Protein 7CNP (pdb70)

Radius of gyration: 37.41 Å; Cα contacts (8 Å, |Δi|>4): 4450; chains: 3; bounding box: 104×86×103 Å

Secondary structure (DSSP, 8-state):
--EEEEE---EEEEEEE-SS-B-HHHHB-TTT-BB--TTSTTTT-B-TT-EEE-S-B-S-TTHHHHHHHHHHHT-S-SEEEESS---HHHHHHHHHHHHSS----EEEE-HHHHHHHTT-SEEEE-SSEEEETTEEEEEEPPPPP--B--HHHHHHHHTTT-HHHHHHHHHHHHHHHHHT-SBEEE-S-EEE-TTS-SSHHHHHHHHHHHHTT---SS-EEE---SS-TTTTTTTT--HHHHHHHHHHHHHHHHTT-B----S-GGGSTTPPPTT-B-EE-SHHHHHHIIIII--B---PPTTHHHHHHHHTEEES-GGGSGGGGS-SEEEEE---TT--TTHHHHHHHHHHHHSSSS-EEEES-GGG---HHHHHHHHHHHHHH---S--EETTTSTTTTSPPPTT-EEEEE-HHHHHHHHHHT--S-SB-SEEEE-SS---HHHHHHHHHHHTT----TT-EEEEEE-HHHHHHHHHTTHHHHHHHTT-EEEES--TTT--TTTS-TT-SEEEES-HHHHHHHHHHHSSEEEE--HHHHHHHHHHSB------GGG-/-EEEEE---EEE-EEE-SS-B-HHHHB-TTT-BB--TTSTTTT-B-TT-EEE-S-B-S-TTHHHHHHHHHHHT-S-SEEEESS---HHHHHHHHHHHHH-----EEEE-HHHHHHHHT-S-EEE-SSEEEETTEEEE-BPPPPP-----HHHHHHHTTTT-HHHHHHHHHHHHHHHHTT-SSEEE-S-EEE-TTS-SSHHHHHHHHHHHHTT---SS-EEE---SS-TTTHHHHT--HHHHHHHHHHHHHHHHTT-B----S-GGGSTT---TT-B-EE-SHHHHHHIIIII--B---PPTTHHHHHHHHTEEES-GGGSGGGGS-SEEEEE---TT--TTHHHHHHHHHHHHSSSS-EEEES-GGG---HHHHHHHHHHHHHH---S--EETTTSTTTTSPPPTT-EEEEE-HHHHHHHHHHT--S-SB-SEEEEEEEEE-HHHHHHHHHHHTT----TTSEEEEEE-HHHHHHHHHHSHHHHHHHTTEEEESS--TTT--TTTS-TT-SEEEES-HHHHHHHHHHHSSEEEE--HHHHHHHHHHSB------GGG-/-EEEEE---EEEEEEE-SS-B-HHHHB-TTT-BB--TTSTTTT-B-TTSEEE-S-B-S-TTHHHHHHHHHHHT-S-SEEEESS---HHHHHHHHHHHHSS----EEEE-HHHHHHHHS-SEEEE-SSEEEETTEEEEEEPPPPP-----HHHHHHHTTTT-HHHHHHHHHHHHHHHHTT-SSEEE-S-EEE-TTS-SSHHHHHHHHHHHHTT---SS-EEE---SS-TTTHHHHT--HHHHHHHHHHHHHHHHTT-B----S-GGGSTTPPPTT-B-EE-SHHHHHHIIIII--B---PPTTHHHHHHHHTEEES-GGGSGGGGS-SEEEEE---SS--TTHHHHHHHHHHHHSSSS-EEEES-GGG---HHHHHHHHHHHHHH---S--EETTTSTTTTSPPPTT-EEEEE-HHHHHHHHHHTT-S-SB-SEEEE-SS---HHHHHHHHHHHTTPPPPTTSEEEEE--HHHHHHHHHTSHHHHHHHTTEEEESS--TTT--TTTS-TT-SEEEES-HHHHHHHHHHHSSEEEE--HHHHHHHHHHSB---PPPGGG-

Foldseek 3Di:
DAKAWLFADKAKDFEDEDAAAEQCQLQAALVFQAGLQPPGPRHGPRQQRHAYAYQEHFFALASLQSQLSCQVVRRHHQEYEHADDYARVSLSQVCCVLPVVTHHIYMHDHPVVSVVLSPAGMWIDHQFWIAGVNNIDGYHHQADQQADDDPLLVCQCVAVVFDLLVSLSVSQRSSLRNQVFHYKDFAQEFEAELLAPSDVSSLVLLVSSLVRVFAFPHAYEYAFFQALQVCRVVQPPDCVPVVSRNSSLVSNVSRPYDDQLALQCCQPPPHDAAQHHHEYETQLNLACCCWARNYFYFNHRHPNRSSCRRRSIHGCHARVDPVNQAAQAEEEEDDFPPDDLLVLLLQLLLVCQVPAEGEYEYPDCLVVPQDSVSPSLSSLNNRRRHNGSYYYYPNHHDCSPHHHDPPHYYYYCDLVNSQVSQVVLAPAFFFWQEEFEPVRHDALVNLVVLLVLCVLAAFDPRHAYEGEHTPVSCVVCVVVVSNVSCVSRRYHYGHSHHLSNYDPPVVPPPTAEYEYQRSNCSSSVCSVPVHHYHHDHSNLSSVCRRPRTRDDDDDPRSD/DKAWLFFFWAFAFQAEDAAAEQCQLQAALVFQAGLQPPGPRHGPQQQRHEYQYAEHFFALASLLSQLSCQVVRRHHQEYEHAAQYARVSLSQVCCVLPVVTHHIYMHDHPVVSVVQNPARTWITHRAWIDGVHRTHGHHYQDDAQADEDPLLVCQCVAVPFDLLNSLSVSQVSVLSSQNFNYKDFAQEFEAELLAPSDLSSLVLLVVSLVRPAAFDHAYEYEFFQALQVCRVVQPDDCVPNVSRNSSLVSNVSRVYDDQLALQCCQDPPHDAADGEHEYETLLNLACCCEARNYFYFNHRHPNRSSCRRSSIHGCHARVDVVNQAAQAEEEEDDFPPDDLLVLLLVLLLVCQVEAEGEYEYEDCQVVADDSVSPSLSSLNNRRRHNGSYYYYPNHHDCSPHHHDPNYYYYYCDLVNSQVSQVVLAQAFFFWQEEFEPVRHDALVRLQVLLVLCVQAAFDPRRAYEGEHTPVRCVVCVVVVSNVSCVSNRYHYGHSHHLSNYDPPVVPPPTQEYEYQRSNCSSSVCSVPVHHYHHDDSSQSSVCRHPRTRDPDDDPSSD/DKAWLFADKAKAWFDEDAAAEQCQLQAQLVFQAGLQPPGPRHGDRQQRAEYQYQEHFFALASLLSQLSCQVVRRHHQEYEHAAQYARVSLSQVCCVLPPVTTHIYMHDHPVVSVVLNPFTMWIDHRAFIDGPHDTDGYHYQQDALADADPLLVCQCVAVPFDLLNSLSVSQVSVLSSQNFHYKDFAQEFEAELLAPSDVSSLVLLVVSLVRVFAFDHAYEYEFFQALQVCRVVQPDDCVPVVSRNVSLVSNVSRPYDDQLALQCCQDPPHDAAQHGHEYETLLNLACCCWARNYFYFNHRHPNRSSCRRSSIHGCHARNDVVNQAAQAEEEEDDFPQDDLLVLLLVLLLVCQVEAEGAYEYPDCLVVADDSVSPSLSSNNNRRRHNGSYYYYPNHHDCSPHHHDPNYYYYYCDLVNSVVSQVVLAPDFFFWQEEFEPVRHDALVRLVVLLVLCVQAAFDPRHAYEGEHTPVRCVVCVVVVSNVSCVSNRYHYGHSHHLSNYDPPVVPPPTAEYEYQHSNCSSSVCSVPVHHYGHDHSNLRSVCRRPRTRDPDDRPRSD

Sequence (1675 aa):
PEARSILAGAAEGKVIATTEALSFWGGVDPATGKVIDVHHPLHGICLTGGVLFMPTSRGSCTGSGVLLDLILTGRAPSSALVFCEAEDVLTLGALVAAEMFDKALPVIRLDTETFARFSRAAHVRIDQNTIKADGVSLAVAPPATAHLDLTDDDRAMLEGRDGIAVRQAMRIIVAMAAQQGASALVDVTQGHIDGCIYASPANLTFAEKMADMGGKVRVPSTMNAISVDKANWRAQGVPEDFGDPAARLADAYVRMGCRPTFTCSPYLLDSAPSAGESSIGWAESSNAVIFANTVLGARTAKHPDFLDLCIAMTGRAPLSGVYLEENRRPQRIVDVALPAGIDDAFWPLVGYLAGKAVPDCIPLLRGLGAAKPSRDDLKALCAAFGTTSSASSPMLHIEGATPEAGLAPLETAETVTISLEDMAAGWSLLNEGPEEVQLVAIGSPHASLEECRALAAVFNGRKRHADVAVIVTAGQQVIDAAGKDGTLQSLKDSGVQVLPDLCWCSISEPVFPTKTRALMTNSGKYAHYGPGLSGRAVRFGSLADCVESSALTGRAVSRLPVWLSEARSILAGAAEGKVIATTEALSFWGGVDPATGKVIDVHHPLHGICLTGGVLFMPTSSRGSCTGSGVLLDLILTGRAPSALVFCEAEDVLTLGALVAAEMFDKALPVIRLDTETFARFSRAAHVRIDQNTIKADGVSLAVAPPATAHLDLTDDDRAMLEGRDGIAVRQAMRIIVAMAAQQGASALVDVTQGHIDGCIYASPANLTFAEKMADMGGKVRVPSTMNAISVDKANWRAQGVPEDFGDPAARLADAYVRMGCRPTFTCSPYLLDSAPSAGESIGWAESSNAVIFANTVLGARTAKHPDFLDLCIAMTGRAPLSGVYLEENRRPQRIVDVALPAGIDDAFWPLVGYLAGKAVPDCIPLLRGLGAAKPSRDDLKALCAAFGTTSSASSPMLHIEGATPEAGLAPLETAETVTISLEDMAAGWSLLNEGPEEVQLVAIGSPHASLEECRALAAVFNGRKRHADVAVIVTAGQQVIDAAGKDGTLQSLKDSGVQVLPDLCWCSISEPVFPTKTRALMTNSGKYAHYGPGLSGRAVRFGSLADCVESSALTGRAVSRLPVWLSEARSILAGAAEGKVIATTEALSFWGGVDPATGKVIDVHHPLHGICLTGGVLFMPTSRGSCTGSGVLLDLILTGRAPSALVFCEAEDVLTLGALVAAEMFDKALPVIRLDTETFARFSRAAHVRIDQNTIKADGVSLAVAPPATAHLDLTDDDRAMLEGRDGIAVRQAMRIIVAMAAQQGASALVDVTQGHIDGCIYASPANLTFAEKMADMGGKVRVPSTMNAISVDKANWRAQGVPEDFGDPAARLADAYVRMGCRPTFTCSPYLLDSAPSSAGESSIGWAESSNAVIFANTVLGARTAKHPDFLDLCIAMTGRAPLSGVYLEENRRPQRIVDVALPAGIDDAFWPLVGYLAGKAVPDCIPLLRGLGAAKPSRDDLKALCAAFGTTSSASSPMLHIEGATPEAGLAPLETAETVTISLEDMAAGWSLLNEGPEEVQLVAIGSPHASLEECRALAAVFNGRKRHADVAVIVTAGQQVIDAAGKDGTLQSLKDSGVQVLPDLCWCSISEPVFPTKTRALMTNSGKYAHYGPGLSGRAVRFGSLADCVESALTGRAVSRLPVWLS

Solvent-accessible surface area: 56950 Å² total; per-residue (Å²): 129,112,2,87,8,27,26,57,18,81,14,102,9,116,26,11,36,11,128,49,6,0,4,2,14,4,0,2,41,26,68,60,0,93,1,38,6,54,32,6,92,18,95,36,79,48,1,51,29,0,0,0,0,0,24,5,9,10,1,14,1,4,0,0,0,1,0,0,5,0,16,56,60,56,88,13,3,31,0,0,0,2,10,52,75,11,45,10,0,3,0,0,1,9,0,0,50,51,22,24,138,94,72,9,2,0,3,95,3,46,72,127,1,12,54,94,5,26,182,16,75,73,0,123,4,52,135,99,29,0,28,5,84,61,90,62,32,76,11,34,96,64,35,114,45,112,29,104,32,69,113,62,1,97,27,1,52,115,22,196,74,35,105,4,21,80,22,0,0,109,0,0,23,38,0,0,13,44,60,44,7,66,22,10,29,95,6,41,17,0,0,0,4,0,0,12,38,20,4,78,1,0,17,58,0,0,51,76,0,19,124,58,52,7,144,25,130,21,103,4,9,0,7,4,0,3,1,2,63,94,65,5,154,99,55,47,11,75,97,136,60,0,46,13,0,9,92,0,0,49,0,0,57,155,3,49,3,109,71,14,14,1,5,0,2,11,40,14,110,32,25,7,47,49,36,21,24,0,0,2,0,16,4,2,0,0,0,3,0,0,2,3,36,4,0,36,0,17,18,6,2,0,0,1,0,0,0,0,0,3,2,8,27,0,3,46,15,36,3,10,73,82,116,53,0,40,0,52,51,8,0,26,8,15,48,22,94,54,46,57,56,2,0,6,3,0,0,0,2,14,0,0,85,36,0,45,62,21,5,0,13,0,49,35,0,17,87,30,122,3,23,51,18,26,1,4,23,0,1,2,0,0,2,2,2,0,29,6,24,1,0,1,0,72,56,13,7,66,32,15,80,46,60,51,73,92,27,6,71,60,49,84,4,28,79,126,59,0,27,66,4,11,61,44,3,20,118,29,70,70,75,4,18,0,1,0,8,5,7,7,0,2,1,40,57,38,2,85,34,1,22,74,57,3,118,61,152,154,74,77,80,88,0,7,0,0,1,0,0,1,78,60,10,17,76,37,1,40,183,66,34,12,26,104,55,1,116,87,3,29,4,75,21,16,17,7,5,3,3,26,7,23,30,69,59,17,6,21,86,122,6,161,1,0,4,0,35,7,2,15,2,1,3,5,0,25,22,62,22,70,38,33,4,4,0,0,4,24,50,42,0,4,75,0,0,55,77,10,119,2,63,69,135,67,12,127,6,21,119,128,3,71,20,20,32,56,19,63,4,111,27,164,24,14,35,10,127,47,8,0,2,2,16,5,0,1,40,29,66,49,0,91,2,38,5,51,29,6,90,17,94,46,75,55,1,58,36,2,0,0,0,0,26,6,9,10,1,14,1,4,0,0,0,1,0,0,5,1,15,58,60,56,80,11,3,26,0,0,0,3,13,51,76,20,45,9,1,2,0,0,1,12,0,0,50,52,23,24,136,90,80,11,4,0,5,67,2,48,94,124,6,13,49,90,2,23,168,17,68,138,12,135,6,50,121,102,26,0,49,5,80,78,87,64,47,79,19,44,103,87,86,130,57,108,33,102,33,63,112,84,2,112,15,11,39,140,22,129,50,34,102,4,13,86,26,0,0,98,0,0,32,32,0,0,47,63,48,44,3,59,26,10,28,91,6,69,23,1,0,0,3,0,0,13,34,19,4,79,1,0,14,54,0,0,47,83,0,7,108,77,51,6,100,20,119,19,102,4,8,0,6,4,0,2,0,4,56,76,42,2,51,4,42,18,9,76,61,112,62,0,53,14,0,8,100,0,0,66,5,0,34,93,0,29,4,104,72,14,16,1,6,1,2,12,32,13,163,45,33,8,70,75,53,46,24,0,0,2,0,16,4,1,0,0,0,2,0,0,2,26,45,4,0,45,0,12,17,2,1,0,0,0,0,0,0,0,0,1,4,8,35,0,1,48,9,35,4,8,72,70,108,54,0,32,0,48,65,20,0,49,9,31,71,21,97,56,43,60,56,2,0,8,3,0,0,0,2,13,0,0,88,34,0,44,66,21,7,0,13,0,75,41,0,13,94,34,149,19,53,100,22,26,12,4,22,0,0,1,0,0,0,2,2,0,28,6,24,1,0,1,0,72,58,40,10,88,32,14,79,44,60,49,53,155,113,21,129,70,53,85,3,34,75,129,60,0,24,67,3,16,65,49,2,24,105,24,71,74,109,3,28,0,1,0,10,5,7,7,0,1,2,51,106,40,3,114,42,2,18,73,60,2,124,77,164,132,30,74,60,105,1,18,2,3,1,0,0,1,75,55,10,18,83,41,2,43,189,65,38,7,23,101,43,0,108,91,4,18,5,63,23,5,19,8,4,3,2,26,7,23,30,74,56,14,7,27,47,99,5,160,1,0,3,0,37,6,1,12,2,1,4,6,0,25,23,62,20,70,39,33,3,8,1,1,4,27,54,43,0,4,66,0,0,46,62,15,83,6,46,74,140,69,16,131,11,15,123,116,2,78,12,26,26,71,21,79,14,96,10,130,13,13,35,11,126,50,8,0,4,2,14,4,0,1,41,30,66,60,0,70,1,38,6,39,38,6,90,18,53,29,62,58,0,59,38,2,0,0,0,0,26,6,8,9,1,12,0,4,0,0,0,1,0,0,6,0,16,59,61,55,77,10,3,29,0,0,0,2,12,52,75,19,49,9,0,2,0,0,1,12,0,0,50,53,21,22,136,96,70,12,3,0,2,79,3,48,93,116,8,13,52,47,6,26,100,15,70,83,0,87,3,30,134,79,30,0,77,3,66,59,58,67,48,75,14,41,104,64,64,120,58,114,29,93,30,63,112,85,1,112,14,5,38,140,24,130,55,34,104,4,13,81,23,0,0,90,0,0,29,31,0,0,19,56,53,42,4,60,28,10,32,92,6,68,21,0,0,0,3,0,0,12,36,20,3,79,2,0,13,55,0,0,56,82,0,25,126,71,49,2,92,28,118,21,100,4,8,0,7,4,0,2,0,3,56,94,67,3,157,103,48,43,11,80,100,133,63,0,47,13,0,8,96,0,0,67,10,0,57,153,0,46,4,106,71,15,15,0,6,1,2,11,37,13,158,49,36,8,70,76,49,44,21,0,0,2,0,16,3,1,0,0,0,4,0,0,2,25,44,4,0,51,0,14,18,3,2,0,0,0,0,0,0,0,0,0,5,7,31,0,1,49,10,36,4,10,73,74,106,56,0,34,0,47,62,10,0,52,8,28,84,16,90,41,54,48,58,2,0,6,3,0,0,0,2,14,0,0,93,35,0,45,63,21,4,0,12,0,82,42,0,12,92,34,149,19,58,96,18,25,12,4,23,0,1,1,0,0,0,1,2,0,28,6,23,0,0,1,0,75,52,40,10,91,32,14,78,37,60,56,52,153,114,24,124,76,48,87,3,35,83,129,59,0,43,67,3,17,66,49,3,18,79,1,10,46,73,4,22,0,1,0,10,4,8,6,0,2,1,55,107,41,3,118,41,2,18,73,54,2,120,79,154,131,58,74,92,94,0,25,2,2,1,0,0,1,77,56,9,17,79,40,1,40,189,64,40,7,27,105,44,1,112,91,5,17,5,80,22,6,19,8,4,3,3,26,7,22,30,70,57,13,8,26,86,149,5,150,1,0,4,0,35,6,2,10,2,3,3,5,0,25,21,64,18,71,38,21,7,8,0,0,4,24,51,38,0,3,71,0,0,49,73,13,106,4,61,50,134,91,12,114,7,26,114

B-factor: mean 20.01, std 8.86, range [6.5, 58.39]

Structure (mmCIF, N/CA/C/O backbone):
data_7CNP
#
_entry.id   7CNP
#
_cell.length_a   73.131
_cell.length_b   73.150
_cell.length_c   133.603
_cell.angle_alpha   90.000
_cell.angle_beta   101.390
_cell.angle_gamma   90.000
#
_symmetry.space_group_name_H-M   'P 1 21 1'
#
loop_
_entity.id
_entity.type
_entity.pdbx_description
1 polymer 'cis-3-hydroxy-L-proline dehydratase'
2 non-polymer 'FE2/S2 (INORGANIC) CLUSTER'
3 non-polymer 'MAGNESIUM ION'
4 water water
#
loop_
_atom_site.group_PDB
_atom_site.id
_atom_site.type_symbol
_atom_site.label_atom_id
_atom_site.label_alt_id
_atom_site.label_comp_id
_atom_site.label_asym_id
_atom_site.label_entity_id
_atom_site.label_seq_id
_atom_site.pdbx_PDB_ins_code
_atom_site.Cartn_x
_atom_site.Cartn_y
_atom_site.Cartn_z
_atom_site.occupancy
_atom_site.B_iso_or_equiv
_atom_site.auth_seq_id
_atom_site.auth_comp_id
_atom_site.auth_asym_id
_atom_site.auth_atom_id
_atom_site.pdbx_PDB_model_num
ATOM 1 N N . PRO A 1 21 ? 26.740 -0.875 -34.147 1.00 36.34 11 PRO A N 1
ATOM 2 C CA . PRO A 1 21 ? 26.144 -2.096 -33.596 1.00 33.97 11 PRO A CA 1
ATOM 3 C C . PRO A 1 21 ? 26.029 -2.048 -32.076 1.00 39.44 11 PRO A C 1
ATOM 4 O O . PRO A 1 21 ? 27.007 -1.734 -31.398 1.00 34.16 11 PRO A O 1
ATOM 8 N N . GLU A 1 22 ? 24.846 -2.358 -31.549 1.00 34.97 12 GLU A N 1
ATOM 9 C CA . GLU A 1 22 ? 24.606 -2.275 -30.115 1.00 30.00 12 GLU A CA 1
ATOM 10 C C . GLU A 1 22 ? 23.788 -3.471 -29.657 1.00 25.52 12 GLU A C 1
ATOM 11 O O . GLU A 1 22 ? 22.788 -3.825 -30.289 1.00 26.90 12 GLU A O 1
ATOM 17 N N . ALA A 1 23 ? 24.224 -4.090 -28.561 1.00 29.55 13 ALA A N 1
ATOM 18 C CA . ALA A 1 23 ? 23.514 -5.197 -27.935 1.00 25.37 13 ALA A CA 1
ATOM 19 C C . ALA A 1 23 ? 23.296 -4.876 -26.467 1.00 22.21 13 ALA A C 1
ATOM 20 O O . ALA A 1 23 ? 24.225 -4.448 -25.771 1.00 23.45 13 ALA A O 1
ATOM 22 N N . ARG A 1 24 ? 22.071 -5.097 -26.003 1.00 23.12 14 ARG A N 1
ATOM 23 C CA . ARG A 1 24 ? 21.651 -4.682 -24.677 1.00 21.02 14 ARG A CA 1
ATOM 24 C C . ARG A 1 24 ? 21.092 -5.904 -23.949 1.00 21.26 14 ARG A C 1
ATOM 25 O O . ARG A 1 24 ? 20.173 -6.565 -24.445 1.00 20.53 14 ARG A O 1
ATOM 33 N N . SER A 1 25 ? 21.696 -6.256 -22.812 1.00 17.59 15 SER A N 1
ATOM 34 C CA . SER A 1 25 ? 21.151 -7.343 -22.003 1.00 17.54 15 SER A CA 1
ATOM 35 C C . SER A 1 25 ? 19.872 -6.861 -21.336 1.00 16.02 15 SER A C 1
ATOM 36 O O . SER A 1 25 ? 19.877 -5.844 -20.635 1.00 21.31 15 SER A O 1
ATOM 39 N N . ILE A 1 26 ? 18.773 -7.569 -21.571 1.00 16.60 16 ILE A N 1
ATOM 40 C CA . ILE A 1 26 ? 17.534 -7.290 -20.853 1.00 15.36 16 ILE A CA 1
ATOM 41 C C . ILE A 1 26 ? 17.404 -8.184 -19.630 1.00 18.77 16 ILE A C 1
ATOM 42 O O . ILE A 1 26 ? 17.161 -7.708 -18.518 1.00 20.96 16 ILE A O 1
ATOM 47 N N . LEU A 1 27 ? 17.570 -9.490 -19.821 1.00 13.92 17 LEU A N 1
ATOM 48 C CA . LEU A 1 27 ? 17.646 -10.447 -18.729 1.00 14.45 17 LEU A CA 1
ATOM 49 C C . LEU A 1 27 ? 18.901 -11.283 -18.917 1.00 18.01 17 LEU A C 1
ATOM 50 O O . LEU A 1 27 ? 19.165 -11.766 -20.023 1.00 14.87 17 LEU A O 1
ATOM 55 N N . ALA A 1 28 ? 19.670 -11.443 -17.843 1.00 21.34 18 ALA A N 1
ATOM 56 C CA . ALA A 1 28 ? 20.935 -12.155 -17.924 1.00 19.58 18 ALA A CA 1
ATOM 57 C C . ALA A 1 28 ? 20.701 -13.651 -18.117 1.00 19.98 18 ALA A C 1
ATOM 58 O O . ALA A 1 28 ? 19.594 -14.169 -17.946 1.00 21.04 18 ALA A O 1
ATOM 60 N N . GLY A 1 29 ? 21.763 -14.346 -18.479 1.00 18.78 19 GLY A N 1
ATOM 61 C CA . GLY A 1 29 ? 21.695 -15.783 -18.661 1.00 16.84 19 GLY A CA 1
ATOM 62 C C . GLY A 1 29 ? 22.611 -16.234 -19.777 1.00 13.46 19 GLY A C 1
ATOM 63 O O . GLY A 1 29 ? 23.136 -15.439 -20.553 1.00 21.10 19 GLY A O 1
ATOM 64 N N . ALA A 1 30 ? 22.796 -17.547 -19.842 1.00 17.84 20 ALA A N 1
ATOM 65 C CA . ALA A 1 30 ? 23.632 -18.178 -20.851 1.00 19.48 20 ALA A CA 1
ATOM 66 C C . ALA A 1 30 ? 22.775 -19.088 -21.716 1.00 24.31 20 ALA A C 1
ATOM 67 O O . ALA A 1 30 ? 21.878 -19.772 -21.214 1.00 33.38 20 ALA A O 1
ATOM 69 N N . ALA A 1 31 ? 23.053 -19.093 -23.017 1.00 17.15 21 ALA A N 1
ATOM 70 C CA . ALA A 1 31 ? 22.272 -19.895 -23.945 1.00 21.24 21 ALA A CA 1
ATOM 71 C C . ALA A 1 31 ? 23.059 -20.088 -25.231 1.00 20.61 21 ALA A C 1
ATOM 72 O O . ALA A 1 31 ? 23.900 -19.262 -25.593 1.00 21.01 21 ALA A O 1
ATOM 74 N N . GLU A 1 32 ? 22.767 -21.192 -25.912 1.00 18.84 22 GLU A N 1
ATOM 75 C CA . GLU A 1 32 ? 23.307 -21.453 -27.236 1.00 19.52 22 GLU A CA 1
ATOM 76 C C . GLU A 1 32 ? 22.311 -22.318 -27.990 1.00 22.62 22 GLU A C 1
ATOM 77 O O . GLU A 1 32 ? 21.598 -23.130 -27.393 1.00 26.94 22 GLU A O 1
ATOM 83 N N . GLY A 1 33 ? 22.263 -22.140 -29.302 1.00 22.74 23 GLY A N 1
ATOM 84 C CA . GLY A 1 33 ? 21.401 -22.977 -30.107 1.00 22.48 23 GLY A CA 1
ATOM 85 C C . GLY A 1 33 ? 21.234 -22.421 -31.502 1.00 21.75 23 GLY A C 1
ATOM 86 O O . GLY A 1 33 ? 21.752 -21.352 -31.848 1.00 19.92 23 GLY A O 1
ATOM 87 N N . LYS A 1 34 ? 20.493 -23.183 -32.301 1.00 19.75 24 LYS A N 1
ATOM 88 C CA . LYS A 1 34 ? 20.192 -22.785 -33.666 1.00 20.52 24 LYS A CA 1
ATOM 89 C C . LYS A 1 34 ? 19.353 -21.513 -33.678 1.00 18.26 24 LYS A C 1
ATOM 90 O O . LYS A 1 34 ? 18.562 -21.252 -32.767 1.00 19.96 24 LYS A O 1
ATOM 96 N N . VAL A 1 35 ? 19.529 -20.718 -34.726 1.00 18.75 25 VAL A N 1
ATOM 97 C CA . VAL A 1 35 ? 18.743 -19.501 -34.889 1.00 16.68 25 VAL A CA 1
ATOM 98 C C . VAL A 1 35 ? 17.381 -19.860 -35.465 1.00 21.36 25 VAL A C 1
ATOM 99 O O . VAL A 1 35 ? 17.283 -20.561 -36.480 1.00 21.67 25 VAL A O 1
ATOM 103 N N . ILE A 1 36 ? 16.326 -19.400 -34.801 1.00 17.70 26 ILE A N 1
ATOM 104 C CA . ILE A 1 36 ? 14.977 -19.386 -35.351 1.00 13.75 26 ILE A CA 1
ATOM 105 C C . ILE A 1 36 ? 14.588 -17.924 -35.490 1.00 12.76 26 ILE A C 1
ATOM 106 O O . ILE A 1 36 ? 14.508 -17.201 -34.489 1.00 16.01 26 ILE A O 1
ATOM 111 N N . ALA A 1 37 ? 14.373 -17.478 -36.724 1.00 14.45 27 ALA A N 1
ATOM 112 C CA . ALA A 1 37 ? 14.238 -16.056 -36.997 1.00 18.00 27 ALA A CA 1
ATOM 113 C C . ALA A 1 37 ? 12.971 -15.767 -37.784 1.00 17.16 27 ALA A C 1
ATOM 114 O O . ALA A 1 37 ? 12.568 -16.547 -38.652 1.00 18.81 27 ALA A O 1
ATOM 116 N N . THR A 1 38 ? 12.359 -14.629 -37.475 1.00 14.77 28 THR A N 1
ATOM 117 C CA . THR A 1 38 ? 11.198 -14.147 -38.201 1.00 16.38 28 THR A CA 1
ATOM 118 C C . THR A 1 38 ? 11.193 -12.629 -38.137 1.00 17.67 28 THR A C 1
ATOM 119 O O . THR A 1 38 ? 11.739 -12.029 -37.206 1.00 17.46 28 THR A O 1
ATOM 123 N N . THR A 1 39 ? 10.592 -12.012 -39.147 1.00 14.17 29 THR A N 1
ATOM 124 C CA . THR A 1 39 ? 10.402 -10.571 -39.166 1.00 11.66 29 THR A CA 1
ATOM 125 C C . THR A 1 39 ? 9.016 -10.164 -38.693 1.00 14.45 29 THR A C 1
ATOM 126 O O . THR A 1 39 ? 8.695 -8.972 -38.705 1.00 16.87 29 THR A O 1
ATOM 130 N N . GLU A 1 40 ? 8.191 -11.123 -38.284 1.00 16.48 30 GLU A N 1
ATOM 131 C CA . GLU A 1 40 ? 6.839 -10.863 -37.816 1.00 15.63 30 GLU A CA 1
ATOM 132 C C . GLU A 1 40 ? 6.729 -11.262 -36.352 1.00 13.48 30 GLU A C 1
ATOM 133 O O . GLU A 1 40 ? 7.151 -12.359 -35.970 1.00 13.44 30 GLU A O 1
ATOM 139 N N . ALA A 1 41 ? 6.169 -10.367 -35.542 1.00 12.15 31 ALA A N 1
ATOM 140 C CA . ALA A 1 41 ? 5.967 -10.632 -34.126 1.00 12.83 31 ALA A CA 1
ATOM 141 C C . ALA A 1 41 ? 5.050 -11.835 -33.921 1.00 13.05 31 ALA A C 1
ATOM 142 O O . ALA A 1 41 ? 4.232 -12.183 -34.776 1.00 12.96 31 ALA A O 1
ATOM 144 N N . LEU A 1 42 ? 5.184 -12.460 -32.751 1.00 10.52 32 LEU A N 1
ATOM 145 C CA . LEU A 1 42 ? 4.434 -13.662 -32.409 1.00 11.46 32 LEU A CA 1
ATOM 146 C C . LEU A 1 42 ? 3.893 -13.552 -30.992 1.00 11.57 32 LEU A C 1
ATOM 147 O O . LEU A 1 42 ? 4.563 -13.021 -30.102 1.00 11.38 32 LEU A O 1
ATOM 152 N N . SER A 1 43 ? 2.685 -14.065 -30.782 1.00 8.93 33 SER A N 1
ATOM 153 C CA . SER A 1 43 ? 2.081 -14.121 -29.455 1.00 8.61 33 SER A CA 1
ATOM 154 C C . SER A 1 43 ? 2.261 -15.536 -28.921 1.00 12.24 33 SER A C 1
ATOM 155 O O . SER A 1 43 ? 1.793 -16.496 -29.539 1.00 11.45 33 SER A O 1
ATOM 158 N N . PHE A 1 44 ? 2.935 -15.670 -27.779 1.00 8.87 34 PHE A N 1
ATOM 159 C CA . PHE A 1 44 ? 3.201 -17.013 -27.272 1.00 7.79 34 PHE A CA 1
ATOM 160 C C . PHE A 1 44 ? 1.924 -17.686 -26.782 1.00 8.91 34 PHE A C 1
ATOM 161 O O . PHE A 1 44 ? 1.739 -18.890 -26.988 1.00 10.12 34 PHE A O 1
ATOM 169 N N . TRP A 1 45 ? 1.018 -16.940 -26.154 1.00 10.12 35 TRP A N 1
ATOM 170 C CA . TRP A 1 45 ? -0.314 -17.497 -25.966 1.00 9.76 35 TRP A CA 1
ATOM 171 C C . TRP A 1 45 ? -1.052 -17.477 -27.295 1.00 7.77 35 TRP A C 1
ATOM 172 O O . TRP A 1 45 ? -1.064 -16.460 -27.993 1.00 9.08 35 TRP A O 1
ATOM 183 N N . GLY A 1 46 ? -1.679 -18.598 -27.636 1.00 8.03 36 GLY A N 1
ATOM 184 C CA . GLY A 1 46 ? -2.437 -18.679 -28.868 1.00 9.90 36 GLY A CA 1
ATOM 185 C C . GLY A 1 46 ? -1.570 -18.993 -30.068 1.00 10.60 36 GLY A C 1
ATOM 186 O O . GLY A 1 46 ? -2.030 -19.630 -31.019 1.00 12.13 36 GLY A O 1
ATOM 187 N N . GLY A 1 47 ? -0.310 -18.563 -30.033 1.00 9.89 37 GLY A N 1
ATOM 188 C CA . GLY A 1 47 ? 0.598 -18.807 -31.135 1.00 9.23 37 GLY A CA 1
ATOM 189 C C . GLY A 1 47 ? 1.617 -19.897 -30.874 1.00 11.05 37 GLY A C 1
ATOM 190 O O . GLY A 1 47 ? 2.254 -20.380 -31.813 1.00 12.26 37 GLY A O 1
ATOM 191 N N . VAL A 1 48 ? 1.791 -20.293 -29.614 1.00 10.32 38 VAL A N 1
ATOM 192 C CA . VAL A 1 48 ? 2.708 -21.367 -29.243 1.00 11.21 38 VAL A CA 1
ATOM 193 C C . VAL A 1 48 ? 1.972 -22.341 -28.333 1.00 14.49 38 VAL A C 1
ATOM 194 O O . VAL A 1 48 ? 1.275 -21.924 -27.401 1.00 14.15 38 VAL A O 1
ATOM 198 N N . ASP A 1 49 ? 2.128 -23.637 -28.606 1.00 13.78 39 ASP A N 1
ATOM 199 C CA . ASP A 1 49 ? 1.505 -24.689 -27.810 1.00 14.26 39 ASP A CA 1
ATOM 200 C C . ASP A 1 49 ? 2.419 -25.058 -26.648 1.00 15.52 39 ASP A C 1
ATOM 201 O O . ASP A 1 49 ? 3.526 -25.561 -26.885 1.00 14.17 39 ASP A O 1
ATOM 206 N N . PRO A 1 50 ? 2.014 -24.832 -25.395 1.00 12.50 40 PRO A N 1
ATOM 207 C CA . PRO A 1 50 ? 2.873 -25.233 -24.266 1.00 13.86 40 PRO A CA 1
ATOM 208 C C . PRO A 1 50 ? 3.129 -26.729 -24.192 1.00 13.95 40 PRO A C 1
ATOM 209 O O . PRO A 1 50 ? 4.130 -27.142 -23.593 1.00 14.87 40 PRO A O 1
ATOM 213 N N . ALA A 1 51 ? 2.264 -27.557 -24.779 1.00 17.69 41 ALA A N 1
ATOM 214 C CA . ALA A 1 51 ? 2.483 -28.997 -24.742 1.00 14.26 41 ALA A CA 1
ATOM 215 C C . ALA A 1 51 ? 3.627 -29.437 -25.646 1.00 20.30 41 ALA A C 1
ATOM 216 O O . ALA A 1 51 ? 4.205 -30.504 -25.416 1.00 21.99 41 ALA A O 1
ATOM 218 N N . THR A 1 52 ? 3.968 -28.644 -26.664 1.00 14.61 42 THR A N 1
ATOM 219 C CA . THR A 1 52 ? 4.950 -29.044 -27.667 1.00 15.93 42 THR A CA 1
ATOM 220 C C . THR A 1 52 ? 6.022 -28.004 -27.957 1.00 16.78 42 THR A C 1
ATOM 221 O O . THR A 1 52 ? 7.061 -28.368 -28.522 1.00 18.08 42 THR A O 1
ATOM 225 N N . GLY A 1 53 ? 5.812 -26.736 -27.617 1.00 14.65 43 GLY A N 1
ATOM 226 C CA . GLY A 1 53 ? 6.729 -25.701 -28.044 1.00 13.86 43 GLY A CA 1
ATOM 227 C C . GLY A 1 53 ? 6.616 -25.325 -29.504 1.00 12.76 43 GLY A C 1
ATOM 228 O O . GLY A 1 53 ? 7.458 -24.568 -30.001 1.00 14.66 43 GLY A O 1
ATOM 229 N N . LYS A 1 54 ? 5.598 -25.819 -30.202 1.00 15.85 44 LYS A N 1
ATOM 230 C CA . LYS A 1 54 ? 5.415 -25.560 -31.623 1.00 16.83 44 LYS A CA 1
ATOM 231 C C . LYS A 1 54 ? 4.572 -24.312 -31.849 1.00 15.60 44 LYS A C 1
ATOM 232 O O . LYS A 1 54 ? 3.652 -24.010 -31.083 1.00 13.85 44 LYS A O 1
ATOM 238 N N . VAL A 1 55 ? 4.888 -23.596 -32.927 1.00 12.06 45 VAL A N 1
ATOM 239 C CA . VAL A 1 55 ? 4.099 -22.434 -33.320 1.00 12.87 45 VAL A CA 1
ATOM 240 C C . VAL A 1 55 ? 2.782 -22.917 -33.914 1.00 12.63 45 VAL A C 1
ATOM 241 O O . VAL A 1 55 ? 2.766 -23.681 -34.888 1.00 15.11 45 VAL A O 1
ATOM 245 N N . ILE A 1 56 ? 1.669 -22.477 -33.328 1.00 12.93 46 ILE A N 1
ATOM 246 C CA . ILE A 1 56 ? 0.340 -22.895 -33.758 1.00 13.49 46 ILE A CA 1
ATOM 247 C C . ILE A 1 56 ? -0.464 -21.758 -34.364 1.00 11.10 46 ILE A C 1
ATOM 248 O O . ILE A 1 56 ? -1.600 -21.985 -34.806 1.00 12.65 46 ILE A O 1
ATOM 253 N N . ASP A 1 57 ? 0.079 -20.543 -34.394 1.00 12.31 47 ASP A N 1
ATOM 254 C CA . ASP A 1 57 ? -0.532 -19.446 -35.139 1.00 9.21 47 ASP A CA 1
ATOM 255 C C . ASP A 1 57 ? -0.470 -19.786 -36.623 1.00 10.40 47 ASP A C 1
ATOM 256 O O . ASP A 1 57 ? 0.599 -19.717 -37.237 1.00 13.33 47 ASP A O 1
ATOM 261 N N . VAL A 1 58 ? -1.612 -20.164 -37.206 1.00 11.86 48 VAL A N 1
ATOM 262 C CA . VAL A 1 58 ? -1.620 -20.621 -38.591 1.00 12.76 48 VAL A CA 1
ATOM 263 C C . VAL A 1 58 ? -1.289 -19.517 -39.581 1.00 11.82 48 VAL A C 1
ATOM 264 O O . VAL A 1 58 ? -1.021 -19.809 -40.751 1.00 16.61 48 VAL A O 1
ATOM 268 N N . HIS A 1 59 ? -1.303 -18.259 -39.148 1.00 11.38 49 HIS A N 1
ATOM 269 C CA . HIS A 1 59 ? -1.002 -17.133 -40.017 1.00 13.54 49 HIS A CA 1
ATOM 270 C C . HIS A 1 59 ? 0.391 -16.571 -39.782 1.00 15.15 49 HIS A C 1
ATOM 271 O O . HIS A 1 59 ? 0.730 -15.524 -40.341 1.00 18.13 49 HIS A O 1
ATOM 278 N N . HIS A 1 60 ? 1.204 -17.243 -38.975 1.00 11.97 50 HIS A N 1
ATOM 279 C CA . HIS A 1 60 ? 2.556 -16.768 -38.730 1.00 12.33 50 HIS A CA 1
ATOM 280 C C . HIS A 1 60 ? 3.557 -17.539 -39.582 1.00 13.19 50 HIS A C 1
ATOM 281 O O . HIS A 1 60 ? 3.398 -18.748 -39.779 1.00 15.21 50 HIS A O 1
ATOM 288 N N . PRO A 1 61 ? 4.593 -16.862 -40.092 1.00 14.11 51 PRO A N 1
ATOM 289 C CA . PRO A 1 61 ? 5.577 -17.554 -40.945 1.00 18.44 51 PRO A CA 1
ATOM 290 C C . PRO A 1 61 ? 6.225 -18.763 -40.293 1.00 17.17 51 PRO A C 1
ATOM 291 O O . PRO A 1 61 ? 6.682 -19.665 -41.005 1.00 19.97 51 PRO A O 1
ATOM 295 N N . LEU A 1 62 ? 6.287 -18.812 -38.964 1.00 14.32 52 LEU A N 1
ATOM 296 C CA . LEU A 1 62 ? 6.934 -19.906 -38.256 1.00 12.54 52 LEU A CA 1
ATOM 297 C C . LEU A 1 62 ? 5.983 -21.048 -37.920 1.00 11.93 52 LEU A C 1
ATOM 298 O O . LEU A 1 62 ? 6.354 -21.927 -37.138 1.00 14.82 52 LEU A O 1
ATOM 303 N N . HIS A 1 63 ? 4.778 -21.067 -38.493 1.00 13.35 53 HIS A N 1
ATOM 304 C CA . HIS A 1 63 ? 3.802 -22.090 -38.133 1.00 14.63 53 HIS A CA 1
ATOM 305 C C . HIS A 1 63 ? 4.374 -23.488 -38.333 1.00 14.73 53 HIS A C 1
ATOM 306 O O . HIS A 1 63 ? 4.976 -23.786 -39.370 1.00 21.43 53 HIS A O 1
ATOM 313 N N . GLY A 1 64 ? 4.191 -24.343 -37.327 1.00 14.79 54 GLY A N 1
ATOM 314 C CA . GLY A 1 64 ? 4.670 -25.707 -37.371 1.00 16.78 54 GLY A CA 1
ATOM 315 C C . GLY A 1 64 ? 6.068 -25.915 -36.831 1.00 16.48 54 GLY A C 1
ATOM 316 O O . GLY A 1 64 ? 6.447 -27.064 -36.569 1.00 21.01 54 GLY A O 1
ATOM 317 N N . ILE A 1 65 ? 6.842 -24.849 -36.650 1.00 17.39 55 ILE A N 1
ATOM 318 C CA . ILE A 1 65 ? 8.220 -24.968 -36.184 1.00 16.85 55 ILE A CA 1
ATOM 319 C C . ILE A 1 65 ? 8.230 -25.123 -34.670 1.00 19.60 55 ILE A C 1
ATOM 320 O O . ILE A 1 65 ? 7.532 -24.396 -33.954 1.00 17.74 55 ILE A O 1
ATOM 325 N N . CYS A 1 66 ? 9.023 -26.071 -34.179 1.00 15.18 56 CYS A N 1
ATOM 326 C CA . CYS A 1 66 ? 9.226 -26.215 -32.746 1.00 16.06 56 CYS A CA 1
ATOM 327 C C . CYS A 1 66 ? 10.328 -25.263 -32.294 1.00 18.71 56 CYS A C 1
ATOM 328 O O . CYS A 1 66 ? 11.426 -25.258 -32.859 1.00 18.86 56 CYS A O 1
ATOM 331 N N . LEU A 1 67 ? 10.032 -24.455 -31.277 1.00 14.43 57 LEU A N 1
ATOM 332 C CA . LEU A 1 67 ? 10.954 -23.424 -30.817 1.00 17.24 57 LEU A CA 1
ATOM 333 C C . LEU A 1 67 ? 11.947 -23.925 -29.780 1.00 18.45 57 LEU A C 1
ATOM 334 O O . LEU A 1 67 ? 12.873 -23.185 -29.430 1.00 16.81 57 LEU A O 1
ATOM 339 N N . THR A 1 68 ? 11.779 -25.154 -29.296 1.00 15.57 58 THR A N 1
ATOM 340 C CA . THR A 1 68 ? 12.554 -25.662 -28.171 1.00 17.27 58 THR A CA 1
ATOM 341 C C . THR A 1 68 ? 14.049 -25.616 -28.462 1.00 14.94 58 THR A C 1
ATOM 342 O O . THR A 1 68 ? 14.515 -26.164 -29.466 1.00 17.66 58 THR A O 1
ATOM 346 N N . GLY A 1 69 ? 14.799 -24.954 -27.578 1.00 19.01 59 GLY A N 1
ATOM 347 C CA . GLY A 1 69 ? 16.240 -24.882 -27.687 1.00 19.93 59 GLY A CA 1
ATOM 348 C C . GLY A 1 69 ? 16.773 -23.820 -28.622 1.00 18.51 59 GLY A C 1
ATOM 349 O O . GLY A 1 69 ? 17.960 -23.482 -28.538 1.00 19.79 59 GLY A O 1
ATOM 350 N N . GLY A 1 70 ? 15.947 -23.280 -29.513 1.00 17.18 60 GLY A N 1
ATOM 351 C CA . GLY A 1 70 ? 16.431 -22.293 -30.450 1.00 17.64 60 GLY A CA 1
ATOM 352 C C . GLY A 1 70 ? 16.618 -20.925 -29.823 1.00 19.03 60 GLY A C 1
ATOM 353 O O . GLY A 1 70 ? 16.035 -20.590 -28.794 1.00 17.02 60 GLY A O 1
ATOM 354 N N . VAL A 1 71 ? 17.474 -20.129 -30.454 1.00 16.16 61 VAL A N 1
ATOM 355 C CA . VAL A 1 71 ? 17.573 -18.705 -30.157 1.00 17.79 61 VAL A CA 1
ATOM 356 C C . VAL A 1 71 ? 16.586 -18.004 -31.081 1.00 16.09 61 VAL A C 1
ATOM 357 O O . VAL A 1 71 ? 16.800 -17.932 -32.293 1.00 15.47 61 VAL A O 1
ATOM 361 N N . LEU A 1 72 ? 15.491 -17.508 -30.512 1.00 14.09 62 LEU A N 1
ATOM 362 C CA . LEU A 1 72 ? 14.387 -16.974 -31.298 1.00 15.15 62 LEU A CA 1
ATOM 363 C C . LEU A 1 72 ? 14.588 -15.483 -31.538 1.00 14.76 62 LEU A C 1
ATOM 364 O O . LEU A 1 72 ? 14.607 -14.690 -30.588 1.00 14.78 62 LEU A O 1
ATOM 369 N N . PHE A 1 73 ? 14.739 -15.110 -32.809 1.00 14.53 63 PHE A N 1
ATOM 370 C CA . PHE A 1 73 ? 14.789 -13.719 -33.240 1.00 16.56 63 PHE A CA 1
ATOM 371 C C . PHE A 1 73 ? 13.411 -13.310 -33.748 1.00 16.15 63 PHE A C 1
ATOM 372 O O . PHE A 1 73 ? 12.885 -13.922 -34.683 1.00 17.41 63 PHE A O 1
ATOM 380 N N . MET A 1 74 ? 12.837 -12.276 -33.144 1.00 15.34 64 MET A N 1
ATOM 381 C CA . MET A 1 74 ? 11.675 -11.603 -33.707 1.00 12.72 64 MET A CA 1
ATOM 382 C C . MET A 1 74 ? 11.707 -10.164 -33.227 1.00 15.06 64 MET A C 1
ATOM 383 O O . MET A 1 74 ? 12.226 -9.892 -32.137 1.00 14.67 64 MET A O 1
ATOM 388 N N . PRO A 1 75 ? 11.197 -9.217 -34.022 1.00 14.69 65 PRO A N 1
ATOM 389 C CA . PRO A 1 75 ? 11.350 -7.797 -33.654 1.00 17.96 65 PRO A CA 1
ATOM 390 C C . PRO A 1 75 ? 10.827 -7.477 -32.266 1.00 16.11 65 PRO A C 1
ATOM 391 O O . PRO A 1 75 ? 11.487 -6.765 -31.501 1.00 15.60 65 PRO A O 1
ATOM 395 N N . THR A 1 76 ? 9.662 -7.999 -31.922 1.00 17.40 66 THR A N 1
ATOM 396 C CA . THR A 1 76 ? 9.094 -7.914 -30.582 1.00 13.60 66 THR A CA 1
ATOM 397 C C . THR A 1 76 ? 7.945 -8.915 -30.544 1.00 18.01 66 THR A C 1
ATOM 398 O O . THR A 1 76 ? 7.764 -9.702 -31.480 1.00 14.97 66 THR A O 1
ATOM 402 N N . SER A 1 77 ? 7.175 -8.901 -29.464 1.00 15.55 67 SER A N 1
ATOM 403 C CA . SER A 1 77 ? 5.999 -9.751 -29.390 1.00 12.18 67 SER A CA 1
ATOM 404 C C . SER A 1 77 ? 4.769 -8.984 -29.859 1.00 13.33 67 SER A C 1
ATOM 405 O O . SER A 1 77 ? 4.795 -7.768 -30.048 1.00 13.94 67 SER A O 1
ATOM 408 N N . ARG A 1 78 ? 3.680 -9.721 -30.053 1.00 10.79 68 ARG A N 1
ATOM 409 C CA . ARG A 1 78 ? 2.390 -9.137 -30.374 1.00 9.30 68 ARG A CA 1
ATOM 410 C C . ARG A 1 78 ? 1.324 -9.919 -29.629 1.00 7.93 68 ARG A C 1
ATOM 411 O O . ARG A 1 78 ? 1.589 -10.981 -29.067 1.00 10.39 68 ARG A O 1
ATOM 419 N N . GLY A 1 79 ? 0.116 -9.375 -29.609 1.00 10.44 69 GLY A N 1
ATOM 420 C CA . GLY A 1 79 ? -1.016 -10.142 -29.135 1.00 10.65 69 GLY A CA 1
ATOM 421 C C . GLY A 1 79 ? -1.199 -10.212 -27.635 1.00 10.33 69 GLY A C 1
ATOM 422 O O . GLY A 1 79 ? -1.311 -9.184 -26.958 1.00 12.10 69 GLY A O 1
ATOM 423 N N . SER A 1 80 ? -1.208 -11.435 -27.109 1.00 9.89 70 SER A N 1
ATOM 424 C CA . SER A 1 80 ? -1.854 -11.701 -25.833 1.00 8.66 70 SER A CA 1
ATOM 425 C C . SER A 1 80 ? -0.932 -11.423 -24.654 1.00 10.94 70 SER A C 1
ATOM 426 O O . SER A 1 80 ? 0.281 -11.660 -24.706 1.00 10.78 70 SER A O 1
ATOM 429 N N . CYS A 1 81 ? -1.538 -10.923 -23.580 1.00 9.39 71 CYS A N 1
ATOM 430 C CA . CYS A 1 81 ? -0.848 -10.702 -22.324 1.00 9.56 71 CYS A CA 1
ATOM 431 C C . CYS A 1 81 ? -0.471 -12.020 -21.664 1.00 8.25 71 CYS A C 1
ATOM 432 O O . CYS A 1 81 ? 0.407 -12.046 -20.795 1.00 9.85 71 CYS A O 1
ATOM 435 N N . THR A 1 82 ? -1.113 -13.114 -22.076 1.00 8.83 72 THR A N 1
ATOM 436 C CA . THR A 1 82 ? -0.907 -14.437 -21.509 1.00 10.09 72 THR A CA 1
ATOM 437 C C . THR A 1 82 ? 0.352 -15.113 -22.045 1.00 9.79 72 THR A C 1
ATOM 438 O O . THR A 1 82 ? 0.702 -16.205 -21.586 1.00 10.43 72 THR A O 1
ATOM 442 N N . GLY A 1 83 ? 1.070 -14.473 -22.970 1.00 9.52 73 GLY A N 1
ATOM 443 C CA . GLY A 1 83 ? 2.339 -15.025 -23.411 1.00 9.32 73 GLY A CA 1
ATOM 444 C C . GLY A 1 83 ? 3.335 -15.221 -22.285 1.00 11.69 73 GLY A C 1
ATOM 445 O O . GLY A 1 83 ? 4.188 -16.111 -22.358 1.00 11.12 73 GLY A O 1
ATOM 446 N N . SER A 1 84 ? 3.238 -14.409 -21.226 1.00 9.38 74 SER A N 1
ATOM 447 C CA . SER A 1 84 ? 4.169 -14.548 -20.110 1.00 9.49 74 SER A CA 1
ATOM 448 C C . SER A 1 84 ? 3.993 -15.897 -19.422 1.00 11.44 74 SER A C 1
ATOM 449 O O . SER A 1 84 ? 4.974 -16.552 -19.059 1.00 12.74 74 SER A O 1
ATOM 452 N N . GLY A 1 85 ? 2.745 -16.331 -19.237 1.00 9.21 75 GLY A N 1
ATOM 453 C CA . GLY A 1 85 ? 2.500 -17.608 -18.585 1.00 10.53 75 GLY A CA 1
ATOM 454 C C . GLY A 1 85 ? 2.842 -18.791 -19.466 1.00 10.18 75 GLY A C 1
ATOM 455 O O . GLY A 1 85 ? 3.314 -19.819 -18.977 1.00 11.12 75 GLY A O 1
ATOM 456 N N . VAL A 1 86 ? 2.599 -18.672 -20.772 1.00 10.39 76 VAL A N 1
ATOM 457 C CA . VAL A 1 86 ? 2.973 -19.751 -21.679 1.00 9.36 76 VAL A CA 1
ATOM 458 C C . VAL A 1 86 ? 4.490 -19.898 -21.732 1.00 8.71 76 VAL A C 1
ATOM 459 O O . VAL A 1 86 ? 5.018 -21.014 -21.678 1.00 12.11 76 VAL A O 1
ATOM 463 N N . LEU A 1 87 ? 5.215 -18.776 -21.822 1.00 10.98 77 LEU A N 1
ATOM 464 C CA . LEU A 1 87 ? 6.673 -18.845 -21.795 1.00 11.44 77 LEU A CA 1
ATOM 465 C C . LEU A 1 87 ? 7.173 -19.409 -20.471 1.00 13.93 77 LEU A C 1
ATOM 466 O O . LEU A 1 87 ? 8.110 -20.215 -20.451 1.00 13.99 77 LEU A O 1
ATOM 471 N N . LEU A 1 88 ? 6.557 -19.005 -19.355 1.00 9.52 78 LEU A N 1
ATOM 472 C CA . LEU A 1 88 ? 6.941 -19.560 -18.060 1.00 10.33 78 LEU A CA 1
ATOM 473 C C . LEU A 1 88 ? 6.776 -21.073 -18.048 1.00 11.15 78 LEU A C 1
ATOM 474 O O . LEU A 1 88 ? 7.663 -21.805 -17.593 1.00 12.87 78 LEU A O 1
ATOM 479 N N . ASP A 1 89 ? 5.646 -21.564 -18.564 1.00 12.29 79 ASP A N 1
ATOM 480 C CA . ASP A 1 89 ? 5.432 -23.005 -18.607 1.00 12.15 79 ASP A CA 1
ATOM 481 C C . ASP A 1 89 ? 6.476 -23.692 -19.473 1.00 14.85 79 ASP A C 1
ATOM 482 O O . ASP A 1 89 ? 7.000 -24.750 -19.105 1.00 14.46 79 ASP A O 1
ATOM 487 N N . LEU A 1 90 ? 6.789 -23.104 -20.631 1.00 11.29 80 LEU A N 1
ATOM 488 C CA . LEU A 1 90 ? 7.797 -23.688 -21.509 1.00 13.22 80 LEU A CA 1
ATOM 489 C C . LEU A 1 90 ? 9.155 -23.744 -20.825 1.00 14.26 80 LEU A C 1
ATOM 490 O O . LEU A 1 90 ? 9.885 -24.732 -20.959 1.00 14.15 80 LEU A O 1
ATOM 495 N N . ILE A 1 91 ? 9.510 -22.691 -20.087 1.00 11.42 81 ILE A N 1
ATOM 496 C CA . ILE A 1 91 ? 10.756 -22.699 -19.326 1.00 12.67 81 ILE A CA 1
ATOM 497 C C . ILE A 1 91 ? 10.736 -23.811 -18.285 1.00 16.22 81 ILE A C 1
ATOM 498 O O . ILE A 1 91 ? 11.727 -24.529 -18.101 1.00 17.32 81 ILE A O 1
ATOM 503 N N . LEU A 1 92 ? 9.601 -23.986 -17.600 1.00 14.76 82 LEU A N 1
ATOM 504 C CA . LEU A 1 92 ? 9.527 -24.979 -16.533 1.00 15.20 82 LEU A CA 1
ATOM 505 C C . LEU A 1 92 ? 9.580 -26.405 -17.070 1.00 17.44 82 LEU A C 1
ATOM 506 O O . LEU A 1 92 ? 10.131 -27.290 -16.407 1.00 21.26 82 LEU A O 1
ATOM 511 N N . THR A 1 93 ? 9.022 -26.653 -18.253 1.00 18.18 83 THR A N 1
ATOM 512 C CA . THR A 1 93 ? 9.006 -27.994 -18.824 1.00 17.41 83 THR A CA 1
ATOM 513 C C . THR A 1 93 ? 10.212 -28.284 -19.708 1.00 17.40 83 THR A C 1
ATOM 514 O O . THR A 1 93 ? 10.360 -29.418 -20.175 1.00 22.84 83 THR A O 1
ATOM 518 N N . GLY A 1 94 ? 11.073 -27.298 -19.949 1.00 19.20 84 GLY A N 1
ATOM 519 C CA . GLY A 1 94 ? 12.202 -27.501 -20.832 1.00 16.25 84 GLY A CA 1
ATOM 520 C C . GLY A 1 94 ? 11.872 -27.450 -22.305 1.00 21.12 84 GLY A C 1
ATOM 521 O O . GLY A 1 94 ? 12.678 -27.900 -23.126 1.00 22.01 84 GLY A O 1
ATOM 522 N N . ARG A 1 95 ? 10.708 -26.918 -22.669 1.00 19.92 85 ARG A N 1
ATOM 523 C CA . ARG A 1 95 ? 10.295 -26.813 -24.061 1.00 15.11 85 ARG A CA 1
ATOM 524 C C . ARG A 1 95 ? 10.510 -25.421 -24.638 1.00 13.13 85 ARG A C 1
ATOM 525 O O . ARG A 1 95 ? 10.203 -25.197 -25.813 1.00 17.05 85 ARG A O 1
ATOM 533 N N . ALA A 1 96 ? 11.040 -24.491 -23.852 1.00 12.92 86 ALA A N 1
ATOM 534 C CA . ALA A 1 96 ? 11.191 -23.114 -24.284 1.00 15.78 86 ALA A CA 1
ATOM 535 C C . ALA A 1 96 ? 12.370 -22.956 -25.238 1.00 13.62 86 ALA A C 1
ATOM 536 O O . ALA A 1 96 ? 13.274 -23.796 -25.276 1.00 17.90 86 ALA A O 1
ATOM 538 N N . PRO A 1 97 ? 12.381 -21.883 -26.028 1.00 15.42 87 PRO A N 1
ATOM 539 C CA . PRO A 1 97 ? 13.614 -21.497 -26.718 1.00 14.98 87 PRO A CA 1
ATOM 540 C C . PRO A 1 97 ? 14.719 -21.233 -25.707 1.00 15.79 87 PRO A C 1
ATOM 541 O O . PRO A 1 97 ? 14.468 -20.930 -24.539 1.00 17.99 87 PRO A O 1
ATOM 545 N N . SER A 1 98 ? 15.963 -21.369 -26.168 1.00 15.47 88 SER A N 1
ATOM 546 C CA A SER A 1 98 ? 17.103 -21.134 -25.287 0.44 15.21 88 SER A CA 1
ATOM 547 C CA B SER A 1 98 ? 17.093 -21.136 -25.275 0.56 15.17 88 SER A CA 1
ATOM 548 C C . SER A 1 98 ? 17.251 -19.659 -24.940 1.00 15.17 88 SER A C 1
ATOM 549 O O . SER A 1 98 ? 17.760 -19.324 -23.863 1.00 16.87 88 SER A O 1
ATOM 554 N N . ALA A 1 99 ? 16.819 -18.768 -25.830 1.00 15.89 89 ALA A N 1
ATOM 555 C CA . ALA A 1 99 ? 16.956 -17.338 -25.598 1.00 13.56 89 ALA A CA 1
ATOM 556 C C . ALA A 1 99 ? 15.995 -16.589 -26.509 1.00 11.51 89 ALA A C 1
ATOM 557 O O . ALA A 1 99 ? 15.454 -17.143 -27.469 1.00 14.94 89 ALA A O 1
ATOM 559 N N . LEU A 1 100 ? 15.797 -15.312 -26.193 1.00 12.97 90 LEU A N 1
ATOM 560 C CA . LEU A 1 100 ? 14.974 -14.408 -26.984 1.00 14.28 90 LEU A CA 1
ATOM 561 C C . LEU A 1 100 ? 15.810 -13.204 -27.384 1.00 14.65 90 LEU A C 1
ATOM 562 O O . LEU A 1 100 ? 16.529 -12.640 -26.551 1.00 14.32 90 LEU A O 1
ATOM 567 N N . VAL A 1 101 ? 15.719 -12.814 -28.652 1.00 13.36 91 VAL A N 1
ATOM 568 C CA . VAL A 1 101 ? 16.422 -11.644 -29.167 1.00 13.04 91 VAL A CA 1
ATOM 569 C C . VAL A 1 101 ? 15.415 -10.777 -29.907 1.00 14.16 91 VAL A C 1
ATOM 570 O O . VAL A 1 101 ? 14.803 -11.225 -30.885 1.00 15.34 91 VAL A O 1
ATOM 574 N N . PHE A 1 102 ? 15.234 -9.549 -29.434 1.00 14.53 92 PHE A N 1
ATOM 575 C CA . PHE A 1 102 ? 14.344 -8.572 -30.042 1.00 12.34 92 PHE A CA 1
ATOM 576 C C . PHE A 1 102 ? 15.161 -7.451 -30.672 1.00 15.77 92 PHE A C 1
ATOM 577 O O . PHE A 1 102 ? 16.387 -7.394 -30.550 1.00 17.84 92 PHE A O 1
ATOM 585 N N . CYS A 1 103 ? 14.458 -6.547 -31.357 1.00 18.98 93 CYS A N 1
ATOM 586 C CA . CYS A 1 103 ? 15.070 -5.292 -31.776 1.00 20.67 93 CYS A CA 1
ATOM 587 C C . CYS A 1 103 ? 14.140 -4.114 -31.510 1.00 20.93 93 CYS A C 1
ATOM 588 O O . CYS A 1 103 ? 14.349 -3.029 -32.065 1.00 21.60 93 CYS A O 1
ATOM 591 N N . GLU A 1 104 ? 13.112 -4.311 -30.686 1.00 18.76 94 GLU A N 1
ATOM 592 C CA . GLU A 1 104 ? 12.219 -3.253 -30.243 1.00 18.90 94 GLU A CA 1
ATOM 593 C C . GLU A 1 104 ? 11.913 -3.471 -28.769 1.00 18.82 94 GLU A C 1
ATOM 594 O O . GLU A 1 104 ? 12.269 -4.499 -28.185 1.00 17.70 94 GLU A O 1
ATOM 600 N N . ALA A 1 105 ? 11.246 -2.490 -28.167 1.00 19.97 95 ALA A N 1
ATOM 601 C CA . ALA A 1 105 ? 10.753 -2.659 -26.808 1.00 15.87 95 ALA A CA 1
ATOM 602 C C . ALA A 1 105 ? 9.825 -3.867 -26.735 1.00 16.46 95 ALA A C 1
ATOM 603 O O . ALA A 1 105 ? 9.100 -4.179 -27.683 1.00 17.33 95 ALA A O 1
ATOM 605 N N . GLU A 1 106 ? 9.865 -4.558 -25.598 1.00 15.37 96 GLU A N 1
ATOM 606 C CA . GLU A 1 106 ? 9.069 -5.760 -25.393 1.00 13.68 96 GLU A CA 1
ATOM 607 C C . GLU A 1 106 ? 8.811 -5.927 -23.904 1.00 13.89 96 GLU A C 1
ATOM 608 O O . GLU A 1 106 ? 9.696 -5.659 -23.087 1.00 13.17 96 GLU A O 1
ATOM 614 N N . ASP A 1 107 ? 7.603 -6.372 -23.559 1.00 13.73 97 ASP A N 1
ATOM 615 C CA . ASP A 1 107 ? 7.213 -6.560 -22.164 1.00 14.60 97 ASP A CA 1
ATOM 616 C C . ASP A 1 107 ? 6.745 -7.970 -21.834 1.00 12.25 97 ASP A C 1
ATOM 617 O O . ASP A 1 107 ? 7.125 -8.506 -20.790 1.00 13.11 97 ASP A O 1
ATOM 622 N N . VAL A 1 108 ? 5.931 -8.589 -22.693 1.00 10.33 98 VAL A N 1
ATOM 623 C CA . VAL A 1 108 ? 5.200 -9.795 -22.299 1.00 11.29 98 VAL A CA 1
ATOM 624 C C . VAL A 1 108 ? 6.156 -10.960 -22.056 1.00 10.22 98 VAL A C 1
ATOM 625 O O . VAL A 1 108 ? 6.159 -11.566 -20.977 1.00 11.56 98 VAL A O 1
ATOM 629 N N . LEU A 1 109 ? 6.975 -11.295 -23.057 1.00 10.69 99 LEU A N 1
ATOM 630 C CA . LEU A 1 109 ? 7.901 -12.414 -22.905 1.00 8.62 99 LEU A CA 1
ATOM 631 C C . LEU A 1 109 ? 9.019 -12.076 -21.927 1.00 12.35 99 LEU A C 1
ATOM 632 O O . LEU A 1 109 ? 9.451 -12.935 -21.150 1.00 12.32 99 LEU A O 1
ATOM 637 N N . THR A 1 110 ? 9.497 -10.829 -21.952 1.00 11.27 100 THR A N 1
ATOM 638 C CA . THR A 1 110 ? 10.493 -10.397 -20.978 1.00 10.20 100 THR A CA 1
ATOM 639 C C . THR A 1 110 ? 9.996 -10.616 -19.555 1.00 12.82 100 THR A C 1
ATOM 640 O O . THR A 1 110 ? 10.737 -11.111 -18.699 1.00 12.42 100 THR A O 1
ATOM 644 N N . LEU A 1 111 ? 8.732 -10.271 -19.293 1.00 10.85 101 LEU A N 1
ATOM 645 C CA . LEU A 1 111 ? 8.169 -10.451 -17.957 1.00 12.11 101 LEU A CA 1
ATOM 646 C C . LEU A 1 111 ? 8.081 -11.927 -17.584 1.00 12.35 101 LEU A C 1
ATOM 647 O O . LEU A 1 111 ? 8.365 -12.301 -16.439 1.00 12.77 101 LEU A O 1
ATOM 652 N N . GLY A 1 112 ? 7.676 -12.778 -18.527 1.00 10.66 102 GLY A N 1
ATOM 653 C CA . GLY A 1 112 ? 7.636 -14.205 -18.248 1.00 11.21 102 GLY A CA 1
ATOM 654 C C . GLY A 1 112 ? 8.993 -14.757 -17.857 1.00 12.13 102 GLY A C 1
ATOM 655 O O . GLY A 1 112 ? 9.109 -15.527 -16.900 1.00 14.60 102 GLY A O 1
ATOM 656 N N . ALA A 1 113 ? 10.039 -14.364 -18.585 1.00 13.09 103 ALA A N 1
ATOM 657 C CA . ALA A 1 113 ? 11.383 -14.804 -18.232 1.00 13.76 103 ALA A CA 1
ATOM 658 C C . ALA A 1 113 ? 11.860 -14.154 -16.938 1.00 13.18 103 ALA A C 1
ATOM 659 O O . ALA A 1 113 ? 12.639 -14.760 -16.193 1.00 14.41 103 ALA A O 1
ATOM 661 N N . LEU A 1 114 ? 11.404 -12.932 -16.652 1.00 11.42 104 LEU A N 1
ATOM 662 C CA . LEU A 1 114 ? 11.754 -12.290 -15.388 1.00 12.41 104 LEU A CA 1
ATOM 663 C C . LEU A 1 114 ? 11.132 -13.025 -14.208 1.00 14.87 104 LEU A C 1
ATOM 664 O O . LEU A 1 114 ? 11.792 -13.241 -13.184 1.00 16.22 104 LEU A O 1
ATOM 669 N N . VAL A 1 115 ? 9.862 -13.417 -14.332 1.00 14.66 105 VAL A N 1
ATOM 670 C CA . VAL A 1 115 ? 9.214 -14.188 -13.274 1.00 11.13 105 VAL A CA 1
ATOM 671 C C . VAL A 1 115 ? 9.903 -15.535 -13.102 1.00 16.70 105 VAL A C 1
ATOM 672 O O . VAL A 1 115 ? 10.059 -16.033 -11.979 1.00 13.20 105 VAL A O 1
ATOM 676 N N . ALA A 1 116 ? 10.343 -16.138 -14.211 1.00 10.71 106 ALA A N 1
ATOM 677 C CA . ALA A 1 116 ? 11.081 -17.393 -14.126 1.00 14.32 106 ALA A CA 1
ATOM 678 C C . ALA A 1 116 ? 12.341 -17.236 -13.284 1.00 16.58 106 ALA A C 1
ATOM 679 O O . ALA A 1 116 ? 12.653 -18.098 -12.455 1.00 15.65 106 ALA A O 1
ATOM 681 N N . ALA A 1 117 ? 13.068 -16.131 -13.470 1.00 15.17 107 ALA A N 1
ATOM 682 C CA . ALA A 1 117 ? 14.304 -15.925 -12.722 1.00 15.75 107 ALA A CA 1
ATOM 683 C C . ALA A 1 117 ? 14.020 -15.523 -11.280 1.00 18.53 107 ALA A C 1
ATOM 684 O O . ALA A 1 117 ? 14.740 -15.934 -10.362 1.00 18.96 107 ALA A O 1
ATOM 686 N N . GLU A 1 118 ? 12.976 -14.723 -11.059 1.00 15.94 108 GLU A N 1
ATOM 687 C CA . GLU A 1 118 ? 12.708 -14.205 -9.722 1.00 16.96 108 GLU A CA 1
ATOM 688 C C . GLU A 1 118 ? 12.108 -15.266 -8.807 1.00 19.92 108 GLU A C 1
ATOM 689 O O . GLU A 1 118 ? 12.408 -15.292 -7.608 1.00 19.54 108 GLU A O 1
ATOM 695 N N . MET A 1 119 ? 11.263 -16.145 -9.345 1.00 15.11 109 MET A N 1
ATOM 696 C CA . MET A 1 119 ? 10.451 -17.016 -8.510 1.00 13.25 109 MET A CA 1
ATOM 697 C C . MET A 1 119 ? 10.595 -18.503 -8.802 1.00 16.29 109 MET A C 1
ATOM 698 O O . MET A 1 119 ? 10.142 -19.312 -7.985 1.00 16.75 109 MET A O 1
ATOM 703 N N . PHE A 1 120 ? 11.213 -18.894 -9.920 1.00 16.38 110 PHE A N 1
ATOM 704 C CA . PHE A 1 120 ? 11.248 -20.301 -10.303 1.00 17.28 110 PHE A CA 1
ATOM 705 C C . PHE A 1 120 ? 12.654 -20.820 -10.581 1.00 18.09 110 PHE A C 1
ATOM 706 O O . PHE A 1 120 ? 12.794 -21.931 -11.108 1.00 17.04 110 PHE A O 1
ATOM 714 N N . ASP A 1 121 ? 13.692 -20.051 -10.243 1.00 17.02 111 ASP A N 1
ATOM 715 C CA . ASP A 1 121 ? 15.081 -20.517 -10.290 1.00 21.48 111 ASP A CA 1
ATOM 716 C C . ASP A 1 121 ? 15.488 -20.968 -11.693 1.00 22.59 111 ASP A C 1
ATOM 717 O O . ASP A 1 121 ? 16.211 -21.951 -11.862 1.00 20.65 111 ASP A O 1
ATOM 722 N N . LYS A 1 122 ? 15.026 -20.244 -12.709 1.00 22.12 112 LYS A N 1
ATOM 723 C CA . LYS A 1 122 ? 15.352 -20.565 -14.092 1.00 22.08 112 LYS A CA 1
ATOM 724 C C . LYS A 1 122 ? 15.626 -19.278 -14.851 1.00 26.04 112 LYS A C 1
ATOM 725 O O . LYS A 1 122 ? 14.841 -18.329 -14.772 1.00 24.06 112 LYS A O 1
ATOM 731 N N . ALA A 1 123 ? 16.730 -19.253 -15.590 1.00 21.21 113 ALA A N 1
ATOM 732 C CA . ALA A 1 123 ? 17.163 -18.068 -16.319 1.00 24.32 113 ALA A CA 1
ATOM 733 C C . ALA A 1 123 ? 17.023 -18.311 -17.815 1.00 24.25 113 ALA A C 1
ATOM 734 O O . ALA A 1 123 ? 17.573 -19.283 -18.346 1.00 30.92 113 ALA A O 1
ATOM 736 N N . LEU A 1 124 ? 16.280 -17.436 -18.486 1.00 15.24 114 LEU A N 1
ATOM 737 C CA . LEU A 1 124 ? 16.237 -17.385 -19.941 1.00 15.05 114 LEU A CA 1
ATOM 738 C C . LEU A 1 124 ? 16.756 -16.022 -20.373 1.00 14.62 114 LEU A C 1
ATOM 739 O O . LEU A 1 124 ? 16.140 -14.997 -20.032 1.00 17.59 114 LEU A O 1
ATOM 744 N N . PRO A 1 125 ? 17.866 -15.943 -21.101 1.00 15.54 115 PRO A N 1
ATOM 745 C CA . PRO A 1 125 ? 18.410 -14.628 -21.455 1.00 12.81 115 PRO A CA 1
ATOM 746 C C . PRO A 1 125 ? 17.589 -13.951 -22.540 1.00 15.50 115 PRO A C 1
ATOM 747 O O . PRO A 1 125 ? 17.064 -14.599 -23.450 1.00 13.89 115 PRO A O 1
ATOM 751 N N . VAL A 1 126 ? 17.474 -12.631 -22.419 1.00 14.32 116 VAL A N 1
ATOM 752 C CA . VAL A 1 126 ? 16.754 -11.790 -23.365 1.00 13.23 116 VAL A CA 1
ATOM 753 C C . VAL A 1 126 ? 17.666 -10.630 -23.737 1.00 16.99 116 VAL A C 1
ATOM 754 O O . VAL A 1 126 ? 18.167 -9.925 -22.854 1.00 17.20 116 VAL A O 1
ATOM 758 N N . ILE A 1 127 ? 17.886 -10.439 -25.037 1.00 12.40 117 ILE A N 1
ATOM 759 C CA . ILE A 1 127 ? 18.781 -9.410 -25.553 1.00 15.45 117 ILE A CA 1
ATOM 760 C C . ILE A 1 127 ? 18.024 -8.573 -26.575 1.00 14.90 117 ILE A C 1
ATOM 761 O O . ILE A 1 127 ? 17.207 -9.100 -27.337 1.00 17.16 117 ILE A O 1
ATOM 766 N N . ARG A 1 128 ? 18.277 -7.266 -26.578 1.00 13.66 118 ARG A N 1
ATOM 767 C CA . ARG A 1 128 ? 17.754 -6.372 -27.600 1.00 15.21 118 ARG A CA 1
ATOM 768 C C . ARG A 1 128 ? 18.901 -5.855 -28.456 1.00 21.06 118 ARG A C 1
ATOM 769 O O . ARG A 1 128 ? 19.884 -5.321 -27.929 1.00 19.54 118 ARG A O 1
ATOM 777 N N . LEU A 1 129 ? 18.769 -6.014 -29.768 1.00 18.56 119 LEU A N 1
ATOM 778 C CA . LEU A 1 129 ? 19.751 -5.549 -30.733 1.00 20.44 119 LEU A CA 1
ATOM 779 C C . LEU A 1 129 ? 19.224 -4.323 -31.464 1.00 24.33 119 LEU A C 1
ATOM 780 O O . LEU A 1 129 ? 18.021 -4.048 -31.477 1.00 20.68 119 LEU A O 1
ATOM 785 N N . ASP A 1 130 ? 20.143 -3.579 -32.073 1.00 23.35 120 ASP A N 1
ATOM 786 C CA . ASP A 1 130 ? 19.726 -2.611 -33.070 1.00 21.73 120 ASP A CA 1
ATOM 787 C C . ASP A 1 130 ? 19.188 -3.352 -34.291 1.00 22.97 120 ASP A C 1
ATOM 788 O O . ASP A 1 130 ? 19.515 -4.517 -34.533 1.00 24.95 120 ASP A O 1
ATOM 793 N N . THR A 1 131 ? 18.343 -2.663 -35.062 1.00 29.36 121 THR A N 1
ATOM 794 C CA . THR A 1 131 ? 17.621 -3.339 -36.136 1.00 31.49 121 THR A CA 1
ATOM 795 C C . THR A 1 131 ? 18.564 -3.939 -37.173 1.00 25.04 121 THR A C 1
ATOM 796 O O . THR A 1 131 ? 18.267 -4.998 -37.738 1.00 27.65 121 THR A O 1
ATOM 800 N N . GLU A 1 132 ? 19.703 -3.295 -37.430 1.00 29.90 122 GLU A N 1
ATOM 801 C CA . GLU A 1 132 ? 20.604 -3.806 -38.458 1.00 29.11 122 GLU A CA 1
ATOM 802 C C . GLU A 1 132 ? 21.361 -5.037 -37.977 1.00 23.76 122 GLU A C 1
ATOM 803 O O . GLU A 1 132 ? 21.487 -6.019 -38.719 1.00 25.65 122 GLU A O 1
ATOM 809 N N . THR A 1 133 ? 21.869 -5.011 -36.741 1.00 25.46 123 THR A N 1
ATOM 810 C CA . THR A 1 133 ? 22.486 -6.211 -36.180 1.00 21.24 123 THR A CA 1
ATOM 811 C C . THR A 1 133 ? 21.467 -7.337 -36.060 1.00 19.75 123 THR A C 1
ATOM 812 O O . THR A 1 133 ? 21.804 -8.515 -36.238 1.00 17.40 123 THR A O 1
ATOM 816 N N . PHE A 1 134 ? 20.215 -6.989 -35.757 1.00 23.27 124 PHE A N 1
ATOM 817 C CA . PHE A 1 134 ? 19.149 -7.983 -35.693 1.00 22.09 124 PHE A CA 1
ATOM 818 C C . PHE A 1 134 ? 18.985 -8.697 -37.029 1.00 18.79 124 PHE A C 1
ATOM 819 O O . PHE A 1 134 ? 18.915 -9.930 -37.083 1.00 20.95 124 PHE A O 1
ATOM 827 N N . ALA A 1 135 ? 18.922 -7.931 -38.123 1.00 21.62 125 ALA A N 1
ATOM 828 C CA . ALA A 1 135 ? 18.751 -8.532 -39.443 1.00 24.65 125 ALA A CA 1
ATOM 829 C C . ALA A 1 135 ? 19.964 -9.366 -39.835 1.00 22.16 125 ALA A C 1
ATOM 830 O O . ALA A 1 135 ? 19.822 -10.430 -40.449 1.00 24.86 125 ALA A O 1
ATOM 832 N N . ARG A 1 136 ? 21.163 -8.899 -39.487 1.00 23.50 126 ARG A N 1
ATOM 833 C CA . ARG A 1 136 ? 22.375 -9.642 -39.812 1.00 22.33 126 ARG A CA 1
ATOM 834 C C . ARG A 1 136 ? 22.456 -10.934 -39.010 1.00 19.49 126 ARG A C 1
ATOM 835 O O . ARG A 1 136 ? 22.718 -12.007 -39.565 1.00 20.85 126 ARG A O 1
ATOM 843 N N . PHE A 1 137 ? 22.221 -10.852 -37.698 1.00 20.19 127 PHE A N 1
ATOM 844 C CA . PHE A 1 137 ? 22.313 -12.041 -36.858 1.00 19.36 127 PHE A CA 1
ATOM 845 C C . PHE A 1 137 ? 21.189 -13.030 -37.146 1.00 19.72 127 PHE A C 1
ATOM 846 O O . PHE A 1 137 ? 21.367 -14.238 -36.956 1.00 20.10 127 PHE A O 1
ATOM 854 N N . SER A 1 138 ? 20.031 -12.547 -37.607 1.00 23.24 128 SER A N 1
ATOM 855 C CA . SER A 1 138 ? 18.945 -13.461 -37.946 1.00 21.27 128 SER A CA 1
ATOM 856 C C . SER A 1 138 ? 19.293 -14.362 -39.123 1.00 25.18 128 SER A C 1
ATOM 857 O O . SER A 1 138 ? 18.627 -15.385 -39.317 1.00 25.18 128 SER A O 1
ATOM 860 N N . ARG A 1 139 ? 20.317 -14.013 -39.908 1.00 23.30 129 ARG A N 1
ATOM 861 C CA . ARG A 1 139 ? 20.803 -14.887 -40.969 1.00 29.52 129 ARG A CA 1
ATOM 862 C C . ARG A 1 139 ? 21.754 -15.961 -40.464 1.00 23.45 129 ARG A C 1
ATOM 863 O O . ARG A 1 139 ? 22.065 -16.891 -41.215 1.00 29.05 129 ARG A O 1
ATOM 871 N N . ALA A 1 140 ? 22.228 -15.853 -39.226 1.00 22.18 130 ALA A N 1
ATOM 872 C CA . ALA A 1 140 ? 23.206 -16.798 -38.716 1.00 21.22 130 ALA A CA 1
ATOM 873 C C . ALA A 1 140 ? 22.576 -18.172 -38.507 1.00 20.97 130 ALA A C 1
ATOM 874 O O . ALA A 1 140 ? 21.358 -18.320 -38.374 1.00 25.43 130 ALA A O 1
ATOM 876 N N . ALA A 1 141 ? 23.433 -19.189 -38.485 1.00 19.58 131 ALA A N 1
ATOM 877 C CA . ALA A 1 141 ? 22.990 -20.547 -38.204 1.00 22.67 131 ALA A CA 1
ATOM 878 C C . ALA A 1 141 ? 22.959 -20.853 -36.715 1.00 27.27 131 ALA A C 1
ATOM 879 O O . ALA A 1 141 ? 22.130 -21.656 -36.271 1.00 24.74 131 ALA A O 1
ATOM 881 N N . HIS A 1 142 ? 23.830 -20.219 -35.933 1.00 22.12 132 HIS A N 1
ATOM 882 C CA . HIS A 1 142 ? 23.973 -20.541 -34.523 1.00 22.03 132 HIS A CA 1
ATOM 883 C C . HIS A 1 142 ? 24.327 -19.278 -33.754 1.00 25.68 132 HIS A C 1
ATOM 884 O O . HIS A 1 142 ? 25.055 -18.420 -34.261 1.00 23.27 132 HIS A O 1
ATOM 891 N N . VAL A 1 143 ? 23.809 -19.169 -32.532 1.00 21.09 133 VAL A N 1
ATOM 892 C CA . VAL A 1 143 ? 24.063 -18.020 -31.672 1.00 22.19 133 VAL A CA 1
ATOM 893 C C . VAL A 1 143 ? 24.394 -18.511 -30.270 1.00 21.80 133 VAL A C 1
ATOM 894 O O . VAL A 1 143 ? 23.743 -19.424 -29.749 1.00 21.25 133 VAL A O 1
ATOM 898 N N . ARG A 1 144 ? 25.421 -17.911 -29.671 1.00 19.28 134 ARG A N 1
ATOM 899 C CA . ARG A 1 144 ? 25.820 -18.167 -28.294 1.00 20.09 134 ARG A CA 1
ATOM 900 C C . ARG A 1 144 ? 25.675 -16.882 -27.494 1.00 19.55 134 ARG A C 1
ATOM 901 O O . ARG A 1 144 ? 26.135 -15.821 -27.931 1.00 20.11 134 ARG A O 1
ATOM 909 N N . ILE A 1 145 ? 25.039 -16.976 -26.329 1.00 18.51 135 ILE A N 1
ATOM 910 C CA . ILE A 1 145 ? 24.842 -15.837 -25.441 1.00 19.22 135 ILE A CA 1
ATOM 911 C C . ILE A 1 145 ? 25.446 -16.175 -24.087 1.00 24.14 135 ILE A C 1
ATOM 912 O O . ILE A 1 145 ? 25.212 -17.265 -23.552 1.00 21.13 135 ILE A O 1
ATOM 917 N N . ASP A 1 146 ? 26.236 -15.249 -23.546 1.00 24.20 136 ASP A N 1
ATOM 918 C CA . ASP A 1 146 ? 26.620 -15.326 -22.142 1.00 23.71 136 ASP A CA 1
ATOM 919 C C . ASP A 1 146 ? 26.438 -13.957 -21.498 1.00 26.23 136 ASP A C 1
ATOM 920 O O . ASP A 1 146 ? 25.766 -13.090 -22.064 1.00 26.54 136 ASP A O 1
ATOM 925 N N . GLN A 1 147 ? 27.031 -13.750 -20.321 1.00 29.98 137 GLN A N 1
ATOM 926 C CA . GLN A 1 147 ? 26.755 -12.526 -19.574 1.00 31.58 137 GLN A CA 1
ATOM 927 C C . GLN A 1 147 ? 27.301 -11.288 -20.275 1.00 28.85 137 GLN A C 1
ATOM 928 O O . GLN A 1 147 ? 26.739 -10.197 -20.120 1.00 35.10 137 GLN A O 1
ATOM 934 N N . ASN A 1 148 ? 28.372 -11.429 -21.060 1.00 31.65 138 ASN A N 1
ATOM 935 C CA . ASN A 1 148 ? 29.045 -10.274 -21.639 1.00 29.58 138 ASN A CA 1
ATOM 936 C C . ASN A 1 148 ? 28.929 -10.161 -23.153 1.00 22.00 138 ASN A C 1
ATOM 937 O O . ASN A 1 148 ? 29.153 -9.069 -23.687 1.00 24.77 138 ASN A O 1
ATOM 942 N N . THR A 1 149 ? 28.608 -11.244 -23.861 1.00 21.65 139 THR A N 1
ATOM 943 C CA . THR A 1 149 ? 28.664 -11.239 -25.316 1.00 23.60 139 THR A CA 1
ATOM 944 C C . THR A 1 149 ? 27.483 -11.993 -25.911 1.00 17.51 139 THR A C 1
ATOM 945 O O . THR A 1 149 ? 26.874 -12.854 -25.271 1.00 21.00 139 THR A O 1
ATOM 949 N N . ILE A 1 150 ? 27.177 -11.648 -27.159 1.00 21.12 140 ILE A N 1
ATOM 950 C CA . ILE A 1 150 ? 26.360 -12.465 -28.047 1.00 20.97 140 ILE A CA 1
ATOM 951 C C . ILE A 1 150 ? 27.184 -12.724 -29.301 1.00 21.17 140 ILE A C 1
ATOM 952 O O . ILE A 1 150 ? 27.789 -11.796 -29.852 1.00 18.69 140 ILE A O 1
ATOM 957 N N . LYS A 1 151 ? 27.242 -13.985 -29.727 1.00 19.80 141 LYS A N 1
ATOM 958 C CA . LYS A 1 151 ? 28.019 -14.364 -30.900 1.00 20.51 141 LYS A CA 1
ATOM 959 C C . LYS A 1 151 ? 27.143 -15.101 -31.895 1.00 18.22 141 LYS A C 1
ATOM 960 O O . LYS A 1 151 ? 26.509 -16.101 -31.546 1.00 24.04 141 LYS A O 1
ATOM 966 N N . ALA A 1 152 ? 27.136 -14.624 -33.133 1.00 18.71 142 ALA A N 1
ATOM 967 C CA . ALA A 1 152 ? 26.393 -15.242 -34.224 1.00 22.99 142 ALA A CA 1
ATOM 968 C C . ALA A 1 152 ? 27.401 -15.858 -35.185 1.00 22.71 142 ALA A C 1
ATOM 969 O O . ALA A 1 152 ? 28.148 -15.136 -35.853 1.00 23.29 142 ALA A O 1
ATOM 971 N N . ASP A 1 153 ? 27.417 -17.190 -35.249 1.00 22.89 143 ASP A N 1
ATOM 972 C CA . ASP A 1 153 ? 28.393 -17.930 -36.050 1.00 29.64 143 ASP A CA 1
ATOM 973 C C . ASP A 1 153 ? 29.817 -17.488 -35.718 1.00 30.19 143 ASP A C 1
ATOM 974 O O . ASP A 1 153 ? 30.652 -17.277 -36.600 1.00 29.60 143 ASP A O 1
ATOM 979 N N . GLY A 1 154 ? 30.092 -17.339 -34.421 1.00 28.31 144 GLY A N 1
ATOM 980 C CA . GLY A 1 154 ? 31.388 -16.935 -33.929 1.00 28.93 144 GLY A CA 1
ATOM 981 C C . GLY A 1 154 ? 31.588 -15.435 -33.822 1.00 33.00 144 GLY A C 1
ATOM 982 O O . GLY A 1 154 ? 32.393 -14.984 -33.000 1.00 36.04 144 GLY A O 1
ATOM 983 N N . VAL A 1 155 ? 30.872 -14.653 -34.627 1.00 28.34 145 VAL A N 1
ATOM 984 C CA . VAL A 1 155 ? 31.042 -13.202 -34.660 1.00 30.82 145 VAL A CA 1
ATOM 985 C C . VAL A 1 155 ? 30.496 -12.621 -33.359 1.00 31.10 145 VAL A C 1
ATOM 986 O O . VAL A 1 155 ? 29.287 -12.643 -33.116 1.00 25.46 145 VAL A O 1
ATOM 990 N N . SER A 1 156 ? 31.383 -12.072 -32.535 1.00 24.02 146 SER A N 1
ATOM 991 C CA . SER A 1 156 ? 31.057 -11.681 -31.170 1.00 23.36 146 SER A CA 1
ATOM 992 C C . SER A 1 156 ? 30.771 -10.187 -31.085 1.00 26.17 146 SER A C 1
ATOM 993 O O . SER A 1 156 ? 31.507 -9.372 -31.652 1.00 30.91 146 SER A O 1
ATOM 996 N N . LEU A 1 157 ? 29.707 -9.838 -30.366 1.00 23.36 147 LEU A N 1
ATOM 997 C CA . LEU A 1 157 ? 29.353 -8.457 -30.074 1.00 22.38 147 LEU A CA 1
ATOM 998 C C . LEU A 1 157 ? 29.202 -8.303 -28.568 1.00 25.09 147 LEU A C 1
ATOM 999 O O . LEU A 1 157 ? 28.601 -9.155 -27.907 1.00 24.01 147 LEU A O 1
ATOM 1004 N N . ALA A 1 158 ? 29.764 -7.226 -28.025 1.00 21.55 148 ALA A N 1
ATOM 1005 C CA . ALA A 1 158 ? 29.666 -6.985 -26.594 1.00 24.87 148 ALA A CA 1
ATOM 1006 C C . ALA A 1 158 ? 28.232 -6.638 -26.215 1.00 24.65 148 ALA A C 1
ATOM 1007 O O . ALA A 1 158 ? 27.539 -5.915 -26.936 1.00 25.08 148 ALA A O 1
ATOM 1009 N N . VAL A 1 159 ? 27.787 -7.161 -25.077 1.00 22.67 149 VAL A N 1
ATOM 1010 C CA . VAL A 1 159 ? 26.426 -6.961 -24.595 1.00 23.14 149 VAL A CA 1
ATOM 1011 C C . VAL A 1 159 ? 26.482 -6.051 -23.376 1.00 21.66 149 VAL A C 1
ATOM 1012 O O . VAL A 1 159 ? 27.088 -6.403 -22.356 1.00 22.79 149 VAL A O 1
ATOM 1016 N N . ALA A 1 160 ? 25.854 -4.884 -23.483 1.00 25.41 150 ALA A N 1
ATOM 1017 C CA . ALA A 1 160 ? 25.775 -3.982 -22.345 1.00 26.07 150 ALA A CA 1
ATOM 1018 C C . ALA A 1 160 ? 24.979 -4.635 -21.215 1.00 22.01 150 ALA A C 1
ATOM 1019 O O . ALA A 1 160 ? 23.976 -5.312 -21.473 1.00 23.33 150 ALA A O 1
ATOM 1021 N N . PRO A 1 161 ? 25.398 -4.465 -19.962 1.00 26.40 151 PRO A N 1
ATOM 1022 C CA . PRO A 1 161 ? 24.690 -5.089 -18.829 1.00 22.56 151 PRO A CA 1
ATOM 1023 C C . PRO A 1 161 ? 23.293 -4.512 -18.677 1.00 23.02 151 PRO A C 1
ATOM 1024 O O . PRO A 1 161 ? 23.011 -3.425 -19.203 1.00 23.85 151 PRO A O 1
ATOM 1028 N N . PRO A 1 162 ? 22.388 -5.206 -17.981 1.00 20.68 152 PRO A N 1
ATOM 1029 C CA . PRO A 1 162 ? 21.021 -4.686 -17.833 1.00 21.87 152 PRO A CA 1
ATOM 1030 C C . PRO A 1 162 ? 21.009 -3.262 -17.295 1.00 22.22 152 PRO A C 1
ATOM 1031 O O . PRO A 1 162 ? 21.822 -2.891 -16.445 1.00 23.43 152 PRO A O 1
ATOM 1035 N N . ALA A 1 163 ? 20.103 -2.447 -17.835 1.00 22.32 153 ALA A N 1
ATOM 1036 C CA . ALA A 1 163 ? 20.023 -1.053 -17.423 1.00 24.81 153 ALA A CA 1
ATOM 1037 C C . ALA A 1 163 ? 19.786 -0.962 -15.922 1.00 25.21 153 ALA A C 1
ATOM 1038 O O . ALA A 1 163 ? 19.048 -1.762 -15.341 1.00 25.08 153 ALA A O 1
ATOM 1040 N N . THR A 1 164 ? 20.442 0.005 -15.290 1.00 23.03 154 THR A N 1
ATOM 1041 C CA . THR A 1 164 ? 20.303 0.226 -13.859 1.00 24.98 154 THR A CA 1
ATOM 1042 C C . THR A 1 164 ? 19.084 1.101 -13.604 1.00 20.55 154 THR A C 1
ATOM 1043 O O . THR A 1 164 ? 18.892 2.118 -14.277 1.00 24.21 154 THR A O 1
ATOM 1047 N N . ALA A 1 165 ? 18.259 0.696 -12.641 1.00 20.00 155 ALA A N 1
ATOM 1048 C CA . ALA A 1 165 ? 17.082 1.480 -12.297 1.00 19.36 155 ALA A CA 1
ATOM 1049 C C . ALA A 1 165 ? 17.486 2.880 -11.854 1.00 24.32 155 ALA A C 1
ATOM 1050 O O . ALA A 1 165 ? 18.329 3.048 -10.967 1.00 22.63 155 ALA A O 1
ATOM 1052 N N . HIS A 1 166 ? 16.904 3.888 -12.500 1.00 16.88 156 HIS A N 1
ATOM 1053 C CA . HIS A 1 166 ? 17.019 5.260 -12.025 1.00 18.08 156 HIS A CA 1
ATOM 1054 C C . HIS A 1 166 ? 15.618 5.779 -11.737 1.00 19.67 156 HIS A C 1
ATOM 1055 O O . HIS A 1 166 ? 15.136 6.708 -12.394 1.00 18.11 156 HIS A O 1
ATOM 1062 N N . LEU A 1 167 ? 14.959 5.167 -10.756 1.00 16.64 157 LEU A N 1
ATOM 1063 C CA . LEU A 1 167 ? 13.553 5.410 -10.468 1.00 17.14 157 LEU A CA 1
ATOM 1064 C C . LEU A 1 167 ? 13.398 6.334 -9.271 1.00 16.92 157 LEU A C 1
ATOM 1065 O O . LEU A 1 167 ? 14.063 6.154 -8.245 1.00 21.95 157 LEU A O 1
ATOM 1070 N N . ASP A 1 168 ? 12.510 7.310 -9.406 1.00 20.11 158 ASP A N 1
ATOM 1071 C CA . ASP A 1 168 ? 12.019 8.052 -8.256 1.00 21.11 158 ASP A CA 1
ATOM 1072 C C . ASP A 1 168 ? 11.039 7.175 -7.484 1.00 24.57 158 ASP A C 1
ATOM 1073 O O . ASP A 1 168 ? 10.043 6.705 -8.045 1.00 28.82 158 ASP A O 1
ATOM 1078 N N . LEU A 1 169 ? 11.326 6.937 -6.208 1.00 23.72 159 LEU A N 1
ATOM 1079 C CA . LEU A 1 169 ? 10.494 6.093 -5.362 1.00 22.90 159 LEU A CA 1
ATOM 1080 C C . LEU A 1 169 ? 9.982 6.894 -4.174 1.00 26.82 159 LEU A C 1
ATOM 1081 O O . LEU A 1 169 ? 10.690 7.755 -3.642 1.00 25.39 159 LEU A O 1
ATOM 1086 N N . THR A 1 170 ? 8.750 6.609 -3.765 1.00 21.48 160 THR A N 1
ATOM 1087 C CA . THR A 1 170 ? 8.215 7.198 -2.551 1.00 22.59 160 THR A CA 1
ATOM 1088 C C . THR A 1 170 ? 8.716 6.428 -1.333 1.00 25.19 160 THR A C 1
ATOM 1089 O O . THR A 1 170 ? 9.388 5.398 -1.446 1.00 22.15 160 THR A O 1
ATOM 1093 N N . ASP A 1 171 ? 8.382 6.945 -0.149 1.00 24.56 161 ASP A N 1
ATOM 1094 C CA . ASP A 1 171 ? 8.722 6.232 1.078 1.00 25.23 161 ASP A CA 1
ATOM 1095 C C . ASP A 1 171 ? 7.985 4.901 1.157 1.00 21.73 161 ASP A C 1
ATOM 1096 O O . ASP A 1 171 ? 8.547 3.897 1.609 1.00 27.41 161 ASP A O 1
ATOM 1101 N N . ASP A 1 172 ? 6.725 4.872 0.712 1.00 25.71 162 ASP A N 1
ATOM 1102 C CA . ASP A 1 172 ? 5.970 3.625 0.733 1.00 23.32 162 ASP A CA 1
ATOM 1103 C C . ASP A 1 172 ? 6.472 2.648 -0.325 1.00 25.22 162 ASP A C 1
ATOM 1104 O O . ASP A 1 172 ? 6.415 1.431 -0.112 1.00 21.99 162 ASP A O 1
ATOM 1109 N N . ASP A 1 173 ? 6.957 3.153 -1.466 1.00 21.83 163 ASP A N 1
ATOM 1110 C CA . ASP A 1 173 ? 7.628 2.285 -2.432 1.00 21.56 163 ASP A CA 1
ATOM 1111 C C . ASP A 1 173 ? 8.801 1.566 -1.784 1.00 18.46 163 ASP A C 1
ATOM 1112 O O . ASP A 1 173 ? 8.936 0.342 -1.892 1.00 21.64 163 ASP A O 1
ATOM 1117 N N . ARG A 1 174 ? 9.673 2.324 -1.114 1.00 19.83 164 ARG A N 1
ATOM 1118 C CA . ARG A 1 174 ? 10.850 1.733 -0.488 1.00 20.87 164 ARG A CA 1
ATOM 1119 C C . ARG A 1 174 ? 10.459 0.771 0.626 1.00 17.43 164 ARG A C 1
ATOM 1120 O O . ARG A 1 174 ? 11.104 -0.267 0.812 1.00 19.82 164 ARG A O 1
ATOM 1128 N N . ALA A 1 175 ? 9.401 1.094 1.375 1.00 20.26 165 ALA A N 1
ATOM 1129 C CA . ALA A 1 175 ? 8.947 0.195 2.432 1.00 22.98 165 ALA A CA 1
ATOM 1130 C C . ALA A 1 175 ? 8.507 -1.146 1.859 1.00 25.06 165 ALA A C 1
ATOM 1131 O O . ALA A 1 175 ? 8.826 -2.204 2.415 1.00 22.14 165 ALA A O 1
ATOM 1133 N N . MET A 1 176 ? 7.780 -1.121 0.740 1.00 23.30 166 MET A N 1
ATOM 1134 C CA . MET A 1 176 ? 7.383 -2.365 0.091 1.00 20.77 166 MET A CA 1
ATOM 1135 C C . MET A 1 176 ? 8.596 -3.124 -0.433 1.00 24.59 166 MET A C 1
ATOM 1136 O O . MET A 1 176 ? 8.678 -4.350 -0.301 1.00 21.75 166 MET A O 1
ATOM 1141 N N . LEU A 1 177 ? 9.558 -2.408 -1.018 1.00 23.31 167 LEU A N 1
ATOM 1142 C CA . LEU A 1 177 ? 10.724 -3.065 -1.599 1.00 23.23 167 LEU A CA 1
ATOM 1143 C C . LEU A 1 177 ? 11.647 -3.621 -0.522 1.00 26.72 167 LEU A C 1
ATOM 1144 O O . LEU A 1 177 ? 12.283 -4.663 -0.722 1.00 28.82 167 LEU A O 1
ATOM 1149 N N . GLU A 1 178 ? 11.733 -2.946 0.627 1.00 26.19 168 GLU A N 1
ATOM 1150 C CA . GLU A 1 178 ? 12.570 -3.435 1.718 1.00 27.43 168 GLU A CA 1
ATOM 1151 C C . GLU A 1 178 ? 11.993 -4.674 2.389 1.00 25.47 168 GLU A C 1
ATOM 1152 O O . GLU A 1 178 ? 12.728 -5.389 3.080 1.00 25.24 168 GLU A O 1
ATOM 1158 N N . GLY A 1 179 ? 10.703 -4.932 2.219 1.00 20.75 169 GLY A N 1
ATOM 1159 C CA . GLY A 1 179 ? 10.058 -6.062 2.848 1.00 19.65 169 GLY A CA 1
ATOM 1160 C C . GLY A 1 179 ? 9.235 -5.752 4.080 1.00 19.80 169 GLY A C 1
ATOM 1161 O O . GLY A 1 179 ? 8.750 -6.685 4.725 1.00 19.61 169 GLY A O 1
ATOM 1162 N N . ARG A 1 180 ? 9.054 -4.477 4.424 1.00 24.35 170 ARG A N 1
ATOM 1163 C CA . ARG A 1 180 ? 8.269 -4.105 5.599 1.00 27.11 170 ARG A CA 1
ATOM 1164 C C . ARG A 1 180 ? 6.782 -4.395 5.428 1.00 24.70 170 ARG A C 1
ATOM 1165 O O . ARG A 1 180 ? 6.037 -4.320 6.411 1.00 30.49 170 ARG A O 1
ATOM 1173 N N . ASP A 1 181 ? 6.333 -4.718 4.215 1.00 24.95 171 ASP A N 1
ATOM 1174 C CA . ASP A 1 181 ? 4.972 -5.180 3.973 1.00 18.91 171 ASP A CA 1
ATOM 1175 C C . ASP A 1 181 ? 4.916 -6.676 3.691 1.00 22.38 171 ASP A C 1
ATOM 1176 O O . ASP A 1 181 ? 3.891 -7.171 3.210 1.00 17.94 171 ASP A O 1
ATOM 1181 N N . GLY A 1 182 ? 5.991 -7.404 3.964 1.00 18.21 172 GLY A N 1
ATOM 1182 C CA . GLY A 1 182 ? 6.034 -8.831 3.730 1.00 12.70 172 GLY A CA 1
ATOM 1183 C C . GLY A 1 182 ? 6.742 -9.185 2.434 1.00 14.34 172 GLY A C 1
ATOM 1184 O O . GLY A 1 182 ? 7.050 -8.337 1.592 1.00 16.35 172 GLY A O 1
ATOM 1185 N N . ILE A 1 183 ? 6.979 -10.486 2.276 1.00 14.14 173 ILE A N 1
ATOM 1186 C CA . ILE A 1 183 ? 7.807 -10.975 1.179 1.00 14.25 173 ILE A CA 1
ATOM 1187 C C . ILE A 1 183 ? 7.050 -10.973 -0.149 1.00 13.84 173 ILE A C 1
ATOM 1188 O O . ILE A 1 183 ? 7.648 -10.737 -1.207 1.00 17.28 173 ILE A O 1
ATOM 1193 N N . ALA A 1 184 ? 5.738 -11.219 -0.128 1.00 15.87 174 ALA A N 1
ATOM 1194 C CA . ALA A 1 184 ? 4.968 -11.209 -1.371 1.00 15.65 174 ALA A CA 1
ATOM 1195 C C . ALA A 1 184 ? 4.972 -9.824 -2.007 1.00 13.99 174 ALA A C 1
ATOM 1196 O O . ALA A 1 184 ? 5.229 -9.678 -3.208 1.00 15.57 174 ALA A O 1
ATOM 1198 N N . VAL A 1 185 ? 4.688 -8.793 -1.208 1.00 13.66 175 VAL A N 1
ATOM 1199 C CA . VAL A 1 185 ? 4.693 -7.425 -1.716 1.00 12.91 175 VAL A CA 1
ATOM 1200 C C . VAL A 1 185 ? 6.086 -7.040 -2.199 1.00 16.81 175 VAL A C 1
ATOM 1201 O O . VAL A 1 185 ? 6.241 -6.380 -3.235 1.00 16.13 175 VAL A O 1
ATOM 1205 N N . ARG A 1 186 ? 7.121 -7.457 -1.465 1.00 14.99 176 ARG A N 1
ATOM 1206 C CA . ARG A 1 186 ? 8.489 -7.198 -1.903 1.00 14.59 176 ARG A CA 1
ATOM 1207 C C . ARG A 1 186 ? 8.766 -7.851 -3.251 1.00 15.17 176 ARG A C 1
ATOM 1208 O O . ARG A 1 186 ? 9.378 -7.237 -4.133 1.00 16.90 176 ARG A O 1
ATOM 1216 N N . GLN A 1 187 ? 8.321 -9.098 -3.428 1.00 15.05 177 GLN A N 1
ATOM 1217 C CA . GLN A 1 187 ? 8.503 -9.772 -4.708 1.00 15.60 177 GLN A CA 1
ATOM 1218 C C . GLN A 1 187 ? 7.782 -9.029 -5.825 1.00 13.00 177 GLN A C 1
ATOM 1219 O O . GLN A 1 187 ? 8.323 -8.872 -6.926 1.00 16.30 177 GLN A O 1
ATOM 1225 N N . ALA A 1 188 ? 6.564 -8.551 -5.555 1.00 12.99 178 ALA A N 1
ATOM 1226 C CA . ALA A 1 188 ? 5.840 -7.769 -6.551 1.00 14.16 178 ALA A CA 1
ATOM 1227 C C . ALA A 1 188 ? 6.598 -6.497 -6.911 1.00 16.20 178 ALA A C 1
ATOM 1228 O O . ALA A 1 188 ? 6.734 -6.158 -8.093 1.00 15.23 178 ALA A O 1
ATOM 1230 N N . MET A 1 189 ? 7.113 -5.785 -5.905 1.00 13.92 179 MET A N 1
ATOM 1231 C CA . MET A 1 189 ? 7.832 -4.543 -6.174 1.00 18.83 179 MET A CA 1
ATOM 1232 C C . MET A 1 189 ? 9.144 -4.804 -6.904 1.00 14.64 179 MET A C 1
ATOM 1233 O O . MET A 1 189 ? 9.536 -4.022 -7.778 1.00 16.37 179 MET A O 1
ATOM 1238 N N . ARG A 1 190 ? 9.843 -5.887 -6.548 1.00 15.85 180 ARG A N 1
ATOM 1239 C CA . ARG A 1 190 ? 11.061 -6.253 -7.265 1.00 18.20 180 ARG A CA 1
ATOM 1240 C C . ARG A 1 190 ? 10.793 -6.413 -8.756 1.00 14.09 180 ARG A C 1
ATOM 1241 O O . ARG A 1 190 ? 11.568 -5.935 -9.593 1.00 13.19 180 ARG A O 1
ATOM 1249 N N . ILE A 1 191 ? 9.693 -7.085 -9.103 1.00 14.03 181 ILE A N 1
ATOM 1250 C CA . ILE A 1 191 ? 9.351 -7.296 -10.504 1.00 11.48 181 ILE A CA 1
ATOM 1251 C C . ILE A 1 191 ? 8.968 -5.979 -11.170 1.00 12.68 181 ILE A C 1
ATOM 1252 O O . ILE A 1 191 ? 9.344 -5.716 -12.318 1.00 13.92 181 ILE A O 1
ATOM 1257 N N . ILE A 1 192 ? 8.220 -5.130 -10.460 1.00 11.17 182 ILE A N 1
ATOM 1258 C CA . ILE A 1 192 ? 7.804 -3.846 -11.020 1.00 10.81 182 ILE A CA 1
ATOM 1259 C C . ILE A 1 192 ? 9.012 -2.959 -11.293 1.00 12.69 182 ILE A C 1
ATOM 1260 O O . ILE A 1 192 ? 9.095 -2.299 -12.336 1.00 12.10 182 ILE A O 1
ATOM 1265 N N . VAL A 1 193 ? 9.970 -2.934 -10.364 1.00 13.54 183 VAL A N 1
ATOM 1266 C CA . VAL A 1 193 ? 11.150 -2.091 -10.533 1.00 14.11 183 VAL A CA 1
ATOM 1267 C C . VAL A 1 193 ? 12.013 -2.594 -11.686 1.00 17.22 183 VAL A C 1
ATOM 1268 O O . VAL A 1 193 ? 12.534 -1.801 -12.480 1.00 14.04 183 VAL A O 1
ATOM 1272 N N . ALA A 1 194 ? 12.167 -3.915 -11.808 1.00 14.62 184 ALA A N 1
ATOM 1273 C CA . ALA A 1 194 ? 12.956 -4.460 -12.908 1.00 15.04 184 ALA A CA 1
ATOM 1274 C C . ALA A 1 194 ? 12.305 -4.170 -14.257 1.00 14.80 184 ALA A C 1
ATOM 1275 O O . ALA A 1 194 ? 13.002 -3.902 -15.242 1.00 15.12 184 ALA A O 1
ATOM 1277 N N . MET A 1 195 ? 10.972 -4.217 -14.325 1.00 11.06 185 MET A N 1
ATOM 1278 C CA . MET A 1 195 ? 10.299 -3.862 -15.570 1.00 11.90 185 MET A CA 1
ATOM 1279 C C . MET A 1 195 ? 10.467 -2.380 -15.878 1.00 11.41 185 MET A C 1
ATOM 1280 O O . MET A 1 195 ? 10.733 -2.004 -17.025 1.00 13.49 185 MET A O 1
ATOM 1285 N N . ALA A 1 196 ? 10.325 -1.524 -14.864 1.00 14.68 186 ALA A N 1
ATOM 1286 C CA . ALA A 1 196 ? 10.558 -0.097 -15.064 1.00 15.86 186 ALA A CA 1
ATOM 1287 C C . ALA A 1 196 ? 11.973 0.166 -15.564 1.00 14.92 186 ALA A C 1
ATOM 1288 O O . ALA A 1 196 ? 12.184 1.023 -16.430 1.00 16.62 186 ALA A O 1
ATOM 1290 N N . ALA A 1 197 ? 12.953 -0.578 -15.045 1.00 17.10 187 ALA A N 1
ATOM 1291 C CA . ALA A 1 197 ? 14.343 -0.351 -15.430 1.00 15.06 187 ALA A CA 1
ATOM 1292 C C . ALA A 1 197 ? 14.581 -0.699 -16.895 1.00 18.92 187 ALA A C 1
ATOM 1293 O O . ALA A 1 197 ? 15.221 0.066 -17.627 1.00 22.31 187 ALA A O 1
ATOM 1295 N N . GLN A 1 198 ? 14.076 -1.850 -17.348 1.00 17.11 188 GLN A N 1
ATOM 1296 C CA . GLN A 1 198 ? 14.283 -2.228 -18.742 1.00 17.58 188 GLN A CA 1
ATOM 1297 C C . GLN A 1 198 ? 13.529 -1.313 -19.698 1.00 20.67 188 GLN A C 1
ATOM 1298 O O . GLN A 1 198 ? 13.928 -1.186 -20.860 1.00 24.19 188 GLN A O 1
ATOM 1304 N N . GLN A 1 199 ? 12.463 -0.664 -19.231 1.00 15.82 189 GLN A N 1
ATOM 1305 C CA . GLN A 1 199 ? 11.759 0.327 -20.032 1.00 19.83 189 GLN A CA 1
ATOM 1306 C C . GLN A 1 199 ? 12.408 1.702 -19.971 1.00 18.82 189 GLN A C 1
ATOM 1307 O O . GLN A 1 199 ? 12.002 2.594 -20.724 1.00 25.39 189 GLN A O 1
ATOM 1313 N N . GLY A 1 200 ? 13.394 1.897 -19.100 1.00 22.80 190 GLY A N 1
ATOM 1314 C CA . GLY A 1 200 ? 14.003 3.204 -18.963 1.00 22.60 190 GLY A CA 1
ATOM 1315 C C . GLY A 1 200 ? 13.136 4.232 -18.278 1.00 24.20 190 GLY A C 1
ATOM 1316 O O . GLY A 1 200 ? 13.358 5.434 -18.455 1.00 23.27 190 GLY A O 1
ATOM 1317 N N . ALA A 1 201 ? 12.144 3.798 -17.505 1.00 22.53 191 ALA A N 1
ATOM 1318 C CA . ALA A 1 201 ? 11.315 4.729 -16.759 1.00 21.67 191 ALA A CA 1
ATOM 1319 C C . ALA A 1 201 ? 12.130 5.405 -15.661 1.00 24.08 191 ALA A C 1
ATOM 1320 O O . ALA A 1 201 ? 13.196 4.932 -15.256 1.00 24.29 191 ALA A O 1
ATOM 1322 N N . SER A 1 202 ? 11.613 6.533 -15.179 1.00 21.39 192 SER A N 1
ATOM 1323 C CA . SER A 1 202 ? 12.250 7.271 -14.096 1.00 19.90 192 SER A CA 1
ATOM 1324 C C . SER A 1 202 ? 11.346 7.404 -12.878 1.00 21.88 192 SER A C 1
ATOM 1325 O O . SER A 1 202 ? 11.706 8.104 -11.923 1.00 19.52 192 SER A O 1
ATOM 1328 N N . ALA A 1 203 ? 10.189 6.747 -12.880 1.00 18.43 193 ALA A N 1
ATOM 1329 C CA . ALA A 1 203 ? 9.264 6.817 -11.758 1.00 13.27 193 ALA A CA 1
ATOM 1330 C C . ALA A 1 203 ? 8.239 5.702 -11.903 1.00 16.03 193 ALA A C 1
ATOM 1331 O O . ALA A 1 203 ? 8.192 4.997 -12.914 1.00 16.55 193 ALA A O 1
ATOM 1333 N N . LEU A 1 204 ? 7.428 5.548 -10.864 1.00 16.90 194 LEU A N 1
ATOM 1334 C CA . LEU A 1 204 ? 6.225 4.732 -10.892 1.00 19.64 194 LEU A CA 1
ATOM 1335 C C . LEU A 1 204 ? 5.005 5.644 -10.882 1.00 20.28 194 LEU A C 1
ATOM 1336 O O . LEU A 1 204 ? 5.110 6.861 -10.715 1.00 19.43 194 LEU A O 1
ATOM 1341 N N . VAL A 1 205 ? 3.833 5.046 -11.063 1.00 18.92 195 VAL A N 1
ATOM 1342 C CA . VAL A 1 205 ? 2.586 5.800 -11.106 1.00 17.58 195 VAL A CA 1
ATOM 1343 C C . VAL A 1 205 ? 1.513 5.026 -10.350 1.00 17.67 195 VAL A C 1
ATOM 1344 O O . VAL A 1 205 ? 1.460 3.792 -10.408 1.00 16.66 195 VAL A O 1
ATOM 1348 N N . ASP A 1 206 ? 0.678 5.754 -9.610 1.00 17.09 196 ASP A N 1
ATOM 1349 C CA . ASP A 1 206 ? -0.444 5.134 -8.919 1.00 16.77 196 ASP A CA 1
ATOM 1350 C C . ASP A 1 206 ? -1.474 4.642 -9.925 1.00 16.60 196 ASP A C 1
ATOM 1351 O O . ASP A 1 206 ? -1.739 5.298 -10.935 1.00 16.51 196 ASP A O 1
ATOM 1356 N N . VAL A 1 207 ? -2.063 3.483 -9.642 1.00 15.39 197 VAL A N 1
ATOM 1357 C CA . VAL A 1 207 ? -3.207 2.985 -10.394 1.00 15.96 197 VAL A CA 1
ATOM 1358 C C . VAL A 1 207 ? -4.388 2.882 -9.440 1.00 13.26 197 VAL A C 1
ATOM 1359 O O . VAL A 1 207 ? -4.219 2.561 -8.258 1.00 15.84 197 VAL A O 1
ATOM 1363 N N . THR A 1 208 ? -5.581 3.179 -9.947 1.00 12.27 198 THR A N 1
ATOM 1364 C CA . THR A 1 208 ? -6.776 3.169 -9.116 1.00 13.92 198 THR A CA 1
ATOM 1365 C C . THR A 1 208 ? -7.431 1.800 -9.046 1.00 13.37 198 THR A C 1
ATOM 1366 O O . THR A 1 208 ? -8.179 1.531 -8.099 1.00 16.04 198 THR A O 1
ATOM 1370 N N . GLN A 1 209 ? -7.165 0.938 -10.021 1.00 13.48 199 GLN A N 1
ATOM 1371 C CA . GLN A 1 209 ? -7.798 -0.368 -10.080 1.00 12.19 199 GLN A CA 1
ATOM 1372 C C . GLN A 1 209 ? -6.974 -1.263 -10.990 1.00 12.48 199 GLN A C 1
ATOM 1373 O O . GLN A 1 209 ? -6.207 -0.788 -11.829 1.00 13.63 199 GLN A O 1
ATOM 1379 N N . GLY A 1 210 ? -7.151 -2.575 -10.816 1.00 11.80 200 GLY A N 1
ATOM 1380 C CA . GLY A 1 210 ? -6.473 -3.561 -11.622 1.00 12.44 200 GLY A CA 1
ATOM 1381 C C . GLY A 1 210 ? -7.465 -4.438 -12.371 1.00 11.16 200 GLY A C 1
ATOM 1382 O O . GLY A 1 210 ? -8.671 -4.446 -12.094 1.00 11.98 200 GLY A O 1
ATOM 1383 N N . HIS A 1 211 ? -6.935 -5.169 -13.346 1.00 11.09 201 HIS A N 1
ATOM 1384 C CA . HIS A 1 211 ? -7.685 -6.207 -14.047 1.00 10.45 201 HIS A CA 1
ATOM 1385 C C . HIS A 1 211 ? -6.728 -7.352 -14.329 1.00 9.63 201 HIS A C 1
ATOM 1386 O O . HIS A 1 211 ? -5.757 -7.183 -15.073 1.00 12.18 201 HIS A O 1
ATOM 1393 N N . ILE A 1 212 ? -6.998 -8.505 -13.727 1.00 10.00 202 ILE A N 1
ATOM 1394 C CA . ILE A 1 212 ? -6.080 -9.637 -13.749 1.00 10.36 202 ILE A CA 1
ATOM 1395 C C . ILE A 1 212 ? -6.466 -10.555 -14.899 1.00 9.84 202 ILE A C 1
ATOM 1396 O O . ILE A 1 212 ? -7.648 -10.868 -15.092 1.00 9.42 202 ILE A O 1
ATOM 1401 N N . ASP A 1 213 ? -5.465 -10.977 -15.671 1.00 10.01 203 ASP A N 1
ATOM 1402 C CA . ASP A 1 213 ? -5.669 -11.753 -16.883 1.00 8.21 203 ASP A CA 1
ATOM 1403 C C . ASP A 1 213 ? -5.071 -13.153 -16.821 1.00 8.10 203 ASP A C 1
ATOM 1404 O O . ASP A 1 213 ? -5.486 -14.013 -17.605 1.00 9.58 203 ASP A O 1
ATOM 1409 N N . GLY A 1 214 ? -4.145 -13.419 -15.900 1.00 9.96 204 GLY A N 1
ATOM 1410 C CA . GLY A 1 214 ? -3.492 -14.715 -15.815 1.00 8.70 204 GLY A CA 1
ATOM 1411 C C . GLY A 1 214 ? -4.339 -15.814 -15.202 1.00 9.65 204 GLY A C 1
ATOM 1412 O O . GLY A 1 214 ? -3.837 -16.905 -14.903 1.00 8.50 204 GLY A O 1
ATOM 1413 N N . CYS A 1 215 ? -5.634 -15.529 -15.013 1.00 8.44 205 CYS A N 1
ATOM 1414 C CA . CYS A 1 215 ? -6.594 -16.496 -14.490 1.00 8.30 205 CYS A CA 1
ATOM 1415 C C . CYS A 1 215 ? -7.108 -17.446 -15.557 1.00 8.67 205 CYS A C 1
ATOM 1416 O O . CYS A 1 215 ? -7.872 -18.362 -15.231 1.00 11.07 205 CYS A O 1
ATOM 1419 N N . ILE A 1 216 ? -6.748 -17.228 -16.821 1.00 7.86 206 ILE A N 1
ATOM 1420 C CA . ILE A 1 216 ? -7.007 -18.230 -17.843 1.00 8.06 206 ILE A CA 1
ATOM 1421 C C . ILE A 1 216 ? -6.060 -19.402 -17.620 1.00 10.37 206 ILE A C 1
ATOM 1422 O O . ILE A 1 216 ? -4.868 -19.216 -17.339 1.00 9.07 206 ILE A O 1
ATOM 1427 N N . TYR A 1 217 ? -6.591 -20.621 -17.699 1.00 9.48 207 TYR A N 1
ATOM 1428 C CA . TYR A 1 217 ? -5.770 -21.809 -17.476 1.00 9.73 207 TYR A CA 1
ATOM 1429 C C . TYR A 1 217 ? -5.054 -22.166 -18.779 1.00 13.65 207 TYR A C 1
ATOM 1430 O O . TYR A 1 217 ? -5.283 -23.205 -19.402 1.00 13.90 207 TYR A O 1
ATOM 1439 N N . ALA A 1 218 ? -4.161 -21.263 -19.191 1.00 10.84 208 ALA A N 1
ATOM 1440 C CA . ALA A 1 218 ? -3.434 -21.438 -20.441 1.00 11.71 208 ALA A CA 1
ATOM 1441 C C . ALA A 1 218 ? -2.284 -22.425 -20.322 1.00 12.32 208 ALA A C 1
ATOM 1442 O O . ALA A 1 218 ? -1.772 -22.887 -21.348 1.00 12.53 208 ALA A O 1
ATOM 1444 N N . SER A 1 219 ? -1.869 -22.748 -19.106 1.00 9.65 209 SER A N 1
ATOM 1445 C CA . SER A 1 219 ? -0.748 -23.644 -18.864 1.00 10.93 209 SER A CA 1
ATOM 1446 C C . SER A 1 219 ? -0.772 -24.037 -17.395 1.00 11.31 209 SER A C 1
ATOM 1447 O O . SER A 1 219 ? -1.351 -23.323 -16.572 1.00 10.33 209 SER A O 1
ATOM 1450 N N . PRO A 1 220 ? -0.149 -25.160 -17.041 1.00 12.14 210 PRO A N 1
ATOM 1451 C CA . PRO A 1 220 ? 0.007 -25.469 -15.613 1.00 12.94 210 PRO A CA 1
ATOM 1452 C C . PRO A 1 220 ? 0.718 -24.369 -14.843 1.00 14.36 210 PRO A C 1
ATOM 1453 O O . PRO A 1 220 ? 0.377 -24.119 -13.680 1.00 13.85 210 PRO A O 1
ATOM 1457 N N . ALA A 1 221 ? 1.679 -23.681 -15.468 1.00 12.68 211 ALA A N 1
ATOM 1458 C CA . ALA A 1 221 ? 2.422 -22.636 -14.771 1.00 13.97 211 ALA A CA 1
ATOM 1459 C C . ALA A 1 221 ? 1.524 -21.483 -14.344 1.00 11.70 211 ALA A C 1
ATOM 1460 O O . ALA A 1 221 ? 1.824 -20.801 -13.357 1.00 12.45 211 ALA A O 1
ATOM 1462 N N . ASN A 1 222 ? 0.431 -21.236 -15.072 1.00 12.38 212 ASN A N 1
ATOM 1463 C CA . ASN A 1 222 ? -0.502 -20.194 -14.655 1.00 11.37 212 ASN A CA 1
ATOM 1464 C C . ASN A 1 222 ? -1.067 -20.492 -13.273 1.00 12.72 212 ASN A C 1
ATOM 1465 O O . ASN A 1 222 ? -1.212 -19.588 -12.442 1.00 11.91 212 ASN A O 1
ATOM 1470 N N . LEU A 1 223 ? -1.384 -21.761 -13.009 1.00 11.73 213 LEU A N 1
ATOM 1471 C CA . LEU A 1 223 ? -1.853 -22.146 -11.683 1.00 10.90 213 LEU A CA 1
ATOM 1472 C C . LEU A 1 223 ? -0.715 -22.123 -10.670 1.00 14.27 213 LEU A C 1
ATOM 1473 O O . LEU A 1 223 ? -0.898 -21.671 -9.533 1.00 14.90 213 LEU A O 1
ATOM 1478 N N . THR A 1 224 ? 0.467 -22.601 -11.067 1.00 13.60 214 THR A N 1
ATOM 1479 C CA . THR A 1 224 ? 1.607 -22.622 -10.154 1.00 13.05 214 THR A CA 1
ATOM 1480 C C . THR A 1 224 ? 1.972 -21.220 -9.686 1.00 13.97 214 THR A C 1
ATOM 1481 O O . THR A 1 224 ? 2.241 -21.008 -8.499 1.00 12.76 214 THR A O 1
ATOM 1485 N N . PHE A 1 225 ? 1.984 -20.247 -10.601 1.00 12.62 215 PHE A N 1
ATOM 1486 C CA . PHE A 1 225 ? 2.285 -18.875 -10.204 1.00 11.66 215 PHE A CA 1
ATOM 1487 C C . PHE A 1 225 ? 1.230 -18.338 -9.246 1.00 13.21 215 PHE A C 1
ATOM 1488 O O . PHE A 1 225 ? 1.558 -17.735 -8.218 1.00 14.70 215 PHE A O 1
ATOM 1496 N N . ALA A 1 226 ? -0.049 -18.535 -9.578 1.00 13.00 216 ALA A N 1
ATOM 1497 C CA . ALA A 1 226 ? -1.118 -17.967 -8.763 1.00 12.04 216 ALA A CA 1
ATOM 1498 C C . ALA A 1 226 ? -1.106 -18.541 -7.354 1.00 13.12 216 ALA A C 1
ATOM 1499 O O . ALA A 1 226 ? -1.279 -17.807 -6.374 1.00 16.02 216 ALA A O 1
ATOM 1501 N N . GLU A 1 227 ? -0.900 -19.852 -7.229 1.00 15.14 217 GLU A N 1
ATOM 1502 C CA . GLU A 1 227 ? -0.868 -20.454 -5.902 1.00 19.60 217 GLU A CA 1
ATOM 1503 C C . GLU A 1 227 ? 0.423 -20.112 -5.170 1.00 18.32 217 GLU A C 1
ATOM 1504 O O . GLU A 1 227 ? 0.419 -19.975 -3.942 1.00 21.20 217 GLU A O 1
ATOM 1510 N N . LYS A 1 228 ? 1.525 -19.942 -5.905 1.00 16.13 218 LYS A N 1
ATOM 1511 C CA . LYS A 1 228 ? 2.776 -19.512 -5.288 1.00 20.36 218 LYS A CA 1
ATOM 1512 C C . LYS A 1 228 ? 2.631 -18.132 -4.656 1.00 20.74 218 LYS A C 1
ATOM 1513 O O . LYS A 1 228 ? 3.042 -17.914 -3.510 1.00 18.63 218 LYS A O 1
ATOM 1519 N N . MET A 1 229 ? 2.043 -17.184 -5.390 1.00 15.43 219 MET A N 1
ATOM 1520 C CA . MET A 1 229 ? 1.866 -15.841 -4.848 1.00 17.96 219 MET A CA 1
ATOM 1521 C C . MET A 1 229 ? 0.840 -15.826 -3.720 1.00 19.71 219 MET A C 1
ATOM 1522 O O . MET A 1 229 ? 1.019 -15.116 -2.723 1.00 20.57 219 MET A O 1
ATOM 1527 N N . ALA A 1 230 ? -0.242 -16.598 -3.858 1.00 18.05 220 ALA A N 1
ATOM 1528 C CA . ALA A 1 230 ? -1.243 -16.658 -2.798 1.00 17.28 220 ALA A CA 1
ATOM 1529 C C . ALA A 1 230 ? -0.663 -17.270 -1.528 1.00 24.28 220 ALA A C 1
ATOM 1530 O O . ALA A 1 230 ? -0.900 -16.765 -0.423 1.00 25.21 220 ALA A O 1
ATOM 1532 N N . ASP A 1 231 ? 0.107 -18.354 -1.665 1.00 21.11 221 ASP A N 1
ATOM 1533 C CA . ASP A 1 231 ? 0.761 -18.948 -0.502 1.00 25.43 221 ASP A CA 1
ATOM 1534 C C . ASP A 1 231 ? 1.809 -18.016 0.089 1.00 28.07 221 ASP A C 1
ATOM 1535 O O . ASP A 1 231 ? 2.137 -18.127 1.274 1.00 31.84 221 ASP A O 1
ATOM 1540 N N . MET A 1 232 ? 2.355 -17.106 -0.718 1.00 27.54 222 MET A N 1
ATOM 1541 C CA . MET A 1 232 ? 3.287 -16.105 -0.216 1.00 23.12 222 MET A CA 1
ATOM 1542 C C . MET A 1 232 ? 2.597 -15.021 0.601 1.00 28.23 222 MET A C 1
ATOM 1543 O O . MET A 1 232 ? 3.285 -14.207 1.226 1.00 26.01 222 MET A O 1
ATOM 1548 N N . GLY A 1 233 ? 1.269 -14.992 0.610 1.00 27.94 223 GLY A N 1
ATOM 1549 C CA . GLY A 1 233 ? 0.523 -13.951 1.279 1.00 30.11 223 GLY A CA 1
ATOM 1550 C C . GLY A 1 233 ? 0.064 -12.814 0.393 1.00 25.13 223 GLY A C 1
ATOM 1551 O O . GLY A 1 233 ? -0.315 -11.761 0.920 1.00 21.31 223 GLY A O 1
ATOM 1552 N N . GLY A 1 234 ? 0.079 -12.992 -0.925 1.00 19.50 224 GLY A N 1
ATOM 1553 C CA . GLY A 1 234 ? -0.280 -11.905 -1.817 1.00 19.90 224 GLY A CA 1
ATOM 1554 C C . GLY A 1 234 ? -1.756 -11.555 -1.726 1.00 14.37 224 GLY A C 1
ATOM 1555 O O . GLY A 1 234 ? -2.619 -12.422 -1.580 1.00 16.41 224 GLY A O 1
ATOM 1556 N N . LYS A 1 235 ? -2.041 -10.259 -1.821 1.00 16.03 225 LYS A N 1
ATOM 1557 C CA . LYS A 1 235 ? -3.409 -9.760 -1.825 1.00 13.39 225 LYS A CA 1
ATOM 1558 C C . LYS A 1 235 ? -3.426 -8.414 -2.532 1.00 13.28 225 LYS A C 1
ATOM 1559 O O . LYS A 1 235 ? -2.465 -7.644 -2.447 1.00 15.36 225 LYS A O 1
ATOM 1565 N N . VAL A 1 236 ? -4.519 -8.140 -3.238 1.00 13.50 226 VAL A N 1
ATOM 1566 C CA . VAL A 1 236 ? -4.604 -6.909 -4.011 1.00 15.40 226 VAL A CA 1
ATOM 1567 C C . VAL A 1 236 ? -4.857 -5.732 -3.077 1.00 16.85 226 VAL A C 1
ATOM 1568 O O . VAL A 1 236 ? -5.526 -5.849 -2.043 1.00 17.06 226 VAL A O 1
ATOM 1572 N N . ARG A 1 237 ? -4.286 -4.587 -3.448 1.00 13.14 227 ARG A N 1
ATOM 1573 C CA . ARG A 1 237 ? -4.380 -3.349 -2.690 1.00 16.41 227 ARG A CA 1
ATOM 1574 C C . ARG A 1 237 ? -5.354 -2.357 -3.308 1.00 16.89 227 ARG A C 1
ATOM 1575 O O . ARG A 1 237 ? -5.802 -1.432 -2.620 1.00 16.69 227 ARG A O 1
ATOM 1583 N N . VAL A 1 238 ? -5.676 -2.529 -4.583 1.00 12.07 228 VAL A N 1
ATOM 1584 C CA . VAL A 1 238 ? -6.656 -1.706 -5.287 1.00 12.94 228 VAL A CA 1
ATOM 1585 C C . VAL A 1 238 ? -7.739 -2.640 -5.808 1.00 12.70 228 VAL A C 1
ATOM 1586 O O . VAL A 1 238 ? -7.493 -3.843 -6.004 1.00 13.58 228 VAL A O 1
ATOM 1590 N N . PRO A 1 239 ? -8.953 -2.132 -6.024 1.00 11.55 229 PRO A N 1
ATOM 1591 C CA . PRO A 1 239 ? -10.018 -2.983 -6.573 1.00 11.94 229 PRO A CA 1
ATOM 1592 C C . PRO A 1 239 ? -9.587 -3.577 -7.905 1.00 13.11 229 PRO A C 1
ATOM 1593 O O . PRO A 1 239 ? -9.124 -2.869 -8.798 1.00 14.31 229 PRO A O 1
ATOM 1597 N N . SER A 1 240 ? -9.722 -4.892 -8.029 1.00 12.00 230 SER A N 1
ATOM 1598 C CA . SER A 1 240 ? -9.170 -5.594 -9.180 1.00 10.25 230 SER A CA 1
ATOM 1599 C C . SER A 1 240 ? -10.178 -6.610 -9.686 1.00 12.42 230 SER A C 1
ATOM 1600 O O . SER A 1 240 ? -10.607 -7.492 -8.937 1.00 14.32 230 SER A O 1
ATOM 1603 N N . THR A 1 241 ? -10.554 -6.477 -10.953 1.00 11.42 231 THR A N 1
ATOM 1604 C CA . THR A 1 241 ? -11.455 -7.410 -11.606 1.00 8.87 231 THR A CA 1
ATOM 1605 C C . THR A 1 241 ? -10.660 -8.556 -12.223 1.00 7.76 231 THR A C 1
ATOM 1606 O O . THR A 1 241 ? -9.428 -8.544 -12.259 1.00 10.89 231 THR A O 1
ATOM 1610 N N . MET A 1 242 ? -11.382 -9.564 -12.703 1.00 9.39 232 MET A N 1
ATOM 1611 C CA . MET A 1 242 ? -10.781 -10.758 -13.280 1.00 9.61 232 MET A CA 1
ATOM 1612 C C . MET A 1 242 ? -11.255 -10.950 -14.712 1.00 8.38 232 MET A C 1
ATOM 1613 O O . MET A 1 242 ? -12.437 -10.762 -15.015 1.00 9.14 232 MET A O 1
ATOM 1618 N N . ASN A 1 243 ? -10.326 -11.350 -15.573 1.00 9.39 233 ASN A N 1
ATOM 1619 C CA . ASN A 1 243 ? -10.611 -11.625 -16.975 1.00 9.68 233 ASN A CA 1
ATOM 1620 C C . ASN A 1 243 ? -11.348 -12.960 -17.094 1.00 10.75 233 ASN A C 1
ATOM 1621 O O . ASN A 1 243 ? -11.725 -13.589 -16.102 1.00 8.22 233 ASN A O 1
ATOM 1626 N N . ALA A 1 244 ? -11.550 -13.411 -18.329 1.00 10.59 234 ALA A N 1
ATOM 1627 C CA . ALA A 1 244 ? -12.183 -14.702 -18.561 1.00 7.07 234 ALA A CA 1
ATOM 1628 C C . ALA A 1 244 ? -11.374 -15.823 -17.916 1.00 9.74 234 ALA A C 1
ATOM 1629 O O . ALA A 1 244 ? -10.159 -15.715 -17.720 1.00 10.52 234 ALA A O 1
ATOM 1631 N N . ILE A 1 245 ? -12.068 -16.906 -17.566 1.00 8.13 235 ILE A N 1
ATOM 1632 C CA . ILE A 1 245 ? -11.427 -18.077 -16.980 1.00 7.77 235 ILE A CA 1
ATOM 1633 C C . ILE A 1 245 ? -11.733 -19.286 -17.856 1.00 6.60 235 ILE A C 1
ATOM 1634 O O . ILE A 1 245 ? -12.466 -19.182 -18.844 1.00 10.20 235 ILE A O 1
ATOM 1639 N N . SER A 1 246 ? -11.180 -20.444 -17.501 1.00 8.85 236 SER A N 1
ATOM 1640 C CA . SER A 1 246 ? -11.252 -21.616 -18.362 1.00 7.89 236 SER A CA 1
ATOM 1641 C C . SER A 1 246 ? -12.301 -22.623 -17.909 1.00 9.84 236 SER A C 1
ATOM 1642 O O . SER A 1 246 ? -12.312 -23.755 -18.404 1.00 9.90 236 SER A O 1
ATOM 1645 N N . VAL A 1 247 ? -13.181 -22.240 -16.987 1.00 10.43 237 VAL A N 1
ATOM 1646 C CA . VAL A 1 247 ? -14.374 -23.016 -16.674 1.00 10.76 237 VAL A CA 1
ATOM 1647 C C . VAL A 1 247 ? -15.556 -22.066 -16.572 1.00 12.55 237 VAL A C 1
ATOM 1648 O O . VAL A 1 247 ? -15.413 -20.921 -16.129 1.00 11.42 237 VAL A O 1
ATOM 1652 N N . ASP A 1 248 ? -16.716 -22.534 -17.024 1.00 9.69 238 ASP A N 1
ATOM 1653 C CA . ASP A 1 248 ? -17.988 -22.014 -16.548 1.00 12.60 238 ASP A CA 1
ATOM 1654 C C . ASP A 1 248 ? -18.018 -22.306 -15.053 1.00 12.43 238 ASP A C 1
ATOM 1655 O O . ASP A 1 248 ? -18.244 -23.450 -14.648 1.00 12.87 238 ASP A O 1
ATOM 1660 N N . LYS A 1 249 ? -17.754 -21.286 -14.231 1.00 11.92 239 LYS A N 1
ATOM 1661 C CA . LYS A 1 249 ? -17.398 -21.524 -12.835 1.00 13.58 239 LYS A CA 1
ATOM 1662 C C . LYS A 1 249 ? -18.483 -22.294 -12.094 1.00 15.59 239 LYS A C 1
ATOM 1663 O O . LYS A 1 249 ? -18.185 -23.205 -11.312 1.00 17.15 239 LYS A O 1
ATOM 1669 N N . ALA A 1 250 ? -19.745 -21.951 -12.330 1.00 12.54 240 ALA A N 1
ATOM 1670 C CA . ALA A 1 250 ? -20.840 -22.590 -11.614 1.00 16.83 240 ALA A CA 1
ATOM 1671 C C . ALA A 1 250 ? -21.293 -23.903 -12.237 1.00 16.99 240 ALA A C 1
ATOM 1672 O O . ALA A 1 250 ? -22.032 -24.649 -11.586 1.00 23.21 240 ALA A O 1
ATOM 1674 N N . ASN A 1 251 ? -20.876 -24.218 -13.466 1.00 13.89 241 ASN A N 1
ATOM 1675 C CA . ASN A 1 251 ? -21.493 -25.317 -14.196 1.00 14.11 241 ASN A CA 1
ATOM 1676 C C . ASN A 1 251 ? -20.531 -26.305 -14.840 1.00 15.11 241 ASN A C 1
ATOM 1677 O O . ASN A 1 251 ? -21.001 -27.284 -15.430 1.00 15.17 241 ASN A O 1
ATOM 1682 N N . TRP A 1 252 ? -19.214 -26.095 -14.750 1.00 13.68 242 TRP A N 1
ATOM 1683 C CA . TRP A 1 252 ? -18.300 -26.915 -15.544 1.00 14.17 242 TRP A CA 1
ATOM 1684 C C . TRP A 1 252 ? -18.400 -28.395 -15.193 1.00 13.89 242 TRP A C 1
ATOM 1685 O O . TRP A 1 252 ? -18.259 -29.249 -16.077 1.00 12.91 242 TRP A O 1
ATOM 1696 N N . ARG A 1 253 ? -18.652 -28.721 -13.925 1.00 14.00 243 ARG A N 1
ATOM 1697 C CA . ARG A 1 253 ? -18.799 -30.122 -13.545 1.00 14.75 243 ARG A CA 1
ATOM 1698 C C . ARG A 1 253 ? -19.995 -30.754 -14.244 1.00 12.69 243 ARG A C 1
ATOM 1699 O O . ARG A 1 253 ? -19.888 -31.839 -14.826 1.00 14.86 243 ARG A O 1
ATOM 1707 N N . ALA A 1 254 ? -21.146 -30.078 -14.203 1.00 14.91 244 ALA A N 1
ATOM 1708 C CA . ALA A 1 254 ? -22.348 -30.605 -14.842 1.00 14.50 244 ALA A CA 1
ATOM 1709 C C . ALA A 1 254 ? -22.219 -30.631 -16.359 1.00 14.41 244 ALA A C 1
ATOM 1710 O O . ALA A 1 254 ? -22.876 -31.442 -17.022 1.00 13.97 244 ALA A O 1
ATOM 1712 N N . GLN A 1 255 ? -21.386 -29.755 -16.928 1.00 14.44 245 GLN A N 1
ATOM 1713 C CA . GLN A 1 255 ? -21.172 -29.743 -18.369 1.00 12.33 245 GLN A CA 1
ATOM 1714 C C . GLN A 1 255 ? -20.305 -30.898 -18.845 1.00 11.62 245 GLN A C 1
ATOM 1715 O O . GLN A 1 255 ? -20.197 -31.111 -20.058 1.00 15.76 245 GLN A O 1
ATOM 1721 N N . GLY A 1 256 ? -19.690 -31.646 -17.933 1.00 14.56 246 GLY A N 1
ATOM 1722 C CA . GLY A 1 256 ? -18.849 -32.753 -18.329 1.00 13.60 246 GLY A CA 1
ATOM 1723 C C . GLY A 1 256 ? -17.427 -32.375 -18.653 1.00 15.19 246 GLY A C 1
ATOM 1724 O O . GLY A 1 256 ? -16.722 -33.162 -19.291 1.00 14.91 246 GLY A O 1
ATOM 1725 N N . VAL A 1 257 ? -16.990 -31.186 -18.251 1.00 14.53 247 VAL A N 1
ATOM 1726 C CA . VAL A 1 257 ? -15.577 -30.830 -18.410 1.00 13.96 247 VAL A CA 1
ATOM 1727 C C . VAL A 1 257 ? -14.737 -31.807 -17.600 1.00 11.20 247 VAL A C 1
ATOM 1728 O O . VAL A 1 257 ? -15.037 -32.041 -16.412 1.00 14.52 247 VAL A O 1
ATOM 1732 N N . PRO A 1 258 ? -13.714 -32.429 -18.185 1.00 11.16 248 PRO A N 1
ATOM 1733 C CA . PRO A 1 258 ? -12.932 -33.426 -17.441 1.00 15.10 248 PRO A CA 1
ATOM 1734 C C . PRO A 1 258 ? -12.325 -32.837 -16.175 1.00 14.73 248 PRO A C 1
ATOM 1735 O O . PRO A 1 258 ? -11.880 -31.688 -16.151 1.00 15.26 248 PRO A O 1
ATOM 1739 N N . GLU A 1 259 ? -12.324 -33.649 -15.112 1.00 15.05 249 GLU A N 1
ATOM 1740 C CA . GLU A 1 259 ? -11.819 -33.201 -13.818 1.00 14.30 249 GLU A CA 1
ATOM 1741 C C . GLU A 1 259 ? -10.365 -32.755 -13.907 1.00 15.69 249 GLU A C 1
ATOM 1742 O O . GLU A 1 259 ? -9.968 -31.780 -13.259 1.00 15.60 249 GLU A O 1
ATOM 1748 N N . ASP A 1 260 ? -9.556 -33.459 -14.705 1.00 15.61 250 ASP A N 1
ATOM 1749 C CA . ASP A 1 260 ? -8.133 -33.146 -14.806 1.00 17.15 250 ASP A CA 1
ATOM 1750 C C . ASP A 1 260 ? -7.882 -31.749 -15.349 1.00 15.65 250 ASP A C 1
ATOM 1751 O O . ASP A 1 260 ? -6.809 -31.185 -15.108 1.00 16.73 250 ASP A O 1
ATOM 1756 N N . PHE A 1 261 ? -8.836 -31.187 -16.088 1.00 14.15 251 PHE A N 1
ATOM 1757 C CA . PHE A 1 261 ? -8.742 -29.828 -16.603 1.00 14.55 251 PHE A CA 1
ATOM 1758 C C . PHE A 1 261 ? -9.552 -28.846 -15.765 1.00 13.68 251 PHE A C 1
ATOM 1759 O O . PHE A 1 261 ? -9.056 -27.773 -15.410 1.00 12.63 251 PHE A O 1
ATOM 1767 N N . GLY A 1 262 ? -10.790 -29.209 -15.426 1.00 11.69 252 GLY A N 1
ATOM 1768 C CA . GLY A 1 262 ? -11.658 -28.278 -14.725 1.00 9.95 252 GLY A CA 1
ATOM 1769 C C . GLY A 1 262 ? -11.186 -27.971 -13.318 1.00 12.79 252 GLY A C 1
ATOM 1770 O O . GLY A 1 262 ? -11.298 -26.832 -12.855 1.00 15.70 252 GLY A O 1
ATOM 1771 N N . ASP A 1 263 ? -10.661 -28.976 -12.615 1.00 13.65 253 ASP A N 1
ATOM 1772 C CA . ASP A 1 263 ? -10.208 -28.748 -11.244 1.00 15.05 253 ASP A CA 1
ATOM 1773 C C . ASP A 1 263 ? -9.076 -27.729 -11.172 1.00 13.35 253 ASP A C 1
ATOM 1774 O O . ASP A 1 263 ? -9.218 -26.741 -10.430 1.00 13.85 253 ASP A O 1
ATOM 1779 N N . PRO A 1 264 ? -7.959 -27.872 -11.901 1.00 12.20 254 PRO A N 1
ATOM 1780 C CA . PRO A 1 264 ? -6.946 -26.802 -11.850 1.00 11.04 254 PRO A CA 1
ATOM 1781 C C . PRO A 1 264 ? -7.443 -25.481 -12.409 1.00 12.78 254 PRO A C 1
ATOM 1782 O O . PRO A 1 264 ? -7.079 -24.420 -11.888 1.00 12.20 254 PRO A O 1
ATOM 1786 N N . ALA A 1 265 ? -8.277 -25.512 -13.453 1.00 10.98 255 ALA A N 1
ATOM 1787 C CA . ALA A 1 265 ? -8.826 -24.271 -13.992 1.00 9.84 255 ALA A CA 1
ATOM 1788 C C . ALA A 1 265 ? -9.673 -23.547 -12.953 1.00 10.82 255 ALA A C 1
ATOM 1789 O O . ALA A 1 265 ? -9.602 -22.318 -12.828 1.00 11.93 255 ALA A O 1
ATOM 1791 N N . ALA A 1 266 ? -10.483 -24.292 -12.196 1.00 12.97 256 ALA A N 1
ATOM 1792 C CA . ALA A 1 266 ? -11.290 -23.672 -11.150 1.00 12.38 256 ALA A CA 1
ATOM 1793 C C . ALA A 1 266 ? -10.423 -23.203 -9.987 1.00 12.68 256 ALA A C 1
ATOM 1794 O O . ALA A 1 266 ? -10.663 -22.131 -9.421 1.00 13.02 256 ALA A O 1
ATOM 1796 N N . ARG A 1 267 ? -9.408 -23.989 -9.618 1.00 11.51 257 ARG A N 1
ATOM 1797 C CA . ARG A 1 267 ? -8.514 -23.573 -8.543 1.00 12.97 257 ARG A CA 1
ATOM 1798 C C . ARG A 1 267 ? -7.715 -22.335 -8.930 1.00 12.52 257 ARG A C 1
ATOM 1799 O O . ARG A 1 267 ? -7.409 -21.503 -8.068 1.00 13.75 257 ARG A O 1
ATOM 1807 N N . LEU A 1 268 ? -7.381 -22.190 -10.214 1.00 12.64 258 LEU A N 1
ATOM 1808 C CA . LEU A 1 268 ? -6.705 -20.980 -10.672 1.00 12.17 258 LEU A CA 1
ATOM 1809 C C . LEU A 1 268 ? -7.581 -19.752 -10.448 1.00 10.35 258 LEU A C 1
ATOM 1810 O O . LEU A 1 268 ? -7.123 -18.736 -9.911 1.00 11.35 258 LEU A O 1
ATOM 1815 N N . ALA A 1 269 ? -8.853 -19.832 -10.848 1.00 9.02 259 ALA A N 1
ATOM 1816 C CA . ALA A 1 269 ? -9.773 -18.735 -10.569 1.00 8.47 259 ALA A CA 1
ATOM 1817 C C . ALA A 1 269 ? -9.913 -18.507 -9.069 1.00 12.51 259 ALA A C 1
ATOM 1818 O O . ALA A 1 269 ? -9.907 -17.360 -8.605 1.00 10.26 259 ALA A O 1
ATOM 1820 N N . ASP A 1 270 ? -10.018 -19.593 -8.294 1.00 11.87 260 ASP A N 1
ATOM 1821 C CA . ASP A 1 270 ? -10.196 -19.473 -6.849 1.00 13.85 260 ASP A CA 1
ATOM 1822 C C . ASP A 1 270 ? -9.015 -18.767 -6.198 1.00 13.17 260 ASP A C 1
ATOM 1823 O O . ASP A 1 270 ? -9.193 -18.002 -5.242 1.00 14.08 260 ASP A O 1
ATOM 1828 N N . ALA A 1 271 ? -7.799 -19.028 -6.686 1.00 11.12 261 ALA A N 1
ATOM 1829 C CA . ALA A 1 271 ? -6.619 -18.412 -6.088 1.00 11.48 261 ALA A CA 1
ATOM 1830 C C . ALA A 1 271 ? -6.673 -16.894 -6.198 1.00 11.27 261 ALA A C 1
ATOM 1831 O O . ALA A 1 271 ? -6.343 -16.182 -5.243 1.00 11.72 261 ALA A O 1
ATOM 1833 N N . TYR A 1 272 ? -7.108 -16.378 -7.349 1.00 10.24 262 TYR A N 1
ATOM 1834 C CA . TYR A 1 272 ? -7.182 -14.930 -7.511 1.00 10.95 262 TYR A CA 1
ATOM 1835 C C . TYR A 1 272 ? -8.310 -14.337 -6.680 1.00 11.65 262 TYR A C 1
ATOM 1836 O O . TYR A 1 272 ? -8.181 -13.223 -6.158 1.00 12.53 262 TYR A O 1
ATOM 1845 N N . VAL A 1 273 ? -9.422 -15.064 -6.541 1.00 11.03 263 VAL A N 1
ATOM 1846 C CA . VAL A 1 273 ? -10.493 -14.596 -5.665 1.00 10.18 263 VAL A CA 1
ATOM 1847 C C . VAL A 1 273 ? -10.012 -14.566 -4.222 1.00 12.48 263 VAL A C 1
ATOM 1848 O O . VAL A 1 273 ? -10.288 -13.615 -3.482 1.00 13.39 263 VAL A O 1
ATOM 1852 N N . ARG A 1 274 ? -9.270 -15.597 -3.804 1.00 13.38 264 ARG A N 1
ATOM 1853 C CA . ARG A 1 274 ? -8.716 -15.621 -2.452 1.00 14.86 264 ARG A CA 1
ATOM 1854 C C . ARG A 1 274 ? -7.816 -14.416 -2.201 1.00 16.50 264 ARG A C 1
ATOM 1855 O O . ARG A 1 274 ? -7.787 -13.874 -1.089 1.00 16.50 264 ARG A O 1
ATOM 1863 N N . MET A 1 275 ? -7.080 -13.982 -3.221 1.00 12.15 265 MET A N 1
ATOM 1864 C CA . MET A 1 275 ? -6.208 -12.821 -3.113 1.00 11.88 265 MET A CA 1
ATOM 1865 C C . MET A 1 275 ? -6.957 -11.500 -3.239 1.00 11.70 265 MET A C 1
ATOM 1866 O O . MET A 1 275 ? -6.315 -10.447 -3.310 1.00 13.75 265 MET A O 1
ATOM 1871 N N . GLY A 1 276 ? -8.286 -11.531 -3.272 1.00 13.46 266 GLY A N 1
ATOM 1872 C CA . GLY A 1 276 ? -9.086 -10.326 -3.216 1.00 13.68 266 GLY A CA 1
ATOM 1873 C C . GLY A 1 276 ? -9.600 -9.798 -4.536 1.00 11.99 266 GLY A C 1
ATOM 1874 O O . GLY A 1 276 ? -10.213 -8.726 -4.552 1.00 14.63 266 GLY A O 1
ATOM 1875 N N . CYS A 1 277 ? -9.377 -10.510 -5.636 1.00 11.80 267 CYS A N 1
ATOM 1876 C CA . CYS A 1 277 ? -9.884 -10.082 -6.931 1.00 13.25 267 CYS A CA 1
ATOM 1877 C C . CYS A 1 277 ? -11.377 -10.359 -7.023 1.00 10.83 267 CYS A C 1
ATOM 1878 O O . CYS A 1 277 ? -11.861 -11.377 -6.524 1.00 14.44 267 CYS A O 1
ATOM 1881 N N . ARG A 1 278 ? -12.102 -9.453 -7.668 1.00 10.77 268 ARG A N 1
ATOM 1882 C CA . ARG A 1 278 ? -13.543 -9.628 -7.828 1.00 12.81 268 ARG A CA 1
ATOM 1883 C C . ARG A 1 278 ? -13.820 -10.650 -8.927 1.00 15.23 268 ARG A C 1
ATOM 1884 O O . ARG A 1 278 ? -13.246 -10.548 -10.017 1.00 12.15 268 ARG A O 1
ATOM 1892 N N . PRO A 1 279 ? -14.684 -11.644 -8.681 1.00 12.28 269 PRO A N 1
ATOM 1893 C CA . PRO A 1 279 ? -14.909 -12.729 -9.658 1.00 13.63 269 PRO A CA 1
ATOM 1894 C C . PRO A 1 279 ? -15.817 -12.311 -10.812 1.00 13.39 269 PRO A C 1
ATOM 1895 O O . PRO A 1 279 ? -16.874 -12.900 -11.056 1.00 13.51 269 PRO A O 1
ATOM 1899 N N . THR A 1 280 ? -15.395 -11.276 -11.543 1.00 10.64 270 THR A N 1
ATOM 1900 C CA . THR A 1 280 ? -16.171 -10.810 -12.688 1.00 12.06 270 THR A CA 1
ATOM 1901 C C . THR A 1 280 ? -16.039 -11.750 -13.879 1.00 10.56 270 THR A C 1
ATOM 1902 O O . THR A 1 280 ? -16.948 -11.817 -14.715 1.00 9.97 270 THR A O 1
ATOM 1906 N N . PHE A 1 281 ? -14.918 -12.460 -13.978 1.00 9.37 271 PHE A N 1
ATOM 1907 C CA . PHE A 1 281 ? -14.662 -13.454 -15.021 1.00 7.97 271 PHE A CA 1
ATOM 1908 C C . PHE A 1 281 ? -15.079 -12.944 -16.400 1.00 9.96 271 PHE A C 1
ATOM 1909 O O . PHE A 1 281 ? -15.874 -13.566 -17.107 1.00 10.65 271 PHE A O 1
ATOM 1917 N N . THR A 1 282 ? -14.542 -11.784 -16.780 1.00 10.20 272 THR A N 1
ATOM 1918 C CA . THR A 1 282 ? -14.930 -11.217 -18.065 1.00 8.79 272 THR A CA 1
ATOM 1919 C C . THR A 1 282 ? -13.781 -10.458 -18.718 1.00 8.96 272 THR A C 1
ATOM 1920 O O . THR A 1 282 ? -13.042 -9.716 -18.064 1.00 9.38 272 THR A O 1
ATOM 1924 N N . CYS A 1 283 ? -13.653 -10.664 -20.029 1.00 9.86 273 CYS A N 1
ATOM 1925 C CA . CYS A 1 283 ? -12.674 -9.982 -20.860 1.00 10.69 273 CYS A CA 1
ATOM 1926 C C . CYS A 1 283 ? -13.197 -8.673 -21.421 1.00 9.79 273 CYS A C 1
ATOM 1927 O O . CYS A 1 283 ? -12.513 -8.040 -22.227 1.00 11.87 273 CYS A O 1
ATOM 1930 N N . SER A 1 284 ? -14.384 -8.246 -21.003 1.00 10.67 274 SER A N 1
ATOM 1931 C CA . SER A 1 284 ? -14.902 -6.918 -21.319 1.00 9.49 274 SER A CA 1
ATOM 1932 C C . SER A 1 284 ? -15.190 -6.158 -20.027 1.00 13.10 274 SER A C 1
ATOM 1933 O O . SER A 1 284 ? -16.335 -5.774 -19.762 1.00 13.04 274 SER A O 1
ATOM 1936 N N . PRO A 1 285 ? -14.165 -5.923 -19.197 1.00 10.23 275 PRO A N 1
ATOM 1937 C CA . PRO A 1 285 ? -14.407 -5.243 -17.914 1.00 11.36 275 PRO A CA 1
ATOM 1938 C C . PRO A 1 285 ? -14.782 -3.786 -18.077 1.00 12.06 275 PRO A C 1
ATOM 1939 O O . PRO A 1 285 ? -15.299 -3.187 -17.126 1.00 13.06 275 PRO A O 1
ATOM 1943 N N . TYR A 1 286 ? -14.538 -3.201 -19.250 1.00 12.91 276 TYR A N 1
ATOM 1944 C CA . TYR A 1 286 ? -14.956 -1.837 -19.549 1.00 13.07 276 TYR A CA 1
ATOM 1945 C C . TYR A 1 286 ? -16.469 -1.696 -19.664 1.00 15.59 276 TYR A C 1
ATOM 1946 O O . TYR A 1 286 ? -16.964 -0.566 -19.737 1.00 15.57 276 TYR A O 1
ATOM 1955 N N . LEU A 1 287 ? -17.208 -2.804 -19.696 1.00 12.05 277 LEU A N 1
ATOM 1956 C CA . LEU A 1 287 ? -18.664 -2.769 -19.670 1.00 14.65 277 LEU A CA 1
ATOM 1957 C C . LEU A 1 287 ? -19.230 -2.832 -18.259 1.00 13.85 277 LEU A C 1
ATOM 1958 O O . LEU A 1 287 ? -20.444 -2.664 -18.087 1.00 18.12 277 LEU A O 1
ATOM 1963 N N . LEU A 1 288 ? -18.391 -3.079 -17.258 1.00 13.97 278 LEU A N 1
ATOM 1964 C CA . LEU A 1 288 ? -18.835 -3.147 -15.877 1.00 16.73 278 LEU A CA 1
ATOM 1965 C C . LEU A 1 288 ? -19.114 -1.749 -15.332 1.00 16.41 278 LEU A C 1
ATOM 1966 O O . LEU A 1 288 ? -18.587 -0.744 -15.818 1.00 17.77 278 LEU A O 1
ATOM 1971 N N . ASP A 1 289 ? -19.956 -1.697 -14.298 1.00 17.47 279 ASP A N 1
ATOM 1972 C CA . ASP A 1 289 ? -20.212 -0.432 -13.622 1.00 21.29 279 ASP A CA 1
ATOM 1973 C C . ASP A 1 289 ? -18.942 0.162 -13.026 1.00 22.79 279 ASP A C 1
ATOM 1974 O O . ASP A 1 289 ? -18.864 1.381 -12.844 1.00 23.33 279 ASP A O 1
ATOM 1979 N N . SER A 1 290 ? -17.945 -0.673 -12.739 1.00 19.01 280 SER A N 1
ATOM 1980 C CA . SER A 1 290 ? -16.668 -0.239 -12.191 1.00 15.97 280 SER A CA 1
ATOM 1981 C C . SER A 1 290 ? -15.735 0.352 -13.238 1.00 18.13 280 SER A C 1
ATOM 1982 O O . SER A 1 290 ? -14.593 0.688 -12.901 1.00 14.85 280 SER A O 1
ATOM 1985 N N . ALA A 1 291 ? -16.190 0.485 -14.481 1.00 15.34 281 ALA A N 1
ATOM 1986 C CA . ALA A 1 291 ? -15.316 0.909 -15.563 1.00 13.51 281 ALA A CA 1
ATOM 1987 C C . ALA A 1 291 ? -14.651 2.240 -15.222 1.00 20.73 281 ALA A C 1
ATOM 1988 O O . ALA A 1 291 ? -15.277 3.111 -14.606 1.00 17.75 281 ALA A O 1
ATOM 1990 N N . PRO A 1 292 ? -13.388 2.424 -15.589 1.00 15.79 282 PRO A N 1
ATOM 1991 C CA . PRO A 1 292 ? -12.705 3.685 -15.295 1.00 18.44 282 PRO A CA 1
ATOM 1992 C C . PRO A 1 292 ? -13.184 4.798 -16.215 1.00 20.89 282 PRO A C 1
ATOM 1993 O O . PRO A 1 292 ? -13.840 4.579 -17.235 1.00 19.15 282 PRO A O 1
ATOM 1997 N N . SER A 1 293 ? -12.834 6.018 -15.831 1.00 20.52 283 SER A N 1
ATOM 1998 C CA . SER A 1 293 ? -13.221 7.210 -16.567 1.00 22.90 283 SER A CA 1
ATOM 1999 C C . SER A 1 293 ? -12.047 7.736 -17.382 1.00 18.34 283 SER A C 1
ATOM 2000 O O . SER A 1 293 ? -10.913 7.260 -17.275 1.00 16.61 283 SER A O 1
ATOM 2003 N N . ALA A 1 294 ? -12.340 8.738 -18.208 1.00 17.11 284 ALA A N 1
ATOM 2004 C CA . ALA A 1 294 ? -11.312 9.369 -19.023 1.00 21.26 284 ALA A CA 1
ATOM 2005 C C . ALA A 1 294 ? -10.196 9.916 -18.142 1.00 21.26 284 ALA A C 1
ATOM 2006 O O . ALA A 1 294 ? -10.452 10.543 -17.108 1.00 20.94 284 ALA A O 1
ATOM 2008 N N . GLY A 1 295 ? -8.951 9.662 -18.549 1.00 17.20 285 GLY A N 1
ATOM 2009 C CA . GLY A 1 295 ? -7.788 10.113 -17.818 1.00 17.62 285 GLY A CA 1
ATOM 2010 C C . GLY A 1 295 ? -7.417 9.287 -16.606 1.00 18.28 285 GLY A C 1
ATOM 2011 O O . GLY A 1 295 ? -6.365 9.542 -16.005 1.00 21.30 285 GLY A O 1
ATOM 2012 N N . GLU A 1 296 ? -8.231 8.304 -16.225 1.00 15.81 286 GLU A N 1
ATOM 2013 C CA . GLU A 1 296 ? -7.958 7.529 -15.022 1.00 15.53 286 GLU A CA 1
ATOM 2014 C C . GLU A 1 296 ? -6.808 6.557 -15.259 1.00 15.58 286 GLU A C 1
ATOM 2015 O O . GLU A 1 296 ? -6.798 5.814 -16.245 1.00 16.37 286 GLU A O 1
ATOM 2021 N N . SER A 1 297 ? -5.840 6.563 -14.347 1.00 14.92 287 SER A N 1
ATOM 2022 C CA A SER A 1 297 ? -4.692 5.669 -14.429 0.37 14.19 287 SER A CA 1
ATOM 2023 C CA B SER A 1 297 ? -4.691 5.671 -14.424 0.63 14.16 287 SER A CA 1
ATOM 2024 C C . SER A 1 297 ? -5.048 4.330 -13.793 1.00 13.64 287 SER A C 1
ATOM 2025 O O . SER A 1 297 ? -5.361 4.263 -12.600 1.00 12.51 287 SER A O 1
ATOM 2030 N N . ILE A 1 298 ? -5.001 3.264 -14.592 1.00 12.05 288 ILE A N 1
ATOM 2031 C CA . ILE A 1 298 ? -5.358 1.926 -14.142 1.00 11.51 288 ILE A CA 1
ATOM 2032 C C . ILE A 1 298 ? -4.231 0.968 -14.510 1.00 14.80 288 ILE A C 1
ATOM 2033 O O . ILE A 1 298 ? -3.335 1.292 -15.289 1.00 13.95 288 ILE A O 1
ATOM 2038 N N . GLY A 1 299 ? -4.289 -0.229 -13.932 1.00 12.42 289 GLY A N 1
ATOM 2039 C CA . GLY A 1 299 ? -3.319 -1.262 -14.240 1.00 13.03 289 GLY A CA 1
ATOM 2040 C C . GLY A 1 299 ? -3.977 -2.520 -14.768 1.00 11.04 289 GLY A C 1
ATOM 2041 O O . GLY A 1 299 ? -4.342 -3.407 -13.991 1.00 12.77 289 GLY A O 1
ATOM 2042 N N . TRP A 1 300 ? -4.123 -2.617 -16.088 1.00 9.64 290 TRP A N 1
ATOM 2043 C CA . TRP A 1 300 ? -4.906 -3.675 -16.710 1.00 11.52 290 TRP A CA 1
ATOM 2044 C C . TRP A 1 300 ? -4.034 -4.592 -17.555 1.00 10.20 290 TRP A C 1
ATOM 2045 O O . TRP A 1 300 ? -3.098 -4.138 -18.219 1.00 12.39 290 TRP A O 1
ATOM 2056 N N . ALA A 1 301 ? -4.366 -5.881 -17.537 1.00 11.64 291 ALA A N 1
ATOM 2057 C CA . ALA A 1 301 ? -3.966 -6.837 -18.557 1.00 9.25 291 ALA A CA 1
ATOM 2058 C C . ALA A 1 301 ? -5.205 -7.238 -19.364 1.00 10.11 291 ALA A C 1
ATOM 2059 O O . ALA A 1 301 ? -6.298 -6.700 -19.148 1.00 9.92 291 ALA A O 1
ATOM 2061 N N . GLU A 1 302 ? -5.024 -8.208 -20.273 1.00 9.60 292 GLU A N 1
ATOM 2062 C CA . GLU A 1 302 ? -5.937 -8.569 -21.365 1.00 9.15 292 GLU A CA 1
ATOM 2063 C C . GLU A 1 302 ? -5.856 -7.506 -22.453 1.00 8.60 292 GLU A C 1
ATOM 2064 O O . GLU A 1 302 ? -6.270 -6.360 -22.253 1.00 9.87 292 GLU A O 1
ATOM 2070 N N . SER A 1 303 ? -5.334 -7.899 -23.618 1.00 8.92 293 SER A N 1
ATOM 2071 C CA A SER A 1 303 ? -4.973 -6.924 -24.643 0.56 11.44 293 SER A CA 1
ATOM 2072 C CA B SER A 1 303 ? -4.970 -6.918 -24.635 0.44 11.42 293 SER A CA 1
ATOM 2073 C C . SER A 1 303 ? -6.174 -6.104 -25.095 1.00 9.46 293 SER A C 1
ATOM 2074 O O . SER A 1 303 ? -6.083 -4.880 -25.231 1.00 11.56 293 SER A O 1
ATOM 2079 N N . ASN A 1 304 ? -7.313 -6.756 -25.342 1.00 9.81 294 ASN A N 1
ATOM 2080 C CA . ASN A 1 304 ? -8.445 -5.982 -25.846 1.00 8.29 294 ASN A CA 1
ATOM 2081 C C . ASN A 1 304 ? -8.964 -5.002 -24.799 1.00 10.57 294 ASN A C 1
ATOM 2082 O O . ASN A 1 304 ? -9.394 -3.897 -25.149 1.00 11.90 294 ASN A O 1
ATOM 2087 N N . ALA A 1 305 ? -8.915 -5.375 -23.518 1.00 8.46 295 ALA A N 1
ATOM 2088 C CA . ALA A 1 305 ? -9.368 -4.464 -22.471 1.00 8.79 295 ALA A CA 1
ATOM 2089 C C . ALA A 1 305 ? -8.422 -3.279 -22.330 1.00 8.48 295 ALA A C 1
ATOM 2090 O O . ALA A 1 305 ? -8.867 -2.139 -22.152 1.00 11.82 295 ALA A O 1
ATOM 2092 N N . VAL A 1 306 ? -7.114 -3.534 -22.409 1.00 8.58 296 VAL A N 1
ATOM 2093 C CA . VAL A 1 306 ? -6.130 -2.454 -22.399 1.00 10.56 296 VAL A CA 1
ATOM 2094 C C . VAL A 1 306 ? -6.381 -1.499 -23.558 1.00 13.24 296 VAL A C 1
ATOM 2095 O O . VAL A 1 306 ? -6.465 -0.278 -23.379 1.00 10.68 296 VAL A O 1
ATOM 2099 N N . ILE A 1 307 ? -6.515 -2.047 -24.766 1.00 9.07 297 ILE A N 1
ATOM 2100 C CA . ILE A 1 307 ? -6.660 -1.199 -25.945 1.00 7.52 297 ILE A CA 1
ATOM 2101 C C . ILE A 1 307 ? -7.968 -0.425 -25.890 1.00 13.03 297 ILE A C 1
ATOM 2102 O O . ILE A 1 307 ? -8.007 0.768 -26.207 1.00 11.45 297 ILE A O 1
ATOM 2107 N N . PHE A 1 308 ? -9.055 -1.075 -25.471 1.00 12.24 298 PHE A N 1
ATOM 2108 C CA . PHE A 1 308 ? -10.328 -0.370 -25.362 1.00 10.08 298 PHE A CA 1
ATOM 2109 C C . PHE A 1 308 ? -10.255 0.742 -24.323 1.00 13.27 298 PHE A C 1
ATOM 2110 O O . PHE A 1 308 ? -10.774 1.841 -24.546 1.00 13.21 298 PHE A O 1
ATOM 2118 N N . ALA A 1 309 ? -9.622 0.469 -23.178 1.00 12.43 299 ALA A N 1
ATOM 2119 C CA . ALA A 1 309 ? -9.546 1.462 -22.110 1.00 11.45 299 ALA A CA 1
ATOM 2120 C C . ALA A 1 309 ? -8.830 2.724 -22.578 1.00 15.04 299 ALA A C 1
ATOM 2121 O O . ALA A 1 309 ? -9.314 3.843 -22.363 1.00 14.00 299 ALA A O 1
ATOM 2123 N N . ASN A 1 310 ? -7.668 2.564 -23.213 1.00 11.62 300 ASN A N 1
ATOM 2124 C CA . ASN A 1 310 ? -6.942 3.721 -23.731 1.00 13.51 300 ASN A CA 1
ATOM 2125 C C . ASN A 1 310 ? -7.681 4.355 -24.904 1.00 16.56 300 ASN A C 1
ATOM 2126 O O . ASN A 1 310 ? -7.876 5.576 -24.943 1.00 13.93 300 ASN A O 1
ATOM 2131 N N . THR A 1 311 ? -8.105 3.534 -25.868 1.00 13.97 301 THR A N 1
ATOM 2132 C CA . THR A 1 311 ? -8.602 4.037 -27.147 1.00 11.87 301 THR A CA 1
ATOM 2133 C C . THR A 1 311 ? -9.996 4.635 -27.027 1.00 15.22 301 THR A C 1
ATOM 2134 O O . THR A 1 311 ? -10.247 5.746 -27.508 1.00 12.37 301 THR A O 1
ATOM 2138 N N . VAL A 1 312 ? -10.923 3.904 -26.417 1.00 13.66 302 VAL A N 1
ATOM 2139 C CA . VAL A 1 312 ? -12.324 4.311 -26.431 1.00 11.78 302 VAL A CA 1
ATOM 2140 C C . VAL A 1 312 ? -12.683 5.124 -25.195 1.00 16.08 302 VAL A C 1
ATOM 2141 O O . VAL A 1 312 ? -13.369 6.144 -25.297 1.00 16.79 302 VAL A O 1
ATOM 2145 N N . LEU A 1 313 ? -12.232 4.693 -24.016 1.00 16.82 303 LEU A N 1
ATOM 2146 C CA . LEU A 1 313 ? -12.562 5.393 -22.781 1.00 13.03 303 LEU A CA 1
ATOM 2147 C C . LEU A 1 313 ? -11.646 6.574 -22.503 1.00 12.55 303 LEU A C 1
ATOM 2148 O O . LEU A 1 313 ? -12.041 7.484 -21.767 1.00 17.00 303 LEU A O 1
ATOM 2153 N N . GLY A 1 314 ? -10.438 6.584 -23.059 1.00 13.88 304 GLY A N 1
ATOM 2154 C CA . GLY A 1 314 ? -9.484 7.612 -22.707 1.00 14.22 304 GLY A CA 1
ATOM 2155 C C . GLY A 1 314 ? -8.822 7.423 -21.362 1.00 16.54 304 GLY A C 1
ATOM 2156 O O . GLY A 1 314 ? -8.131 8.336 -20.896 1.00 15.48 304 GLY A O 1
ATOM 2157 N N . ALA A 1 315 ? -9.025 6.277 -20.716 1.00 14.20 305 ALA A N 1
ATOM 2158 C CA . ALA A 1 315 ? -8.250 5.926 -19.536 1.00 13.67 305 ALA A CA 1
ATOM 2159 C C . ALA A 1 315 ? -6.816 5.604 -19.953 1.00 12.45 305 ALA A C 1
ATOM 2160 O O . ALA A 1 315 ? -6.465 5.625 -21.136 1.00 14.26 305 ALA A O 1
ATOM 2162 N N . ARG A 1 316 ? -5.967 5.296 -18.975 1.00 13.68 306 ARG A N 1
ATOM 2163 C CA . ARG A 1 316 ? -4.538 5.137 -19.224 1.00 12.41 306 ARG A CA 1
ATOM 2164 C C . ARG A 1 316 ? -4.029 3.862 -18.571 1.00 10.58 306 ARG A C 1
ATOM 2165 O O . ARG A 1 316 ? -4.096 3.719 -17.347 1.00 12.64 306 ARG A O 1
ATOM 2173 N N . THR A 1 317 ? -3.509 2.946 -19.388 1.00 14.76 307 THR A N 1
ATOM 2174 C CA . THR A 1 317 ? -2.842 1.760 -18.873 1.00 13.73 307 THR A CA 1
ATOM 2175 C C . THR A 1 317 ? -1.924 1.195 -19.946 1.00 9.63 307 THR A C 1
ATOM 2176 O O . THR A 1 317 ? -2.272 1.185 -21.128 1.00 11.54 307 THR A O 1
ATOM 2180 N N . ALA A 1 318 ? -0.752 0.733 -19.523 1.00 10.05 308 ALA A N 1
ATOM 2181 C CA . ALA A 1 318 ? 0.077 -0.055 -20.415 1.00 12.48 308 ALA A CA 1
ATOM 2182 C C . ALA A 1 318 ? -0.572 -1.418 -20.642 1.00 12.63 308 ALA A C 1
ATOM 2183 O O . ALA A 1 318 ? -1.506 -1.817 -19.940 1.00 12.20 308 ALA A O 1
ATOM 2185 N N . LYS A 1 319 ? -0.074 -2.136 -21.649 1.00 12.57 309 LYS A N 1
ATOM 2186 C CA . LYS A 1 319 ? -0.505 -3.513 -21.891 1.00 9.44 309 LYS A CA 1
ATOM 2187 C C . LYS A 1 319 ? 0.338 -4.426 -21.005 1.00 13.79 309 LYS A C 1
ATOM 2188 O O . LYS A 1 319 ? 1.357 -4.987 -21.414 1.00 13.67 309 LYS A O 1
ATOM 2194 N N . HIS A 1 320 ? -0.103 -4.566 -19.764 1.00 11.99 310 HIS A N 1
ATOM 2195 C CA . HIS A 1 320 ? 0.691 -5.276 -18.771 1.00 12.92 310 HIS A CA 1
ATOM 2196 C C . HIS A 1 320 ? 0.620 -6.778 -19.013 1.00 8.12 310 HIS A C 1
ATOM 2197 O O . HIS A 1 320 ? -0.472 -7.316 -19.227 1.00 9.62 310 HIS A O 1
ATOM 2204 N N . PRO A 1 321 ? 1.748 -7.478 -18.991 1.00 10.22 311 PRO A N 1
ATOM 2205 C CA . PRO A 1 321 ? 1.717 -8.936 -19.123 1.00 10.32 311 PRO A CA 1
ATOM 2206 C C . PRO A 1 321 ? 1.024 -9.582 -17.933 1.00 9.64 311 PRO A C 1
ATOM 2207 O O . PRO A 1 321 ? 0.954 -9.022 -16.836 1.00 10.42 311 PRO A O 1
ATOM 2211 N N . ASP A 1 322 ? 0.492 -10.780 -18.172 1.00 9.79 312 ASP A N 1
ATOM 2212 C CA . ASP A 1 322 ? 0.035 -11.616 -17.070 1.00 9.93 312 ASP A CA 1
ATOM 2213 C C . ASP A 1 322 ? 1.148 -11.759 -16.044 1.00 10.49 312 ASP A C 1
ATOM 2214 O O . ASP A 1 322 ? 2.325 -11.834 -16.403 1.00 11.00 312 ASP A O 1
ATOM 2219 N N . PHE A 1 323 ? 0.751 -11.809 -14.767 1.00 9.54 313 PHE A N 1
ATOM 2220 C CA . PHE A 1 323 ? 1.609 -11.877 -13.580 1.00 9.86 313 PHE A CA 1
ATOM 2221 C C . PHE A 1 323 ? 2.014 -10.478 -13.133 1.00 9.85 313 PHE A C 1
ATOM 2222 O O . PHE A 1 323 ? 1.936 -10.162 -11.942 1.00 9.15 313 PHE A O 1
ATOM 2230 N N . LEU A 1 324 ? 2.458 -9.632 -14.067 1.00 10.48 314 LEU A N 1
ATOM 2231 C CA . LEU A 1 324 ? 2.703 -8.239 -13.708 1.00 10.18 314 LEU A CA 1
ATOM 2232 C C . LEU A 1 324 ? 1.411 -7.549 -13.303 1.00 12.42 314 LEU A C 1
ATOM 2233 O O . LEU A 1 324 ? 1.425 -6.656 -12.447 1.00 11.49 314 LEU A O 1
ATOM 2238 N N . ASP A 1 325 ? 0.285 -7.953 -13.898 1.00 8.91 315 ASP A N 1
ATOM 2239 C CA . ASP A 1 325 ? -0.996 -7.388 -13.491 1.00 10.24 315 ASP A CA 1
ATOM 2240 C C . ASP A 1 325 ? -1.238 -7.608 -12.002 1.00 11.21 315 ASP A C 1
ATOM 2241 O O . ASP A 1 325 ? -1.659 -6.685 -11.294 1.00 11.53 315 ASP A O 1
ATOM 2246 N N . LEU A 1 326 ? -0.930 -8.807 -11.500 1.00 9.57 316 LEU A N 1
ATOM 2247 C CA . LEU A 1 326 ? -1.105 -9.080 -10.077 1.00 8.72 316 LEU A CA 1
ATOM 2248 C C . LEU A 1 326 ? -0.133 -8.268 -9.222 1.00 9.43 316 LEU A C 1
ATOM 2249 O O . LEU A 1 326 ? -0.534 -7.713 -8.194 1.00 11.32 316 LEU A O 1
ATOM 2254 N N . CYS A 1 327 ? 1.150 -8.197 -9.608 1.00 11.07 317 CYS A N 1
ATOM 2255 C CA . CYS A 1 327 ? 2.084 -7.356 -8.851 1.00 11.67 317 CYS A CA 1
ATOM 2256 C C . CYS A 1 327 ? 1.624 -5.909 -8.775 1.00 10.56 317 CYS A C 1
ATOM 2257 O O . CYS A 1 327 ? 1.729 -5.281 -7.712 1.00 11.11 317 CYS A O 1
ATOM 2260 N N . ILE A 1 328 ? 1.131 -5.358 -9.884 1.00 9.18 318 ILE A N 1
ATOM 2261 C CA . ILE A 1 328 ? 0.653 -3.980 -9.859 1.00 11.60 318 ILE A CA 1
ATOM 2262 C C . ILE A 1 328 ? -0.555 -3.852 -8.938 1.00 12.20 318 ILE A C 1
ATOM 2263 O O . ILE A 1 328 ? -0.667 -2.894 -8.160 1.00 13.64 318 ILE A O 1
ATOM 2268 N N . ALA A 1 329 ? -1.468 -4.824 -8.996 1.00 11.41 319 ALA A N 1
ATOM 2269 C CA . ALA A 1 329 ? -2.625 -4.808 -8.108 1.00 9.95 319 ALA A CA 1
ATOM 2270 C C . ALA A 1 329 ? -2.217 -4.939 -6.647 1.00 13.02 319 ALA A C 1
ATOM 2271 O O . ALA A 1 329 ? -2.853 -4.339 -5.771 1.00 13.29 319 ALA A O 1
ATOM 2273 N N . MET A 1 330 ? -1.163 -5.707 -6.363 1.00 11.24 320 MET A N 1
ATOM 2274 C CA . MET A 1 330 ? -0.731 -5.898 -4.982 1.00 12.11 320 MET A CA 1
ATOM 2275 C C . MET A 1 330 ? -0.108 -4.638 -4.398 1.00 11.69 320 MET A C 1
ATOM 2276 O O . MET A 1 330 ? -0.155 -4.434 -3.180 1.00 14.86 320 MET A O 1
ATOM 2281 N N . THR A 1 331 ? 0.481 -3.787 -5.240 1.00 13.55 321 THR A N 1
ATOM 2282 C CA . THR A 1 331 ? 1.205 -2.617 -4.767 1.00 13.37 321 THR A CA 1
ATOM 2283 C C . THR A 1 331 ? 0.498 -1.298 -5.036 1.00 14.73 321 THR A C 1
ATOM 2284 O O . THR A 1 331 ? 0.809 -0.305 -4.369 1.00 16.03 321 THR A O 1
ATOM 2288 N N . GLY A 1 332 ? -0.435 -1.260 -5.984 1.00 12.41 322 GLY A N 1
ATOM 2289 C CA . GLY A 1 332 ? -1.012 -0.004 -6.417 1.00 14.57 322 GLY A CA 1
ATOM 2290 C C . GLY A 1 332 ? -0.112 0.838 -7.292 1.00 15.38 322 GLY A C 1
ATOM 2291 O O . GLY A 1 332 ? -0.414 2.013 -7.515 1.00 15.39 322 GLY A O 1
ATOM 2292 N N . ARG A 1 333 ? 0.981 0.272 -7.802 1.00 14.93 323 ARG A N 1
ATOM 2293 C CA . ARG A 1 333 ? 1.985 1.019 -8.547 1.00 15.61 323 ARG A CA 1
ATOM 2294 C C . ARG A 1 333 ? 2.341 0.297 -9.838 1.00 14.40 323 ARG A C 1
ATOM 2295 O O . ARG A 1 333 ? 2.398 -0.936 -9.878 1.00 17.67 323 ARG A O 1
ATOM 2303 N N . ALA A 1 334 ? 2.597 1.074 -10.882 1.00 14.54 324 ALA A N 1
ATOM 2304 C CA . ALA A 1 334 ? 3.027 0.578 -12.178 1.00 11.14 324 ALA A CA 1
ATOM 2305 C C . ALA A 1 334 ? 4.160 1.458 -12.673 1.00 13.71 324 ALA A C 1
ATOM 2306 O O . ALA A 1 334 ? 4.283 2.615 -12.253 1.00 14.22 324 ALA A O 1
ATOM 2308 N N . PRO A 1 335 ? 5.018 0.943 -13.552 1.00 11.52 325 PRO A N 1
ATOM 2309 C CA . PRO A 1 335 ? 6.070 1.789 -14.128 1.00 13.02 325 PRO A CA 1
ATOM 2310 C C . PRO A 1 335 ? 5.468 2.950 -14.908 1.00 15.54 325 PRO A C 1
ATOM 2311 O O . PRO A 1 335 ? 4.576 2.766 -15.738 1.00 15.11 325 PRO A O 1
ATOM 2315 N N . LEU A 1 336 ? 5.948 4.160 -14.617 1.00 14.93 326 LEU A N 1
ATOM 2316 C CA . LEU A 1 336 ? 5.517 5.350 -15.351 1.00 16.95 326 LEU A CA 1
ATOM 2317 C C . LEU A 1 336 ? 6.236 5.339 -16.692 1.00 18.08 326 LEU A C 1
ATOM 2318 O O . LEU A 1 336 ? 7.324 5.898 -16.852 1.00 17.88 326 LEU A O 1
ATOM 2323 N N . SER A 1 337 ? 5.618 4.677 -17.664 1.00 16.37 327 SER A N 1
ATOM 2324 C CA . SER A 1 337 ? 6.201 4.507 -18.984 1.00 14.05 327 SER A CA 1
ATOM 2325 C C . SER A 1 337 ? 5.072 4.315 -19.983 1.00 18.94 327 SER A C 1
ATOM 2326 O O . SER A 1 337 ? 3.907 4.157 -19.610 1.00 16.20 327 SER A O 1
ATOM 2329 N N . GLY A 1 338 ? 5.432 4.332 -21.263 1.00 18.02 328 GLY A N 1
ATOM 2330 C CA . GLY A 1 338 ? 4.444 4.084 -22.297 1.00 17.33 328 GLY A CA 1
ATOM 2331 C C . GLY A 1 338 ? 3.304 5.079 -22.237 1.00 18.39 328 GLY A C 1
ATOM 2332 O O . GLY A 1 338 ? 3.495 6.272 -21.982 1.00 17.65 328 GLY A O 1
ATOM 2333 N N . VAL A 1 339 ? 2.083 4.574 -22.444 1.00 14.68 329 VAL A N 1
ATOM 2334 C CA . VAL A 1 339 ? 0.923 5.449 -22.603 1.00 15.42 329 VAL A CA 1
ATOM 2335 C C . VAL A 1 339 ? 0.405 6.015 -21.292 1.00 12.50 329 VAL A C 1
ATOM 2336 O O . VAL A 1 339 ? -0.600 6.738 -21.302 1.00 15.81 329 VAL A O 1
ATOM 2340 N N . TYR A 1 340 ? 1.049 5.718 -20.160 1.00 15.55 330 TYR A N 1
ATOM 2341 C CA . TYR A 1 340 ? 0.782 6.513 -18.966 1.00 13.65 330 TYR A CA 1
ATOM 2342 C C . TYR A 1 340 ? 1.244 7.951 -19.146 1.00 17.05 330 TYR A C 1
ATOM 2343 O O . TYR A 1 340 ? 0.745 8.844 -18.452 1.00 17.83 330 TYR A O 1
ATOM 2352 N N . LEU A 1 341 ? 2.183 8.186 -20.059 1.00 17.10 331 LEU A N 1
ATOM 2353 C CA . LEU A 1 341 ? 2.718 9.510 -20.343 1.00 18.57 331 LEU A CA 1
ATOM 2354 C C . LEU A 1 341 ? 2.043 10.073 -21.587 1.00 20.84 331 LEU A C 1
ATOM 2355 O O . LEU A 1 341 ? 1.928 9.381 -22.604 1.00 18.89 331 LEU A O 1
ATOM 2360 N N . GLU A 1 342 ? 1.616 11.335 -21.502 1.00 23.26 332 GLU A N 1
ATOM 2361 C CA . GLU A 1 342 ? 0.821 11.934 -22.570 1.00 25.10 332 GLU A CA 1
ATOM 2362 C C . GLU A 1 342 ? 1.568 11.946 -23.898 1.00 22.98 332 GLU A C 1
ATOM 2363 O O . GLU A 1 342 ? 0.976 11.680 -24.951 1.00 18.78 332 GLU A O 1
ATOM 2369 N N . GLU A 1 343 ? 2.869 12.255 -23.868 1.00 22.69 333 GLU A N 1
ATOM 2370 C CA . GLU A 1 343 ? 3.653 12.311 -25.100 1.00 24.43 333 GLU A CA 1
ATOM 2371 C C . GLU A 1 343 ? 3.598 10.997 -25.866 1.00 22.70 333 GLU A C 1
ATOM 2372 O O . GLU A 1 343 ? 3.608 10.996 -27.102 1.00 22.73 333 GLU A O 1
ATOM 2378 N N . ASN A 1 344 ? 3.532 9.875 -25.155 1.00 17.82 334 ASN A N 1
ATOM 2379 C CA . ASN A 1 344 ? 3.546 8.564 -25.787 1.00 19.95 334 ASN A CA 1
ATOM 2380 C C . ASN A 1 344 ? 2.181 8.137 -26.306 1.00 16.61 334 ASN A C 1
ATOM 2381 O O . ASN A 1 344 ? 2.084 7.078 -26.932 1.00 20.15 334 ASN A O 1
ATOM 2386 N N . ARG A 1 345 ? 1.134 8.920 -26.062 1.00 16.54 335 ARG A N 1
ATOM 2387 C CA . ARG A 1 345 ? -0.177 8.636 -26.629 1.00 18.33 335 ARG A CA 1
ATOM 2388 C C . ARG A 1 345 ? -0.413 9.352 -27.953 1.00 19.02 335 ARG A C 1
ATOM 2389 O O . ARG A 1 345 ? -1.416 9.074 -28.621 1.00 16.71 335 ARG A O 1
ATOM 2397 N N . ARG A 1 346 ? 0.479 10.257 -28.343 1.00 18.41 336 ARG A N 1
ATOM 2398 C CA . ARG A 1 346 ? 0.335 10.942 -29.618 1.00 19.90 336 ARG A CA 1
ATOM 2399 C C . ARG A 1 346 ? 0.468 9.940 -30.763 1.00 17.88 336 ARG A C 1
ATOM 2400 O O . ARG A 1 346 ? 1.319 9.043 -30.706 1.00 17.52 336 ARG A O 1
ATOM 2408 N N . PRO A 1 347 ? -0.353 10.056 -31.807 1.00 17.15 337 PRO A N 1
ATOM 2409 C CA . PRO A 1 347 ? -0.265 9.113 -32.928 1.00 18.72 337 PRO A CA 1
ATOM 2410 C C . PRO A 1 347 ? 1.144 9.047 -33.498 1.00 21.30 337 PRO A C 1
ATOM 2411 O O . PRO A 1 347 ? 1.781 10.071 -33.755 1.00 21.60 337 PRO A O 1
ATOM 2415 N N . GLN A 1 348 ? 1.634 7.822 -33.683 1.00 17.96 338 GLN A N 1
ATOM 2416 C CA . GLN A 1 348 ? 2.987 7.580 -34.162 1.00 17.54 338 GLN A CA 1
ATOM 2417 C C . GLN A 1 348 ? 3.037 7.196 -35.633 1.00 22.77 338 GLN A C 1
ATOM 2418 O O . GLN A 1 348 ? 4.121 7.214 -36.227 1.00 26.51 338 GLN A O 1
ATOM 2424 N N . ARG A 1 349 ? 1.899 6.851 -36.226 1.00 19.73 339 ARG A N 1
ATOM 2425 C CA . ARG A 1 349 ? 1.809 6.564 -37.648 1.00 19.29 339 ARG A CA 1
ATOM 2426 C C . ARG A 1 349 ? 0.392 6.878 -38.093 1.00 21.58 339 ARG A C 1
ATOM 2427 O O . ARG A 1 349 ? -0.562 6.699 -37.333 1.00 19.67 339 ARG A O 1
ATOM 2435 N N . ILE A 1 350 ? 0.263 7.364 -39.319 1.00 16.23 340 ILE A N 1
ATOM 2436 C CA . ILE A 1 350 ? -1.032 7.719 -39.885 1.00 23.24 340 ILE A CA 1
ATOM 2437 C C . ILE A 1 350 ? -1.461 6.619 -40.842 1.00 21.74 340 ILE A C 1
ATOM 2438 O O . ILE A 1 350 ? -0.650 6.111 -41.626 1.00 17.13 340 ILE A O 1
ATOM 2443 N N . VAL A 1 351 ? -2.733 6.236 -40.770 1.00 17.64 341 VAL A N 1
ATOM 2444 C CA . VAL A 1 351 ? -3.287 5.186 -41.618 1.00 12.48 341 VAL A CA 1
ATOM 2445 C C . VAL A 1 351 ? -4.545 5.729 -42.276 1.00 18.13 341 VAL A C 1
ATOM 2446 O O . VAL A 1 351 ? -5.553 5.967 -41.598 1.00 18.97 341 VAL A O 1
ATOM 2450 N N . ASP A 1 352 ? -4.492 5.928 -43.591 1.00 19.01 342 ASP A N 1
ATOM 2451 C CA . ASP A 1 352 ? -5.685 6.242 -44.362 1.00 18.12 342 ASP A CA 1
ATOM 2452 C C . ASP A 1 352 ? -6.387 4.939 -44.720 1.00 18.68 342 ASP A C 1
ATOM 2453 O O . ASP A 1 352 ? -5.818 4.094 -45.418 1.00 21.56 342 ASP A O 1
ATOM 2458 N N . VAL A 1 353 ? -7.613 4.771 -44.237 1.00 17.01 343 VAL A N 1
ATOM 2459 C CA . VAL A 1 353 ? -8.375 3.543 -44.419 1.00 18.17 343 VAL A CA 1
ATOM 2460 C C . VAL A 1 353 ? -9.473 3.804 -45.437 1.00 18.42 343 VAL A C 1
ATOM 2461 O O . VAL A 1 353 ? -10.251 4.754 -45.289 1.00 18.46 343 VAL A O 1
ATOM 2465 N N . ALA A 1 354 ? -9.532 2.967 -46.470 1.00 16.69 344 ALA A N 1
ATOM 2466 C CA . ALA A 1 354 ? -10.615 3.067 -47.436 1.00 16.20 344 ALA A CA 1
ATOM 2467 C C . ALA A 1 354 ? -11.951 2.837 -46.744 1.00 18.93 344 ALA A C 1
ATOM 2468 O O . ALA A 1 354 ? -12.083 1.959 -45.887 1.00 21.63 344 ALA A O 1
ATOM 2470 N N . LEU A 1 355 ? -12.944 3.649 -47.104 1.00 17.68 345 LEU A N 1
ATOM 2471 C CA . LEU A 1 355 ? -14.305 3.506 -46.590 1.00 21.77 345 LEU A CA 1
ATOM 2472 C C . LEU A 1 355 ? -15.227 3.214 -47.765 1.00 25.65 345 LEU A C 1
ATOM 2473 O O . LEU A 1 355 ? -15.759 4.140 -48.398 1.00 21.28 345 LEU A O 1
ATOM 2478 N N . PRO A 1 356 ? -15.435 1.944 -48.102 1.00 21.45 346 PRO A N 1
ATOM 2479 C CA . PRO A 1 356 ? -16.340 1.613 -49.205 1.00 22.48 346 PRO A CA 1
ATOM 2480 C C . PRO A 1 356 ? -17.796 1.783 -48.803 1.00 27.53 346 PRO A C 1
ATOM 2481 O O . PRO A 1 356 ? -18.151 1.826 -47.622 1.00 20.82 346 PRO A O 1
ATOM 2485 N N . ALA A 1 357 ? -18.646 1.885 -49.819 1.00 23.65 347 ALA A N 1
ATOM 2486 C CA . ALA A 1 357 ? -20.079 1.962 -49.585 1.00 25.38 347 ALA A CA 1
ATOM 2487 C C . ALA A 1 357 ? -20.609 0.627 -49.076 1.00 20.09 347 ALA A C 1
ATOM 2488 O O . ALA A 1 357 ? -20.096 -0.443 -49.415 1.00 26.13 347 ALA A O 1
ATOM 2490 N N . GLY A 1 358 ? -21.640 0.701 -48.240 1.00 20.14 348 GLY A N 1
ATOM 2491 C CA . GLY A 1 358 ? -22.336 -0.490 -47.793 1.00 19.21 348 GLY A CA 1
ATOM 2492 C C . GLY A 1 358 ? -21.589 -1.354 -46.802 1.00 20.55 348 GLY A C 1
ATOM 2493 O O . GLY A 1 358 ? -21.747 -2.579 -46.825 1.00 18.70 348 GLY A O 1
ATOM 2494 N N . ILE A 1 359 ? -20.781 -0.757 -45.924 1.00 19.37 349 ILE A N 1
ATOM 2495 C CA . ILE A 1 359 ? -20.126 -1.551 -44.893 1.00 18.32 349 ILE A CA 1
ATOM 2496 C C . ILE A 1 359 ? -21.175 -2.096 -43.932 1.00 17.29 349 ILE A C 1
ATOM 2497 O O . ILE A 1 359 ? -22.255 -1.516 -43.749 1.00 16.01 349 ILE A O 1
ATOM 2502 N N . ASP A 1 360 ? -20.865 -3.235 -43.330 1.00 15.33 350 ASP A N 1
ATOM 2503 C CA . ASP A 1 360 ? -21.628 -3.744 -42.205 1.00 15.29 350 ASP A CA 1
ATOM 2504 C C . ASP A 1 360 ? -20.682 -3.898 -41.017 1.00 14.44 350 ASP A C 1
ATOM 2505 O O . ASP A 1 360 ? -19.560 -3.381 -41.017 1.00 14.34 350 ASP A O 1
ATOM 2510 N N . ASP A 1 361 ? -21.142 -4.630 -40.007 1.00 13.34 351 ASP A N 1
ATOM 2511 C CA . ASP A 1 361 ? -20.395 -4.750 -38.763 1.00 14.49 351 ASP A CA 1
ATOM 2512 C C . ASP A 1 361 ? -19.060 -5.465 -38.937 1.00 16.19 351 ASP A C 1
ATOM 2513 O O . ASP A 1 361 ? -18.164 -5.267 -38.115 1.00 13.10 351 ASP A O 1
ATOM 2518 N N . ALA A 1 362 ? -18.903 -6.290 -39.977 1.00 14.53 352 ALA A N 1
ATOM 2519 C CA . ALA A 1 362 ? -17.655 -7.029 -40.152 1.00 11.91 352 ALA A CA 1
ATOM 2520 C C . ALA A 1 362 ? -16.498 -6.130 -40.567 1.00 11.91 352 ALA A C 1
ATOM 2521 O O . ALA A 1 362 ? -15.335 -6.526 -40.421 1.00 12.43 352 ALA A O 1
ATOM 2523 N N . PHE A 1 363 ? -16.793 -4.939 -41.088 1.00 12.36 353 PHE A N 1
ATOM 2524 C CA . PHE A 1 363 ? -15.746 -4.007 -41.493 1.00 14.30 353 PHE A CA 1
ATOM 2525 C C . PHE A 1 363 ? -14.827 -3.657 -40.327 1.00 15.31 353 PHE A C 1
ATOM 2526 O O . PHE A 1 363 ? -13.603 -3.594 -40.487 1.00 13.08 353 PHE A O 1
ATOM 2534 N N . TRP A 1 364 ? -15.395 -3.465 -39.136 1.00 13.11 354 TRP A N 1
ATOM 2535 C CA . TRP A 1 364 ? -14.606 -2.904 -38.040 1.00 12.99 354 TRP A CA 1
ATOM 2536 C C . TRP A 1 364 ? -13.594 -3.893 -37.470 1.00 13.47 354 TRP A C 1
ATOM 2537 O O . TRP A 1 364 ? -12.426 -3.506 -37.292 1.00 11.68 354 TRP A O 1
ATOM 2548 N N . PRO A 1 365 ? -13.937 -5.155 -37.175 1.00 11.02 355 PRO A N 1
ATOM 2549 C CA . PRO A 1 365 ? -12.873 -6.095 -36.775 1.00 11.93 355 PRO A CA 1
ATOM 2550 C C . PRO A 1 365 ? -11.843 -6.336 -37.867 1.00 13.23 355 PRO A C 1
ATOM 2551 O O . PRO A 1 365 ? -10.657 -6.501 -37.561 1.00 12.93 355 PRO A O 1
ATOM 2555 N N . LEU A 1 366 ? -12.255 -6.360 -39.137 1.00 10.77 356 LEU A N 1
ATOM 2556 C CA . LEU A 1 366 ? -11.277 -6.535 -40.206 1.00 11.71 356 LEU A CA 1
ATOM 2557 C C . LEU A 1 366 ? -10.286 -5.377 -40.229 1.00 12.26 356 LEU A C 1
ATOM 2558 O O . LEU A 1 366 ? -9.073 -5.584 -40.337 1.00 11.13 356 LEU A O 1
ATOM 2563 N N . VAL A 1 367 ? -10.791 -4.146 -40.108 1.00 12.98 357 VAL A N 1
ATOM 2564 C CA . VAL A 1 367 ? -9.922 -2.973 -40.128 1.00 14.20 357 VAL A CA 1
ATOM 2565 C C . VAL A 1 367 ? -8.947 -3.010 -38.960 1.00 13.34 357 VAL A C 1
ATOM 2566 O O . VAL A 1 367 ? -7.754 -2.725 -39.121 1.00 14.13 357 VAL A O 1
ATOM 2570 N N . GLY A 1 368 ? -9.431 -3.367 -37.769 1.00 14.01 358 GLY A N 1
ATOM 2571 C CA . GLY A 1 368 ? -8.531 -3.488 -36.633 1.00 11.65 358 GLY A CA 1
ATOM 2572 C C . GLY A 1 368 ? -7.445 -4.521 -36.865 1.00 10.35 358 GLY A C 1
ATOM 2573 O O . GLY A 1 368 ? -6.272 -4.282 -36.571 1.00 10.22 358 GLY A O 1
ATOM 2574 N N . TYR A 1 369 ? -7.823 -5.681 -37.403 1.00 11.93 359 TYR A N 1
ATOM 2575 C CA . TYR A 1 369 ? -6.848 -6.718 -37.722 1.00 10.29 359 TYR A CA 1
ATOM 2576 C C . TYR A 1 369 ? -5.793 -6.196 -38.690 1.00 12.42 359 TYR A C 1
ATOM 2577 O O . TYR A 1 369 ? -4.589 -6.374 -38.475 1.00 11.15 359 TYR A O 1
ATOM 2586 N N . LEU A 1 370 ? -6.233 -5.529 -39.759 1.00 11.19 360 LEU A N 1
ATOM 2587 C CA . LEU A 1 370 ? -5.297 -5.040 -40.764 1.00 11.39 360 LEU A CA 1
ATOM 2588 C C . LEU A 1 370 ? -4.488 -3.859 -40.244 1.00 13.56 360 LEU A C 1
ATOM 2589 O O . LEU A 1 370 ? -3.309 -3.710 -40.589 1.00 15.73 360 LEU A O 1
ATOM 2594 N N . ALA A 1 371 ? -5.103 -3.008 -39.418 1.00 14.80 361 ALA A N 1
ATOM 2595 C CA . ALA A 1 371 ? -4.366 -1.893 -38.830 1.00 12.43 361 ALA A CA 1
ATOM 2596 C C . ALA A 1 371 ? -3.183 -2.389 -38.010 1.00 13.38 361 ALA A C 1
ATOM 2597 O O . ALA A 1 371 ? -2.103 -1.787 -38.034 1.00 15.57 361 ALA A O 1
ATOM 2599 N N . GLY A 1 372 ? -3.364 -3.495 -37.285 1.00 12.78 362 GLY A N 1
ATOM 2600 C CA . GLY A 1 372 ? -2.262 -4.052 -36.520 1.00 13.38 362 GLY A CA 1
ATOM 2601 C C . GLY A 1 372 ? -1.169 -4.627 -37.400 1.00 15.13 362 GLY A C 1
ATOM 2602 O O . GLY A 1 372 ? 0.018 -4.490 -37.097 1.00 16.86 362 GLY A O 1
ATOM 2603 N N . LYS A 1 373 ? -1.549 -5.281 -38.499 1.00 16.22 363 LYS A N 1
ATOM 2604 C CA . LYS A 1 373 ? -0.539 -5.794 -39.420 1.00 15.98 363 LYS A CA 1
ATOM 2605 C C . LYS A 1 373 ? 0.242 -4.655 -40.065 1.00 16.00 363 LYS A C 1
ATOM 2606 O O . LYS A 1 373 ? 1.458 -4.762 -40.263 1.00 20.41 363 LYS A O 1
ATOM 2612 N N . ALA A 1 374 ? -0.437 -3.550 -40.382 1.00 17.02 364 ALA A N 1
ATOM 2613 C CA . ALA A 1 374 ? 0.246 -2.409 -40.983 1.00 18.91 364 ALA A CA 1
ATOM 2614 C C . ALA A 1 374 ? 1.077 -1.655 -39.952 1.00 22.42 364 ALA A C 1
ATOM 2615 O O . ALA A 1 374 ? 2.169 -1.166 -40.265 1.00 23.29 364 ALA A O 1
ATOM 2617 N N . VAL A 1 375 ? 0.579 -1.547 -38.724 1.00 18.19 365 VAL A N 1
ATOM 2618 C CA . VAL A 1 375 ? 1.256 -0.802 -37.663 1.00 18.16 365 VAL A CA 1
ATOM 2619 C C . VAL A 1 375 ? 1.434 -1.708 -36.448 1.00 19.04 365 VAL A C 1
ATOM 2620 O O . VAL A 1 375 ? 0.716 -1.553 -35.449 1.00 18.36 365 VAL A O 1
ATOM 2624 N N . PRO A 1 376 ? 2.380 -2.654 -36.478 1.00 14.10 366 PRO A N 1
ATOM 2625 C CA . PRO A 1 376 ? 2.462 -3.657 -35.406 1.00 18.74 366 PRO A CA 1
ATOM 2626 C C . PRO A 1 376 ? 3.227 -3.227 -34.165 1.00 19.79 366 PRO A C 1
ATOM 2627 O O . PRO A 1 376 ? 3.170 -3.944 -33.156 1.00 18.26 366 PRO A O 1
ATOM 2631 N N . ASP A 1 377 ? 3.943 -2.098 -34.188 1.00 22.55 367 ASP A N 1
ATOM 2632 C CA . ASP A 1 377 ? 4.769 -1.760 -33.034 1.00 21.75 367 ASP A CA 1
ATOM 2633 C C . ASP A 1 377 ? 4.738 -0.276 -32.678 1.00 19.94 367 ASP A C 1
ATOM 2634 O O . ASP A 1 377 ? 5.690 0.219 -32.064 1.00 24.37 367 ASP A O 1
ATOM 2639 N N . CYS A 1 378 ? 3.679 0.444 -33.039 1.00 19.04 368 CYS A N 1
ATOM 2640 C CA . CYS A 1 378 ? 3.502 1.817 -32.581 1.00 15.13 368 CYS A CA 1
ATOM 2641 C C . CYS A 1 378 ? 2.029 2.177 -32.714 1.00 16.74 368 CYS A C 1
ATOM 2642 O O . CYS A 1 378 ? 1.229 1.414 -33.263 1.00 18.16 368 CYS A O 1
ATOM 2645 N N . ILE A 1 379 ? 1.672 3.339 -32.177 1.00 16.42 369 ILE A N 1
ATOM 2646 C CA . ILE A 1 379 ? 0.277 3.737 -32.019 1.00 17.70 369 ILE A CA 1
ATOM 2647 C C . ILE A 1 379 ? -0.191 4.380 -33.324 1.00 19.40 369 ILE A C 1
ATOM 2648 O O . ILE A 1 379 ? 0.383 5.401 -33.734 1.00 18.40 369 ILE A O 1
ATOM 2653 N N . PRO A 1 380 ? -1.210 3.835 -33.988 1.00 16.93 370 PRO A N 1
ATOM 2654 C CA . PRO A 1 380 ? -1.675 4.439 -35.241 1.00 15.99 370 PRO A CA 1
ATOM 2655 C C . PRO A 1 380 ? -2.877 5.354 -35.064 1.00 16.71 370 PRO A C 1
ATOM 2656 O O . PRO A 1 380 ? -3.675 5.186 -34.136 1.00 16.10 370 PRO A O 1
ATOM 2660 N N . LEU A 1 381 ? -3.006 6.332 -35.956 1.00 14.48 371 LEU A N 1
ATOM 2661 C CA . LEU A 1 381 ? -4.224 7.116 -36.109 1.00 14.34 371 LEU A CA 1
ATOM 2662 C C . LEU A 1 381 ? -4.904 6.666 -37.394 1.00 16.24 371 LEU A C 1
ATOM 2663 O O . LEU A 1 381 ? -4.297 6.714 -38.469 1.00 17.11 371 LEU A O 1
ATOM 2668 N N . LEU A 1 382 ? -6.150 6.218 -37.280 1.00 15.69 372 LEU A N 1
ATOM 2669 C CA . LEU A 1 382 ? -6.917 5.736 -38.421 1.00 17.08 372 LEU A CA 1
ATOM 2670 C C . LEU A 1 382 ? -7.784 6.876 -38.942 1.00 16.81 372 LEU A C 1
ATOM 2671 O O . LEU A 1 382 ? -8.625 7.407 -38.208 1.00 16.75 372 LEU A O 1
ATOM 2676 N N . ARG A 1 383 ? -7.579 7.252 -40.202 1.00 16.71 373 ARG A N 1
ATOM 2677 C CA . ARG A 1 383 ? -8.313 8.344 -40.824 1.00 17.75 373 ARG A CA 1
ATOM 2678 C C . ARG A 1 383 ? -9.255 7.813 -41.897 1.00 21.47 373 ARG A C 1
ATOM 2679 O O . ARG A 1 383 ? -9.026 6.750 -42.481 1.00 19.89 373 ARG A O 1
ATOM 2687 N N . GLY A 1 384 ? -10.327 8.566 -42.145 1.00 17.99 374 GLY A N 1
ATOM 2688 C CA . GLY A 1 384 ? -11.279 8.248 -43.187 1.00 19.74 374 GLY A CA 1
ATOM 2689 C C . GLY A 1 384 ? -12.522 7.514 -42.736 1.00 22.63 374 GLY A C 1
ATOM 2690 O O . GLY A 1 384 ? -13.366 7.191 -43.582 1.00 20.72 374 GLY A O 1
ATOM 2691 N N . LEU A 1 385 ? -12.672 7.253 -41.436 1.00 20.22 375 LEU A N 1
ATOM 2692 C CA . LEU A 1 385 ? -13.744 6.406 -40.936 1.00 17.93 375 LEU A CA 1
ATOM 2693 C C . LEU A 1 385 ? -14.741 7.115 -40.031 1.00 18.91 375 LEU A C 1
ATOM 2694 O O . LEU A 1 385 ? -15.765 6.511 -39.686 1.00 20.21 375 LEU A O 1
ATOM 2699 N N . GLY A 1 386 ? -14.482 8.363 -39.637 1.00 22.94 376 GLY A N 1
ATOM 2700 C CA . GLY A 1 386 ? -15.367 9.031 -38.695 1.00 20.64 376 GLY A CA 1
ATOM 2701 C C . GLY A 1 386 ? -16.790 9.159 -39.203 1.00 21.41 376 GLY A C 1
ATOM 2702 O O . GLY A 1 386 ? -17.746 9.015 -38.437 1.00 24.48 376 GLY A O 1
ATOM 2703 N N . ALA A 1 387 ? -16.951 9.415 -40.503 1.00 24.82 377 ALA A N 1
ATOM 2704 C CA . ALA A 1 387 ? -18.285 9.581 -41.072 1.00 27.50 377 ALA A CA 1
ATOM 2705 C C . ALA A 1 387 ? -19.120 8.309 -40.993 1.00 22.06 377 ALA A C 1
ATOM 2706 O O . ALA A 1 387 ? -20.351 8.386 -41.069 1.00 21.58 377 ALA A O 1
ATOM 2708 N N . ALA A 1 388 ? -18.487 7.144 -40.838 1.00 19.78 378 ALA A N 1
ATOM 2709 C CA . ALA A 1 388 ? -19.220 5.888 -40.732 1.00 20.92 378 ALA A CA 1
ATOM 2710 C C . ALA A 1 388 ? -19.812 5.656 -39.347 1.00 16.52 378 ALA A C 1
ATOM 2711 O O . ALA A 1 388 ? -20.560 4.687 -39.170 1.00 18.64 378 ALA A O 1
ATOM 2713 N N . LYS A 1 389 ? -19.489 6.507 -38.376 1.00 17.34 379 LYS A N 1
ATOM 2714 C CA . LYS A 1 389 ? -20.079 6.469 -37.043 1.00 18.30 379 LYS A CA 1
ATOM 2715 C C . LYS A 1 389 ? -20.033 5.086 -36.395 1.00 15.21 379 LYS A C 1
ATOM 2716 O O . LYS A 1 389 ? -21.085 4.494 -36.105 1.00 19.15 379 LYS A O 1
ATOM 2722 N N . PRO A 1 390 ? -18.843 4.542 -36.136 1.00 14.60 380 PRO A N 1
ATOM 2723 C CA . PRO A 1 390 ? -18.764 3.216 -35.512 1.00 14.02 380 PRO A CA 1
ATOM 2724 C C . PRO A 1 390 ? -19.397 3.212 -34.128 1.00 14.17 380 PRO A C 1
ATOM 2725 O O . PRO A 1 390 ? -19.244 4.156 -33.349 1.00 16.16 380 PRO A O 1
ATOM 2729 N N . SER A 1 391 ? -20.121 2.134 -33.836 1.00 13.84 381 SER A N 1
ATOM 2730 C CA . SER A 1 391 ? -20.731 1.948 -32.532 1.00 11.74 381 SER A CA 1
ATOM 2731 C C . SER A 1 391 ? -19.656 1.698 -31.479 1.00 14.49 381 SER A C 1
ATOM 2732 O O . SER A 1 391 ? -18.484 1.466 -31.789 1.00 15.08 381 SER A O 1
ATOM 2735 N N . ARG A 1 392 ? -20.072 1.750 -30.211 1.00 15.52 382 ARG A N 1
ATOM 2736 C CA . ARG A 1 392 ? -19.204 1.267 -29.143 1.00 12.56 382 ARG A CA 1
ATOM 2737 C C . ARG A 1 392 ? -18.799 -0.178 -29.399 1.00 14.96 382 ARG A C 1
ATOM 2738 O O . ARG A 1 392 ? -17.633 -0.547 -29.215 1.00 13.48 382 ARG A O 1
ATOM 2746 N N . ASP A 1 393 ? -19.749 -1.007 -29.837 1.00 15.67 383 ASP A N 1
ATOM 2747 C CA . ASP A 1 393 ? -19.445 -2.406 -30.121 1.00 13.20 383 ASP A CA 1
ATOM 2748 C C . ASP A 1 393 ? -18.527 -2.541 -31.331 1.00 13.20 383 ASP A C 1
ATOM 2749 O O . ASP A 1 393 ? -17.667 -3.431 -31.365 1.00 13.01 383 ASP A O 1
ATOM 2754 N N . ASP A 1 394 ? -18.696 -1.675 -32.335 1.00 12.46 384 ASP A N 1
ATOM 2755 C CA . ASP A 1 394 ? -17.773 -1.665 -33.467 1.00 12.67 384 ASP A CA 1
ATOM 2756 C C . ASP A 1 394 ? -16.354 -1.365 -33.003 1.00 13.02 384 ASP A C 1
ATOM 2757 O O . ASP A 1 394 ? -15.401 -2.049 -33.394 1.00 12.87 384 ASP A O 1
ATOM 2762 N N . LEU A 1 395 ? -16.195 -0.333 -32.171 1.00 13.84 385 LEU A N 1
ATOM 2763 C CA . LEU A 1 395 ? -14.874 -0.006 -31.645 1.00 11.32 385 LEU A CA 1
ATOM 2764 C C . LEU A 1 395 ? -14.330 -1.145 -30.796 1.00 13.71 385 LEU A C 1
ATOM 2765 O O . LEU A 1 395 ? -13.129 -1.438 -30.826 1.00 11.83 385 LEU A O 1
ATOM 2770 N N . LYS A 1 396 ? -15.211 -1.801 -30.039 1.00 12.63 386 LYS A N 1
ATOM 2771 C CA . LYS A 1 396 ? -14.822 -2.949 -29.228 1.00 12.11 386 LYS A CA 1
ATOM 2772 C C . LYS A 1 396 ? -14.242 -4.063 -30.093 1.00 13.32 386 LYS A C 1
ATOM 2773 O O . LYS A 1 396 ? -13.164 -4.595 -29.801 1.00 11.09 386 LYS A O 1
ATOM 2779 N N . ALA A 1 397 ? -14.944 -4.423 -31.171 1.00 10.61 387 ALA A N 1
ATOM 2780 C CA . ALA A 1 397 ? -14.458 -5.474 -32.062 1.00 9.09 387 ALA A CA 1
ATOM 2781 C C . ALA A 1 397 ? -13.173 -5.057 -32.766 1.00 12.30 387 ALA A C 1
ATOM 2782 O O . ALA A 1 397 ? -12.268 -5.878 -32.955 1.00 10.12 387 ALA A O 1
ATOM 2784 N N . LEU A 1 398 ? -13.077 -3.788 -33.168 1.00 10.83 388 LEU A N 1
ATOM 2785 C CA . LEU A 1 398 ? -11.869 -3.313 -33.835 1.00 11.58 388 LEU A CA 1
ATOM 2786 C C . LEU A 1 398 ? -10.663 -3.401 -32.908 1.00 10.23 388 LEU A C 1
ATOM 2787 O O . LEU A 1 398 ? -9.596 -3.887 -33.301 1.00 10.55 388 LEU A O 1
ATOM 2792 N N . CYS A 1 399 ? -10.814 -2.921 -31.669 1.00 13.68 389 CYS A N 1
ATOM 2793 C CA . CYS A 1 399 ? -9.703 -2.934 -30.721 1.00 11.42 389 CYS A CA 1
ATOM 2794 C C . CYS A 1 399 ? -9.233 -4.353 -30.438 1.00 11.05 389 CYS A C 1
ATOM 2795 O O . CYS A 1 399 ? -8.026 -4.612 -30.349 1.00 10.19 389 CYS A O 1
ATOM 2798 N N . ALA A 1 400 ? -10.176 -5.286 -30.290 1.00 11.53 390 ALA A N 1
ATOM 2799 C CA . ALA A 1 400 ? -9.812 -6.671 -30.017 1.00 10.72 390 ALA A CA 1
ATOM 2800 C C . ALA A 1 400 ? -9.012 -7.269 -31.165 1.00 11.34 390 ALA A C 1
ATOM 2801 O O . ALA A 1 400 ? -8.017 -7.969 -30.942 1.00 9.01 390 ALA A O 1
ATOM 2803 N N . ALA A 1 401 ? -9.435 -7.011 -32.404 1.00 10.55 391 ALA A N 1
ATOM 2804 C CA . ALA A 1 401 ? -8.702 -7.534 -33.551 1.00 8.88 391 ALA A CA 1
ATOM 2805 C C . ALA A 1 401 ? -7.345 -6.858 -33.692 1.00 10.16 391 ALA A C 1
ATOM 2806 O O . ALA A 1 401 ? -6.356 -7.508 -34.052 1.00 10.32 391 ALA A O 1
ATOM 2808 N N . PHE A 1 402 ? -7.281 -5.554 -33.416 1.00 10.56 392 PHE A N 1
ATOM 2809 C CA . PHE A 1 402 ? -6.005 -4.847 -33.460 1.00 9.97 392 PHE A CA 1
ATOM 2810 C C . PHE A 1 402 ? -5.001 -5.470 -32.501 1.00 13.14 392 PHE A C 1
ATOM 2811 O O . PHE A 1 402 ? -3.809 -5.576 -32.818 1.00 12.46 392 PHE A O 1
ATOM 2819 N N . GLY A 1 403 ? -5.468 -5.908 -31.330 1.00 10.11 393 GLY A N 1
ATOM 2820 C CA . GLY A 1 403 ? -4.569 -6.510 -30.364 1.00 11.72 393 GLY A CA 1
ATOM 2821 C C . GLY A 1 403 ? -3.869 -7.749 -30.882 1.00 13.29 393 GLY A C 1
ATOM 2822 O O . GLY A 1 403 ? -2.725 -8.018 -30.510 1.00 17.46 393 GLY A O 1
ATOM 2823 N N . THR A 1 404 ? -4.528 -8.506 -31.762 1.00 11.20 394 THR A N 1
ATOM 2824 C CA . THR A 1 404 ? -3.968 -9.784 -32.188 1.00 11.68 394 THR A CA 1
ATOM 2825 C C . THR A 1 404 ? -2.730 -9.610 -33.056 1.00 12.00 394 THR A C 1
ATOM 2826 O O . THR A 1 404 ? -1.834 -10.460 -33.031 1.00 13.90 394 THR A O 1
ATOM 2830 N N . THR A 1 405 ? -2.655 -8.531 -33.827 1.00 12.53 395 THR A N 1
ATOM 2831 C CA . THR A 1 405 ? -1.565 -8.351 -34.773 1.00 11.65 395 THR A CA 1
ATOM 2832 C C . THR A 1 405 ? -0.605 -7.241 -34.378 1.00 15.53 395 THR A C 1
ATOM 2833 O O . THR A 1 405 ? 0.333 -6.960 -35.129 1.00 15.96 395 THR A O 1
ATOM 2837 N N . SER A 1 406 ? -0.797 -6.615 -33.224 1.00 11.86 396 SER A N 1
ATOM 2838 C CA A SER A 1 406 ? 0.016 -5.480 -32.816 0.54 13.50 396 SER A CA 1
ATOM 2839 C CA B SER A 1 406 ? 0.025 -5.487 -32.820 0.46 13.51 396 SER A CA 1
ATOM 2840 C C . SER A 1 406 ? 0.517 -5.676 -31.392 1.00 15.26 396 SER A C 1
ATOM 2841 O O . SER A 1 406 ? 0.012 -6.511 -30.638 1.00 16.60 396 SER A O 1
ATOM 2846 N N . ALA A 1 407 ? 1.522 -4.880 -31.038 1.00 14.63 397 ALA A N 1
ATOM 2847 C CA . ALA A 1 407 ? 2.025 -4.809 -29.677 1.00 15.61 397 ALA A CA 1
ATOM 2848 C C . ALA A 1 407 ? 1.519 -3.581 -28.936 1.00 17.18 397 ALA A C 1
ATOM 2849 O O . ALA A 1 407 ? 1.565 -3.554 -27.702 1.00 22.87 397 ALA A O 1
ATOM 2851 N N . SER A 1 408 ? 1.004 -2.596 -29.666 1.00 15.91 398 SER A N 1
ATOM 2852 C CA A SER A 1 408 ? 0.663 -1.321 -29.065 0.59 16.66 398 SER A CA 1
ATOM 2853 C CA B SER A 1 408 ? 0.650 -1.313 -29.082 0.41 16.64 398 SER A CA 1
ATOM 2854 C C . SER A 1 408 ? -0.533 -1.453 -28.123 1.00 14.87 398 SER A C 1
ATOM 2855 O O . SER A 1 408 ? -1.410 -2.300 -28.324 1.00 14.09 398 SER A O 1
ATOM 2860 N N . PRO A 1 409 ? -0.584 -0.625 -27.081 1.00 13.48 399 PRO A N 1
ATOM 2861 C CA . PRO A 1 409 ? -1.709 -0.652 -26.141 1.00 12.73 399 PRO A CA 1
ATOM 2862 C C . PRO A 1 409 ? -2.868 0.261 -26.509 1.00 11.19 399 PRO A C 1
ATOM 2863 O O . PRO A 1 409 ? -3.849 0.298 -25.759 1.00 12.01 399 PRO A O 1
ATOM 2867 N N . MET A 1 410 ? -2.790 1.000 -27.616 1.00 13.02 400 MET A N 1
ATOM 2868 C CA . MET A 1 410 ? -3.879 1.897 -27.980 1.00 12.88 400 MET A CA 1
ATOM 2869 C C . MET A 1 410 ? -3.766 2.270 -29.450 1.00 11.22 400 MET A C 1
ATOM 2870 O O . MET A 1 410 ? -2.751 2.023 -30.105 1.00 14.38 400 MET A O 1
ATOM 2875 N N . LEU A 1 411 ? -4.851 2.848 -29.959 1.00 13.17 401 LEU A N 1
ATOM 2876 C CA . LEU A 1 411 ? -4.907 3.402 -31.301 1.00 12.29 401 LEU A CA 1
ATOM 2877 C C . LEU A 1 411 ? -5.838 4.604 -31.261 1.00 14.41 401 LEU A C 1
ATOM 2878 O O . LEU A 1 411 ? -6.463 4.893 -30.237 1.00 13.74 401 LEU A O 1
ATOM 2883 N N . HIS A 1 412 ? -5.927 5.306 -32.388 1.00 14.93 402 HIS A N 1
ATOM 2884 C CA . HIS A 1 412 ? -6.825 6.442 -32.535 1.00 16.73 402 HIS A CA 1
ATOM 2885 C C . HIS A 1 412 ? -7.657 6.272 -33.795 1.00 12.34 402 HIS A C 1
ATOM 2886 O O . HIS A 1 412 ? -7.178 5.749 -34.804 1.00 15.92 402 HIS A O 1
ATOM 2893 N N . ILE A 1 413 ? -8.906 6.724 -33.734 1.00 13.30 403 ILE A N 1
ATOM 2894 C CA . ILE A 1 413 ? -9.785 6.742 -34.898 1.00 14.36 403 ILE A CA 1
ATOM 2895 C C . ILE A 1 413 ? -10.332 8.154 -35.043 1.00 17.60 403 ILE A C 1
ATOM 2896 O O . ILE A 1 413 ? -11.126 8.611 -34.210 1.00 16.14 403 ILE A O 1
ATOM 2901 N N . GLU A 1 414 ? -9.898 8.843 -36.095 1.00 17.80 404 GLU A N 1
ATOM 2902 C CA . GLU A 1 414 ? -10.361 10.188 -36.400 1.00 17.97 404 GLU A CA 1
ATOM 2903 C C . GLU A 1 414 ? -11.884 10.246 -36.444 1.00 17.87 404 GLU A C 1
ATOM 2904 O O . GLU A 1 414 ? -12.530 9.448 -37.127 1.00 16.71 404 GLU A O 1
ATOM 2910 N N . GLY A 1 415 ? -12.452 11.179 -35.683 1.00 17.66 405 GLY A N 1
ATOM 2911 C CA . GLY A 1 415 ? -13.887 11.365 -35.645 1.00 22.22 405 GLY A CA 1
ATOM 2912 C C . GLY A 1 415 ? -14.650 10.382 -34.790 1.00 18.96 405 GLY A C 1
ATOM 2913 O O . GLY A 1 415 ? -15.886 10.372 -34.843 1.00 20.84 405 GLY A O 1
ATOM 2914 N N . ALA A 1 416 ? -13.965 9.562 -33.993 1.00 16.99 406 ALA A N 1
ATOM 2915 C CA . ALA A 1 416 ? -14.657 8.561 -33.189 1.00 15.82 406 ALA A CA 1
ATOM 2916 C C . ALA A 1 416 ? -14.122 8.491 -31.763 1.00 14.41 406 ALA A C 1
ATOM 2917 O O . ALA A 1 416 ? -14.905 8.462 -30.809 1.00 14.28 406 ALA A O 1
ATOM 2919 N N . THR A 1 417 ? -12.766 8.457 -31.599 1.00 14.78 407 THR A N 1
ATOM 2920 C CA . THR A 1 417 ? -12.241 8.222 -30.261 1.00 14.32 407 THR A CA 1
ATOM 2921 C C . THR A 1 417 ? -11.777 9.528 -29.618 1.00 16.19 407 THR A C 1
ATOM 2922 O O . THR A 1 417 ? -11.387 10.466 -30.319 1.00 16.81 407 THR A O 1
ATOM 2926 N N . PRO A 1 418 ? -11.813 9.618 -28.282 1.00 15.85 408 PRO A N 1
ATOM 2927 C CA . PRO A 1 418 ? -11.757 10.944 -27.639 1.00 14.01 408 PRO A CA 1
ATOM 2928 C C . PRO A 1 418 ? -10.416 11.653 -27.744 1.00 19.68 408 PRO A C 1
ATOM 2929 O O . PRO A 1 418 ? -10.387 12.888 -27.670 1.00 19.38 408 PRO A O 1
ATOM 2933 N N . GLU A 1 419 ? -9.307 10.935 -27.900 1.00 14.47 409 GLU A N 1
ATOM 2934 C CA . GLU A 1 419 ? -7.999 11.570 -27.997 1.00 14.11 409 GLU A CA 1
ATOM 2935 C C . GLU A 1 419 ? -7.479 11.633 -29.426 1.00 15.89 409 GLU A C 1
ATOM 2936 O O . GLU A 1 419 ? -6.300 11.939 -29.632 1.00 15.24 409 GLU A O 1
ATOM 2942 N N . ALA A 1 420 ? -8.334 11.368 -30.417 1.00 15.26 410 ALA A N 1
ATOM 2943 C CA . ALA A 1 420 ? -7.893 11.297 -31.804 1.00 15.85 410 ALA A CA 1
ATOM 2944 C C . ALA A 1 420 ? -7.407 12.635 -32.344 1.00 20.04 410 ALA A C 1
ATOM 2945 O O . ALA A 1 420 ? -6.792 12.660 -33.416 1.00 18.61 410 ALA A O 1
ATOM 2947 N N . GLY A 1 421 ? -7.668 13.734 -31.641 1.00 18.67 411 GLY A N 1
ATOM 2948 C CA . GLY A 1 421 ? -7.176 15.041 -32.012 1.00 20.41 411 GLY A CA 1
ATOM 2949 C C . GLY A 1 421 ? -5.801 15.381 -31.488 1.00 22.36 411 GLY A C 1
ATOM 2950 O O . GLY A 1 421 ? -5.291 16.468 -31.778 1.00 22.66 411 GLY A O 1
ATOM 2951 N N . LEU A 1 422 ? -5.187 14.487 -30.714 1.00 17.36 412 LEU A N 1
ATOM 2952 C CA . LEU A 1 422 ? -3.819 14.702 -30.262 1.00 21.18 412 LEU A CA 1
ATOM 2953 C C . LEU A 1 422 ? -2.892 14.850 -31.461 1.00 19.73 412 LEU A C 1
ATOM 2954 O O . LEU A 1 422 ? -2.986 14.100 -32.436 1.00 23.05 412 LEU A O 1
ATOM 2959 N N . ALA A 1 423 ? -2.003 15.833 -31.389 1.00 19.95 413 ALA A N 1
ATOM 2960 C CA . ALA A 1 423 ? -1.079 16.095 -32.482 1.00 24.27 413 ALA A CA 1
ATOM 2961 C C . ALA A 1 423 ? -0.210 14.871 -32.741 1.00 23.95 413 ALA A C 1
ATOM 2962 O O . ALA A 1 423 ? 0.447 14.380 -31.810 1.00 21.02 413 ALA A O 1
ATOM 2964 N N . PRO A 1 424 ? -0.188 14.337 -33.962 1.00 20.23 414 PRO A N 1
ATOM 2965 C CA . PRO A 1 424 ? 0.738 13.243 -34.266 1.00 21.88 414 PRO A CA 1
ATOM 2966 C C . PRO A 1 424 ? 2.181 13.695 -34.102 1.00 23.22 414 PRO A C 1
ATOM 2967 O O . PRO A 1 424 ? 2.492 14.889 -34.123 1.00 26.78 414 PRO A O 1
ATOM 2971 N N . LEU A 1 425 ? 3.067 12.716 -33.919 1.00 19.24 415 LEU A N 1
ATOM 2972 C CA . LEU A 1 425 ? 4.494 12.996 -33.975 1.00 22.54 415 LEU A CA 1
ATOM 2973 C C . LEU A 1 425 ? 4.811 13.692 -35.291 1.00 26.59 415 LEU A C 1
ATOM 2974 O O . LEU A 1 425 ? 4.294 13.317 -36.346 1.00 23.81 415 LEU A O 1
ATOM 2979 N N . GLU A 1 426 ? 5.653 14.726 -35.216 1.00 25.70 416 GLU A N 1
ATOM 2980 C CA . GLU A 1 426 ? 5.999 15.507 -36.398 1.00 30.80 416 GLU A CA 1
ATOM 2981 C C . GLU A 1 426 ? 6.585 14.652 -37.515 1.00 34.68 416 GLU A C 1
ATOM 2982 O O . GLU A 1 426 ? 6.499 15.040 -38.685 1.00 36.30 416 GLU A O 1
ATOM 2988 N N . THR A 1 427 ? 7.166 13.498 -37.188 1.00 27.53 417 THR A N 1
ATOM 2989 C CA . THR A 1 427 ? 7.803 12.637 -38.175 1.00 25.73 417 THR A CA 1
ATOM 2990 C C . THR A 1 427 ? 7.000 11.369 -38.438 1.00 32.51 417 THR A C 1
ATOM 2991 O O . THR A 1 427 ? 7.553 10.376 -38.923 1.00 28.67 417 THR A O 1
ATOM 2995 N N . ALA A 1 428 ? 5.708 11.387 -38.129 1.00 24.92 418 ALA A N 1
ATOM 2996 C CA . ALA A 1 428 ? 4.870 10.224 -38.374 1.00 25.97 418 ALA A CA 1
ATOM 2997 C C . ALA A 1 428 ? 4.814 9.913 -39.863 1.00 31.38 418 ALA A C 1
ATOM 2998 O O . ALA A 1 428 ? 4.677 10.809 -40.701 1.00 26.32 418 ALA A O 1
ATOM 3000 N N . GLU A 1 429 ? 4.945 8.634 -40.188 1.00 32.38 419 GLU A N 1
ATOM 3001 C CA . GLU A 1 429 ? 4.751 8.158 -41.546 1.00 28.01 419 GLU A CA 1
ATOM 3002 C C . GLU A 1 429 ? 3.266 7.923 -41.799 1.00 30.85 419 GLU A C 1
ATOM 3003 O O . GLU A 1 429 ? 2.461 7.825 -40.871 1.00 22.36 419 GLU A O 1
ATOM 3009 N N . THR A 1 430 ? 2.905 7.842 -43.076 1.00 24.40 420 THR A N 1
ATOM 3010 C CA . THR A 1 430 ? 1.531 7.586 -43.479 1.00 25.38 420 THR A CA 1
ATOM 3011 C C . THR A 1 430 ? 1.490 6.346 -44.357 1.00 26.98 420 THR A C 1
ATOM 3012 O O . THR A 1 430 ? 2.271 6.223 -45.305 1.00 28.73 420 THR A O 1
ATOM 3016 N N . VAL A 1 431 ? 0.588 5.425 -44.029 1.00 23.35 421 VAL A N 1
ATOM 3017 C CA . VAL A 1 431 ? 0.345 4.234 -44.821 1.00 21.60 421 VAL A CA 1
ATOM 3018 C C . VAL A 1 431 ? -1.154 4.120 -45.068 1.00 22.01 421 VAL A C 1
ATOM 3019 O O . VAL A 1 431 ? -1.951 4.908 -44.559 1.00 20.56 421 VAL A O 1
ATOM 3023 N N . THR A 1 432 ? -1.532 3.124 -45.860 1.00 21.03 422 THR A N 1
ATOM 3024 C CA . THR A 1 432 ? -2.918 2.945 -46.255 1.00 22.75 422 THR A CA 1
ATOM 3025 C C . THR A 1 432 ? -3.371 1.530 -45.941 1.00 21.10 422 THR A C 1
ATOM 3026 O O . THR A 1 432 ? -2.565 0.599 -45.861 1.00 21.52 422 THR A O 1
ATOM 3030 N N . ILE A 1 433 ? -4.676 1.385 -45.743 1.00 20.41 423 ILE A N 1
ATOM 3031 C CA . ILE A 1 433 ? -5.348 0.098 -45.817 1.00 23.56 423 ILE A CA 1
ATOM 3032 C C . ILE A 1 433 ? -6.303 0.201 -46.993 1.00 16.76 423 ILE A C 1
ATOM 3033 O O . ILE A 1 433 ? -7.320 0.903 -46.917 1.00 19.56 423 ILE A O 1
ATOM 3038 N N . SER A 1 434 ? -5.965 -0.469 -48.086 1.00 19.91 424 SER A N 1
ATOM 3039 C CA . SER A 1 434 ? -6.726 -0.371 -49.319 1.00 17.36 424 SER A CA 1
ATOM 3040 C C . SER A 1 434 ? -7.824 -1.427 -49.361 1.00 19.26 424 SER A C 1
ATOM 3041 O O . SER A 1 434 ? -7.871 -2.350 -48.546 1.00 17.91 424 SER A O 1
ATOM 3044 N N . LEU A 1 435 ? -8.719 -1.282 -50.342 1.00 18.32 425 LEU A N 1
ATOM 3045 C CA . LEU A 1 435 ? -9.698 -2.332 -50.595 1.00 17.54 425 LEU A CA 1
ATOM 3046 C C . LEU A 1 435 ? -9.016 -3.661 -50.889 1.00 19.40 425 LEU A C 1
ATOM 3047 O O . LEU A 1 435 ? -9.527 -4.720 -50.509 1.00 19.72 425 LEU A O 1
ATOM 3052 N N . GLU A 1 436 ? -7.859 -3.624 -51.555 1.00 20.67 426 GLU A N 1
ATOM 3053 C CA . GLU A 1 436 ? -7.135 -4.854 -51.858 1.00 21.60 426 GLU A CA 1
ATOM 3054 C C . GLU A 1 436 ? -6.588 -5.501 -50.592 1.00 22.98 426 GLU A C 1
ATOM 3055 O O . GLU A 1 436 ? -6.613 -6.730 -50.457 1.00 18.79 426 GLU A O 1
ATOM 3061 N N . ASP A 1 437 ? -6.079 -4.691 -49.659 1.00 19.34 427 ASP A N 1
ATOM 3062 C CA . ASP A 1 437 ? -5.668 -5.226 -48.364 1.00 19.83 427 ASP A CA 1
ATOM 3063 C C . ASP A 1 437 ? -6.844 -5.876 -47.648 1.00 17.70 427 ASP A C 1
ATOM 3064 O O . ASP A 1 437 ? -6.688 -6.913 -46.993 1.00 18.24 427 ASP A O 1
ATOM 3069 N N . MET A 1 438 ? -8.030 -5.274 -47.763 1.00 15.22 428 MET A N 1
ATOM 3070 C CA . MET A 1 438 ? -9.204 -5.804 -47.079 1.00 13.81 428 MET A CA 1
ATOM 3071 C C . MET A 1 438 ? -9.655 -7.124 -47.688 1.00 20.05 428 MET A C 1
ATOM 3072 O O . MET A 1 438 ? -10.014 -8.057 -46.960 1.00 16.43 428 MET A O 1
ATOM 3077 N N . ALA A 1 439 ? -9.654 -7.221 -49.020 1.00 17.93 429 ALA A N 1
ATOM 3078 C CA . ALA A 1 439 ? -10.023 -8.476 -49.663 1.00 17.00 429 ALA A CA 1
ATOM 3079 C C . ALA A 1 439 ? -9.038 -9.582 -49.310 1.00 19.43 429 ALA A C 1
ATOM 3080 O O . ALA A 1 439 ? -9.436 -10.734 -49.096 1.00 18.73 429 ALA A O 1
ATOM 3082 N N . ALA A 1 440 ? -7.748 -9.248 -49.231 1.00 17.02 430 ALA A N 1
ATOM 3083 C CA . ALA A 1 440 ? -6.746 -10.244 -48.861 1.00 18.27 430 ALA A CA 1
ATOM 3084 C C . ALA A 1 440 ? -6.916 -10.688 -47.414 1.00 21.43 430 ALA A C 1
ATOM 3085 O O . ALA A 1 440 ? -6.796 -11.880 -47.107 1.00 19.66 430 ALA A O 1
ATOM 3087 N N . GLY A 1 441 ? -7.190 -9.744 -46.511 1.00 15.82 431 GLY A N 1
ATOM 3088 C CA . GLY A 1 441 ? -7.405 -10.109 -45.121 1.00 15.70 431 GLY A CA 1
ATOM 3089 C C . GLY A 1 441 ? -8.654 -10.946 -44.929 1.00 16.47 431 GLY A C 1
ATOM 3090 O O . GLY A 1 441 ? -8.660 -11.899 -44.145 1.00 16.28 431 GLY A O 1
ATOM 3091 N N . TRP A 1 442 ? -9.726 -10.606 -45.648 1.00 13.80 432 TRP A N 1
ATOM 3092 C CA . TRP A 1 442 ? -10.956 -11.388 -45.578 1.00 14.84 432 TRP A CA 1
ATOM 3093 C C . TRP A 1 442 ? -10.707 -12.839 -45.970 1.00 16.15 432 TRP A C 1
ATOM 3094 O O . TRP A 1 442 ? -11.146 -13.767 -45.280 1.00 16.80 432 TRP A O 1
ATOM 3105 N N . SER A 1 443 ? -10.004 -13.056 -47.084 1.00 16.86 433 SER A N 1
ATOM 3106 C CA . SER A 1 443 ? -9.725 -14.418 -47.523 1.00 18.33 433 SER A CA 1
ATOM 3107 C C . SER A 1 443 ? -8.783 -15.134 -46.566 1.00 18.95 433 SER A C 1
ATOM 3108 O O . SER A 1 443 ? -8.898 -16.351 -46.381 1.00 21.39 433 SER A O 1
ATOM 3111 N N . LEU A 1 444 ? -7.854 -14.401 -45.950 1.00 14.60 434 LEU A N 1
ATOM 3112 C CA . LEU A 1 444 ? -6.936 -15.017 -44.999 1.00 15.41 434 LEU A CA 1
ATOM 3113 C C . LEU A 1 444 ? -7.684 -15.572 -43.794 1.00 18.34 434 LEU A C 1
ATOM 3114 O O . LEU A 1 444 ? -7.352 -16.650 -43.288 1.00 16.35 434 LEU A O 1
ATOM 3119 N N . LEU A 1 445 ? -8.700 -14.853 -43.325 1.00 16.42 435 LEU A N 1
ATOM 3120 C CA . LEU A 1 445 ? -9.483 -15.261 -42.168 1.00 14.98 435 LEU A CA 1
ATOM 3121 C C . LEU A 1 445 ? -10.629 -16.198 -42.528 1.00 16.82 435 LEU A C 1
ATOM 3122 O O . LEU A 1 445 ? -11.468 -16.490 -41.669 1.00 19.02 435 LEU A O 1
ATOM 3127 N N . ASN A 1 446 ? -10.688 -16.675 -43.768 1.00 16.00 436 ASN A N 1
ATOM 3128 C CA . ASN A 1 446 ? -11.795 -17.502 -44.237 1.00 17.57 436 ASN A CA 1
ATOM 3129 C C . ASN A 1 446 ? -11.281 -18.735 -44.961 1.00 24.00 436 ASN A C 1
ATOM 3130 O O . ASN A 1 446 ? -11.758 -19.106 -46.036 1.00 22.23 436 ASN A O 1
ATOM 3135 N N . GLU A 1 447 ? -10.301 -19.404 -44.359 1.00 19.38 437 GLU A N 1
ATOM 3136 C CA . GLU A 1 447 ? -9.720 -20.612 -44.935 1.00 22.90 437 GLU A CA 1
ATOM 3137 C C . GLU A 1 447 ? -10.404 -21.819 -44.296 1.00 24.50 437 GLU A C 1
ATOM 3138 O O . GLU A 1 447 ? -9.880 -22.475 -43.394 1.00 27.90 437 GLU A O 1
ATOM 3144 N N . GLY A 1 448 ? -11.615 -22.093 -44.780 1.00 21.68 438 GLY A N 1
ATOM 3145 C CA . GLY A 1 448 ? -12.415 -23.206 -44.329 1.00 17.85 438 GLY A CA 1
ATOM 3146 C C . GLY A 1 448 ? -13.525 -23.500 -45.319 1.00 20.79 438 GLY A C 1
ATOM 3147 O O . GLY A 1 448 ? -13.705 -22.785 -46.310 1.00 19.43 438 GLY A O 1
ATOM 3148 N N . PRO A 1 449 ? -14.292 -24.555 -45.074 1.00 17.92 439 PRO A N 1
ATOM 3149 C CA . PRO A 1 449 ? -15.369 -24.935 -45.992 1.00 16.11 439 PRO A CA 1
ATOM 3150 C C . PRO A 1 449 ? -16.597 -24.057 -45.779 1.00 18.04 439 PRO A C 1
ATOM 3151 O O . PRO A 1 449 ? -16.600 -23.129 -44.974 1.00 18.81 439 PRO A O 1
ATOM 3155 N N . GLU A 1 450 ? -17.658 -24.371 -46.521 1.00 19.82 440 GLU A N 1
ATOM 3156 C CA . GLU A 1 450 ? -18.907 -23.636 -46.379 1.00 17.87 440 GLU A CA 1
ATOM 3157 C C . GLU A 1 450 ? -19.816 -24.227 -45.309 1.00 19.06 440 GLU A C 1
ATOM 3158 O O . GLU A 1 450 ? -20.505 -23.475 -44.611 1.00 22.09 440 GLU A O 1
ATOM 3164 N N . GLU A 1 451 ? -19.814 -25.548 -45.143 1.00 18.26 441 GLU A N 1
ATOM 3165 C CA . GLU A 1 451 ? -20.581 -26.171 -44.072 1.00 19.19 441 GLU A CA 1
ATOM 3166 C C . GLU A 1 451 ? -19.909 -25.927 -42.727 1.00 14.73 441 GLU A C 1
ATOM 3167 O O . GLU A 1 451 ? -18.712 -26.182 -42.561 1.00 15.68 441 GLU A O 1
ATOM 3173 N N . VAL A 1 452 ? -20.689 -25.448 -41.762 1.00 16.41 442 VAL A N 1
ATOM 3174 C CA . VAL A 1 452 ? -20.206 -25.212 -40.409 1.00 13.29 442 VAL A CA 1
ATOM 3175 C C . VAL A 1 452 ? -21.159 -25.871 -39.424 1.00 13.87 442 VAL A C 1
ATOM 3176 O O . VAL A 1 452 ? -22.353 -26.033 -39.695 1.00 15.59 442 VAL A O 1
ATOM 3180 N N . GLN A 1 453 ? -20.618 -26.258 -38.271 1.00 11.60 443 GLN A N 1
ATOM 3181 C CA . GLN A 1 453 ? -21.404 -26.858 -37.204 1.00 10.66 443 GLN A CA 1
ATOM 3182 C C . GLN A 1 453 ? -21.430 -26.003 -35.950 1.00 12.06 443 GLN A C 1
ATOM 3183 O O . GLN A 1 453 ? -22.056 -26.397 -34.958 1.00 11.99 443 GLN A O 1
ATOM 3189 N N . LEU A 1 454 ? -20.758 -24.855 -35.957 1.00 12.59 444 LEU A N 1
ATOM 3190 C CA . LEU A 1 454 ? -20.679 -24.001 -34.784 1.00 11.82 444 LEU A CA 1
ATOM 3191 C C . LEU A 1 454 ? -20.617 -22.553 -35.236 1.00 11.18 444 LEU A C 1
ATOM 3192 O O . LEU A 1 454 ? -19.908 -22.223 -36.190 1.00 10.64 444 LEU A O 1
ATOM 3197 N N . VAL A 1 455 ? -21.381 -21.702 -34.560 1.00 11.16 445 VAL A N 1
ATOM 3198 C CA . VAL A 1 455 ? -21.285 -20.256 -34.701 1.00 8.72 445 VAL A CA 1
ATOM 3199 C C . VAL A 1 455 ? -20.792 -19.715 -33.369 1.00 10.02 445 VAL A C 1
ATOM 3200 O O . VAL A 1 455 ? -21.400 -19.975 -32.324 1.00 11.58 445 VAL A O 1
ATOM 3204 N N . ALA A 1 456 ? -19.687 -18.973 -33.406 1.00 8.92 446 ALA A N 1
ATOM 3205 C CA . ALA A 1 456 ? -18.983 -18.528 -32.209 1.00 8.70 446 ALA A CA 1
ATOM 3206 C C . ALA A 1 456 ? -19.014 -17.010 -32.133 1.00 9.14 446 ALA A C 1
ATOM 3207 O O . ALA A 1 456 ? -18.417 -16.333 -32.975 1.00 10.47 446 ALA A O 1
ATOM 3209 N N . ILE A 1 457 ? -19.686 -16.478 -31.116 1.00 8.45 447 ILE A N 1
ATOM 3210 C CA . ILE A 1 457 ? -19.826 -15.039 -30.932 1.00 7.64 447 ILE A CA 1
ATOM 3211 C C . ILE A 1 457 ? -19.428 -14.684 -29.505 1.00 9.64 447 ILE A C 1
ATOM 3212 O O . ILE A 1 457 ? -19.715 -15.434 -28.565 1.00 9.61 447 ILE A O 1
ATOM 3217 N N . GLY A 1 458 ? -18.743 -13.554 -29.344 1.00 8.53 448 GLY A N 1
ATOM 3218 C CA . GLY A 1 458 ? -18.455 -13.051 -28.016 1.00 10.78 448 GLY A CA 1
ATOM 3219 C C . GLY A 1 458 ? -17.000 -13.086 -27.596 1.00 9.86 448 GLY A C 1
ATOM 3220 O O . GLY A 1 458 ? -16.704 -13.276 -26.412 1.00 11.83 448 GLY A O 1
ATOM 3221 N N . SER A 1 459 ? -16.083 -12.909 -28.538 1.00 9.36 449 SER A N 1
ATOM 3222 C CA . SER A 1 459 ? -14.683 -12.665 -28.192 1.00 8.26 449 SER A CA 1
ATOM 3223 C C . SER A 1 459 ? -14.316 -11.302 -28.755 1.00 9.25 449 SER A C 1
ATOM 3224 O O . SER A 1 459 ? -14.228 -11.149 -29.988 1.00 9.34 449 SER A O 1
ATOM 3227 N N . PRO A 1 460 ? -14.144 -10.268 -27.919 1.00 10.72 450 PRO A N 1
ATOM 3228 C CA . PRO A 1 460 ? -14.303 -10.343 -26.464 1.00 10.24 450 PRO A CA 1
ATOM 3229 C C . PRO A 1 460 ? -15.763 -10.426 -26.034 1.00 9.84 450 PRO A C 1
ATOM 3230 O O . PRO A 1 460 ? -16.656 -10.234 -26.863 1.00 10.46 450 PRO A O 1
ATOM 3234 N N . HIS A 1 461 ? -15.973 -10.704 -24.747 1.00 10.06 451 HIS A N 1
ATOM 3235 C CA . HIS A 1 461 ? -17.291 -10.968 -24.181 1.00 10.47 451 HIS A CA 1
ATOM 3236 C C . HIS A 1 461 ? -18.344 -10.004 -24.707 1.00 11.44 451 HIS A C 1
ATOM 3237 O O . HIS A 1 461 ? -18.131 -8.791 -24.739 1.00 9.62 451 HIS A O 1
ATOM 3244 N N . ALA A 1 462 ? -19.485 -10.559 -25.112 1.00 11.40 452 ALA A N 1
ATOM 3245 C CA . ALA A 1 462 ? -20.511 -9.782 -25.795 1.00 11.05 452 ALA A CA 1
ATOM 3246 C C . ALA A 1 462 ? -21.124 -8.736 -24.874 1.00 12.57 452 ALA A C 1
ATOM 3247 O O . ALA A 1 462 ? -21.376 -8.994 -23.692 1.00 12.61 452 ALA A O 1
ATOM 3249 N N . SER A 1 463 ? -21.358 -7.546 -25.426 1.00 11.39 453 SER A N 1
ATOM 3250 C CA . SER A 1 463 ? -22.154 -6.523 -24.767 1.00 13.61 453 SER A CA 1
ATOM 3251 C C . SER A 1 463 ? -23.612 -6.957 -24.707 1.00 12.85 453 SER A C 1
ATOM 3252 O O . SER A 1 463 ? -24.040 -7.885 -25.399 1.00 14.12 453 SER A O 1
ATOM 3255 N N . LEU A 1 464 ? -24.394 -6.259 -23.879 1.00 12.87 454 LEU A N 1
ATOM 3256 C CA . LEU A 1 464 ? -25.837 -6.453 -23.924 1.00 14.79 454 LEU A CA 1
ATOM 3257 C C . LEU A 1 464 ? -26.392 -6.063 -25.290 1.00 13.72 454 LEU A C 1
ATOM 3258 O O . LEU A 1 464 ? -27.246 -6.765 -25.849 1.00 13.76 454 LEU A O 1
ATOM 3263 N N . GLU A 1 465 ? -25.904 -4.957 -25.856 1.00 14.76 455 GLU A N 1
ATOM 3264 C CA . GLU A 1 465 ? -26.380 -4.534 -27.169 1.00 13.99 455 GLU A CA 1
ATOM 3265 C C . GLU A 1 465 ? -26.010 -5.547 -28.247 1.00 13.44 455 GLU A C 1
ATOM 3266 O O . GLU A 1 465 ? -26.794 -5.790 -29.172 1.00 15.82 455 GLU A O 1
ATOM 3272 N N . GLU A 1 466 ? -24.824 -6.154 -28.143 1.00 14.82 456 GLU A N 1
ATOM 3273 C CA . GLU A 1 466 ? -24.448 -7.194 -29.096 1.00 13.15 456 GLU A CA 1
ATOM 3274 C C . GLU A 1 466 ? -25.398 -8.383 -29.010 1.00 12.65 456 GLU A C 1
ATOM 3275 O O . GLU A 1 466 ? -25.760 -8.971 -30.035 1.00 13.98 456 GLU A O 1
ATOM 3281 N N . CYS A 1 467 ? -25.831 -8.740 -27.797 1.00 11.42 457 CYS A N 1
ATOM 3282 C CA . CYS A 1 467 ? -26.811 -9.813 -27.655 1.00 12.20 457 CYS A CA 1
ATOM 3283 C C . CYS A 1 467 ? -28.153 -9.407 -28.247 1.00 11.43 457 CYS A C 1
ATOM 3284 O O . CYS A 1 467 ? -28.825 -10.222 -28.891 1.00 11.89 457 CYS A O 1
ATOM 3287 N N . ARG A 1 468 ? -28.558 -8.151 -28.035 1.00 13.69 458 ARG A N 1
ATOM 3288 C CA . ARG A 1 468 ? -29.804 -7.664 -28.618 1.00 14.46 458 ARG A CA 1
ATOM 3289 C C . ARG A 1 468 ? -29.728 -7.646 -30.138 1.00 14.40 458 ARG A C 1
ATOM 3290 O O . ARG A 1 468 ? -30.690 -8.019 -30.821 1.00 16.42 458 ARG A O 1
ATOM 3298 N N . ALA A 1 469 ? -28.595 -7.199 -30.686 1.00 15.30 459 ALA A N 1
ATOM 3299 C CA . ALA A 1 469 ? -28.430 -7.187 -32.136 1.00 14.83 459 ALA A CA 1
ATOM 3300 C C . ALA A 1 469 ? -28.507 -8.596 -32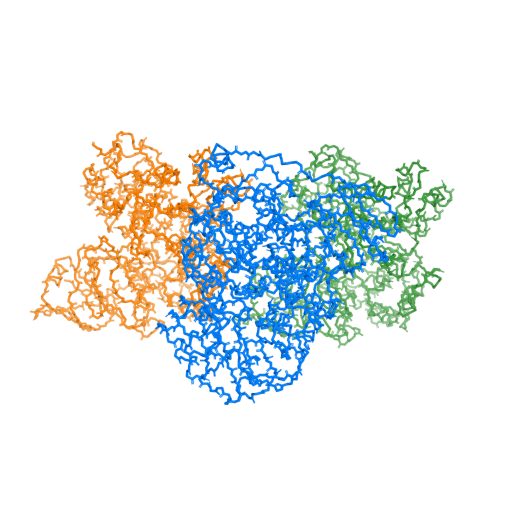.708 1.00 13.74 459 ALA A C 1
ATOM 3301 O O . ALA A 1 469 ? -29.107 -8.812 -33.768 1.00 16.46 459 ALA A O 1
ATOM 3303 N N . LEU A 1 470 ? -27.908 -9.571 -32.017 1.00 12.25 460 LEU A N 1
ATOM 3304 C CA . LEU A 1 470 ? -27.979 -10.955 -32.477 1.00 13.55 460 LEU A CA 1
ATOM 3305 C C . LEU A 1 470 ? -29.419 -11.458 -32.501 1.00 13.50 460 LEU A C 1
ATOM 3306 O O . LEU A 1 470 ? -29.841 -12.110 -33.464 1.00 14.06 460 LEU A O 1
ATOM 3311 N N . ALA A 1 471 ? -30.189 -11.165 -31.451 1.00 13.38 461 ALA A N 1
ATOM 3312 C CA . ALA A 1 471 ? -31.593 -11.565 -31.436 1.00 14.13 461 ALA A CA 1
ATOM 3313 C C . ALA A 1 471 ? -32.381 -10.885 -32.547 1.00 15.51 461 ALA A C 1
ATOM 3314 O O . ALA A 1 471 ? -33.305 -11.485 -33.109 1.00 15.08 461 ALA A O 1
ATOM 3316 N N . ALA A 1 472 ? -32.030 -9.642 -32.884 1.00 15.28 462 ALA A N 1
ATOM 3317 C CA . ALA A 1 472 ? -32.747 -8.936 -33.941 1.00 12.33 462 ALA A CA 1
ATOM 3318 C C . ALA A 1 472 ? -32.528 -9.592 -35.299 1.00 17.37 462 ALA A C 1
ATOM 3319 O O . ALA A 1 472 ? -33.463 -9.694 -36.101 1.00 17.19 462 ALA A O 1
ATOM 3321 N N . VAL A 1 473 ? -31.303 -10.040 -35.577 1.00 13.94 463 VAL A N 1
ATOM 3322 C CA . VAL A 1 473 ? -31.044 -10.712 -36.847 1.00 14.96 463 VAL A CA 1
ATOM 3323 C C . VAL A 1 473 ? -31.783 -12.042 -36.907 1.00 16.41 463 VAL A C 1
ATOM 3324 O O . VAL A 1 473 ? -32.351 -12.403 -37.944 1.00 17.41 463 VAL A O 1
ATOM 3328 N N . PHE A 1 474 ? -31.780 -12.793 -35.802 1.00 15.87 464 PHE A N 1
ATOM 3329 C CA . PHE A 1 474 ? -32.499 -14.062 -35.768 1.00 15.14 464 PHE A CA 1
ATOM 3330 C C . PHE A 1 474 ? -33.976 -13.867 -36.076 1.00 14.39 464 PHE A C 1
ATOM 3331 O O . PHE A 1 474 ? -34.589 -14.700 -36.753 1.00 16.11 464 PHE A O 1
ATOM 3339 N N . ASN A 1 475 ? -34.564 -12.775 -35.583 1.00 14.11 465 ASN A N 1
ATOM 3340 C CA . ASN A 1 475 ? -35.959 -12.431 -35.867 1.00 18.47 465 ASN A CA 1
ATOM 3341 C C . ASN A 1 475 ? -36.895 -13.595 -35.545 1.00 20.41 465 ASN A C 1
ATOM 3342 O O . ASN A 1 475 ? -37.856 -13.871 -36.265 1.00 21.88 465 ASN A O 1
ATOM 3347 N N . GLY A 1 476 ? -36.600 -14.299 -34.455 1.00 16.09 466 GLY A N 1
ATOM 3348 C CA . GLY A 1 476 ? -37.414 -15.413 -34.022 1.00 22.00 466 GLY A CA 1
ATOM 3349 C C . GLY A 1 476 ? -37.178 -16.720 -34.747 1.00 24.08 466 GLY A C 1
ATOM 3350 O O . GLY A 1 476 ? -37.810 -17.723 -34.390 1.00 30.00 466 GLY A O 1
ATOM 3351 N N . ARG A 1 477 ? -36.305 -16.752 -35.753 1.00 19.78 467 ARG A N 1
ATOM 3352 C CA . ARG A 1 477 ? -36.019 -18.013 -36.420 1.00 20.22 467 ARG A CA 1
ATOM 3353 C C . ARG A 1 477 ? -35.174 -18.899 -35.510 1.00 24.25 467 ARG A C 1
ATOM 3354 O O . ARG A 1 477 ? -34.464 -18.424 -34.622 1.00 21.20 467 ARG A O 1
ATOM 3362 N N . LYS A 1 478 ? -35.257 -20.203 -35.737 1.00 20.83 468 LYS A N 1
ATOM 3363 C CA . LYS A 1 478 ? -34.570 -21.176 -34.902 1.00 19.54 468 LYS A CA 1
ATOM 3364 C C . LYS A 1 478 ? -33.409 -21.795 -35.668 1.00 18.52 468 LYS A C 1
ATOM 3365 O O . LYS A 1 478 ? -33.511 -22.055 -36.871 1.00 20.58 468 LYS A O 1
ATOM 3371 N N . ARG A 1 479 ? -32.304 -22.016 -34.961 1.00 19.02 469 ARG A N 1
ATOM 3372 C CA . ARG A 1 479 ? -31.100 -22.539 -35.586 1.00 15.71 469 ARG A CA 1
ATOM 3373 C C . ARG A 1 479 ? -31.348 -23.923 -36.173 1.00 18.91 469 ARG A C 1
ATOM 3374 O O . ARG A 1 479 ? -32.223 -24.670 -35.725 1.00 19.98 469 ARG A O 1
ATOM 3382 N N . HIS A 1 480 ? -30.570 -24.252 -37.200 1.00 19.12 470 HIS A N 1
ATOM 3383 C CA . HIS A 1 480 ? -30.520 -25.617 -37.697 1.00 18.82 470 HIS A CA 1
ATOM 3384 C C . HIS A 1 480 ? -30.034 -26.542 -36.589 1.00 18.81 470 HIS A C 1
ATOM 3385 O O . HIS A 1 480 ? -29.151 -26.182 -35.805 1.00 15.68 470 HIS A O 1
ATOM 3392 N N . ALA A 1 481 ? -30.625 -27.739 -36.516 1.00 20.80 471 ALA A N 1
ATOM 3393 C CA . ALA A 1 481 ? -30.285 -28.666 -35.439 1.00 20.75 471 ALA A CA 1
ATOM 3394 C C . ALA A 1 481 ? -28.804 -29.028 -35.442 1.00 18.55 471 ALA A C 1
ATOM 3395 O O . ALA A 1 481 ? -28.238 -29.335 -34.385 1.00 19.71 471 ALA A O 1
ATOM 3397 N N . ASP A 1 482 ? -28.160 -28.982 -36.604 1.00 18.57 472 ASP A N 1
ATOM 3398 C CA . ASP A 1 482 ? -26.772 -29.401 -36.745 1.00 19.93 472 ASP A CA 1
ATOM 3399 C C . ASP A 1 482 ? -25.772 -28.270 -36.539 1.00 21.41 472 ASP A C 1
ATOM 3400 O O . ASP A 1 482 ? -24.568 -28.496 -36.700 1.00 22.29 472 ASP A O 1
ATOM 3405 N N . VAL A 1 483 ? -26.226 -27.068 -36.191 1.00 16.08 473 VAL A N 1
ATOM 3406 C CA . VAL A 1 483 ? -25.346 -25.919 -36.006 1.00 15.54 473 VAL A CA 1
ATOM 3407 C C . VAL A 1 483 ? -25.530 -25.395 -34.591 1.00 15.28 473 VAL A C 1
ATOM 3408 O O . VAL A 1 483 ? -26.575 -24.818 -34.265 1.00 18.29 473 VAL A O 1
ATOM 3412 N N . ALA A 1 484 ? -24.513 -25.575 -33.757 1.00 13.32 474 ALA A N 1
ATOM 3413 C CA . ALA A 1 484 ? -24.519 -24.963 -32.438 1.00 14.72 474 ALA A CA 1
ATOM 3414 C C . ALA A 1 484 ? -24.234 -23.472 -32.561 1.00 14.41 474 ALA A C 1
ATOM 3415 O O . ALA A 1 484 ? -23.429 -23.044 -33.392 1.00 11.82 474 ALA A O 1
ATOM 3417 N N . VAL A 1 485 ? -24.916 -22.675 -31.743 1.00 12.19 475 VAL A N 1
ATOM 3418 C CA . VAL A 1 485 ? -24.719 -21.228 -31.704 1.00 11.90 475 VAL A CA 1
ATOM 3419 C C . VAL A 1 485 ? -24.420 -20.858 -30.262 1.00 11.71 475 VAL A C 1
ATOM 3420 O O . VAL A 1 485 ? -25.286 -21.004 -29.390 1.00 10.94 475 VAL A O 1
ATOM 3424 N N . ILE A 1 486 ? -23.206 -20.376 -30.004 1.00 9.80 476 ILE A N 1
ATOM 3425 C CA . ILE A 1 486 ? -22.745 -20.122 -28.646 1.00 10.03 476 ILE A CA 1
ATOM 3426 C C . ILE A 1 486 ? -22.238 -18.691 -28.544 1.00 11.06 476 ILE A C 1
ATOM 3427 O O . ILE A 1 486 ? -21.401 -18.262 -29.346 1.00 9.96 476 ILE A O 1
ATOM 3432 N N . VAL A 1 487 ? -22.751 -17.961 -27.557 1.00 12.21 477 VAL A N 1
ATOM 3433 C CA . VAL A 1 487 ? -22.300 -16.617 -27.221 1.00 10.14 477 VAL A CA 1
ATOM 3434 C C . VAL A 1 487 ? -21.617 -16.678 -25.864 1.00 10.59 477 VAL A C 1
ATOM 3435 O O . VAL A 1 487 ? -22.177 -17.232 -24.910 1.00 11.81 477 VAL A O 1
ATOM 3439 N N . THR A 1 488 ? -20.416 -16.115 -25.773 1.00 8.76 478 THR A N 1
ATOM 3440 C CA . THR A 1 488 ? -19.731 -15.964 -24.495 1.00 9.23 478 THR A CA 1
ATOM 3441 C C . THR A 1 488 ? -19.864 -14.520 -24.031 1.00 9.67 478 THR A C 1
ATOM 3442 O O . THR A 1 488 ? -19.675 -13.589 -24.822 1.00 10.88 478 THR A O 1
ATOM 3446 N N . ALA A 1 489 ? -20.191 -14.336 -22.754 1.00 11.88 479 ALA A N 1
ATOM 3447 C CA . ALA A 1 489 ? -20.392 -13.001 -22.212 1.00 9.17 479 ALA A CA 1
ATOM 3448 C C . ALA A 1 489 ? -20.136 -13.023 -20.715 1.00 11.11 479 ALA A C 1
ATOM 3449 O O . ALA A 1 489 ? -20.099 -14.082 -20.084 1.00 11.87 479 ALA A O 1
ATOM 3451 N N . GLY A 1 490 ? -19.954 -11.831 -20.152 1.00 9.56 480 GLY A N 1
ATOM 3452 C CA . GLY A 1 490 ? -19.792 -11.717 -18.718 1.00 11.60 480 GLY A CA 1
ATOM 3453 C C . GLY A 1 490 ? -21.101 -11.933 -17.984 1.00 14.08 480 GLY A C 1
ATOM 3454 O O . GLY A 1 490 ? -22.189 -11.715 -18.518 1.00 12.67 480 GLY A O 1
ATOM 3455 N N . GLN A 1 491 ? -20.980 -12.358 -16.725 1.00 12.24 481 GLN A N 1
ATOM 3456 C CA . GLN A 1 491 ? -22.157 -12.713 -15.938 1.00 15.35 481 GLN A CA 1
ATOM 3457 C C . GLN A 1 491 ? -23.133 -11.549 -15.828 1.00 15.94 481 GLN A C 1
ATOM 3458 O O . GLN A 1 491 ? -24.352 -11.747 -15.882 1.00 15.93 481 GLN A O 1
ATOM 3464 N N . GLN A 1 492 ? -22.618 -10.327 -15.672 1.00 18.59 482 GLN A N 1
ATOM 3465 C CA . GLN A 1 492 ? -23.502 -9.180 -15.489 1.00 18.62 482 GLN A CA 1
ATOM 3466 C C . GLN A 1 492 ? -24.289 -8.864 -16.755 1.00 22.37 482 GLN A C 1
ATOM 3467 O O . GLN A 1 492 ? -25.435 -8.409 -16.669 1.00 18.40 482 GLN A O 1
ATOM 3473 N N . VAL A 1 493 ? -23.710 -9.110 -17.934 1.00 18.07 483 VAL A N 1
ATOM 3474 C CA . VAL A 1 493 ? -24.459 -8.915 -19.171 1.00 20.89 483 VAL A CA 1
ATOM 3475 C C . VAL A 1 493 ? -25.535 -9.982 -19.308 1.00 16.52 483 VAL A C 1
ATOM 3476 O O . VAL A 1 493 ? -26.665 -9.697 -19.722 1.00 19.54 483 VAL A O 1
ATOM 3480 N N . ILE A 1 494 ? -25.203 -11.226 -18.958 1.00 14.79 484 ILE A N 1
ATOM 3481 C CA . ILE A 1 494 ? -26.182 -12.307 -19.025 1.00 15.74 484 ILE A CA 1
ATOM 3482 C C . ILE A 1 494 ? -27.340 -12.034 -18.075 1.00 16.27 484 ILE A C 1
ATOM 3483 O O . ILE A 1 494 ? -28.508 -12.273 -18.409 1.00 17.62 484 ILE A O 1
ATOM 3488 N N . ASP A 1 495 ? -27.039 -11.520 -16.881 1.00 16.11 485 ASP A N 1
ATOM 3489 C CA . ASP A 1 495 ? -28.096 -11.147 -15.947 1.00 18.89 485 ASP A CA 1
ATOM 3490 C C . ASP A 1 495 ? -28.990 -10.068 -16.544 1.00 19.54 485 ASP A C 1
ATOM 3491 O O . ASP A 1 495 ? -30.221 -10.171 -16.504 1.00 18.51 485 ASP A O 1
ATOM 3496 N N . ALA A 1 496 ? -28.380 -9.027 -17.119 1.00 20.57 486 ALA A N 1
ATOM 3497 C CA . ALA A 1 496 ? -29.156 -7.949 -17.723 1.00 17.18 486 ALA A CA 1
ATOM 3498 C C . ALA A 1 496 ? -29.963 -8.449 -18.915 1.00 24.69 486 ALA A C 1
ATOM 3499 O O . ALA A 1 496 ? -31.105 -8.021 -19.123 1.00 24.44 486 ALA A O 1
ATOM 3501 N N . ALA A 1 497 ? -29.385 -9.350 -19.713 1.00 17.80 487 ALA A N 1
ATOM 3502 C CA . ALA A 1 497 ? -30.127 -9.937 -20.824 1.00 21.78 487 ALA A CA 1
ATOM 3503 C C . ALA A 1 497 ? -31.287 -10.790 -20.331 1.00 19.99 487 ALA A C 1
ATOM 3504 O O . ALA A 1 497 ? -32.323 -10.871 -21.001 1.00 22.84 487 ALA A O 1
ATOM 3506 N N . GLY A 1 498 ? -31.136 -11.434 -19.172 1.00 17.46 488 GLY A N 1
ATOM 3507 C CA . GLY A 1 498 ? -32.254 -12.163 -18.599 1.00 23.05 488 GLY A CA 1
ATOM 3508 C C . GLY A 1 498 ? -33.389 -11.245 -18.191 1.00 25.66 488 GLY A C 1
ATOM 3509 O O . GLY A 1 498 ? -34.564 -11.583 -18.353 1.00 21.77 488 GLY A O 1
ATOM 3510 N N . LYS A 1 499 ? -33.051 -10.059 -17.678 1.00 21.03 489 LYS A N 1
ATOM 3511 C CA . LYS A 1 499 ? -34.075 -9.130 -17.213 1.00 19.87 489 LYS A CA 1
ATOM 3512 C C . LYS A 1 499 ? -34.892 -8.563 -18.367 1.00 24.51 489 LYS A C 1
ATOM 3513 O O . LYS A 1 499 ? -36.121 -8.465 -18.274 1.00 27.74 489 LYS A O 1
ATOM 3519 N N . ASP A 1 500 ? -34.234 -8.162 -19.454 1.00 20.66 490 ASP A N 1
ATOM 3520 C CA . ASP A 1 500 ? -34.905 -7.436 -20.523 1.00 19.80 490 ASP A CA 1
ATOM 3521 C C . ASP A 1 500 ? -35.446 -8.349 -21.617 1.00 19.78 490 ASP A C 1
ATOM 3522 O O . ASP A 1 500 ? -35.936 -7.851 -22.635 1.00 23.22 490 ASP A O 1
ATOM 3527 N N . GLY A 1 501 ? -35.373 -9.666 -21.429 1.00 21.66 491 GLY A N 1
ATOM 3528 C CA . GLY A 1 501 ? -35.949 -10.605 -22.363 1.00 22.01 491 GLY A CA 1
ATOM 3529 C C . GLY A 1 501 ? -35.038 -11.044 -23.488 1.00 17.99 491 GLY A C 1
ATOM 3530 O O . GLY A 1 501 ? -35.420 -11.935 -24.258 1.00 19.38 491 GLY A O 1
ATOM 3531 N N . THR A 1 502 ? -33.847 -10.454 -23.612 1.00 18.49 492 THR A N 1
ATOM 3532 C CA . THR A 1 502 ? -32.947 -10.838 -24.695 1.00 16.59 492 THR A CA 1
ATOM 3533 C C . THR A 1 502 ? -32.463 -12.273 -24.531 1.00 18.34 492 THR A C 1
ATOM 3534 O O . THR A 1 502 ? -32.360 -13.015 -25.516 1.00 17.42 492 THR A O 1
ATOM 3538 N N . LEU A 1 503 ? -32.168 -12.683 -23.293 1.00 17.19 493 LEU A N 1
ATOM 3539 C CA . LEU A 1 503 ? -31.658 -14.030 -23.061 1.00 15.11 493 LEU A CA 1
ATOM 3540 C C . LEU A 1 503 ? -32.672 -15.083 -23.483 1.00 17.17 493 LEU A C 1
ATOM 3541 O O . LEU A 1 503 ? -32.313 -16.080 -24.120 1.00 17.35 493 LEU A O 1
ATOM 3546 N N . GLN A 1 504 ? -33.946 -14.876 -23.146 1.00 15.26 494 GLN A N 1
ATOM 3547 C CA . GLN A 1 504 ? -34.972 -15.833 -23.544 1.00 20.26 494 GLN A CA 1
ATOM 3548 C C . GLN A 1 504 ? -35.159 -15.846 -25.056 1.00 13.44 494 GLN A C 1
ATOM 3549 O O . GLN A 1 504 ? -35.343 -16.914 -25.652 1.00 21.46 494 GLN A O 1
ATOM 3555 N N . SER A 1 505 ? -35.113 -14.673 -25.694 1.00 18.69 495 SER A N 1
ATOM 3556 C CA . SER A 1 505 ? -35.212 -14.621 -27.150 1.00 18.68 495 SER A CA 1
ATOM 3557 C C . SER A 1 505 ? -34.096 -15.424 -27.807 1.00 17.43 495 SER A C 1
ATOM 3558 O O . SER A 1 505 ? -34.333 -16.155 -28.777 1.00 16.28 495 SER A O 1
ATOM 3561 N N . LEU A 1 506 ? -32.872 -15.307 -27.288 1.00 15.99 496 LEU A N 1
ATOM 3562 C CA . LEU A 1 506 ? -31.765 -16.086 -27.831 1.00 13.66 496 LEU A CA 1
ATOM 3563 C C . LEU A 1 506 ? -31.966 -17.574 -27.577 1.00 13.30 496 LEU A C 1
ATOM 3564 O O . LEU A 1 506 ? -31.768 -18.395 -28.481 1.00 15.48 496 LEU A O 1
ATOM 3569 N N . LYS A 1 507 ? -32.374 -17.940 -26.358 1.00 14.21 497 LYS A N 1
ATOM 3570 C CA . LYS A 1 507 ? -32.669 -19.340 -26.071 1.00 16.91 497 LYS A CA 1
ATOM 3571 C C . LYS A 1 507 ? -33.789 -19.865 -26.959 1.00 13.58 497 LYS A C 1
ATOM 3572 O O . LYS A 1 507 ? -33.773 -21.040 -27.345 1.00 16.83 497 LYS A O 1
ATOM 3578 N N . ASP A 1 508 ? -34.758 -19.010 -27.299 1.00 15.30 498 ASP A N 1
ATOM 3579 C CA . ASP A 1 508 ? -35.864 -19.429 -28.156 1.00 16.74 498 ASP A CA 1
ATOM 3580 C C . ASP A 1 508 ? -35.379 -19.873 -29.528 1.00 19.86 498 ASP A C 1
ATOM 3581 O O . ASP A 1 508 ? -36.025 -20.705 -30.175 1.00 21.62 498 ASP A O 1
ATOM 3586 N N . SER A 1 509 ? -34.261 -19.323 -29.992 1.00 16.81 499 SER A N 1
ATOM 3587 C CA . SER A 1 509 ? -33.685 -19.691 -31.277 1.00 16.54 499 SER A CA 1
ATOM 3588 C C . SER A 1 509 ? -32.660 -20.809 -31.169 1.00 17.99 499 SER A C 1
ATOM 3589 O O . SER A 1 509 ? -32.100 -21.214 -32.193 1.00 17.38 499 SER A O 1
ATOM 3592 N N . GLY A 1 510 ? -32.406 -21.315 -29.966 1.00 14.64 500 GLY A N 1
ATOM 3593 C CA . GLY A 1 510 ? -31.438 -22.370 -29.768 1.00 13.92 500 GLY A CA 1
ATOM 3594 C C . GLY A 1 510 ? -30.047 -21.897 -29.420 1.00 13.36 500 GLY A C 1
ATOM 3595 O O . GLY A 1 510 ? -29.127 -22.721 -29.370 1.00 15.21 500 GLY A O 1
ATOM 3596 N N . VAL A 1 511 ? -29.867 -20.604 -29.180 1.00 11.38 501 VAL A N 1
ATOM 3597 C CA . VAL A 1 511 ? -28.560 -20.047 -28.851 1.00 12.34 501 VAL A CA 1
ATOM 3598 C C . VAL A 1 511 ? -28.231 -20.349 -27.396 1.00 12.05 501 VAL A C 1
ATOM 3599 O O . VAL A 1 511 ? -29.095 -20.257 -26.514 1.00 13.74 501 VAL A O 1
ATOM 3603 N N . GLN A 1 512 ? -26.980 -20.723 -27.141 1.00 9.37 502 GLN A N 1
ATOM 3604 C CA . GLN A 1 512 ? -26.468 -20.881 -25.786 1.00 11.44 502 GLN A CA 1
ATOM 3605 C C . GLN A 1 512 ? -25.657 -19.648 -25.418 1.00 12.20 502 GLN A C 1
ATOM 3606 O O . GLN A 1 512 ? -24.838 -19.182 -26.214 1.00 14.50 502 GLN A O 1
ATOM 3612 N N . VAL A 1 513 ? -25.882 -19.128 -24.215 1.00 12.51 503 VAL A N 1
ATOM 3613 C CA . VAL A 1 513 ? -25.138 -17.983 -23.707 1.00 10.44 503 VAL A CA 1
ATOM 3614 C C . VAL A 1 513 ? -24.368 -18.439 -22.477 1.00 13.80 503 VAL A C 1
ATOM 3615 O O . VAL A 1 513 ? -24.971 -18.809 -21.461 1.00 13.34 503 VAL A O 1
ATOM 3619 N N . LEU A 1 514 ? -23.038 -18.411 -22.571 1.00 12.52 504 LEU A N 1
ATOM 3620 C CA . LEU A 1 514 ? -22.161 -18.945 -21.543 1.00 11.49 504 LEU A CA 1
ATOM 3621 C C . LEU A 1 514 ? -21.453 -17.830 -20.790 1.00 11.52 504 LEU A C 1
ATOM 3622 O O . LEU A 1 514 ? -20.937 -16.895 -21.411 1.00 10.70 504 LEU A O 1
ATOM 3627 N N . PRO A 1 515 ? -21.396 -17.917 -19.465 1.00 9.34 505 PRO A N 1
ATOM 3628 C CA . PRO A 1 515 ? -20.600 -16.976 -18.677 1.00 9.47 505 PRO A CA 1
ATOM 3629 C C . PRO A 1 515 ? -19.167 -17.455 -18.481 1.00 10.25 505 PRO A C 1
ATOM 3630 O O . PRO A 1 515 ? -18.835 -18.621 -18.704 1.00 10.83 505 PRO A O 1
ATOM 3634 N N . ASP A 1 516 ? -18.321 -16.510 -18.057 1.00 8.51 506 ASP A N 1
ATOM 3635 C CA . ASP A 1 516 ? -16.966 -16.765 -17.559 1.00 8.46 506 ASP A CA 1
ATOM 3636 C C . ASP A 1 516 ? -16.009 -17.235 -18.646 1.00 8.98 506 ASP A C 1
ATOM 3637 O O . ASP A 1 516 ? -14.894 -16.711 -18.770 1.00 9.95 506 ASP A O 1
ATOM 3642 N N . LEU A 1 517 ? -16.418 -18.251 -19.399 1.00 10.42 507 LEU A N 1
ATOM 3643 C CA . LEU A 1 517 ? -15.636 -18.729 -20.527 1.00 10.61 507 LEU A CA 1
ATOM 3644 C C . LEU A 1 517 ? -15.597 -17.686 -21.633 1.00 7.80 507 LEU A C 1
ATOM 3645 O O . LEU A 1 517 ? -16.492 -16.847 -21.761 1.00 10.32 507 LEU A O 1
ATOM 3650 N N . CYS A 1 518 ? -14.549 -17.761 -22.448 1.00 8.36 508 CYS A N 1
ATOM 3651 C CA . CYS A 1 518 ? -14.498 -17.048 -23.712 1.00 9.90 508 CYS A CA 1
ATOM 3652 C C . CYS A 1 518 ? -13.963 -18.001 -24.766 1.00 8.66 508 CYS A C 1
ATOM 3653 O O . CYS A 1 518 ? -13.473 -19.090 -24.458 1.00 9.20 508 CYS A O 1
ATOM 3656 N N . TRP A 1 519 ? -14.052 -17.581 -26.026 1.00 8.34 509 TRP A N 1
ATOM 3657 C CA . TRP A 1 519 ? -13.491 -18.397 -27.092 1.00 7.53 509 TRP A CA 1
ATOM 3658 C C . TRP A 1 519 ? -11.996 -18.606 -26.915 1.00 8.04 509 TRP A C 1
ATOM 3659 O O . TRP A 1 519 ? -11.467 -19.622 -27.376 1.00 10.61 509 TRP A O 1
ATOM 3670 N N . CYS A 1 520 ? -11.315 -17.711 -26.198 1.00 10.16 510 CYS A N 1
ATOM 3671 C CA . CYS A 1 520 ? -9.905 -17.935 -25.913 1.00 11.02 510 CYS A CA 1
ATOM 3672 C C . CYS A 1 520 ? -9.700 -19.103 -24.952 1.00 10.42 510 CYS A C 1
ATOM 3673 O O . CYS A 1 520 ? -8.691 -19.806 -25.048 1.00 10.53 510 CYS A O 1
ATOM 3676 N N . SER A 1 521 ? -10.643 -19.336 -24.034 1.00 7.85 511 SER A N 1
ATOM 3677 C CA . SER A 1 521 ? -10.452 -20.307 -22.962 1.00 6.93 511 SER A CA 1
ATOM 3678 C C . SER A 1 521 ? -11.352 -21.529 -23.050 1.00 8.81 511 SER A C 1
ATOM 3679 O O . SER A 1 521 ? -11.171 -22.462 -22.258 1.00 11.87 511 SER A O 1
ATOM 3682 N N . ILE A 1 522 ? -12.303 -21.555 -23.983 1.00 7.97 512 ILE A N 1
ATOM 3683 C CA . ILE A 1 522 ? -13.265 -22.647 -24.052 1.00 9.43 512 ILE A CA 1
ATOM 3684 C C . ILE A 1 522 ? -12.563 -23.950 -24.421 1.00 11.39 512 ILE A C 1
ATOM 3685 O O . ILE A 1 522 ? -11.487 -23.958 -25.036 1.00 11.92 512 ILE A O 1
ATOM 3690 N N . SER A 1 523 ? -13.167 -25.068 -24.019 1.00 10.96 513 SER A N 1
ATOM 3691 C CA . SER A 1 523 ? -12.601 -26.387 -24.257 1.00 14.05 513 SER A CA 1
ATOM 3692 C C . SER A 1 523 ? -13.737 -27.380 -24.447 1.00 10.96 513 SER A C 1
ATOM 3693 O O . SER A 1 523 ? -14.885 -27.114 -24.086 1.00 10.68 513 SER A O 1
ATOM 3696 N N . GLU A 1 524 ? -13.402 -28.530 -25.026 1.00 12.67 514 GLU A N 1
ATOM 3697 C CA . GLU A 1 524 ? -14.370 -29.608 -25.138 1.00 11.47 514 GLU A CA 1
ATOM 3698 C C . GLU A 1 524 ? -14.739 -30.120 -23.745 1.00 12.87 514 GLU A C 1
ATOM 3699 O O . GLU A 1 524 ? -13.905 -30.124 -22.836 1.00 17.66 514 GLU A O 1
ATOM 3705 N N . PRO A 1 525 ? -15.988 -30.576 -23.549 1.00 12.77 515 PRO A N 1
ATOM 3706 C CA . PRO A 1 525 ? -17.053 -30.715 -24.544 1.00 13.14 515 PRO A CA 1
ATOM 3707 C C . PRO A 1 525 ? -17.956 -29.492 -24.678 1.00 12.68 515 PRO A C 1
ATOM 3708 O O . PRO A 1 525 ? -18.914 -29.533 -25.450 1.00 13.79 515 PRO A O 1
ATOM 3712 N N . VAL A 1 526 ? -17.669 -28.428 -23.925 1.00 12.35 516 VAL A N 1
ATOM 3713 C CA . VAL A 1 526 ? -18.451 -27.203 -24.058 1.00 12.05 516 VAL A CA 1
ATOM 3714 C C . VAL A 1 526 ? -18.279 -26.624 -25.455 1.00 10.81 516 VAL A C 1
ATOM 3715 O O . VAL A 1 526 ? -19.251 -26.206 -26.097 1.00 12.12 516 VAL A O 1
ATOM 3719 N N . PHE A 1 527 ? -17.048 -26.582 -25.939 1.00 11.26 517 PHE A N 1
ATOM 3720 C CA . PHE A 1 527 ? -16.801 -26.493 -27.369 1.00 9.66 517 PHE A CA 1
ATOM 3721 C C . PHE A 1 527 ? -17.221 -27.831 -27.963 1.00 9.91 517 PHE A C 1
ATOM 3722 O O . PHE A 1 527 ? -16.602 -28.852 -27.640 1.00 12.34 517 PHE A O 1
ATOM 3730 N N . PRO A 1 528 ? -18.266 -27.887 -28.787 1.00 11.62 518 PRO A N 1
ATOM 3731 C CA . PRO A 1 528 ? -18.805 -29.188 -29.214 1.00 14.36 518 PRO A CA 1
ATOM 3732 C C . PRO A 1 528 ? -17.780 -30.010 -29.986 1.00 13.64 518 PRO A C 1
ATOM 3733 O O . PRO A 1 528 ? -17.201 -29.552 -30.973 1.00 12.71 518 PRO A O 1
ATOM 3737 N N . THR A 1 529 ? -17.565 -31.245 -29.520 1.00 13.01 519 THR A N 1
ATOM 3738 C CA . THR A 1 529 ? -16.546 -32.108 -30.109 1.00 14.42 519 THR A CA 1
ATOM 3739 C C . THR A 1 529 ? -16.827 -32.399 -31.579 1.00 14.25 519 THR A C 1
ATOM 3740 O O . THR A 1 529 ? -15.890 -32.546 -32.374 1.00 15.73 519 THR A O 1
ATOM 3744 N N . LYS A 1 530 ? -18.103 -32.468 -31.964 1.00 12.66 520 LYS A N 1
ATOM 3745 C CA . LYS A 1 530 ? -18.463 -32.763 -33.345 1.00 15.18 520 LYS A CA 1
ATOM 3746 C C . LYS A 1 530 ? -18.040 -31.671 -34.319 1.00 14.14 520 LYS A C 1
ATOM 3747 O O . LYS A 1 530 ? -18.063 -31.908 -35.531 1.00 15.64 520 LYS A O 1
ATOM 3753 N N . THR A 1 531 ? -17.657 -30.494 -33.824 1.00 11.70 521 THR A N 1
ATOM 3754 C CA . THR A 1 531 ? -17.348 -29.374 -34.702 1.00 10.53 521 THR A CA 1
ATOM 3755 C C . THR A 1 531 ? -16.158 -29.689 -35.596 1.00 12.42 521 THR A C 1
ATOM 3756 O O . THR A 1 531 ? -15.104 -30.122 -35.123 1.00 13.77 521 THR A O 1
ATOM 3760 N N . ARG A 1 532 ? -16.337 -29.471 -36.895 1.00 12.55 522 ARG A N 1
ATOM 3761 C CA . ARG A 1 532 ? -15.254 -29.515 -37.868 1.00 12.85 522 ARG A CA 1
ATOM 3762 C C . ARG A 1 532 ? -14.880 -28.138 -38.388 1.00 10.42 522 ARG A C 1
ATOM 3763 O O . ARG A 1 532 ? -13.695 -27.851 -38.575 1.00 11.16 522 ARG A O 1
ATOM 3771 N N . ALA A 1 533 ? -15.870 -27.281 -38.618 1.00 11.10 523 ALA A N 1
ATOM 3772 C CA . ALA A 1 533 ? -15.638 -25.907 -39.028 1.00 10.57 523 ALA A CA 1
ATOM 3773 C C . ALA A 1 533 ? -16.616 -25.005 -38.293 1.00 11.04 523 ALA A C 1
ATOM 3774 O O . ALA A 1 533 ? -17.752 -25.396 -38.013 1.00 11.74 523 ALA A O 1
ATOM 3776 N N . LEU A 1 534 ? -16.160 -23.797 -37.970 1.00 11.24 524 LEU A N 1
ATOM 3777 C CA . LEU A 1 534 ? -16.972 -22.820 -37.262 1.00 10.83 524 LEU A CA 1
ATOM 3778 C C . LEU A 1 534 ? -16.924 -21.488 -37.994 1.00 10.35 524 LEU A C 1
ATOM 3779 O O . LEU A 1 534 ? -15.966 -21.191 -38.711 1.00 9.24 524 LEU A O 1
ATOM 3784 N N . MET A 1 535 ? -17.968 -20.685 -37.807 1.00 8.50 525 MET A N 1
ATOM 3785 C CA . MET A 1 535 ? -17.964 -19.303 -38.262 1.00 9.92 525 MET A CA 1
ATOM 3786 C C . MET A 1 535 ? -18.062 -18.379 -37.061 1.00 10.33 525 MET A C 1
ATOM 3787 O O . MET A 1 535 ? -18.802 -18.649 -36.109 1.00 11.18 525 MET A O 1
ATOM 3792 N N . THR A 1 536 ? -17.307 -17.289 -37.113 1.00 8.96 526 THR A N 1
ATOM 3793 C CA . THR A 1 536 ? -17.273 -16.315 -36.037 1.00 10.23 526 THR A CA 1
ATOM 3794 C C . THR A 1 536 ? -17.316 -14.922 -36.641 1.00 9.85 526 THR A C 1
ATOM 3795 O O . THR A 1 536 ? -16.924 -14.717 -37.793 1.00 10.37 526 THR A O 1
ATOM 3799 N N . ASN A 1 537 ? -17.823 -13.971 -35.865 1.00 8.64 527 ASN A N 1
ATOM 3800 C CA . ASN A 1 537 ? -17.752 -12.567 -36.236 1.00 9.38 527 ASN A CA 1
ATOM 3801 C C . ASN A 1 537 ? -16.626 -11.852 -35.510 1.00 10.99 527 ASN A C 1
ATOM 3802 O O . ASN A 1 537 ? -16.490 -10.631 -35.641 1.00 10.44 527 ASN A O 1
ATOM 3807 N N . SER A 1 538 ? -15.818 -12.589 -34.753 1.00 9.23 528 SER A N 1
ATOM 3808 C CA . SER A 1 538 ? -14.681 -12.035 -34.036 1.00 8.21 528 SER A CA 1
ATOM 3809 C C . SER A 1 538 ? -13.448 -12.071 -34.929 1.00 8.55 528 SER A C 1
ATOM 3810 O O . SER A 1 538 ? -13.015 -13.150 -35.352 1.00 9.62 528 SER A O 1
ATOM 3813 N N . GLY A 1 539 ? -12.884 -10.898 -35.217 1.00 9.64 529 GLY A N 1
ATOM 3814 C CA . GLY A 1 539 ? -11.586 -10.875 -35.867 1.00 9.73 529 GLY A CA 1
ATOM 3815 C C . GLY A 1 539 ? -10.521 -11.545 -35.021 1.00 9.12 529 GLY A C 1
ATOM 3816 O O . GLY A 1 539 ? -9.654 -12.255 -35.539 1.00 9.50 529 GLY A O 1
ATOM 3817 N N . LYS A 1 540 ? -10.590 -11.344 -33.704 1.00 9.39 530 LYS A N 1
ATOM 3818 C CA . LYS A 1 540 ? -9.630 -11.953 -32.789 1.00 8.70 530 LYS A CA 1
ATOM 3819 C C . LYS A 1 540 ? -9.719 -13.476 -32.819 1.00 8.83 530 LYS A C 1
ATOM 3820 O O . LYS A 1 540 ? -8.705 -14.165 -32.974 1.00 7.93 530 LYS A O 1
ATOM 3826 N N . TYR A 1 541 ? -10.927 -14.025 -32.667 1.00 8.60 531 TYR A N 1
ATOM 3827 C CA . TYR A 1 541 ? -11.051 -15.478 -32.670 1.00 8.76 531 TYR A CA 1
ATOM 3828 C C . TYR A 1 541 ? -10.847 -16.056 -34.064 1.00 8.08 531 TYR A C 1
ATOM 3829 O O . TYR A 1 541 ? -10.404 -17.200 -34.195 1.00 9.84 531 TYR A O 1
ATOM 3838 N N . ALA A 1 542 ? -11.155 -15.292 -35.115 1.00 9.73 532 ALA A N 1
ATOM 3839 C CA . ALA A 1 542 ? -10.836 -15.765 -36.458 1.00 9.46 532 ALA A CA 1
ATOM 3840 C C . ALA A 1 542 ? -9.343 -16.027 -36.596 1.00 7.94 532 ALA A C 1
ATOM 3841 O O . ALA A 1 542 ? -8.930 -16.994 -37.249 1.00 9.68 532 ALA A O 1
ATOM 3843 N N . HIS A 1 543 ? -8.521 -15.179 -35.975 1.00 8.50 533 HIS A N 1
ATOM 3844 C CA . HIS A 1 543 ? -7.075 -15.356 -36.038 1.00 10.78 533 HIS A CA 1
ATOM 3845 C C . HIS A 1 543 ? -6.617 -16.511 -35.157 1.00 10.23 533 HIS A C 1
ATOM 3846 O O . HIS A 1 543 ? -5.862 -17.382 -35.604 1.00 10.49 533 HIS A O 1
ATOM 3853 N N . TYR A 1 544 ? -7.061 -16.534 -33.896 1.00 8.99 534 TYR A N 1
ATOM 3854 C CA . TYR A 1 544 ? -6.571 -17.532 -32.950 1.00 8.90 534 TYR A CA 1
ATOM 3855 C C . TYR A 1 544 ? -7.284 -18.870 -33.090 1.00 10.96 534 TYR A C 1
ATOM 3856 O O . TYR A 1 544 ? -6.702 -19.910 -32.761 1.00 9.80 534 TYR A O 1
ATOM 3865 N N . GLY A 1 545 ? -8.531 -18.857 -33.557 1.00 10.40 535 GLY A N 1
ATOM 3866 C CA . GLY A 1 545 ? -9.380 -20.029 -33.606 1.00 12.06 535 GLY A CA 1
ATOM 3867 C C . GLY A 1 545 ? -8.779 -21.281 -34.218 1.00 9.90 535 GLY A C 1
ATOM 3868 O O . GLY A 1 545 ? -8.898 -22.372 -33.652 1.00 10.14 535 GLY A O 1
ATOM 3869 N N . PRO A 1 546 ? -8.157 -21.168 -35.399 1.00 7.89 536 PRO A N 1
ATOM 3870 C CA . PRO A 1 546 ? -7.584 -22.379 -36.018 1.00 10.84 536 PRO A CA 1
ATOM 3871 C C . PRO A 1 546 ? -6.583 -23.092 -35.125 1.00 11.42 536 PRO A C 1
ATOM 3872 O O . PRO A 1 546 ? -6.697 -24.306 -34.918 1.00 10.37 536 PRO A O 1
ATOM 3876 N N . GLY A 1 547 ? -5.608 -22.366 -34.574 1.00 10.35 537 GLY A N 1
ATOM 3877 C CA . GLY A 1 547 ? -4.610 -23.004 -33.734 1.00 11.31 537 GLY A CA 1
ATOM 3878 C C . GLY A 1 547 ? -5.144 -23.459 -32.391 1.00 11.31 537 GLY A C 1
ATOM 3879 O O . GLY A 1 547 ? -4.710 -24.490 -31.867 1.00 11.97 537 GLY A O 1
ATOM 3880 N N . LEU A 1 548 ? -6.084 -22.705 -31.814 1.00 10.46 538 LEU A N 1
ATOM 3881 C CA . LEU A 1 548 ? -6.623 -23.067 -30.505 1.00 12.76 538 LEU A CA 1
ATOM 3882 C C . LEU A 1 548 ? -7.479 -24.326 -30.579 1.00 12.42 538 LEU A C 1
ATOM 3883 O O . LEU A 1 548 ? -7.382 -25.204 -29.715 1.00 15.80 538 LEU A O 1
ATOM 3888 N N . SER A 1 549 ? -8.323 -24.429 -31.602 1.00 11.89 539 SER A N 1
ATOM 3889 C CA . SER A 1 549 ? -9.346 -25.462 -31.657 1.00 13.11 539 SER A CA 1
ATOM 3890 C C . SER A 1 549 ? -9.014 -26.613 -32.593 1.00 13.65 539 SER A C 1
ATOM 3891 O O . SER A 1 549 ? -9.589 -27.697 -32.439 1.00 13.52 539 SER A O 1
ATOM 3894 N N . GLY A 1 550 ? -8.113 -26.411 -33.551 1.00 11.81 540 GLY A N 1
ATOM 3895 C CA . GLY A 1 550 ? -7.872 -27.405 -34.571 1.00 11.81 540 GLY A CA 1
ATOM 3896 C C . GLY A 1 550 ? -8.950 -27.502 -35.624 1.00 15.49 540 GLY A C 1
ATOM 3897 O O . GLY A 1 550 ? -8.854 -28.362 -36.507 1.00 16.49 540 GLY A O 1
ATOM 3898 N N . ARG A 1 551 ? -9.968 -26.652 -35.560 1.00 12.37 541 ARG A N 1
ATOM 3899 C CA . ARG A 1 551 ? -11.054 -26.629 -36.525 1.00 9.54 541 ARG A CA 1
ATOM 3900 C C . ARG A 1 551 ? -10.773 -25.590 -37.604 1.00 11.64 541 ARG A C 1
ATOM 3901 O O . ARG A 1 551 ? -9.994 -24.654 -37.415 1.00 12.75 541 ARG A O 1
ATOM 3909 N N . ALA A 1 552 ? -11.416 -25.775 -38.753 1.00 10.20 542 ALA A N 1
ATOM 3910 C CA . ALA A 1 552 ? -11.395 -24.744 -39.777 1.00 10.39 542 ALA A CA 1
ATOM 3911 C C . ALA A 1 552 ? -12.289 -23.590 -39.345 1.00 10.52 542 ALA A C 1
ATOM 3912 O O . ALA A 1 552 ? -13.334 -23.794 -38.722 1.00 11.28 542 ALA A O 1
ATOM 3914 N N . VAL A 1 553 ? -11.869 -22.368 -39.653 1.00 12.92 543 VAL A N 1
ATOM 3915 C CA . VAL A 1 553 ? -12.528 -21.175 -39.139 1.00 10.48 543 VAL A CA 1
ATOM 3916 C C . VAL A 1 553 ? -12.960 -20.302 -40.304 1.00 14.69 543 VAL A C 1
ATOM 3917 O O . VAL A 1 553 ? -12.195 -20.090 -41.251 1.00 14.04 543 VAL A O 1
ATOM 3921 N N . ARG A 1 554 ? -14.193 -19.811 -40.231 1.00 11.03 544 ARG A N 1
ATOM 3922 C CA . ARG A 1 554 ? -14.725 -18.839 -41.168 1.00 10.37 544 ARG A CA 1
ATOM 3923 C C . ARG A 1 554 ? -15.025 -17.553 -40.413 1.00 12.31 544 ARG A C 1
ATOM 3924 O O . ARG A 1 554 ? -15.317 -17.572 -39.213 1.00 10.67 544 ARG A O 1
ATOM 3932 N N . PHE A 1 555 ? -14.934 -16.431 -41.121 1.00 12.34 545 PHE A N 1
ATOM 3933 C CA . PHE A 1 555 ? -15.123 -15.113 -40.534 1.00 7.58 545 PHE A CA 1
ATOM 3934 C C . PHE A 1 555 ? -16.149 -14.350 -41.355 1.00 12.26 545 PHE A C 1
ATOM 3935 O O . PHE A 1 555 ? -16.062 -14.315 -42.586 1.00 12.86 545 PHE A O 1
ATOM 3943 N N . GLY A 1 556 ? -17.116 -13.745 -40.675 1.00 10.72 546 GLY A N 1
ATOM 3944 C CA . GLY A 1 556 ? -18.147 -13.005 -41.372 1.00 11.49 546 GLY A CA 1
ATOM 3945 C C . GLY A 1 556 ? -18.815 -12.008 -40.452 1.00 12.65 546 GLY A C 1
ATOM 3946 O O . GLY A 1 556 ? -18.424 -11.829 -39.296 1.00 13.50 546 GLY A O 1
ATOM 3947 N N . SER A 1 557 ? -19.833 -11.350 -40.996 1.00 12.60 547 SER A N 1
ATOM 3948 C CA . SER A 1 557 ? -20.623 -10.404 -40.230 1.00 12.64 547 SER A CA 1
ATOM 3949 C C . SER A 1 557 ? -21.547 -11.139 -39.261 1.00 11.79 547 SER A C 1
ATOM 3950 O O . SER A 1 557 ? -21.698 -12.365 -39.300 1.00 13.36 547 SER A O 1
ATOM 3953 N N . LEU A 1 558 ? -22.176 -10.358 -38.381 1.00 11.04 548 LEU A N 1
ATOM 3954 C CA . LEU A 1 558 ? -23.194 -10.901 -37.488 1.00 12.03 548 LEU A CA 1
ATOM 3955 C C . LEU A 1 558 ? -24.271 -11.641 -38.268 1.00 14.85 548 LEU A C 1
ATOM 3956 O O . LEU A 1 558 ? -24.687 -12.743 -37.889 1.00 11.57 548 LEU A O 1
ATOM 3961 N N . ALA A 1 559 ? -24.724 -11.056 -39.376 1.00 13.27 549 ALA A N 1
ATOM 3962 C CA . ALA A 1 559 ? -25.776 -11.691 -40.155 1.00 14.95 549 ALA A CA 1
ATOM 3963 C C . ALA A 1 559 ? -25.249 -12.871 -40.960 1.00 15.92 549 ALA A C 1
ATOM 3964 O O . ALA A 1 559 ? -25.992 -13.831 -41.198 1.00 15.11 549 ALA A O 1
ATOM 3966 N N . ASP A 1 560 ? -23.985 -12.818 -41.398 1.00 12.78 550 ASP A N 1
ATOM 3967 C CA . ASP A 1 560 ? -23.360 -14.007 -41.970 1.00 14.69 550 ASP A CA 1
ATOM 3968 C C . ASP A 1 560 ? -23.401 -15.158 -40.980 1.00 13.65 550 ASP A C 1
ATOM 3969 O O . ASP A 1 560 ? -23.644 -16.310 -41.356 1.00 13.85 550 ASP A O 1
ATOM 3974 N N . CYS A 1 561 ? -23.165 -14.857 -39.702 1.00 13.04 551 CYS A N 1
ATOM 3975 C CA . CYS A 1 561 ? -23.191 -15.879 -38.663 1.00 11.23 551 CYS A CA 1
ATOM 3976 C C . CYS A 1 561 ? -24.591 -16.447 -38.489 1.00 12.41 551 CYS A C 1
ATOM 3977 O O . CYS A 1 561 ? -24.774 -17.668 -38.409 1.00 14.50 551 CYS A O 1
ATOM 3980 N N . VAL A 1 562 ? -25.592 -15.568 -38.421 1.00 13.32 552 VAL A N 1
ATOM 3981 C CA . VAL A 1 562 ? -26.963 -16.028 -38.228 1.00 14.14 552 VAL A CA 1
ATOM 3982 C C . VAL A 1 562 ? -27.432 -16.837 -39.431 1.00 12.20 552 VAL A C 1
ATOM 3983 O O . VAL A 1 562 ? -28.074 -17.883 -39.277 1.00 12.33 552 VAL A O 1
ATOM 3987 N N . GLU A 1 563 ? -27.105 -16.382 -40.644 1.00 12.69 553 GLU A N 1
ATOM 3988 C CA . GLU A 1 563 ? -27.470 -17.144 -41.834 1.00 11.83 553 GLU A CA 1
ATOM 3989 C C . GLU A 1 563 ? -26.876 -18.547 -41.791 1.00 17.39 553 GLU A C 1
ATOM 3990 O O . GLU A 1 563 ? -27.552 -19.525 -42.132 1.00 15.75 553 GLU A O 1
ATOM 3996 N N . SER A 1 564 ? -25.617 -18.670 -41.360 1.00 12.61 554 SER A N 1
ATOM 3997 C CA A SER A 1 564 ? -25.028 -19.999 -41.248 0.48 14.83 554 SER A CA 1
ATOM 3998 C CA B SER A 1 564 ? -25.004 -19.989 -41.224 0.52 14.82 554 SER A CA 1
ATOM 3999 C C . SER A 1 564 ? -25.718 -20.820 -40.168 1.00 15.35 554 SER A C 1
ATOM 4000 O O . SER A 1 564 ? -25.844 -22.042 -40.307 1.00 18.33 554 SER A O 1
ATOM 4005 N N . ALA A 1 565 ? -26.184 -20.171 -39.099 1.00 13.89 555 ALA A N 1
ATOM 4006 C CA . ALA A 1 565 ? -26.868 -20.881 -38.025 1.00 15.53 555 ALA A CA 1
ATOM 4007 C C . ALA A 1 565 ? -28.197 -21.455 -38.498 1.00 17.80 555 ALA A C 1
ATOM 4008 O O . ALA A 1 565 ? -28.588 -22.554 -38.088 1.00 19.68 555 ALA A O 1
ATOM 4010 N N . LEU A 1 566 ? -28.904 -20.724 -39.358 1.00 17.09 556 LEU A N 1
ATOM 4011 C CA . LEU A 1 566 ? -30.205 -21.181 -39.827 1.00 18.18 556 LEU A CA 1
ATOM 4012 C C . LEU A 1 566 ? -30.084 -22.255 -40.898 1.00 23.56 556 LEU A C 1
ATOM 4013 O O . LEU A 1 566 ? -30.949 -23.134 -40.988 1.00 25.34 556 LEU A O 1
ATOM 4018 N N . THR A 1 567 ? -29.021 -22.215 -41.704 1.00 22.44 557 THR A N 1
ATOM 4019 C CA . THR A 1 567 ? -28.890 -23.097 -42.854 1.00 24.30 557 THR A CA 1
ATOM 4020 C C . THR A 1 567 ? -27.811 -24.158 -42.710 1.00 29.37 557 THR A C 1
ATOM 4021 O O . THR A 1 567 ? -27.865 -25.165 -43.422 1.00 35.58 557 THR A O 1
ATOM 4025 N N . GLY A 1 568 ? -26.842 -23.967 -41.822 1.00 25.45 558 GLY A N 1
ATOM 4026 C CA . GLY A 1 568 ? -25.719 -24.876 -41.756 1.00 25.57 558 GLY A CA 1
ATOM 4027 C C . GLY A 1 568 ? -24.621 -24.593 -42.749 1.00 25.08 558 GLY A C 1
ATOM 4028 O O . GLY A 1 568 ? -23.680 -25.387 -42.853 1.00 28.57 558 GLY A O 1
ATOM 4029 N N . ARG A 1 569 ? -24.704 -23.484 -43.478 1.00 23.58 559 ARG A N 1
ATOM 4030 C CA . ARG A 1 569 ? -23.732 -23.166 -44.510 1.00 25.61 559 ARG A CA 1
ATOM 4031 C C . ARG A 1 569 ? -23.398 -21.686 -44.460 1.00 23.17 559 ARG A C 1
ATOM 4032 O O . ARG A 1 569 ? -24.298 -20.841 -44.429 1.00 21.31 559 ARG A O 1
ATOM 4040 N N . ALA A 1 570 ? -22.104 -21.384 -44.442 1.00 21.25 560 ALA A N 1
ATOM 4041 C CA . ALA A 1 570 ? -21.603 -20.026 -44.608 1.00 19.67 560 ALA A CA 1
ATOM 4042 C C . ALA A 1 570 ? -21.117 -19.894 -46.045 1.00 20.83 560 ALA A C 1
ATOM 4043 O O . ALA A 1 570 ? -20.105 -20.496 -46.420 1.00 17.26 560 ALA A O 1
ATOM 4045 N N . VAL A 1 571 ? -21.851 -19.129 -46.855 1.00 23.71 561 VAL A N 1
ATOM 4046 C CA . VAL A 1 571 ? -21.458 -18.936 -48.245 1.00 23.31 561 VAL A CA 1
ATOM 4047 C C . VAL A 1 571 ? -20.080 -18.297 -48.295 1.00 20.84 561 VAL A C 1
ATOM 4048 O O . VAL A 1 571 ? -19.800 -17.325 -47.583 1.00 21.88 561 VAL A O 1
ATOM 4052 N N . SER A 1 572 ? -19.206 -18.852 -49.132 1.00 23.03 562 SER A N 1
ATOM 4053 C CA . SER A 1 572 ? -17.853 -18.334 -49.300 1.00 21.11 562 SER A CA 1
ATOM 4054 C C . SER A 1 572 ? -17.875 -17.256 -50.376 1.00 27.60 562 SER A C 1
ATOM 4055 O O . SER A 1 572 ? -18.097 -17.550 -51.557 1.00 23.02 562 SER A O 1
ATOM 4058 N N . ARG A 1 573 ? -17.646 -16.010 -49.969 1.00 22.88 563 ARG A N 1
ATOM 4059 C CA . ARG A 1 573 ? -17.691 -14.872 -50.874 1.00 26.43 563 ARG A CA 1
ATOM 4060 C C . ARG A 1 573 ? -17.144 -13.655 -50.148 1.00 22.17 563 ARG A C 1
ATOM 4061 O O . ARG A 1 573 ? -17.224 -13.566 -48.919 1.00 20.45 563 ARG A O 1
ATOM 4069 N N . LEU A 1 574 ? -16.584 -12.727 -50.918 1.00 18.18 564 LEU A N 1
ATOM 4070 C CA . LEU A 1 574 ? -16.217 -11.436 -50.367 1.00 18.52 564 LEU A CA 1
ATOM 4071 C C . LEU A 1 574 ? -17.482 -10.676 -49.967 1.00 24.21 564 LEU A C 1
ATOM 4072 O O . LEU A 1 574 ? -18.547 -10.877 -50.559 1.00 23.13 564 LEU A O 1
ATOM 4077 N N . PRO A 1 575 ? -17.399 -9.811 -48.959 1.00 19.38 565 PRO A N 1
ATOM 4078 C CA . PRO A 1 575 ? -18.591 -9.076 -48.521 1.00 25.71 565 PRO A CA 1
ATOM 4079 C C . PRO A 1 575 ? -19.033 -8.067 -49.571 1.00 23.00 565 PRO A C 1
ATOM 4080 O O . PRO A 1 575 ? -18.321 -7.760 -50.529 1.00 24.55 565 PRO A O 1
ATOM 4084 N N . VAL A 1 576 ? -20.247 -7.548 -49.367 1.00 18.78 566 VAL A N 1
ATOM 4085 C CA . VAL A 1 576 ? -20.826 -6.594 -50.309 1.00 33.94 566 VAL A CA 1
ATOM 4086 C C . VAL A 1 576 ? -19.918 -5.382 -50.475 1.00 29.62 566 VAL A C 1
ATOM 4087 O O . VAL A 1 576 ? -19.706 -4.895 -51.593 1.00 30.70 566 VAL A O 1
ATOM 4091 N N . TRP A 1 577 ? -19.346 -4.892 -49.376 1.00 23.70 567 TRP A N 1
ATOM 4092 C CA . TRP A 1 577 ? -18.483 -3.720 -49.439 1.00 21.02 567 TRP A CA 1
ATOM 4093 C C . TRP A 1 577 ? -17.097 -4.021 -50.004 1.00 18.53 567 TRP A C 1
ATOM 4094 O O . TRP A 1 577 ? -16.262 -3.111 -50.056 1.00 19.05 567 TRP A O 1
ATOM 4105 N N . LEU A 1 578 ? -16.829 -5.255 -50.435 1.00 21.27 568 LEU A N 1
ATOM 4106 C CA . LEU A 1 578 ? -15.569 -5.589 -51.093 1.00 22.42 568 LEU A CA 1
ATOM 4107 C C . LEU A 1 578 ? -15.769 -6.167 -52.488 1.00 21.72 568 LEU A C 1
ATOM 4108 O O . LEU A 1 578 ? -14.796 -6.625 -53.102 1.00 26.45 568 LEU A O 1
ATOM 4113 N N . SER A 1 579 ? -16.994 -6.164 -53.003 1.00 26.77 569 SER A N 1
ATOM 4114 C CA . SER A 1 579 ? -17.264 -6.705 -54.331 1.00 33.31 569 SER A CA 1
ATOM 4115 C C . SER A 1 579 ? -17.679 -5.602 -55.298 1.00 35.65 569 SER A C 1
ATOM 4116 O O . SER A 1 579 ? -17.508 -4.417 -55.012 1.00 40.68 569 SER A O 1
ATOM 4119 N N . GLU B 1 22 ? -66.129 32.144 -11.588 1.00 39.75 12 GLU B N 1
ATOM 4120 C CA . GLU B 1 22 ? -65.525 32.286 -12.908 1.00 34.16 12 GLU B CA 1
ATOM 4121 C C . GLU B 1 22 ? -64.730 31.046 -13.305 1.00 30.64 12 GLU B C 1
ATOM 4122 O O . GLU B 1 22 ? -63.747 30.690 -12.655 1.00 30.28 12 GLU B O 1
ATOM 4128 N N . ALA B 1 23 ? -65.173 30.389 -14.372 1.00 30.26 13 ALA B N 1
ATOM 4129 C CA . ALA B 1 23 ? -64.418 29.323 -15.013 1.00 28.96 13 ALA B CA 1
ATOM 4130 C C . ALA B 1 23 ? -64.368 29.607 -16.502 1.00 32.13 13 ALA B C 1
ATOM 4131 O O . ALA B 1 23 ? -65.413 29.781 -17.138 1.00 30.12 13 ALA B O 1
ATOM 4133 N N . ARG B 1 24 ? -63.162 29.656 -17.054 1.00 22.61 14 ARG B N 1
ATOM 4134 C CA . ARG B 1 24 ? -62.966 29.917 -18.469 1.00 25.69 14 ARG B CA 1
ATOM 4135 C C . ARG B 1 24 ? -62.322 28.707 -19.126 1.00 22.54 14 ARG B C 1
ATOM 4136 O O . ARG B 1 24 ? -61.392 28.108 -18.575 1.00 20.99 14 ARG B O 1
ATOM 4144 N N . SER B 1 25 ? -62.830 28.347 -20.298 1.00 27.42 15 SER B N 1
ATOM 4145 C CA . SER B 1 25 ? -62.234 27.281 -21.089 1.00 25.42 15 SER B CA 1
ATOM 4146 C C . SER B 1 25 ? -60.963 27.801 -21.749 1.00 21.68 15 SER B C 1
ATOM 4147 O O . SER B 1 25 ? -61.002 28.790 -22.488 1.00 25.01 15 SER B O 1
ATOM 4150 N N . ILE B 1 26 ? -59.837 27.156 -21.462 1.00 18.64 16 ILE B N 1
ATOM 4151 C CA . ILE B 1 26 ? -58.602 27.431 -22.187 1.00 18.03 16 ILE B CA 1
ATOM 4152 C C . ILE B 1 26 ? -58.482 26.533 -23.409 1.00 16.67 16 ILE B C 1
ATOM 4153 O O . ILE B 1 26 ? -58.249 27.007 -24.524 1.00 19.27 16 ILE B O 1
ATOM 4158 N N . LEU B 1 27 ? -58.652 25.227 -23.211 1.00 16.31 17 LEU B N 1
ATOM 4159 C CA . LEU B 1 27 ? -58.739 24.260 -24.294 1.00 19.51 17 LEU B CA 1
ATOM 4160 C C . LEU B 1 27 ? -59.859 23.282 -23.969 1.00 20.93 17 LEU B C 1
ATOM 4161 O O . LEU B 1 27 ? -59.987 22.833 -22.827 1.00 18.06 17 LEU B O 1
ATOM 4166 N N . ALA B 1 28 ? -60.669 22.962 -24.974 1.00 25.18 18 ALA B N 1
ATOM 4167 C CA . ALA B 1 28 ? -61.916 22.247 -24.748 1.00 21.83 18 ALA B CA 1
ATOM 4168 C C . ALA B 1 28 ? -61.677 20.756 -24.516 1.00 27.11 18 ALA B C 1
ATOM 4169 O O . ALA B 1 28 ? -60.663 20.186 -24.928 1.00 29.33 18 ALA B O 1
ATOM 4171 N N . GLY B 1 29 ? -62.635 20.130 -23.847 1.00 29.35 19 GLY B N 1
ATOM 4172 C CA . GLY B 1 29 ? -62.581 18.703 -23.605 1.00 25.43 19 GLY B CA 1
ATOM 4173 C C . GLY B 1 29 ? -63.388 18.326 -22.382 1.00 27.82 19 GLY B C 1
ATOM 4174 O O . GLY B 1 29 ? -63.969 19.172 -21.702 1.00 30.88 19 GLY B O 1
ATOM 4175 N N . ALA B 1 30 ? -63.411 17.020 -22.119 1.00 29.75 20 ALA B N 1
ATOM 4176 C CA . ALA B 1 30 ? -64.088 16.458 -20.959 1.00 30.31 20 ALA B CA 1
ATOM 4177 C C . ALA B 1 30 ? -63.130 15.539 -20.216 1.00 22.42 20 ALA B C 1
ATOM 4178 O O . ALA B 1 30 ? -62.227 14.948 -20.814 1.00 32.67 20 ALA B O 1
ATOM 4180 N N . ALA B 1 31 ? -63.331 15.418 -18.906 1.00 25.62 21 ALA B N 1
ATOM 4181 C CA . ALA B 1 31 ? -62.395 14.644 -18.106 1.00 24.57 21 ALA B CA 1
ATOM 4182 C C . ALA B 1 31 ? -63.057 14.166 -16.823 1.00 27.64 21 ALA B C 1
ATOM 4183 O O . ALA B 1 31 ? -63.971 14.805 -16.296 1.00 24.93 21 ALA B O 1
ATOM 4185 N N . GLU B 1 32 ? -62.572 13.029 -16.337 1.00 21.60 22 GLU B N 1
ATOM 4186 C CA . GLU B 1 32 ? -62.903 12.502 -15.026 1.00 26.42 22 GLU B CA 1
ATOM 4187 C C . GLU B 1 32 ? -61.598 12.131 -14.338 1.00 23.47 22 GLU B C 1
ATOM 4188 O O . GLU B 1 32 ? -60.579 11.900 -14.993 1.00 28.18 22 GLU B O 1
ATOM 4194 N N . GLY B 1 33 ? -61.621 12.085 -13.020 1.00 25.85 23 GLY B N 1
ATOM 4195 C CA . GLY B 1 33 ? -60.452 11.607 -12.311 1.00 20.70 23 GLY B CA 1
ATOM 4196 C C . GLY B 1 33 ? -60.326 12.196 -10.924 1.00 20.17 23 GLY B C 1
ATOM 4197 O O . GLY B 1 33 ? -60.982 13.170 -10.559 1.00 25.83 23 GLY B O 1
ATOM 4198 N N . LYS B 1 34 ? -59.452 11.569 -10.141 1.00 20.85 24 LYS B N 1
ATOM 4199 C CA . LYS B 1 34 ? -59.144 12.014 -8.790 1.00 21.70 24 LYS B CA 1
ATOM 4200 C C . LYS B 1 34 ? -58.635 13.449 -8.794 1.00 27.95 24 LYS B C 1
ATOM 4201 O O . LYS B 1 34 ? -57.887 13.859 -9.686 1.00 23.40 24 LYS B O 1
ATOM 4207 N N . VAL B 1 35 ? -59.043 14.216 -7.786 1.00 26.49 25 VAL B N 1
ATOM 4208 C CA . VAL B 1 35 ? -58.485 15.551 -7.609 1.00 27.78 25 VAL B CA 1
ATOM 4209 C C . VAL B 1 35 ? -57.056 15.430 -7.112 1.00 21.02 25 VAL B C 1
ATOM 4210 O O . VAL B 1 35 ? -56.789 14.817 -6.071 1.00 20.43 25 VAL B O 1
ATOM 4214 N N . ILE B 1 36 ? -56.131 16.002 -7.867 1.00 18.84 26 ILE B N 1
ATOM 4215 C CA . ILE B 1 36 ? -54.735 16.106 -7.477 1.00 17.94 26 ILE B CA 1
ATOM 4216 C C . ILE B 1 36 ? -54.443 17.598 -7.430 1.00 11.40 26 ILE B C 1
ATOM 4217 O O . ILE B 1 36 ? -54.310 18.245 -8.475 1.00 16.74 26 ILE B O 1
ATOM 4222 N N . ALA B 1 37 ? -54.372 18.156 -6.226 1.00 13.06 27 ALA B N 1
ATOM 4223 C CA . ALA B 1 37 ? -54.353 19.598 -6.036 1.00 12.32 27 ALA B CA 1
ATOM 4224 C C . ALA B 1 37 ? -53.107 20.028 -5.277 1.00 15.36 27 ALA B C 1
ATOM 4225 O O . ALA B 1 37 ? -52.648 19.333 -4.365 1.00 15.09 27 ALA B O 1
ATOM 4227 N N . THR B 1 38 ? -52.569 21.182 -5.663 1.00 14.69 28 THR B N 1
ATOM 4228 C CA . THR B 1 38 ? -51.420 21.767 -4.994 1.00 14.07 28 THR B CA 1
ATOM 4229 C C . THR B 1 38 ? -51.523 23.280 -5.097 1.00 13.32 28 THR B C 1
ATOM 4230 O O . THR B 1 38 ? -52.153 23.810 -6.017 1.00 12.13 28 THR B O 1
ATOM 4234 N N . THR B 1 39 ? -50.920 23.968 -4.132 1.00 13.36 29 THR B N 1
ATOM 4235 C CA . THR B 1 39 ? -50.816 25.419 -4.169 1.00 11.09 29 THR B CA 1
ATOM 4236 C C . THR B 1 39 ? -49.485 25.883 -4.734 1.00 11.25 29 THR B C 1
ATOM 4237 O O . THR B 1 39 ? -49.239 27.092 -4.800 1.00 13.29 29 THR B O 1
ATOM 4241 N N . GLU B 1 40 ? -48.629 24.951 -5.140 1.00 12.72 30 GLU B N 1
ATOM 4242 C CA . GLU B 1 40 ? -47.294 25.255 -5.631 1.00 10.01 30 GLU B CA 1
ATOM 4243 C C . GLU B 1 40 ? -47.173 24.802 -7.080 1.00 9.32 30 GLU B C 1
ATOM 4244 O O . GLU B 1 40 ? -47.511 23.660 -7.411 1.00 11.84 30 GLU B O 1
ATOM 4250 N N . ALA B 1 41 ? -46.690 25.701 -7.933 1.00 8.71 31 ALA B N 1
ATOM 4251 C CA . ALA B 1 41 ? -46.493 25.398 -9.341 1.00 10.84 31 ALA B CA 1
ATOM 4252 C C . ALA B 1 41 ? -45.501 24.252 -9.520 1.00 10.58 31 ALA B C 1
ATOM 4253 O O . ALA B 1 41 ? -44.641 23.993 -8.672 1.00 10.67 31 ALA B O 1
ATOM 4255 N N . LEU B 1 42 ? -45.629 23.564 -10.654 1.00 10.53 32 LEU B N 1
ATOM 4256 C CA . LEU B 1 42 ? -44.796 22.420 -10.992 1.00 8.13 32 LEU B CA 1
ATOM 4257 C C . LEU B 1 42 ? -44.273 22.563 -12.415 1.00 10.76 32 LEU B C 1
ATOM 4258 O O . LEU B 1 42 ? -44.988 23.032 -13.306 1.00 10.13 32 LEU B O 1
ATOM 4263 N N . SER B 1 43 ? -43.017 22.168 -12.612 1.00 7.86 33 SER B N 1
ATOM 4264 C CA . SER B 1 43 ? -42.411 22.070 -13.935 1.00 8.18 33 SER B CA 1
ATOM 4265 C C . SER B 1 43 ? -42.552 20.642 -14.444 1.00 10.08 33 SER B C 1
ATOM 4266 O O . SER B 1 43 ? -42.027 19.711 -13.829 1.00 10.14 33 SER B O 1
ATOM 4269 N N . PHE B 1 44 ? -43.235 20.462 -15.574 1.00 8.89 34 PHE B N 1
ATOM 4270 C CA . PHE B 1 44 ? -43.419 19.101 -16.070 1.00 9.53 34 PHE B CA 1
ATOM 4271 C C . PHE B 1 44 ? -42.105 18.509 -16.570 1.00 9.05 34 PHE B C 1
ATOM 4272 O O . PHE B 1 44 ? -41.839 17.322 -16.356 1.00 9.02 34 PHE B O 1
ATOM 4280 N N . TRP B 1 45 ? -41.257 19.303 -17.218 1.00 9.06 35 TRP B N 1
ATOM 4281 C CA . TRP B 1 45 ? -39.897 18.827 -17.420 1.00 8.63 35 TRP B CA 1
ATOM 4282 C C . TRP B 1 45 ? -39.142 18.913 -16.103 1.00 9.79 35 TRP B C 1
ATOM 4283 O O . TRP B 1 45 ? -39.170 19.948 -15.427 1.00 8.42 35 TRP B O 1
ATOM 4294 N N . GLY B 1 46 ? -38.456 17.832 -15.749 1.00 8.57 36 GLY B N 1
ATOM 4295 C CA . GLY B 1 46 ? -37.693 17.788 -14.517 1.00 9.30 36 GLY B CA 1
ATOM 4296 C C . GLY B 1 46 ? -38.541 17.459 -13.306 1.00 11.42 36 GLY B C 1
ATOM 4297 O O . GLY B 1 46 ? -38.041 16.911 -12.319 1.00 12.18 36 GLY B O 1
ATOM 4298 N N . GLY B 1 47 ? -39.830 17.783 -13.368 1.00 10.10 37 GLY B N 1
ATOM 4299 C CA . GLY B 1 47 ? -40.712 17.529 -12.249 1.00 10.70 37 GLY B CA 1
ATOM 4300 C C . GLY B 1 47 ? -41.660 16.370 -12.468 1.00 10.24 37 GLY B C 1
ATOM 4301 O O . GLY B 1 47 ? -42.270 15.889 -11.512 1.00 9.47 37 GLY B O 1
ATOM 4302 N N . VAL B 1 48 ? -41.802 15.915 -13.714 1.00 9.39 38 VAL B N 1
ATOM 4303 C CA . VAL B 1 48 ? -42.656 14.778 -14.048 1.00 9.23 38 VAL B CA 1
ATOM 4304 C C . VAL B 1 48 ? -41.872 13.829 -14.944 1.00 10.91 38 VAL B C 1
ATOM 4305 O O . VAL B 1 48 ? -41.234 14.262 -15.910 1.00 12.34 38 VAL B O 1
ATOM 4309 N N . ASP B 1 49 ? -41.929 12.537 -14.629 1.00 11.91 39 ASP B N 1
ATOM 4310 C CA . ASP B 1 49 ? -41.244 11.516 -15.411 1.00 10.19 39 ASP B CA 1
ATOM 4311 C C . ASP B 1 49 ? -42.140 11.064 -16.556 1.00 13.78 39 ASP B C 1
ATOM 4312 O O . ASP B 1 49 ? -43.199 10.479 -16.298 1.00 13.22 39 ASP B O 1
ATOM 4317 N N . PRO B 1 50 ? -41.766 11.301 -17.817 1.00 11.42 40 PRO B N 1
ATOM 4318 C CA . PRO B 1 50 ? -42.626 10.856 -18.927 1.00 13.67 40 PRO B CA 1
ATOM 4319 C C . PRO B 1 50 ? -42.802 9.348 -18.990 1.00 14.69 40 PRO B C 1
ATOM 4320 O O . PRO B 1 50 ? -43.787 8.877 -19.573 1.00 15.61 40 PRO B O 1
ATOM 4324 N N . ALA B 1 51 ? -41.887 8.577 -18.402 1.00 13.31 41 ALA B N 1
ATOM 4325 C CA . ALA B 1 51 ? -42.009 7.125 -18.428 1.00 17.54 41 ALA B CA 1
ATOM 4326 C C . ALA B 1 51 ? -43.114 6.618 -17.512 1.00 13.63 41 ALA B C 1
ATOM 4327 O O . ALA B 1 51 ? -43.643 5.525 -17.742 1.00 17.94 41 ALA B O 1
ATOM 4329 N N . THR B 1 52 ? -43.476 7.385 -16.485 1.00 14.45 42 THR B N 1
ATOM 4330 C CA . THR B 1 52 ? -44.393 6.921 -15.452 1.00 14.93 42 THR B CA 1
ATOM 4331 C C . THR B 1 52 ? -45.516 7.890 -15.125 1.00 14.97 42 THR B C 1
ATOM 4332 O O . THR B 1 52 ? -46.489 7.472 -14.485 1.00 15.30 42 THR B O 1
ATOM 4336 N N . GLY B 1 53 ? -45.419 9.159 -15.518 1.00 12.24 43 GLY B N 1
ATOM 4337 C CA . GLY B 1 53 ? -46.378 10.148 -15.069 1.00 12.53 43 GLY B CA 1
ATOM 4338 C C . GLY B 1 53 ? -46.244 10.554 -13.619 1.00 10.63 43 GLY B C 1
ATOM 4339 O O . GLY B 1 53 ? -47.118 11.254 -13.104 1.00 13.15 43 GLY B O 1
ATOM 4340 N N . LYS B 1 54 ? -45.175 10.148 -12.942 1.00 13.22 44 LYS B N 1
ATOM 4341 C CA . LYS B 1 54 ? -45.018 10.444 -11.526 1.00 12.30 44 LYS B CA 1
ATOM 4342 C C . LYS B 1 54 ? -44.256 11.745 -11.328 1.00 10.07 44 LYS B C 1
ATOM 4343 O O . LYS B 1 54 ? -43.375 12.096 -12.116 1.00 13.07 44 LYS B O 1
ATOM 4349 N N . VAL B 1 55 ? -44.620 12.469 -10.270 1.00 11.48 45 VAL B N 1
ATOM 4350 C CA . VAL B 1 55 ? -43.905 13.690 -9.917 1.00 9.72 45 VAL B CA 1
ATOM 4351 C C . VAL B 1 55 ? -42.556 13.317 -9.320 1.00 10.04 45 VAL B C 1
ATOM 4352 O O . VAL B 1 55 ? -42.478 12.543 -8.358 1.00 10.49 45 VAL B O 1
ATOM 4356 N N . ILE B 1 56 ? -41.484 13.857 -9.899 1.00 10.57 46 ILE B N 1
ATOM 4357 C CA . ILE B 1 56 ? -40.125 13.541 -9.481 1.00 10.43 46 ILE B CA 1
ATOM 4358 C C . ILE B 1 56 ? -39.397 14.740 -8.895 1.00 8.77 46 ILE B C 1
ATOM 4359 O O . ILE B 1 56 ? -38.256 14.595 -8.443 1.00 10.48 46 ILE B O 1
ATOM 4364 N N . ASP B 1 57 ? -40.016 15.920 -8.890 1.00 8.23 47 ASP B N 1
ATOM 4365 C CA . ASP B 1 57 ? -39.474 17.073 -8.181 1.00 7.94 47 ASP B CA 1
ATOM 4366 C C . ASP B 1 57 ? -39.479 16.767 -6.688 1.00 9.72 47 ASP B C 1
ATOM 4367 O O . ASP B 1 57 ? -40.540 16.768 -6.056 1.00 11.26 47 ASP B O 1
ATOM 4372 N N . VAL B 1 58 ? -38.301 16.502 -6.114 1.00 10.67 48 VAL B N 1
ATOM 4373 C CA . VAL B 1 58 ? -38.231 16.081 -4.718 1.00 11.92 48 VAL B CA 1
ATOM 4374 C C . VAL B 1 58 ? -38.620 17.178 -3.742 1.00 11.43 48 VAL B C 1
ATOM 4375 O O . VAL B 1 58 ? -38.869 16.887 -2.568 1.00 14.11 48 VAL B O 1
ATOM 4379 N N . HIS B 1 59 ? -38.677 18.431 -4.189 1.00 9.69 49 HIS B N 1
ATOM 4380 C CA . HIS B 1 59 ? -39.065 19.540 -3.332 1.00 11.72 49 HIS B CA 1
ATOM 4381 C C . HIS B 1 59 ? -40.495 19.997 -3.584 1.00 14.42 49 HIS B C 1
ATOM 4382 O O . HIS B 1 59 ? -40.912 21.028 -3.047 1.00 13.42 49 HIS B O 1
ATOM 4389 N N . HIS B 1 60 ? -41.257 19.243 -4.374 1.00 10.72 50 HIS B N 1
ATOM 4390 C CA . HIS B 1 60 ? -42.632 19.625 -4.652 1.00 11.20 50 HIS B CA 1
ATOM 4391 C C . HIS B 1 60 ? -43.602 18.828 -3.787 1.00 10.23 50 HIS B C 1
ATOM 4392 O O . HIS B 1 60 ? -43.388 17.631 -3.558 1.00 11.21 50 HIS B O 1
ATOM 4399 N N . PRO B 1 61 ? -44.665 19.480 -3.305 1.00 11.05 51 PRO B N 1
ATOM 4400 C CA . PRO B 1 61 ? -45.623 18.783 -2.428 1.00 14.40 51 PRO B CA 1
ATOM 4401 C C . PRO B 1 61 ? -46.229 17.529 -3.036 1.00 11.68 51 PRO B C 1
ATOM 4402 O O . PRO B 1 61 ? -46.658 16.641 -2.288 1.00 14.42 51 PRO B O 1
ATOM 4406 N N . LEU B 1 62 ? -46.280 17.423 -4.363 1.00 10.66 52 LEU B N 1
ATOM 4407 C CA . LEU B 1 62 ? -46.872 16.267 -5.023 1.00 9.87 52 LEU B CA 1
ATOM 4408 C C . LEU B 1 62 ? -45.856 15.183 -5.353 1.00 10.70 52 LEU B C 1
ATOM 4409 O O . LEU B 1 62 ? -46.175 14.274 -6.124 1.00 12.03 52 LEU B O 1
ATOM 4414 N N . HIS B 1 63 ? -44.653 15.243 -4.783 1.00 12.27 53 HIS B N 1
ATOM 4415 C CA . HIS B 1 63 ? -43.629 14.264 -5.125 1.00 10.64 53 HIS B CA 1
ATOM 4416 C C . HIS B 1 63 ? -44.129 12.841 -4.904 1.00 12.50 53 HIS B C 1
ATOM 4417 O O . HIS B 1 63 ? -44.779 12.538 -3.900 1.00 13.88 53 HIS B O 1
ATOM 4424 N N . GLY B 1 64 ? -43.819 11.967 -5.859 1.00 11.72 54 GLY B N 1
ATOM 4425 C CA . GLY B 1 64 ? -44.189 10.572 -5.782 1.00 11.99 54 GLY B CA 1
ATOM 4426 C C . GLY B 1 64 ? -45.571 10.246 -6.302 1.00 12.46 54 GLY B C 1
ATOM 4427 O O . GLY B 1 64 ? -45.869 9.064 -6.514 1.00 16.23 54 GLY B O 1
ATOM 4428 N N . ILE B 1 65 ? -46.414 11.247 -6.526 1.00 10.25 55 ILE B N 1
ATOM 4429 C CA . ILE B 1 65 ? -47.785 11.017 -6.969 1.00 12.12 55 ILE B CA 1
ATOM 4430 C C . ILE B 1 65 ? -47.794 10.771 -8.472 1.00 16.33 55 ILE B C 1
ATOM 4431 O O . ILE B 1 65 ? -47.182 11.523 -9.242 1.00 14.22 55 ILE B O 1
ATOM 4436 N N . CYS B 1 66 ? -48.477 9.706 -8.894 1.00 16.19 56 CYS B N 1
ATOM 4437 C CA . CYS B 1 66 ? -48.765 9.480 -10.306 1.00 15.91 56 CYS B CA 1
ATOM 4438 C C . CYS B 1 66 ? -49.917 10.365 -10.754 1.00 16.50 56 CYS B C 1
ATOM 4439 O O . CYS B 1 66 ? -51.034 10.244 -10.240 1.00 16.76 56 CYS B O 1
ATOM 4442 N N . LEU B 1 67 ? -49.655 11.229 -11.733 1.00 13.53 57 LEU B N 1
ATOM 4443 C CA . LEU B 1 67 ? -50.661 12.163 -12.216 1.00 12.92 57 LEU B CA 1
ATOM 4444 C C . LEU B 1 67 ? -51.605 11.555 -13.242 1.00 14.86 57 LEU B C 1
ATOM 4445 O O . LEU B 1 67 ? -52.609 12.192 -13.575 1.00 14.67 57 LEU B O 1
ATOM 4450 N N . THR B 1 68 ? -51.308 10.354 -13.739 1.00 14.06 58 THR B N 1
ATOM 4451 C CA . THR B 1 68 ? -52.060 9.766 -14.842 1.00 12.79 58 THR B CA 1
ATOM 4452 C C . THR B 1 68 ? -53.544 9.668 -14.513 1.00 15.48 58 THR B C 1
ATOM 4453 O O . THR B 1 68 ? -53.928 9.147 -13.462 1.00 17.19 58 THR B O 1
ATOM 4457 N N . GLY B 1 69 ? -54.377 10.179 -15.417 1.00 16.84 59 GLY B N 1
ATOM 4458 C CA . GLY B 1 69 ? -55.813 10.095 -15.267 1.00 20.07 59 GLY B CA 1
ATOM 4459 C C . GLY B 1 69 ? -56.410 10.968 -14.186 1.00 21.25 59 GLY B C 1
ATOM 4460 O O . GLY B 1 69 ? -57.620 10.888 -13.953 1.00 24.18 59 GLY B O 1
ATOM 4461 N N . GLY B 1 70 ? -55.611 11.791 -13.516 1.00 16.54 60 GLY B N 1
ATOM 4462 C CA . GLY B 1 70 ? -56.115 12.692 -12.506 1.00 14.73 60 GLY B CA 1
ATOM 4463 C C . GLY B 1 70 ? -56.355 14.082 -13.063 1.00 17.41 60 GLY B C 1
ATOM 4464 O O . GLY B 1 70 ? -55.831 14.453 -14.110 1.00 17.84 60 GLY B O 1
ATOM 4465 N N . VAL B 1 71 ? -57.176 14.847 -12.353 1.00 20.47 61 VAL B N 1
ATOM 4466 C CA . VAL B 1 71 ? -57.408 16.249 -12.680 1.00 17.19 61 VAL B CA 1
ATOM 4467 C C . VAL B 1 71 ? -56.457 17.071 -11.818 1.00 18.72 61 VAL B C 1
ATOM 4468 O O . VAL B 1 71 ? -56.614 17.137 -10.596 1.00 17.27 61 VAL B O 1
ATOM 4472 N N . LEU B 1 72 ? -55.463 17.687 -12.453 1.00 18.15 62 LEU B N 1
ATOM 4473 C CA . LEU B 1 72 ? -54.393 18.370 -11.737 1.00 18.20 62 LEU B CA 1
ATOM 4474 C C . LEU B 1 72 ? -54.768 19.831 -11.523 1.00 13.12 62 LEU B C 1
ATOM 4475 O O . LEU B 1 72 ? -54.941 20.581 -12.491 1.00 13.73 62 LEU B O 1
ATOM 4480 N N . PHE B 1 73 ? -54.895 20.226 -10.258 1.00 14.02 63 PHE B N 1
ATOM 4481 C CA . PHE B 1 73 ? -55.105 21.616 -9.878 1.00 14.66 63 PHE B CA 1
ATOM 4482 C C . PHE B 1 73 ? -53.780 22.194 -9.397 1.00 12.73 63 PHE B C 1
ATOM 4483 O O . PHE B 1 73 ? -53.222 21.727 -8.398 1.00 14.39 63 PHE B O 1
ATOM 4491 N N . MET B 1 74 ? -53.275 23.198 -10.104 1.00 13.03 64 MET B N 1
ATOM 4492 C CA . MET B 1 74 ? -52.139 23.959 -9.608 1.00 11.49 64 MET B CA 1
ATOM 4493 C C . MET B 1 74 ? -52.274 25.377 -10.127 1.00 12.17 64 MET B C 1
ATOM 4494 O O . MET B 1 74 ? -52.879 25.587 -11.185 1.00 14.16 64 MET B O 1
ATOM 4499 N N . PRO B 1 75 ? -51.764 26.375 -9.394 1.00 11.85 65 PRO B N 1
ATOM 4500 C CA . PRO B 1 75 ? -51.997 27.773 -9.805 1.00 12.01 65 PRO B CA 1
ATOM 4501 C C . PRO B 1 75 ? -51.582 28.047 -11.237 1.00 11.99 65 PRO B C 1
ATOM 4502 O O . PRO B 1 75 ? -52.346 28.631 -12.015 1.00 13.24 65 PRO B O 1
ATOM 4506 N N . THR B 1 76 ? -50.390 27.618 -11.602 1.00 12.33 66 THR B N 1
ATOM 4507 C CA . THR B 1 76 ? -49.855 27.719 -12.953 1.00 11.14 66 THR B CA 1
ATOM 4508 C C . THR B 1 76 ? -48.627 26.820 -12.987 1.00 10.05 66 THR B C 1
ATOM 4509 O O . THR B 1 76 ? -48.367 26.071 -12.039 1.00 11.34 66 THR B O 1
ATOM 4513 N N . SER B 1 77 ? -47.880 26.872 -14.078 1.00 11.12 67 SER B N 1
ATOM 4514 C CA A SER B 1 77 ? -46.638 26.126 -14.151 0.75 10.25 67 SER B CA 1
ATOM 4515 C CA B SER B 1 77 ? -46.634 26.133 -14.168 0.25 10.30 67 SER B CA 1
ATOM 4516 C C . SER B 1 77 ? -45.477 26.990 -13.667 1.00 11.33 67 SER B C 1
ATOM 4517 O O . SER B 1 77 ? -45.608 28.194 -13.445 1.00 9.65 67 SER B O 1
ATOM 4522 N N . ARG B 1 78 ? -44.331 26.345 -13.486 1.00 8.44 68 ARG B N 1
ATOM 4523 C CA . ARG B 1 78 ? -43.087 27.026 -13.181 1.00 9.08 68 ARG B CA 1
ATOM 4524 C C . ARG B 1 78 ? -41.979 26.306 -13.927 1.00 9.28 68 ARG B C 1
ATOM 4525 O O . ARG B 1 78 ? -42.181 25.226 -14.487 1.00 9.31 68 ARG B O 1
ATOM 4533 N N . GLY B 1 79 ? -40.803 26.917 -13.942 1.00 9.52 69 GLY B N 1
ATOM 4534 C CA . GLY B 1 79 ? -39.630 26.211 -14.408 1.00 8.56 69 GLY B CA 1
ATOM 4535 C C . GLY B 1 79 ? -39.439 26.147 -15.908 1.00 8.29 69 GLY B C 1
ATOM 4536 O O . GLY B 1 79 ? -39.385 27.176 -16.588 1.00 10.52 69 GLY B O 1
ATOM 4537 N N . SER B 1 80 ? -39.353 24.926 -16.428 1.00 8.57 70 SER B N 1
ATOM 4538 C CA . SER B 1 80 ? -38.706 24.667 -17.705 1.00 7.31 70 SER B CA 1
ATOM 4539 C C . SER B 1 80 ? -39.638 24.862 -18.891 1.00 9.00 70 SER B C 1
ATOM 4540 O O . SER B 1 80 ? -40.820 24.510 -18.848 1.00 9.95 70 SER B O 1
ATOM 4543 N N . CYS B 1 81 ? -39.068 25.398 -19.966 1.00 8.80 71 CYS B N 1
ATOM 4544 C CA . CYS B 1 81 ? -39.780 25.542 -21.223 1.00 8.48 71 CYS B CA 1
ATOM 4545 C C . CYS B 1 81 ? -40.101 24.187 -21.839 1.00 9.85 71 CYS B C 1
ATOM 4546 O O . CYS B 1 81 ? -41.005 24.086 -22.676 1.00 8.90 71 CYS B O 1
ATOM 4549 N N . THR B 1 82 ? -39.381 23.148 -21.425 1.00 7.99 72 THR B N 1
ATOM 4550 C CA . THR B 1 82 ? -39.503 21.804 -21.970 1.00 7.46 72 THR B CA 1
ATOM 4551 C C . THR B 1 82 ? -40.716 21.061 -21.423 1.00 7.67 72 THR B C 1
ATOM 4552 O O . THR B 1 82 ? -40.990 19.939 -21.859 1.00 9.01 72 THR B O 1
ATOM 4556 N N . GLY B 1 83 ? -41.482 21.680 -20.524 1.00 8.86 73 GLY B N 1
ATOM 4557 C CA . GLY B 1 83 ? -42.707 21.056 -20.049 1.00 8.97 73 GLY B CA 1
ATOM 4558 C C . GLY B 1 83 ? -43.719 20.785 -21.147 1.00 9.43 73 GLY B C 1
ATOM 4559 O O . GLY B 1 83 ? -44.554 19.887 -21.013 1.00 10.36 73 GLY B O 1
ATOM 4560 N N . SER B 1 84 ? -43.670 21.550 -22.241 1.00 9.86 74 SER B N 1
ATOM 4561 C CA . SER B 1 84 ? -44.609 21.316 -23.336 1.00 9.43 74 SER B CA 1
ATOM 4562 C C . SER B 1 84 ? -44.363 19.964 -23.995 1.00 11.02 74 SER B C 1
ATOM 4563 O O . SER B 1 84 ? -45.316 19.231 -24.290 1.00 11.25 74 SER B O 1
ATOM 4566 N N . GLY B 1 85 ? -43.095 19.615 -24.226 1.00 11.03 75 GLY B N 1
ATOM 4567 C CA . GLY B 1 85 ? -42.790 18.330 -24.835 1.00 11.28 75 GLY B CA 1
ATOM 4568 C C . GLY B 1 85 ? -43.041 17.163 -23.901 1.00 11.47 75 GLY B C 1
ATOM 4569 O O . GLY B 1 85 ? -43.469 16.089 -24.336 1.00 13.29 75 GLY B O 1
ATOM 4570 N N . VAL B 1 86 ? -42.773 17.348 -22.607 1.00 11.92 76 VAL B N 1
ATOM 4571 C CA . VAL B 1 86 ? -43.064 16.287 -21.651 1.00 8.83 76 VAL B CA 1
ATOM 4572 C C . VAL B 1 86 ? -44.568 16.050 -21.568 1.00 11.78 76 VAL B C 1
ATOM 4573 O O . VAL B 1 86 ? -45.026 14.902 -21.561 1.00 11.97 76 VAL B O 1
ATOM 4577 N N . LEU B 1 87 ? -45.361 17.124 -21.530 1.00 11.10 77 LEU B N 1
ATOM 4578 C CA . LEU B 1 87 ? -46.811 16.951 -21.523 1.00 10.61 77 LEU B CA 1
ATOM 4579 C C . LEU B 1 87 ? -47.293 16.318 -22.820 1.00 12.18 77 LEU B C 1
ATOM 4580 O O . LEU B 1 87 ? -48.169 15.446 -22.803 1.00 11.26 77 LEU B O 1
ATOM 4585 N N . LEU B 1 88 ? -46.732 16.744 -23.956 1.00 9.86 78 LEU B N 1
ATOM 4586 C CA . LEU B 1 88 ? -47.124 16.164 -25.238 1.00 10.07 78 LEU B CA 1
ATOM 4587 C C . LEU B 1 88 ? -46.885 14.661 -25.250 1.00 12.11 78 LEU B C 1
ATOM 4588 O O . LEU B 1 88 ? -47.750 13.885 -25.672 1.00 12.39 78 LEU B O 1
ATOM 4593 N N . ASP B 1 89 ? -45.714 14.231 -24.778 1.00 10.48 79 ASP B N 1
ATOM 4594 C CA . ASP B 1 89 ? -45.436 12.802 -24.695 1.00 11.79 79 ASP B CA 1
ATOM 4595 C C . ASP B 1 89 ? -46.428 12.098 -23.779 1.00 15.20 79 ASP B C 1
ATOM 4596 O O . ASP B 1 89 ? -46.948 11.029 -24.121 1.00 16.11 79 ASP B O 1
ATOM 4601 N N . LEU B 1 90 ? -46.707 12.687 -22.613 1.00 11.08 80 LEU B N 1
ATOM 4602 C CA . LEU B 1 90 ? -47.653 12.079 -21.682 1.00 10.86 80 LEU B CA 1
ATOM 4603 C C . LEU B 1 90 ? -49.027 11.923 -22.319 1.00 12.73 80 LEU B C 1
ATOM 4604 O O . LEU B 1 90 ? -49.723 10.929 -22.079 1.00 15.14 80 LEU B O 1
ATOM 4609 N N . ILE B 1 91 ? -49.433 12.895 -23.134 1.00 11.11 81 ILE B N 1
ATOM 4610 C CA . ILE B 1 91 ? -50.701 12.782 -23.847 1.00 13.42 81 ILE B CA 1
ATOM 4611 C C . ILE B 1 91 ? -50.642 11.649 -24.866 1.00 20.11 81 ILE B C 1
ATOM 4612 O O . ILE B 1 91 ? -51.583 10.855 -24.985 1.00 18.33 81 ILE B O 1
ATOM 4617 N N . LEU B 1 92 ? -49.535 11.546 -25.607 1.00 14.82 82 LEU B N 1
ATOM 4618 C CA . LEU B 1 92 ? -49.440 10.530 -26.652 1.00 15.63 82 LEU B CA 1
ATOM 4619 C C . LEU B 1 92 ? -49.390 9.117 -26.078 1.00 21.94 82 LEU B C 1
ATOM 4620 O O . LEU B 1 92 ? -49.897 8.179 -26.705 1.00 21.64 82 LEU B O 1
ATOM 4625 N N . THR B 1 93 ? -48.794 8.939 -24.901 1.00 16.43 83 THR B N 1
ATOM 4626 C CA . THR B 1 93 ? -48.686 7.622 -24.286 1.00 14.94 83 THR B CA 1
ATOM 4627 C C . THR B 1 93 ? -49.855 7.291 -23.369 1.00 18.75 83 THR B C 1
ATOM 4628 O O . THR B 1 93 ? -49.920 6.170 -22.855 1.00 19.00 83 THR B O 1
ATOM 4632 N N . GLY B 1 94 ? -50.768 8.232 -23.142 1.00 16.90 84 GLY B N 1
ATOM 4633 C CA . GLY B 1 94 ? -51.866 7.997 -22.229 1.00 16.75 84 GLY B CA 1
ATOM 4634 C C . GLY B 1 94 ? -51.501 8.064 -20.764 1.00 17.22 84 GLY B C 1
ATOM 4635 O O . GLY B 1 94 ? -52.258 7.565 -19.925 1.00 18.45 84 GLY B O 1
ATOM 4636 N N . ARG B 1 95 ? -50.360 8.662 -20.424 1.00 15.12 85 ARG B N 1
ATOM 4637 C CA . ARG B 1 95 ? -49.934 8.788 -19.038 1.00 14.42 85 ARG B CA 1
ATOM 4638 C C . ARG B 1 95 ? -50.157 10.183 -18.472 1.00 10.66 85 ARG B C 1
ATOM 4639 O O . ARG B 1 95 ? -49.794 10.436 -17.320 1.00 15.20 85 ARG B O 1
ATOM 4647 N N . ALA B 1 96 ? -50.752 11.087 -19.246 1.00 14.81 86 ALA B N 1
ATOM 4648 C CA . ALA B 1 96 ? -50.964 12.450 -18.795 1.00 13.75 86 ALA B CA 1
ATOM 4649 C C . ALA B 1 96 ? -52.109 12.517 -17.788 1.00 15.21 86 ALA B C 1
ATOM 4650 O O . ALA B 1 96 ? -52.910 11.584 -17.680 1.00 16.03 86 ALA B O 1
ATOM 4652 N N . PRO B 1 97 ? -52.205 13.611 -17.031 1.00 12.93 87 PRO B N 1
ATOM 4653 C CA . PRO B 1 97 ? -53.447 13.884 -16.302 1.00 13.58 87 PRO B CA 1
ATOM 4654 C C . PRO B 1 97 ? -54.620 13.934 -17.268 1.00 14.86 87 PRO B C 1
ATOM 4655 O O . PRO B 1 97 ? -54.458 14.168 -18.466 1.00 16.53 87 PRO B O 1
ATOM 4659 N N . SER B 1 98 ? -55.820 13.698 -16.735 1.00 17.42 88 SER B N 1
ATOM 4660 C CA . SER B 1 98 ? -57.004 13.795 -17.580 1.00 19.06 88 SER B CA 1
ATOM 4661 C C . SER B 1 98 ? -57.353 15.239 -17.910 1.00 18.81 88 SER B C 1
ATOM 4662 O O . SER B 1 98 ? -58.006 15.487 -18.929 1.00 19.04 88 SER B O 1
ATOM 4665 N N . ALA B 1 99 ? -56.927 16.191 -17.083 1.00 17.96 89 ALA B N 1
ATOM 4666 C CA . ALA B 1 99 ? -57.176 17.602 -17.341 1.00 18.90 89 ALA B CA 1
ATOM 4667 C C . ALA B 1 99 ? -56.233 18.441 -16.493 1.00 15.16 89 ALA B C 1
ATOM 4668 O O . ALA B 1 99 ? -55.658 17.966 -15.509 1.00 14.56 89 ALA B O 1
ATOM 4670 N N . LEU B 1 100 ? -56.089 19.703 -16.892 1.00 14.15 90 LEU B N 1
ATOM 4671 C CA . LEU B 1 100 ? -55.309 20.691 -16.160 1.00 14.28 90 LEU B CA 1
ATOM 4672 C C . LEU B 1 100 ? -56.219 21.853 -15.795 1.00 13.54 90 LEU B C 1
ATOM 4673 O O . LEU B 1 100 ? -56.957 22.356 -16.649 1.00 15.01 90 LEU B O 1
ATOM 4678 N N . VAL B 1 101 ? -56.166 22.276 -14.535 1.00 14.73 91 VAL B N 1
ATOM 4679 C CA . VAL B 1 101 ? -56.942 23.414 -14.056 1.00 13.80 91 VAL B CA 1
ATOM 4680 C C . VAL B 1 101 ? -55.990 24.383 -13.370 1.00 13.17 91 VAL B C 1
ATOM 4681 O O . VAL B 1 101 ? -55.310 24.012 -12.406 1.00 14.45 91 VAL B O 1
ATOM 4685 N N . PHE B 1 102 ? -55.947 25.618 -13.861 1.00 12.73 92 PHE B N 1
ATOM 4686 C CA . PHE B 1 102 ? -55.113 26.678 -13.315 1.00 14.73 92 PHE B CA 1
ATOM 4687 C C . PHE B 1 102 ? -55.982 27.771 -12.707 1.00 16.05 92 PHE B C 1
ATOM 4688 O O . PHE B 1 102 ? -57.207 27.779 -12.847 1.00 15.07 92 PHE B O 1
ATOM 4696 N N . CYS B 1 103 ? -55.321 28.714 -12.033 1.00 17.30 93 CYS B N 1
ATOM 4697 C CA . CYS B 1 103 ? -55.965 29.951 -11.608 1.00 18.23 93 CYS B CA 1
ATOM 4698 C C . CYS B 1 103 ? -55.139 31.174 -11.983 1.00 17.23 93 CYS B C 1
ATOM 4699 O O . CYS B 1 103 ? -55.426 32.275 -11.501 1.00 20.58 93 CYS B O 1
ATOM 4702 N N . GLU B 1 104 ? -54.123 31.005 -12.826 1.00 13.76 94 GLU B N 1
ATOM 4703 C CA . GLU B 1 104 ? -53.303 32.100 -13.322 1.00 17.65 94 GLU B CA 1
ATOM 4704 C C . GLU B 1 104 ? -53.034 31.868 -14.800 1.00 13.79 94 GLU B C 1
ATOM 4705 O O . GLU B 1 104 ? -53.331 30.803 -15.348 1.00 14.27 94 GLU B O 1
ATOM 4711 N N . ALA B 1 105 ? -52.454 32.877 -15.445 1.00 13.03 95 ALA B N 1
ATOM 4712 C CA . ALA B 1 105 ? -51.990 32.708 -16.814 1.00 17.73 95 ALA B CA 1
ATOM 4713 C C . ALA B 1 105 ? -50.956 31.589 -16.879 1.00 13.83 95 ALA B C 1
ATOM 4714 O O . ALA B 1 105 ? -50.201 31.355 -15.932 1.00 14.18 95 ALA B O 1
ATOM 4716 N N . GLU B 1 106 ? -50.932 30.887 -18.010 1.00 12.58 96 GLU B N 1
ATOM 4717 C CA . GLU B 1 106 ? -50.052 29.737 -18.174 1.00 9.40 96 GLU B CA 1
ATOM 4718 C C . GLU B 1 106 ? -49.790 29.532 -19.657 1.00 11.83 96 GLU B C 1
ATOM 4719 O O . GLU B 1 106 ? -50.718 29.599 -20.466 1.00 12.18 96 GLU B O 1
ATOM 4725 N N . ASP B 1 107 ? -48.529 29.269 -20.007 1.00 11.88 97 ASP B N 1
ATOM 4726 C CA . ASP B 1 107 ? -48.145 29.070 -21.400 1.00 12.12 97 ASP B CA 1
ATOM 4727 C C . ASP B 1 107 ? -47.633 27.669 -21.690 1.00 11.39 97 ASP B C 1
ATOM 4728 O O . ASP B 1 107 ? -48.042 27.066 -22.687 1.00 11.40 97 ASP B O 1
ATOM 4733 N N . VAL B 1 108 ? -46.748 27.131 -20.848 1.00 10.78 98 VAL B N 1
ATOM 4734 C CA . VAL B 1 108 ? -45.946 25.970 -21.240 1.00 8.34 98 VAL B CA 1
ATOM 4735 C C . VAL B 1 108 ? -46.827 24.745 -21.462 1.00 10.66 98 VAL B C 1
ATOM 4736 O O . VAL B 1 108 ? -46.795 24.125 -22.531 1.00 11.57 98 VAL B O 1
ATOM 4740 N N . LEU B 1 109 ? -47.615 24.368 -20.453 1.00 9.96 99 LEU B N 1
ATOM 4741 C CA . LEU B 1 109 ? -48.471 23.195 -20.598 1.00 8.88 99 LEU B CA 1
ATOM 4742 C C . LEU B 1 109 ? -49.612 23.461 -21.571 1.00 10.44 99 LEU B C 1
ATOM 4743 O O . LEU B 1 109 ? -49.992 22.578 -22.348 1.00 11.90 99 LEU B O 1
ATOM 4748 N N . THR B 1 110 ? -50.169 24.671 -21.543 1.00 8.47 100 THR B N 1
ATOM 4749 C CA . THR B 1 110 ? -51.211 25.023 -22.501 1.00 10.27 100 THR B CA 1
ATOM 4750 C C . THR B 1 110 ? -50.712 24.866 -23.933 1.00 11.29 100 THR B C 1
ATOM 4751 O O . THR B 1 110 ? -51.427 24.337 -24.794 1.00 11.07 100 THR B O 1
ATOM 4755 N N . LEU B 1 111 ? -49.473 25.290 -24.198 1.00 10.12 101 LEU B N 1
ATOM 4756 C CA . LEU B 1 111 ? -48.895 25.135 -25.531 1.00 9.64 101 LEU B CA 1
ATOM 4757 C C . LEU B 1 111 ? -48.708 23.665 -25.888 1.00 10.11 101 LEU B C 1
ATOM 4758 O O . LEU B 1 111 ? -48.959 23.263 -27.031 1.00 11.49 101 LEU B O 1
ATOM 4763 N N . GLY B 1 112 ? -48.243 22.852 -24.935 1.00 9.40 102 GLY B N 1
ATOM 4764 C CA . GLY B 1 112 ? -48.104 21.430 -25.200 1.00 8.20 102 GLY B CA 1
ATOM 4765 C C . GLY B 1 112 ? -49.425 20.777 -25.556 1.00 12.11 102 GLY B C 1
ATOM 4766 O O . GLY B 1 112 ? -49.494 19.948 -26.466 1.00 12.66 102 GLY B O 1
ATOM 4767 N N . ALA B 1 113 ? -50.495 21.153 -24.853 1.00 10.19 103 ALA B N 1
ATOM 4768 C CA . ALA B 1 113 ? -51.809 20.605 -25.173 1.00 9.64 103 ALA B CA 1
ATOM 4769 C C . ALA B 1 113 ? -52.330 21.156 -26.496 1.00 12.95 103 ALA B C 1
ATOM 4770 O O . ALA B 1 113 ? -53.001 20.440 -27.251 1.00 14.31 103 ALA B O 1
ATOM 4772 N N . LEU B 1 114 ? -52.030 22.423 -26.795 1.00 11.01 104 LEU B N 1
ATOM 4773 C CA . LEU B 1 114 ? -52.424 23.003 -28.076 1.00 12.36 104 LEU B CA 1
ATOM 4774 C C . LEU B 1 114 ? -51.758 22.272 -29.236 1.00 14.49 104 LEU B C 1
ATOM 4775 O O . LEU B 1 114 ? -52.405 21.967 -30.246 1.00 14.09 104 LEU B O 1
ATOM 4780 N N . VAL B 1 115 ? -50.465 21.972 -29.102 1.00 10.94 105 VAL B N 1
ATOM 4781 C CA . VAL B 1 115 ? -49.757 21.226 -30.138 1.00 12.66 105 VAL B CA 1
ATOM 4782 C C . VAL B 1 115 ? -50.344 19.826 -30.278 1.00 16.18 105 VAL B C 1
ATOM 4783 O O . VAL B 1 115 ? -50.490 19.307 -31.392 1.00 14.97 105 VAL B O 1
ATOM 4787 N N . ALA B 1 116 ? -50.705 19.201 -29.153 1.00 12.20 106 ALA B N 1
ATOM 4788 C CA . ALA B 1 116 ? -51.323 17.879 -29.205 1.00 13.74 106 ALA B CA 1
ATOM 4789 C C . ALA B 1 116 ? -52.633 17.914 -29.981 1.00 16.86 106 ALA B C 1
ATOM 4790 O O . ALA B 1 116 ? -52.940 16.986 -30.737 1.00 17.17 106 ALA B O 1
ATOM 4792 N N . ALA B 1 117 ? -53.416 18.981 -29.812 1.00 16.75 107 ALA B N 1
ATOM 4793 C CA . ALA B 1 117 ? -54.670 19.099 -30.548 1.00 19.12 107 ALA B CA 1
ATOM 4794 C C . ALA B 1 117 ? -54.432 19.461 -32.008 1.00 21.36 107 ALA B C 1
ATOM 4795 O O . ALA B 1 117 ? -55.097 18.922 -32.901 1.00 20.69 107 ALA B O 1
ATOM 4797 N N . GLU B 1 118 ? -53.486 20.363 -32.270 1.00 16.35 108 GLU B N 1
ATOM 4798 C CA . GLU B 1 118 ? -53.284 20.853 -33.629 1.00 14.98 108 GLU B CA 1
ATOM 4799 C C . GLU B 1 118 ? -52.652 19.793 -34.522 1.00 19.82 108 GLU B C 1
ATOM 4800 O O . GLU B 1 118 ? -53.038 19.648 -35.688 1.00 19.21 108 GLU B O 1
ATOM 4806 N N . MET B 1 119 ? -51.683 19.043 -33.996 1.00 19.53 109 MET B N 1
ATOM 4807 C CA . MET B 1 119 ? -50.853 18.177 -34.818 1.00 14.67 109 MET B CA 1
ATOM 4808 C C . MET B 1 119 ? -50.953 16.697 -34.482 1.00 20.26 109 MET B C 1
ATOM 4809 O O . MET B 1 119 ? -50.429 15.876 -35.246 1.00 24.41 109 MET B O 1
ATOM 4814 N N . PHE B 1 120 ? -51.607 16.325 -33.381 1.00 14.87 110 PHE B N 1
ATOM 4815 C CA . PHE B 1 120 ? -51.618 14.939 -32.935 1.00 18.38 110 PHE B CA 1
ATOM 4816 C C . PHE B 1 120 ? -53.019 14.423 -32.622 1.00 19.12 110 PHE B C 1
ATOM 4817 O O . PHE B 1 120 ? -53.149 13.311 -32.097 1.00 23.07 110 PHE B O 1
ATOM 4825 N N . ASP B 1 121 ? -54.062 15.201 -32.925 1.00 22.18 111 ASP B N 1
ATOM 4826 C CA . ASP B 1 121 ? -55.456 14.758 -32.812 1.00 27.67 111 ASP B CA 1
ATOM 4827 C C . ASP B 1 121 ? -55.781 14.238 -31.413 1.00 27.51 111 ASP B C 1
ATOM 4828 O O . ASP B 1 121 ? -56.524 13.269 -31.248 1.00 28.62 111 ASP B O 1
ATOM 4833 N N . LYS B 1 122 ? -55.219 14.886 -30.395 1.00 17.45 112 LYS B N 1
ATOM 4834 C CA . LYS B 1 122 ? -55.440 14.510 -29.006 1.00 25.40 112 LYS B CA 1
ATOM 4835 C C . LYS B 1 122 ? -55.927 15.727 -28.237 1.00 21.13 112 LYS B C 1
ATOM 4836 O O . LYS B 1 122 ? -55.345 16.810 -28.353 1.00 23.61 112 LYS B O 1
ATOM 4842 N N . ALA B 1 123 ? -56.986 15.550 -27.455 1.00 21.37 113 ALA B N 1
ATOM 4843 C CA . ALA B 1 123 ? -57.588 16.634 -26.692 1.00 24.94 113 ALA B CA 1
ATOM 4844 C C . ALA B 1 123 ? -57.262 16.468 -25.216 1.00 28.78 113 ALA B C 1
ATOM 4845 O O . ALA B 1 123 ? -57.425 15.378 -24.656 1.00 32.01 113 ALA B O 1
ATOM 4847 N N . LEU B 1 124 ? -56.793 17.546 -24.594 1.00 20.21 114 LEU B N 1
ATOM 4848 C CA . LEU B 1 124 ? -56.612 17.604 -23.149 1.00 19.30 114 LEU B CA 1
ATOM 4849 C C . LEU B 1 124 ? -57.292 18.878 -22.671 1.00 19.58 114 LEU B C 1
ATOM 4850 O O . LEU B 1 124 ? -56.860 19.986 -23.050 1.00 19.30 114 LEU B O 1
ATOM 4855 N N . PRO B 1 125 ? -58.351 18.785 -21.868 1.00 17.68 115 PRO B N 1
ATOM 4856 C CA . PRO B 1 125 ? -59.033 20.002 -21.414 1.00 20.13 115 PRO B CA 1
ATOM 4857 C C . PRO B 1 125 ? -58.182 20.788 -20.429 1.00 17.30 115 PRO B C 1
ATOM 4858 O O . PRO B 1 125 ? -57.568 20.225 -19.519 1.00 17.93 115 PRO B O 1
ATOM 4862 N N . VAL B 1 126 ? -58.144 22.103 -20.632 1.00 15.74 116 VAL B N 1
ATOM 4863 C CA . VAL B 1 126 ? -57.462 23.034 -19.743 1.00 19.65 116 VAL B CA 1
ATOM 4864 C C . VAL B 1 126 ? -58.454 24.124 -19.364 1.00 17.22 116 VAL B C 1
ATOM 4865 O O . VAL B 1 126 ? -59.082 24.728 -20.241 1.00 18.69 116 VAL B O 1
ATOM 4869 N N . ILE B 1 127 ? -58.606 24.364 -18.064 1.00 15.37 117 ILE B N 1
ATOM 4870 C CA . ILE B 1 127 ? -59.572 25.322 -17.541 1.00 16.21 117 ILE B CA 1
ATOM 4871 C C . ILE B 1 127 ? -58.860 26.265 -16.581 1.00 16.75 117 ILE B C 1
ATOM 4872 O O . ILE B 1 127 ? -57.986 25.841 -15.816 1.00 16.78 117 ILE B O 1
ATOM 4877 N N . ARG B 1 128 ? -59.224 27.544 -16.627 1.00 19.01 118 ARG B N 1
ATOM 4878 C CA . ARG B 1 128 ? -58.750 28.534 -15.670 1.00 18.85 118 ARG B CA 1
ATOM 4879 C C . ARG B 1 128 ? -59.902 28.964 -14.771 1.00 17.89 118 ARG B C 1
ATOM 4880 O O . ARG B 1 128 ? -60.959 29.376 -15.261 1.00 25.45 118 ARG B O 1
ATOM 4888 N N . LEU B 1 129 ? -59.695 28.863 -13.462 1.00 18.69 119 LEU B N 1
ATOM 4889 C CA . LEU B 1 129 ? -60.657 29.300 -12.463 1.00 19.08 119 LEU B CA 1
ATOM 4890 C C . LEU B 1 129 ? -60.167 30.572 -11.786 1.00 24.48 119 LEU B C 1
ATOM 4891 O O . LEU B 1 129 ? -58.967 30.856 -11.742 1.00 22.46 119 LEU B O 1
ATOM 4896 N N . ASP B 1 130 ? -61.111 31.338 -11.245 1.00 23.78 120 ASP B N 1
ATOM 4897 C CA . ASP B 1 130 ? -60.730 32.436 -10.374 1.00 21.70 120 ASP B CA 1
ATOM 4898 C C . ASP B 1 130 ? -60.160 31.880 -9.068 1.00 21.98 120 ASP B C 1
ATOM 4899 O O . ASP B 1 130 ? -60.275 30.689 -8.764 1.00 27.72 120 ASP B O 1
ATOM 4904 N N . THR B 1 131 ? -59.535 32.764 -8.290 1.00 25.51 121 THR B N 1
ATOM 4905 C CA . THR B 1 131 ? -58.755 32.322 -7.137 1.00 26.84 121 THR B CA 1
ATOM 4906 C C . THR B 1 131 ? -59.623 31.606 -6.109 1.00 28.65 121 THR B C 1
ATOM 4907 O O . THR B 1 131 ? -59.243 30.548 -5.592 1.00 24.17 121 THR B O 1
ATOM 4911 N N . GLU B 1 132 ? -60.792 32.168 -5.796 1.00 26.96 122 GLU B N 1
ATOM 4912 C CA . GLU B 1 132 ? -61.648 31.553 -4.785 1.00 28.45 122 GLU B CA 1
ATOM 4913 C C . GLU B 1 132 ? -62.240 30.239 -5.282 1.00 24.84 122 GLU B C 1
ATOM 4914 O O . GLU B 1 132 ? -62.315 29.260 -4.529 1.00 25.94 122 GLU B O 1
ATOM 4920 N N . THR B 1 133 ? -62.670 30.197 -6.545 1.00 24.21 123 THR B N 1
ATOM 4921 C CA . THR B 1 133 ? -63.190 28.954 -7.107 1.00 21.81 123 THR B CA 1
ATOM 4922 C C . THR B 1 133 ? -62.097 27.896 -7.193 1.00 22.87 123 THR B C 1
ATOM 4923 O O . THR B 1 133 ? -62.357 26.704 -6.992 1.00 20.69 123 THR B O 1
ATOM 4927 N N . PHE B 1 134 ? -60.865 28.316 -7.487 1.00 23.24 124 PHE B N 1
ATOM 4928 C CA . PHE B 1 134 ? -59.750 27.377 -7.550 1.00 19.07 124 PHE B CA 1
ATOM 4929 C C . PHE B 1 134 ? -59.526 26.705 -6.202 1.00 18.79 124 PHE B C 1
ATOM 4930 O O . PHE B 1 134 ? -59.352 25.483 -6.125 1.00 19.56 124 PHE B O 1
ATOM 4938 N N . ALA B 1 135 ? -59.525 27.493 -5.124 1.00 20.25 125 ALA B N 1
ATOM 4939 C CA . ALA B 1 135 ? -59.352 26.923 -3.793 1.00 21.99 125 ALA B CA 1
ATOM 4940 C C . ALA B 1 135 ? -60.505 25.999 -3.428 1.00 20.27 125 ALA B C 1
ATOM 4941 O O . ALA B 1 135 ? -60.297 24.981 -2.757 1.00 20.77 125 ALA B O 1
ATOM 4943 N N . ARG B 1 136 ? -61.719 26.323 -3.874 1.00 20.02 126 ARG B N 1
ATOM 4944 C CA . ARG B 1 136 ? -62.871 25.491 -3.545 1.00 17.84 126 ARG B CA 1
ATOM 4945 C C . ARG B 1 136 ? -62.816 24.156 -4.276 1.00 18.00 126 ARG B C 1
ATOM 4946 O O . ARG B 1 136 ? -63.051 23.099 -3.677 1.00 22.67 126 ARG B O 1
ATOM 4954 N N . PHE B 1 137 ? -62.512 24.181 -5.575 1.00 18.05 127 PHE B N 1
ATOM 4955 C CA . PHE B 1 137 ? -62.457 22.937 -6.333 1.00 19.58 127 PHE B CA 1
ATOM 4956 C C . PHE B 1 137 ? -61.245 22.097 -5.949 1.00 22.21 127 PHE B C 1
ATOM 4957 O O . PHE B 1 137 ? -61.293 20.865 -6.043 1.00 22.87 127 PHE B O 1
ATOM 4965 N N . SER B 1 138 ? -60.158 22.737 -5.509 1.00 21.21 128 SER B N 1
ATOM 4966 C CA . SER B 1 138 ? -58.961 21.993 -5.126 1.00 21.04 128 SER B CA 1
ATOM 4967 C C . SER B 1 138 ? -59.180 21.174 -3.863 1.00 22.62 128 SER B C 1
ATOM 4968 O O . SER B 1 138 ? -58.573 20.109 -3.704 1.00 24.52 128 SER B O 1
ATOM 4971 N N . ARG B 1 139 ? -60.024 21.651 -2.955 1.00 22.22 129 ARG B N 1
ATOM 4972 C CA . ARG B 1 139 ? -60.281 20.955 -1.704 1.00 23.38 129 ARG B CA 1
ATOM 4973 C C . ARG B 1 139 ? -61.500 20.050 -1.769 1.00 22.94 129 ARG B C 1
ATOM 4974 O O . ARG B 1 139 ? -61.804 19.373 -0.780 1.00 26.08 129 ARG B O 1
ATOM 4982 N N . ALA B 1 140 ? -62.204 20.026 -2.896 1.00 21.75 130 ALA B N 1
ATOM 4983 C CA . ALA B 1 140 ? -63.356 19.153 -3.039 1.00 32.05 130 ALA B CA 1
ATOM 4984 C C . ALA B 1 140 ? -62.942 17.696 -2.863 1.00 35.36 130 ALA B C 1
ATOM 4985 O O . ALA B 1 140 ? -61.776 17.328 -3.034 1.00 29.68 130 ALA B O 1
ATOM 4987 N N . ALA B 1 141 ? -63.925 16.851 -2.551 1.00 35.56 131 ALA B N 1
ATOM 4988 C CA . ALA B 1 141 ? -63.663 15.419 -2.468 1.00 36.35 131 ALA B CA 1
ATOM 4989 C C . ALA B 1 141 ? -63.647 14.757 -3.842 1.00 34.90 131 ALA B C 1
ATOM 4990 O O . ALA B 1 141 ? -62.866 13.823 -4.060 1.00 30.55 131 ALA B O 1
ATOM 4992 N N . HIS B 1 142 ? -64.463 15.238 -4.785 1.00 32.18 132 HIS B N 1
ATOM 4993 C CA . HIS B 1 142 ? -64.564 14.636 -6.112 1.00 34.20 132 HIS B CA 1
ATOM 4994 C C . HIS B 1 142 ? -64.985 15.690 -7.130 1.00 34.35 132 HIS B C 1
ATOM 4995 O O . HIS B 1 142 ? -65.853 16.519 -6.845 1.00 34.64 132 HIS B O 1
ATOM 5002 N N . VAL B 1 143 ? -64.363 15.659 -8.317 1.00 24.03 133 VAL B N 1
ATOM 5003 C CA . VAL B 1 143 ? -64.685 16.594 -9.392 1.00 27.25 133 VAL B CA 1
ATOM 5004 C C . VAL B 1 143 ? -64.710 15.876 -10.736 1.00 30.05 133 VAL B C 1
ATOM 5005 O O . VAL B 1 143 ? -64.170 14.779 -10.896 1.00 28.38 133 VAL B O 1
ATOM 5009 N N . ARG B 1 144 ? -65.334 16.536 -11.715 1.00 29.42 134 ARG B N 1
ATOM 5010 C CA . ARG B 1 144 ? -65.411 16.046 -13.086 1.00 23.49 134 ARG B CA 1
ATOM 5011 C C . ARG B 1 144 ? -65.654 17.227 -14.020 1.00 33.77 134 ARG B C 1
ATOM 5012 O O . ARG B 1 144 ? -66.164 18.273 -13.609 1.00 32.55 134 ARG B O 1
ATOM 5020 N N . ILE B 1 145 ? -65.281 17.043 -15.289 1.00 32.36 135 ILE B N 1
ATOM 5021 C CA . ILE B 1 145 ? -65.293 18.104 -16.293 1.00 30.39 135 ILE B CA 1
ATOM 5022 C C . ILE B 1 145 ? -65.994 17.597 -17.547 1.00 35.59 135 ILE B C 1
ATOM 5023 O O . ILE B 1 145 ? -65.846 16.428 -17.919 1.00 32.00 135 ILE B O 1
ATOM 5028 N N . ASP B 1 146 ? -66.756 18.478 -18.199 1.00 41.99 136 ASP B N 1
ATOM 5029 C CA . ASP B 1 146 ? -67.272 18.223 -19.538 1.00 43.48 136 ASP B CA 1
ATOM 5030 C C . ASP B 1 146 ? -67.133 19.498 -20.363 1.00 42.36 136 ASP B C 1
ATOM 5031 O O . ASP B 1 146 ? -66.642 20.525 -19.883 1.00 46.02 136 ASP B O 1
ATOM 5036 N N . GLN B 1 147 ? -67.571 19.425 -21.624 1.00 44.07 137 GLN B N 1
ATOM 5037 C CA . GLN B 1 147 ? -67.471 20.548 -22.552 1.00 45.83 137 GLN B CA 1
ATOM 5038 C C . GLN B 1 147 ? -68.273 21.764 -22.099 1.00 47.98 137 GLN B C 1
ATOM 5039 O O . GLN B 1 147 ? -68.050 22.865 -22.616 1.00 49.54 137 GLN B O 1
ATOM 5045 N N . ASN B 1 148 ? -69.172 21.605 -21.132 1.00 47.45 138 ASN B N 1
ATOM 5046 C CA . ASN B 1 148 ? -70.003 22.700 -20.646 1.00 44.74 138 ASN B CA 1
ATOM 5047 C C . ASN B 1 148 ? -69.669 23.139 -19.231 1.00 40.15 138 ASN B C 1
ATOM 5048 O O . ASN B 1 148 ? -69.672 24.339 -18.947 1.00 36.71 138 ASN B O 1
ATOM 5053 N N . THR B 1 149 ? -69.387 22.199 -18.332 1.00 36.42 139 THR B N 1
ATOM 5054 C CA . THR B 1 149 ? -69.334 22.481 -16.907 1.00 32.74 139 THR B CA 1
ATOM 5055 C C . THR B 1 149 ? -68.093 21.863 -16.278 1.00 30.24 139 THR B C 1
ATOM 5056 O O . THR B 1 149 ? -67.363 21.088 -16.900 1.00 34.21 139 THR B O 1
ATOM 5060 N N . ILE B 1 150 ? -67.871 22.229 -15.017 1.00 30.70 140 ILE B N 1
ATOM 5061 C CA . ILE B 1 150 ? -66.930 21.549 -14.134 1.00 25.80 140 ILE B CA 1
ATOM 5062 C C . ILE B 1 150 ? -67.605 21.416 -12.773 1.00 33.40 140 ILE B C 1
ATOM 5063 O O . ILE B 1 150 ? -68.117 22.401 -12.230 1.00 27.06 140 ILE B O 1
ATOM 5068 N N . LYS B 1 151 ? -67.642 20.198 -12.240 1.00 28.95 141 LYS B N 1
ATOM 5069 C CA . LYS B 1 151 ? -68.442 19.877 -11.065 1.00 30.98 141 LYS B CA 1
ATOM 5070 C C . LYS B 1 151 ? -67.545 19.541 -9.882 1.00 28.72 141 LYS B C 1
ATOM 5071 O O . LYS B 1 151 ? -66.499 18.916 -10.051 1.00 30.48 141 LYS B O 1
ATOM 5077 N N . ALA B 1 152 ? -67.963 19.945 -8.682 1.00 33.23 142 ALA B N 1
ATOM 5078 C CA . ALA B 1 152 ? -67.199 19.700 -7.460 1.00 33.52 142 ALA B CA 1
ATOM 5079 C C . ALA B 1 152 ? -68.139 19.203 -6.370 1.00 36.31 142 ALA B C 1
ATOM 5080 O O . ALA B 1 152 ? -68.933 19.980 -5.832 1.00 36.72 142 ALA B O 1
ATOM 5082 N N . ASP B 1 153 ? -68.037 17.914 -6.039 1.00 30.77 143 ASP B N 1
ATOM 5083 C CA . ASP B 1 153 ? -68.808 17.315 -4.947 1.00 35.90 143 ASP B CA 1
ATOM 5084 C C . ASP B 1 153 ? -70.303 17.587 -5.099 1.00 32.83 143 ASP B C 1
ATOM 5085 O O . ASP B 1 153 ? -71.020 17.809 -4.120 1.00 31.53 143 ASP B O 1
ATOM 5090 N N . GLY B 1 154 ? -70.774 17.588 -6.343 1.00 31.82 144 GLY B N 1
ATOM 5091 C CA . GLY B 1 154 ? -72.188 17.714 -6.620 1.00 28.60 144 GLY B CA 1
ATOM 5092 C C . GLY B 1 154 ? -72.666 19.081 -7.061 1.00 35.27 144 GLY B C 1
ATOM 5093 O O . GLY B 1 154 ? -73.856 19.224 -7.363 1.00 29.15 144 GLY B O 1
ATOM 5094 N N . VAL B 1 155 ? -71.799 20.090 -7.102 1.00 33.03 145 VAL B N 1
ATOM 5095 C CA . VAL B 1 155 ? -72.174 21.412 -7.598 1.00 33.18 145 VAL B CA 1
ATOM 5096 C C . VAL B 1 155 ? -71.542 21.602 -8.972 1.00 31.62 145 VAL B C 1
ATOM 5097 O O . VAL B 1 155 ? -70.325 21.449 -9.140 1.00 32.35 145 VAL B O 1
ATOM 5101 N N . SER B 1 156 ? -72.379 21.906 -9.957 1.00 28.99 146 SER B N 1
ATOM 5102 C CA . SER B 1 156 ? -71.932 22.125 -11.323 1.00 26.54 146 SER B CA 1
ATOM 5103 C C . SER B 1 156 ? -71.699 23.610 -11.557 1.00 26.10 146 SER B C 1
ATOM 5104 O O . SER B 1 156 ? -72.456 24.456 -11.070 1.00 28.61 146 SER B O 1
ATOM 5107 N N . LEU B 1 157 ? -70.643 23.921 -12.304 1.00 29.13 147 LEU B N 1
ATOM 5108 C CA . LEU B 1 157 ? -70.223 25.292 -12.550 1.00 25.10 147 LEU B CA 1
ATOM 5109 C C . LEU B 1 157 ? -70.049 25.482 -14.048 1.00 27.25 147 LEU B C 1
ATOM 5110 O O . LEU B 1 157 ? -69.381 24.676 -14.704 1.00 27.39 147 LEU B O 1
ATOM 5115 N N . ALA B 1 158 ? -70.652 26.539 -14.587 1.00 26.88 148 ALA B N 1
ATOM 5116 C CA . ALA B 1 158 ? -70.594 26.781 -16.023 1.00 28.20 148 ALA B CA 1
ATOM 5117 C C . ALA B 1 158 ? -69.210 27.274 -16.427 1.00 22.35 148 ALA B C 1
ATOM 5118 O O . ALA B 1 158 ? -68.651 28.175 -15.796 1.00 30.08 148 ALA B O 1
ATOM 5120 N N . VAL B 1 159 ? -68.662 26.689 -17.488 1.00 25.31 149 VAL B N 1
ATOM 5121 C CA . VAL B 1 159 ? -67.348 27.058 -18.000 1.00 23.65 149 VAL B CA 1
ATOM 5122 C C . VAL B 1 159 ? -67.558 27.980 -19.194 1.00 27.36 149 VAL B C 1
ATOM 5123 O O . VAL B 1 159 ? -68.065 27.557 -20.238 1.00 29.11 149 VAL B O 1
ATOM 5127 N N . ALA B 1 160 ? -67.168 29.243 -19.041 1.00 26.69 150 ALA B N 1
ATOM 5128 C CA . ALA B 1 160 ? -67.351 30.214 -20.106 1.00 29.16 150 ALA B CA 1
ATOM 5129 C C . ALA B 1 160 ? -66.397 29.928 -21.265 1.00 34.82 150 ALA B C 1
ATOM 5130 O O . ALA B 1 160 ? -65.267 29.478 -21.055 1.00 33.32 150 ALA B O 1
ATOM 5132 N N . PRO B 1 161 ? -66.830 30.175 -22.497 1.00 37.11 151 PRO B N 1
ATOM 5133 C CA . PRO B 1 161 ? -65.933 30.029 -23.648 1.00 34.06 151 PRO B CA 1
ATOM 5134 C C . PRO B 1 161 ? -64.805 31.041 -23.582 1.00 31.28 151 PRO B C 1
ATOM 5135 O O . PRO B 1 161 ? -64.855 31.985 -22.777 1.00 36.67 151 PRO B O 1
ATOM 5139 N N . PRO B 1 162 ? -63.761 30.873 -24.393 1.00 40.66 152 PRO B N 1
ATOM 5140 C CA . PRO B 1 162 ? -62.725 31.910 -24.472 1.00 40.49 152 PRO B CA 1
ATOM 5141 C C . PRO B 1 162 ? -63.327 33.255 -24.854 1.00 48.73 152 PRO B C 1
ATOM 5142 O O . PRO B 1 162 ? -64.277 33.332 -25.637 1.00 47.75 152 PRO B O 1
ATOM 5146 N N . ALA B 1 163 ? -62.778 34.319 -24.274 1.00 45.34 153 ALA B N 1
ATOM 5147 C CA . ALA B 1 163 ? -63.213 35.661 -24.627 1.00 47.77 153 ALA B CA 1
ATOM 5148 C C . ALA B 1 163 ? -62.867 35.957 -26.083 1.00 44.38 153 ALA B C 1
ATOM 5149 O O . ALA B 1 163 ? -61.943 35.376 -26.654 1.00 45.28 153 ALA B O 1
ATOM 5151 N N . THR B 1 164 ? -63.630 36.861 -26.689 1.00 44.01 154 THR B N 1
ATOM 5152 C CA . THR B 1 164 ? -63.413 37.178 -28.094 1.00 43.66 154 THR B CA 1
ATOM 5153 C C . THR B 1 164 ? -62.043 37.822 -28.281 1.00 37.83 154 THR B C 1
ATOM 5154 O O . THR B 1 164 ? -61.689 38.779 -27.587 1.00 33.24 154 THR B O 1
ATOM 5158 N N . ALA B 1 165 ? -61.271 37.279 -29.217 1.00 33.74 155 ALA B N 1
ATOM 5159 C CA . ALA B 1 165 ? -59.933 37.785 -29.483 1.00 32.06 155 ALA B CA 1
ATOM 5160 C C . ALA B 1 165 ? -59.993 39.164 -30.127 1.00 32.63 155 ALA B C 1
ATOM 5161 O O . ALA B 1 165 ? -60.947 39.512 -30.827 1.00 28.46 155 ALA B O 1
ATOM 5163 N N . HIS B 1 166 ? -58.955 39.954 -29.874 1.00 27.08 156 HIS B N 1
ATOM 5164 C CA . HIS B 1 166 ? -58.781 41.278 -30.461 1.00 25.90 156 HIS B CA 1
ATOM 5165 C C . HIS B 1 166 ? -57.411 41.378 -31.111 1.00 20.69 156 HIS B C 1
ATOM 5166 O O . HIS B 1 166 ? -56.640 42.305 -30.866 1.00 22.51 156 HIS B O 1
ATOM 5173 N N . LEU B 1 167 ? -57.096 40.410 -31.964 1.00 23.55 157 LEU B N 1
ATOM 5174 C CA . LEU B 1 167 ? -55.746 40.248 -32.492 1.00 23.61 157 LEU B CA 1
ATOM 5175 C C . LEU B 1 167 ? -55.690 40.788 -33.919 1.00 24.38 157 LEU B C 1
ATOM 5176 O O . LEU B 1 167 ? -56.289 40.221 -34.833 1.00 23.70 157 LEU B O 1
ATOM 5181 N N . ASP B 1 168 ? -54.966 41.888 -34.089 1.00 22.86 158 ASP B N 1
ATOM 5182 C CA . ASP B 1 168 ? -54.704 42.479 -35.393 1.00 25.65 158 ASP B CA 1
ATOM 5183 C C . ASP B 1 168 ? -53.649 41.659 -36.125 1.00 27.72 158 ASP B C 1
ATOM 5184 O O . ASP B 1 168 ? -52.599 41.343 -35.557 1.00 23.91 158 ASP B O 1
ATOM 5189 N N . LEU B 1 169 ? -53.929 41.303 -37.376 1.00 24.10 159 LEU B N 1
ATOM 5190 C CA . LEU B 1 169 ? -52.992 40.555 -38.206 1.00 21.61 159 LEU B CA 1
ATOM 5191 C C . LEU B 1 169 ? -52.671 41.346 -39.466 1.00 23.60 159 LEU B C 1
ATOM 5192 O O . LEU B 1 169 ? -53.563 41.932 -40.087 1.00 27.23 159 LEU B O 1
ATOM 5197 N N . THR B 1 170 ? -51.395 41.361 -39.842 1.00 22.07 160 THR B N 1
ATOM 5198 C CA . THR B 1 170 ? -50.975 42.032 -41.061 1.00 22.66 160 THR B CA 1
ATOM 5199 C C . THR B 1 170 ? -51.318 41.182 -42.283 1.00 18.77 160 THR B C 1
ATOM 5200 O O . THR B 1 170 ? -51.728 40.022 -42.176 1.00 19.04 160 THR B O 1
ATOM 5204 N N . ASP B 1 171 ? -51.150 41.784 -43.463 1.00 21.69 161 ASP B N 1
ATOM 5205 C CA . ASP B 1 171 ? -51.336 41.038 -44.703 1.00 21.34 161 ASP B CA 1
ATOM 5206 C C . ASP B 1 171 ? -50.393 39.843 -44.768 1.00 19.93 161 ASP B C 1
ATOM 5207 O O . ASP B 1 171 ? -50.802 38.740 -45.149 1.00 18.83 161 ASP B O 1
ATOM 5212 N N . ASP B 1 172 ? -49.129 40.041 -44.385 1.00 21.39 162 ASP B N 1
ATOM 5213 C CA . ASP B 1 172 ? -48.180 38.932 -44.367 1.00 20.89 162 ASP B CA 1
ATOM 5214 C C . ASP B 1 172 ? -48.575 37.884 -43.334 1.00 18.26 162 ASP B C 1
ATOM 5215 O O . ASP B 1 172 ? -48.418 36.681 -43.576 1.00 15.75 162 ASP B O 1
ATOM 5220 N N . ASP B 1 173 ? -49.082 38.320 -42.177 1.00 16.56 163 ASP B N 1
ATOM 5221 C CA . ASP B 1 173 ? -49.598 37.377 -41.187 1.00 18.69 163 ASP B CA 1
ATOM 5222 C C . ASP B 1 173 ? -50.691 36.502 -41.789 1.00 17.96 163 ASP B C 1
ATOM 5223 O O . ASP B 1 173 ? -50.658 35.272 -41.670 1.00 18.47 163 ASP B O 1
ATOM 5228 N N . ARG B 1 174 ? -51.677 37.127 -42.440 1.00 15.65 164 ARG B N 1
ATOM 5229 C CA . ARG B 1 174 ? -52.782 36.369 -43.015 1.00 16.93 164 ARG B CA 1
ATOM 5230 C C . ARG B 1 174 ? -52.321 35.495 -44.173 1.00 13.81 164 ARG B C 1
ATOM 5231 O O . ARG B 1 174 ? -52.844 34.390 -44.358 1.00 16.36 164 ARG B O 1
ATOM 5239 N N . ALA B 1 175 ? -51.342 35.963 -44.949 1.00 15.37 165 ALA B N 1
ATOM 5240 C CA . ALA B 1 175 ? -50.808 35.156 -46.039 1.00 13.55 165 ALA B CA 1
ATOM 5241 C C . ALA B 1 175 ? -50.147 33.889 -45.513 1.00 16.53 165 ALA B C 1
ATOM 5242 O O . ALA B 1 175 ? -50.360 32.797 -46.053 1.00 16.49 165 ALA B O 1
ATOM 5244 N N . MET B 1 176 ? -49.345 34.012 -44.454 1.00 15.94 166 MET B N 1
ATOM 5245 C CA . MET B 1 176 ? -48.746 32.829 -43.849 1.00 13.40 166 MET B CA 1
ATOM 5246 C C . MET B 1 176 ? -49.814 31.886 -43.312 1.00 15.16 166 MET B C 1
ATOM 5247 O O . MET B 1 176 ? -49.687 30.662 -43.429 1.00 12.86 166 MET B O 1
ATOM 5252 N N . LEU B 1 177 ? -50.878 32.444 -42.728 1.00 14.84 167 LEU B N 1
ATOM 5253 C CA . LEU B 1 177 ? -51.916 31.629 -42.107 1.00 15.80 167 LEU B CA 1
ATOM 5254 C C . LEU B 1 177 ? -52.680 30.793 -43.124 1.00 18.32 167 LEU B C 1
ATOM 5255 O O . LEU B 1 177 ? -53.196 29.725 -42.779 1.00 19.52 167 LEU B O 1
ATOM 5260 N N . GLU B 1 178 ? -52.792 31.262 -44.364 1.00 18.71 168 GLU B N 1
ATOM 5261 C CA . GLU B 1 178 ? -53.515 30.523 -45.388 1.00 19.36 168 GLU B CA 1
ATOM 5262 C C . GLU B 1 178 ? -52.586 29.797 -46.350 1.00 21.06 168 GLU B C 1
ATOM 5263 O O . GLU B 1 178 ? -53.041 29.317 -47.393 1.00 21.39 168 GLU B O 1
ATOM 5269 N N . GLY B 1 179 ? -51.299 29.706 -46.026 1.00 14.76 169 GLY B N 1
ATOM 5270 C CA . GLY B 1 179 ? -50.393 28.826 -46.729 1.00 15.21 169 GLY B CA 1
ATOM 5271 C C . GLY B 1 179 ? -49.559 29.438 -47.833 1.00 15.15 169 GLY B C 1
ATOM 5272 O O . GLY B 1 179 ? -48.957 28.684 -48.605 1.00 16.80 169 GLY B O 1
ATOM 5273 N N . ARG B 1 180 ? -49.495 30.771 -47.931 1.00 14.15 170 ARG B N 1
ATOM 5274 C CA . ARG B 1 180 ? -48.691 31.400 -48.977 1.00 21.80 170 ARG B CA 1
ATOM 5275 C C . ARG B 1 180 ? -47.246 30.919 -48.937 1.00 19.79 170 ARG B C 1
ATOM 5276 O O . ARG B 1 180 ? -46.606 30.760 -49.982 1.00 20.72 170 ARG B O 1
ATOM 5284 N N . ASP B 1 181 ? -46.718 30.677 -47.738 1.00 21.39 171 ASP B N 1
ATOM 5285 C CA . ASP B 1 181 ? -45.341 30.244 -47.553 1.00 18.71 171 ASP B CA 1
ATOM 5286 C C . ASP B 1 181 ? -45.221 28.749 -47.297 1.00 18.29 171 ASP B C 1
ATOM 5287 O O . ASP B 1 181 ? -44.168 28.293 -46.840 1.00 18.47 171 ASP B O 1
ATOM 5292 N N . GLY B 1 182 ? -46.268 27.980 -47.565 1.00 19.91 172 GLY B N 1
ATOM 5293 C CA . GLY B 1 182 ? -46.234 26.547 -47.367 1.00 15.14 172 GLY B CA 1
ATOM 5294 C C . GLY B 1 182 ? -46.926 26.119 -46.084 1.00 14.57 172 GLY B C 1
ATOM 5295 O O . GLY B 1 182 ? -47.312 26.926 -45.236 1.00 14.81 172 GLY B O 1
ATOM 5296 N N . ILE B 1 183 ? -47.051 24.800 -45.942 1.00 16.65 173 ILE B N 1
ATOM 5297 C CA . ILE B 1 183 ? -47.860 24.232 -44.868 1.00 11.89 173 ILE B CA 1
ATOM 5298 C C . ILE B 1 183 ? -47.158 24.329 -43.514 1.00 14.90 173 ILE B C 1
ATOM 5299 O O . ILE B 1 183 ? -47.817 24.504 -42.481 1.00 12.60 173 ILE B O 1
ATOM 5304 N N . ALA B 1 184 ? -45.828 24.224 -43.485 1.00 14.47 174 ALA B N 1
ATOM 5305 C CA . ALA B 1 184 ? -45.115 24.293 -42.213 1.00 15.45 174 ALA B CA 1
ATOM 5306 C C . ALA B 1 184 ? -45.243 25.677 -41.587 1.00 14.62 174 ALA B C 1
ATOM 5307 O O . ALA B 1 184 ? -45.545 25.805 -40.394 1.00 14.98 174 ALA B O 1
ATOM 5309 N N . VAL B 1 185 ? -45.027 26.726 -42.386 1.00 12.78 175 VAL B N 1
ATOM 5310 C CA . VAL B 1 185 ? -45.174 28.095 -41.897 1.00 13.64 175 VAL B CA 1
ATOM 5311 C C . VAL B 1 185 ? -46.608 28.354 -41.453 1.00 16.78 175 VAL B C 1
ATOM 5312 O O . VAL B 1 185 ? -46.852 29.053 -40.461 1.00 14.60 175 VAL B O 1
ATOM 5316 N N . ARG B 1 186 ? -47.580 27.790 -42.172 1.00 13.83 176 ARG B N 1
ATOM 5317 C CA . ARG B 1 186 ? -48.974 27.942 -41.770 1.00 12.58 176 ARG B CA 1
ATOM 5318 C C . ARG B 1 186 ? -49.234 27.291 -40.417 1.00 12.40 176 ARG B C 1
ATOM 5319 O O . ARG B 1 186 ? -49.891 27.879 -39.549 1.00 14.06 176 ARG B O 1
ATOM 5327 N N . GLN B 1 187 ? -48.735 26.067 -40.222 1.00 13.03 177 GLN B N 1
ATOM 5328 C CA . GLN B 1 187 ? -48.910 25.404 -38.934 1.00 12.77 177 GLN B CA 1
ATOM 5329 C C . GLN B 1 187 ? -48.299 26.228 -37.813 1.00 13.10 177 GLN B C 1
ATOM 5330 O O . GLN B 1 187 ? -48.904 26.381 -36.746 1.00 11.39 177 GLN B O 1
ATOM 5336 N N . ALA B 1 188 ? -47.107 26.782 -38.048 1.00 13.97 178 ALA B N 1
ATOM 5337 C CA . ALA B 1 188 ? -46.469 27.640 -37.054 1.00 12.80 178 ALA B CA 1
ATOM 5338 C C . ALA B 1 188 ? -47.336 28.850 -36.734 1.00 12.21 178 ALA B C 1
ATOM 5339 O O . ALA B 1 188 ? -47.525 29.203 -35.563 1.00 12.97 178 ALA B O 1
ATOM 5341 N N . MET B 1 189 ? -47.880 29.497 -37.767 1.00 13.32 179 MET B N 1
ATOM 5342 C CA . MET B 1 189 ? -48.703 30.682 -37.543 1.00 15.16 179 MET B CA 1
ATOM 5343 C C . MET B 1 189 ? -49.993 30.340 -36.813 1.00 12.94 179 MET B C 1
ATOM 5344 O O . MET B 1 189 ? -50.466 31.125 -35.984 1.00 12.88 179 MET B O 1
ATOM 5349 N N . ARG B 1 190 ? -50.593 29.189 -37.129 1.00 11.13 180 ARG B N 1
ATOM 5350 C CA . ARG B 1 190 ? -51.794 28.765 -36.418 1.00 12.44 180 ARG B CA 1
ATOM 5351 C C . ARG B 1 190 ? -51.528 28.646 -34.925 1.00 11.88 180 ARG B C 1
ATOM 5352 O O . ARG B 1 190 ? -52.335 29.094 -34.102 1.00 12.68 180 ARG B O 1
ATOM 5360 N N . ILE B 1 191 ? -50.390 28.055 -34.559 1.00 12.66 181 ILE B N 1
ATOM 5361 C CA . ILE B 1 191 ? -50.050 27.898 -33.150 1.00 16.22 181 ILE B CA 1
ATOM 5362 C C . ILE B 1 191 ? -49.763 29.253 -32.515 1.00 11.19 181 ILE B C 1
ATOM 5363 O O . ILE B 1 191 ? -50.208 29.535 -31.396 1.00 13.90 181 ILE B O 1
ATOM 5368 N N . ILE B 1 192 ? -49.034 30.118 -33.226 1.00 13.91 182 ILE B N 1
ATOM 5369 C CA . ILE B 1 192 ? -48.717 31.445 -32.703 1.00 11.39 182 ILE B CA 1
ATOM 5370 C C . ILE B 1 192 ? -49.988 32.255 -32.476 1.00 12.63 182 ILE B C 1
ATOM 5371 O O . ILE B 1 192 ? -50.142 32.919 -31.444 1.00 13.73 182 ILE B O 1
ATOM 5376 N N . VAL B 1 193 ? -50.917 32.214 -33.435 1.00 15.23 183 VAL B N 1
ATOM 5377 C CA . VAL B 1 193 ? -52.136 33.010 -33.325 1.00 14.00 183 VAL B CA 1
ATOM 5378 C C . VAL B 1 193 ? -53.015 32.498 -32.189 1.00 14.51 183 VAL B C 1
ATOM 5379 O O . VAL B 1 193 ? -53.646 33.285 -31.471 1.00 16.85 183 VAL B O 1
ATOM 5383 N N . ALA B 1 194 ? -53.068 31.178 -32.002 1.00 12.55 184 ALA B N 1
ATOM 5384 C CA . ALA B 1 194 ? -53.817 30.622 -30.881 1.00 14.96 184 ALA B CA 1
ATOM 5385 C C . ALA B 1 194 ? -53.229 31.075 -29.552 1.00 16.34 184 ALA B C 1
ATOM 5386 O O . ALA B 1 194 ? -53.963 31.469 -28.639 1.00 15.62 184 ALA B O 1
ATOM 5388 N N . MET B 1 195 ? -51.900 31.039 -29.430 1.00 14.96 185 MET B N 1
ATOM 5389 C CA . MET B 1 195 ? -51.263 31.481 -28.194 1.00 11.98 185 MET B CA 1
ATOM 5390 C C . MET B 1 195 ? -51.449 32.977 -27.981 1.00 15.57 185 MET B C 1
ATOM 5391 O O . MET B 1 195 ? -51.617 33.432 -26.843 1.00 16.10 185 MET B O 1
ATOM 5396 N N . ALA B 1 196 ? -51.418 33.759 -29.062 1.00 13.27 186 ALA B N 1
ATOM 5397 C CA . ALA B 1 196 ? -51.602 35.201 -28.936 1.00 14.54 186 ALA B CA 1
ATOM 5398 C C . ALA B 1 196 ? -52.967 35.532 -28.347 1.00 17.38 186 ALA B C 1
ATOM 5399 O O . ALA B 1 196 ? -53.083 36.412 -27.486 1.00 19.06 186 ALA B O 1
ATOM 5401 N N . ALA B 1 197 ? -54.014 34.837 -28.800 1.00 16.37 187 ALA B N 1
ATOM 5402 C CA . ALA B 1 197 ? -55.336 35.038 -28.218 1.00 19.71 187 ALA B CA 1
ATOM 5403 C C . ALA B 1 197 ? -55.374 34.561 -26.772 1.00 19.33 187 ALA B C 1
ATOM 5404 O O . ALA B 1 197 ? -56.016 35.188 -25.921 1.00 21.23 187 ALA B O 1
ATOM 5406 N N . GLN B 1 198 ? -54.692 33.449 -26.480 1.00 20.65 188 GLN B N 1
ATOM 5407 C CA . GLN B 1 198 ? -54.596 32.971 -25.105 1.00 21.68 188 GLN B CA 1
ATOM 5408 C C . GLN B 1 198 ? -53.949 34.015 -24.205 1.00 19.21 188 GLN B C 1
ATOM 5409 O O . GLN B 1 198 ? -54.325 34.159 -23.035 1.00 20.30 188 GLN B O 1
ATOM 5415 N N . GLN B 1 199 ? -52.979 34.754 -24.736 1.00 19.10 189 GLN B N 1
ATOM 5416 C CA . GLN B 1 199 ? -52.232 35.749 -23.980 1.00 18.95 189 GLN B CA 1
ATOM 5417 C C . GLN B 1 199 ? -52.839 37.143 -24.060 1.00 20.77 189 GLN B C 1
ATOM 5418 O O . GLN B 1 199 ? -52.243 38.090 -23.537 1.00 22.92 189 GLN B O 1
ATOM 5424 N N . GLY B 1 200 ? -53.999 37.293 -24.695 1.00 20.33 190 GLY B N 1
ATOM 5425 C CA . GLY B 1 200 ? -54.621 38.599 -24.811 1.00 22.65 190 GLY B CA 1
ATOM 5426 C C . GLY B 1 200 ? -53.861 39.578 -25.676 1.00 24.36 190 GLY B C 1
ATOM 5427 O O . GLY B 1 200 ? -53.980 40.792 -25.478 1.00 26.83 190 GLY B O 1
ATOM 5428 N N . ALA B 1 201 ? -53.076 39.086 -26.628 1.00 18.46 191 ALA B N 1
ATOM 5429 C CA . ALA B 1 201 ? -52.324 39.972 -27.503 1.00 18.26 191 ALA B CA 1
ATOM 5430 C C . ALA B 1 201 ? -53.251 40.663 -28.495 1.00 22.04 191 ALA B C 1
ATOM 5431 O O . ALA B 1 201 ? -54.266 40.109 -28.926 1.00 22.04 191 ALA B O 1
ATOM 5433 N N . SER B 1 202 ? -52.894 41.895 -28.853 1.00 19.24 192 SER B N 1
ATOM 5434 C CA . SER B 1 202 ? -53.609 42.636 -29.881 1.00 22.69 192 SER B CA 1
ATOM 5435 C C . SER B 1 202 ? -52.873 42.655 -31.213 1.00 28.16 192 SER B C 1
ATOM 5436 O O . SER B 1 202 ? -53.420 43.164 -32.198 1.00 23.45 192 SER B O 1
ATOM 5439 N N . ALA B 1 203 ? -51.660 42.113 -31.267 1.00 20.39 193 ALA B N 1
ATOM 5440 C CA . ALA B 1 203 ? -50.881 42.077 -32.494 1.00 15.12 193 ALA B CA 1
ATOM 5441 C C . ALA B 1 203 ? -49.770 41.054 -32.327 1.00 17.90 193 ALA B C 1
ATOM 5442 O O . ALA B 1 203 ? -49.549 40.516 -31.239 1.00 17.78 193 ALA B O 1
ATOM 5444 N N . LEU B 1 204 ? -49.087 40.780 -33.429 1.00 18.58 194 LEU B N 1
ATOM 5445 C CA . LEU B 1 204 ? -47.824 40.062 -33.412 1.00 15.70 194 LEU B CA 1
ATOM 5446 C C . LEU B 1 204 ? -46.687 41.073 -33.494 1.00 17.81 194 LEU B C 1
ATOM 5447 O O . LEU B 1 204 ? -46.888 42.242 -33.829 1.00 17.56 194 LEU B O 1
ATOM 5452 N N . VAL B 1 205 ? -45.479 40.614 -33.179 1.00 15.45 195 VAL B N 1
ATOM 5453 C CA . VAL B 1 205 ? -44.298 41.468 -33.191 1.00 15.77 195 VAL B CA 1
ATOM 5454 C C . VAL B 1 205 ? -43.170 40.735 -33.905 1.00 16.34 195 VAL B C 1
ATOM 5455 O O . VAL B 1 205 ? -43.042 39.511 -33.793 1.00 15.27 195 VAL B O 1
ATOM 5459 N N . ASP B 1 206 ? -42.372 41.483 -34.663 1.00 14.41 196 ASP B N 1
ATOM 5460 C CA . ASP B 1 206 ? -41.191 40.919 -35.301 1.00 13.39 196 ASP B CA 1
ATOM 5461 C C . ASP B 1 206 ? -40.128 40.586 -34.263 1.00 13.68 196 ASP B C 1
ATOM 5462 O O . ASP B 1 206 ? -39.879 41.361 -33.335 1.00 16.31 196 ASP B O 1
ATOM 5467 N N . VAL B 1 207 ? -39.494 39.432 -34.429 1.00 12.59 197 VAL B N 1
ATOM 5468 C CA . VAL B 1 207 ? -38.331 39.062 -33.634 1.00 11.97 197 VAL B CA 1
ATOM 5469 C C . VAL B 1 207 ? -37.123 38.997 -34.557 1.00 10.62 197 VAL B C 1
ATOM 5470 O O . VAL B 1 207 ? -37.230 38.638 -35.736 1.00 14.02 197 VAL B O 1
ATOM 5474 N N . THR B 1 208 ? -35.962 39.364 -34.012 1.00 11.37 198 THR B N 1
ATOM 5475 C CA . THR B 1 208 ? -34.738 39.445 -34.797 1.00 14.24 198 THR B CA 1
ATOM 5476 C C . THR B 1 208 ? -33.961 38.139 -34.833 1.00 12.86 198 THR B C 1
ATOM 5477 O O . THR B 1 208 ? -33.125 37.954 -35.725 1.00 16.29 198 THR B O 1
ATOM 5481 N N . GLN B 1 209 ? -34.207 37.243 -33.881 1.00 12.39 199 GLN B N 1
ATOM 5482 C CA . GLN B 1 209 ? -33.461 36.000 -33.766 1.00 12.20 199 GLN B CA 1
ATOM 5483 C C . GLN B 1 209 ? -34.226 35.074 -32.835 1.00 10.07 199 GLN B C 1
ATOM 5484 O O . GLN B 1 209 ? -35.098 35.510 -32.079 1.00 10.77 199 GLN B O 1
ATOM 5490 N N . GLY B 1 210 ? -33.887 33.784 -32.901 1.00 11.70 200 GLY B N 1
ATOM 5491 C CA . GLY B 1 210 ? -34.531 32.787 -32.080 1.00 12.13 200 GLY B CA 1
ATOM 5492 C C . GLY B 1 210 ? -33.512 31.946 -31.332 1.00 11.17 200 GLY B C 1
ATOM 5493 O O . GLY B 1 210 ? -32.320 31.946 -31.642 1.00 10.64 200 GLY B O 1
ATOM 5494 N N . HIS B 1 211 ? -34.011 31.231 -30.330 1.00 9.96 201 HIS B N 1
ATOM 5495 C CA . HIS B 1 211 ? -33.215 30.241 -29.615 1.00 10.12 201 HIS B CA 1
ATOM 5496 C C . HIS B 1 211 ? -34.117 29.059 -29.313 1.00 10.94 201 HIS B C 1
ATOM 5497 O O . HIS B 1 211 ? -35.100 29.201 -28.579 1.00 10.15 201 HIS B O 1
ATOM 5504 N N . ILE B 1 212 ? -33.784 27.908 -29.889 1.00 9.90 202 ILE B N 1
ATOM 5505 C CA . ILE B 1 212 ? -34.631 26.723 -29.839 1.00 10.04 202 ILE B CA 1
ATOM 5506 C C . ILE B 1 212 ? -34.199 25.858 -28.662 1.00 9.73 202 ILE B C 1
ATOM 5507 O O . ILE B 1 212 ? -33.002 25.605 -28.466 1.00 10.68 202 ILE B O 1
ATOM 5512 N N . ASP B 1 213 ? -35.179 25.406 -27.879 1.00 9.55 203 ASP B N 1
ATOM 5513 C CA . ASP B 1 213 ? -34.942 24.663 -26.651 1.00 7.54 203 ASP B CA 1
ATOM 5514 C C . ASP B 1 213 ? -35.451 23.227 -26.695 1.00 10.04 203 ASP B C 1
ATOM 5515 O O . ASP B 1 213 ? -34.972 22.400 -25.911 1.00 10.62 203 ASP B O 1
ATOM 5520 N N . GLY B 1 214 ? -36.375 22.899 -27.600 1.00 10.77 204 GLY B N 1
ATOM 5521 C CA . GLY B 1 214 ? -36.930 21.564 -27.682 1.00 10.48 204 GLY B CA 1
ATOM 5522 C C . GLY B 1 214 ? -36.023 20.515 -28.277 1.00 10.00 204 GLY B C 1
ATOM 5523 O O . GLY B 1 214 ? -36.478 19.402 -28.554 1.00 11.15 204 GLY B O 1
ATOM 5524 N N . CYS B 1 215 ? -34.748 20.845 -28.490 1.00 9.38 205 CYS B N 1
ATOM 5525 C CA . CYS B 1 215 ? -33.746 19.904 -28.976 1.00 8.88 205 CYS B CA 1
ATOM 5526 C C . CYS B 1 215 ? -33.173 19.027 -27.873 1.00 10.80 205 CYS B C 1
ATOM 5527 O O . CYS B 1 215 ? -32.348 18.153 -28.164 1.00 12.53 205 CYS B O 1
ATOM 5530 N N . ILE B 1 216 ? -33.565 19.245 -26.620 1.00 9.91 206 ILE B N 1
ATOM 5531 C CA . ILE B 1 216 ? -33.256 18.277 -25.577 1.00 8.02 206 ILE B CA 1
ATOM 5532 C C . ILE B 1 216 ? -34.170 17.073 -25.757 1.00 10.19 206 ILE B C 1
ATOM 5533 O O . ILE B 1 216 ? -35.375 17.218 -26.004 1.00 11.00 206 ILE B O 1
ATOM 5538 N N . TYR B 1 217 ? -33.598 15.872 -25.674 1.00 12.14 207 TYR B N 1
ATOM 5539 C CA . TYR B 1 217 ? -34.380 14.652 -25.872 1.00 11.01 207 TYR B CA 1
ATOM 5540 C C . TYR B 1 217 ? -35.074 14.297 -24.557 1.00 10.45 207 TYR B C 1
ATOM 5541 O O . TYR B 1 217 ? -34.786 13.295 -23.898 1.00 12.60 207 TYR B O 1
ATOM 5550 N N . ALA B 1 218 ? -36.007 15.169 -24.171 1.00 11.28 208 ALA B N 1
ATOM 5551 C CA . ALA B 1 218 ? -36.745 14.993 -22.927 1.00 9.58 208 ALA B CA 1
ATOM 5552 C C . ALA B 1 218 ? -37.832 13.939 -23.040 1.00 13.87 208 ALA B C 1
ATOM 5553 O O . ALA B 1 218 ? -38.329 13.465 -22.014 1.00 14.23 208 ALA B O 1
ATOM 5555 N N . SER B 1 219 ? -38.201 13.566 -24.255 1.00 11.75 209 SER B N 1
ATOM 5556 C CA . SER B 1 219 ? -39.284 12.631 -24.500 1.00 14.79 209 SER B CA 1
ATOM 5557 C C . SER B 1 219 ? -39.207 12.164 -25.947 1.00 12.24 209 SER B C 1
ATOM 5558 O O . SER B 1 219 ? -38.638 12.866 -26.795 1.00 13.67 209 SER B O 1
ATOM 5561 N N . PRO B 1 220 ? -39.742 10.985 -26.269 1.00 14.35 210 PRO B N 1
ATOM 5562 C CA . PRO B 1 220 ? -39.866 10.623 -27.690 1.00 14.84 210 PRO B CA 1
ATOM 5563 C C . PRO B 1 220 ? -40.638 11.657 -28.490 1.00 12.40 210 PRO B C 1
ATOM 5564 O O . PRO B 1 220 ? -40.301 11.915 -29.652 1.00 13.77 210 PRO B O 1
ATOM 5568 N N . ALA B 1 221 ? -41.653 12.278 -27.880 1.00 13.19 211 ALA B N 1
ATOM 5569 C CA . ALA B 1 221 ? -42.459 13.274 -28.579 1.00 12.71 211 ALA B CA 1
ATOM 5570 C C . ALA B 1 221 ? -41.635 14.480 -29.014 1.00 11.11 211 ALA B C 1
ATOM 5571 O O . ALA B 1 221 ? -41.976 15.135 -30.005 1.00 12.83 211 ALA B O 1
ATOM 5573 N N . ASN B 1 222 ? -40.566 14.805 -28.280 1.00 12.45 212 ASN B N 1
ATOM 5574 C CA . ASN B 1 222 ? -39.695 15.891 -28.717 1.00 12.77 212 ASN B CA 1
ATOM 5575 C C . ASN B 1 222 ? -39.138 15.609 -30.106 1.00 10.24 212 ASN B C 1
ATOM 5576 O O . ASN B 1 222 ? -39.065 16.509 -30.952 1.00 12.03 212 ASN B O 1
ATOM 5581 N N . LEU B 1 223 ? -38.763 14.353 -30.362 1.00 13.93 213 LEU B N 1
ATOM 5582 C CA . LEU B 1 223 ? -38.292 13.972 -31.687 1.00 11.45 213 LEU B CA 1
ATOM 5583 C C . LEU B 1 223 ? -39.439 13.931 -32.689 1.00 14.58 213 LEU B C 1
ATOM 5584 O O . LEU B 1 223 ? -39.297 14.405 -33.822 1.00 13.91 213 LEU B O 1
ATOM 5589 N N . THR B 1 224 ? -40.584 13.375 -32.286 1.00 12.89 214 THR B N 1
ATOM 5590 C CA . THR B 1 224 ? -41.720 13.270 -33.197 1.00 15.98 214 THR B CA 1
ATOM 5591 C C . THR B 1 224 ? -42.157 14.640 -33.697 1.00 14.76 214 THR B C 1
ATOM 5592 O O . THR B 1 224 ? -42.442 14.813 -34.888 1.00 17.36 214 THR B O 1
ATOM 5596 N N . PHE B 1 225 ? -42.211 15.631 -32.804 1.00 14.56 215 PHE B N 1
ATOM 5597 C CA . PHE B 1 225 ? -42.589 16.976 -33.223 1.00 14.07 215 PHE B CA 1
ATOM 5598 C C . PHE B 1 225 ? -41.565 17.558 -34.188 1.00 13.52 215 PHE B C 1
ATOM 5599 O O . PHE B 1 225 ? -41.925 18.134 -35.222 1.00 15.18 215 PHE B O 1
ATOM 5607 N N . ALA B 1 226 ? -40.280 17.449 -33.846 1.00 13.12 216 ALA B N 1
ATOM 5608 C CA . ALA B 1 226 ? -39.244 18.054 -34.674 1.00 12.42 216 ALA B CA 1
ATOM 5609 C C . ALA B 1 226 ? -39.231 17.451 -36.072 1.00 16.54 216 ALA B C 1
ATOM 5610 O O . ALA B 1 226 ? -39.106 18.174 -37.067 1.00 16.66 216 ALA B O 1
ATOM 5612 N N . GLU B 1 227 ? -39.361 16.127 -36.168 1.00 17.84 217 GLU B N 1
ATOM 5613 C CA . GLU B 1 227 ? -39.334 15.489 -37.477 1.00 25.19 217 GLU B CA 1
ATOM 5614 C C . GLU B 1 227 ? -40.607 15.772 -38.263 1.00 19.59 217 GLU B C 1
ATOM 5615 O O . GLU B 1 227 ? -40.558 15.876 -39.494 1.00 18.82 217 GLU B O 1
ATOM 5621 N N . LYS B 1 228 ? -41.746 15.919 -37.579 1.00 18.09 218 LYS B N 1
ATOM 5622 C CA . LYS B 1 228 ? -42.967 16.345 -38.257 1.00 17.31 218 LYS B CA 1
ATOM 5623 C C . LYS B 1 228 ? -42.771 17.697 -38.932 1.00 21.65 218 LYS B C 1
ATOM 5624 O O . LYS B 1 228 ? -43.108 17.875 -40.108 1.00 17.46 218 LYS B O 1
ATOM 5630 N N . MET B 1 229 ? -42.220 18.667 -38.197 1.00 17.33 219 MET B N 1
ATOM 5631 C CA . MET B 1 229 ? -42.004 19.993 -38.765 1.00 17.84 219 MET B CA 1
ATOM 5632 C C . MET B 1 229 ? -40.963 19.960 -39.875 1.00 13.41 219 MET B C 1
ATOM 5633 O O . MET B 1 229 ? -41.146 20.592 -40.922 1.00 20.96 219 MET B O 1
ATOM 5638 N N . ALA B 1 230 ? -39.862 19.234 -39.665 1.00 17.94 220 ALA B N 1
ATOM 5639 C CA . ALA B 1 230 ? -38.818 19.169 -40.682 1.00 16.47 220 ALA B CA 1
ATOM 5640 C C . ALA B 1 230 ? -39.318 18.475 -41.943 1.00 22.35 220 ALA B C 1
ATOM 5641 O O . ALA B 1 230 ? -38.962 18.873 -43.058 1.00 22.76 220 ALA B O 1
ATOM 5643 N N . ASP B 1 231 ? -40.155 17.449 -41.788 1.00 23.57 221 ASP B N 1
ATOM 5644 C CA . ASP B 1 231 ? -40.631 16.688 -42.937 1.00 25.16 221 ASP B CA 1
ATOM 5645 C C . ASP B 1 231 ? -41.691 17.422 -43.747 1.00 27.79 221 ASP B C 1
ATOM 5646 O O . ASP B 1 231 ? -41.973 17.008 -44.877 1.00 30.56 221 ASP B O 1
ATOM 5651 N N . MET B 1 232 ? -42.286 18.490 -43.214 1.00 22.32 222 MET B N 1
ATOM 5652 C CA . MET B 1 232 ? -43.168 19.340 -44.002 1.00 26.93 222 MET B CA 1
ATOM 5653 C C . MET B 1 232 ? -42.468 20.608 -44.477 1.00 21.49 222 MET B C 1
ATOM 5654 O O . MET B 1 232 ? -43.135 21.562 -44.893 1.00 27.25 222 MET B O 1
ATOM 5659 N N . GLY B 1 233 ? -41.139 20.634 -44.427 1.00 24.11 223 GLY B N 1
ATOM 5660 C CA . GLY B 1 233 ? -40.376 21.733 -44.980 1.00 23.48 223 GLY B CA 1
ATOM 5661 C C . GLY B 1 233 ? -40.097 22.878 -44.038 1.00 22.32 223 GLY B C 1
ATOM 5662 O O . GLY B 1 233 ? -39.760 23.971 -44.506 1.00 19.95 223 GLY B O 1
ATOM 5663 N N . GLY B 1 234 ? -40.225 22.671 -42.731 1.00 17.80 224 GLY B N 1
ATOM 5664 C CA . GLY B 1 234 ? -39.965 23.754 -41.800 1.00 14.92 224 GLY B CA 1
ATOM 5665 C C . GLY B 1 234 ? -38.532 24.244 -41.911 1.00 15.63 224 GLY B C 1
ATOM 5666 O O . GLY B 1 234 ? -37.592 23.459 -42.049 1.00 18.47 224 GLY B O 1
ATOM 5667 N N . LYS B 1 235 ? -38.372 25.563 -41.880 1.00 17.66 225 LYS B N 1
ATOM 5668 C CA . LYS B 1 235 ? -37.052 26.171 -41.843 1.00 19.57 225 LYS B CA 1
ATOM 5669 C C . LYS B 1 235 ? -37.167 27.522 -41.157 1.00 14.39 225 LYS B C 1
ATOM 5670 O O . LYS B 1 235 ? -38.178 28.217 -41.302 1.00 16.49 225 LYS B O 1
ATOM 5676 N N . VAL B 1 236 ? -36.135 27.881 -40.394 1.00 15.70 226 VAL B N 1
ATOM 5677 C CA . VAL B 1 236 ? -36.186 29.132 -39.655 1.00 16.70 226 VAL B CA 1
ATOM 5678 C C . VAL B 1 236 ? -35.995 30.305 -40.608 1.00 18.33 226 VAL B C 1
ATOM 5679 O O . VAL B 1 236 ? -35.306 30.210 -41.635 1.00 18.58 226 VAL B O 1
ATOM 5683 N N . ARG B 1 237 ? -36.631 31.424 -40.266 1.00 17.09 227 ARG B N 1
ATOM 5684 C CA . ARG B 1 237 ? -36.580 32.648 -41.048 1.00 15.82 227 ARG B CA 1
ATOM 5685 C C . ARG B 1 237 ? -35.658 33.696 -40.441 1.00 20.11 227 ARG B C 1
ATOM 5686 O O . ARG B 1 237 ? -35.183 34.581 -41.163 1.00 21.76 227 ARG B O 1
ATOM 5694 N N . VAL B 1 238 ? -35.395 33.611 -39.144 1.00 14.85 228 VAL B N 1
ATOM 5695 C CA . VAL B 1 238 ? -34.451 34.491 -38.462 1.00 13.81 228 VAL B CA 1
ATOM 5696 C C . VAL B 1 238 ? -33.314 33.621 -37.949 1.00 12.04 228 VAL B C 1
ATOM 5697 O O . VAL B 1 238 ? -33.487 32.404 -37.758 1.00 14.34 228 VAL B O 1
ATOM 5701 N N . PRO B 1 239 ? -32.132 34.199 -37.724 1.00 12.19 229 PRO B N 1
ATOM 5702 C CA . PRO B 1 239 ? -31.024 33.405 -37.172 1.00 13.41 229 PRO B CA 1
ATOM 5703 C C . PRO B 1 239 ? -31.421 32.806 -35.831 1.00 13.91 229 PRO B C 1
ATOM 5704 O O . PRO B 1 239 ? -31.875 33.509 -34.928 1.00 15.12 229 PRO B O 1
ATOM 5708 N N . SER B 1 240 ? -31.273 31.490 -35.715 1.00 12.42 230 SER B N 1
ATOM 5709 C CA . SER B 1 240 ? -31.760 30.763 -34.549 1.00 12.25 230 SER B CA 1
ATOM 5710 C C . SER B 1 240 ? -30.669 29.844 -34.029 1.00 13.59 230 SER B C 1
ATOM 5711 O O . SER B 1 240 ? -30.154 29.004 -34.773 1.00 13.73 230 SER B O 1
ATOM 5714 N N . THR B 1 241 ? -30.323 30.006 -32.757 1.00 11.08 231 THR B N 1
ATOM 5715 C CA . THR B 1 241 ? -29.373 29.128 -32.095 1.00 10.52 231 THR B CA 1
ATOM 5716 C C . THR B 1 241 ? -30.107 27.968 -31.427 1.00 9.51 231 THR B C 1
ATOM 5717 O O . THR B 1 241 ? -31.339 27.932 -31.356 1.00 10.00 231 THR B O 1
ATOM 5721 N N . MET B 1 242 ? -29.331 27.010 -30.929 1.00 11.67 232 MET B N 1
ATOM 5722 C CA . MET B 1 242 ? -29.870 25.811 -30.305 1.00 9.14 232 MET B CA 1
ATOM 5723 C C . MET B 1 242 ? -29.388 25.694 -28.868 1.00 8.02 232 MET B C 1
ATOM 5724 O O . MET B 1 242 ? -28.221 25.970 -28.565 1.00 9.21 232 MET B O 1
ATOM 5729 N N . ASN B 1 243 ? -30.297 25.268 -27.997 1.00 9.10 233 ASN B N 1
ATOM 5730 C CA . ASN B 1 243 ? -30.004 25.018 -26.593 1.00 9.12 233 ASN B CA 1
ATOM 5731 C C . ASN B 1 243 ? -29.211 23.720 -26.465 1.00 9.30 233 ASN B C 1
ATOM 5732 O O . ASN B 1 243 ? -28.816 23.103 -27.457 1.00 8.86 233 ASN B O 1
ATOM 5737 N N . ALA B 1 244 ? -28.968 23.291 -25.230 1.00 8.14 234 ALA B N 1
ATOM 5738 C CA . ALA B 1 244 ? -28.259 22.041 -24.999 1.00 9.98 234 ALA B CA 1
ATOM 5739 C C . ALA B 1 244 ? -29.003 20.875 -25.637 1.00 8.69 234 ALA B C 1
ATOM 5740 O O . ALA B 1 244 ? -30.222 20.916 -25.839 1.00 9.27 234 ALA B O 1
ATOM 5742 N N . ILE B 1 245 ? -28.249 19.834 -25.974 1.00 8.86 235 ILE B N 1
ATOM 5743 C CA . ILE B 1 245 ? -28.831 18.615 -26.514 1.00 8.62 235 ILE B CA 1
ATOM 5744 C C . ILE B 1 245 ? -28.493 17.468 -25.571 1.00 8.48 235 ILE B C 1
ATOM 5745 O O . ILE B 1 245 ? -27.815 17.663 -24.555 1.00 10.75 235 ILE B O 1
ATOM 5750 N N . SER B 1 246 ? -28.971 16.267 -25.888 1.00 11.04 236 SER B N 1
ATOM 5751 C CA . SER B 1 246 ? -28.846 15.134 -24.983 1.00 9.03 236 SER B CA 1
ATOM 5752 C C . SER B 1 246 ? -27.756 14.158 -25.406 1.00 9.83 236 SER B C 1
ATOM 5753 O O . SER B 1 246 ? -27.702 13.041 -24.884 1.00 11.47 236 SER B O 1
ATOM 5756 N N . VAL B 1 247 ? -26.893 14.549 -26.341 1.00 11.80 237 VAL B N 1
ATOM 5757 C CA . VAL B 1 247 ? -25.671 13.808 -26.633 1.00 10.86 237 VAL B CA 1
ATOM 5758 C C . VAL B 1 247 ? -24.529 14.798 -26.786 1.00 9.89 237 VAL B C 1
ATOM 5759 O O . VAL B 1 247 ? -24.716 15.905 -27.300 1.00 11.48 237 VAL B O 1
ATOM 5763 N N . ASP B 1 248 ? -23.352 14.405 -26.302 1.00 9.15 238 ASP B N 1
ATOM 5764 C CA . ASP B 1 248 ? -22.096 14.944 -26.801 1.00 12.51 238 ASP B CA 1
ATOM 5765 C C . ASP B 1 248 ? -22.032 14.540 -28.268 1.00 14.50 238 ASP B C 1
ATOM 5766 O O . ASP B 1 248 ? -21.709 13.390 -28.581 1.00 14.49 238 ASP B O 1
ATOM 5771 N N . LYS B 1 249 ? -22.367 15.471 -29.166 1.00 12.89 239 LYS B N 1
ATOM 5772 C CA . LYS B 1 249 ? -22.729 15.102 -30.533 1.00 13.82 239 LYS B CA 1
ATOM 5773 C C . LYS B 1 249 ? -21.620 14.321 -31.228 1.00 14.61 239 LYS B C 1
ATOM 5774 O O . LYS B 1 249 ? -21.891 13.345 -31.937 1.00 15.28 239 LYS B O 1
ATOM 5780 N N . ALA B 1 250 ? -20.368 14.724 -31.030 1.00 15.00 240 ALA B N 1
ATOM 5781 C CA . ALA B 1 250 ? -19.260 14.084 -31.725 1.00 15.32 240 ALA B CA 1
ATOM 5782 C C . ALA B 1 250 ? -18.754 12.825 -31.033 1.00 13.95 240 ALA B C 1
ATOM 5783 O O . ALA B 1 250 ? -17.993 12.070 -31.648 1.00 18.83 240 ALA B O 1
ATOM 5785 N N . ASN B 1 251 ? -19.155 12.566 -29.787 1.00 10.96 241 ASN B N 1
ATOM 5786 C CA . ASN B 1 251 ? -18.481 11.556 -28.984 1.00 11.79 241 ASN B CA 1
ATOM 5787 C C . ASN B 1 251 ? -19.387 10.550 -28.284 1.00 11.76 241 ASN B C 1
ATOM 5788 O O . ASN B 1 251 ? -18.867 9.664 -27.600 1.00 12.81 241 ASN B O 1
ATOM 5793 N N . TRP B 1 252 ? -20.711 10.647 -28.426 1.00 13.98 242 TRP B N 1
ATOM 5794 C CA . TRP B 1 252 ? -21.579 9.868 -27.545 1.00 10.65 242 TRP B CA 1
ATOM 5795 C C . TRP B 1 252 ? -21.460 8.366 -27.785 1.00 13.34 242 TRP B C 1
ATOM 5796 O O . TRP B 1 252 ? -21.704 7.577 -26.866 1.00 14.90 242 TRP B O 1
ATOM 5807 N N . ARG B 1 253 ? -21.079 7.947 -28.991 1.00 13.64 243 ARG B N 1
ATOM 5808 C CA . ARG B 1 253 ? -20.945 6.517 -29.253 1.00 13.62 243 ARG B CA 1
ATOM 5809 C C . ARG B 1 253 ? -19.795 5.920 -28.451 1.00 15.11 243 ARG B C 1
ATOM 5810 O O . ARG B 1 253 ? -19.980 4.949 -27.708 1.00 14.30 243 ARG B O 1
ATOM 5818 N N . ALA B 1 254 ? -18.600 6.502 -28.571 1.00 14.70 244 ALA B N 1
ATOM 5819 C CA . ALA B 1 254 ? -17.471 6.043 -27.769 1.00 14.32 244 ALA B CA 1
ATOM 5820 C C . ALA B 1 254 ? -17.744 6.190 -26.279 1.00 16.86 244 ALA B C 1
ATOM 5821 O O . ALA B 1 254 ? -17.267 5.379 -25.477 1.00 16.25 244 ALA B O 1
ATOM 5823 N N . GLN B 1 255 ? -18.515 7.208 -25.888 1.00 12.60 245 GLN B N 1
ATOM 5824 C CA . GLN B 1 255 ? -18.810 7.431 -24.479 1.00 14.32 245 GLN B CA 1
ATOM 5825 C C . GLN B 1 255 ? -19.702 6.355 -23.878 1.00 14.95 245 GLN B C 1
ATOM 5826 O O . GLN B 1 255 ? -19.820 6.292 -22.649 1.00 18.07 245 GLN B O 1
ATOM 5832 N N . GLY B 1 256 ? -20.329 5.519 -24.697 1.00 15.42 246 GLY B N 1
ATOM 5833 C CA . GLY B 1 256 ? -21.157 4.451 -24.186 1.00 16.42 246 GLY B CA 1
ATOM 5834 C C . GLY B 1 256 ? -22.605 4.807 -23.951 1.00 15.24 246 GLY B C 1
ATOM 5835 O O . GLY B 1 256 ? -23.304 4.054 -23.263 1.00 17.27 246 GLY B O 1
ATOM 5836 N N . VAL B 1 257 ? -23.075 5.932 -24.479 1.00 12.70 247 VAL B N 1
ATOM 5837 C CA . VAL B 1 257 ? -24.497 6.257 -24.439 1.00 15.19 247 VAL B CA 1
ATOM 5838 C C . VAL B 1 257 ? -25.220 5.212 -25.281 1.00 15.91 247 VAL B C 1
ATOM 5839 O O . VAL B 1 257 ? -24.895 5.043 -26.465 1.00 15.54 247 VAL B O 1
ATOM 5843 N N . PRO B 1 258 ? -26.182 4.484 -24.714 1.00 17.13 248 PRO B N 1
ATOM 5844 C CA . PRO B 1 258 ? -26.859 3.428 -25.478 1.00 19.32 248 PRO B CA 1
ATOM 5845 C C . PRO B 1 258 ? -27.503 3.968 -26.746 1.00 21.93 248 PRO B C 1
ATOM 5846 O O . PRO B 1 258 ? -28.032 5.082 -26.774 1.00 17.65 248 PRO B O 1
ATOM 5850 N N . GLU B 1 259 ? -27.446 3.156 -27.806 1.00 20.89 249 GLU B N 1
ATOM 5851 C CA . GLU B 1 259 ? -27.940 3.583 -29.111 1.00 24.35 249 GLU B CA 1
ATOM 5852 C C . GLU B 1 259 ? -29.425 3.917 -29.079 1.00 19.05 249 GLU B C 1
ATOM 5853 O O . GLU B 1 259 ? -29.868 4.829 -29.786 1.00 20.46 249 GLU B O 1
ATOM 5859 N N . ASP B 1 260 ? -30.208 3.197 -28.270 1.00 23.45 250 ASP B N 1
ATOM 5860 C CA . ASP B 1 260 ? -31.643 3.456 -28.194 1.00 24.18 250 ASP B CA 1
ATOM 5861 C C . ASP B 1 260 ? -31.949 4.856 -27.680 1.00 22.31 250 ASP B C 1
ATOM 5862 O O . ASP B 1 260 ? -33.036 5.380 -27.948 1.00 22.24 250 ASP B O 1
ATOM 5867 N N . PHE B 1 261 ? -31.022 5.467 -26.944 1.00 18.65 251 PHE B N 1
ATOM 5868 C CA . PHE B 1 261 ? -31.144 6.846 -26.491 1.00 19.32 251 PHE B CA 1
ATOM 5869 C C . PHE B 1 261 ? -30.365 7.809 -27.378 1.00 16.59 251 PHE B C 1
ATOM 5870 O O . PHE B 1 261 ? -30.898 8.842 -27.793 1.00 14.88 251 PHE B O 1
ATOM 5878 N N . GLY B 1 262 ? -29.110 7.476 -27.690 1.00 15.41 252 GLY B N 1
ATOM 5879 C CA . GLY B 1 262 ? -28.260 8.414 -28.405 1.00 13.08 252 GLY B CA 1
ATOM 5880 C C . GLY B 1 262 ? -28.704 8.661 -29.835 1.00 15.84 252 GLY B C 1
ATOM 5881 O O . GLY B 1 262 ? -28.571 9.775 -30.349 1.00 16.15 252 GLY B O 1
ATOM 5882 N N . ASP B 1 263 ? -29.232 7.628 -30.503 1.00 15.58 253 ASP B N 1
ATOM 5883 C CA . ASP B 1 263 ? -29.636 7.813 -31.896 1.00 19.89 253 ASP B CA 1
ATOM 5884 C C . ASP B 1 263 ? -30.811 8.774 -32.028 1.00 13.37 253 ASP B C 1
ATOM 5885 O O . ASP B 1 263 ? -30.717 9.718 -32.832 1.00 17.89 253 ASP B O 1
ATOM 5890 N N . PRO B 1 264 ? -31.923 8.616 -31.298 1.00 17.19 254 PRO B N 1
ATOM 5891 C CA . PRO B 1 264 ? -32.979 9.636 -31.391 1.00 14.85 254 PR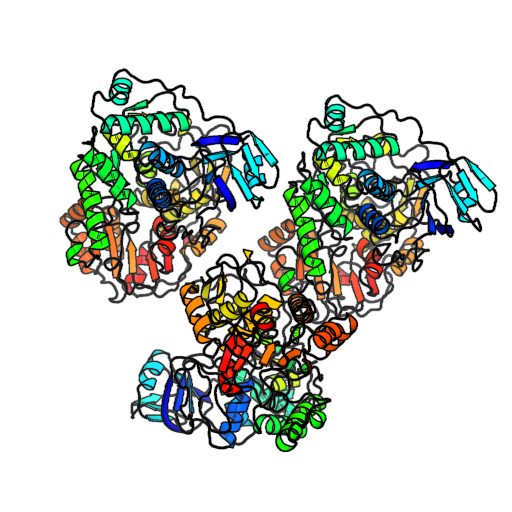O B CA 1
ATOM 5892 C C . PRO B 1 264 ? -32.549 10.985 -30.848 1.00 13.71 254 PRO B C 1
ATOM 5893 O O . PRO B 1 264 ? -32.999 12.015 -31.366 1.00 16.19 254 PRO B O 1
ATOM 5897 N N . ALA B 1 265 ? -31.693 11.014 -29.822 1.00 14.75 255 ALA B N 1
ATOM 5898 C CA . ALA B 1 265 ? -31.197 12.289 -29.312 1.00 13.78 255 ALA B CA 1
ATOM 5899 C C . ALA B 1 265 ? -30.389 13.025 -30.371 1.00 14.03 255 ALA B C 1
ATOM 5900 O O . ALA B 1 265 ? -30.527 14.244 -30.534 1.00 13.77 255 ALA B O 1
ATOM 5902 N N . ALA B 1 266 ? -29.534 12.303 -31.098 1.00 12.96 256 ALA B N 1
ATOM 5903 C CA . ALA B 1 266 ? -28.766 12.928 -32.170 1.00 14.29 256 ALA B CA 1
ATOM 5904 C C . ALA B 1 266 ? -29.661 13.292 -33.348 1.00 11.95 256 ALA B C 1
ATOM 5905 O O . ALA B 1 266 ? -29.471 14.338 -33.978 1.00 14.07 256 ALA B O 1
ATOM 5907 N N . ARG B 1 267 ? -30.641 12.440 -33.662 1.00 15.89 257 ARG B N 1
ATOM 5908 C CA . ARG B 1 267 ? -31.579 12.762 -34.733 1.00 16.29 257 ARG B CA 1
ATOM 5909 C C . ARG B 1 267 ? -32.389 14.006 -34.397 1.00 12.55 257 ARG B C 1
ATOM 5910 O O . ARG B 1 267 ? -32.712 14.804 -35.286 1.00 14.69 257 ARG B O 1
ATOM 5918 N N . LEU B 1 268 ? -32.728 14.184 -33.118 1.00 14.54 258 LEU B N 1
ATOM 5919 C CA . LEU B 1 268 ? -33.445 15.383 -32.693 1.00 12.27 258 LEU B CA 1
ATOM 5920 C C . LEU B 1 268 ? -32.614 16.633 -32.948 1.00 12.51 258 LEU B C 1
ATOM 5921 O O . LEU B 1 268 ? -33.112 17.625 -33.494 1.00 12.51 258 LEU B O 1
ATOM 5926 N N . ALA B 1 269 ? -31.340 16.604 -32.553 1.00 11.61 259 ALA B N 1
ATOM 5927 C CA . ALA B 1 269 ? -30.459 17.730 -32.843 1.00 9.89 259 ALA B CA 1
ATOM 5928 C C . ALA B 1 269 ? -30.328 17.946 -34.344 1.00 14.62 259 ALA B C 1
ATOM 5929 O O . ALA B 1 269 ? -30.377 19.086 -34.821 1.00 13.82 259 ALA B O 1
ATOM 5931 N N . ASP B 1 270 ? -30.187 16.856 -35.106 1.00 12.90 260 ASP B N 1
ATOM 5932 C CA . ASP B 1 270 ? -30.031 16.969 -36.553 1.00 16.69 260 ASP B CA 1
ATOM 5933 C C . ASP B 1 270 ? -31.266 17.580 -37.202 1.00 16.72 260 ASP B C 1
ATOM 5934 O O . ASP B 1 270 ? -31.156 18.319 -38.188 1.00 17.19 260 ASP B O 1
ATOM 5939 N N . ALA B 1 271 ? -32.452 17.270 -36.673 1.00 14.58 261 ALA B N 1
ATOM 5940 C CA . ALA B 1 271 ? -33.681 17.792 -37.263 1.00 13.73 261 ALA B CA 1
ATOM 5941 C C . ALA B 1 271 ? -33.718 19.313 -37.203 1.00 16.29 261 ALA B C 1
ATOM 5942 O O . ALA B 1 271 ? -34.135 19.969 -38.164 1.00 16.54 261 ALA B O 1
ATOM 5944 N N . TYR B 1 272 ? -33.276 19.895 -36.086 1.00 14.90 262 TYR B N 1
ATOM 5945 C CA . TYR B 1 272 ? -33.268 21.350 -35.987 1.00 14.30 262 TYR B CA 1
ATOM 5946 C C . TYR B 1 272 ? -32.164 21.956 -36.847 1.00 14.81 262 TYR B C 1
ATOM 5947 O O . TYR B 1 272 ? -32.343 23.034 -37.425 1.00 14.91 262 TYR B O 1
ATOM 5956 N N . VAL B 1 273 ? -31.020 21.275 -36.958 1.00 16.43 263 VAL B N 1
ATOM 5957 C CA . VAL B 1 273 ? -29.983 21.731 -37.880 1.00 15.09 263 VAL B CA 1
ATOM 5958 C C . VAL B 1 273 ? -30.493 21.665 -39.315 1.00 16.12 263 VAL B C 1
ATOM 5959 O O . VAL B 1 273 ? -30.245 22.571 -40.121 1.00 20.06 263 VAL B O 1
ATOM 5963 N N . ARG B 1 274 ? -31.233 20.602 -39.647 1.00 16.57 264 ARG B N 1
ATOM 5964 C CA . ARG B 1 274 ? -31.832 20.485 -40.972 1.00 17.41 264 ARG B CA 1
ATOM 5965 C C . ARG B 1 274 ? -32.789 21.637 -41.258 1.00 17.93 264 ARG B C 1
ATOM 5966 O O . ARG B 1 274 ? -32.928 22.057 -42.412 1.00 22.49 264 ARG B O 1
ATOM 5974 N N . MET B 1 275 ? -33.435 22.175 -40.225 1.00 18.32 265 MET B N 1
ATOM 5975 C CA . MET B 1 275 ? -34.353 23.295 -40.372 1.00 17.80 265 MET B CA 1
ATOM 5976 C C . MET B 1 275 ? -33.656 24.650 -40.277 1.00 17.60 265 MET B C 1
ATOM 5977 O O . MET B 1 275 ? -34.335 25.675 -40.164 1.00 17.09 265 MET B O 1
ATOM 5982 N N . GLY B 1 276 ? -32.324 24.680 -40.318 1.00 15.87 266 GLY B N 1
ATOM 5983 C CA . GLY B 1 276 ? -31.581 25.921 -40.403 1.00 13.94 266 GLY B CA 1
ATOM 5984 C C . GLY B 1 276 ? -31.063 26.470 -39.093 1.00 12.55 266 GLY B C 1
ATOM 5985 O O . GLY B 1 276 ? -30.467 27.555 -39.088 1.00 15.09 266 GLY B O 1
ATOM 5986 N N . CYS B 1 277 ? -31.258 25.760 -37.989 1.00 15.31 267 CYS B N 1
ATOM 5987 C CA . CYS B 1 277 ? -30.817 26.258 -36.699 1.00 11.75 267 CYS B CA 1
ATOM 5988 C C . CYS B 1 277 ? -29.302 26.086 -36.591 1.00 13.32 267 CYS B C 1
ATOM 5989 O O . CYS B 1 277 ? -28.727 25.118 -37.102 1.00 13.35 267 CYS B O 1
ATOM 5992 N N . ARG B 1 278 ? -28.651 27.038 -35.936 1.00 12.07 268 ARG B N 1
ATOM 5993 C CA . ARG B 1 278 ? -27.205 26.965 -35.757 1.00 13.19 268 ARG B CA 1
ATOM 5994 C C . ARG B 1 278 ? -26.870 25.966 -34.654 1.00 13.25 268 ARG B C 1
ATOM 5995 O O . ARG B 1 278 ? -27.429 26.055 -33.557 1.00 12.09 268 ARG B O 1
ATOM 6003 N N . PRO B 1 279 ? -25.961 25.012 -34.898 1.00 12.86 269 PRO B N 1
ATOM 6004 C CA . PRO B 1 279 ? -25.664 23.962 -33.906 1.00 11.75 269 PRO B CA 1
ATOM 6005 C C . PRO B 1 279 ? -24.772 24.456 -32.770 1.00 10.30 269 PRO B C 1
ATOM 6006 O O . PRO B 1 279 ? -23.691 23.919 -32.506 1.00 13.39 269 PRO B O 1
ATOM 6010 N N . THR B 1 280 ? -25.235 25.497 -32.077 1.00 10.15 270 THR B N 1
ATOM 6011 C CA . THR B 1 280 ? -24.479 26.034 -30.952 1.00 11.56 270 THR B CA 1
ATOM 6012 C C . THR B 1 280 ? -24.557 25.120 -29.736 1.00 11.26 270 THR B C 1
ATOM 6013 O O . THR B 1 280 ? -23.643 25.126 -28.902 1.00 10.94 270 THR B O 1
ATOM 6017 N N . PHE B 1 281 ? -25.634 24.347 -29.621 1.00 8.94 271 PHE B N 1
ATOM 6018 C CA . PHE B 1 281 ? -25.854 23.385 -28.537 1.00 8.96 271 PHE B CA 1
ATOM 6019 C C . PHE B 1 281 ? -25.444 23.959 -27.181 1.00 8.31 271 PHE B C 1
ATOM 6020 O O . PHE B 1 281 ? -24.601 23.409 -26.469 1.00 9.35 271 PHE B O 1
ATOM 6028 N N . THR B 1 282 ? -26.052 25.087 -26.822 1.00 10.03 272 THR B N 1
ATOM 6029 C CA . THR B 1 282 ? -25.690 25.708 -25.557 1.00 8.84 272 THR B CA 1
ATOM 6030 C C . THR B 1 282 ? -26.879 26.418 -24.926 1.00 7.96 272 THR B C 1
ATOM 6031 O O . THR B 1 282 ? -27.656 27.096 -25.604 1.00 9.05 272 THR B O 1
ATOM 6035 N N . CYS B 1 283 ? -26.997 26.244 -23.608 1.00 8.15 273 CYS B N 1
ATOM 6036 C CA . CYS B 1 283 ? -28.015 26.884 -22.789 1.00 8.76 273 CYS B CA 1
ATOM 6037 C C . CYS B 1 283 ? -27.566 28.235 -22.259 1.00 8.05 273 CYS B C 1
ATOM 6038 O O . CYS B 1 283 ? -28.266 28.834 -21.438 1.00 8.20 273 CYS B O 1
ATOM 6041 N N . SER B 1 284 ? -26.425 28.733 -22.719 1.00 9.79 274 SER B N 1
ATOM 6042 C CA . SER B 1 284 ? -25.981 30.092 -22.424 1.00 7.11 274 SER B CA 1
ATOM 6043 C C . SER B 1 284 ? -25.754 30.851 -23.729 1.00 9.68 274 SER B C 1
ATOM 6044 O O . SER B 1 284 ? -24.643 31.320 -23.999 1.00 9.24 274 SER B O 1
ATOM 6047 N N . PRO B 1 285 ? -26.790 30.991 -24.567 1.00 9.98 275 PRO B N 1
ATOM 6048 C CA . PRO B 1 285 ? -26.586 31.659 -25.861 1.00 10.77 275 PRO B CA 1
ATOM 6049 C C . PRO B 1 285 ? -26.286 33.136 -25.726 1.00 9.15 275 PRO B C 1
ATOM 6050 O O . PRO B 1 285 ? -25.805 33.746 -26.688 1.00 10.10 275 PRO B O 1
ATOM 6054 N N . TYR B 1 286 ? -26.562 33.731 -24.566 1.00 9.20 276 TYR B N 1
ATOM 6055 C CA . TYR B 1 286 ? -26.199 35.116 -24.303 1.00 10.33 276 TYR B CA 1
ATOM 6056 C C . TYR B 1 286 ? -24.695 35.306 -24.164 1.00 11.32 276 TYR B C 1
ATOM 6057 O O . TYR B 1 286 ? -24.236 36.451 -24.099 1.00 12.32 276 TYR B O 1
ATOM 6066 N N . LEU B 1 287 ? -23.923 34.221 -24.104 1.00 9.98 277 LEU B N 1
ATOM 6067 C CA . LEU B 1 287 ? -22.469 34.311 -24.110 1.00 9.37 277 LEU B CA 1
ATOM 6068 C C . LEU B 1 287 ? -21.881 34.273 -25.512 1.00 11.16 277 LEU B C 1
ATOM 6069 O O . LEU B 1 287 ? -20.685 34.544 -25.674 1.00 12.56 277 LEU B O 1
ATOM 6074 N N . LEU B 1 288 ? -22.682 33.939 -26.517 1.00 11.95 278 LEU B N 1
ATOM 6075 C CA . LEU B 1 288 ? -22.197 33.896 -27.886 1.00 10.22 278 LEU B CA 1
ATOM 6076 C C . LEU B 1 288 ? -21.995 35.309 -28.421 1.00 10.12 278 LEU B C 1
ATOM 6077 O O . LEU B 1 288 ? -22.596 36.276 -27.945 1.00 12.33 278 LEU B O 1
ATOM 6082 N N . ASP B 1 289 ? -21.135 35.418 -29.437 1.00 14.66 279 ASP B N 1
ATOM 6083 C CA . ASP B 1 289 ? -20.953 36.699 -30.111 1.00 16.03 279 ASP B CA 1
ATOM 6084 C C . ASP B 1 289 ? -22.257 37.212 -30.702 1.00 15.05 279 ASP B C 1
ATOM 6085 O O . ASP B 1 289 ? -22.394 38.420 -30.926 1.00 15.34 279 ASP B O 1
ATOM 6090 N N . SER B 1 290 ? -23.216 36.317 -30.940 1.00 13.65 280 SER B N 1
ATOM 6091 C CA . SER B 1 290 ? -24.527 36.613 -31.497 1.00 15.39 280 SER B CA 1
ATOM 6092 C C . SER B 1 290 ? -25.519 37.162 -30.476 1.00 13.51 280 SER B C 1
ATOM 6093 O O . SER B 1 290 ? -26.678 37.397 -30.840 1.00 13.96 280 SER B O 1
ATOM 6096 N N . ALA B 1 291 ? -25.098 37.375 -29.231 1.00 12.33 281 ALA B N 1
ATOM 6097 C CA . ALA B 1 291 ? -26.034 37.699 -28.164 1.00 14.59 281 ALA B CA 1
ATOM 6098 C C . ALA B 1 291 ? -26.803 38.979 -28.485 1.00 15.42 281 ALA B C 1
ATOM 6099 O O . ALA B 1 291 ? -26.234 39.924 -29.049 1.00 14.39 281 ALA B O 1
ATOM 6101 N N . PRO B 1 292 ? -28.085 39.047 -28.140 1.00 12.68 282 PRO B N 1
ATOM 6102 C CA . PRO B 1 292 ? -28.881 40.241 -28.434 1.00 14.07 282 PRO B CA 1
ATOM 6103 C C . PRO B 1 292 ? -28.556 41.378 -27.472 1.00 15.08 282 PRO B C 1
ATOM 6104 O O . PRO B 1 292 ? -27.822 41.221 -26.494 1.00 13.10 282 PRO B O 1
ATOM 6108 N N . SER B 1 293 ? -29.133 42.539 -27.766 1.00 13.89 283 SER B N 1
ATOM 6109 C CA . SER B 1 293 ? -28.848 43.766 -27.038 1.00 13.07 283 SER B CA 1
ATOM 6110 C C . SER B 1 293 ? -30.114 44.311 -26.391 1.00 13.91 283 SER B C 1
ATOM 6111 O O . SER B 1 293 ? -31.227 43.842 -26.642 1.00 13.85 283 SER B O 1
ATOM 6114 N N . ALA B 1 294 ? -29.923 45.325 -25.551 1.00 14.78 284 ALA B N 1
ATOM 6115 C CA . ALA B 1 294 ? -31.044 45.976 -24.887 1.00 14.61 284 ALA B CA 1
ATOM 6116 C C . ALA B 1 294 ? -32.046 46.494 -25.909 1.00 12.11 284 ALA B C 1
ATOM 6117 O O . ALA B 1 294 ? -31.670 47.020 -26.961 1.00 14.40 284 ALA B O 1
ATOM 6119 N N . GLY B 1 295 ? -33.331 46.330 -25.595 1.00 12.86 285 GLY B N 1
ATOM 6120 C CA . GLY B 1 295 ? -34.402 46.785 -26.453 1.00 16.62 285 GLY B CA 1
ATOM 6121 C C . GLY B 1 295 ? -34.713 45.890 -27.630 1.00 14.98 285 GLY B C 1
ATOM 6122 O O . GLY B 1 295 ? -35.708 46.134 -28.325 1.00 16.85 285 GLY B O 1
ATOM 6123 N N . GLU B 1 296 ? -33.911 44.858 -27.872 1.00 15.46 286 GLU B N 1
ATOM 6124 C CA . GLU B 1 296 ? -34.090 44.000 -29.034 1.00 14.27 286 GLU B CA 1
ATOM 6125 C C . GLU B 1 296 ? -35.153 42.943 -28.759 1.00 12.39 286 GLU B C 1
ATOM 6126 O O . GLU B 1 296 ? -35.110 42.258 -27.732 1.00 13.51 286 GLU B O 1
ATOM 6132 N N . SER B 1 297 ? -36.104 42.809 -29.680 1.00 12.87 287 SER B N 1
ATOM 6133 C CA . SER B 1 297 ? -37.169 41.820 -29.559 1.00 11.53 287 SER B CA 1
ATOM 6134 C C . SER B 1 297 ? -36.714 40.510 -30.188 1.00 11.92 287 SER B C 1
ATOM 6135 O O . SER B 1 297 ? -36.425 40.454 -31.388 1.00 12.30 287 SER B O 1
ATOM 6138 N N . ILE B 1 298 ? -36.641 39.460 -29.371 1.00 10.75 288 ILE B N 1
ATOM 6139 C CA . ILE B 1 298 ? -36.161 38.151 -29.787 1.00 9.99 288 ILE B CA 1
ATOM 6140 C C . ILE B 1 298 ? -37.202 37.111 -29.392 1.00 11.30 288 ILE B C 1
ATOM 6141 O O . ILE B 1 298 ? -38.114 37.377 -28.610 1.00 10.29 288 ILE B O 1
ATOM 6146 N N . GLY B 1 299 ? -37.057 35.916 -29.954 1.00 10.28 289 GLY B N 1
ATOM 6147 C CA . GLY B 1 299 ? -37.947 34.821 -29.620 1.00 13.67 289 GLY B CA 1
ATOM 6148 C C . GLY B 1 299 ? -37.192 33.649 -29.033 1.00 10.36 289 GLY B C 1
ATOM 6149 O O . GLY B 1 299 ? -36.736 32.770 -29.766 1.00 10.10 289 GLY B O 1
ATOM 6150 N N . TRP B 1 300 ? -37.044 33.627 -27.711 1.00 9.64 290 TRP B N 1
ATOM 6151 C CA . TRP B 1 300 ? -36.194 32.656 -27.037 1.00 9.36 290 TRP B CA 1
ATOM 6152 C C . TRP B 1 300 ? -37.003 31.710 -26.164 1.00 9.67 290 TRP B C 1
ATOM 6153 O O . TRP B 1 300 ? -38.001 32.107 -25.556 1.00 9.80 290 TRP B O 1
ATOM 6164 N N . ALA B 1 301 ? -36.551 30.465 -26.102 1.00 9.05 291 ALA B N 1
ATOM 6165 C CA . ALA B 1 301 ? -36.917 29.515 -25.063 1.00 7.53 291 ALA B CA 1
ATOM 6166 C C . ALA B 1 301 ? -35.652 29.183 -24.267 1.00 8.57 291 ALA B C 1
ATOM 6167 O O . ALA B 1 301 ? -34.587 29.758 -24.513 1.00 9.49 291 ALA B O 1
ATOM 6169 N N . GLU B 1 302 ? -35.777 28.220 -23.343 1.00 7.80 292 GLU B N 1
ATOM 6170 C CA . GLU B 1 302 ? -34.840 27.942 -22.250 1.00 8.12 292 GLU B CA 1
ATOM 6171 C C . GLU B 1 302 ? -34.998 29.019 -21.186 1.00 7.75 292 GLU B C 1
ATOM 6172 O O . GLU B 1 302 ? -34.666 30.186 -21.411 1.00 8.29 292 GLU B O 1
ATOM 6178 N N . SER B 1 303 ? -35.510 28.619 -20.022 1.00 8.38 293 SER B N 1
ATOM 6179 C CA A SER B 1 303 ? -35.921 29.594 -19.018 0.56 8.74 293 SER B CA 1
ATOM 6180 C CA B SER B 1 303 ? -35.918 29.588 -19.010 0.44 8.74 293 SER B CA 1
ATOM 6181 C C . SER B 1 303 ? -34.756 30.467 -18.567 1.00 6.72 293 SER B C 1
ATOM 6182 O O . SER B 1 303 ? -34.920 31.679 -18.389 1.00 9.38 293 SER B O 1
ATOM 6187 N N . ASN B 1 304 ? -33.571 29.880 -18.377 1.00 7.21 294 ASN B N 1
ATOM 6188 C CA . ASN B 1 304 ? -32.465 30.697 -17.888 1.00 7.02 294 ASN B CA 1
ATOM 6189 C C . ASN B 1 304 ? -32.038 31.713 -18.940 1.00 9.90 294 ASN B C 1
ATOM 6190 O O . ASN B 1 304 ? -31.723 32.862 -18.608 1.00 11.41 294 ASN B O 1
ATOM 6195 N N . ALA B 1 305 ? -32.066 31.320 -20.216 1.00 7.74 295 ALA B N 1
ATOM 6196 C CA . ALA B 1 305 ? -31.694 32.241 -21.285 1.00 7.77 295 ALA B CA 1
ATOM 6197 C C . ALA B 1 305 ? -32.724 33.352 -21.436 1.00 9.05 295 ALA B C 1
ATOM 6198 O O . ALA B 1 305 ? -32.362 34.517 -21.636 1.00 8.33 295 ALA B O 1
ATOM 6200 N N . VAL B 1 306 ? -34.010 33.006 -21.342 1.00 8.28 296 VAL B N 1
ATOM 6201 C CA . VAL B 1 306 ? -35.071 34.011 -21.390 1.00 7.38 296 VAL B CA 1
ATOM 6202 C C . VAL B 1 306 ? -34.901 35.017 -20.261 1.00 8.32 296 VAL B C 1
ATOM 6203 O O . VAL B 1 306 ? -34.911 36.234 -20.478 1.00 9.41 296 VAL B O 1
ATOM 6207 N N . ILE B 1 307 ? -34.747 34.518 -19.034 1.00 8.35 297 ILE B N 1
ATOM 6208 C CA . ILE B 1 307 ? -34.676 35.406 -17.880 1.00 8.42 297 ILE B CA 1
ATOM 6209 C C . ILE B 1 307 ? -33.426 36.273 -17.948 1.00 8.45 297 ILE B C 1
ATOM 6210 O O . ILE B 1 307 ? -33.484 37.478 -17.689 1.00 10.04 297 ILE B O 1
ATOM 6215 N N . PHE B 1 308 ? -32.287 35.689 -18.331 1.00 8.93 298 PHE B N 1
ATOM 6216 C CA . PHE B 1 308 ? -31.068 36.482 -18.477 1.00 8.85 298 PHE B CA 1
ATOM 6217 C C . PHE B 1 308 ? -31.236 37.564 -19.537 1.00 8.86 298 PHE B C 1
ATOM 6218 O O . PHE B 1 308 ? -30.803 38.706 -19.342 1.00 9.68 298 PHE B O 1
ATOM 6226 N N . ALA B 1 309 ? -31.868 37.226 -20.666 1.00 9.35 299 ALA B N 1
ATOM 6227 C CA . ALA B 1 309 ? -32.015 38.189 -21.753 1.00 9.31 299 ALA B CA 1
ATOM 6228 C C . ALA B 1 309 ? -32.830 39.398 -21.312 1.00 10.60 299 ALA B C 1
ATOM 6229 O O . ALA B 1 309 ? -32.443 40.547 -21.564 1.00 10.57 299 ALA B O 1
ATOM 6231 N N . ASN B 1 310 ? -33.964 39.159 -20.649 1.00 9.08 300 ASN B N 1
ATOM 6232 C CA . ASN B 1 310 ? -34.788 40.266 -20.171 1.00 8.78 300 ASN B CA 1
ATOM 6233 C C . ASN B 1 310 ? -34.104 40.997 -19.025 1.00 11.43 300 ASN B C 1
ATOM 6234 O O . ASN B 1 310 ? -34.026 42.231 -19.018 1.00 10.66 300 ASN B O 1
ATOM 6239 N N . THR B 1 311 ? -33.594 40.242 -18.050 1.00 11.46 301 THR B N 1
ATOM 6240 C CA . THR B 1 311 ? -33.133 40.824 -16.794 1.00 10.05 301 THR B CA 1
ATOM 6241 C C . THR B 1 311 ? -31.803 41.546 -16.963 1.00 10.88 301 THR B C 1
ATOM 6242 O O . THR B 1 311 ? -31.670 42.719 -16.597 1.00 9.73 301 THR B O 1
ATOM 6246 N N . VAL B 1 312 ? -30.802 40.857 -17.497 1.00 10.21 302 VAL B N 1
ATOM 6247 C CA . VAL B 1 312 ? -29.449 41.402 -17.520 1.00 12.47 302 VAL B CA 1
ATOM 6248 C C . VAL B 1 312 ? -29.198 42.220 -18.780 1.00 12.09 302 VAL B C 1
ATOM 6249 O O . VAL B 1 312 ? -28.626 43.311 -18.714 1.00 13.23 302 VAL B O 1
ATOM 6253 N N . LEU B 1 313 ? -29.629 41.724 -19.940 1.00 12.72 303 LEU B N 1
ATOM 62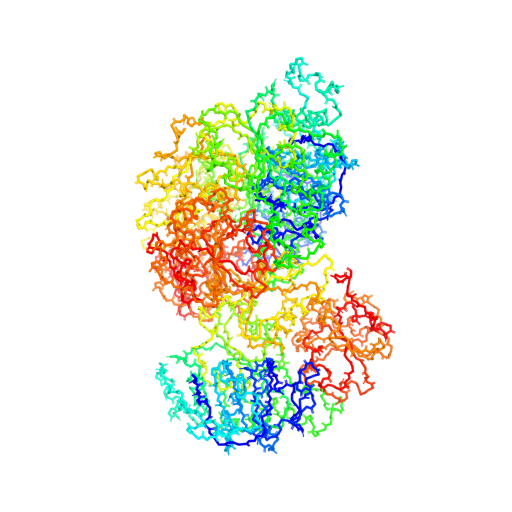54 C CA . LEU B 1 313 ? -29.363 42.422 -21.189 1.00 13.25 303 LEU B CA 1
ATOM 6255 C C . LEU B 1 313 ? -30.388 43.500 -21.500 1.00 13.06 303 LEU B C 1
ATOM 6256 O O . LEU B 1 313 ? -30.091 44.405 -22.285 1.00 14.46 303 LEU B O 1
ATOM 6261 N N . GLY B 1 314 ? -31.581 43.425 -20.921 1.00 10.91 304 GLY B N 1
ATOM 6262 C CA . GLY B 1 314 ? -32.623 44.342 -21.330 1.00 12.18 304 GLY B CA 1
ATOM 6263 C C . GLY B 1 314 ? -33.229 44.047 -22.681 1.00 13.18 304 GLY B C 1
ATOM 6264 O O . GLY B 1 314 ? -33.987 44.874 -23.196 1.00 14.00 304 GLY B O 1
ATOM 6265 N N . ALA B 1 315 ? -32.910 42.900 -23.281 1.00 12.16 305 ALA B N 1
ATOM 6266 C CA . ALA B 1 315 ? -33.627 42.441 -24.460 1.00 9.63 305 ALA B CA 1
ATOM 6267 C C . ALA B 1 315 ? -35.047 42.040 -24.063 1.00 8.71 305 ALA B C 1
ATOM 6268 O O . ALA B 1 315 ? -35.423 42.061 -22.888 1.00 10.73 305 ALA B O 1
ATOM 6270 N N . ARG B 1 316 ? -35.854 41.663 -25.052 1.00 10.37 306 ARG B N 1
ATOM 6271 C CA . ARG B 1 316 ? -37.273 41.410 -24.826 1.00 11.62 306 ARG B CA 1
ATOM 6272 C C . ARG B 1 316 ? -37.666 40.070 -25.425 1.00 10.35 306 ARG B C 1
ATOM 6273 O O . ARG B 1 316 ? -37.573 39.878 -26.641 1.00 12.22 306 ARG B O 1
ATOM 6281 N N . THR B 1 317 ? -38.113 39.152 -24.572 1.00 13.48 307 THR B N 1
ATOM 6282 C CA . THR B 1 317 ? -38.691 37.903 -25.042 1.00 9.97 307 THR B CA 1
ATOM 6283 C C . THR B 1 317 ? -39.545 37.303 -23.937 1.00 11.29 307 THR B C 1
ATOM 6284 O O . THR B 1 317 ? -39.149 37.296 -22.770 1.00 10.70 307 THR B O 1
ATOM 6288 N N . ALA B 1 318 ? -40.720 36.811 -24.315 1.00 10.64 308 ALA B N 1
ATOM 6289 C CA . ALA B 1 318 ? -41.490 35.990 -23.400 1.00 8.48 308 ALA B CA 1
ATOM 6290 C C . ALA B 1 318 ? -40.739 34.692 -23.120 1.00 10.98 308 ALA B C 1
ATOM 6291 O O . ALA B 1 318 ? -39.785 34.331 -23.814 1.00 11.72 308 ALA B O 1
ATOM 6293 N N . LYS B 1 319 ? -41.166 33.992 -22.073 1.00 10.13 309 LYS B N 1
ATOM 6294 C CA . LYS B 1 319 ? -40.642 32.654 -21.810 1.00 8.48 309 LYS B CA 1
ATOM 6295 C C . LYS B 1 319 ? -41.424 31.684 -22.683 1.00 11.37 309 LYS B C 1
ATOM 6296 O O . LYS B 1 319 ? -42.426 31.099 -22.266 1.00 12.66 309 LYS B O 1
ATOM 6302 N N . HIS B 1 320 ? -40.960 31.517 -23.914 1.00 9.20 310 HIS B N 1
ATOM 6303 C CA . HIS B 1 320 ? -41.709 30.736 -24.892 1.00 9.57 310 HIS B CA 1
ATOM 6304 C C . HIS B 1 320 ? -41.557 29.247 -24.613 1.00 9.30 310 HIS B C 1
ATOM 6305 O O . HIS B 1 320 ? -40.436 28.769 -24.419 1.00 10.39 310 HIS B O 1
ATOM 6312 N N . PRO B 1 321 ? -42.650 28.491 -24.583 1.00 8.61 311 PRO B N 1
ATOM 6313 C CA . PRO B 1 321 ? -42.532 27.042 -24.415 1.00 8.89 311 PRO B CA 1
ATOM 6314 C C . PRO B 1 321 ? -41.802 26.426 -25.597 1.00 9.58 311 PRO B C 1
ATOM 6315 O O . PRO B 1 321 ? -41.800 26.970 -26.705 1.00 9.53 311 PRO B O 1
ATOM 6319 N N . ASP B 1 322 ? -41.159 25.286 -25.343 1.00 8.59 312 ASP B N 1
ATOM 6320 C CA . ASP B 1 322 ? -40.649 24.473 -26.437 1.00 8.24 312 ASP B CA 1
ATOM 6321 C C . ASP B 1 322 ? -41.747 24.254 -27.466 1.00 9.25 312 ASP B C 1
ATOM 6322 O O . ASP B 1 322 ? -42.925 24.147 -27.119 1.00 10.61 312 ASP B O 1
ATOM 6327 N N . PHE B 1 323 ? -41.335 24.188 -28.736 1.00 10.60 313 PHE B N 1
ATOM 6328 C CA . PHE B 1 323 ? -42.184 24.053 -29.924 1.00 11.17 313 PHE B CA 1
ATOM 6329 C C . PHE B 1 323 ? -42.664 25.420 -30.397 1.00 10.30 313 PHE B C 1
ATOM 6330 O O . PHE B 1 323 ? -42.592 25.720 -31.592 1.00 10.67 313 PHE B O 1
ATOM 6338 N N . LEU B 1 324 ? -43.159 26.259 -29.483 1.00 8.77 314 LEU B N 1
ATOM 6339 C CA . LEU B 1 324 ? -43.493 27.623 -29.879 1.00 8.89 314 LEU B CA 1
ATOM 6340 C C . LEU B 1 324 ? -42.248 28.385 -30.309 1.00 10.62 314 LEU B C 1
ATOM 6341 O O . LEU B 1 324 ? -42.321 29.241 -31.200 1.00 10.20 314 LEU B O 1
ATOM 6346 N N . ASP B 1 325 ? -41.097 28.079 -29.700 1.00 9.80 315 ASP B N 1
ATOM 6347 C CA . ASP B 1 325 ? -39.854 28.718 -30.113 1.00 8.88 315 ASP B CA 1
ATOM 6348 C C . ASP B 1 325 ? -39.575 28.471 -31.590 1.00 10.36 315 ASP B C 1
ATOM 6349 O O . ASP B 1 325 ? -39.218 29.400 -32.323 1.00 10.74 315 ASP B O 1
ATOM 6354 N N . LEU B 1 326 ? -39.758 27.233 -32.053 1.00 11.49 316 LEU B N 1
ATOM 6355 C CA . LEU B 1 326 ? -39.552 26.939 -33.467 1.00 9.14 316 LEU B CA 1
ATOM 6356 C C . LEU B 1 326 ? -40.575 27.661 -34.331 1.00 9.40 316 LEU B C 1
ATOM 6357 O O . LEU B 1 326 ? -40.237 28.181 -35.402 1.00 12.36 316 LEU B O 1
ATOM 6362 N N . CYS B 1 327 ? -41.826 27.709 -33.869 1.00 10.94 317 CYS B N 1
ATOM 6363 C CA . CYS B 1 327 ? -42.885 28.356 -34.630 1.00 9.96 317 CYS B CA 1
ATOM 6364 C C . CYS B 1 327 ? -42.545 29.827 -34.857 1.00 12.82 317 CYS B C 1
ATOM 6365 O O . CYS B 1 327 ? -42.698 30.354 -35.965 1.00 11.09 317 CYS B O 1
ATOM 6368 N N . ILE B 1 328 ? -42.031 30.490 -33.819 1.00 10.67 318 ILE B N 1
ATOM 6369 C CA . ILE B 1 328 ? -41.652 31.895 -33.904 1.00 8.84 318 ILE B CA 1
ATOM 6370 C C . ILE B 1 328 ? -40.447 32.070 -34.819 1.00 10.07 318 ILE B C 1
ATOM 6371 O O . ILE B 1 328 ? -40.387 33.016 -35.613 1.00 12.38 318 ILE B O 1
ATOM 6376 N N . ALA B 1 329 ? -39.473 31.160 -34.733 1.00 11.51 319 ALA B N 1
ATOM 6377 C CA . ALA B 1 329 ? -38.303 31.245 -35.600 1.00 9.36 319 ALA B CA 1
ATOM 6378 C C . ALA B 1 329 ? -38.666 31.011 -37.062 1.00 12.96 319 ALA B C 1
ATOM 6379 O O . ALA B 1 329 ? -38.024 31.575 -37.953 1.00 13.03 319 ALA B O 1
ATOM 6381 N N . MET B 1 330 ? -39.689 30.194 -37.325 1.00 11.24 320 MET B N 1
ATOM 6382 C CA . MET B 1 330 ? -40.087 29.913 -38.700 1.00 12.51 320 MET B CA 1
ATOM 6383 C C . MET B 1 330 ? -40.845 31.073 -39.329 1.00 17.72 320 MET B C 1
ATOM 6384 O O . MET B 1 330 ? -40.819 31.233 -40.555 1.00 13.80 320 MET B O 1
ATOM 6389 N N . THR B 1 331 ? -41.519 31.887 -38.516 1.00 12.55 321 THR B N 1
ATOM 6390 C CA . THR B 1 331 ? -42.321 32.994 -39.016 1.00 13.61 321 THR B CA 1
ATOM 6391 C C . THR B 1 331 ? -41.697 34.358 -38.782 1.00 12.69 321 THR B C 1
ATOM 6392 O O . THR B 1 331 ? -42.097 35.321 -39.445 1.00 15.30 321 THR B O 1
ATOM 6396 N N . GLY B 1 332 ? -40.741 34.465 -37.861 1.00 12.71 322 GLY B N 1
ATOM 6397 C CA . GLY B 1 332 ? -40.244 35.759 -37.448 1.00 13.77 322 GLY B CA 1
ATOM 6398 C C . GLY B 1 332 ? -41.218 36.573 -36.630 1.00 12.63 322 GLY B C 1
ATOM 6399 O O . GLY B 1 332 ? -40.996 37.772 -36.449 1.00 13.23 322 GLY B O 1
ATOM 6400 N N . ARG B 1 333 ? -42.289 35.958 -36.126 1.00 11.71 323 ARG B N 1
ATOM 6401 C CA . ARG B 1 333 ? -43.355 36.664 -35.428 1.00 12.58 323 ARG B CA 1
ATOM 6402 C C . ARG B 1 333 ? -43.661 35.983 -34.103 1.00 14.29 323 ARG B C 1
ATOM 6403 O O . ARG B 1 333 ? -43.731 34.753 -34.025 1.00 15.19 323 ARG B O 1
ATOM 6411 N N . ALA B 1 334 ? -43.860 36.788 -33.071 1.00 13.96 324 ALA B N 1
ATOM 6412 C CA . ALA B 1 334 ? -44.269 36.328 -31.755 1.00 13.26 324 ALA B CA 1
ATOM 6413 C C . ALA B 1 334 ? -45.478 37.135 -31.313 1.00 12.67 324 ALA B C 1
ATOM 6414 O O . ALA B 1 334 ? -45.702 38.246 -31.805 1.00 13.55 324 ALA B O 1
ATOM 6416 N N . PRO B 1 335 ? -46.287 36.601 -30.399 1.00 12.83 325 PRO B N 1
ATOM 6417 C CA . PRO B 1 335 ? -47.393 37.400 -29.856 1.00 13.32 325 PRO B CA 1
ATOM 6418 C C . PRO B 1 335 ? -46.863 38.632 -29.138 1.00 18.00 325 PRO B C 1
ATOM 6419 O O . PRO B 1 335 ? -45.935 38.549 -28.329 1.00 14.66 325 PRO B O 1
ATOM 6423 N N . LEU B 1 336 ? -47.448 39.789 -29.455 1.00 14.35 326 LEU B N 1
ATOM 6424 C CA . LEU B 1 336 ? -47.096 41.032 -28.771 1.00 13.57 326 LEU B CA 1
ATOM 6425 C C . LEU B 1 336 ? -47.834 41.037 -27.437 1.00 12.14 326 LEU B C 1
ATOM 6426 O O . LEU B 1 336 ? -48.932 41.581 -27.287 1.00 15.05 326 LEU B O 1
ATOM 6431 N N . SER B 1 337 ? -47.218 40.387 -26.454 1.00 15.07 327 SER B N 1
ATOM 6432 C CA . SER B 1 337 ? -47.827 40.206 -25.147 1.00 13.94 327 SER B CA 1
ATOM 6433 C C . SER B 1 337 ? -46.721 40.165 -24.108 1.00 11.40 327 SER B C 1
ATOM 6434 O O . SER B 1 337 ? -45.535 40.093 -24.438 1.00 13.59 327 SER B O 1
ATOM 6437 N N . GLY B 1 338 ? -47.127 40.212 -22.843 1.00 13.70 328 GLY B N 1
ATOM 6438 C CA . GLY B 1 338 ? -46.167 40.085 -21.762 1.00 11.78 328 GLY B CA 1
ATOM 6439 C C . GLY B 1 338 ? -45.048 41.095 -21.871 1.00 10.80 328 GLY B C 1
ATOM 6440 O O . GLY B 1 338 ? -45.260 42.261 -22.221 1.00 12.86 328 GLY B O 1
ATOM 6441 N N . VAL B 1 339 ? -43.826 40.631 -21.618 1.00 10.17 329 VAL B N 1
ATOM 6442 C CA . VAL B 1 339 ? -42.681 41.523 -21.459 1.00 10.52 329 VAL B CA 1
ATOM 6443 C C . VAL B 1 339 ? -42.185 42.066 -22.795 1.00 12.26 329 VAL B C 1
ATOM 6444 O O . VAL B 1 339 ? -41.190 42.798 -22.840 1.00 13.06 329 VAL B O 1
ATOM 6448 N N . TYR B 1 340 ? -42.861 41.724 -23.896 1.00 11.89 330 TYR B N 1
ATOM 6449 C CA . TYR B 1 340 ? -42.607 42.453 -25.135 1.00 12.00 330 TYR B CA 1
ATOM 6450 C C . TYR B 1 340 ? -43.094 43.891 -25.041 1.00 15.98 330 TYR B C 1
ATOM 6451 O O . TYR B 1 340 ? -42.611 44.751 -25.786 1.00 16.30 330 TYR B O 1
ATOM 6460 N N . LEU B 1 341 ? -44.032 44.164 -24.138 1.00 13.06 331 LEU B N 1
ATOM 6461 C CA . LEU B 1 341 ? -44.576 45.498 -23.927 1.00 18.55 331 LEU B CA 1
ATOM 6462 C C . LEU B 1 341 ? -43.918 46.127 -22.706 1.00 19.20 331 LEU B C 1
ATOM 6463 O O . LEU B 1 341 ? -43.809 45.487 -21.655 1.00 15.99 331 LEU B O 1
ATOM 6468 N N . GLU B 1 342 ? -43.494 47.386 -22.851 1.00 20.02 332 GLU B N 1
ATOM 6469 C CA . GLU B 1 342 ? -42.732 48.052 -21.798 1.00 22.95 332 GLU B CA 1
ATOM 6470 C C . GLU B 1 342 ? -43.504 48.102 -20.484 1.00 17.45 332 GLU B C 1
ATOM 6471 O O . GLU B 1 342 ? -42.935 47.859 -19.413 1.00 18.79 332 GLU B O 1
ATOM 6477 N N . GLU B 1 343 ? -44.802 48.409 -20.541 1.00 17.25 333 GLU B N 1
ATOM 6478 C CA . GLU B 1 343 ? -45.579 48.521 -19.311 1.00 17.44 333 GLU B CA 1
ATOM 6479 C C . GLU B 1 343 ? -45.630 47.201 -18.553 1.00 18.89 333 GLU B C 1
ATOM 6480 O O . GLU B 1 343 ? -45.741 47.197 -17.321 1.00 19.58 333 GLU B O 1
ATOM 6486 N N . ASN B 1 344 ? -45.540 46.077 -19.261 1.00 14.99 334 ASN B N 1
ATOM 6487 C CA . ASN B 1 344 ? -45.542 44.766 -18.624 1.00 15.31 334 ASN B CA 1
ATOM 6488 C C . ASN B 1 344 ? -44.183 44.375 -18.062 1.00 14.39 334 ASN B C 1
ATOM 6489 O O . ASN B 1 344 ? -44.074 43.311 -17.444 1.00 14.23 334 ASN B O 1
ATOM 6494 N N . ARG B 1 345 ? -43.155 45.195 -18.266 1.00 15.96 335 ARG B N 1
ATOM 6495 C CA . ARG B 1 345 ? -41.847 44.967 -17.668 1.00 14.22 335 ARG B CA 1
ATOM 6496 C C . ARG B 1 345 ? -41.672 45.704 -16.348 1.00 19.08 335 ARG B C 1
ATOM 6497 O O . ARG B 1 345 ? -40.644 45.528 -15.686 1.00 16.71 335 ARG B O 1
ATOM 6505 N N . ARG B 1 346 ? -42.649 46.513 -15.954 1.00 14.71 336 ARG B N 1
ATOM 6506 C CA . ARG B 1 346 ? -42.563 47.233 -14.694 1.00 15.38 336 ARG B CA 1
ATOM 6507 C C . ARG B 1 346 ? -42.653 46.255 -13.524 1.00 14.56 336 ARG B C 1
ATOM 6508 O O . ARG B 1 346 ? -43.435 45.300 -13.574 1.00 15.25 336 ARG B O 1
ATOM 6516 N N . PRO B 1 347 ? -41.860 46.456 -12.471 1.00 11.96 337 PRO B N 1
ATOM 6517 C CA . PRO B 1 347 ? -41.916 45.556 -11.312 1.00 14.81 337 PRO B CA 1
ATOM 6518 C C . PRO B 1 347 ? -43.334 45.386 -10.786 1.00 14.57 337 PRO B C 1
ATOM 6519 O O . PRO B 1 347 ? -44.076 46.355 -10.605 1.00 15.93 337 PRO B O 1
ATOM 6523 N N . GLN B 1 348 ? -43.713 44.131 -10.555 1.00 12.70 338 GLN B N 1
ATOM 6524 C CA . GLN B 1 348 ? -45.051 43.787 -10.102 1.00 13.82 338 GLN B CA 1
ATOM 6525 C C . GLN B 1 348 ? -45.088 43.368 -8.641 1.00 14.03 338 GLN B C 1
ATOM 6526 O O . GLN B 1 348 ? -46.178 43.273 -8.065 1.00 16.37 338 GLN B O 1
ATOM 6532 N N . ARG B 1 349 ? -43.932 43.129 -8.032 1.00 14.13 339 ARG B N 1
ATOM 6533 C CA . ARG B 1 349 ? -43.815 42.907 -6.600 1.00 14.57 339 ARG B CA 1
ATOM 6534 C C . ARG B 1 349 ? -42.418 43.334 -6.181 1.00 14.89 339 ARG B C 1
ATOM 6535 O O . ARG B 1 349 ? -41.465 43.222 -6.956 1.00 12.81 339 ARG B O 1
ATOM 6543 N N . ILE B 1 350 ? -42.302 43.840 -4.957 1.00 13.40 340 ILE B N 1
ATOM 6544 C CA . ILE B 1 350 ? -41.033 44.315 -4.422 1.00 13.16 340 ILE B CA 1
ATOM 6545 C C . ILE B 1 350 ? -40.539 43.325 -3.380 1.00 12.53 340 ILE B C 1
ATOM 6546 O O . ILE B 1 350 ? -41.311 42.868 -2.528 1.00 14.13 340 ILE B O 1
ATOM 6551 N N . VAL B 1 351 ? -39.251 42.992 -3.446 1.00 13.19 341 VAL B N 1
ATOM 6552 C CA . VAL B 1 351 ? -38.645 42.007 -2.558 1.00 11.16 341 VAL B CA 1
ATOM 6553 C C . VAL B 1 351 ? -37.427 42.642 -1.900 1.00 12.03 341 VAL B C 1
ATOM 6554 O O . VAL B 1 351 ? -36.425 42.914 -2.572 1.00 13.04 341 VAL B O 1
ATOM 6558 N N . ASP B 1 352 ? -37.507 42.870 -0.592 1.00 12.94 342 ASP B N 1
ATOM 6559 C CA . ASP B 1 352 ? -36.356 43.326 0.181 1.00 14.35 342 ASP B CA 1
ATOM 6560 C C . ASP B 1 352 ? -35.524 42.110 0.575 1.00 13.94 342 ASP B C 1
ATOM 6561 O O . ASP B 1 352 ? -35.967 41.280 1.373 1.00 16.73 342 ASP B O 1
ATOM 6566 N N . VAL B 1 353 ? -34.320 42.001 0.019 1.00 12.89 343 VAL B N 1
ATOM 6567 C CA . VAL B 1 353 ? -33.451 40.850 0.243 1.00 13.19 343 VAL B CA 1
ATOM 6568 C C . VAL B 1 353 ? -32.405 41.215 1.284 1.00 12.04 343 VAL B C 1
ATOM 6569 O O . VAL B 1 353 ? -31.704 42.224 1.144 1.00 13.74 343 VAL B O 1
ATOM 6573 N N . ALA B 1 354 ? -32.292 40.391 2.323 1.00 13.98 344 ALA B N 1
ATOM 6574 C CA . ALA B 1 354 ? -31.241 40.590 3.311 1.00 13.82 344 ALA B CA 1
ATOM 6575 C C . ALA B 1 354 ? -29.873 40.474 2.651 1.00 15.97 344 ALA B C 1
ATOM 6576 O O . ALA B 1 354 ? -29.650 39.621 1.789 1.00 12.91 344 ALA B O 1
ATOM 6578 N N . LEU B 1 355 ? -28.951 41.350 3.052 1.00 14.48 345 LEU B N 1
ATOM 6579 C CA . LEU B 1 355 ? -27.578 41.339 2.550 1.00 12.00 345 LEU B CA 1
ATOM 6580 C C . LEU B 1 355 ? -26.629 41.169 3.728 1.00 15.79 345 LEU B C 1
ATOM 6581 O O . LEU B 1 355 ? -26.162 42.160 4.312 1.00 15.88 345 LEU B O 1
ATOM 6586 N N . PRO B 1 356 ? -26.322 39.936 4.118 1.00 14.45 346 PRO B N 1
ATOM 6587 C CA . PRO B 1 356 ? -25.362 39.731 5.204 1.00 15.75 346 PRO B CA 1
ATOM 6588 C C . PRO B 1 356 ? -23.943 40.013 4.742 1.00 17.14 346 PRO B C 1
ATOM 6589 O O . PRO B 1 356 ? -23.601 39.862 3.567 1.00 16.17 346 PRO B O 1
ATOM 6593 N N . ALA B 1 357 ? -23.111 40.438 5.688 1.00 19.45 347 ALA B N 1
ATOM 6594 C CA . ALA B 1 357 ? -21.702 40.644 5.392 1.00 19.48 347 ALA B CA 1
ATOM 6595 C C . ALA B 1 357 ? -21.027 39.314 5.082 1.00 15.65 347 ALA B C 1
ATOM 6596 O O . ALA B 1 357 ? -21.354 38.280 5.674 1.00 17.67 347 ALA B O 1
ATOM 6598 N N . GLY B 1 358 ? -20.096 39.340 4.133 1.00 15.98 348 GLY B N 1
ATOM 6599 C CA . GLY B 1 358 ? -19.275 38.182 3.843 1.00 19.33 348 GLY B CA 1
ATOM 6600 C C . GLY B 1 358 ? -19.856 37.176 2.876 1.00 16.41 348 GLY B C 1
ATOM 6601 O O . GLY B 1 358 ? -19.394 36.029 2.855 1.00 16.85 348 GLY B O 1
ATOM 6602 N N . ILE B 1 359 ? -20.850 37.561 2.071 1.00 15.66 349 ILE B N 1
ATOM 6603 C CA . ILE B 1 359 ? -21.403 36.630 1.097 1.00 16.20 349 ILE B CA 1
ATOM 6604 C C . ILE B 1 359 ? -20.314 36.197 0.119 1.00 16.32 349 ILE B C 1
ATOM 6605 O O . ILE B 1 359 ? -19.333 36.914 -0.119 1.00 16.53 349 ILE B O 1
ATOM 6610 N N . ASP B 1 360 ? -20.479 34.998 -0.439 1.00 15.42 350 ASP B N 1
ATOM 6611 C CA . ASP B 1 360 ? -19.663 34.583 -1.571 1.00 19.27 350 ASP B CA 1
ATOM 6612 C C . ASP B 1 360 ? -20.562 34.252 -2.756 1.00 17.83 350 ASP B C 1
ATOM 6613 O O . ASP B 1 360 ? -21.741 34.622 -2.766 1.00 14.72 350 ASP B O 1
ATOM 6618 N N . ASP B 1 361 ? -20.021 33.546 -3.749 1.00 15.64 351 ASP B N 1
ATOM 6619 C CA . ASP B 1 361 ? -20.757 33.324 -4.988 1.00 14.51 351 ASP B CA 1
ATOM 6620 C C . ASP B 1 361 ? -22.011 32.480 -4.795 1.00 15.27 351 ASP B C 1
ATOM 6621 O O . ASP B 1 361 ? -22.942 32.599 -5.596 1.00 12.48 351 ASP B O 1
ATOM 6626 N N . ALA B 1 362 ? -22.068 31.639 -3.759 1.00 12.11 352 ALA B N 1
ATOM 6627 C CA . ALA B 1 362 ? -23.256 30.819 -3.544 1.00 11.61 352 ALA B CA 1
ATOM 6628 C C . ALA B 1 362 ? -24.481 31.652 -3.188 1.00 11.51 352 ALA B C 1
ATOM 6629 O O . ALA B 1 362 ? -25.609 31.175 -3.355 1.00 10.68 352 ALA B O 1
ATOM 6631 N N . PHE B 1 363 ? -24.279 32.883 -2.712 1.00 8.87 353 PHE B N 1
ATOM 6632 C CA . PHE B 1 363 ? -25.393 33.752 -2.341 1.00 9.54 353 PHE B CA 1
ATOM 6633 C C . PHE B 1 363 ? -26.339 33.985 -3.515 1.00 10.81 353 PHE B C 1
ATOM 6634 O O . PHE B 1 363 ? -27.564 34.015 -3.339 1.00 11.96 353 PHE B O 1
ATOM 6642 N N . TRP B 1 364 ? -25.797 34.128 -4.724 1.00 10.01 354 TRP B N 1
ATOM 6643 C CA . TRP B 1 364 ? -26.602 34.600 -5.846 1.00 8.80 354 TRP B CA 1
ATOM 6644 C C . TRP B 1 364 ? -27.554 33.537 -6.392 1.00 10.81 354 TRP B C 1
ATOM 6645 O O . TRP B 1 364 ? -28.739 33.839 -6.585 1.00 9.86 354 TRP B O 1
ATOM 6656 N N . PRO B 1 365 ? -27.115 32.296 -6.646 1.00 9.89 355 PRO B N 1
ATOM 6657 C CA . PRO B 1 365 ? -28.108 31.267 -7.001 1.00 8.83 355 PRO B CA 1
ATOM 6658 C C . PRO B 1 365 ? -29.121 31.021 -5.898 1.00 10.22 355 PRO B C 1
ATOM 6659 O O . PRO B 1 365 ? -30.300 30.779 -6.184 1.00 9.79 355 PRO B O 1
ATOM 6663 N N . LEU B 1 366 ? -28.695 31.088 -4.635 1.00 10.88 356 LEU B N 1
ATOM 6664 C CA . LEU B 1 366 ? -29.639 30.919 -3.535 1.00 9.95 356 LEU B CA 1
ATOM 6665 C C . LEU B 1 366 ? -30.700 32.012 -3.547 1.00 10.15 356 LEU B C 1
ATOM 6666 O O . LEU B 1 366 ? -31.889 31.735 -3.356 1.00 10.55 356 LEU B O 1
ATOM 6671 N N . VAL B 1 367 ? -30.292 33.262 -3.778 1.00 8.83 357 VAL B N 1
ATOM 6672 C CA . VAL B 1 367 ? -31.254 34.359 -3.794 1.00 10.76 357 VAL B CA 1
ATOM 6673 C C . VAL B 1 367 ? -32.226 34.204 -4.954 1.00 11.05 357 VAL B C 1
ATOM 6674 O O . VAL B 1 367 ? -33.430 34.437 -4.804 1.00 10.31 357 VAL B O 1
ATOM 6678 N N . GLY B 1 368 ? -31.725 33.812 -6.128 1.00 10.82 358 GLY B N 1
ATOM 6679 C CA . GLY B 1 368 ? -32.620 33.588 -7.250 1.00 8.35 358 GLY B CA 1
ATOM 6680 C C . GLY B 1 368 ? -33.640 32.506 -6.960 1.00 9.82 358 GLY B C 1
ATOM 6681 O O . GLY B 1 368 ? -34.830 32.667 -7.241 1.00 8.62 358 GLY B O 1
ATOM 6682 N N . TYR B 1 369 ? -33.185 31.395 -6.381 1.00 10.40 359 TYR B N 1
ATOM 6683 C CA . TYR B 1 369 ? -34.086 30.309 -6.009 1.00 9.21 359 TYR B CA 1
ATOM 6684 C C . TYR B 1 369 ? -35.171 30.800 -5.055 1.00 10.11 359 TYR B C 1
ATOM 6685 O O . TYR B 1 369 ? -36.364 30.538 -5.260 1.00 10.00 359 TYR B O 1
ATOM 6694 N N . LEU B 1 370 ? -34.774 31.538 -4.015 1.00 9.50 360 LEU B N 1
ATOM 6695 C CA . LEU B 1 370 ? -35.734 32.011 -3.023 1.00 10.85 360 LEU B CA 1
ATOM 6696 C C . LEU B 1 370 ? -36.616 33.128 -3.563 1.00 12.47 360 LEU B C 1
ATOM 6697 O O . LEU B 1 370 ? -37.775 33.251 -3.151 1.00 11.32 360 LEU B O 1
ATOM 6702 N N . ALA B 1 371 ? -36.089 33.955 -4.470 1.00 10.70 361 ALA B N 1
ATOM 6703 C CA . ALA B 1 371 ? -36.907 34.994 -5.083 1.00 8.73 361 ALA B CA 1
ATOM 6704 C C . ALA B 1 371 ? -38.049 34.383 -5.880 1.00 9.00 361 ALA B C 1
ATOM 6705 O O . ALA B 1 371 ? -39.159 34.926 -5.906 1.00 11.03 361 ALA B O 1
ATOM 6707 N N . GLY B 1 372 ? -37.796 33.249 -6.535 1.00 9.74 362 GLY B N 1
ATOM 6708 C CA . GLY B 1 372 ? -38.859 32.577 -7.260 1.00 10.70 362 GLY B CA 1
ATOM 6709 C C . GLY B 1 372 ? -39.909 31.995 -6.334 1.00 12.35 362 GLY B C 1
ATOM 6710 O O . GLY B 1 372 ? -41.105 32.057 -6.623 1.00 12.79 362 GLY B O 1
ATOM 6711 N N . LYS B 1 373 ? -39.479 31.424 -5.207 1.00 11.83 363 LYS B N 1
ATOM 6712 C CA . LYS B 1 373 ? -40.443 30.901 -4.245 1.00 10.08 363 LYS B CA 1
ATOM 6713 C C . LYS B 1 373 ? -41.286 32.022 -3.651 1.00 11.52 363 LYS B C 1
ATOM 6714 O O . LYS B 1 373 ? -42.488 31.846 -3.419 1.00 15.36 363 LYS B O 1
ATOM 6720 N N . ALA B 1 374 ? -40.677 33.186 -3.415 1.00 13.16 364 ALA B N 1
ATOM 6721 C CA . ALA B 1 374 ? -41.426 34.316 -2.876 1.00 14.18 364 ALA B CA 1
ATOM 6722 C C . ALA B 1 374 ? -42.320 34.958 -3.929 1.00 15.07 364 ALA B C 1
ATOM 6723 O O . ALA B 1 374 ? -43.408 35.447 -3.604 1.00 17.98 364 ALA B O 1
ATOM 6725 N N . VAL B 1 375 ? -41.879 34.981 -5.184 1.00 12.37 365 VAL B N 1
ATOM 6726 C CA . VAL B 1 375 ? -42.623 35.625 -6.264 1.00 10.82 365 VAL B CA 1
ATOM 6727 C C . VAL B 1 375 ? -42.701 34.659 -7.439 1.00 11.68 365 VAL B C 1
ATOM 6728 O O . VAL B 1 375 ? -41.989 34.838 -8.439 1.00 13.74 365 VAL B O 1
ATOM 6732 N N . PRO B 1 376 ? -43.546 33.626 -7.368 1.00 12.22 366 PRO B N 1
ATOM 6733 C CA . PRO B 1 376 ? -43.556 32.602 -8.422 1.00 12.72 366 PRO B CA 1
ATOM 6734 C C . PRO B 1 376 ? -44.348 32.968 -9.665 1.00 14.27 366 PRO B C 1
ATOM 6735 O O . PRO B 1 376 ? -44.248 32.243 -10.664 1.00 13.19 366 PRO B O 1
ATOM 6739 N N . ASP B 1 377 ? -45.117 34.062 -9.652 1.00 14.33 367 ASP B N 1
ATOM 6740 C CA . ASP B 1 377 ? -46.082 34.298 -10.718 1.00 17.19 367 ASP B CA 1
ATOM 6741 C C . ASP B 1 377 ? -46.120 35.738 -11.220 1.00 19.00 367 ASP B C 1
ATOM 6742 O O . ASP B 1 377 ? -47.059 36.097 -11.942 1.00 19.36 367 ASP B O 1
ATOM 6747 N N . CYS B 1 378 ? -45.154 36.577 -10.856 1.00 13.97 368 CYS B N 1
ATOM 6748 C CA . CYS B 1 378 ? -45.064 37.921 -11.406 1.00 14.06 368 CYS B CA 1
ATOM 6749 C C . CYS B 1 378 ? -43.613 38.378 -11.315 1.00 13.00 368 CYS B C 1
ATOM 6750 O O . CYS B 1 378 ? -42.744 37.655 -10.817 1.00 11.47 368 CYS B O 1
ATOM 6753 N N . ILE B 1 379 ? -43.352 39.576 -11.823 1.00 13.41 369 ILE B N 1
ATOM 6754 C CA . ILE B 1 379 ? -41.991 40.073 -12.009 1.00 11.99 369 ILE B CA 1
ATOM 6755 C C . ILE B 1 379 ? -41.567 40.798 -10.736 1.00 13.07 369 ILE B C 1
ATOM 6756 O O . ILE B 1 379 ? -42.160 41.836 -10.403 1.00 15.12 369 ILE B O 1
ATOM 6761 N N . PRO B 1 380 ? -40.558 40.314 -10.019 1.00 9.84 370 PRO B N 1
ATOM 6762 C CA . PRO B 1 380 ? -40.117 40.995 -8.802 1.00 11.50 370 PRO B CA 1
ATOM 6763 C C . PRO B 1 380 ? -38.991 41.984 -9.054 1.00 14.30 370 PRO B C 1
ATOM 6764 O O . PRO B 1 380 ? -38.198 41.854 -9.988 1.00 11.97 370 PRO B O 1
ATOM 6768 N N . LEU B 1 381 ? -38.942 42.997 -8.195 1.00 11.16 371 LEU B N 1
ATOM 6769 C CA . LEU B 1 381 ? -37.781 43.866 -8.062 1.00 13.42 371 LEU B CA 1
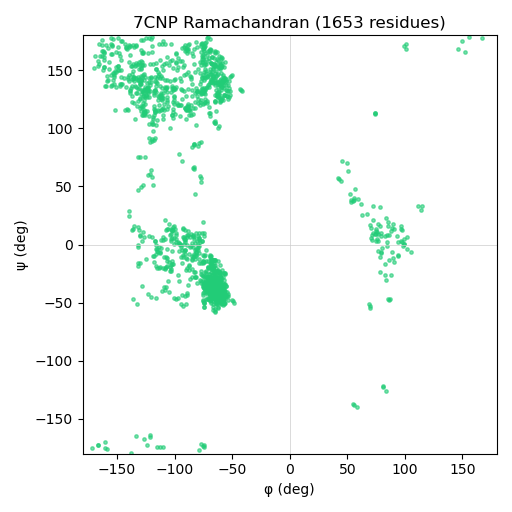ATOM 6770 C C . LEU B 1 381 ? -37.072 43.492 -6.769 1.00 10.82 371 LEU B C 1
ATOM 6771 O O . LEU B 1 381 ? -37.665 43.576 -5.689 1.00 14.62 371 LEU B O 1
ATOM 6776 N N . LEU B 1 382 ? -35.818 43.063 -6.880 1.00 12.01 372 LEU B N 1
ATOM 6777 C CA . LEU B 1 382 ? -35.022 42.706 -5.714 1.00 13.66 372 LEU B CA 1
ATOM 6778 C C . LEU B 1 382 ? -34.265 43.938 -5.237 1.00 11.84 372 LEU B C 1
ATOM 6779 O O . LEU B 1 382 ? -33.431 44.481 -5.970 1.00 12.39 372 LEU B O 1
ATOM 6784 N N . ARG B 1 383 ? -34.556 44.373 -4.020 1.00 12.91 373 ARG B N 1
ATOM 6785 C CA . ARG B 1 383 ? -33.895 45.525 -3.426 1.00 13.28 373 ARG B CA 1
ATOM 6786 C C . ARG B 1 383 ? -32.883 45.085 -2.375 1.00 11.41 373 ARG B C 1
ATOM 6787 O O . ARG B 1 383 ? -32.991 44.009 -1.780 1.00 13.92 373 ARG B O 1
ATOM 6795 N N . GLY B 1 384 ? -31.887 45.943 -2.156 1.00 13.21 374 GLY B N 1
ATOM 6796 C CA . GLY B 1 384 ? -30.927 45.762 -1.089 1.00 12.66 374 GLY B CA 1
ATOM 6797 C C . GLY B 1 384 ? -29.600 45.161 -1.493 1.00 13.11 374 GLY B C 1
ATOM 6798 O O . GLY B 1 384 ? -28.734 44.991 -0.628 1.00 13.71 374 GLY B O 1
ATOM 6799 N N . LEU B 1 385 ? -29.404 44.849 -2.774 1.00 13.47 375 LEU B N 1
ATOM 6800 C CA . LEU B 1 385 ? -28.240 44.094 -3.216 1.00 11.39 375 LEU B CA 1
ATOM 6801 C C . LEU B 1 385 ? -27.316 44.860 -4.151 1.00 15.05 375 LEU B C 1
ATOM 6802 O O . LEU B 1 385 ? -26.262 44.327 -4.516 1.00 17.35 375 LEU B O 1
ATOM 6807 N N . GLY B 1 386 ? -27.673 46.083 -4.548 1.00 19.25 376 GLY B N 1
ATOM 6808 C CA . GLY B 1 386 ? -26.908 46.773 -5.576 1.00 20.50 376 GLY B CA 1
ATOM 6809 C C . GLY B 1 386 ? -25.444 46.945 -5.221 1.00 24.00 376 GLY B C 1
ATOM 6810 O O . GLY B 1 386 ? -24.566 46.763 -6.068 1.00 25.03 376 GLY B O 1
ATOM 6811 N N . ALA B 1 387 ? -25.158 47.279 -3.961 1.00 16.54 377 ALA B N 1
ATOM 6812 C CA . ALA B 1 387 ? -23.780 47.515 -3.547 1.00 15.86 377 ALA B CA 1
ATOM 6813 C C . ALA B 1 387 ? -22.920 46.260 -3.589 1.00 18.15 377 ALA B C 1
ATOM 6814 O O . ALA B 1 387 ? -21.691 46.375 -3.516 1.00 18.27 377 ALA B O 1
ATOM 6816 N N . ALA B 1 388 ? -23.523 45.076 -3.708 1.00 15.33 378 ALA B N 1
ATOM 6817 C CA . ALA B 1 388 ? -22.761 43.835 -3.747 1.00 15.14 378 ALA B CA 1
ATOM 6818 C C . ALA B 1 388 ? -22.126 43.568 -5.106 1.00 16.42 378 ALA B C 1
ATOM 6819 O O . ALA B 1 388 ? -21.276 42.677 -5.205 1.00 19.84 378 ALA B O 1
ATOM 6821 N N . LYS B 1 389 ? -22.521 44.313 -6.142 1.00 16.35 379 LYS B N 1
ATOM 6822 C CA . LYS B 1 389 ? -21.997 44.231 -7.504 1.00 18.16 379 LYS B CA 1
ATOM 6823 C C . LYS B 1 389 ? -21.863 42.789 -7.983 1.00 17.94 379 LYS B C 1
ATOM 6824 O O . LYS B 1 389 ? -20.743 42.279 -8.107 1.00 18.24 379 LYS B O 1
ATOM 6830 N N . PRO B 1 390 ? -22.965 42.101 -8.266 1.00 16.58 380 PRO B N 1
ATOM 6831 C CA . PRO B 1 390 ? -22.854 40.739 -8.793 1.00 15.26 380 PRO B CA 1
ATOM 6832 C C . PRO B 1 390 ? -22.233 40.735 -10.181 1.00 14.12 380 PRO B C 1
ATOM 6833 O O . PRO B 1 390 ? -22.438 41.649 -10.985 1.00 16.40 380 PRO B O 1
ATOM 6837 N N . SER B 1 391 ? -21.454 39.689 -10.449 1.00 12.64 381 SER B N 1
ATOM 6838 C CA . SER B 1 391 ? -20.853 39.500 -11.758 1.00 17.01 381 SER B CA 1
ATOM 6839 C C . SER B 1 391 ? -21.900 39.017 -12.760 1.00 14.42 381 SER B C 1
ATOM 6840 O O . SER B 1 391 ? -23.018 38.637 -12.403 1.00 12.89 381 SER B O 1
ATOM 6843 N N . ARG B 1 392 ? -21.521 39.037 -14.040 1.00 12.09 382 ARG B N 1
ATOM 6844 C CA . ARG B 1 392 ? -22.380 38.445 -15.058 1.00 12.63 382 ARG B CA 1
ATOM 6845 C C . ARG B 1 392 ? -22.617 36.968 -14.769 1.00 12.28 382 ARG B C 1
ATOM 6846 O O . ARG B 1 392 ? -23.714 36.447 -15.004 1.00 13.08 382 ARG B O 1
ATOM 6854 N N . ASP B 1 393 ? -21.604 36.284 -14.230 1.00 12.90 383 ASP B N 1
ATOM 6855 C CA . ASP B 1 393 ? -21.763 34.876 -13.886 1.00 12.14 383 ASP B CA 1
ATOM 6856 C C . ASP B 1 393 ? -22.662 34.701 -12.669 1.00 10.12 383 ASP B C 1
ATOM 6857 O O . ASP B 1 393 ? -23.462 33.758 -12.613 1.00 11.58 383 ASP B O 1
ATOM 6862 N N . ASP B 1 394 ? -22.539 35.595 -11.681 1.00 12.41 384 ASP B N 1
ATOM 6863 C CA . ASP B 1 394 ? -23.459 35.589 -10.546 1.00 8.15 384 ASP B CA 1
ATOM 6864 C C . ASP B 1 394 ? -24.895 35.782 -11.012 1.00 10.13 384 ASP B C 1
ATOM 6865 O O . ASP B 1 394 ? -25.809 35.084 -10.559 1.00 10.42 384 ASP B O 1
ATOM 6870 N N . LEU B 1 395 ? -25.114 36.753 -11.903 1.00 11.22 385 LEU B N 1
ATOM 6871 C CA . LEU B 1 395 ? -26.455 37.008 -12.415 1.00 8.49 385 LEU B CA 1
ATOM 6872 C C . LEU B 1 395 ? -26.961 35.827 -13.230 1.00 9.30 385 LEU B C 1
ATOM 6873 O O . LEU B 1 395 ? -28.149 35.488 -13.173 1.00 9.92 385 LEU B O 1
ATOM 6878 N N . LYS B 1 396 ? -26.067 35.194 -13.991 1.00 10.95 386 LYS B N 1
ATOM 6879 C CA . LYS B 1 396 ? -26.408 33.995 -14.750 1.00 10.56 386 LYS B CA 1
ATOM 6880 C C . LYS B 1 396 ? -26.894 32.883 -13.827 1.00 11.27 386 LYS B C 1
ATOM 6881 O O . LYS B 1 396 ? -27.913 32.233 -14.095 1.00 12.14 386 LYS B O 1
ATOM 6887 N N . ALA B 1 397 ? -26.180 32.658 -12.722 1.00 10.54 387 ALA B N 1
ATOM 6888 C CA . ALA B 1 397 ? -26.597 31.640 -11.763 1.00 10.62 387 ALA B CA 1
ATOM 6889 C C . ALA B 1 397 ? -27.897 32.033 -11.071 1.00 10.26 387 ALA B C 1
ATOM 6890 O O . ALA B 1 397 ? -28.780 31.188 -10.873 1.00 10.03 387 ALA B O 1
ATOM 6892 N N . LEU B 1 398 ? -28.034 33.310 -10.702 1.00 9.71 388 LEU B N 1
ATOM 6893 C CA . LEU B 1 398 ? -29.263 33.780 -10.069 1.00 8.29 388 LEU B CA 1
ATOM 6894 C C . LEU B 1 398 ? -30.464 33.593 -10.989 1.00 10.70 388 LEU B C 1
ATOM 6895 O O . LEU B 1 398 ? -31.498 33.060 -10.571 1.00 8.90 388 LEU B O 1
ATOM 6900 N N . CYS B 1 399 ? -30.356 34.049 -12.243 1.00 7.81 389 CYS B N 1
ATOM 6901 C CA . CYS B 1 399 ? -31.478 33.917 -13.170 1.00 10.39 389 CYS B CA 1
ATOM 6902 C C . CYS B 1 399 ? -31.864 32.463 -13.390 1.00 8.51 389 CYS B C 1
ATOM 6903 O O . CYS B 1 399 ? -33.055 32.145 -13.492 1.00 8.44 389 CYS B O 1
ATOM 6906 N N . ALA B 1 400 ? -30.878 31.570 -13.478 1.00 8.43 390 ALA B N 1
ATOM 6907 C CA . ALA B 1 400 ? -31.197 30.164 -13.703 1.00 9.92 390 ALA B CA 1
ATOM 6908 C C . ALA B 1 400 ? -31.954 29.574 -12.522 1.00 9.76 390 ALA B C 1
ATOM 6909 O O . ALA B 1 400 ? -32.929 28.835 -12.705 1.00 9.27 390 ALA B O 1
ATOM 6911 N N . ALA B 1 401 ? -31.522 29.893 -11.303 1.00 9.79 391 ALA B N 1
ATOM 6912 C CA . ALA B 1 401 ? -32.212 29.387 -10.122 1.00 8.52 391 ALA B CA 1
ATOM 6913 C C . ALA B 1 401 ? -33.599 30.004 -9.988 1.00 9.79 391 ALA B C 1
ATOM 6914 O O . ALA B 1 401 ? -34.549 29.323 -9.580 1.00 9.95 391 ALA B O 1
ATOM 6916 N N . PHE B 1 402 ? -33.736 31.287 -10.332 1.00 10.56 392 PHE B N 1
ATOM 6917 C CA . PHE B 1 402 ? -35.047 31.931 -10.309 1.00 9.73 392 PHE B CA 1
ATOM 6918 C C . PHE B 1 402 ? -36.018 31.232 -11.249 1.00 7.97 392 PHE B C 1
ATOM 6919 O O . PHE B 1 402 ? -37.205 31.093 -10.935 1.00 10.18 392 PHE B O 1
ATOM 6927 N N . GLY B 1 403 ? -35.530 30.778 -12.405 1.00 9.20 393 GLY B N 1
ATOM 6928 C CA . GLY B 1 403 ? -36.397 30.076 -13.338 1.00 9.99 393 GLY B CA 1
ATOM 6929 C C . GLY B 1 403 ? -37.008 28.821 -12.748 1.00 14.28 393 GLY B C 1
ATOM 6930 O O . GLY B 1 403 ? -38.162 28.492 -13.032 1.00 15.68 393 GLY B O 1
ATOM 6931 N N . THR B 1 404 ? -36.255 28.118 -11.897 1.00 9.23 394 THR B N 1
ATOM 6932 C CA . THR B 1 404 ? -36.715 26.826 -11.398 1.00 8.08 394 THR B CA 1
ATOM 6933 C C . THR B 1 404 ? -37.962 26.954 -10.533 1.00 9.93 394 THR B C 1
ATOM 6934 O O . THR B 1 404 ? -38.819 26.064 -10.554 1.00 13.52 394 THR B O 1
ATOM 6938 N N . THR B 1 405 ? -38.099 28.046 -9.784 1.00 10.58 395 THR B N 1
ATOM 6939 C CA . THR B 1 405 ? -39.193 28.181 -8.831 1.00 9.45 395 THR B CA 1
ATOM 6940 C C . THR B 1 405 ? -40.228 29.213 -9.252 1.00 10.31 395 THR B C 1
ATOM 6941 O O . THR B 1 405 ? -41.157 29.490 -8.488 1.00 13.16 395 THR B O 1
ATOM 6945 N N . SER B 1 406 ? -40.111 29.771 -10.453 1.00 11.52 396 SER B N 1
ATOM 6946 C CA A SER B 1 406 ? -40.982 30.855 -10.873 0.47 9.46 396 SER B CA 1
ATOM 6947 C CA B SER B 1 406 ? -40.977 30.859 -10.876 0.53 9.44 396 SER B CA 1
ATOM 6948 C C . SER B 1 406 ? -41.450 30.624 -12.302 1.00 11.11 396 SER B C 1
ATOM 6949 O O . SER B 1 406 ? -40.893 29.809 -13.040 1.00 11.85 396 SER B O 1
ATOM 6954 N N . ALA B 1 407 ? -42.490 31.362 -12.676 1.00 11.64 397 ALA B N 1
ATOM 6955 C CA . ALA B 1 407 ? -43.002 31.355 -14.037 1.00 13.87 397 ALA B CA 1
ATOM 6956 C C . ALA B 1 407 ? -42.568 32.575 -14.836 1.00 13.11 397 ALA B C 1
ATOM 6957 O O . ALA B 1 407 ? -42.626 32.543 -16.070 1.00 14.12 397 ALA B O 1
ATOM 6959 N N . SER B 1 408 ? -42.102 33.623 -14.166 1.00 11.64 398 SER B N 1
ATOM 6960 C CA A SER B 1 408 ? -41.877 34.901 -14.824 0.57 12.27 398 SER B CA 1
ATOM 6961 C CA B SER B 1 408 ? -41.896 34.887 -14.848 0.43 12.26 398 SER B CA 1
ATOM 6962 C C . SER B 1 408 ? -40.666 34.841 -15.747 1.00 12.28 398 SER B C 1
ATOM 6963 O O . SER B 1 408 ? -39.670 34.176 -15.431 1.00 10.33 398 SER B O 1
ATOM 6968 N N . PRO B 1 409 ? -40.703 35.535 -16.883 1.00 10.82 399 PRO B N 1
ATOM 6969 C CA . PRO B 1 409 ? -39.548 35.599 -17.778 1.00 11.05 399 PRO B CA 1
ATOM 6970 C C . PRO B 1 409 ? -38.526 36.659 -17.401 1.00 9.65 399 PRO B C 1
ATOM 6971 O O . PRO B 1 409 ? -37.580 36.881 -18.162 1.00 10.80 399 PRO B O 1
ATOM 6975 N N . MET B 1 410 ? -38.688 37.314 -16.255 1.00 10.56 400 MET B N 1
ATOM 6976 C CA . MET B 1 410 ? -37.908 38.509 -15.984 1.00 9.51 400 MET B CA 1
ATOM 6977 C C . MET B 1 410 ? -37.941 38.823 -14.498 1.00 10.34 400 MET B C 1
ATOM 6978 O O . MET B 1 410 ? -38.911 38.514 -13.801 1.00 11.80 400 MET B O 1
ATOM 6983 N N . LEU B 1 411 ? -36.857 39.433 -14.027 1.00 9.42 401 LEU B N 1
ATOM 6984 C CA . LEU B 1 411 ? -36.804 40.056 -12.715 1.00 11.04 401 LEU B CA 1
ATOM 6985 C C . LEU B 1 411 ? -35.962 41.319 -12.834 1.00 11.33 401 LEU B C 1
ATOM 6986 O O . LEU B 1 411 ? -35.369 41.597 -13.878 1.00 9.96 401 LEU B O 1
ATOM 6991 N N . HIS B 1 412 ? -35.932 42.097 -11.754 1.00 9.98 402 HIS B N 1
ATOM 6992 C CA . HIS B 1 412 ? -35.095 43.282 -11.655 1.00 10.35 402 HIS B CA 1
ATOM 6993 C C . HIS B 1 412 ? -34.274 43.199 -10.380 1.00 9.42 402 HIS B C 1
ATOM 6994 O O . HIS B 1 412 ? -34.739 42.681 -9.363 1.00 12.61 402 HIS B O 1
ATOM 7001 N N . ILE B 1 413 ? -33.056 43.729 -10.437 1.00 11.74 403 ILE B N 1
ATOM 7002 C CA . ILE B 1 413 ? -32.206 43.869 -9.262 1.00 11.37 403 ILE B CA 1
ATOM 7003 C C . ILE B 1 413 ? -31.819 45.335 -9.149 1.00 13.76 403 ILE B C 1
ATOM 7004 O O . ILE B 1 413 ? -31.118 45.871 -10.016 1.00 11.35 403 ILE B O 1
ATOM 7009 N N . GLU B 1 414 ? -32.284 45.981 -8.084 1.00 13.59 404 GLU B N 1
ATOM 7010 C CA . GLU B 1 414 ? -31.976 47.380 -7.829 1.00 15.84 404 GLU B CA 1
ATOM 7011 C C . GLU B 1 414 ? -30.471 47.612 -7.834 1.00 14.78 404 GLU B C 1
ATOM 7012 O O . GLU B 1 414 ? -29.718 46.905 -7.160 1.00 14.43 404 GLU B O 1
ATOM 7018 N N . GLY B 1 415 ? -30.035 48.592 -8.626 1.00 14.78 405 GLY B N 1
ATOM 7019 C CA . GLY B 1 415 ? -28.636 48.942 -8.733 1.00 19.40 405 GLY B CA 1
ATOM 7020 C C . GLY B 1 415 ? -27.787 48.004 -9.564 1.00 19.72 405 GLY B C 1
ATOM 7021 O O . GLY B 1 415 ? -26.573 48.223 -9.658 1.00 20.71 405 GLY B O 1
ATOM 7022 N N . ALA B 1 416 ? -28.372 46.981 -10.178 1.00 13.89 406 ALA B N 1
ATOM 7023 C CA . ALA B 1 416 ? -27.568 46.013 -10.919 1.00 16.07 406 ALA B CA 1
ATOM 7024 C C . ALA B 1 416 ? -28.052 45.776 -12.342 1.00 17.00 406 ALA B C 1
ATOM 7025 O O . ALA B 1 416 ? -27.225 45.563 -13.233 1.00 21.23 406 ALA B O 1
ATOM 7027 N N . THR B 1 417 ? -29.368 45.802 -12.582 1.00 12.54 407 THR B N 1
ATOM 7028 C CA . THR B 1 417 ? -29.875 45.489 -13.909 1.00 12.80 407 THR B CA 1
ATOM 7029 C C . THR B 1 417 ? -30.437 46.740 -14.587 1.00 12.52 407 THR B C 1
ATOM 7030 O O . THR B 1 417 ? -30.924 47.652 -13.911 1.00 13.04 407 THR B O 1
ATOM 7034 N N . PRO B 1 418 ? -30.382 46.813 -15.923 1.00 15.25 408 PRO B N 1
ATOM 7035 C CA . PRO B 1 418 ? -30.529 48.117 -16.597 1.00 17.03 408 PRO B CA 1
ATOM 7036 C C . PRO B 1 418 ? -31.927 48.714 -16.554 1.00 18.07 408 PRO B C 1
ATOM 7037 O O . PRO B 1 418 ? -32.060 49.926 -16.770 1.00 21.12 408 PRO B O 1
ATOM 7041 N N . GLU B 1 419 ? -32.971 47.926 -16.306 1.00 13.37 409 GLU B N 1
ATOM 7042 C CA . GLU B 1 419 ? -34.331 48.445 -16.262 1.00 13.63 409 GLU B CA 1
ATOM 7043 C C . GLU B 1 419 ? -34.887 48.508 -14.846 1.00 15.04 409 GLU B C 1
ATOM 7044 O O . GLU B 1 419 ? -36.091 48.720 -14.670 1.00 15.34 409 GLU B O 1
ATOM 7050 N N . ALA B 1 420 ? -34.036 48.344 -13.831 1.00 13.64 410 ALA B N 1
ATOM 7051 C CA . ALA B 1 420 ? -34.509 48.256 -12.456 1.00 13.36 410 ALA B CA 1
ATOM 7052 C C . ALA B 1 420 ? -35.106 49.559 -11.947 1.00 17.52 410 ALA B C 1
ATOM 7053 O O . ALA B 1 420 ? -35.768 49.547 -10.903 1.00 15.65 410 ALA B O 1
ATOM 7055 N N . GLY B 1 421 ? -34.897 50.667 -12.651 1.00 18.66 411 GLY B N 1
ATOM 7056 C CA . GLY B 1 421 ? -35.481 51.940 -12.296 1.00 19.35 411 GLY B CA 1
ATOM 7057 C C . GLY B 1 421 ? -36.876 52.181 -12.821 1.00 20.90 411 GLY B C 1
ATOM 7058 O O . GLY B 1 421 ? -37.451 53.238 -12.543 1.00 20.03 411 GLY B O 1
ATOM 7059 N N . LEU B 1 422 ? -37.438 51.240 -13.580 1.00 15.37 412 LEU B N 1
ATOM 7060 C CA . LEU B 1 422 ? -38.816 51.371 -14.036 1.00 16.58 412 LEU B CA 1
ATOM 7061 C C . LEU B 1 422 ? -39.754 51.457 -12.841 1.00 15.40 412 LEU B C 1
ATOM 7062 O O . LEU B 1 422 ? -39.600 50.728 -11.857 1.00 17.56 412 LEU B O 1
ATOM 7067 N N . ALA B 1 423 ? -40.723 52.357 -12.928 1.00 20.38 413 ALA B N 1
ATOM 7068 C CA . ALA B 1 423 ? -41.666 52.550 -11.838 1.00 18.56 413 ALA B CA 1
ATOM 7069 C C . ALA B 1 423 ? -42.408 51.249 -11.566 1.00 17.50 413 ALA B C 1
ATOM 7070 O O . ALA B 1 423 ? -42.998 50.679 -12.495 1.00 15.18 413 ALA B O 1
ATOM 7072 N N . PRO B 1 424 ? -42.384 50.733 -10.339 1.00 16.93 414 PRO B N 1
ATOM 7073 C CA . PRO B 1 424 ? -43.200 49.555 -10.030 1.00 15.60 414 PRO B CA 1
ATOM 7074 C C . PRO B 1 424 ? -44.670 49.858 -10.256 1.00 16.86 414 PRO B C 1
ATOM 7075 O O . PRO B 1 424 ? -45.104 51.012 -10.199 1.00 18.31 414 PRO B O 1
ATOM 7079 N N . LEU B 1 425 ? -45.435 48.810 -10.549 1.00 15.26 415 LEU B N 1
ATOM 7080 C CA . LEU B 1 425 ? -46.876 48.970 -10.652 1.00 18.06 415 LEU B CA 1
ATOM 7081 C C . LEU B 1 425 ? -47.421 49.511 -9.340 1.00 18.29 415 LEU B C 1
ATOM 7082 O O . LEU B 1 425 ? -46.928 49.177 -8.259 1.00 15.17 415 LEU B O 1
ATOM 7087 N N . GLU B 1 426 ? -48.442 50.364 -9.442 1.00 15.85 416 GLU B N 1
ATOM 7088 C CA . GLU B 1 426 ? -49.033 50.960 -8.251 1.00 15.40 416 GLU B CA 1
ATOM 7089 C C . GLU B 1 426 ? -49.601 49.907 -7.310 1.00 14.37 416 GLU B C 1
ATOM 7090 O O . GLU B 1 426 ? -49.830 50.201 -6.131 1.00 15.62 416 GLU B O 1
ATOM 7096 N N . THR B 1 427 ? -49.818 48.688 -7.804 1.00 17.06 417 THR B N 1
ATOM 7097 C CA . THR B 1 427 ? -50.332 47.576 -7.021 1.00 17.72 417 THR B CA 1
ATOM 7098 C C . THR B 1 427 ? -49.238 46.716 -6.402 1.00 13.76 417 THR B C 1
ATOM 7099 O O . THR B 1 427 ? -49.554 45.800 -5.634 1.00 17.00 417 THR B O 1
ATOM 7103 N N . ALA B 1 428 ? -47.971 46.982 -6.713 1.00 14.00 418 ALA B N 1
ATOM 7104 C CA . ALA B 1 428 ? -46.886 46.121 -6.254 1.00 13.40 418 ALA B CA 1
ATOM 7105 C C . ALA B 1 428 ? -46.775 46.149 -4.736 1.00 16.55 418 ALA B C 1
ATOM 7106 O O . ALA B 1 428 ? -46.621 47.216 -4.131 1.00 14.79 418 ALA B O 1
ATOM 7108 N N . GLU B 1 429 ? -46.863 44.973 -4.124 1.00 12.98 419 GLU B N 1
ATOM 7109 C CA . GLU B 1 429 ? -46.660 44.815 -2.695 1.00 13.60 419 GLU B CA 1
ATOM 7110 C C . GLU B 1 429 ? -45.195 44.509 -2.405 1.00 13.90 419 GLU B C 1
ATOM 7111 O O . GLU B 1 429 ? -44.411 44.178 -3.297 1.00 16.08 419 GLU B O 1
ATOM 7117 N N . THR B 1 430 ? -44.830 44.610 -1.131 1.00 11.65 420 THR B N 1
ATOM 7118 C CA . THR B 1 430 ? -43.461 44.387 -0.687 1.00 13.50 420 THR B CA 1
ATOM 7119 C C . THR B 1 430 ? -43.397 43.156 0.207 1.00 16.46 420 THR B C 1
ATOM 7120 O O . THR B 1 430 ? -44.160 43.043 1.175 1.00 18.23 420 THR B O 1
ATOM 7124 N N . VAL B 1 431 ? -42.491 42.236 -0.127 1.00 15.33 421 VAL B N 1
ATOM 7125 C CA . VAL B 1 431 ? -42.192 41.075 0.704 1.00 13.69 421 VAL B CA 1
ATOM 7126 C C . VAL B 1 431 ? -40.695 41.072 0.987 1.00 14.78 421 VAL B C 1
ATOM 7127 O O . VAL B 1 431 ? -39.960 41.931 0.487 1.00 15.64 421 VAL B O 1
ATOM 7131 N N . THR B 1 432 ? -40.235 40.109 1.782 1.00 16.06 422 THR B N 1
ATOM 7132 C CA . THR B 1 432 ? -38.831 40.009 2.149 1.00 15.97 422 THR B CA 1
ATOM 7133 C C . THR B 1 432 ? -38.313 38.602 1.890 1.00 20.06 422 THR B C 1
ATOM 7134 O O . THR B 1 432 ? -39.073 37.633 1.820 1.00 19.35 422 THR B O 1
ATOM 7138 N N . ILE B 1 433 ? -36.996 38.509 1.747 1.00 14.57 423 ILE B N 1
ATOM 7139 C CA . ILE B 1 433 ? -36.268 37.253 1.862 1.00 13.78 423 ILE B CA 1
ATOM 7140 C C . ILE B 1 433 ? -35.308 37.428 3.028 1.00 14.96 423 ILE B C 1
ATOM 7141 O O . ILE B 1 433 ? -34.342 38.197 2.938 1.00 15.42 423 ILE B O 1
ATOM 7146 N N . SER B 1 434 ? -35.584 36.734 4.125 1.00 14.04 424 SER B N 1
ATOM 7147 C CA . SER B 1 434 ? -34.850 36.898 5.367 1.00 16.59 424 SER B CA 1
ATOM 7148 C C . SER B 1 434 ? -33.631 35.984 5.406 1.00 14.71 424 SER B C 1
ATOM 7149 O O . SER B 1 434 ? -33.471 35.077 4.586 1.00 16.34 424 SER B O 1
ATOM 7152 N N . LEU B 1 435 ? -32.759 36.236 6.385 1.00 16.19 425 LEU B N 1
ATOM 7153 C CA . LEU B 1 435 ? -31.683 35.293 6.671 1.00 16.20 425 LEU B CA 1
ATOM 7154 C C . LEU B 1 435 ? -32.247 33.926 7.030 1.00 16.97 425 LEU B C 1
ATOM 7155 O O . LEU B 1 435 ? -31.658 32.893 6.690 1.00 17.14 425 LEU B O 1
ATOM 7160 N N . GLU B 1 436 ? -33.388 33.904 7.722 1.00 17.07 426 GLU B N 1
ATOM 7161 C CA . GLU B 1 436 ? -34.049 32.645 8.047 1.00 19.39 426 GLU B CA 1
ATOM 7162 C C . GLU B 1 436 ? -34.501 31.921 6.784 1.00 18.80 426 GLU B C 1
ATOM 7163 O O . GLU B 1 436 ? -34.328 30.702 6.664 1.00 16.85 426 GLU B O 1
ATOM 7169 N N . ASP B 1 437 ? -35.094 32.655 5.837 1.00 18.23 427 ASP B N 1
ATOM 7170 C CA . ASP B 1 437 ? -35.450 32.061 4.551 1.00 15.19 427 ASP B CA 1
ATOM 7171 C C . ASP B 1 437 ? -34.226 31.470 3.866 1.00 13.20 427 ASP B C 1
ATOM 7172 O O . ASP B 1 437 ? -34.304 30.401 3.249 1.00 13.80 427 ASP B O 1
ATOM 7177 N N . MET B 1 438 ? -33.085 32.160 3.960 1.00 14.57 428 MET B N 1
ATOM 7178 C CA . MET B 1 438 ? -31.880 31.701 3.279 1.00 13.60 428 MET B CA 1
ATOM 7179 C C . MET B 1 438 ? -31.322 30.442 3.927 1.00 13.91 428 MET B C 1
ATOM 7180 O O . MET B 1 438 ? -30.874 29.526 3.229 1.00 13.32 428 MET B O 1
ATOM 7185 N N . ALA B 1 439 ? -31.336 30.380 5.261 1.00 14.21 429 ALA B N 1
ATOM 7186 C CA . ALA B 1 439 ? -30.896 29.169 5.942 1.00 13.71 429 ALA B CA 1
ATOM 7187 C C . ALA B 1 439 ? -31.789 27.986 5.592 1.00 14.31 429 ALA B C 1
ATOM 7188 O O . ALA B 1 439 ? -31.300 26.868 5.389 1.00 15.26 429 ALA B O 1
ATOM 7190 N N . ALA B 1 440 ? -33.103 28.214 5.508 1.00 13.40 430 ALA B N 1
ATOM 7191 C CA . ALA B 1 440 ? -34.014 27.133 5.144 1.00 13.52 430 ALA B CA 1
ATOM 7192 C C . ALA B 1 440 ? -33.782 26.677 3.709 1.00 13.41 430 ALA B C 1
ATOM 7193 O O . ALA B 1 440 ? -33.802 25.473 3.422 1.00 15.27 430 ALA B O 1
ATOM 7195 N N . GLY B 1 441 ? -33.565 27.622 2.793 1.00 14.40 431 GLY B N 1
ATOM 7196 C CA . GLY B 1 441 ? -33.288 27.245 1.417 1.00 11.73 431 GLY B CA 1
ATOM 7197 C C . GLY B 1 441 ? -31.975 26.502 1.277 1.00 12.96 431 GLY B C 1
ATOM 7198 O O . GLY B 1 441 ? -31.873 25.540 0.511 1.00 12.49 431 GLY B O 1
ATOM 7199 N N . TRP B 1 442 ? -30.955 26.928 2.029 1.00 12.26 432 TRP B N 1
ATOM 7200 C CA . TRP B 1 442 ? -29.666 26.248 1.990 1.00 10.39 432 TRP B CA 1
ATOM 7201 C C . TRP B 1 442 ? -29.800 24.794 2.419 1.00 12.70 432 TRP B C 1
ATOM 7202 O O . TRP B 1 442 ? -29.281 23.887 1.758 1.00 14.36 432 TRP B O 1
ATOM 7213 N N . SER B 1 443 ? -30.496 24.554 3.532 1.00 12.42 433 SER B N 1
ATOM 7214 C CA . SER B 1 443 ? -30.684 23.189 4.010 1.00 14.38 433 SER B CA 1
ATOM 7215 C C . SER B 1 443 ? -31.525 22.374 3.037 1.00 16.36 433 SER B C 1
ATOM 7216 O O . SER B 1 443 ? -31.295 21.171 2.865 1.00 17.13 433 SER B O 1
ATOM 7219 N N . LEU B 1 444 ? -32.499 23.015 2.387 1.00 14.98 434 LEU B N 1
ATOM 7220 C CA . LEU B 1 444 ? -33.354 22.306 1.440 1.00 16.17 434 LEU B CA 1
ATOM 7221 C C . LEU B 1 444 ? -32.549 21.759 0.267 1.00 16.24 434 LEU B C 1
ATOM 7222 O O . LEU B 1 444 ? -32.777 20.631 -0.182 1.00 13.23 434 LEU B O 1
ATOM 7227 N N . LEU B 1 445 ? -31.596 22.540 -0.234 1.00 12.24 435 LEU B N 1
ATOM 7228 C CA . LEU B 1 445 ? -30.776 22.139 -1.369 1.00 14.11 435 LEU B CA 1
ATOM 7229 C C . LEU B 1 445 ? -29.583 21.278 -0.972 1.00 16.44 435 LEU B C 1
ATOM 7230 O O . LEU B 1 445 ? -28.723 21.006 -1.818 1.00 18.25 435 LEU B O 1
ATOM 7235 N N . ASN B 1 446 ? -29.499 20.844 0.282 1.00 13.76 436 ASN B N 1
ATOM 7236 C CA . ASN B 1 446 ? -28.338 20.102 0.763 1.00 14.60 436 ASN B CA 1
ATOM 7237 C C . ASN B 1 446 ? -28.768 18.823 1.468 1.00 21.08 436 ASN B C 1
ATOM 7238 O O . ASN B 1 446 ? -28.325 18.507 2.574 1.00 24.21 436 ASN B O 1
ATOM 7243 N N . GLU B 1 447 ? -29.635 18.056 0.809 1.00 18.70 437 GLU B N 1
ATOM 7244 C CA . GLU B 1 447 ? -30.086 16.768 1.333 1.00 18.74 437 GLU B CA 1
ATOM 7245 C C . GLU B 1 447 ? -29.201 15.657 0.768 1.00 19.91 437 GLU B C 1
ATOM 7246 O O . GLU B 1 447 ? -29.592 14.860 -0.087 1.00 22.39 437 GLU B O 1
ATOM 7252 N N . GLY B 1 448 ? -27.970 15.631 1.267 1.00 20.38 438 GLY B N 1
ATOM 7253 C CA . GLY B 1 448 ? -27.014 14.617 0.900 1.00 15.25 438 GLY B CA 1
ATOM 7254 C C . GLY B 1 448 ? -25.978 14.440 1.987 1.00 14.15 438 GLY B C 1
ATOM 7255 O O . GLY B 1 448 ? -25.934 15.199 2.961 1.00 14.11 438 GLY B O 1
ATOM 7256 N N . PRO B 1 449 ? -25.125 13.423 1.845 1.00 13.55 439 PRO B N 1
ATOM 7257 C CA . PRO B 1 449 ? -24.043 13.225 2.816 1.00 16.20 439 PRO B CA 1
ATOM 7258 C C . PRO B 1 449 ? -22.902 14.203 2.592 1.00 13.83 439 PRO B C 1
ATOM 7259 O O . PRO B 1 449 ? -23.016 15.125 1.779 1.00 13.80 439 PRO B O 1
ATOM 7263 N N . GLU B 1 450 ? -21.793 14.015 3.303 1.00 13.28 440 GLU B N 1
ATOM 7264 C CA . GLU B 1 450 ? -20.632 14.868 3.089 1.00 15.03 440 GLU B CA 1
ATOM 7265 C C . GLU B 1 450 ? -19.715 14.318 2.004 1.00 14.88 440 GLU B C 1
ATOM 7266 O O . GLU B 1 450 ? -19.229 15.083 1.163 1.00 15.95 440 GLU B O 1
ATOM 7272 N N . GLU B 1 451 ? -19.490 13.004 1.994 1.00 14.05 441 GLU B N 1
ATOM 7273 C CA . GLU B 1 451 ? -18.738 12.373 0.916 1.00 16.36 441 GLU B CA 1
ATOM 7274 C C . GLU B 1 451 ? -19.483 12.508 -0.405 1.00 16.39 441 GLU B C 1
ATOM 7275 O O . GLU B 1 451 ? -20.685 12.239 -0.484 1.00 16.34 441 GLU B O 1
ATOM 7281 N N . VAL B 1 452 ? -18.762 12.910 -1.452 1.00 14.63 442 VAL B N 1
ATOM 7282 C CA . VAL B 1 452 ? -19.324 12.991 -2.792 1.00 12.21 442 VAL B CA 1
ATOM 7283 C C . VAL B 1 452 ? -18.349 12.346 -3.768 1.00 14.20 442 VAL B C 1
ATOM 7284 O O . VAL B 1 452 ? -17.146 12.250 -3.512 1.00 13.94 442 VAL B O 1
ATOM 7288 N N . GLN B 1 453 ? -18.890 11.891 -4.897 1.00 11.71 443 GLN B N 1
ATOM 7289 C CA . GLN B 1 453 ? -18.092 11.283 -5.952 1.00 13.53 443 GLN B CA 1
ATOM 7290 C C . GLN B 1 453 ? -18.145 12.072 -7.248 1.00 14.26 443 GLN B C 1
ATOM 7291 O O . GLN B 1 453 ? -17.568 11.637 -8.251 1.00 12.71 443 GLN B O 1
ATOM 7297 N N . LEU B 1 454 ? -18.829 13.210 -7.260 1.00 11.78 444 LEU B N 1
ATOM 7298 C CA . LEU B 1 454 ? -18.984 14.003 -8.466 1.00 9.84 444 LEU B CA 1
ATOM 7299 C C . LEU B 1 454 ? -19.126 15.458 -8.059 1.00 9.41 444 LEU B C 1
ATOM 7300 O O . LEU B 1 454 ? -19.838 15.776 -7.102 1.00 11.69 444 LEU B O 1
ATOM 7305 N N . VAL B 1 455 ? -18.418 16.327 -8.770 1.00 11.70 445 VAL B N 1
ATOM 7306 C CA . VAL B 1 455 ? -18.630 17.766 -8.712 1.00 10.20 445 VAL B CA 1
ATOM 7307 C C . VAL B 1 455 ? -19.201 18.180 -10.056 1.00 10.85 445 VAL B C 1
ATOM 7308 O O . VAL B 1 455 ? -18.620 17.870 -11.103 1.00 10.76 445 VAL B O 1
ATOM 7312 N N . ALA B 1 456 ? -20.351 18.846 -10.027 1.00 8.32 446 ALA B N 1
ATOM 7313 C CA . ALA B 1 456 ? -21.125 19.156 -11.224 1.00 10.52 446 ALA B CA 1
ATOM 7314 C C . ALA B 1 456 ? -21.187 20.667 -11.385 1.00 8.73 446 ALA B C 1
ATOM 7315 O O . ALA B 1 456 ? -21.796 21.356 -10.560 1.00 10.80 446 ALA B O 1
ATOM 7317 N N . ILE B 1 457 ? -20.565 21.180 -12.444 1.00 8.17 447 ILE B N 1
ATOM 7318 C CA . ILE B 1 457 ? -20.502 22.613 -12.698 1.00 7.66 447 ILE B CA 1
ATOM 7319 C C . ILE B 1 457 ? -20.942 22.881 -14.131 1.00 9.04 447 ILE B C 1
ATOM 7320 O O . ILE B 1 457 ? -20.583 22.138 -15.050 1.00 7.80 447 ILE B O 1
ATOM 7325 N N . GLY B 1 458 ? -21.733 23.935 -14.317 1.00 9.66 448 GLY B N 1
ATOM 7326 C CA . GLY B 1 458 ? -22.065 24.391 -15.652 1.00 7.38 448 GLY B CA 1
ATOM 7327 C C . GLY B 1 458 ? -23.525 24.272 -16.039 1.00 8.84 448 GLY B C 1
ATOM 7328 O O . GLY B 1 458 ? -23.832 24.039 -17.209 1.00 8.37 448 GLY B O 1
ATOM 7329 N N . SER B 1 459 ? -24.431 24.429 -15.080 1.00 7.56 449 SER B N 1
ATOM 7330 C CA . SER B 1 459 ? -25.850 24.602 -15.394 1.00 8.55 449 SER B CA 1
ATOM 7331 C C . SER B 1 459 ? -26.272 25.956 -14.844 1.00 8.08 449 SER B C 1
ATOM 7332 O O . SER B 1 459 ? -26.404 26.108 -13.615 1.00 9.27 449 SER B O 1
ATOM 7335 N N . PRO B 1 460 ? -26.467 26.979 -15.689 1.00 7.81 450 PRO B N 1
ATOM 7336 C CA . PRO B 1 460 ? -26.341 26.911 -17.148 1.00 9.41 450 PRO B CA 1
ATOM 7337 C C . PRO B 1 460 ? -24.889 26.867 -17.603 1.00 9.03 450 PRO B C 1
ATOM 7338 O O . PRO B 1 460 ? -23.991 27.096 -16.790 1.00 9.52 450 PRO B O 1
ATOM 7342 N N . HIS B 1 461 ? -24.689 26.574 -18.888 1.00 7.67 451 HIS B N 1
ATOM 7343 C CA . HIS B 1 461 ? -23.369 26.341 -19.462 1.00 7.73 451 HIS B CA 1
ATOM 7344 C C . HIS B 1 461 ? -22.346 27.359 -18.977 1.00 7.92 451 HIS B C 1
ATOM 7345 O O . HIS B 1 461 ? -22.611 28.564 -18.948 1.00 10.98 451 HIS B O 1
ATOM 7352 N N . ALA B 1 462 ? -21.177 26.856 -18.592 1.00 8.69 452 ALA B N 1
ATOM 7353 C CA . ALA B 1 462 ? -20.157 27.691 -17.975 1.00 7.09 452 ALA B CA 1
ATOM 7354 C C . ALA B 1 462 ? -19.589 28.695 -18.970 1.00 9.98 452 ALA B C 1
ATOM 7355 O O . ALA B 1 462 ? -19.389 28.386 -20.149 1.00 11.32 452 ALA B O 1
ATOM 7357 N N . SER B 1 463 ? -19.340 29.908 -18.488 1.00 9.05 453 SER B N 1
ATOM 7358 C CA . SER B 1 463 ? -18.655 30.915 -19.277 1.00 10.76 453 SER B CA 1
ATOM 7359 C C . SER B 1 463 ? -17.148 30.707 -19.193 1.00 9.47 453 SER B C 1
ATOM 7360 O O . SER B 1 463 ? -16.643 29.949 -18.361 1.00 9.49 453 SER B O 1
ATOM 7363 N N . LEU B 1 464 ? -16.419 31.403 -20.068 1.00 11.47 454 LEU B N 1
ATOM 7364 C CA . LEU B 1 464 ? -14.964 31.356 -19.991 1.00 10.99 454 LEU B CA 1
ATOM 7365 C C . LEU B 1 464 ? -14.479 31.883 -18.648 1.00 10.09 454 LEU B C 1
ATOM 7366 O O . LEU B 1 464 ? -13.574 31.303 -18.036 1.00 10.98 454 LEU B O 1
ATOM 7371 N N . GLU B 1 465 ? -15.095 32.965 -18.160 1.00 12.65 455 GLU B N 1
ATOM 7372 C CA . GLU B 1 465 ? -14.734 33.507 -16.854 1.00 11.88 455 GLU B CA 1
ATOM 7373 C C . GLU B 1 465 ? -14.926 32.472 -15.753 1.00 11.94 455 GLU B C 1
ATOM 7374 O O . GLU B 1 465 ? -14.116 32.387 -14.823 1.00 13.86 455 GLU B O 1
ATOM 7380 N N . GLU B 1 466 ? -15.988 31.666 -15.845 1.00 12.47 456 GLU B N 1
ATOM 7381 C CA . GLU B 1 466 ? -16.217 30.643 -14.830 1.00 10.24 456 GLU B CA 1
ATOM 7382 C C . GLU B 1 466 ? -15.193 29.521 -14.934 1.00 11.50 456 GLU B C 1
ATOM 7383 O O . GLU B 1 466 ? -14.755 28.979 -13.914 1.00 12.83 456 GLU B O 1
ATOM 7389 N N . CYS B 1 467 ? -14.804 29.156 -16.156 1.00 9.89 457 CYS B N 1
ATOM 7390 C CA . CYS B 1 467 ? -13.758 28.154 -16.327 1.00 10.25 457 CYS B CA 1
ATOM 7391 C C . CYS B 1 467 ? -12.432 28.641 -15.762 1.00 10.26 457 CYS B C 1
ATOM 7392 O O . CYS B 1 467 ? -11.710 27.879 -15.108 1.00 12.65 457 CYS B O 1
ATOM 7395 N N . ARG B 1 468 ? -12.098 29.905 -16.015 1.00 11.86 458 ARG B N 1
ATOM 7396 C CA . ARG B 1 468 ? -10.868 30.473 -15.478 1.00 13.05 458 ARG B CA 1
ATOM 7397 C C . ARG B 1 468 ? -10.921 30.559 -13.958 1.00 14.40 458 ARG B C 1
ATOM 7398 O O . ARG B 1 468 ? -9.923 30.281 -13.278 1.00 14.86 458 ARG B O 1
ATOM 7406 N N . ALA B 1 469 ? -12.080 30.933 -13.408 1.00 12.97 459 ALA B N 1
ATOM 7407 C CA . ALA B 1 469 ? -12.226 30.979 -11.957 1.00 13.20 459 ALA B CA 1
ATOM 7408 C C . ALA B 1 469 ? -12.036 29.603 -11.342 1.00 12.56 459 ALA B C 1
ATOM 7409 O O . ALA B 1 469 ? -11.387 29.461 -10.298 1.00 14.43 459 ALA B O 1
ATOM 7411 N N . LEU B 1 470 ? -12.584 28.575 -11.985 1.00 11.41 460 LEU B N 1
ATOM 7412 C CA . LEU B 1 470 ? -12.416 27.214 -11.494 1.00 11.21 460 LEU B CA 1
ATOM 7413 C C . LEU B 1 470 ? -10.947 26.815 -11.481 1.00 11.92 460 LEU B C 1
ATOM 7414 O O . LEU B 1 470 ? -10.449 26.270 -10.489 1.00 12.46 460 LEU B O 1
ATOM 7419 N N . ALA B 1 471 ? -10.235 27.085 -12.579 1.00 11.52 461 ALA B N 1
ATOM 7420 C CA . ALA B 1 471 ? -8.812 26.767 -12.633 1.00 13.85 461 ALA B CA 1
ATOM 7421 C C . ALA B 1 471 ? -8.040 27.499 -11.544 1.00 13.97 461 ALA B C 1
ATOM 7422 O O . ALA B 1 471 ? -7.118 26.936 -10.942 1.00 15.05 461 ALA B O 1
ATOM 7424 N N . ALA B 1 472 ? -8.408 28.748 -11.260 1.00 14.14 462 ALA B N 1
ATOM 7425 C CA . ALA B 1 472 ? -7.666 29.500 -10.253 1.00 14.41 462 ALA B CA 1
ATOM 7426 C C . ALA B 1 472 ? -7.830 28.896 -8.868 1.00 14.43 462 ALA B C 1
ATOM 7427 O O . ALA B 1 472 ? -6.885 28.898 -8.073 1.00 16.30 462 ALA B O 1
ATOM 7429 N N . VAL B 1 473 ? -9.023 28.390 -8.549 1.00 13.02 463 VAL B N 1
ATOM 7430 C CA . VAL B 1 473 ? -9.225 27.800 -7.230 1.00 11.55 463 VAL B CA 1
ATOM 7431 C C . VAL B 1 473 ? -8.483 26.474 -7.117 1.00 12.44 463 VAL B C 1
ATOM 7432 O O . VAL B 1 473 ? -7.933 26.146 -6.059 1.00 14.67 463 VAL B O 1
ATOM 7436 N N . PHE B 1 474 ? -8.452 25.689 -8.200 1.00 13.21 464 PHE B N 1
ATOM 7437 C CA . PHE B 1 474 ? -7.657 24.464 -8.191 1.00 13.79 464 PHE B CA 1
ATOM 7438 C C . PHE B 1 474 ? -6.187 24.768 -7.924 1.00 14.89 464 PHE B C 1
ATOM 7439 O O . PHE B 1 474 ? -5.500 23.994 -7.247 1.00 15.39 464 PHE B O 1
ATOM 7447 N N . ASN B 1 475 ? -5.691 25.893 -8.449 1.00 14.94 465 ASN B N 1
ATOM 7448 C CA . ASN B 1 475 ? -4.344 26.388 -8.152 1.00 14.90 465 ASN B CA 1
ATOM 7449 C C . ASN B 1 475 ? -3.280 25.336 -8.462 1.00 16.64 465 ASN B C 1
ATOM 7450 O O . ASN B 1 475 ? -2.314 25.157 -7.715 1.00 17.75 465 ASN B O 1
ATOM 7455 N N . GLY B 1 476 ? -3.464 24.625 -9.571 1.00 16.79 466 GLY B N 1
ATOM 7456 C CA . GLY B 1 476 ? -2.501 23.642 -10.020 1.00 18.46 466 GLY B CA 1
ATOM 7457 C C . GLY B 1 476 ? -2.624 22.270 -9.394 1.00 20.61 466 GLY B C 1
ATOM 7458 O O . GLY B 1 476 ? -1.812 21.391 -9.711 1.00 19.24 466 GLY B O 1
ATOM 7459 N N . ARG B 1 477 ? -3.602 22.049 -8.524 1.00 18.08 467 ARG B N 1
ATOM 7460 C CA . ARG B 1 477 ? -3.759 20.755 -7.880 1.00 18.71 467 ARG B CA 1
ATOM 7461 C C . ARG B 1 477 ? -4.739 19.884 -8.657 1.00 19.63 467 ARG B C 1
ATOM 7462 O O . ARG B 1 477 ? -5.578 20.374 -9.416 1.00 17.95 467 ARG B O 1
ATOM 7470 N N . LYS B 1 478 ? -4.621 18.574 -8.455 1.00 16.62 468 LYS B N 1
ATOM 7471 C CA . LYS B 1 478 ? -5.417 17.589 -9.174 1.00 17.88 468 LYS B CA 1
ATOM 7472 C C . LYS B 1 478 ? -6.476 16.987 -8.259 1.00 13.76 468 LYS B C 1
ATOM 7473 O O . LYS B 1 478 ? -6.223 16.735 -7.078 1.00 15.31 468 LYS B O 1
ATOM 7479 N N . ARG B 1 479 ? -7.658 16.749 -8.825 1.00 16.30 469 ARG B N 1
ATOM 7480 C CA . ARG B 1 479 ? -8.767 16.162 -8.086 1.00 15.68 469 ARG B CA 1
ATOM 7481 C C . ARG B 1 479 ? -8.408 14.777 -7.554 1.00 14.64 469 ARG B C 1
ATOM 7482 O O . ARG B 1 479 ? -7.547 14.073 -8.093 1.00 18.05 469 ARG B O 1
ATOM 7490 N N . HIS B 1 480 ? -9.093 14.388 -6.477 1.00 14.29 470 HIS B N 1
ATOM 7491 C CA . HIS B 1 480 ? -9.095 12.995 -6.046 1.00 16.85 470 HIS B CA 1
ATOM 7492 C C . HIS B 1 480 ? -9.559 12.102 -7.188 1.00 17.86 470 HIS B C 1
ATOM 7493 O O . HIS B 1 480 ? -10.482 12.448 -7.929 1.00 16.75 470 HIS B O 1
ATOM 7500 N N . ALA B 1 481 ? -8.926 10.934 -7.318 1.00 19.63 471 ALA B N 1
ATOM 7501 C CA . ALA B 1 481 ? -9.229 10.060 -8.446 1.00 22.59 471 ALA B CA 1
ATOM 7502 C C . ALA B 1 481 ? -10.670 9.562 -8.415 1.00 22.07 471 ALA B C 1
ATOM 7503 O O . ALA B 1 481 ? -11.236 9.243 -9.467 1.00 22.69 471 ALA B O 1
ATOM 7505 N N . ASP B 1 482 ? -11.283 9.494 -7.235 1.00 21.68 472 ASP B N 1
ATOM 7506 C CA . ASP B 1 482 ? -12.648 8.999 -7.116 1.00 24.23 472 ASP B CA 1
ATOM 7507 C C . ASP B 1 482 ? -13.678 10.113 -6.958 1.00 23.53 472 ASP B C 1
ATOM 7508 O O . ASP B 1 482 ? -14.831 9.829 -6.618 1.00 21.07 472 ASP B O 1
ATOM 7513 N N . VAL B 1 483 ? -13.299 11.366 -7.194 1.00 20.71 473 VAL B N 1
ATOM 7514 C CA . VAL B 1 483 ? -14.248 12.476 -7.258 1.00 14.45 473 VAL B CA 1
ATOM 7515 C C . VAL B 1 483 ? -14.151 13.050 -8.664 1.00 17.37 473 VAL B C 1
ATOM 7516 O O . VAL B 1 483 ? -13.256 13.851 -8.956 1.00 14.43 473 VAL B O 1
ATOM 7520 N N . ALA B 1 484 ? -15.065 12.644 -9.540 1.00 13.21 474 ALA B N 1
ATOM 7521 C CA . ALA B 1 484 ? -15.120 13.229 -10.870 1.00 11.96 474 ALA B CA 1
ATOM 7522 C C . ALA B 1 484 ? -15.498 14.701 -10.772 1.00 13.47 474 ALA B C 1
ATOM 7523 O O . ALA B 1 484 ? -16.293 15.101 -9.917 1.00 14.61 474 ALA B O 1
ATOM 7525 N N . VAL B 1 485 ? -14.903 15.513 -11.641 1.00 15.39 475 VAL B N 1
ATOM 7526 C CA . VAL B 1 485 ? -15.228 16.929 -11.752 1.00 11.71 475 VAL B CA 1
ATOM 7527 C C . VAL B 1 485 ? -15.561 17.183 -13.212 1.00 11.21 475 VAL B C 1
ATOM 7528 O O . VAL B 1 485 ? -14.691 17.058 -14.082 1.00 13.29 475 VAL B O 1
ATOM 7532 N N . ILE B 1 486 ? -16.816 17.518 -13.490 1.00 8.41 476 ILE B N 1
ATOM 7533 C CA . ILE B 1 486 ? -17.293 17.665 -14.857 1.00 12.95 476 ILE B CA 1
ATOM 7534 C C . ILE B 1 486 ? -17.891 19.053 -15.017 1.00 8.73 476 ILE B C 1
ATOM 7535 O O . ILE B 1 486 ? -18.728 19.473 -14.210 1.00 10.04 476 ILE B O 1
ATOM 7540 N N . VAL B 1 487 ? -17.440 19.764 -16.046 1.00 11.60 477 VAL B N 1
ATOM 7541 C CA . VAL B 1 487 ? -17.965 21.071 -16.417 1.00 11.58 477 VAL B CA 1
ATOM 7542 C C . VAL B 1 487 ? -18.665 20.930 -17.756 1.00 9.31 477 VAL B C 1
ATOM 7543 O O . VAL B 1 487 ? -18.084 20.402 -18.712 1.00 11.65 477 VAL B O 1
ATOM 7547 N N . THR B 1 488 ? -19.907 21.396 -17.830 1.00 9.58 478 THR B N 1
ATOM 7548 C CA . THR B 1 488 ? -20.634 21.460 -19.090 1.00 9.78 478 THR B CA 1
ATOM 7549 C C . THR B 1 488 ? -20.598 22.893 -19.604 1.00 8.52 478 THR B C 1
ATOM 7550 O O . THR B 1 488 ? -20.840 23.838 -18.845 1.00 10.02 478 THR B O 1
ATOM 7554 N N . ALA B 1 489 ? -20.278 23.052 -20.885 1.00 8.80 479 ALA B N 1
ATOM 7555 C CA . ALA B 1 489 ? -20.158 24.375 -21.475 1.00 9.90 479 ALA B CA 1
ATOM 7556 C C . ALA B 1 489 ? -20.419 24.282 -22.969 1.00 11.73 479 ALA B C 1
ATOM 7557 O O . ALA B 1 489 ? -20.403 23.198 -23.559 1.00 13.01 479 ALA B O 1
ATOM 7559 N N . GLY B 1 490 ? -20.666 25.440 -23.573 1.00 8.79 480 GLY B N 1
ATOM 7560 C CA . GLY B 1 490 ? -20.872 25.495 -25.004 1.00 11.65 480 GLY B CA 1
ATOM 7561 C C . GLY B 1 490 ? -19.575 25.337 -25.775 1.00 12.02 480 GLY B C 1
ATOM 7562 O O . GLY B 1 490 ? -18.486 25.635 -25.283 1.00 13.21 480 GLY B O 1
ATOM 7563 N N . GLN B 1 491 ? -19.708 24.858 -27.014 1.00 12.99 481 GLN B N 1
ATOM 7564 C CA . GLN B 1 491 ? -18.534 24.574 -27.833 1.00 12.15 481 GLN B CA 1
ATOM 7565 C C . GLN B 1 491 ? -17.673 25.816 -28.027 1.00 13.10 481 GLN B C 1
ATOM 7566 O O . GLN B 1 491 ? -16.439 25.730 -28.031 1.00 18.46 481 GLN B O 1
ATOM 7572 N N . GLN B 1 492 ? -18.303 26.982 -28.177 1.00 15.91 482 GLN B N 1
ATOM 7573 C CA . GLN B 1 492 ? -17.538 28.199 -28.429 1.00 17.50 482 GLN B CA 1
ATOM 7574 C C . GLN B 1 492 ? -16.711 28.596 -27.211 1.00 19.31 482 GLN B C 1
ATOM 7575 O O . GLN B 1 492 ? -15.587 29.091 -27.354 1.00 16.64 482 GLN B O 1
ATOM 7581 N N . VAL B 1 493 ? -17.239 28.368 -26.006 1.00 17.09 483 VAL B N 1
ATOM 7582 C CA . VAL B 1 493 ? -16.470 28.653 -24.799 1.00 17.19 483 VAL B CA 1
ATOM 7583 C C . VAL B 1 493 ? -15.334 27.651 -24.652 1.00 18.41 483 VAL B C 1
ATOM 7584 O O . VAL B 1 493 ? -14.210 28.010 -24.284 1.00 17.91 483 VAL B O 1
ATOM 7588 N N . ILE B 1 494 ? -15.605 26.380 -24.954 1.00 15.40 484 ILE B N 1
ATOM 7589 C CA . ILE B 1 494 ? -14.563 25.362 -24.885 1.00 17.65 484 ILE B CA 1
ATOM 7590 C C . ILE B 1 494 ? -13.456 25.670 -25.884 1.00 19.20 484 ILE B C 1
ATOM 7591 O O . ILE B 1 494 ? -12.267 25.499 -25.587 1.00 18.44 484 ILE B O 1
ATOM 7596 N N . ASP B 1 495 ? -13.825 26.148 -27.076 1.00 18.74 485 ASP B N 1
ATOM 7597 C CA . ASP B 1 495 ? -12.816 26.554 -28.049 1.00 19.66 485 ASP B CA 1
ATOM 7598 C C . ASP B 1 495 ? -11.966 27.700 -27.513 1.00 18.27 485 ASP B C 1
ATOM 7599 O O . ASP B 1 495 ? -10.738 27.692 -27.658 1.00 19.09 485 ASP B O 1
ATOM 7604 N N . ALA B 1 496 ? -12.602 28.694 -26.887 1.00 17.17 486 ALA B N 1
ATOM 7605 C CA . ALA B 1 496 ? -11.854 29.824 -26.344 1.00 18.37 486 ALA B CA 1
ATOM 7606 C C . ALA B 1 496 ? -10.978 29.395 -25.174 1.00 21.18 486 ALA B C 1
ATOM 7607 O O . ALA B 1 496 ? -9.865 29.907 -25.003 1.00 17.87 486 ALA B O 1
ATOM 7609 N N . ALA B 1 497 ? -11.463 28.460 -24.354 1.00 16.67 487 ALA B N 1
ATOM 7610 C CA . ALA B 1 497 ? -10.652 27.964 -23.249 1.00 21.94 487 ALA B CA 1
ATOM 7611 C C . ALA B 1 497 ? -9.460 27.162 -23.751 1.00 18.35 487 ALA B C 1
ATOM 7612 O O . ALA B 1 497 ? -8.408 27.145 -23.103 1.00 18.93 487 ALA B O 1
ATOM 7614 N N . GLY B 1 498 ? -9.603 26.495 -24.897 1.00 19.16 488 GLY B N 1
ATOM 7615 C CA . GLY B 1 498 ? -8.466 25.809 -25.483 1.00 18.14 488 GLY B CA 1
ATOM 7616 C C . GLY B 1 498 ? -7.388 26.759 -25.960 1.00 23.55 488 GLY B C 1
ATOM 7617 O O . GLY B 1 498 ? -6.201 26.423 -25.927 1.00 26.07 488 GLY B O 1
ATOM 7618 N N . LYS B 1 499 ? -7.775 27.962 -26.389 1.00 26.03 489 LYS B N 1
ATOM 7619 C CA . LYS B 1 499 ? -6.805 28.893 -26.954 1.00 30.00 489 LYS B CA 1
ATOM 7620 C C . LYS B 1 499 ? -6.084 29.712 -25.888 1.00 28.52 489 LYS B C 1
ATOM 7621 O O . LYS B 1 499 ? -4.942 30.130 -26.111 1.00 25.69 489 LYS B O 1
ATOM 7627 N N . ASP B 1 500 ? -6.710 29.955 -24.736 1.00 26.84 490 ASP B N 1
ATOM 7628 C CA . ASP B 1 500 ? -6.089 30.770 -23.699 1.00 19.97 490 ASP B CA 1
ATOM 7629 C C . ASP B 1 500 ? -5.428 29.947 -22.600 1.00 23.35 490 ASP B C 1
ATOM 7630 O O . ASP B 1 500 ? -4.906 30.525 -21.642 1.00 23.99 490 ASP B O 1
ATOM 7635 N N . GLY B 1 501 ? -5.440 28.618 -22.712 1.00 19.93 491 GLY B N 1
ATOM 7636 C CA . GLY B 1 501 ? -4.764 27.758 -21.765 1.00 21.99 491 GLY B CA 1
ATOM 7637 C C . GLY B 1 501 ? -5.616 27.245 -20.624 1.00 19.15 491 GLY B C 1
ATOM 7638 O O . GLY B 1 501 ? -5.158 26.364 -19.883 1.00 20.33 491 GLY B O 1
ATOM 7639 N N . THR B 1 502 ? -6.839 27.757 -20.463 1.00 17.87 492 THR B N 1
ATOM 7640 C CA . THR B 1 502 ? -7.684 27.335 -19.348 1.00 15.69 492 THR B CA 1
ATOM 7641 C C . THR B 1 502 ? -8.097 25.873 -19.478 1.00 16.93 492 THR B C 1
ATOM 7642 O O . THR B 1 502 ? -8.140 25.144 -18.480 1.00 18.56 492 THR B O 1
ATOM 7646 N N . LEU B 1 503 ? -8.409 25.429 -20.698 1.00 16.16 493 LEU B N 1
ATOM 7647 C CA . LEU B 1 503 ? -8.861 24.055 -20.896 1.00 15.67 493 LEU B CA 1
ATOM 7648 C C . LEU B 1 503 ? -7.791 23.054 -20.480 1.00 18.69 493 LEU B C 1
ATOM 7649 O O . LEU B 1 503 ? -8.076 22.087 -19.765 1.00 17.72 493 LEU B O 1
ATOM 7654 N N . GLN B 1 504 ? -6.548 23.268 -20.917 1.00 21.54 494 GLN B N 1
ATOM 7655 C CA . GLN B 1 504 ? -5.481 22.345 -20.545 1.00 18.73 494 GLN B CA 1
ATOM 7656 C C . GLN B 1 504 ? -5.204 22.379 -19.047 1.00 17.22 494 GLN B C 1
ATOM 7657 O O . GLN B 1 504 ? -4.895 21.339 -18.454 1.00 21.33 494 GLN B O 1
ATOM 7663 N N . SER B 1 505 ? -5.318 23.550 -18.416 1.00 19.61 495 SER B N 1
ATOM 7664 C CA . SER B 1 505 ? -5.128 23.617 -16.970 1.00 21.79 495 SER B CA 1
ATOM 7665 C C . SER B 1 505 ? -6.218 22.846 -16.237 1.00 16.68 495 SER B C 1
ATOM 7666 O O . SER B 1 505 ? -5.942 22.158 -15.247 1.00 18.26 495 SER B O 1
ATOM 7669 N N . LEU B 1 506 ? -7.463 22.946 -16.710 1.00 18.28 496 LEU B N 1
ATOM 7670 C CA . LEU B 1 506 ? -8.535 22.156 -16.114 1.00 14.06 496 LEU B CA 1
ATOM 7671 C C . LEU B 1 506 ? -8.305 20.666 -16.338 1.00 15.61 496 LEU B C 1
ATOM 7672 O O . LEU B 1 506 ? -8.492 19.860 -15.420 1.00 15.30 496 LEU B O 1
ATOM 7677 N N . LYS B 1 507 ? -7.884 20.284 -17.547 1.00 15.69 497 LYS B N 1
ATOM 7678 C CA . LYS B 1 507 ? -7.562 18.885 -17.810 1.00 17.75 497 LYS B CA 1
ATOM 7679 C C . LYS B 1 507 ? -6.421 18.406 -16.922 1.00 17.69 497 LYS B C 1
ATOM 7680 O O . LYS B 1 507 ? -6.423 17.258 -16.462 1.00 19.28 497 LYS B O 1
ATOM 7686 N N . ASP B 1 508 ? -5.435 19.274 -16.673 1.00 19.87 498 ASP B N 1
ATOM 7687 C CA . ASP B 1 508 ? -4.329 18.914 -15.790 1.00 19.51 498 ASP B CA 1
ATOM 7688 C C . ASP B 1 508 ? -4.813 18.615 -14.378 1.00 20.12 498 ASP B C 1
ATOM 7689 O O . ASP B 1 508 ? -4.241 17.758 -13.695 1.00 22.84 498 ASP B O 1
ATOM 7694 N N . SER B 1 509 ? -5.858 19.308 -13.924 1.00 16.55 499 SER B N 1
ATOM 7695 C CA . SER B 1 509 ? -6.451 19.039 -12.620 1.00 16.57 499 SER B CA 1
ATOM 7696 C C . SER B 1 509 ? -7.449 17.891 -12.648 1.00 15.57 499 SER B C 1
ATOM 7697 O O . SER B 1 509 ? -8.092 17.629 -11.626 1.00 17.77 499 SER B O 1
ATOM 7700 N N . GLY B 1 510 ? -7.594 17.209 -13.780 1.00 15.87 500 GLY B N 1
ATOM 7701 C CA . GLY B 1 510 ? -8.519 16.103 -13.892 1.00 17.59 500 GLY B CA 1
ATOM 7702 C C . GLY B 1 510 ? -9.945 16.487 -14.210 1.00 16.34 500 GLY B C 1
ATOM 7703 O O . GLY B 1 510 ? -10.824 15.619 -14.167 1.00 15.86 500 GLY B O 1
ATOM 7704 N N . VAL B 1 511 ? -10.204 17.752 -14.529 1.00 14.02 501 VAL B N 1
ATOM 7705 C CA . VAL B 1 511 ? -11.555 18.200 -14.852 1.00 14.07 501 VAL B CA 1
ATOM 7706 C C . VAL B 1 511 ? -11.905 17.746 -16.262 1.00 13.87 501 VAL B C 1
ATOM 7707 O O . VAL B 1 511 ? -11.096 17.874 -17.190 1.00 18.24 501 VAL B O 1
ATOM 7711 N N . GLN B 1 512 ? -13.110 17.209 -16.429 1.00 11.49 502 GLN B N 1
ATOM 7712 C CA . GLN B 1 512 ? -13.629 16.855 -17.743 1.00 13.16 502 GLN B CA 1
ATOM 7713 C C . GLN B 1 512 ? -14.595 17.943 -18.191 1.00 13.07 502 GLN B C 1
ATOM 7714 O O . GLN B 1 512 ? -15.575 18.232 -17.497 1.00 16.70 502 GLN B O 1
ATOM 7720 N N . VAL B 1 513 ? -14.318 18.544 -19.344 1.00 12.03 503 VAL B N 1
ATOM 7721 C CA . VAL B 1 513 ? -15.135 19.619 -19.893 1.00 13.81 503 VAL B CA 1
ATOM 7722 C C . VAL B 1 513 ? -15.913 19.053 -21.075 1.00 12.34 503 VAL B C 1
ATOM 7723 O O . VAL B 1 513 ? -15.319 18.628 -22.074 1.00 14.26 503 VAL B O 1
ATOM 7727 N N . LEU B 1 514 ? -17.241 19.044 -20.956 1.00 10.32 504 LEU B N 1
ATOM 7728 C CA . LEU B 1 514 ? -18.114 18.419 -21.937 1.00 10.58 504 LEU B CA 1
ATOM 7729 C C . LEU B 1 514 ? -18.865 19.467 -22.736 1.00 12.66 504 LEU B C 1
ATOM 7730 O O . LEU B 1 514 ? -19.440 20.393 -22.148 1.00 10.54 504 LEU B O 1
ATOM 7735 N N . PRO B 1 515 ? -18.899 19.348 -24.057 1.00 10.26 505 PRO B N 1
ATOM 7736 C CA . PRO B 1 515 ? -19.727 20.231 -24.876 1.00 8.26 505 PRO B CA 1
ATOM 7737 C C . PRO B 1 515 ? -21.130 19.660 -25.046 1.00 10.86 505 PRO B C 1
ATOM 7738 O O . PRO B 1 515 ? -21.392 18.495 -24.742 1.00 11.04 505 PRO B O 1
ATOM 7742 N N . ASP B 1 516 ? -22.031 20.522 -25.529 1.00 9.24 506 ASP B N 1
ATOM 7743 C CA . ASP B 1 516 ? -23.368 20.148 -25.999 1.00 9.62 506 ASP B CA 1
ATOM 7744 C C . ASP B 1 516 ? -24.300 19.712 -24.877 1.00 8.13 506 ASP B C 1
ATOM 7745 O O . ASP B 1 516 ? -25.428 20.207 -24.773 1.00 11.22 506 ASP B O 1
ATOM 7750 N N . LEU B 1 517 ? -23.854 18.755 -24.069 1.00 6.72 507 LEU B N 1
ATOM 7751 C CA . LEU B 1 517 ? -24.601 18.314 -22.907 1.00 9.31 507 LEU B CA 1
ATOM 7752 C C . LEU B 1 517 ? -24.654 19.403 -21.845 1.00 10.34 507 LEU B C 1
ATOM 7753 O O . LEU B 1 517 ? -23.801 20.292 -21.773 1.00 10.23 507 LEU B O 1
ATOM 7758 N N . CYS B 1 518 ? -25.676 19.308 -21.003 1.00 9.14 508 CYS B N 1
ATOM 7759 C CA . CYS B 1 518 ? -25.743 20.050 -19.760 1.00 9.50 508 CYS B CA 1
ATOM 7760 C C . CYS B 1 518 ? -26.235 19.101 -18.681 1.00 7.71 508 CYS B C 1
ATOM 7761 O O . CYS B 1 518 ? -26.647 17.972 -18.960 1.00 10.30 508 CYS B O 1
ATOM 7764 N N . TRP B 1 519 ? -26.202 19.569 -17.435 1.00 10.43 509 TRP B N 1
ATOM 7765 C CA . TRP B 1 519 ? -26.687 18.738 -16.341 1.00 9.49 509 TRP B CA 1
ATOM 7766 C C . TRP B 1 519 ? -28.169 18.431 -16.478 1.00 8.67 509 TRP B C 1
ATOM 7767 O O . TRP B 1 519 ? -28.633 17.412 -15.955 1.00 11.22 509 TRP B O 1
ATOM 7778 N N . CYS B 1 520 ? -28.912 19.257 -17.213 1.00 8.45 510 CYS B N 1
ATOM 7779 C CA . CYS B 1 520 ? -30.310 18.947 -17.470 1.00 9.11 510 CYS B CA 1
ATOM 7780 C C . CYS B 1 520 ? -30.466 17.745 -18.391 1.00 11.01 510 CYS B C 1
ATOM 7781 O O . CYS B 1 520 ? -31.444 17.001 -18.270 1.00 10.77 510 CYS B O 1
ATOM 7784 N N . SER B 1 521 ? -29.528 17.547 -19.319 1.00 9.80 511 SER B N 1
ATOM 7785 C CA . SER B 1 521 ? -29.675 16.547 -20.369 1.00 7.67 511 SER B CA 1
ATOM 7786 C C . SER B 1 521 ? -28.705 15.381 -20.255 1.00 9.45 511 SER B C 1
ATOM 7787 O O . SER B 1 521 ? -28.839 14.417 -21.016 1.00 13.14 511 SER B O 1
ATOM 7790 N N . ILE B 1 522 ? -27.737 15.444 -19.340 1.00 11.24 512 ILE B N 1
ATOM 7791 C CA . ILE B 1 522 ? -26.720 14.406 -19.247 1.00 12.16 512 ILE B CA 1
ATOM 7792 C C . ILE B 1 522 ? -27.357 13.086 -18.820 1.00 11.21 512 ILE B C 1
ATOM 7793 O O . ILE B 1 522 ? -28.412 13.052 -18.169 1.00 13.19 512 ILE B O 1
ATOM 7798 N N . SER B 1 523 ? -26.721 11.983 -19.209 1.00 12.16 513 SER B N 1
ATOM 7799 C CA . SER B 1 523 ? -27.227 10.654 -18.907 1.00 14.09 513 SER B CA 1
ATOM 7800 C C . SER B 1 523 ? -26.051 9.712 -18.689 1.00 13.49 513 SER B C 1
ATOM 7801 O O . SER B 1 523 ? -24.928 9.977 -19.127 1.00 13.23 513 SER B O 1
ATOM 7804 N N . GLU B 1 524 ? -26.321 8.611 -17.989 1.00 15.18 514 GLU B N 1
ATOM 7805 C CA . GLU B 1 524 ? -25.310 7.581 -17.810 1.00 13.66 514 GLU B CA 1
ATOM 7806 C C . GLU B 1 524 ? -24.935 6.986 -19.167 1.00 15.36 514 GLU B C 1
ATOM 7807 O O . GLU B 1 524 ? -25.785 6.857 -20.052 1.00 18.32 514 GLU B O 1
ATOM 7813 N N . PRO B 1 525 ? -23.665 6.591 -19.357 1.00 13.66 515 PRO B N 1
ATOM 7814 C CA . PRO B 1 525 ? -22.583 6.598 -18.368 1.00 12.34 515 PRO B CA 1
ATOM 7815 C C . PRO B 1 525 ? -21.717 7.859 -18.367 1.00 13.27 515 PRO B C 1
ATOM 7816 O O . PRO B 1 525 ? -20.709 7.886 -17.663 1.00 13.89 515 PRO B O 1
ATOM 7820 N N . VAL B 1 526 ? -22.090 8.879 -19.142 1.00 14.43 516 VAL B N 1
ATOM 7821 C CA . VAL B 1 526 ? -21.351 10.139 -19.099 1.00 13.98 516 VAL B CA 1
ATOM 7822 C C . VAL B 1 526 ? -21.511 10.794 -17.732 1.00 13.41 516 VAL B C 1
ATOM 7823 O O . VAL B 1 526 ? -20.539 11.270 -17.133 1.00 17.33 516 VAL B O 1
ATOM 7827 N N . PHE B 1 527 ? -22.739 10.836 -17.225 1.00 12.20 517 PHE B N 1
ATOM 7828 C CA . PHE B 1 527 ? -22.956 10.981 -15.793 1.00 10.87 517 PHE B CA 1
ATOM 7829 C C . PHE B 1 527 ? -22.380 9.724 -15.156 1.00 13.39 517 PHE B C 1
ATOM 7830 O O . PHE B 1 527 ? -22.877 8.622 -15.419 1.00 12.94 517 PHE B O 1
ATOM 7838 N N . PRO B 1 528 ? -21.327 9.834 -14.345 1.00 13.61 518 PRO B N 1
ATOM 7839 C CA . PRO B 1 528 ? -20.633 8.629 -13.860 1.00 18.55 518 PRO B CA 1
ATOM 7840 C C . PRO B 1 528 ? -21.554 7.735 -13.044 1.00 14.44 518 PRO B C 1
ATOM 7841 O O . PRO B 1 528 ? -22.148 8.161 -12.051 1.00 14.54 518 PRO B O 1
ATOM 7845 N N . THR B 1 529 ? -21.663 6.476 -13.476 1.00 15.31 519 THR B N 1
ATOM 7846 C CA . THR B 1 529 ? -22.583 5.540 -12.838 1.00 17.36 519 THR B CA 1
ATOM 7847 C C . THR B 1 529 ? -22.228 5.301 -11.375 1.00 15.02 519 THR B C 1
ATOM 7848 O O . THR B 1 529 ? -23.122 5.066 -10.552 1.00 17.99 519 THR B O 1
ATOM 7852 N N . LYS B 1 530 ? -20.938 5.373 -11.030 1.00 15.93 520 LYS B N 1
ATOM 7853 C CA . LYS B 1 530 ? -20.494 5.186 -9.652 1.00 15.44 520 LYS B CA 1
ATOM 7854 C C . LYS B 1 530 ? -20.993 6.270 -8.708 1.00 16.80 520 LYS B C 1
ATOM 7855 O O . LYS B 1 530 ? -20.877 6.100 -7.489 1.00 18.31 520 LYS B O 1
ATOM 7861 N N . THR B 1 531 ? -21.516 7.377 -9.230 1.00 13.70 521 THR B N 1
ATOM 7862 C CA . THR B 1 531 ? -21.930 8.481 -8.374 1.00 15.91 521 THR B CA 1
ATOM 7863 C C . THR B 1 531 ? -23.067 8.057 -7.455 1.00 13.44 521 THR B C 1
ATOM 7864 O O . THR B 1 531 ? -24.080 7.514 -7.904 1.00 17.68 521 THR B O 1
ATOM 7868 N N . ARG B 1 532 ? -22.885 8.297 -6.160 1.00 15.68 522 ARG B N 1
ATOM 7869 C CA . ARG B 1 532 ? -23.956 8.191 -5.178 1.00 12.98 522 ARG B CA 1
ATOM 7870 C C . ARG B 1 532 ? -24.414 9.547 -4.671 1.00 13.03 522 ARG B C 1
ATOM 7871 O O . ARG B 1 532 ? -25.608 9.744 -4.438 1.00 12.69 522 ARG B O 1
ATOM 7879 N N . ALA B 1 533 ? -23.490 10.490 -4.512 1.00 13.68 523 ALA B N 1
ATOM 7880 C CA . ALA B 1 533 ? -23.810 11.845 -4.093 1.00 13.62 523 ALA B CA 1
ATOM 7881 C C . ALA B 1 533 ? -22.944 12.813 -4.880 1.00 15.70 523 ALA B C 1
ATOM 7882 O O . ALA B 1 533 ? -21.778 12.524 -5.160 1.00 13.16 523 ALA B O 1
ATOM 7884 N N . LEU B 1 534 ? -23.517 13.956 -5.244 1.00 12.71 524 LEU B N 1
ATOM 7885 C CA . LEU B 1 534 ? -22.807 14.936 -6.049 1.00 10.55 524 LEU B CA 1
ATOM 7886 C C . LEU B 1 534 ? -22.880 16.303 -5.392 1.00 9.86 524 LEU B C 1
ATOM 7887 O O . LEU B 1 534 ? -23.803 16.602 -4.629 1.00 11.66 524 LEU B O 1
ATOM 7892 N N . MET B 1 535 ? -21.888 17.128 -5.707 1.00 8.96 525 MET B N 1
ATOM 7893 C CA . MET B 1 535 ? -21.799 18.500 -5.235 1.00 9.00 525 MET B CA 1
ATOM 7894 C C . MET B 1 535 ? -21.869 19.422 -6.442 1.00 9.41 525 MET B C 1
ATOM 7895 O O . MET B 1 535 ? -21.182 19.188 -7.442 1.00 10.44 525 MET B O 1
ATOM 7900 N N . THR B 1 536 ? -22.704 20.454 -6.359 1.00 10.77 526 THR B N 1
ATOM 7901 C CA . THR B 1 536 ? -22.861 21.393 -7.459 1.00 9.27 526 THR B CA 1
ATOM 7902 C C . THR B 1 536 ? -22.916 22.812 -6.910 1.00 10.13 526 THR B C 1
ATOM 7903 O O . THR B 1 536 ? -23.297 23.037 -5.758 1.00 10.88 526 THR B O 1
ATOM 7907 N N . ASN B 1 537 ? -22.512 23.770 -7.741 1.00 7.32 527 ASN B N 1
ATOM 7908 C CA . ASN B 1 537 ? -22.662 25.181 -7.415 1.00 8.16 527 ASN B CA 1
ATOM 7909 C C . ASN B 1 537 ? -23.835 25.808 -8.154 1.00 7.22 527 ASN B C 1
ATOM 7910 O O . ASN B 1 537 ? -24.042 27.021 -8.060 1.00 9.89 527 ASN B O 1
ATOM 7915 N N . SER B 1 538 ? -24.606 24.998 -8.879 1.00 8.61 528 SER B N 1
ATOM 7916 C CA . SER B 1 538 ? -25.809 25.435 -9.574 1.00 9.40 528 SER B CA 1
ATOM 7917 C C . SER B 1 538 ? -27.017 25.325 -8.656 1.00 7.37 528 SER B C 1
ATOM 7918 O O . SER B 1 538 ? -27.345 24.229 -8.191 1.00 8.33 528 SER B O 1
ATOM 7921 N N . GLY B 1 539 ? -27.680 26.452 -8.392 1.00 8.44 529 GLY B N 1
ATOM 7922 C CA . GLY B 1 539 ? -28.959 26.374 -7.708 1.00 8.20 529 GLY B CA 1
ATOM 7923 C C . GLY B 1 539 ? -29.987 25.613 -8.526 1.00 9.02 529 GLY B C 1
ATOM 7924 O O . GLY B 1 539 ? -30.798 24.857 -7.982 1.00 9.86 529 GLY B O 1
ATOM 7925 N N . LYS B 1 540 ? -29.947 25.787 -9.849 1.00 9.97 530 LYS B N 1
ATOM 7926 C CA . LYS B 1 540 ? -30.886 25.109 -10.734 1.00 7.89 530 LYS B CA 1
ATOM 7927 C C . LYS B 1 540 ? -30.704 23.598 -10.673 1.00 7.43 530 LYS B C 1
ATOM 7928 O O . LYS B 1 540 ? -31.670 22.854 -10.472 1.00 9.21 530 LYS B O 1
ATOM 7934 N N . TYR B 1 541 ? -29.465 23.123 -10.832 1.00 8.87 531 TYR B N 1
ATOM 7935 C CA . TYR B 1 541 ? -29.242 21.684 -10.805 1.00 10.37 531 TYR B CA 1
ATOM 7936 C C . TYR B 1 541 ? -29.380 21.118 -9.399 1.00 8.12 531 TYR B C 1
ATOM 7937 O O . TYR B 1 541 ? -29.733 19.945 -9.243 1.00 9.38 531 TYR B O 1
ATOM 7946 N N . ALA B 1 542 ? -29.115 21.921 -8.366 1.00 9.40 532 ALA B N 1
ATOM 7947 C CA . ALA B 1 542 ? -29.377 21.449 -7.011 1.00 7.95 532 ALA B CA 1
ATOM 7948 C C . ALA B 1 542 ? -30.851 21.119 -6.836 1.00 9.51 532 ALA B C 1
ATOM 7949 O O . ALA B 1 542 ? -31.205 20.151 -6.153 1.00 10.64 532 ALA B O 1
ATOM 7951 N N . HIS B 1 543 ? -31.726 21.896 -7.478 1.00 7.55 533 HIS B N 1
ATOM 7952 C CA . HIS B 1 543 ? -33.156 21.635 -7.383 1.00 11.08 533 HIS B CA 1
ATOM 7953 C C . HIS B 1 543 ? -33.557 20.430 -8.226 1.00 10.23 533 HIS B C 1
ATOM 7954 O O . HIS B 1 543 ? -34.264 19.534 -7.748 1.00 9.53 533 HIS B O 1
ATOM 7961 N N . TYR B 1 544 ? -33.117 20.392 -9.489 1.00 9.32 534 TYR B N 1
ATOM 7962 C CA . TYR B 1 544 ? -33.556 19.348 -10.411 1.00 9.82 534 TYR B CA 1
ATOM 7963 C C . TYR B 1 544 ? -32.763 18.058 -10.256 1.00 9.71 534 TYR B C 1
ATOM 7964 O O . TYR B 1 544 ? -33.289 16.978 -10.545 1.00 10.47 534 TYR B O 1
ATOM 7973 N N . GLY B 1 545 ? -31.507 18.154 -9.819 1.00 9.90 535 GLY B N 1
ATOM 7974 C CA . GLY B 1 545 ? -30.590 17.036 -9.770 1.00 12.07 535 GLY B CA 1
ATOM 7975 C C . GLY B 1 545 ? -31.085 15.770 -9.095 1.00 8.76 535 GLY B C 1
ATOM 7976 O O . GLY B 1 545 ? -30.915 14.668 -9.627 1.00 9.81 535 GLY B O 1
ATOM 7977 N N . PRO B 1 546 ? -31.677 15.884 -7.901 1.00 8.54 536 PRO B N 1
ATOM 7978 C CA . PRO B 1 546 ? -32.168 14.662 -7.235 1.00 9.89 536 PRO B CA 1
ATOM 7979 C C . PRO B 1 546 ? -33.150 13.870 -8.085 1.00 12.97 536 PRO B C 1
ATOM 7980 O O . PRO B 1 546 ? -32.971 12.659 -8.274 1.00 11.87 536 PRO B O 1
ATOM 7984 N N . GLY B 1 547 ? -34.173 14.529 -8.632 1.00 12.23 537 GLY B N 1
ATOM 7985 C CA . GLY B 1 547 ? -35.153 13.818 -9.437 1.00 11.41 537 GLY B CA 1
ATOM 7986 C C . GLY B 1 547 ? -34.620 13.363 -10.781 1.00 12.07 537 GLY B C 1
ATOM 7987 O O . GLY B 1 547 ? -35.025 12.314 -11.290 1.00 13.30 537 GLY B O 1
ATOM 7988 N N . LEU B 1 548 ? -33.714 14.140 -11.379 1.00 8.91 538 LEU B N 1
ATOM 7989 C CA . LEU B 1 548 ? -33.165 13.768 -12.680 1.00 10.83 538 LEU B CA 1
ATOM 7990 C C . LEU B 1 548 ? -32.209 12.587 -12.572 1.00 14.29 538 LEU B C 1
ATOM 7991 O O . LEU B 1 548 ? -32.182 11.721 -13.455 1.00 13.36 538 LEU B O 1
ATOM 7996 N N . SER B 1 549 ? -31.407 12.541 -11.507 1.00 14.16 539 SER B N 1
ATOM 7997 C CA . SER B 1 549 ? -30.290 11.611 -11.431 1.00 12.41 539 SER B CA 1
ATOM 7998 C C . SER B 1 549 ? -30.496 10.463 -10.456 1.00 14.00 539 SER B C 1
ATOM 7999 O O . SER B 1 549 ? -29.826 9.437 -10.595 1.00 15.25 539 SER B O 1
ATOM 8002 N N . GLY B 1 550 ? -31.396 10.604 -9.487 1.00 12.06 540 GLY B N 1
ATOM 8003 C CA . GLY B 1 550 ? -31.531 9.617 -8.439 1.00 14.03 540 GLY B CA 1
ATOM 8004 C C . GLY B 1 550 ? -30.443 9.665 -7.392 1.00 16.07 540 GLY B C 1
ATOM 8005 O O . GLY B 1 550 ? -30.417 8.801 -6.505 1.00 17.39 540 GLY B O 1
ATOM 8006 N N . ARG B 1 551 ? -29.547 10.641 -7.465 1.00 14.51 541 ARG B N 1
ATOM 8007 C CA . ARG B 1 551 ? -28.445 10.786 -6.529 1.00 14.04 541 ARG B CA 1
ATOM 8008 C C . ARG B 1 551 ? -28.782 11.829 -5.470 1.00 14.38 541 ARG B C 1
ATOM 8009 O O . ARG B 1 551 ? -29.625 12.707 -5.674 1.00 15.48 541 ARG B O 1
ATOM 8017 N N . ALA B 1 552 ? -28.113 11.715 -4.326 1.00 14.42 542 ALA B N 1
ATOM 8018 C CA . ALA B 1 552 ? -28.156 12.775 -3.330 1.00 13.06 542 ALA B CA 1
ATOM 8019 C C . ALA B 1 552 ? -27.353 13.968 -3.830 1.00 14.68 542 ALA B C 1
ATOM 8020 O O . ALA B 1 552 ? -26.337 13.808 -4.511 1.00 13.40 542 ALA B O 1
ATOM 8022 N N . VAL B 1 553 ? -27.818 15.172 -3.509 1.00 12.06 543 VAL B N 1
ATOM 8023 C CA . VAL B 1 553 ? -27.263 16.388 -4.090 1.00 9.79 543 VAL B CA 1
ATOM 8024 C C . VAL B 1 553 ? -26.845 17.336 -2.979 1.00 12.21 543 VAL B C 1
ATOM 8025 O O . VAL B 1 553 ? -27.593 17.546 -2.017 1.00 13.73 543 VAL B O 1
ATOM 8029 N N . ARG B 1 554 ? -25.647 17.895 -3.111 1.00 12.15 544 ARG B N 1
ATOM 8030 C CA . ARG B 1 554 ? -25.145 18.936 -2.234 1.00 11.19 544 ARG B CA 1
ATOM 8031 C C . ARG B 1 554 ? -24.932 20.205 -3.047 1.00 10.18 544 ARG B C 1
ATOM 8032 O O . ARG B 1 554 ? -24.672 20.150 -4.254 1.00 10.48 544 ARG B O 1
ATOM 8040 N N . PHE B 1 555 ? -25.059 21.348 -2.379 1.00 9.63 545 PHE B N 1
ATOM 8041 C CA . PHE B 1 555 ? -25.004 22.651 -3.029 1.00 7.73 545 PHE B CA 1
ATOM 8042 C C . PHE B 1 555 ? -24.081 23.568 -2.244 1.00 12.36 545 PHE B C 1
ATOM 8043 O O . PHE B 1 555 ? -24.224 23.699 -1.024 1.00 11.51 545 PHE B O 1
ATOM 8051 N N . GLY B 1 556 ? -23.151 24.210 -2.939 1.00 11.09 546 GLY B N 1
ATOM 8052 C CA . GLY B 1 556 ? -22.240 25.109 -2.271 1.00 12.88 546 GLY B CA 1
ATOM 8053 C C . GLY B 1 556 ? -21.592 26.084 -3.230 1.00 11.11 546 GLY B C 1
ATOM 8054 O O . GLY B 1 556 ? -21.986 26.204 -4.393 1.00 11.35 546 GLY B O 1
ATOM 8055 N N . SER B 1 557 ? -20.588 26.787 -2.710 1.00 12.27 547 SER B N 1
ATOM 8056 C CA . SER B 1 557 ? -19.822 27.749 -3.482 1.00 12.12 547 SER B CA 1
ATOM 8057 C C . SER B 1 557 ? -18.890 27.037 -4.461 1.00 11.87 547 SER B C 1
ATOM 8058 O O . SER B 1 557 ? -18.704 25.816 -4.419 1.00 12.34 547 SER B O 1
ATOM 8061 N N . LEU B 1 558 ? -18.287 27.830 -5.348 1.00 12.35 548 LEU B N 1
ATOM 8062 C CA . LEU B 1 558 ? -17.262 27.297 -6.240 1.00 12.32 548 LEU B CA 1
ATOM 8063 C C . LEU B 1 558 ? -16.107 26.698 -5.446 1.00 11.79 548 LEU B C 1
ATOM 8064 O O . LEU B 1 558 ? -15.637 25.594 -5.747 1.00 11.77 548 LEU B O 1
ATOM 8069 N N . ALA B 1 559 ? -15.644 27.408 -4.413 1.00 12.71 549 ALA B N 1
ATOM 8070 C CA . ALA B 1 559 ? -14.553 26.890 -3.594 1.00 14.40 549 ALA B CA 1
ATOM 8071 C C . ALA B 1 559 ? -14.989 25.661 -2.805 1.00 14.68 549 ALA B C 1
ATOM 8072 O O . ALA B 1 559 ? -14.199 24.726 -2.619 1.00 14.07 549 ALA B O 1
ATOM 8074 N N . ASP B 1 560 ? -16.238 25.649 -2.324 1.00 13.65 550 ASP B N 1
ATOM 8075 C CA . ASP B 1 560 ? -16.795 24.441 -1.723 1.00 12.51 550 ASP B CA 1
ATOM 8076 C C . ASP B 1 560 ? -16.683 23.257 -2.674 1.00 12.37 550 ASP B C 1
ATOM 8077 O O . ASP B 1 560 ? -16.320 22.148 -2.263 1.00 13.23 550 ASP B O 1
ATOM 8082 N N . CYS B 1 561 ? -17.010 23.472 -3.953 1.00 11.88 551 CYS B N 1
ATOM 8083 C CA . CYS B 1 561 ? -16.921 22.398 -4.938 1.00 11.89 551 CYS B CA 1
ATOM 8084 C C . CYS B 1 561 ? -15.483 21.938 -5.135 1.00 11.61 551 CYS B C 1
ATOM 8085 O O . CYS B 1 561 ? -15.208 20.734 -5.158 1.00 13.05 551 CYS B O 1
ATOM 8088 N N . VAL B 1 562 ? -14.552 22.880 -5.293 1.00 10.68 552 VAL B N 1
ATOM 8089 C CA . VAL B 1 562 ? -13.160 22.493 -5.513 1.00 12.98 552 VAL B CA 1
ATOM 8090 C C . VAL B 1 562 ? -12.611 21.767 -4.292 1.00 12.16 552 VAL B C 1
ATOM 8091 O O . VAL B 1 562 ? -11.907 20.757 -4.420 1.00 12.76 552 VAL B O 1
ATOM 8095 N N . GLU B 1 563 ? -12.942 22.250 -3.090 1.00 11.86 553 GLU B N 1
ATOM 8096 C CA . GLU B 1 563 ? -12.488 21.564 -1.884 1.00 12.76 553 GLU B CA 1
ATOM 8097 C C . GLU B 1 563 ? -13.025 20.139 -1.822 1.00 13.30 553 GLU B C 1
ATOM 8098 O O . GLU B 1 563 ? -12.313 19.221 -1.399 1.00 14.77 553 GLU B O 1
ATOM 8104 N N . SER B 1 564 ? -14.278 19.928 -2.235 1.00 13.57 554 SER B N 1
ATOM 8105 C CA A SER B 1 564 ? -14.823 18.573 -2.284 0.51 12.06 554 SER B CA 1
ATOM 8106 C CA B SER B 1 564 ? -14.792 18.564 -2.252 0.49 12.05 554 SER B CA 1
ATOM 8107 C C . SER B 1 564 ? -14.051 17.708 -3.270 1.00 14.25 554 SER B C 1
ATOM 8108 O O . SER B 1 564 ? -13.852 16.511 -3.039 1.00 16.09 554 SER B O 1
ATOM 8113 N N . ALA B 1 565 ? -13.616 18.301 -4.384 1.00 13.07 555 ALA B N 1
ATOM 8114 C CA . ALA B 1 565 ? -12.831 17.563 -5.367 1.00 12.78 555 ALA B CA 1
ATOM 8115 C C . ALA B 1 565 ? -11.449 17.206 -4.835 1.00 14.77 555 ALA B C 1
ATOM 8116 O O . ALA B 1 565 ? -10.890 16.171 -5.216 1.00 18.85 555 ALA B O 1
ATOM 8118 N N . LEU B 1 566 ? -10.885 18.043 -3.963 1.00 15.77 556 LEU B N 1
ATOM 8119 C CA . LEU B 1 566 ? -9.545 17.818 -3.436 1.00 14.36 556 LEU B CA 1
ATOM 8120 C C . LEU B 1 566 ? -9.531 17.059 -2.117 1.00 21.84 556 LEU B C 1
ATOM 8121 O O . LEU B 1 566 ? -8.471 16.565 -1.717 1.00 25.97 556 LEU B O 1
ATOM 8126 N N . THR B 1 567 ? -10.666 16.966 -1.427 1.00 18.12 557 THR B N 1
ATOM 8127 C CA . THR B 1 567 ? -10.739 16.264 -0.155 1.00 17.65 557 THR B CA 1
ATOM 8128 C C . THR B 1 567 ? -11.682 15.073 -0.172 1.00 21.26 557 THR B C 1
ATOM 8129 O O . THR B 1 567 ? -11.613 14.243 0.742 1.00 22.71 557 THR B O 1
ATOM 8133 N N . GLY B 1 568 ? -12.549 14.959 -1.176 1.00 20.07 558 GLY B N 1
ATOM 8134 C CA . GLY B 1 568 ? -13.539 13.907 -1.224 1.00 20.13 558 GLY B CA 1
ATOM 8135 C C . GLY B 1 568 ? -14.812 14.192 -0.460 1.00 16.82 558 GLY B C 1
ATOM 8136 O O . GLY B 1 568 ? -15.720 13.351 -0.471 1.00 20.20 558 GLY B O 1
ATOM 8137 N N . ARG B 1 569 ? -14.917 15.344 0.200 1.00 18.82 559 ARG B N 1
ATOM 8138 C CA . ARG B 1 569 ? -16.081 15.623 1.027 1.00 16.15 559 ARG B CA 1
ATOM 8139 C C . ARG B 1 569 ? -16.384 17.113 1.021 1.00 21.93 559 ARG B C 1
ATOM 8140 O O . ARG B 1 569 ? -15.486 17.948 0.885 1.00 20.50 559 ARG B O 1
ATOM 8148 N N . ALA B 1 570 ? -17.666 17.432 1.183 1.00 18.58 560 ALA B N 1
ATOM 8149 C CA . ALA B 1 570 ? -18.129 18.788 1.447 1.00 17.52 560 ALA B CA 1
ATOM 8150 C C . ALA B 1 570 ? -18.714 18.821 2.852 1.00 18.72 560 ALA B C 1
ATOM 8151 O O . ALA B 1 570 ? -19.664 18.087 3.147 1.00 16.68 560 ALA B O 1
ATOM 8153 N N . VAL B 1 571 ? -18.138 19.657 3.719 1.00 21.08 561 VAL B N 1
ATOM 8154 C CA . VAL B 1 571 ? -18.646 19.773 5.079 1.00 19.14 561 VAL B CA 1
ATOM 8155 C C . VAL B 1 571 ? -20.099 20.221 5.045 1.00 20.36 561 VAL B C 1
ATOM 8156 O O . VAL B 1 571 ? -20.479 21.119 4.281 1.00 19.09 561 VAL B O 1
ATOM 8160 N N . SER B 1 572 ? -20.925 19.572 5.861 1.00 18.94 562 SER B N 1
ATOM 8161 C CA . SER B 1 572 ? -22.319 19.964 6.038 1.00 20.87 562 SER B CA 1
ATOM 8162 C C . SER B 1 572 ? -22.362 21.117 7.030 1.00 24.88 562 SER B C 1
ATOM 8163 O O . SER B 1 572 ? -22.217 20.919 8.238 1.00 24.95 562 SER B O 1
ATOM 8166 N N . ARG B 1 573 ? -22.548 22.332 6.521 1.00 22.38 563 ARG B N 1
ATOM 8167 C CA . ARG B 1 573 ? -22.573 23.514 7.368 1.00 25.92 563 ARG B CA 1
ATOM 8168 C C . ARG B 1 573 ? -23.294 24.629 6.629 1.00 22.55 563 ARG B C 1
ATOM 8169 O O . ARG B 1 573 ? -23.200 24.725 5.404 1.00 22.04 563 ARG B O 1
ATOM 8177 N N . LEU B 1 574 ? -24.026 25.451 7.376 1.00 23.13 564 LEU B N 1
ATOM 8178 C CA . LEU B 1 574 ? -24.497 26.706 6.822 1.00 22.50 564 LEU B CA 1
ATOM 8179 C C . LEU B 1 574 ? -23.292 27.586 6.495 1.00 28.75 564 LEU B C 1
ATOM 8180 O O . LEU B 1 574 ? -22.277 27.544 7.199 1.00 27.00 564 LEU B O 1
ATOM 8185 N N . PRO B 1 575 ? -23.363 28.378 5.427 1.00 21.61 565 PRO B N 1
ATOM 8186 C CA . PRO B 1 575 ? -22.243 29.264 5.103 1.00 22.86 565 PRO B CA 1
ATOM 8187 C C . PRO B 1 575 ? -22.024 30.283 6.210 1.00 23.09 565 PRO B C 1
ATOM 8188 O O . PRO B 1 575 ? -22.909 30.558 7.024 1.00 27.71 565 PRO B O 1
ATOM 8192 N N . VAL B 1 576 ? -20.811 30.840 6.239 1.00 30.03 566 VAL B N 1
ATOM 8193 C CA . VAL B 1 576 ? -20.450 31.759 7.314 1.00 32.52 566 VAL B CA 1
ATOM 8194 C C . VAL B 1 576 ? -21.388 32.959 7.345 1.00 33.02 566 VAL B C 1
ATOM 8195 O O . VAL B 1 576 ? -21.690 33.492 8.420 1.00 37.77 566 VAL B O 1
ATOM 8199 N N . TRP B 1 577 ? -21.895 33.382 6.186 1.00 25.85 567 TRP B N 1
ATOM 8200 C CA . TRP B 1 577 ? -22.780 34.538 6.130 1.00 24.14 567 TRP B CA 1
ATOM 8201 C C . TRP B 1 577 ? -24.210 34.222 6.557 1.00 26.22 567 TRP B C 1
ATOM 8202 O O . TRP B 1 577 ? -25.068 35.107 6.471 1.00 27.77 567 TRP B O 1
ATOM 8213 N N . LEU B 1 578 ? -24.488 33.003 7.034 1.00 23.26 568 LEU B N 1
ATOM 8214 C CA . LEU B 1 578 ? -25.838 32.611 7.424 1.00 25.74 568 LEU B CA 1
ATOM 8215 C C . LEU B 1 578 ? -25.934 32.053 8.841 1.00 35.92 568 LEU B C 1
ATOM 8216 O O . LEU B 1 578 ? -27.005 31.571 9.228 1.00 37.72 568 LEU B O 1
ATOM 8221 N N . SER B 1 579 ? -24.861 32.095 9.622 1.00 38.23 569 SER B N 1
ATOM 8222 C CA . SER B 1 579 ? -24.863 31.442 10.929 1.00 43.38 569 SER B CA 1
ATOM 8223 C C . SER B 1 579 ? -25.293 32.380 12.053 1.00 42.27 569 SER B C 1
ATOM 8224 O O . SER B 1 579 ? -25.245 33.602 11.912 1.00 44.32 569 SER B O 1
ATOM 8227 N N . GLU C 1 22 ? -32.004 31.355 -54.493 1.00 44.56 12 GLU C N 1
ATOM 8228 C CA . GLU C 1 22 ? -31.958 31.412 -55.949 1.00 42.23 12 GLU C CA 1
ATOM 8229 C C . GLU C 1 22 ? -31.088 30.300 -56.528 1.00 38.66 12 GLU C C 1
ATOM 8230 O O . GLU C 1 22 ? -29.977 30.056 -56.059 1.00 38.46 12 GLU C O 1
ATOM 8236 N N . ALA C 1 23 ? -31.611 29.631 -57.551 1.00 28.80 13 ALA C N 1
ATOM 8237 C CA . ALA C 1 23 ? -30.900 28.588 -58.276 1.00 32.92 13 ALA C CA 1
ATOM 8238 C C . ALA C 1 23 ? -30.829 28.977 -59.744 1.00 37.86 13 ALA C C 1
ATOM 8239 O O . ALA C 1 23 ? -31.859 29.268 -60.361 1.00 35.68 13 ALA C O 1
ATOM 8241 N N . ARG C 1 24 ? -29.621 28.985 -60.302 1.00 28.87 14 ARG C N 1
ATOM 8242 C CA . ARG C 1 24 ? -29.413 29.348 -61.695 1.00 32.25 14 ARG C CA 1
ATOM 8243 C C . ARG C 1 24 ? -28.714 28.217 -62.431 1.00 30.77 14 ARG C C 1
ATOM 8244 O O . ARG C 1 24 ? -27.745 27.638 -61.928 1.00 29.95 14 ARG C O 1
ATOM 8252 N N . SER C 1 25 ? -29.208 27.911 -63.626 1.00 28.47 15 SER C N 1
ATOM 8253 C CA . SER C 1 25 ? -28.589 26.894 -64.461 1.00 28.25 15 SER C CA 1
ATOM 8254 C C . SER C 1 25 ? -27.368 27.472 -65.162 1.00 29.70 15 SER C C 1
ATOM 8255 O O . SER C 1 25 ? -27.455 28.502 -65.838 1.00 27.75 15 SER C O 1
ATOM 8258 N N . ILE C 1 26 ? -26.227 26.817 -64.983 1.00 26.98 16 ILE C N 1
ATOM 8259 C CA . ILE C 1 26 ? -25.015 27.164 -65.717 1.00 21.93 16 ILE C CA 1
ATOM 8260 C C . ILE C 1 26 ? -24.888 26.328 -66.981 1.00 19.48 16 ILE C C 1
ATOM 8261 O O . ILE C 1 26 ? -24.732 26.861 -68.083 1.00 20.45 16 ILE C O 1
ATOM 8266 N N . LEU C 1 27 ? -24.973 25.009 -66.836 1.00 21.01 17 LEU C N 1
ATOM 8267 C CA . LEU C 1 27 ? -25.032 24.081 -67.953 1.00 20.46 17 LEU C CA 1
ATOM 8268 C C . LEU C 1 27 ? -26.202 23.134 -67.738 1.00 21.55 17 LEU C C 1
ATOM 8269 O O . LEU C 1 27 ? -26.432 22.665 -66.619 1.00 23.31 17 LEU C O 1
ATOM 8274 N N . ALA C 1 28 ? -26.937 22.856 -68.810 1.00 25.65 18 ALA C N 1
ATOM 8275 C CA . ALA C 1 28 ? -28.165 22.084 -68.704 1.00 31.69 18 ALA C CA 1
ATOM 8276 C C . ALA C 1 28 ? -27.867 20.602 -68.490 1.00 34.01 18 ALA C C 1
ATOM 8277 O O . ALA C 1 28 ? -26.772 20.110 -68.776 1.00 32.44 18 ALA C O 1
ATOM 8279 N N . GLY C 1 29 ? -28.859 19.894 -67.978 1.00 32.09 19 GLY C N 1
ATOM 8280 C CA . GLY C 1 29 ? -28.749 18.458 -67.811 1.00 30.50 19 GLY C CA 1
ATOM 8281 C C . GLY C 1 29 ? -29.565 17.980 -66.627 1.00 29.46 19 GLY C C 1
ATOM 8282 O O . GLY C 1 29 ? -30.143 18.761 -65.877 1.00 33.72 19 GLY C O 1
ATOM 8283 N N . ALA C 1 30 ? -29.589 16.657 -66.475 1.00 33.66 20 ALA C N 1
ATOM 8284 C CA . ALA C 1 30 ? -30.328 15.996 -65.410 1.00 34.40 20 ALA C CA 1
ATOM 8285 C C . ALA C 1 30 ? -29.396 15.085 -64.628 1.00 33.89 20 ALA C C 1
ATOM 8286 O O . ALA C 1 30 ? -28.496 14.463 -65.201 1.00 37.07 20 ALA C O 1
ATOM 8288 N N . ALA C 1 31 ? -29.618 15.010 -63.319 1.00 29.86 21 ALA C N 1
ATOM 8289 C CA . ALA C 1 31 ? -28.831 14.139 -62.459 1.00 35.65 21 ALA C CA 1
ATOM 8290 C C . ALA C 1 31 ? -29.587 13.914 -61.160 1.00 32.57 21 ALA C C 1
ATOM 8291 O O . ALA C 1 31 ? -30.386 14.754 -60.736 1.00 32.42 21 ALA C O 1
ATOM 8293 N N . GLU C 1 32 ? -29.326 12.768 -60.538 1.00 28.16 22 GLU C N 1
ATOM 8294 C CA . GLU C 1 32 ? -29.919 12.439 -59.248 1.00 35.29 22 GLU C CA 1
ATOM 8295 C C . GLU C 1 32 ? -28.966 11.511 -58.514 1.00 33.62 22 GLU C C 1
ATOM 8296 O O . GLU C 1 32 ? -28.710 10.395 -58.973 1.00 44.64 22 GLU C O 1
ATOM 8302 N N . GLY C 1 33 ? -28.435 11.976 -57.388 1.00 34.45 23 GLY C N 1
ATOM 8303 C CA . GLY C 1 33 ? -27.497 11.181 -56.622 1.00 30.94 23 GLY C CA 1
ATOM 8304 C C . GLY C 1 33 ? -27.412 11.705 -55.208 1.00 34.68 23 GLY C C 1
ATOM 8305 O O . GLY C 1 33 ? -28.148 12.611 -54.810 1.00 35.66 23 GLY C O 1
ATOM 8306 N N . LYS C 1 34 ? -26.498 11.120 -54.441 1.00 32.88 24 LYS C N 1
ATOM 8307 C CA . LYS C 1 34 ? -26.303 11.563 -53.073 1.00 34.02 24 LYS C CA 1
ATOM 8308 C C . LYS C 1 34 ? -25.452 12.823 -53.043 1.00 27.05 24 LYS C C 1
ATOM 8309 O O . LYS C 1 34 ? -24.617 13.060 -53.921 1.00 31.18 24 LYS C O 1
ATOM 8315 N N . VAL C 1 35 ? -25.676 13.635 -52.016 1.00 28.97 25 VAL C N 1
ATOM 8316 C CA . VAL C 1 35 ? -24.961 14.896 -51.864 1.00 31.70 25 VAL C CA 1
ATOM 8317 C C . VAL C 1 35 ? -23.566 14.612 -51.324 1.00 29.36 25 VAL C C 1
ATOM 8318 O O . VAL C 1 35 ? -23.411 13.997 -50.264 1.00 22.95 25 VAL C O 1
ATOM 8322 N N . ILE C 1 36 ? -22.550 15.043 -52.063 1.00 28.11 26 ILE C N 1
ATOM 8323 C CA . ILE C 1 36 ? -21.177 15.098 -51.579 1.00 27.38 26 ILE C CA 1
ATOM 8324 C C . ILE C 1 36 ? -20.838 16.573 -51.434 1.00 22.48 26 ILE C C 1
ATOM 8325 O O . ILE C 1 36 ? -20.691 17.285 -52.435 1.00 26.30 26 ILE C O 1
ATOM 8330 N N . ALA C 1 37 ? -20.735 17.043 -50.195 1.00 25.35 27 ALA C N 1
ATOM 8331 C CA . ALA C 1 37 ? -20.661 18.467 -49.908 1.00 25.07 27 ALA C CA 1
ATOM 8332 C C . ALA C 1 37 ? -19.372 18.807 -49.176 1.00 29.79 27 ALA C C 1
ATOM 8333 O O . ALA C 1 37 ? -18.898 18.037 -48.335 1.00 26.00 27 ALA C O 1
ATOM 8335 N N . THR C 1 38 ? -18.818 19.971 -49.504 1.00 21.73 28 THR C N 1
ATOM 8336 C CA . THR C 1 38 ? -17.672 20.518 -48.798 1.00 23.29 28 THR C CA 1
ATOM 8337 C C . THR C 1 38 ? -17.767 22.035 -48.837 1.00 22.81 28 THR C C 1
ATOM 8338 O O . THR C 1 38 ? -18.388 22.610 -49.736 1.00 23.75 28 THR C O 1
ATOM 8342 N N . THR C 1 39 ? -17.163 22.678 -47.843 1.00 22.51 29 THR C N 1
ATOM 8343 C CA . THR C 1 39 ? -17.053 24.128 -47.815 1.00 21.28 29 THR C CA 1
ATOM 8344 C C . THR C 1 39 ? -15.725 24.618 -48.372 1.00 21.23 29 THR C C 1
ATOM 8345 O O . THR C 1 39 ? -15.491 25.829 -48.409 1.00 23.03 29 THR C O 1
ATOM 8349 N N . GLU C 1 40 ? -14.857 23.707 -48.808 1.00 21.57 30 GLU C N 1
ATOM 8350 C CA . GLU C 1 40 ? -13.530 24.042 -49.300 1.00 18.93 30 GLU C CA 1
ATOM 8351 C C . GLU C 1 40 ? -13.420 23.648 -50.766 1.00 19.65 30 GLU C C 1
ATOM 8352 O O . GLU C 1 40 ? -13.805 22.537 -51.148 1.00 18.72 30 GLU C O 1
ATOM 8358 N N . ALA C 1 41 ? -12.891 24.559 -51.579 1.00 16.57 31 ALA C N 1
ATOM 8359 C CA . ALA C 1 41 ? -12.743 24.309 -53.003 1.00 21.17 31 ALA C CA 1
ATOM 8360 C C . ALA C 1 41 ? -11.775 23.155 -53.255 1.00 16.13 31 ALA C C 1
ATOM 8361 O O . ALA C 1 41 ? -10.922 22.827 -52.424 1.00 17.37 31 ALA C O 1
ATOM 8363 N N . LEU C 1 42 ? -11.916 22.540 -54.428 1.00 15.14 32 LEU C N 1
ATOM 8364 C CA . LEU C 1 42 ? -11.120 21.387 -54.819 1.00 16.28 32 LEU C CA 1
ATOM 8365 C C . LEU C 1 42 ? -10.638 21.553 -56.253 1.00 16.03 32 LEU C C 1
ATOM 8366 O O . LEU C 1 42 ? -11.377 22.037 -57.115 1.00 16.23 32 LEU C O 1
ATOM 8371 N N . SER C 1 43 ? -9.393 21.153 -56.499 1.00 12.65 33 SER C N 1
ATOM 8372 C CA . SER C 1 43 ? -8.821 21.133 -57.839 1.00 13.04 33 SER C CA 1
ATOM 8373 C C . SER C 1 43 ? -8.937 19.718 -58.390 1.00 12.79 33 SER C C 1
ATOM 8374 O O . SER C 1 43 ? -8.385 18.780 -57.811 1.00 14.03 33 SER C O 1
ATOM 8377 N N . PHE C 1 44 ? -9.642 19.564 -59.512 1.00 11.49 34 PHE C N 1
ATOM 8378 C CA . PHE C 1 44 ? -9.837 18.223 -60.051 1.00 14.32 34 PHE C CA 1
ATOM 8379 C C . PHE C 1 44 ? -8.533 17.635 -60.574 1.00 14.67 34 PHE C C 1
ATOM 8380 O O . PHE C 1 44 ? -8.300 16.428 -60.445 1.00 13.62 34 PHE C O 1
ATOM 8388 N N . TRP C 1 45 ? -7.666 18.453 -61.165 1.00 13.48 35 TRP C N 1
ATOM 8389 C CA . TRP C 1 45 ? -6.310 17.978 -61.394 1.00 11.43 35 TRP C CA 1
ATOM 8390 C C . TRP C 1 45 ? -5.554 18.011 -60.076 1.00 11.59 35 TRP C C 1
ATOM 8391 O O . TRP C 1 45 ? -5.600 19.009 -59.348 1.00 13.29 35 TRP C O 1
ATOM 8402 N N . GLY C 1 46 ? -4.842 16.926 -59.780 1.00 12.61 36 GLY C N 1
ATOM 8403 C CA . GLY C 1 46 ? -4.103 16.810 -58.545 1.00 12.55 36 GLY C CA 1
ATOM 8404 C C . GLY C 1 46 ? -4.941 16.476 -57.334 1.00 13.64 36 GLY C C 1
ATOM 8405 O O . GLY C 1 46 ? -4.409 15.921 -56.367 1.00 17.67 36 GLY C O 1
ATOM 8406 N N . GLY C 1 47 ? -6.236 16.783 -57.356 1.00 13.72 37 GLY C N 1
ATOM 8407 C CA . GLY C 1 47 ? -7.099 16.481 -56.235 1.00 15.88 37 GLY C CA 1
ATOM 8408 C C . GLY C 1 47 ? -8.090 15.367 -56.505 1.00 13.47 37 GLY C C 1
ATOM 8409 O O . GLY C 1 47 ? -8.747 14.896 -55.574 1.00 17.10 37 GLY C O 1
ATOM 8410 N N . VAL C 1 48 ? -8.217 14.938 -57.762 1.00 15.82 38 VAL C N 1
ATOM 8411 C CA . VAL C 1 48 ? -9.101 13.837 -58.137 1.00 16.41 38 VAL C CA 1
ATOM 8412 C C . VAL C 1 48 ? -8.345 12.899 -59.067 1.00 12.91 38 VAL C C 1
ATOM 8413 O O . VAL C 1 48 ? -7.743 13.344 -60.051 1.00 17.06 38 VAL C O 1
ATOM 8417 N N . ASP C 1 49 ? -8.382 11.607 -58.758 1.00 15.31 39 ASP C N 1
ATOM 8418 C CA . ASP C 1 49 ? -7.735 10.599 -59.587 1.00 15.09 39 ASP C CA 1
ATOM 8419 C C . ASP C 1 49 ? -8.647 10.236 -60.753 1.00 18.54 39 ASP C C 1
ATOM 8420 O O . ASP C 1 49 ? -9.748 9.721 -60.526 1.00 22.54 39 ASP C O 1
ATOM 8425 N N . PRO C 1 50 ? -8.242 10.484 -62.003 1.00 19.40 40 PRO C N 1
ATOM 8426 C CA . PRO C 1 50 ? -9.111 10.122 -63.134 1.00 17.74 40 PRO C CA 1
ATOM 8427 C C . PRO C 1 50 ? -9.304 8.625 -63.298 1.00 22.58 40 PRO C C 1
ATOM 8428 O O . PRO C 1 50 ? -10.269 8.213 -63.954 1.00 23.20 40 PRO C O 1
ATOM 8432 N N . ALA C 1 51 ? -8.426 7.799 -62.729 1.00 18.33 41 ALA C N 1
ATOM 8433 C CA . ALA C 1 51 ? -8.595 6.354 -62.818 1.00 22.02 41 ALA C CA 1
ATOM 8434 C C . ALA C 1 51 ? -9.665 5.827 -61.872 1.00 20.48 41 ALA C C 1
ATOM 8435 O O . ALA C 1 51 ? -10.208 4.744 -62.115 1.00 26.49 41 ALA C O 1
ATOM 8437 N N . THR C 1 52 ? -9.980 6.561 -60.804 1.00 19.74 42 THR C N 1
ATOM 8438 C CA . THR C 1 52 ? -10.906 6.085 -59.781 1.00 20.21 42 THR C CA 1
ATOM 8439 C C . THR C 1 52 ? -12.013 7.063 -59.428 1.00 20.92 42 THR C C 1
ATOM 8440 O O . THR C 1 52 ? -12.995 6.645 -58.801 1.00 26.90 42 THR C O 1
ATOM 8444 N N . GLY C 1 53 ? -11.897 8.338 -59.790 1.00 22.58 43 GLY C N 1
ATOM 8445 C CA . GLY C 1 53 ? -12.851 9.320 -59.320 1.00 17.36 43 GLY C CA 1
ATOM 8446 C C . GLY C 1 53 ? -12.732 9.663 -57.853 1.00 20.11 43 GLY C C 1
ATOM 8447 O O . GLY C 1 53 ? -13.594 10.372 -57.328 1.00 19.60 43 GLY C O 1
ATOM 8448 N N . LYS C 1 54 ? -11.692 9.185 -57.175 1.00 19.19 44 LYS C N 1
ATOM 8449 C CA . LYS C 1 54 ? -11.504 9.441 -55.756 1.00 18.16 44 LYS C CA 1
ATOM 8450 C C . LYS C 1 54 ? -10.724 10.732 -55.542 1.00 15.52 44 LYS C C 1
ATOM 8451 O O . LYS C 1 54 ? -9.875 11.111 -56.352 1.00 19.08 44 LYS C O 1
ATOM 8457 N N . VAL C 1 55 ? -11.020 11.402 -54.433 1.00 18.48 45 VAL C N 1
ATOM 8458 C CA . VAL C 1 55 ? -10.326 12.633 -54.071 1.00 18.59 45 VAL C CA 1
ATOM 8459 C C . VAL C 1 55 ? -8.979 12.269 -53.458 1.00 21.16 45 VAL C C 1
ATOM 8460 O O . VAL C 1 55 ? -8.914 11.544 -52.459 1.00 20.08 45 VAL C O 1
ATOM 8464 N N . ILE C 1 56 ? -7.898 12.771 -54.058 1.00 16.05 46 ILE C N 1
ATOM 8465 C CA . ILE C 1 56 ? -6.541 12.427 -53.648 1.00 15.60 46 ILE C CA 1
ATOM 8466 C C . ILE C 1 56 ? -5.808 13.598 -53.017 1.00 17.88 46 ILE C C 1
ATOM 8467 O O . ILE C 1 56 ? -4.658 13.431 -52.581 1.00 18.20 46 ILE C O 1
ATOM 8472 N N . ASP C 1 57 ? -6.427 14.777 -52.958 1.00 15.61 47 ASP C N 1
ATOM 8473 C CA . ASP C 1 57 ? -5.881 15.901 -52.207 1.00 16.05 47 ASP C CA 1
ATOM 8474 C C . ASP C 1 57 ? -5.862 15.547 -50.726 1.00 16.69 47 ASP C C 1
ATOM 8475 O O . ASP C 1 57 ? -6.907 15.563 -50.069 1.00 17.79 47 ASP C O 1
ATOM 8480 N N . VAL C 1 58 ? -4.678 15.236 -50.189 1.00 17.54 48 VAL C N 1
ATOM 8481 C CA . VAL C 1 58 ? -4.574 14.767 -48.810 1.00 17.69 48 VAL C CA 1
ATOM 8482 C C . VAL C 1 58 ? -4.908 15.840 -47.786 1.00 17.76 48 VAL C C 1
ATOM 8483 O O . VAL C 1 58 ? -5.085 15.518 -46.605 1.00 24.16 48 VAL C O 1
ATOM 8487 N N . HIS C 1 59 ? -4.995 17.102 -48.198 1.00 16.77 49 HIS C N 1
ATOM 8488 C CA . HIS C 1 59 ? -5.363 18.185 -47.300 1.00 20.93 49 HIS C CA 1
ATOM 8489 C C . HIS C 1 59 ? -6.798 18.645 -47.490 1.00 20.02 49 HIS C C 1
ATOM 8490 O O . HIS C 1 59 ? -7.213 19.617 -46.851 1.00 20.47 49 HIS C O 1
ATOM 8497 N N . HIS C 1 60 ? -7.562 17.973 -48.345 1.00 17.37 50 HIS C N 1
ATOM 8498 C CA . HIS C 1 60 ? -8.945 18.361 -48.557 1.00 17.59 50 HIS C CA 1
ATOM 8499 C C . HIS C 1 60 ? -9.877 17.534 -47.679 1.00 19.15 50 HIS C C 1
ATOM 8500 O O . HIS C 1 60 ? -9.634 16.339 -47.470 1.00 20.42 50 HIS C O 1
ATOM 8507 N N . PRO C 1 61 ? -10.941 18.153 -47.160 1.00 20.41 51 PRO C N 1
ATOM 8508 C CA . PRO C 1 61 ? -11.874 17.414 -46.291 1.00 24.25 51 PRO C CA 1
ATOM 8509 C C . PRO C 1 61 ? -12.480 16.180 -46.935 1.00 23.45 51 PRO C C 1
ATOM 8510 O O . PRO C 1 61 ? -12.884 15.262 -46.210 1.00 28.16 51 PRO C O 1
ATOM 8514 N N . LEU C 1 62 ? -12.562 16.124 -48.263 1.00 20.59 52 LEU C N 1
ATOM 8515 C CA . LEU C 1 62 ? -13.153 14.990 -48.961 1.00 16.94 52 LEU C CA 1
ATOM 8516 C C . LEU C 1 62 ? -12.127 13.934 -49.350 1.00 18.59 52 LEU C C 1
ATOM 8517 O O . LEU C 1 62 ? -12.443 13.058 -50.161 1.00 21.93 52 LEU C O 1
ATOM 8522 N N . HIS C 1 63 ? -10.916 13.999 -48.798 1.00 20.83 53 HIS C N 1
ATOM 8523 C CA . HIS C 1 63 ? -9.869 13.050 -49.154 1.00 18.66 53 HIS C CA 1
ATOM 8524 C C . HIS C 1 63 ? -10.345 11.617 -48.956 1.00 21.64 53 HIS C C 1
ATOM 8525 O O . HIS C 1 63 ? -10.844 11.256 -47.887 1.00 22.94 53 HIS C O 1
ATOM 8532 N N . GLY C 1 64 ? -10.200 10.807 -50.003 1.00 20.95 54 GLY C N 1
ATOM 8533 C CA . GLY C 1 64 ? -10.551 9.405 -49.947 1.00 21.90 54 GLY C CA 1
ATOM 8534 C C . GLY C 1 64 ? -11.946 9.062 -50.422 1.00 24.28 54 GLY C C 1
ATOM 8535 O O . GLY C 1 64 ? -12.252 7.874 -50.579 1.00 30.80 54 GLY C O 1
ATOM 8536 N N . ILE C 1 65 ? -12.802 10.050 -50.658 1.00 18.56 55 ILE C N 1
ATOM 8537 C CA . ILE C 1 65 ? -14.172 9.794 -51.090 1.00 18.64 55 ILE C CA 1
ATOM 8538 C C . ILE C 1 65 ? -14.212 9.713 -52.608 1.00 26.89 55 ILE C C 1
ATOM 8539 O O . ILE C 1 65 ? -13.630 10.556 -53.303 1.00 23.44 55 ILE C O 1
ATOM 8544 N N . CYS C 1 66 ? -14.902 8.698 -53.124 1.00 21.57 56 CYS C N 1
ATOM 8545 C CA . CYS C 1 66 ? -15.164 8.597 -54.551 1.00 19.17 56 CYS C CA 1
ATOM 8546 C C . CYS C 1 66 ? -16.339 9.498 -54.912 1.00 19.38 56 CYS C C 1
ATOM 8547 O O . CYS C 1 66 ? -17.371 9.486 -54.233 1.00 23.75 56 CYS C O 1
ATOM 8550 N N . LEU C 1 67 ? -16.179 10.289 -55.970 1.00 20.18 57 LEU C N 1
ATOM 8551 C CA . LEU C 1 67 ? -17.208 11.238 -56.374 1.00 20.74 57 LEU C CA 1
ATOM 8552 C C . LEU C 1 67 ? -18.169 10.680 -57.416 1.00 22.80 57 LEU C C 1
ATOM 8553 O O . LEU C 1 67 ? -19.198 11.312 -57.679 1.00 23.37 57 LEU C O 1
ATOM 8558 N N . THR C 1 68 ? -17.865 9.519 -57.998 1.00 22.48 58 THR C N 1
ATOM 8559 C CA . THR C 1 68 ? -18.631 8.967 -59.112 1.00 23.00 58 THR C CA 1
ATOM 8560 C C . THR C 1 68 ? -20.116 8.874 -58.786 1.00 26.54 58 THR C C 1
ATOM 8561 O O . THR C 1 68 ? -20.508 8.273 -57.782 1.00 27.02 58 THR C O 1
ATOM 8565 N N . GLY C 1 69 ? -20.942 9.476 -59.642 1.00 25.37 59 GLY C N 1
ATOM 8566 C CA . GLY C 1 69 ? -22.378 9.425 -59.488 1.00 27.40 59 GLY C CA 1
ATOM 8567 C C . GLY C 1 69 ? -22.957 10.365 -58.456 1.00 30.22 59 GLY C C 1
ATOM 8568 O O . GLY C 1 69 ? -24.184 10.521 -58.406 1.00 37.73 59 GLY C O 1
ATOM 8569 N N . GLY C 1 70 ? -22.126 10.994 -57.627 1.00 27.86 60 GLY C N 1
ATOM 8570 C CA . GLY C 1 70 ? -22.623 11.921 -56.635 1.00 20.72 60 GLY C CA 1
ATOM 8571 C C . GLY C 1 70 ? -22.816 13.315 -57.195 1.00 26.10 60 GLY C C 1
ATOM 8572 O O . GLY C 1 70 ? -22.332 13.661 -58.270 1.00 28.19 60 GLY C O 1
ATOM 8573 N N . VAL C 1 71 ? -23.553 14.126 -56.449 1.00 31.11 61 VAL C N 1
ATOM 8574 C CA . VAL C 1 71 ? -23.748 15.528 -56.790 1.00 26.02 61 VAL C CA 1
ATOM 8575 C C . VAL C 1 71 ? -22.829 16.341 -55.892 1.00 29.62 61 VAL C C 1
ATOM 8576 O O . VAL C 1 71 ? -23.027 16.410 -54.674 1.00 25.89 61 VAL C O 1
ATOM 8580 N N . LEU C 1 72 ? -21.818 16.954 -56.500 1.00 24.58 62 LEU C N 1
ATOM 8581 C CA . LEU C 1 72 ? -20.736 17.589 -55.765 1.00 25.98 62 LEU C CA 1
ATOM 8582 C C . LEU C 1 72 ? -21.107 19.029 -55.432 1.00 19.70 62 LEU C C 1
ATOM 8583 O O . LEU C 1 72 ? -21.304 19.851 -56.334 1.00 21.64 62 LEU C O 1
ATOM 8588 N N . PHE C 1 73 ? -21.205 19.324 -54.139 1.00 23.71 63 PHE C N 1
ATOM 8589 C CA . PHE C 1 73 ? -21.407 20.679 -53.644 1.00 23.66 63 PHE C CA 1
ATOM 8590 C C . PHE C 1 73 ? -20.066 21.202 -53.141 1.00 21.65 63 PHE C C 1
ATOM 8591 O O . PHE C 1 73 ? -19.516 20.679 -52.167 1.00 21.57 63 PHE C O 1
ATOM 8599 N N . MET C 1 74 ? -19.534 22.219 -53.811 1.00 23.34 64 MET C N 1
ATOM 8600 C CA . MET C 1 74 ? -18.404 22.970 -53.286 1.00 22.08 64 MET C CA 1
ATOM 8601 C C . MET C 1 74 ? -18.560 24.407 -53.747 1.00 17.73 64 MET C C 1
ATOM 8602 O O . MET C 1 74 ? -19.164 24.650 -54.798 1.00 22.99 64 MET C O 1
ATOM 8607 N N . PRO C 1 75 ? -18.068 25.380 -52.971 1.00 21.67 65 PRO C N 1
ATOM 8608 C CA . PRO C 1 75 ? -18.308 26.790 -53.328 1.00 20.35 65 PRO C CA 1
ATOM 8609 C C . PRO C 1 75 ? -17.883 27.126 -54.745 1.00 18.85 65 PRO C C 1
ATOM 8610 O O . PRO C 1 75 ? -18.612 27.815 -55.469 1.00 20.71 65 PRO C O 1
ATOM 8614 N N . THR C 1 76 ? -16.725 26.630 -55.156 1.00 19.59 66 THR C N 1
ATOM 8615 C CA . THR C 1 76 ? -16.187 26.791 -56.501 1.00 14.63 66 THR C CA 1
ATOM 8616 C C . THR C 1 76 ? -14.953 25.902 -56.575 1.00 16.66 66 THR C C 1
ATOM 8617 O O . THR C 1 76 ? -14.653 25.153 -55.640 1.00 17.44 66 THR C O 1
ATOM 8621 N N . SER C 1 77 ? -14.242 25.980 -57.689 1.00 15.41 67 SER C N 1
ATOM 8622 C CA . SER C 1 77 ? -13.008 25.227 -57.820 1.00 13.38 67 SER C CA 1
ATOM 8623 C C . SER C 1 77 ? -11.831 26.061 -57.321 1.00 10.92 67 SER C C 1
ATOM 8624 O O . SER C 1 77 ? -11.944 27.261 -57.069 1.00 15.31 67 SER C O 1
ATOM 8627 N N . ARG C 1 78 ? -10.694 25.396 -57.150 1.00 13.28 68 ARG C N 1
ATOM 8628 C CA . ARG C 1 78 ? -9.431 26.061 -56.868 1.00 12.57 68 ARG C CA 1
ATOM 8629 C C . ARG C 1 78 ? -8.345 25.359 -57.663 1.00 10.87 68 ARG C C 1
ATOM 8630 O O . ARG C 1 78 ? -8.569 24.305 -58.257 1.00 13.91 68 ARG C O 1
ATOM 8638 N N . GLY C 1 79 ? -7.164 25.956 -57.682 1.00 12.32 69 GLY C N 1
ATOM 8639 C CA . GLY C 1 79 ? -5.988 25.230 -58.138 1.00 10.12 69 GLY C CA 1
ATOM 8640 C C . GLY C 1 79 ? -5.827 25.231 -59.643 1.00 11.89 69 GLY C C 1
ATOM 8641 O O . GLY C 1 79 ? -5.820 26.283 -60.284 1.00 13.29 69 GLY C O 1
ATOM 8642 N N . SER C 1 80 ? -5.709 24.035 -60.213 1.00 11.16 70 SER C N 1
ATOM 8643 C CA . SER C 1 80 ? -5.060 23.873 -61.505 1.00 10.18 70 SER C CA 1
ATOM 8644 C C . SER C 1 80 ? -6.025 24.084 -62.664 1.00 11.32 70 SER C C 1
ATOM 8645 O O . SER C 1 80 ? -7.209 23.735 -62.587 1.00 12.01 70 SER C O 1
ATOM 8648 N N . CYS C 1 81 ? -5.501 24.655 -63.753 1.00 12.41 71 CYS C N 1
ATOM 8649 C CA . CYS C 1 81 ? -6.277 24.786 -64.979 1.00 10.27 71 CYS C CA 1
ATOM 8650 C C . CYS C 1 81 ? -6.568 23.436 -65.626 1.00 10.06 71 CYS C C 1
ATOM 8651 O O . CYS C 1 81 ? -7.465 23.345 -66.470 1.00 12.67 71 CYS C O 1
ATOM 8654 N N . THR C 1 82 ? -5.852 22.386 -65.229 1.00 10.56 72 THR C N 1
ATOM 8655 C CA . THR C 1 82 ? -6.003 21.066 -65.824 1.00 10.97 72 THR C CA 1
ATOM 8656 C C . THR C 1 82 ? -7.220 20.314 -65.290 1.00 11.83 72 THR C C 1
ATOM 8657 O O . THR C 1 82 ? -7.501 19.203 -65.752 1.00 12.43 72 THR C O 1
ATOM 8661 N N . GLY C 1 83 ? -7.979 20.911 -64.367 1.00 11.41 73 GLY C N 1
ATOM 8662 C CA . GLY C 1 83 ? -9.199 20.272 -63.900 1.00 12.04 73 GLY C CA 1
ATOM 8663 C C . GLY C 1 83 ? -10.221 20.040 -64.995 1.00 13.70 73 GLY C C 1
ATOM 8664 O O . GLY C 1 83 ? -11.038 19.121 -64.900 1.00 13.99 73 GLY C O 1
ATOM 8665 N N . SER C 1 84 ? -10.191 20.859 -66.049 1.00 13.91 74 SER C N 1
ATOM 8666 C CA . SER C 1 84 ? -11.131 20.673 -67.151 1.00 12.96 74 SER C CA 1
ATOM 8667 C C . SER C 1 84 ? -10.887 19.351 -67.868 1.00 13.86 74 SER C C 1
ATOM 8668 O O . SER C 1 84 ? -11.839 18.629 -68.191 1.00 14.10 74 SER C O 1
ATOM 8671 N N . GLY C 1 85 ? -9.620 19.013 -68.115 1.00 12.14 75 GLY C N 1
ATOM 8672 C CA . GLY C 1 85 ? -9.320 17.754 -68.775 1.00 16.09 75 GLY C CA 1
ATOM 8673 C C . GLY C 1 85 ? -9.576 16.555 -67.884 1.00 13.45 75 GLY C C 1
ATOM 8674 O O . GLY C 1 85 ? -10.020 15.504 -68.356 1.00 16.04 75 GLY C O 1
ATOM 8675 N N . VAL C 1 86 ? -9.295 16.691 -66.586 1.00 15.53 76 VAL C N 1
ATOM 8676 C CA . VAL C 1 86 ? -9.594 15.615 -65.646 1.00 13.90 76 VAL C CA 1
ATOM 8677 C C . VAL C 1 86 ? -11.096 15.363 -65.600 1.00 14.64 76 VAL C C 1
ATOM 8678 O O . VAL C 1 86 ? -11.553 14.215 -65.651 1.00 15.39 76 VAL C O 1
ATOM 8682 N N . LEU C 1 87 ? -11.888 16.437 -65.523 1.00 13.81 77 LEU C N 1
ATOM 8683 C CA . LEU C 1 87 ? -13.339 16.277 -65.513 1.00 14.31 77 LEU C CA 1
ATOM 8684 C C . LEU C 1 87 ? -13.835 15.686 -66.824 1.00 17.01 77 LEU C C 1
ATOM 8685 O O . LEU C 1 87 ? -14.703 14.806 -66.825 1.00 15.73 77 LEU C O 1
ATOM 8690 N N . LEU C 1 88 ? -13.295 16.157 -67.953 1.00 15.54 78 LEU C N 1
ATOM 8691 C CA . LEU C 1 88 ? -13.683 15.604 -69.247 1.00 15.72 78 LEU C CA 1
ATOM 8692 C C . LEU C 1 88 ? -13.426 14.104 -69.299 1.00 17.38 78 LEU C C 1
ATOM 8693 O O . LEU C 1 88 ? -14.280 13.331 -69.749 1.00 19.87 78 LEU C O 1
ATOM 8698 N N . ASP C 1 89 ? -12.252 13.669 -68.835 1.00 16.66 79 ASP C N 1
ATOM 8699 C CA . ASP C 1 89 ? -11.970 12.237 -68.803 1.00 16.26 79 ASP C CA 1
ATOM 8700 C C . ASP C 1 89 ? -12.963 11.506 -67.911 1.00 18.83 79 ASP C C 1
ATOM 8701 O O . ASP C 1 89 ? -13.466 10.436 -68.276 1.00 20.39 79 ASP C O 1
ATOM 8706 N N . LEU C 1 90 ? -13.267 12.077 -66.743 1.00 17.82 80 LEU C N 1
ATOM 8707 C CA . LEU C 1 90 ? -14.214 11.447 -65.830 1.00 16.16 80 LEU C CA 1
ATOM 8708 C C . LEU C 1 90 ? -15.591 11.318 -66.468 1.00 24.52 80 LEU C C 1
ATOM 8709 O O . LEU C 1 90 ? -16.288 10.317 -66.263 1.00 23.88 80 LEU C O 1
ATOM 8714 N N . ILE C 1 91 ? -16.001 12.323 -67.243 1.00 20.49 81 ILE C N 1
ATOM 8715 C CA . ILE C 1 91 ? -17.263 12.231 -67.968 1.00 22.91 81 ILE C CA 1
ATOM 8716 C C . ILE C 1 91 ? -17.198 11.125 -69.016 1.00 25.53 81 ILE C C 1
ATOM 8717 O O . ILE C 1 91 ? -18.143 10.341 -69.170 1.00 29.52 81 ILE C O 1
ATOM 8722 N N . LEU C 1 92 ? -16.077 11.028 -69.738 1.00 21.34 82 LEU C N 1
ATOM 8723 C CA . LEU C 1 92 ? -15.976 10.058 -70.825 1.00 23.64 82 LEU C CA 1
ATOM 8724 C C . LEU C 1 92 ? -15.907 8.623 -70.313 1.00 28.36 82 LEU C C 1
ATOM 8725 O O . LEU C 1 92 ? -16.345 7.701 -71.011 1.00 29.25 82 LEU C O 1
ATOM 8730 N N . THR C 1 93 ? -15.361 8.410 -69.115 1.00 26.14 83 THR C N 1
ATOM 8731 C CA . THR C 1 93 ? -15.226 7.068 -68.561 1.00 27.57 83 THR C CA 1
ATOM 8732 C C . THR C 1 93 ? -16.384 6.671 -67.656 1.00 32.25 83 THR C C 1
ATOM 8733 O O . THR C 1 93 ? -16.488 5.494 -67.292 1.00 30.14 83 THR C O 1
ATOM 8737 N N . GLY C 1 94 ? -17.247 7.611 -67.283 1.00 23.17 84 GLY C N 1
ATOM 8738 C CA . GLY C 1 94 ? -18.346 7.323 -66.388 1.00 29.68 84 GLY C CA 1
ATOM 8739 C C . GLY C 1 94 ? -18.020 7.418 -64.916 1.00 29.24 84 GLY C C 1
ATOM 8740 O O . GLY C 1 94 ? -18.858 7.038 -64.088 1.00 33.60 84 GLY C O 1
ATOM 8741 N N . ARG C 1 95 ? -16.835 7.909 -64.558 1.00 22.57 85 ARG C N 1
ATOM 8742 C CA . ARG C 1 95 ? -16.431 8.037 -63.166 1.00 25.26 85 ARG C CA 1
ATOM 8743 C C . ARG C 1 95 ? -16.674 9.431 -62.605 1.00 18.68 85 ARG C C 1
ATOM 8744 O O . ARG C 1 95 ? -16.381 9.672 -61.430 1.00 20.61 85 ARG C O 1
ATOM 8752 N N . ALA C 1 96 ? -17.210 10.343 -63.412 1.00 20.55 86 ALA C N 1
ATOM 8753 C CA . ALA C 1 96 ? -17.443 11.704 -62.970 1.00 20.75 86 ALA C CA 1
ATOM 8754 C C . ALA C 1 96 ? -18.567 11.753 -61.941 1.00 22.46 86 ALA C C 1
ATOM 8755 O O . ALA C 1 96 ? -19.374 10.826 -61.840 1.00 25.60 86 ALA C O 1
ATOM 8757 N N . PRO C 1 97 ? -18.636 12.826 -61.155 1.00 20.34 87 PRO C N 1
ATOM 8758 C CA . PRO C 1 97 ? -19.870 13.107 -60.419 1.00 20.82 87 PRO C CA 1
ATOM 8759 C C . PRO C 1 97 ? -21.024 13.268 -61.394 1.00 24.28 87 PRO C C 1
ATOM 8760 O O . PRO C 1 97 ? -20.832 13.498 -62.590 1.00 22.22 87 PRO C O 1
ATOM 8764 N N . SER C 1 98 ? -22.243 13.121 -60.877 1.00 26.55 88 SER C N 1
ATOM 8765 C CA . SER C 1 98 ? -23.406 13.256 -61.745 1.00 25.84 88 SER C CA 1
ATOM 8766 C C . SER C 1 98 ? -23.713 14.715 -62.054 1.00 24.32 88 SER C C 1
ATOM 8767 O O . SER C 1 98 ? -24.305 15.012 -63.098 1.00 25.64 88 SER C O 1
ATOM 8770 N N . ALA C 1 99 ? -23.314 15.629 -61.173 1.00 24.48 89 ALA C N 1
ATOM 8771 C CA . ALA C 1 99 ? -23.580 17.047 -61.359 1.00 29.04 89 ALA C CA 1
ATOM 8772 C C . ALA C 1 99 ? -22.638 17.842 -60.471 1.00 24.01 89 ALA C C 1
ATOM 8773 O O . ALA C 1 99 ? -22.019 17.303 -59.549 1.00 22.09 89 ALA C O 1
ATOM 8775 N N . LEU C 1 100 ? -22.541 19.136 -60.763 1.00 17.29 90 LEU C N 1
ATOM 8776 C CA . LEU C 1 100 ? -21.748 20.071 -59.979 1.00 19.53 90 LEU C CA 1
ATOM 8777 C C . LEU C 1 100 ? -22.644 21.211 -59.525 1.00 21.50 90 LEU C C 1
ATOM 8778 O O . LEU C 1 100 ? -23.418 21.751 -60.322 1.00 23.84 90 LEU C O 1
ATOM 8783 N N . VAL C 1 101 ? -22.543 21.572 -58.249 1.00 21.30 91 VAL C N 1
ATOM 8784 C CA . VAL C 1 101 ? -23.304 22.679 -57.684 1.00 20.30 91 VAL C CA 1
ATOM 8785 C C . VAL C 1 101 ? -22.334 23.607 -56.969 1.00 23.35 91 VAL C C 1
ATOM 8786 O O . VAL C 1 101 ? -21.668 23.198 -56.010 1.00 21.72 91 VAL C O 1
ATOM 8790 N N . PHE C 1 102 ? -22.254 24.848 -57.436 1.00 20.91 92 PHE C N 1
ATOM 8791 C CA . PHE C 1 102 ? -21.409 25.876 -56.851 1.00 22.32 92 PHE C CA 1
ATOM 8792 C C . PHE C 1 102 ? -22.270 26.945 -56.190 1.00 22.98 92 PHE C C 1
ATOM 8793 O O . PHE C 1 102 ? -23.498 26.954 -56.308 1.00 25.97 92 PHE C O 1
ATOM 8801 N N . CYS C 1 103 ? -21.602 27.855 -55.480 1.00 25.47 93 CYS C N 1
ATOM 8802 C CA . CYS C 1 103 ? -22.240 29.065 -54.973 1.00 27.30 93 CYS C CA 1
ATOM 8803 C C . CYS C 1 103 ? -21.401 30.299 -55.283 1.00 31.05 93 CYS C C 1
ATOM 8804 O O . CYS C 1 103 ? -21.614 31.359 -54.687 1.00 26.86 93 CYS C O 1
ATOM 8807 N N . GLU C 1 104 ? -20.440 30.169 -56.197 1.00 23.77 94 GLU C N 1
ATOM 8808 C CA . GLU C 1 104 ? -19.638 31.278 -56.690 1.00 21.55 94 GLU C CA 1
ATOM 8809 C C . GLU C 1 104 ? -19.397 31.061 -58.177 1.00 22.63 94 GLU C C 1
ATOM 8810 O O . GLU C 1 104 ? -19.693 29.995 -58.725 1.00 20.65 94 GLU C O 1
ATOM 8816 N N . ALA C 1 105 ? -18.850 32.083 -58.832 1.00 22.26 95 ALA C N 1
ATOM 8817 C CA . ALA C 1 105 ? -18.426 31.929 -60.216 1.00 23.69 95 ALA C CA 1
ATOM 8818 C C . ALA C 1 105 ? -17.362 30.842 -60.320 1.00 17.29 95 ALA C C 1
ATOM 8819 O O . ALA C 1 105 ? -16.600 30.595 -59.381 1.00 18.79 95 ALA C O 1
ATOM 8821 N N . GLU C 1 106 ? -17.316 30.184 -61.478 1.00 16.97 96 GLU C N 1
ATOM 8822 C CA . GLU C 1 106 ? -16.415 29.057 -61.683 1.00 14.18 96 GLU C CA 1
ATOM 8823 C C . GLU C 1 106 ? -16.176 28.883 -63.176 1.00 14.61 96 GLU C C 1
ATOM 8824 O O . GLU C 1 106 ? -17.102 29.034 -63.976 1.00 14.66 96 GLU C O 1
ATOM 8830 N N . ASP C 1 107 ? -14.936 28.551 -63.540 1.00 17.58 97 ASP C N 1
ATOM 8831 C CA . ASP C 1 107 ? -14.543 28.421 -64.939 1.00 18.16 97 ASP C CA 1
ATOM 8832 C C . ASP C 1 107 ? -14.017 27.040 -65.296 1.00 12.00 97 ASP C C 1
ATOM 8833 O O . ASP C 1 107 ? -14.395 26.495 -66.336 1.00 12.17 97 ASP C O 1
ATOM 8838 N N . VAL C 1 108 ? -13.139 26.463 -64.470 1.00 12.28 98 VAL C N 1
ATOM 8839 C CA . VAL C 1 108 ? -12.355 25.303 -64.897 1.00 13.28 98 VAL C CA 1
ATOM 8840 C C . VAL C 1 108 ? -13.259 24.105 -65.162 1.00 11.62 98 VAL C C 1
ATOM 8841 O O . VAL C 1 108 ? -13.255 23.530 -66.257 1.00 13.47 98 VAL C O 1
ATOM 8845 N N . LEU C 1 109 ? -14.039 23.703 -64.158 1.00 14.51 99 LEU C N 1
ATOM 8846 C CA . LEU C 1 109 ? -14.901 22.538 -64.330 1.00 13.50 99 LEU C CA 1
ATOM 8847 C C . LEU C 1 109 ? -16.035 22.831 -65.303 1.00 14.34 99 LEU C C 1
ATOM 8848 O O . LEU C 1 109 ? -16.406 21.971 -66.112 1.00 15.09 99 LEU C O 1
ATOM 8853 N N . THR C 1 110 ? -16.599 24.038 -65.235 1.00 12.22 100 THR C N 1
ATOM 8854 C CA . THR C 1 110 ? -17.636 24.429 -66.183 1.00 13.42 100 THR C CA 1
ATOM 8855 C C . THR C 1 110 ? -17.137 24.323 -67.617 1.00 15.40 100 THR C C 1
ATOM 8856 O O . THR C 1 110 ? -17.849 23.819 -68.494 1.00 13.62 100 THR C O 1
ATOM 8860 N N . LEU C 1 111 ? -15.907 24.780 -67.871 1.00 13.04 101 LEU C N 1
ATOM 8861 C CA . LEU C 1 111 ? -15.332 24.663 -69.208 1.00 11.76 101 LEU C CA 1
ATOM 8862 C C . LEU C 1 111 ? -15.186 23.203 -69.619 1.00 14.50 101 LEU C C 1
ATOM 8863 O O . LEU C 1 111 ? -15.496 22.840 -70.760 1.00 13.47 101 LEU C O 1
ATOM 8868 N N . GLY C 1 112 ? -14.691 22.357 -68.713 1.00 14.11 102 GLY C N 1
ATOM 8869 C CA . GLY C 1 112 ? -14.570 20.943 -69.027 1.00 13.13 102 GLY C CA 1
ATOM 8870 C C . GLY C 1 112 ? -15.902 20.313 -69.387 1.00 16.09 102 GLY C C 1
ATOM 8871 O O . GLY C 1 112 ? -15.994 19.536 -70.340 1.00 16.23 102 GLY C O 1
ATOM 8872 N N . ALA C 1 113 ? -16.953 20.648 -68.636 1.00 14.49 103 ALA C N 1
ATOM 8873 C CA . ALA C 1 113 ? -18.280 20.136 -68.960 1.00 14.61 103 ALA C CA 1
ATOM 8874 C C . ALA C 1 113 ? -18.802 20.739 -70.259 1.00 17.76 103 ALA C C 1
ATOM 8875 O O . ALA C 1 113 ? -19.484 20.059 -71.034 1.00 17.98 103 ALA C O 1
ATOM 8877 N N . LEU C 1 114 ? -18.489 22.013 -70.516 1.00 15.53 104 LEU C N 1
ATOM 8878 C CA . LEU C 1 114 ? -18.899 22.640 -71.770 1.00 15.59 104 LEU C CA 1
ATOM 8879 C C . LEU C 1 114 ? -18.240 21.964 -72.967 1.00 17.70 104 LEU C C 1
ATOM 8880 O O . LEU C 1 114 ? -18.879 21.762 -74.007 1.00 17.20 104 LEU C O 1
ATOM 8885 N N . VAL C 1 115 ? -16.961 21.608 -72.841 1.00 16.59 105 VAL C N 1
ATOM 8886 C CA . VAL C 1 115 ? -16.284 20.878 -73.910 1.00 16.90 105 VAL C CA 1
ATOM 8887 C C . VAL C 1 115 ? -16.925 19.508 -74.104 1.00 20.28 105 VAL C C 1
ATOM 8888 O O . VAL C 1 115 ? -17.087 19.034 -75.236 1.00 18.70 105 VAL C O 1
ATOM 8892 N N . ALA C 1 116 ? -17.321 18.862 -73.003 1.00 18.05 106 ALA C N 1
ATOM 8893 C CA . ALA C 1 116 ? -17.976 17.561 -73.100 1.00 20.33 106 ALA C CA 1
ATOM 8894 C C . ALA C 1 116 ? -19.289 17.659 -73.868 1.00 21.00 106 ALA C C 1
ATOM 8895 O O . ALA C 1 116 ? -19.615 16.777 -74.670 1.00 24.04 106 ALA C O 1
ATOM 8897 N N . ALA C 1 117 ? -20.053 18.728 -73.639 1.00 17.24 107 ALA C N 1
ATOM 8898 C CA . ALA C 1 117 ? -21.314 18.896 -74.356 1.00 19.54 107 ALA C CA 1
ATOM 8899 C C . ALA C 1 117 ? -21.078 19.310 -75.803 1.00 27.43 107 ALA C C 1
ATOM 8900 O O . ALA C 1 117 ? -21.791 18.860 -76.708 1.00 22.14 107 ALA C O 1
ATOM 8902 N N . GLU C 1 118 ? -20.075 20.155 -76.042 1.00 22.95 108 GLU C N 1
ATOM 8903 C CA . GLU C 1 118 ? -19.869 20.699 -77.379 1.00 20.71 108 GLU C CA 1
ATOM 8904 C C . GLU C 1 118 ? -19.261 19.667 -78.321 1.00 26.46 108 GLU C C 1
ATOM 8905 O O . GLU C 1 118 ? -19.667 19.567 -79.485 1.00 23.63 108 GLU C O 1
ATOM 8911 N N . MET C 1 119 ? -18.291 18.889 -77.840 1.00 20.46 109 MET C N 1
ATOM 8912 C CA . MET C 1 119 ? -17.494 18.039 -78.711 1.00 19.21 109 MET C CA 1
ATOM 8913 C C . MET C 1 119 ? -17.611 16.548 -78.426 1.00 23.78 109 MET C C 1
ATOM 8914 O O . MET C 1 119 ? -17.120 15.751 -79.234 1.00 25.84 109 MET C O 1
ATOM 8919 N N . PHE C 1 120 ? -18.241 16.142 -77.321 1.00 19.21 110 PHE C N 1
ATOM 8920 C CA . PHE C 1 120 ? -18.208 14.744 -76.904 1.00 25.56 110 PHE C CA 1
ATOM 8921 C C . PHE C 1 120 ? -19.582 14.165 -76.577 1.00 26.07 110 PHE C C 1
ATOM 8922 O O . PHE C 1 120 ? -19.654 13.045 -76.056 1.00 34.99 110 PHE C O 1
ATOM 8930 N N . ASP C 1 121 ? -20.665 14.894 -76.853 1.00 28.66 111 ASP C N 1
ATOM 8931 C CA . ASP C 1 121 ? -22.030 14.366 -76.771 1.00 34.48 111 ASP C CA 1
ATOM 8932 C C . ASP C 1 121 ? -22.412 13.919 -75.360 1.00 36.51 111 ASP C C 1
ATOM 8933 O O . ASP C 1 121 ? -23.155 12.949 -75.193 1.00 40.89 111 ASP C O 1
ATOM 8938 N N . LYS C 1 122 ? -21.927 14.604 -74.326 1.00 29.92 112 LYS C N 1
ATOM 8939 C CA . LYS C 1 122 ? -22.299 14.250 -72.961 1.00 31.10 112 LYS C CA 1
ATOM 8940 C C . LYS C 1 122 ? -22.561 15.510 -72.153 1.00 34.77 112 LYS C C 1
ATOM 8941 O O . LYS C 1 122 ? -21.776 16.462 -72.205 1.00 31.21 112 LYS C O 1
ATOM 8947 N N . ALA C 1 123 ? -23.660 15.502 -71.400 1.00 29.19 113 ALA C N 1
ATOM 8948 C CA . ALA C 1 123 ? -24.197 16.696 -70.751 1.00 31.72 113 ALA C CA 1
ATOM 8949 C C . ALA C 1 123 ? -24.140 16.529 -69.235 1.00 36.10 113 ALA C C 1
ATOM 8950 O O . ALA C 1 123 ? -24.982 15.843 -68.645 1.00 39.76 113 ALA C O 1
ATOM 8952 N N . LEU C 1 124 ? -23.156 17.170 -68.606 1.00 23.51 114 LEU C N 1
ATOM 8953 C CA . LEU C 1 124 ? -23.080 17.216 -67.155 1.00 25.86 114 LEU C CA 1
ATOM 8954 C C . LEU C 1 124 ? -23.687 18.518 -66.665 1.00 28.96 114 LEU C C 1
ATOM 8955 O O . LEU C 1 124 ? -23.199 19.595 -67.042 1.00 22.37 114 LEU C O 1
ATOM 8960 N N . PRO C 1 125 ? -24.729 18.482 -65.838 1.00 24.74 115 PRO C N 1
ATOM 8961 C CA . PRO C 1 125 ? -25.356 19.731 -65.390 1.00 23.16 115 PRO C CA 1
ATOM 8962 C C . PRO C 1 125 ? -24.536 20.430 -64.317 1.00 25.00 115 PRO C C 1
ATOM 8963 O O . PRO C 1 125 ? -23.957 19.796 -63.430 1.00 24.27 115 PRO C O 1
ATOM 8967 N N . VAL C 1 126 ? -24.492 21.758 -64.412 1.00 21.60 116 VAL C N 1
ATOM 8968 C CA . VAL C 1 126 ? -23.832 22.613 -63.434 1.00 24.38 116 VAL C CA 1
ATOM 8969 C C . VAL C 1 126 ? -24.824 23.682 -62.995 1.00 22.30 116 VAL C C 1
ATOM 8970 O O . VAL C 1 126 ? -25.462 24.323 -63.836 1.00 25.61 116 VAL C O 1
ATOM 8974 N N . ILE C 1 127 ? -24.948 23.874 -61.683 1.00 21.67 117 ILE C N 1
ATOM 8975 C CA . ILE C 1 127 ? -25.909 24.803 -61.102 1.00 23.90 117 ILE C CA 1
ATOM 8976 C C . ILE C 1 127 ? -25.188 25.701 -60.106 1.00 25.23 117 ILE C C 1
ATOM 8977 O O . ILE C 1 127 ? -24.310 25.243 -59.367 1.00 22.25 117 ILE C O 1
ATOM 8982 N N . ARG C 1 128 ? -25.549 26.983 -60.096 1.00 22.80 118 ARG C N 1
ATOM 8983 C CA . ARG C 1 128 ? -25.087 27.920 -59.082 1.00 24.30 118 ARG C CA 1
ATOM 8984 C C . ARG C 1 128 ? -26.252 28.295 -58.176 1.00 28.26 118 ARG C C 1
ATOM 8985 O O . ARG C 1 128 ? -27.331 28.655 -58.660 1.00 30.09 118 ARG C O 1
ATOM 8993 N N . LEU C 1 129 ? -26.033 28.203 -56.868 1.00 30.23 119 LEU C N 1
ATOM 8994 C CA . LEU C 1 129 ? -27.010 28.610 -55.871 1.00 26.04 119 LEU C CA 1
ATOM 8995 C C . LEU C 1 129 ? -26.507 29.831 -55.116 1.00 34.07 119 LEU C C 1
ATOM 8996 O O . LEU C 1 129 ? -25.306 30.113 -55.071 1.00 31.19 119 LEU C O 1
ATOM 9001 N N . ASP C 1 130 ? -27.445 30.552 -54.508 1.00 28.47 120 ASP C N 1
ATOM 9002 C CA . ASP C 1 130 ? -27.069 31.565 -53.538 1.00 31.15 120 ASP C CA 1
ATOM 9003 C C . ASP C 1 130 ? -26.366 30.902 -52.352 1.00 30.58 120 ASP C C 1
ATOM 9004 O O . ASP C 1 130 ? -26.413 29.684 -52.167 1.00 33.48 120 ASP C O 1
ATOM 9009 N N . THR C 1 131 ? -25.705 31.726 -51.538 1.00 35.36 121 THR C N 1
ATOM 9010 C CA . THR C 1 131 ? -24.933 31.184 -50.424 1.00 31.63 121 THR C CA 1
ATOM 9011 C C . THR C 1 131 ? -25.834 30.521 -49.388 1.00 36.13 121 THR C C 1
ATOM 9012 O O . THR C 1 131 ? -25.450 29.516 -48.778 1.00 32.52 121 THR C O 1
ATOM 9016 N N . GLU C 1 132 ? -27.036 31.062 -49.180 1.00 38.05 122 GLU C N 1
ATOM 9017 C CA . GLU C 1 132 ? -27.939 30.500 -48.179 1.00 40.08 122 GLU C CA 1
ATOM 9018 C C . GLU C 1 132 ? -28.465 29.137 -48.614 1.00 36.04 122 GLU C C 1
ATOM 9019 O O . GLU C 1 132 ? -28.454 28.178 -47.833 1.00 37.15 122 GLU C O 1
ATOM 9025 N N . THR C 1 133 ? -28.930 29.030 -49.862 1.00 34.03 123 THR C N 1
ATOM 9026 C CA . THR C 1 133 ? -29.434 27.751 -50.353 1.00 32.77 123 THR C CA 1
ATOM 9027 C C . THR C 1 133 ? -28.314 26.732 -50.519 1.00 36.73 123 THR C C 1
ATOM 9028 O O . THR C 1 133 ? -28.554 25.524 -50.399 1.00 32.45 123 THR C O 1
ATOM 9032 N N . PHE C 1 134 ? -27.092 27.193 -50.793 1.00 29.11 124 PHE C N 1
ATOM 9033 C CA . PHE C 1 134 ? -25.965 26.274 -50.914 1.00 29.35 124 PHE C CA 1
ATOM 9034 C C . PHE C 1 134 ? -25.719 25.539 -49.603 1.00 30.71 124 PHE C C 1
ATOM 9035 O O . PHE C 1 134 ? -25.586 24.311 -49.581 1.00 32.74 124 PHE C O 1
ATOM 9043 N N . ALA C 1 135 ? -25.661 26.281 -48.493 1.00 35.88 125 ALA C N 1
ATOM 9044 C CA . ALA C 1 135 ? -25.481 25.651 -47.190 1.00 35.58 125 ALA C CA 1
ATOM 9045 C C . ALA C 1 135 ? -26.670 24.776 -46.823 1.00 36.09 125 ALA C C 1
ATOM 9046 O O . ALA C 1 135 ? -26.502 23.739 -46.172 1.00 38.55 125 ALA C O 1
ATOM 9048 N N . ARG C 1 136 ? -27.875 25.169 -47.239 1.00 36.19 126 ARG C N 1
ATOM 9049 C CA . ARG C 1 136 ? -29.068 24.391 -46.924 1.00 39.65 126 ARG C CA 1
ATOM 9050 C C . ARG C 1 136 ? -29.025 23.025 -47.591 1.00 37.77 126 ARG C C 1
ATOM 9051 O O . ARG C 1 136 ? -29.089 21.987 -46.920 1.00 35.86 126 ARG C O 1
ATOM 9059 N N . PHE C 1 137 ? -28.911 23.009 -48.915 1.00 34.19 127 PHE C N 1
ATOM 9060 C CA . PHE C 1 137 ? -28.919 21.754 -49.649 1.00 30.75 127 PHE C CA 1
ATOM 9061 C C . PHE C 1 137 ? -27.613 20.985 -49.524 1.00 33.23 127 PHE C C 1
ATOM 9062 O O . PHE C 1 137 ? -27.551 19.829 -49.959 1.00 32.25 127 PHE C O 1
ATOM 9070 N N . SER C 1 138 ? -26.572 21.593 -48.949 1.00 28.89 128 SER C N 1
ATOM 9071 C CA . SER C 1 138 ? -25.364 20.836 -48.643 1.00 28.78 128 SER C CA 1
ATOM 9072 C C . SER C 1 138 ? -25.593 19.872 -47.488 1.00 36.14 128 SER C C 1
ATOM 9073 O O . SER C 1 138 ? -24.945 18.821 -47.421 1.00 34.05 128 SER C O 1
ATOM 9076 N N . ARG C 1 139 ? -26.504 20.210 -46.572 1.00 37.55 129 ARG C N 1
ATOM 9077 C CA . ARG C 1 139 ? -26.852 19.326 -45.468 1.00 34.25 129 ARG C CA 1
ATOM 9078 C C . ARG C 1 139 ? -27.740 18.168 -45.896 1.00 37.57 129 ARG C C 1
ATOM 9079 O O . ARG C 1 139 ? -27.901 17.216 -45.126 1.00 41.73 129 ARG C O 1
ATOM 9087 N N . ALA C 1 140 ? -28.318 18.228 -47.092 1.00 35.18 130 ALA C N 1
ATOM 9088 C CA . ALA C 1 140 ? -29.218 17.182 -47.546 1.00 35.53 130 ALA C CA 1
ATOM 9089 C C . ALA C 1 140 ? -28.445 15.909 -47.876 1.00 40.37 130 ALA C C 1
ATOM 9090 O O . ALA C 1 140 ? -27.223 15.914 -48.052 1.00 35.94 130 ALA C O 1
ATOM 9092 N N . ALA C 1 141 ? -29.181 14.803 -47.953 1.00 37.82 131 ALA C N 1
ATOM 9093 C CA . ALA C 1 141 ? -28.608 13.516 -48.317 1.00 35.36 131 ALA C CA 1
ATOM 9094 C C . ALA C 1 141 ? -28.761 13.193 -49.793 1.00 36.61 131 ALA C C 1
ATOM 9095 O O . ALA C 1 141 ? -27.899 12.518 -50.364 1.00 34.47 131 ALA C O 1
ATOM 9097 N N . HIS C 1 142 ? -29.830 13.673 -50.419 1.00 37.32 132 HIS C N 1
ATOM 9098 C CA . HIS C 1 142 ? -30.179 13.308 -51.782 1.00 35.91 132 HIS C CA 1
ATOM 9099 C C . HIS C 1 142 ? -30.607 14.560 -52.526 1.00 37.78 132 HIS C C 1
ATOM 9100 O O . HIS C 1 142 ? -31.259 15.436 -51.952 1.00 37.64 132 HIS C O 1
ATOM 9107 N N . VAL C 1 143 ? -30.239 14.648 -53.800 1.00 36.61 133 VAL C N 1
ATOM 9108 C CA . VAL C 1 143 ? -30.646 15.775 -54.628 1.00 36.10 133 VAL C CA 1
ATOM 9109 C C . VAL C 1 143 ? -30.951 15.278 -56.033 1.00 34.99 133 VAL C C 1
ATOM 9110 O O . VAL C 1 143 ? -30.221 14.449 -56.587 1.00 33.12 133 VAL C O 1
ATOM 9114 N N . ARG C 1 144 ? -32.060 15.756 -56.585 1.00 35.55 134 ARG C N 1
ATOM 9115 C CA . ARG C 1 144 ? -32.430 15.540 -57.972 1.00 33.62 134 ARG C CA 1
ATOM 9116 C C . ARG C 1 144 ? -32.368 16.874 -58.700 1.00 38.17 134 ARG C C 1
ATOM 9117 O O . ARG C 1 144 ? -32.810 17.900 -58.171 1.00 32.55 134 ARG C O 1
ATOM 9125 N N . ILE C 1 145 ? -31.803 16.863 -59.902 1.00 33.99 135 ILE C N 1
ATOM 9126 C CA . ILE C 1 145 ? -31.658 18.065 -60.712 1.00 35.90 135 ILE C CA 1
ATOM 9127 C C . ILE C 1 145 ? -32.259 17.787 -62.080 1.00 32.28 135 ILE C C 1
ATOM 9128 O O . ILE C 1 145 ? -31.888 16.808 -62.736 1.00 30.16 135 ILE C O 1
ATOM 9133 N N . ASP C 1 146 ? -33.208 18.626 -62.494 1.00 35.54 136 ASP C N 1
ATOM 9134 C CA . ASP C 1 146 ? -33.690 18.584 -63.866 1.00 39.58 136 ASP C CA 1
ATOM 9135 C C . ASP C 1 146 ? -33.581 19.984 -64.461 1.00 38.92 136 ASP C C 1
ATOM 9136 O O . ASP C 1 146 ? -32.940 20.857 -63.874 1.00 37.95 136 ASP C O 1
ATOM 9141 N N . GLN C 1 147 ? -34.208 20.216 -65.615 1.00 39.49 137 GLN C N 1
ATOM 9142 C CA . GLN C 1 147 ? -34.073 21.518 -66.264 1.00 46.86 137 GLN C CA 1
ATOM 9143 C C . GLN C 1 147 ? -34.880 22.601 -65.567 1.00 48.13 137 GLN C C 1
ATOM 9144 O O . GLN C 1 147 ? -34.639 23.790 -65.812 1.00 49.31 137 GLN C O 1
ATOM 9150 N N . ASN C 1 148 ? -35.818 22.235 -64.698 1.00 46.15 138 ASN C N 1
ATOM 9151 C CA . ASN C 1 148 ? -36.629 23.204 -63.971 1.00 43.25 138 ASN C CA 1
ATOM 9152 C C . ASN C 1 148 ? -36.245 23.370 -62.510 1.00 45.41 138 ASN C C 1
ATOM 9153 O O . ASN C 1 148 ? -36.254 24.492 -61.993 1.00 42.72 138 ASN C O 1
ATOM 9158 N N . THR C 1 149 ? -35.929 22.276 -61.824 1.00 36.18 139 THR C N 1
ATOM 9159 C CA . THR C 1 149 ? -35.875 22.286 -60.374 1.00 42.42 139 THR C CA 1
ATOM 9160 C C . THR C 1 149 ? -34.640 21.554 -59.874 1.00 37.04 139 THR C C 1
ATOM 9161 O O . THR C 1 149 ? -34.151 20.615 -60.506 1.00 32.24 139 THR C O 1
ATOM 9165 N N . ILE C 1 150 ? -34.143 22.001 -58.725 1.00 38.52 140 ILE C N 1
ATOM 9166 C CA . ILE C 1 150 ? -33.180 21.249 -57.933 1.00 38.13 140 ILE C CA 1
ATOM 9167 C C . ILE C 1 150 ? -33.877 20.861 -56.636 1.00 37.58 140 ILE C C 1
ATOM 9168 O O . ILE C 1 150 ? -34.266 21.729 -55.843 1.00 37.24 140 ILE C O 1
ATOM 9173 N N . LYS C 1 151 ? -34.067 19.560 -56.437 1.00 37.27 141 LYS C N 1
ATOM 9174 C CA . LYS C 1 151 ? -34.825 19.036 -55.309 1.00 39.72 141 LYS C CA 1
ATOM 9175 C C . LYS C 1 151 ? -33.877 18.361 -54.331 1.00 40.77 141 LYS C C 1
ATOM 9176 O O . LYS C 1 151 ? -33.187 17.407 -54.699 1.00 41.05 141 LYS C O 1
ATOM 9182 N N . ALA C 1 152 ? -33.849 18.849 -53.091 1.00 42.06 142 ALA C N 1
ATOM 9183 C CA . ALA C 1 152 ? -33.002 18.287 -52.044 1.00 46.36 142 ALA C CA 1
ATOM 9184 C C . ALA C 1 152 ? -33.871 17.934 -50.843 1.00 46.06 142 ALA C C 1
ATOM 9185 O O . ALA C 1 152 ? -34.418 18.825 -50.183 1.00 49.78 142 ALA C O 1
ATOM 9187 N N . ASP C 1 153 ? -33.992 16.634 -50.566 1.00 42.07 143 ASP C N 1
ATOM 9188 C CA . ASP C 1 153 ? -34.676 16.124 -49.374 1.00 39.74 143 ASP C CA 1
ATOM 9189 C C . ASP C 1 153 ? -36.116 16.633 -49.285 1.00 46.57 143 ASP C C 1
ATOM 9190 O O . ASP C 1 153 ? -36.570 17.108 -48.242 1.00 44.82 143 ASP C O 1
ATOM 9195 N N . GLY C 1 154 ? -36.836 16.533 -50.402 1.00 49.15 144 GLY C N 1
ATOM 9196 C CA . GLY C 1 154 ? -38.262 16.781 -50.426 1.00 42.16 144 GLY C CA 1
ATOM 9197 C C . GLY C 1 154 ? -38.699 18.151 -50.899 1.00 45.15 144 GLY C C 1
ATOM 9198 O O . GLY C 1 154 ? -39.910 18.398 -50.973 1.00 42.08 144 GLY C O 1
ATOM 9199 N N . VAL C 1 155 ? -37.772 19.046 -51.227 1.00 42.30 145 VAL C N 1
ATOM 9200 C CA . VAL C 1 155 ? -38.105 20.421 -51.585 1.00 46.35 145 VAL C CA 1
ATOM 9201 C C . VAL C 1 155 ? -37.658 20.674 -53.023 1.00 47.36 145 VAL C C 1
ATOM 9202 O O . VAL C 1 155 ? -36.478 20.515 -53.355 1.00 45.15 145 VAL C O 1
ATOM 9206 N N . SER C 1 156 ? -38.614 21.011 -53.888 1.00 43.35 146 SER C N 1
ATOM 9207 C CA . SER C 1 156 ? -38.313 21.391 -55.263 1.00 39.62 146 SER C CA 1
ATOM 9208 C C . SER C 1 156 ? -38.099 22.897 -55.325 1.00 41.49 146 SER C C 1
ATOM 9209 O O . SER C 1 156 ? -38.936 23.668 -54.845 1.00 41.47 146 SER C O 1
ATOM 9212 N N . LEU C 1 157 ? -36.975 23.313 -55.904 1.00 45.56 147 LEU C N 1
ATOM 9213 C CA . LEU C 1 157 ? -36.616 24.722 -55.996 1.00 38.59 147 LEU C CA 1
ATOM 9214 C C . LEU C 1 157 ? -36.406 25.101 -57.453 1.00 41.77 147 LEU C C 1
ATOM 9215 O O . LEU C 1 157 ? -35.708 24.394 -58.186 1.00 44.02 147 LEU C O 1
ATOM 9220 N N . ALA C 1 158 ? -36.993 26.225 -57.860 1.00 43.42 148 ALA C N 1
ATOM 9221 C CA . ALA C 1 158 ? -36.923 26.653 -59.250 1.00 41.14 148 ALA C CA 1
ATOM 9222 C C . ALA C 1 158 ? -35.490 26.982 -59.653 1.00 34.48 148 ALA C C 1
ATOM 9223 O O . ALA C 1 158 ? -34.749 27.632 -58.910 1.00 33.53 148 ALA C O 1
ATOM 9225 N N . VAL C 1 159 ? -35.107 26.532 -60.845 1.00 31.54 149 VAL C N 1
ATOM 9226 C CA . VAL C 1 159 ? -33.792 26.799 -61.418 1.00 35.13 149 VAL C CA 1
ATOM 9227 C C . VAL C 1 159 ? -33.971 27.777 -62.570 1.00 36.30 149 VAL C C 1
ATOM 9228 O O . VAL C 1 159 ? -34.611 27.451 -63.578 1.00 37.27 149 VAL C O 1
ATOM 9232 N N . ALA C 1 160 ? -33.404 28.971 -62.422 1.00 34.02 150 ALA C N 1
ATOM 9233 C CA . ALA C 1 160 ? -33.512 29.983 -63.457 1.00 31.24 150 ALA C CA 1
ATOM 9234 C C . ALA C 1 160 ? -32.728 29.562 -64.699 1.00 37.80 150 ALA C C 1
ATOM 9235 O O . ALA C 1 160 ? -31.696 28.893 -64.595 1.00 37.07 150 ALA C O 1
ATOM 9237 N N . PRO C 1 161 ? -33.199 29.939 -65.885 1.00 37.76 151 PRO C N 1
ATOM 9238 C CA . PRO C 1 161 ? -32.496 29.576 -67.123 1.00 35.94 151 PRO C CA 1
ATOM 9239 C C . PRO C 1 161 ? -31.099 30.169 -67.154 1.00 36.23 151 PRO C C 1
ATOM 9240 O O . PRO C 1 161 ? -30.792 31.095 -66.388 1.00 38.32 151 PRO C O 1
ATOM 9244 N N . PRO C 1 162 ? -30.220 29.656 -68.016 1.00 38.12 152 PRO C N 1
ATOM 9245 C CA . PRO C 1 162 ? -28.873 30.224 -68.121 1.00 35.97 152 PRO C CA 1
ATOM 9246 C C . PRO C 1 162 ? -28.907 31.692 -68.519 1.00 40.53 152 PRO C C 1
ATOM 9247 O O . PRO C 1 162 ? -29.903 32.208 -69.030 1.00 37.28 152 PRO C O 1
ATOM 9251 N N . ALA C 1 163 ? -27.790 32.369 -68.265 1.00 43.18 153 ALA C N 1
ATOM 9252 C CA . ALA C 1 163 ? -27.666 33.775 -68.622 1.00 43.40 153 ALA C CA 1
ATOM 9253 C C . ALA C 1 163 ? -27.716 33.941 -70.135 1.00 42.98 153 ALA C C 1
ATOM 9254 O O . ALA C 1 163 ? -26.928 33.327 -70.861 1.00 41.39 153 ALA C O 1
ATOM 9256 N N . THR C 1 164 ? -28.651 34.757 -70.614 1.00 47.03 154 THR C N 1
ATOM 9257 C CA . THR C 1 164 ? -28.722 35.061 -72.038 1.00 50.11 154 THR C CA 1
ATOM 9258 C C . THR C 1 164 ? -27.723 36.168 -72.353 1.00 41.31 154 THR C C 1
ATOM 9259 O O . THR C 1 164 ? -27.787 37.258 -71.776 1.00 44.45 154 THR C O 1
ATOM 9263 N N . ALA C 1 165 ? -26.807 35.880 -73.273 1.00 43.03 155 ALA C N 1
ATOM 9264 C CA . ALA C 1 165 ? -25.632 36.715 -73.476 1.00 36.04 155 ALA C CA 1
ATOM 9265 C C . ALA C 1 165 ? -26.011 38.125 -73.914 1.00 36.16 155 ALA C C 1
ATOM 9266 O O . ALA C 1 165 ? -27.009 38.346 -74.605 1.00 36.33 155 ALA C O 1
ATOM 9268 N N . HIS C 1 166 ? -25.201 39.087 -73.480 1.00 30.45 156 HIS C N 1
ATOM 9269 C CA . HIS C 1 166 ? -25.237 40.441 -74.015 1.00 33.75 156 HIS C CA 1
ATOM 9270 C C . HIS C 1 166 ? -23.877 40.727 -74.633 1.00 32.08 156 HIS C C 1
ATOM 9271 O O . HIS C 1 166 ? -23.241 41.742 -74.332 1.00 30.86 156 HIS C O 1
ATOM 9278 N N . LEU C 1 167 ? -23.428 39.820 -75.497 1.00 29.58 157 LEU C N 1
ATOM 9279 C CA . LEU C 1 167 ? -22.059 39.791 -75.992 1.00 28.79 157 LEU C CA 1
ATOM 9280 C C . LEU C 1 167 ? -22.000 40.414 -77.381 1.00 29.25 157 LEU C C 1
ATOM 9281 O O . LEU C 1 167 ? -22.716 39.982 -78.291 1.00 30.30 157 LEU C O 1
ATOM 9286 N N . ASP C 1 168 ? -21.149 41.423 -77.540 1.00 29.10 158 ASP C N 1
ATOM 9287 C CA . ASP C 1 168 ? -20.922 42.013 -78.850 1.00 32.31 158 ASP C CA 1
ATOM 9288 C C . ASP C 1 168 ? -19.866 41.220 -79.607 1.00 27.25 158 ASP C C 1
ATOM 9289 O O . ASP C 1 168 ? -18.851 40.808 -79.039 1.00 25.56 158 ASP C O 1
ATOM 9294 N N . LEU C 1 169 ? -20.112 41.009 -80.897 1.00 27.72 159 LEU C N 1
ATOM 9295 C CA . LEU C 1 169 ? -19.213 40.246 -81.752 1.00 26.52 159 LEU C CA 1
ATOM 9296 C C . LEU C 1 169 ? -18.870 41.075 -82.978 1.00 22.77 159 LEU C C 1
ATOM 9297 O O . LEU C 1 169 ? -19.762 41.635 -83.623 1.00 32.09 159 LEU C O 1
ATOM 9302 N N . THR C 1 170 ? -17.580 41.161 -83.293 1.00 22.31 160 THR C N 1
ATOM 9303 C CA . THR C 1 170 ? -17.155 41.862 -84.493 1.00 20.18 160 THR C CA 1
ATOM 9304 C C . THR C 1 170 ? -17.512 41.045 -85.733 1.00 23.62 160 THR C C 1
ATOM 9305 O O . THR C 1 170 ? -17.987 39.907 -85.652 1.00 20.27 160 THR C O 1
ATOM 9309 N N . ASP C 1 171 ? -17.282 41.647 -86.902 1.00 25.95 161 ASP C N 1
ATOM 9310 C CA . ASP C 1 171 ? -17.488 40.920 -88.149 1.00 22.87 161 ASP C CA 1
ATOM 9311 C C . ASP C 1 171 ? -16.583 39.698 -88.221 1.00 20.77 161 ASP C C 1
ATOM 9312 O O . ASP C 1 171 ? -17.017 38.616 -88.635 1.00 19.03 161 ASP C O 1
ATOM 9317 N N . ASP C 1 172 ? -15.325 39.848 -87.803 1.00 19.81 162 ASP C N 1
ATOM 9318 C CA . ASP C 1 172 ? -14.403 38.717 -87.806 1.00 20.85 162 ASP C CA 1
ATOM 9319 C C . ASP C 1 172 ? -14.822 37.658 -86.794 1.00 17.79 162 ASP C C 1
ATOM 9320 O O . ASP C 1 172 ? -14.662 36.457 -87.046 1.00 17.52 162 ASP C O 1
ATOM 9325 N N . ASP C 1 173 ? -15.351 38.081 -85.641 1.00 16.81 163 ASP C N 1
ATOM 9326 C CA . ASP C 1 173 ? -15.881 37.126 -84.670 1.00 17.33 163 ASP C CA 1
ATOM 9327 C C . ASP C 1 173 ? -16.983 36.277 -85.291 1.00 20.65 163 ASP C C 1
ATOM 9328 O O . ASP C 1 173 ? -16.953 35.043 -85.220 1.00 18.29 163 ASP C O 1
ATOM 9333 N N . ARG C 1 174 ? -17.976 36.931 -85.901 1.00 18.39 164 ARG C N 1
ATOM 9334 C CA . ARG C 1 174 ? -19.091 36.196 -86.483 1.00 16.50 164 ARG C CA 1
ATOM 9335 C C . ARG C 1 174 ? -18.645 35.353 -87.669 1.00 14.25 164 ARG C C 1
ATOM 9336 O O . ARG C 1 174 ? -19.182 34.261 -87.885 1.00 16.57 164 ARG C O 1
ATOM 9344 N N . ALA C 1 175 ? -17.665 35.835 -88.437 1.00 14.39 165 ALA C N 1
ATOM 9345 C CA . ALA C 1 175 ? -17.125 35.045 -89.538 1.00 18.50 165 ALA C CA 1
ATOM 9346 C C . ALA C 1 175 ? -16.496 33.755 -89.027 1.00 17.87 165 ALA C C 1
ATOM 9347 O O . ALA C 1 175 ? -16.756 32.669 -89.559 1.00 15.77 165 ALA C O 1
ATOM 9349 N N . MET C 1 176 ? -15.662 33.855 -87.988 1.00 16.76 166 MET C N 1
ATOM 9350 C CA . MET C 1 176 ? -15.097 32.654 -87.381 1.00 15.04 166 MET C CA 1
ATOM 9351 C C . MET C 1 176 ? -16.193 31.749 -86.835 1.00 15.09 166 MET C C 1
ATOM 9352 O O . MET C 1 176 ? -16.127 30.522 -86.977 1.00 14.80 166 MET C O 1
ATOM 9357 N N . LEU C 1 177 ? -17.219 32.341 -86.217 1.00 15.29 167 LEU C N 1
ATOM 9358 C CA . LEU C 1 177 ? -18.279 31.557 -85.593 1.00 19.36 167 LEU C CA 1
ATOM 9359 C C . LEU C 1 177 ? -19.068 30.744 -86.611 1.00 18.99 167 LEU C C 1
ATOM 9360 O O . LEU C 1 177 ? -19.576 29.667 -86.282 1.00 21.84 167 LEU C O 1
ATOM 9365 N N . GLU C 1 178 ? -19.194 31.236 -87.841 1.00 18.08 168 GLU C N 1
ATOM 9366 C CA . GLU C 1 178 ? -19.958 30.532 -88.861 1.00 17.61 168 GLU C CA 1
ATOM 9367 C C . GLU C 1 178 ? -19.078 29.730 -89.811 1.00 14.35 168 GLU C C 1
ATOM 9368 O O . GLU C 1 178 ? -19.576 29.233 -90.826 1.00 16.63 168 GLU C O 1
ATOM 9374 N N . GLY C 1 179 ? -17.790 29.592 -89.512 1.00 16.41 169 GLY C N 1
ATOM 9375 C CA . GLY C 1 179 ? -16.937 28.659 -90.218 1.00 15.19 169 GLY C CA 1
ATOM 9376 C C . GLY C 1 179 ? -16.088 29.224 -91.334 1.00 16.60 169 GLY C C 1
ATOM 9377 O O . GLY C 1 179 ? -15.518 28.440 -92.102 1.00 17.56 169 GLY C O 1
ATOM 9378 N N . ARG C 1 180 ? -15.972 30.551 -91.441 1.00 13.73 170 ARG C N 1
ATOM 9379 C CA . ARG C 1 180 ? -15.192 31.152 -92.519 1.00 14.97 170 ARG C CA 1
ATOM 9380 C C . ARG C 1 180 ? -13.734 30.708 -92.487 1.00 18.60 170 ARG C C 1
ATOM 9381 O O . ARG C 1 180 ? -13.079 30.654 -93.535 1.00 19.33 170 ARG C O 1
ATOM 9389 N N . ASP C 1 181 ? -13.206 30.388 -91.304 1.00 18.69 171 ASP C N 1
ATOM 9390 C CA . ASP C 1 181 ? -11.825 29.948 -91.152 1.00 19.04 171 ASP C CA 1
ATOM 9391 C C . ASP C 1 181 ? -11.719 28.449 -90.901 1.00 20.00 171 ASP C C 1
ATOM 9392 O O . ASP C 1 181 ? -10.681 27.973 -90.430 1.00 20.36 171 ASP C O 1
ATOM 9397 N N . GLY C 1 182 ? -12.771 27.698 -91.201 1.00 18.31 172 GLY C N 1
ATOM 9398 C CA . GLY C 1 182 ? -12.779 26.266 -90.995 1.00 18.85 172 GLY C CA 1
ATOM 9399 C C . GLY C 1 182 ? -13.520 25.866 -89.731 1.00 18.08 172 GLY C C 1
ATOM 9400 O O . GLY C 1 182 ? -13.848 26.684 -88.866 1.00 20.84 172 GLY C O 1
ATOM 9401 N N . ILE C 1 183 ? -13.768 24.558 -89.630 1.00 16.72 173 ILE C N 1
ATOM 9402 C CA . ILE C 1 183 ? -14.568 24.021 -88.536 1.00 17.20 173 ILE C CA 1
ATOM 9403 C C . ILE C 1 183 ? -13.820 24.107 -87.209 1.00 17.95 173 ILE C C 1
ATOM 9404 O O . ILE C 1 183 ? -14.436 24.301 -86.153 1.00 16.44 173 ILE C O 1
ATOM 9409 N N . ALA C 1 184 ? -12.490 23.984 -87.233 1.00 16.52 174 ALA C N 1
ATOM 9410 C CA . ALA C 1 184 ? -11.724 24.006 -85.989 1.00 16.93 174 ALA C CA 1
ATOM 9411 C C . ALA C 1 184 ? -11.795 25.372 -85.318 1.00 13.00 174 ALA C C 1
ATOM 9412 O O . ALA C 1 184 ? -12.059 25.469 -84.113 1.00 15.20 174 ALA C O 1
ATOM 9414 N N . VAL C 1 185 ? -11.558 26.437 -86.085 1.00 15.43 175 VAL C N 1
ATOM 9415 C CA . VAL C 1 185 ? -11.668 27.788 -85.540 1.00 14.97 175 VAL C CA 1
ATOM 9416 C C . VAL C 1 185 ? -13.092 28.055 -85.070 1.00 14.00 175 VAL C C 1
ATOM 9417 O O . VAL C 1 185 ? -13.314 28.727 -84.054 1.00 12.64 175 VAL C O 1
ATOM 9421 N N . ARG C 1 186 ? -14.079 27.515 -85.787 1.00 14.53 176 ARG C N 1
ATOM 9422 C CA . ARG C 1 186 ? -15.467 27.684 -85.374 1.00 14.02 176 ARG C CA 1
ATOM 9423 C C . ARG C 1 186 ? -15.724 27.044 -84.016 1.00 15.63 176 ARG C C 1
ATOM 9424 O O . ARG C 1 186 ? -16.344 27.654 -83.138 1.00 14.06 176 ARG C O 1
ATOM 9432 N N . GLN C 1 187 ? -15.268 25.802 -83.831 1.00 16.74 177 GLN C N 1
ATOM 9433 C CA . GLN C 1 187 ? -15.450 25.145 -82.542 1.00 14.90 177 GLN C CA 1
ATOM 9434 C C . GLN C 1 187 ? -14.774 25.935 -81.432 1.00 13.16 177 GLN C C 1
ATOM 9435 O O . GLN C 1 187 ? -15.326 26.070 -80.333 1.00 15.71 177 GLN C O 1
ATOM 9441 N N . ALA C 1 188 ? -13.588 26.483 -81.710 1.00 15.19 178 ALA C N 1
ATOM 9442 C CA . ALA C 1 188 ? -12.907 27.322 -80.730 1.00 13.95 178 ALA C CA 1
ATOM 9443 C C . ALA C 1 188 ? -13.752 28.538 -80.372 1.00 13.19 178 ALA C C 1
ATOM 9444 O O . ALA C 1 188 ? -13.923 28.863 -79.192 1.00 13.82 178 ALA C O 1
ATOM 9446 N N . MET C 1 189 ? -14.304 29.216 -81.383 1.00 13.81 179 MET C N 1
ATOM 9447 C CA . MET C 1 189 ? -15.123 30.396 -81.120 1.00 16.99 179 MET C CA 1
ATOM 9448 C C . MET C 1 189 ? -16.396 30.039 -80.365 1.00 14.83 179 MET C C 1
ATOM 9449 O O . MET C 1 189 ? -16.827 30.788 -79.480 1.00 15.08 179 MET C O 1
ATOM 9454 N N . ARG C 1 190 ? -17.025 28.913 -80.714 1.00 13.51 180 ARG C N 1
ATOM 9455 C CA . ARG C 1 190 ? -18.230 28.491 -80.008 1.00 13.36 180 ARG C CA 1
ATOM 9456 C C . ARG C 1 190 ? -17.962 28.328 -78.519 1.00 15.58 180 ARG C C 1
ATOM 9457 O O . ARG C 1 190 ? -18.759 28.767 -77.682 1.00 16.68 180 ARG C O 1
ATOM 9465 N N . ILE C 1 191 ? -16.830 27.713 -78.172 1.00 14.88 181 ILE C N 1
ATOM 9466 C CA . ILE C 1 191 ? -16.474 27.539 -76.769 1.00 13.51 181 ILE C CA 1
ATOM 9467 C C . ILE C 1 191 ? -16.204 28.889 -76.114 1.00 12.92 181 ILE C C 1
ATOM 9468 O O . ILE C 1 191 ? -16.649 29.149 -74.990 1.00 14.59 181 ILE C O 1
ATOM 9473 N N . ILE C 1 192 ? -15.493 29.776 -76.814 1.00 13.99 182 ILE C N 1
ATOM 9474 C CA . ILE C 1 192 ? -15.163 31.086 -76.257 1.00 16.48 182 ILE C CA 1
ATOM 9475 C C . ILE C 1 192 ? -16.425 31.898 -76.002 1.00 15.32 182 ILE C C 1
ATOM 9476 O O . ILE C 1 192 ? -16.567 32.540 -74.954 1.00 15.75 182 ILE C O 1
ATOM 9481 N N . VAL C 1 193 ? -17.358 31.890 -76.955 1.00 15.49 183 VAL C N 1
ATOM 9482 C CA . VAL C 1 193 ? -18.569 32.693 -76.816 1.00 19.30 183 VAL C CA 1
ATOM 9483 C C . VAL C 1 193 ? -19.439 32.161 -75.683 1.00 14.61 183 VAL C C 1
ATOM 9484 O O . VAL C 1 193 ? -20.039 32.936 -74.927 1.00 16.81 183 VAL C O 1
ATOM 9488 N N . ALA C 1 194 ? -19.509 30.836 -75.533 1.00 13.82 184 ALA C N 1
ATOM 9489 C CA . ALA C 1 194 ? -20.260 30.259 -74.423 1.00 15.83 184 ALA C CA 1
ATOM 9490 C C . ALA C 1 194 ? -19.641 30.640 -73.084 1.00 20.08 184 ALA C C 1
ATOM 9491 O O . ALA C 1 194 ? -20.355 30.994 -72.139 1.00 17.24 184 ALA C O 1
ATOM 9493 N N . MET C 1 195 ? -18.310 30.582 -72.985 1.00 14.13 185 MET C N 1
ATOM 9494 C CA . MET C 1 195 ? -17.649 30.987 -71.748 1.00 13.98 185 MET C CA 1
ATOM 9495 C C . MET C 1 195 ? -17.845 32.474 -71.483 1.00 16.49 185 MET C C 1
ATOM 9496 O O . MET C 1 195 ? -18.047 32.886 -70.334 1.00 19.21 185 MET C O 1
ATOM 9501 N N . ALA C 1 196 ? -17.788 33.295 -72.534 1.00 16.56 186 ALA C N 1
ATOM 9502 C CA . ALA C 1 196 ? -18.026 34.725 -72.367 1.00 16.59 186 ALA C CA 1
ATOM 9503 C C . ALA C 1 196 ? -19.411 34.988 -71.791 1.00 21.26 186 ALA C C 1
ATOM 9504 O O . ALA C 1 196 ? -19.577 35.856 -70.926 1.00 19.68 186 ALA C O 1
ATOM 9506 N N . ALA C 1 197 ? -20.415 34.237 -72.251 1.00 16.97 187 ALA C N 1
ATOM 9507 C CA . ALA C 1 197 ? -21.757 34.373 -71.696 1.00 18.27 187 ALA C CA 1
ATOM 9508 C C . ALA C 1 197 ? -21.793 33.952 -70.231 1.00 25.95 187 ALA C C 1
ATOM 9509 O O . ALA C 1 197 ? -22.488 34.571 -69.416 1.00 24.14 187 ALA C O 1
ATOM 9511 N N . GLN C 1 198 ? -21.049 32.900 -69.880 1.00 23.14 188 GLN C N 1
ATOM 9512 C CA . GLN C 1 198 ? -20.986 32.459 -68.490 1.00 24.40 188 GLN C CA 1
ATOM 9513 C C . GLN C 1 198 ? -20.425 33.550 -67.589 1.00 28.30 188 GLN C C 1
ATOM 9514 O O . GLN C 1 198 ? -20.907 33.753 -66.468 1.00 30.01 188 GLN C O 1
ATOM 9520 N N . GLN C 1 199 ? -19.406 34.258 -68.062 1.00 23.80 189 GLN C N 1
ATOM 9521 C CA . GLN C 1 199 ? -18.730 35.288 -67.290 1.00 25.27 189 GLN C CA 1
ATOM 9522 C C . GLN C 1 199 ? -19.398 36.652 -67.415 1.00 25.23 189 GLN C C 1
ATOM 9523 O O . GLN C 1 199 ? -18.859 37.641 -66.906 1.00 28.47 189 GLN C O 1
ATOM 9529 N N . GLY C 1 200 ? -20.554 36.723 -68.071 1.00 26.18 190 GLY C N 1
ATOM 9530 C CA . GLY C 1 200 ? -21.252 37.987 -68.227 1.00 26.47 190 GLY C CA 1
ATOM 9531 C C . GLY C 1 200 ? -20.486 39.017 -69.022 1.00 30.84 190 GLY C C 1
ATOM 9532 O O . GLY C 1 200 ? -20.702 40.220 -68.839 1.00 28.46 190 GLY C O 1
ATOM 9533 N N . ALA C 1 201 ? -19.584 38.579 -69.895 1.00 24.81 191 ALA C N 1
ATOM 9534 C CA . ALA C 1 201 ? -18.820 39.512 -70.706 1.00 23.80 191 ALA C CA 1
ATOM 9535 C C . ALA C 1 201 ? -19.704 40.130 -71.782 1.00 23.49 191 ALA C C 1
ATOM 9536 O O . ALA C 1 201 ? -20.652 39.511 -72.273 1.00 24.67 191 ALA C O 1
ATOM 9538 N N . SER C 1 202 ? -19.389 41.370 -72.144 1.00 23.67 192 SER C N 1
ATOM 9539 C CA . SER C 1 202 ? -20.111 42.064 -73.197 1.00 23.96 192 SER C CA 1
ATOM 9540 C C . SER C 1 202 ? -19.316 42.193 -74.487 1.00 25.58 192 SER C C 1
ATOM 9541 O O . SER C 1 202 ? -19.857 42.692 -75.480 1.00 30.24 192 SER C O 1
ATOM 9544 N N . ALA C 1 203 ? -18.063 41.750 -74.505 1.00 26.10 193 ALA C N 1
ATOM 9545 C CA . ALA C 1 203 ? -17.267 41.751 -75.723 1.00 22.76 193 ALA C CA 1
ATOM 9546 C C . ALA C 1 203 ? -16.152 40.727 -75.575 1.00 24.39 193 ALA C C 1
ATOM 9547 O O . ALA C 1 203 ? -15.913 40.186 -74.493 1.00 19.46 193 ALA C O 1
ATOM 9549 N N . LEU C 1 204 ? -15.489 40.452 -76.692 1.00 20.24 194 LEU C N 1
ATOM 9550 C CA . LEU C 1 204 ? -14.235 39.718 -76.716 1.00 15.78 194 LEU C CA 1
ATOM 9551 C C . LEU C 1 204 ? -13.086 40.713 -76.820 1.00 19.36 194 LEU C C 1
ATOM 9552 O O . LEU C 1 204 ? -13.282 41.884 -77.156 1.00 19.56 194 LEU C O 1
ATOM 9557 N N . VAL C 1 205 ? -11.879 40.242 -76.523 1.00 16.34 195 VAL C N 1
ATOM 9558 C CA . VAL C 1 205 ? -10.700 41.100 -76.547 1.00 16.82 195 VAL C CA 1
ATOM 9559 C C . VAL C 1 205 ? -9.564 40.360 -77.239 1.00 15.46 195 VAL C C 1
ATOM 9560 O O . VAL C 1 205 ? -9.434 39.137 -77.113 1.00 14.29 195 VAL C O 1
ATOM 9564 N N . ASP C 1 206 ? -8.757 41.102 -77.993 1.00 14.93 196 ASP C N 1
ATOM 9565 C CA . ASP C 1 206 ? -7.575 40.530 -78.621 1.00 18.23 196 ASP C CA 1
ATOM 9566 C C . ASP C 1 206 ? -6.548 40.135 -77.568 1.00 14.45 196 ASP C C 1
ATOM 9567 O O . ASP C 1 206 ? -6.326 40.858 -76.593 1.00 14.76 196 ASP C O 1
ATOM 9572 N N . VAL C 1 207 ? -5.913 38.986 -77.775 1.00 14.98 197 VAL C N 1
ATOM 9573 C CA . VAL C 1 207 ? -4.746 38.590 -76.999 1.00 11.10 197 VAL C CA 1
ATOM 9574 C C . VAL C 1 207 ? -3.553 38.535 -77.942 1.00 12.53 197 VAL C C 1
ATOM 9575 O O . VAL C 1 207 ? -3.689 38.237 -79.134 1.00 14.61 197 VAL C O 1
ATOM 9579 N N . THR C 1 208 ? -2.375 38.844 -77.403 1.00 12.02 198 THR C N 1
ATOM 9580 C CA . THR C 1 208 ? -1.163 38.913 -78.208 1.00 12.84 198 THR C CA 1
ATOM 9581 C C . THR C 1 208 ? -0.421 37.591 -78.287 1.00 14.42 198 THR C C 1
ATOM 9582 O O . THR C 1 208 ? 0.367 37.393 -79.218 1.00 14.64 198 THR C O 1
ATOM 9586 N N . GLN C 1 209 ? -0.640 36.702 -77.327 1.00 12.51 199 GLN C N 1
ATOM 9587 C CA . GLN C 1 209 ? 0.067 35.437 -77.269 1.00 10.95 199 GLN C CA 1
ATOM 9588 C C . GLN C 1 209 ? -0.721 34.496 -76.373 1.00 9.87 199 GLN C C 1
ATOM 9589 O O . GLN C 1 209 ? -1.553 34.924 -75.573 1.00 12.42 199 GLN C O 1
ATOM 9595 N N . GLY C 1 210 ? -0.442 33.200 -76.517 1.00 10.16 200 GLY C N 1
ATOM 9596 C CA . GLY C 1 210 ? -1.071 32.184 -75.710 1.00 11.85 200 GLY C CA 1
ATOM 9597 C C . GLY C 1 210 ? -0.034 31.348 -74.978 1.00 11.79 200 GLY C C 1
ATOM 9598 O O . GLY C 1 210 ? 1.159 31.361 -75.295 1.00 12.70 200 GLY C O 1
ATOM 9599 N N . HIS C 1 211 ? -0.513 30.615 -73.981 1.00 10.25 201 HIS C N 1
ATOM 9600 C CA . HIS C 1 211 ? 0.290 29.603 -73.307 1.00 9.22 201 HIS C CA 1
ATOM 9601 C C . HIS C 1 211 ? -0.614 28.415 -73.032 1.00 11.60 201 HIS C C 1
ATOM 9602 O O . HIS C 1 211 ? -1.589 28.535 -72.283 1.00 12.32 201 HIS C O 1
ATOM 9609 N N . ILE C 1 212 ? -0.304 27.287 -73.657 1.00 11.69 202 ILE C N 1
ATOM 9610 C CA . ILE C 1 212 ? -1.150 26.102 -73.604 1.00 12.42 202 ILE C CA 1
ATOM 9611 C C . ILE C 1 212 ? -0.698 25.235 -72.437 1.00 9.22 202 ILE C C 1
ATOM 9612 O O . ILE C 1 212 ? 0.501 24.983 -72.262 1.00 10.16 202 ILE C O 1
ATOM 9617 N N . ASP C 1 213 ? -1.665 24.790 -71.632 1.00 11.58 203 ASP C N 1
ATOM 9618 C CA . ASP C 1 213 ? -1.410 24.008 -70.432 1.00 12.13 203 ASP C CA 1
ATOM 9619 C C . ASP C 1 213 ? -1.923 22.577 -70.526 1.00 12.54 203 ASP C C 1
ATOM 9620 O O . ASP C 1 213 ? -1.439 21.717 -69.784 1.00 12.87 203 ASP C O 1
ATOM 9625 N N . GLY C 1 214 ? -2.868 22.296 -71.427 1.00 12.01 204 GLY C N 1
ATOM 9626 C CA . GLY C 1 214 ? -3.439 20.974 -71.563 1.00 12.03 204 GLY C CA 1
ATOM 9627 C C . GLY C 1 214 ? -2.559 19.939 -72.221 1.00 13.09 204 GLY C C 1
ATOM 9628 O O . GLY C 1 214 ? -3.025 18.835 -72.510 1.00 14.45 204 GLY C O 1
ATOM 9629 N N . CYS C 1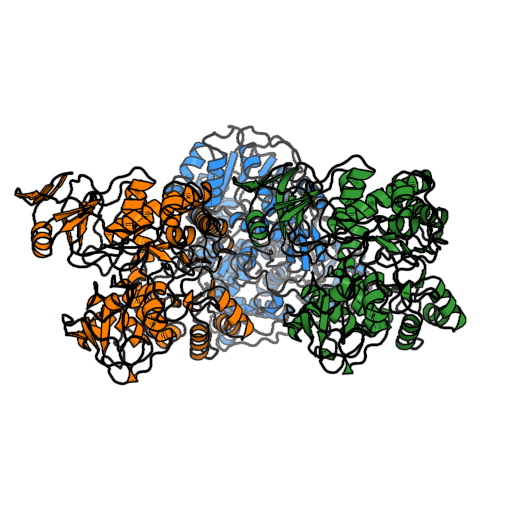 215 ? -1.297 20.276 -72.480 1.00 11.08 205 CYS C N 1
ATOM 9630 C CA . CYS C 1 215 ? -0.298 19.355 -73.006 1.00 10.50 205 CYS C CA 1
ATOM 9631 C C . CYS C 1 215 ? 0.301 18.449 -71.936 1.00 13.79 205 CYS C C 1
ATOM 9632 O O . CYS C 1 215 ? 1.092 17.559 -72.271 1.00 15.46 205 CYS C O 1
ATOM 9635 N N . ILE C 1 216 ? -0.058 18.643 -70.667 1.00 13.21 206 ILE C N 1
ATOM 9636 C CA . ILE C 1 216 ? 0.239 17.646 -69.648 1.00 12.15 206 ILE C CA 1
ATOM 9637 C C . ILE C 1 216 ? -0.684 16.451 -69.849 1.00 11.72 206 ILE C C 1
ATOM 9638 O O . ILE C 1 216 ? -1.891 16.607 -70.081 1.00 15.61 206 ILE C O 1
ATOM 9643 N N . TYR C 1 217 ? -0.119 15.246 -69.787 1.00 13.46 207 TYR C N 1
ATOM 9644 C CA . TYR C 1 217 ? -0.897 14.029 -70.005 1.00 15.59 207 TYR C CA 1
ATOM 9645 C C . TYR C 1 217 ? -1.592 13.643 -68.698 1.00 15.28 207 TYR C C 1
ATOM 9646 O O . TYR C 1 217 ? -1.325 12.611 -68.081 1.00 16.47 207 TYR C O 1
ATOM 9655 N N . ALA C 1 218 ? -2.504 14.516 -68.273 1.00 15.66 208 ALA C N 1
ATOM 9656 C CA . ALA C 1 218 ? -3.242 14.296 -67.038 1.00 15.25 208 ALA C CA 1
ATOM 9657 C C . ALA C 1 218 ? -4.328 13.243 -67.183 1.00 15.27 208 ALA C C 1
ATOM 9658 O O . ALA C 1 218 ? -4.818 12.733 -66.169 1.00 17.76 208 ALA C O 1
ATOM 9660 N N . SER C 1 219 ? -4.700 12.909 -68.407 1.00 15.80 209 SER C N 1
ATOM 9661 C CA . SER C 1 219 ? -5.809 12.016 -68.697 1.00 16.81 209 SER C CA 1
ATOM 9662 C C . SER C 1 219 ? -5.733 11.601 -70.159 1.00 15.38 209 SER C C 1
ATOM 9663 O O . SER C 1 219 ? -5.157 12.329 -70.980 1.00 17.50 209 SER C O 1
ATOM 9666 N N . PRO C 1 220 ? -6.270 10.435 -70.524 1.00 19.38 210 PRO C N 1
ATOM 9667 C CA . PRO C 1 220 ? -6.390 10.117 -71.954 1.00 16.60 210 PRO C CA 1
ATOM 9668 C C . PRO C 1 220 ? -7.187 11.158 -72.716 1.00 16.39 210 PRO C C 1
ATOM 9669 O O . PRO C 1 220 ? -6.873 11.437 -73.880 1.00 19.83 210 PRO C O 1
ATOM 9673 N N . ALA C 1 221 ? -8.196 11.759 -72.078 1.00 17.99 211 ALA C N 1
ATOM 9674 C CA . ALA C 1 221 ? -9.007 12.774 -72.743 1.00 18.02 211 ALA C CA 1
ATOM 9675 C C . ALA C 1 221 ? -8.187 13.997 -73.132 1.00 17.40 211 ALA C C 1
ATOM 9676 O O . ALA C 1 221 ? -8.538 14.697 -74.088 1.00 15.02 211 ALA C O 1
ATOM 9678 N N . ASN C 1 222 ? -7.105 14.283 -72.403 1.00 17.75 212 ASN C N 1
ATOM 9679 C CA . ASN C 1 222 ? -6.245 15.398 -72.788 1.00 17.10 212 ASN C CA 1
ATOM 9680 C C . ASN C 1 222 ? -5.668 15.182 -74.180 1.00 17.36 212 ASN C C 1
ATOM 9681 O O . ASN C 1 222 ? -5.581 16.122 -74.979 1.00 17.52 212 ASN C O 1
ATOM 9686 N N . LEU C 1 223 ? -5.287 13.942 -74.495 1.00 16.32 213 LEU C N 1
ATOM 9687 C CA . LEU C 1 223 ? -4.831 13.627 -75.843 1.00 16.92 213 LEU C CA 1
ATOM 9688 C C . LEU C 1 223 ? -5.996 13.588 -76.825 1.00 15.80 213 LEU C C 1
ATOM 9689 O O . LEU C 1 223 ? -5.861 14.024 -77.974 1.00 18.47 213 LEU C O 1
ATOM 9694 N N . THR C 1 224 ? -7.148 13.068 -76.390 1.00 16.49 214 THR C N 1
ATOM 9695 C CA . THR C 1 224 ? -8.304 12.978 -77.279 1.00 19.33 214 THR C CA 1
ATOM 9696 C C . THR C 1 224 ? -8.749 14.358 -77.746 1.00 24.14 214 THR C C 1
ATOM 9697 O O . THR C 1 224 ? -9.066 14.549 -78.927 1.00 20.28 214 THR C O 1
ATOM 9701 N N . PHE C 1 225 ? -8.777 15.334 -76.836 1.00 18.35 215 PHE C N 1
ATOM 9702 C CA . PHE C 1 225 ? -9.145 16.691 -77.227 1.00 15.27 215 PHE C CA 1
ATOM 9703 C C . PHE C 1 225 ? -8.132 17.273 -78.202 1.00 18.25 215 PHE C C 1
ATOM 9704 O O . PHE C 1 225 ? -8.503 17.863 -79.223 1.00 17.99 215 PHE C O 1
ATOM 9712 N N . ALA C 1 226 ? -6.842 17.141 -77.886 1.00 17.18 216 ALA C N 1
ATOM 9713 C CA . ALA C 1 226 ? -5.812 17.732 -78.733 1.00 16.46 216 ALA C CA 1
ATOM 9714 C C . ALA C 1 226 ? -5.832 17.128 -80.129 1.00 18.85 216 ALA C C 1
ATOM 9715 O O . ALA C 1 226 ? -5.655 17.839 -81.124 1.00 21.81 216 ALA C O 1
ATOM 9717 N N . GLU C 1 227 ? -6.050 15.815 -80.224 1.00 19.97 217 GLU C N 1
ATOM 9718 C CA . GLU C 1 227 ? -6.076 15.174 -81.534 1.00 20.94 217 GLU C CA 1
ATOM 9719 C C . GLU C 1 227 ? -7.360 15.491 -82.288 1.00 21.26 217 GLU C C 1
ATOM 9720 O O . GLU C 1 227 ? -7.337 15.603 -83.518 1.00 21.29 217 GLU C O 1
ATOM 9726 N N . LYS C 1 228 ? -8.482 15.648 -81.579 1.00 22.49 218 LYS C N 1
ATOM 9727 C CA . LYS C 1 228 ? -9.713 16.063 -82.243 1.00 24.04 218 LYS C CA 1
ATOM 9728 C C . LYS C 1 228 ? -9.560 17.446 -82.859 1.00 21.78 218 LYS C C 1
ATOM 9729 O O . LYS C 1 228 ? -9.999 17.686 -83.991 1.00 21.62 218 LYS C O 1
ATOM 9735 N N . MET C 1 229 ? -8.931 18.372 -82.132 1.00 18.26 219 MET C N 1
ATOM 9736 C CA . MET C 1 229 ? -8.707 19.702 -82.685 1.00 18.55 219 MET C CA 1
ATOM 9737 C C . MET C 1 229 ? -7.661 19.668 -83.792 1.00 19.20 219 MET C C 1
ATOM 9738 O O . MET C 1 229 ? -7.802 20.360 -84.807 1.00 17.86 219 MET C O 1
ATOM 9743 N N . ALA C 1 230 ? -6.609 18.864 -83.618 1.00 20.04 220 ALA C N 1
ATOM 9744 C CA . ALA C 1 230 ? -5.576 18.769 -84.643 1.00 18.69 220 ALA C CA 1
ATOM 9745 C C . ALA C 1 230 ? -6.107 18.102 -85.907 1.00 18.54 220 ALA C C 1
ATOM 9746 O O . ALA C 1 230 ? -5.751 18.502 -87.021 1.00 21.78 220 ALA C O 1
ATOM 9748 N N . ASP C 1 231 ? -6.960 17.085 -85.756 1.00 23.62 221 ASP C N 1
ATOM 9749 C CA . ASP C 1 231 ? -7.503 16.403 -86.927 1.00 25.03 221 ASP C CA 1
ATOM 9750 C C . ASP C 1 231 ? -8.469 17.291 -87.701 1.00 28.60 221 ASP C C 1
ATOM 9751 O O . ASP C 1 231 ? -8.659 17.091 -88.906 1.00 31.46 221 ASP C O 1
ATOM 9756 N N . MET C 1 232 ? -9.086 18.268 -87.039 1.00 23.40 222 MET C N 1
ATOM 9757 C CA . MET C 1 232 ? -9.926 19.241 -87.726 1.00 24.19 222 MET C CA 1
ATOM 9758 C C . MET C 1 232 ? -9.126 20.379 -88.342 1.00 21.36 222 MET C C 1
ATOM 9759 O O . MET C 1 232 ? -9.725 21.332 -88.852 1.00 23.56 222 MET C O 1
ATOM 9764 N N . GLY C 1 233 ? -7.799 20.301 -88.311 1.00 22.36 223 GLY C N 1
ATOM 9765 C CA . GLY C 1 233 ? -6.965 21.342 -88.871 1.00 17.45 223 GLY C CA 1
ATOM 9766 C C . GLY C 1 233 ? -6.705 22.516 -87.958 1.00 18.14 223 GLY C C 1
ATOM 9767 O O . GLY C 1 233 ? -6.383 23.602 -88.452 1.00 20.93 223 GLY C O 1
ATOM 9768 N N . GLY C 1 234 ? -6.831 22.335 -86.646 1.00 19.47 224 GLY C N 1
ATOM 9769 C CA . GLY C 1 234 ? -6.614 23.446 -85.735 1.00 17.84 224 GLY C CA 1
ATOM 9770 C C . GLY C 1 234 ? -5.190 23.968 -85.822 1.00 14.93 224 GLY C C 1
ATOM 9771 O O . GLY C 1 234 ? -4.230 23.202 -85.919 1.00 17.48 224 GLY C O 1
ATOM 9772 N N . LYS C 1 235 ? -5.063 25.295 -85.800 1.00 15.71 225 LYS C N 1
ATOM 9773 C CA . LYS C 1 235 ? -3.781 25.985 -85.827 1.00 15.38 225 LYS C CA 1
ATOM 9774 C C . LYS C 1 235 ? -3.883 27.228 -84.959 1.00 15.82 225 LYS C C 1
ATOM 9775 O O . LYS C 1 235 ? -4.923 27.892 -84.942 1.00 18.97 225 LYS C O 1
ATOM 9781 N N . VAL C 1 236 ? -2.808 27.551 -84.250 1.00 18.50 226 VAL C N 1
ATOM 9782 C CA . VAL C 1 236 ? -2.817 28.756 -83.430 1.00 16.03 226 VAL C CA 1
ATOM 9783 C C . VAL C 1 236 ? -2.597 29.971 -84.319 1.00 15.48 226 VAL C C 1
ATOM 9784 O O . VAL C 1 236 ? -1.909 29.914 -85.346 1.00 19.20 226 VAL C O 1
ATOM 9788 N N . ARG C 1 237 ? -3.211 31.082 -83.920 1.00 13.67 227 ARG C N 1
ATOM 9789 C CA . ARG C 1 237 ? -3.186 32.332 -84.664 1.00 14.75 227 ARG C CA 1
ATOM 9790 C C . ARG C 1 237 ? -2.253 33.367 -84.051 1.00 18.93 227 ARG C C 1
ATOM 9791 O O . ARG C 1 237 ? -1.805 34.278 -84.756 1.00 19.37 227 ARG C O 1
ATOM 9799 N N . VAL C 1 238 ? -1.953 33.244 -82.767 1.00 15.33 228 VAL C N 1
ATOM 9800 C CA . VAL C 1 238 ? -0.998 34.116 -82.090 1.00 15.36 228 VAL C CA 1
ATOM 9801 C C . VAL C 1 238 ? 0.128 33.233 -81.572 1.00 13.79 228 VAL C C 1
ATOM 9802 O O . VAL C 1 238 ? -0.067 32.023 -81.360 1.00 14.53 228 VAL C O 1
ATOM 9806 N N . PRO C 1 239 ? 1.323 33.792 -81.372 1.00 16.10 229 PRO C N 1
ATOM 9807 C CA . PRO C 1 239 ? 2.423 32.989 -80.820 1.00 15.06 229 PRO C CA 1
ATOM 9808 C C . PRO C 1 239 ? 2.013 32.367 -79.495 1.00 13.17 229 PRO C C 1
ATOM 9809 O O . PRO C 1 239 ? 1.506 33.047 -78.602 1.00 14.97 229 PRO C O 1
ATOM 9813 N N . SER C 1 240 ? 2.211 31.058 -79.379 1.00 13.47 230 SER C N 1
ATOM 9814 C CA . SER C 1 240 ? 1.706 30.315 -78.232 1.00 12.51 230 SER C CA 1
ATOM 9815 C C . SER C 1 240 ? 2.779 29.369 -77.724 1.00 13.50 230 SER C C 1
ATOM 9816 O O . SER C 1 240 ? 3.253 28.507 -78.469 1.00 16.53 230 SER C O 1
ATOM 9819 N N . THR C 1 241 ? 3.150 29.529 -76.459 1.00 11.19 231 THR C N 1
ATOM 9820 C CA . THR C 1 241 ? 4.094 28.638 -75.808 1.00 12.92 231 THR C CA 1
ATOM 9821 C C . THR C 1 241 ? 3.362 27.448 -75.194 1.00 9.08 231 THR C C 1
ATOM 9822 O O . THR C 1 241 ? 2.131 27.390 -75.156 1.00 10.95 231 THR C O 1
ATOM 9826 N N . MET C 1 242 ? 4.139 26.486 -74.704 1.00 11.56 232 MET C N 1
ATOM 9827 C CA . MET C 1 242 ? 3.598 25.262 -74.134 1.00 12.37 232 MET C CA 1
ATOM 9828 C C . MET C 1 242 ? 4.096 25.068 -72.710 1.00 11.27 232 MET C C 1
ATOM 9829 O O . MET C 1 242 ? 5.275 25.288 -72.416 1.00 10.13 232 MET C O 1
ATOM 9834 N N . ASN C 1 243 ? 3.190 24.629 -71.845 1.00 10.79 233 ASN C N 1
ATOM 9835 C CA . ASN C 1 243 ? 3.509 24.361 -70.450 1.00 10.91 233 ASN C CA 1
ATOM 9836 C C . ASN C 1 243 ? 4.309 23.063 -70.357 1.00 12.84 233 ASN C C 1
ATOM 9837 O O . ASN C 1 243 ? 4.709 22.468 -71.361 1.00 10.82 233 ASN C O 1
ATOM 9842 N N . ALA C 1 244 ? 4.548 22.605 -69.130 1.00 10.10 234 ALA C N 1
ATOM 9843 C CA . ALA C 1 244 ? 5.255 21.350 -68.931 1.00 11.09 234 ALA C CA 1
ATOM 9844 C C . ALA C 1 244 ? 4.505 20.199 -69.589 1.00 11.88 234 ALA C C 1
ATOM 9845 O O . ALA C 1 244 ? 3.283 20.237 -69.765 1.00 12.73 234 ALA C O 1
ATOM 9847 N N . ILE C 1 245 ? 5.255 19.167 -69.963 1.00 11.52 235 ILE C N 1
ATOM 9848 C CA . ILE C 1 245 ? 4.664 17.972 -70.550 1.00 11.30 235 ILE C CA 1
ATOM 9849 C C . ILE C 1 245 ? 5.018 16.780 -69.673 1.00 11.82 235 ILE C C 1
ATOM 9850 O O . ILE C 1 245 ? 5.749 16.918 -68.685 1.00 13.08 235 ILE C O 1
ATOM 9855 N N . SER C 1 246 ? 4.499 15.604 -70.017 1.00 11.68 236 SER C N 1
ATOM 9856 C CA . SER C 1 246 ? 4.619 14.431 -69.167 1.00 11.98 236 SER C CA 1
ATOM 9857 C C . SER C 1 246 ? 5.726 13.486 -69.613 1.00 13.89 236 SER C C 1
ATOM 9858 O O . SER C 1 246 ? 5.787 12.351 -69.132 1.00 15.91 236 SER C O 1
ATOM 9861 N N . VAL C 1 247 ? 6.605 13.928 -70.510 1.00 13.51 237 VAL C N 1
ATOM 9862 C CA . VAL C 1 247 ? 7.817 13.190 -70.840 1.00 15.82 237 VAL C CA 1
ATOM 9863 C C . VAL C 1 247 ? 8.975 14.170 -70.938 1.00 15.96 237 VAL C C 1
ATOM 9864 O O . VAL C 1 247 ? 8.804 15.328 -71.329 1.00 14.42 237 VAL C O 1
ATOM 9868 N N . ASP C 1 248 ? 10.158 13.702 -70.548 1.00 14.91 238 ASP C N 1
ATOM 9869 C CA . ASP C 1 248 ? 11.392 14.279 -71.060 1.00 15.42 238 ASP C CA 1
ATOM 9870 C C . ASP C 1 248 ? 11.404 13.974 -72.552 1.00 16.76 238 ASP C C 1
ATOM 9871 O O . ASP C 1 248 ? 11.652 12.831 -72.947 1.00 18.84 238 ASP C O 1
ATOM 9876 N N . LYS C 1 249 ? 11.118 14.982 -73.383 1.00 16.18 239 LYS C N 1
ATOM 9877 C CA . LYS C 1 249 ? 10.737 14.722 -74.770 1.00 18.89 239 LYS C CA 1
ATOM 9878 C C . LYS C 1 249 ? 11.819 13.961 -75.525 1.00 20.95 239 LYS C C 1
ATOM 9879 O O . LYS C 1 249 ? 11.515 13.081 -76.339 1.00 22.42 239 LYS C O 1
ATOM 9885 N N . ALA C 1 250 ? 13.085 14.279 -75.271 1.00 17.11 240 ALA C N 1
ATOM 9886 C CA . ALA C 1 250 ? 14.175 13.642 -75.996 1.00 18.31 240 ALA C CA 1
ATOM 9887 C C . ALA C 1 250 ? 14.652 12.345 -75.357 1.00 26.24 240 ALA C C 1
ATOM 9888 O O . ALA C 1 250 ? 15.316 11.550 -76.033 1.00 27.40 240 ALA C O 1
ATOM 9890 N N . ASN C 1 251 ? 14.327 12.099 -74.085 1.00 22.33 241 ASN C N 1
ATOM 9891 C CA . ASN C 1 251 ? 14.987 11.038 -73.338 1.00 19.38 241 ASN C CA 1
ATOM 9892 C C . ASN C 1 251 ? 14.059 10.048 -72.647 1.00 17.58 241 ASN C C 1
ATOM 9893 O O . ASN C 1 251 ? 14.559 9.153 -71.958 1.00 18.83 241 ASN C O 1
ATOM 9898 N N . TRP C 1 252 ? 12.736 10.161 -72.809 1.00 16.28 242 TRP C N 1
ATOM 9899 C CA . TRP C 1 252 ? 11.843 9.351 -71.983 1.00 17.52 242 TRP C CA 1
ATOM 9900 C C . TRP C 1 252 ? 11.960 7.862 -72.290 1.00 18.38 242 TRP C C 1
ATOM 9901 O O . TRP C 1 252 ? 11.744 7.033 -71.398 1.00 19.90 242 TRP C O 1
ATOM 9912 N N . ARG C 1 253 ? 12.313 7.499 -73.524 1.00 21.90 243 ARG C N 1
ATOM 9913 C CA . ARG C 1 253 ? 12.453 6.083 -73.856 1.00 22.74 243 ARG C CA 1
ATOM 9914 C C . ARG C 1 253 ? 13.649 5.466 -73.141 1.00 18.62 243 ARG C C 1
ATOM 9915 O O . ARG C 1 253 ? 13.526 4.416 -72.501 1.00 23.66 243 ARG C O 1
ATOM 9923 N N . ALA C 1 254 ? 14.816 6.108 -73.234 1.00 24.01 244 ALA C N 1
ATOM 9924 C CA . ALA C 1 254 ? 15.988 5.605 -72.525 1.00 23.40 244 ALA C CA 1
ATOM 9925 C C . ALA C 1 254 ? 15.799 5.667 -71.015 1.00 24.59 244 ALA C C 1
ATOM 9926 O O . ALA C 1 254 ? 16.403 4.878 -70.280 1.00 24.87 244 ALA C O 1
ATOM 9928 N N . GLN C 1 255 ? 14.964 6.591 -70.533 1.00 19.24 245 GLN C N 1
ATOM 9929 C CA . GLN C 1 255 ? 14.712 6.715 -69.103 1.00 19.82 245 GLN C CA 1
ATOM 9930 C C . GLN C 1 255 ? 13.857 5.585 -68.549 1.00 18.51 245 GLN C C 1
ATOM 9931 O O . GLN C 1 255 ? 13.789 5.428 -67.326 1.00 20.91 245 GLN C O 1
ATOM 9937 N N . GLY C 1 256 ? 13.210 4.801 -69.405 1.00 17.95 246 GLY C N 1
ATOM 9938 C CA . GLY C 1 256 ? 12.400 3.691 -68.953 1.00 19.93 246 GLY C CA 1
ATOM 9939 C C . GLY C 1 256 ? 10.948 4.012 -68.683 1.00 18.40 246 GLY C C 1
ATOM 9940 O O . GLY C 1 256 ? 10.265 3.205 -68.041 1.00 18.21 246 GLY C O 1
ATOM 9941 N N . VAL C 1 257 ? 10.460 5.165 -69.130 1.00 20.82 247 VAL C N 1
ATOM 9942 C CA . VAL C 1 257 ? 9.028 5.451 -68.991 1.00 19.69 247 VAL C CA 1
ATOM 9943 C C . VAL C 1 257 ? 8.242 4.430 -69.804 1.00 15.23 247 VAL C C 1
ATOM 9944 O O . VAL C 1 257 ? 8.543 4.229 -70.997 1.00 18.89 247 VAL C O 1
ATOM 9948 N N . PRO C 1 258 ? 7.256 3.748 -69.220 1.00 16.67 248 PRO C N 1
ATOM 9949 C CA . PRO C 1 258 ? 6.521 2.726 -69.976 1.00 19.43 248 PRO C CA 1
ATOM 9950 C C . PRO C 1 258 ? 5.887 3.313 -71.227 1.00 21.50 248 PRO C C 1
ATOM 9951 O O . PRO C 1 258 ? 5.382 4.438 -71.220 1.00 22.20 248 PRO C O 1
ATOM 9955 N N . GLU C 1 259 ? 5.936 2.538 -72.315 1.00 21.59 249 GLU C N 1
ATOM 9956 C CA . GLU C 1 259 ? 5.444 3.023 -73.600 1.00 23.01 249 GLU C CA 1
ATOM 9957 C C . GLU C 1 259 ? 3.958 3.350 -73.551 1.00 19.35 249 GLU C C 1
ATOM 9958 O O . GLU C 1 259 ? 3.504 4.271 -74.240 1.00 22.72 249 GLU C O 1
ATOM 9964 N N . ASP C 1 260 ? 3.187 2.620 -72.739 1.00 22.20 250 ASP C N 1
ATOM 9965 C CA . ASP C 1 260 ? 1.755 2.890 -72.638 1.00 23.16 250 ASP C CA 1
ATOM 9966 C C . ASP C 1 260 ? 1.482 4.304 -72.141 1.00 19.91 250 ASP C C 1
ATOM 9967 O O . ASP C 1 260 ? 0.443 4.887 -72.472 1.00 19.46 250 ASP C O 1
ATOM 9972 N N . PHE C 1 261 ? 2.395 4.869 -71.353 1.00 20.47 251 PHE C N 1
ATOM 9973 C CA . PHE C 1 261 ? 2.279 6.234 -70.856 1.00 20.45 251 PHE C CA 1
ATOM 9974 C C . PHE C 1 261 ? 3.064 7.226 -71.706 1.00 19.95 251 PHE C C 1
ATOM 9975 O O . PHE C 1 261 ? 2.543 8.286 -72.063 1.00 16.72 251 PHE C O 1
ATOM 9983 N N . GLY C 1 262 ? 4.312 6.893 -72.044 1.00 17.96 252 GLY C N 1
ATOM 9984 C CA . GLY C 1 262 ? 5.163 7.846 -72.736 1.00 17.08 252 GLY C CA 1
ATOM 9985 C C . GLY C 1 262 ? 4.714 8.135 -74.156 1.00 20.43 252 GLY C C 1
ATOM 9986 O O . GLY C 1 262 ? 4.811 9.273 -74.623 1.00 19.23 252 GLY C O 1
ATOM 9987 N N . ASP C 1 263 ? 4.225 7.114 -74.867 1.00 19.60 253 ASP C N 1
ATOM 9988 C CA . ASP C 1 263 ? 3.810 7.326 -76.254 1.00 22.94 253 ASP C CA 1
ATOM 9989 C C . ASP C 1 263 ? 2.664 8.325 -76.360 1.00 19.54 253 ASP C C 1
ATOM 9990 O O . ASP C 1 263 ? 2.809 9.325 -77.086 1.00 19.54 253 ASP C O 1
ATOM 9995 N N . PRO C 1 264 ? 1.527 8.148 -75.673 1.00 20.34 254 PRO C N 1
ATOM 9996 C CA . PRO C 1 264 ? 0.485 9.185 -75.744 1.00 16.83 254 PRO C CA 1
ATOM 9997 C C . PRO C 1 264 ? 0.922 10.512 -75.152 1.00 16.93 254 PRO C C 1
ATOM 9998 O O . PRO C 1 264 ? 0.502 11.567 -75.646 1.00 16.88 254 PRO C O 1
ATOM 10002 N N . ALA C 1 265 ? 1.752 10.494 -74.106 1.00 19.38 255 ALA C N 1
ATOM 10003 C CA . ALA C 1 265 ? 2.251 11.744 -73.542 1.00 17.13 255 ALA C CA 1
ATOM 10004 C C . ALA C 1 265 ? 3.095 12.507 -74.554 1.00 19.06 255 ALA C C 1
ATOM 10005 O O . ALA C 1 265 ? 3.014 13.739 -74.641 1.00 18.39 255 ALA C O 1
ATOM 10007 N N . ALA C 1 266 ? 3.913 11.794 -75.332 1.00 14.84 256 ALA C N 1
ATOM 10008 C CA . ALA C 1 266 ? 4.708 12.450 -76.364 1.00 15.64 256 ALA C CA 1
ATOM 10009 C C . ALA C 1 266 ? 3.835 12.901 -77.528 1.00 16.03 256 ALA C C 1
ATOM 10010 O O . ALA C 1 266 ? 4.041 13.987 -78.081 1.00 18.80 256 ALA C O 1
ATOM 10012 N N . ARG C 1 267 ? 2.858 12.080 -77.916 1.00 16.58 257 ARG C N 1
ATOM 10013 C CA . ARG C 1 267 ? 1.959 12.473 -78.995 1.00 17.33 257 ARG C CA 1
ATOM 10014 C C . ARG C 1 267 ? 1.098 13.665 -78.599 1.00 19.25 257 ARG C C 1
ATOM 10015 O O . ARG C 1 267 ? 0.723 14.469 -79.461 1.00 20.55 257 ARG C O 1
ATOM 10023 N N . LEU C 1 268 ? 0.775 13.793 -77.310 1.00 16.50 258 LEU C N 1
ATOM 10024 C CA . LEU C 1 268 ? 0.034 14.960 -76.841 1.00 16.10 258 LEU C CA 1
ATOM 10025 C C . LEU C 1 268 ? 0.835 16.236 -77.064 1.00 16.02 258 LEU C C 1
ATOM 10026 O O . LEU C 1 268 ? 0.313 17.231 -77.581 1.00 18.86 258 LEU C O 1
ATOM 10031 N N . ALA C 1 269 ? 2.112 16.224 -76.677 1.00 15.77 259 ALA C N 1
ATOM 10032 C CA . ALA C 1 269 ? 2.973 17.368 -76.952 1.00 12.72 259 ALA C CA 1
ATOM 10033 C C . ALA C 1 269 ? 3.138 17.581 -78.452 1.00 15.28 259 ALA C C 1
ATOM 10034 O O . ALA C 1 269 ? 3.148 18.723 -78.926 1.00 18.33 259 ALA C O 1
ATOM 10036 N N . ASP C 1 270 ? 3.257 16.489 -79.216 1.00 17.46 260 ASP C N 1
ATOM 10037 C CA . ASP C 1 270 ? 3.430 16.603 -80.663 1.00 20.49 260 ASP C CA 1
ATOM 10038 C C . ASP C 1 270 ? 2.231 17.278 -81.316 1.00 19.55 260 ASP C C 1
ATOM 10039 O O . ASP C 1 270 ? 2.389 18.050 -82.270 1.00 21.07 260 ASP C O 1
ATOM 10044 N N . ALA C 1 271 ? 1.024 16.990 -80.825 1.00 18.98 261 ALA C N 1
ATOM 10045 C CA . ALA C 1 271 ? -0.176 17.560 -81.427 1.00 22.66 261 ALA C CA 1
ATOM 10046 C C . ALA C 1 271 ? -0.182 19.078 -81.318 1.00 22.59 261 ALA C C 1
ATOM 10047 O O . ALA C 1 271 ? -0.542 19.774 -82.273 1.00 21.06 261 ALA C O 1
ATOM 10049 N N . TYR C 1 272 ? 0.225 19.612 -80.164 1.00 21.41 262 TYR C N 1
ATOM 10050 C CA . TYR C 1 272 ? 0.237 21.061 -79.998 1.00 16.72 262 TYR C CA 1
ATOM 10051 C C . TYR C 1 272 ? 1.349 21.703 -80.818 1.00 18.25 262 TYR C C 1
ATOM 10052 O O . TYR C 1 272 ? 1.170 22.798 -81.362 1.00 19.33 262 TYR C O 1
ATOM 10061 N N . VAL C 1 273 ? 2.500 21.035 -80.929 1.00 16.68 263 VAL C N 1
ATOM 10062 C CA . VAL C 1 273 ? 3.555 21.523 -81.815 1.00 17.35 263 VAL C CA 1
ATOM 10063 C C . VAL C 1 273 ? 3.069 21.521 -83.258 1.00 19.97 263 VAL C C 1
ATOM 10064 O O . VAL C 1 273 ? 3.363 22.441 -84.032 1.00 19.83 263 VAL C O 1
ATOM 10068 N N . ARG C 1 274 ? 2.314 20.489 -83.637 1.00 21.71 264 ARG C N 1
ATOM 10069 C CA . ARG C 1 274 ? 1.743 20.429 -84.978 1.00 25.15 264 ARG C CA 1
ATOM 10070 C C . ARG C 1 274 ? 0.831 21.620 -85.243 1.00 28.54 264 ARG C C 1
ATOM 10071 O O . ARG C 1 274 ? 0.818 22.170 -86.351 1.00 26.85 264 ARG C O 1
ATOM 10079 N N . MET C 1 275 ? 0.074 22.041 -84.233 1.00 19.23 265 MET C N 1
ATOM 10080 C CA . MET C 1 275 ? -0.849 23.161 -84.362 1.00 17.30 265 MET C CA 1
ATOM 10081 C C . MET C 1 275 ? -0.164 24.515 -84.231 1.00 20.14 265 MET C C 1
ATOM 10082 O O . MET C 1 275 ? -0.855 25.535 -84.141 1.00 21.86 265 MET C O 1
ATOM 10087 N N . GLY C 1 276 ? 1.167 24.553 -84.215 1.00 17.46 266 GLY C N 1
ATOM 10088 C CA . GLY C 1 276 ? 1.903 25.799 -84.233 1.00 16.04 266 GLY C CA 1
ATOM 10089 C C . GLY C 1 276 ? 2.410 26.283 -82.894 1.00 17.11 266 GLY C C 1
ATOM 10090 O O . GLY C 1 276 ? 3.036 27.349 -82.838 1.00 16.78 266 GLY C O 1
ATOM 10091 N N . CYS C 1 277 ? 2.165 25.544 -81.817 1.00 15.15 267 CYS C N 1
ATOM 10092 C CA . CYS C 1 277 ? 2.653 25.959 -80.510 1.00 14.90 267 CYS C CA 1
ATOM 10093 C C . CYS C 1 277 ? 4.163 25.776 -80.432 1.00 16.90 267 CYS C C 1
ATOM 10094 O O . CYS C 1 277 ? 4.719 24.833 -80.998 1.00 16.02 267 CYS C O 1
ATOM 10097 N N . ARG C 1 278 ? 4.826 26.685 -79.729 1.00 14.07 268 ARG C N 1
ATOM 10098 C CA . ARG C 1 278 ? 6.275 26.594 -79.576 1.00 14.78 268 ARG C CA 1
ATOM 10099 C C . ARG C 1 278 ? 6.621 25.562 -78.506 1.00 19.74 268 ARG C C 1
ATOM 10100 O O . ARG C 1 278 ? 6.039 25.590 -77.417 1.00 17.04 268 ARG C O 1
ATOM 10108 N N . PRO C 1 279 ? 7.566 24.630 -78.777 1.00 14.33 269 PRO C N 1
ATOM 10109 C CA . PRO C 1 279 ? 7.891 23.551 -77.835 1.00 17.99 269 PRO C CA 1
ATOM 10110 C C . PRO C 1 279 ? 8.756 23.996 -76.654 1.00 17.53 269 PRO C C 1
ATOM 10111 O O . PRO C 1 279 ? 9.815 23.423 -76.383 1.00 15.58 269 PRO C O 1
ATOM 10115 N N . THR C 1 280 ? 8.296 25.028 -75.943 1.00 14.43 270 THR C N 1
ATOM 10116 C CA . THR C 1 280 ? 9.041 25.523 -74.789 1.00 13.14 270 THR C CA 1
ATOM 10117 C C . THR C 1 280 ? 8.977 24.553 -73.617 1.00 11.74 270 THR C C 1
ATOM 10118 O O . THR C 1 280 ? 9.903 24.519 -72.798 1.00 14.90 270 THR C O 1
ATOM 10122 N N . PHE C 1 281 ? 7.900 23.775 -73.523 1.00 11.56 271 PHE C N 1
ATOM 10123 C CA . PHE C 1 281 ? 7.681 22.776 -72.474 1.00 9.79 271 PHE C CA 1
ATOM 10124 C C . PHE C 1 281 ? 8.087 23.299 -71.097 1.00 11.53 271 PHE C C 1
ATOM 10125 O O . PHE C 1 281 ? 8.922 22.717 -70.403 1.00 11.51 271 PHE C O 1
ATOM 10133 N N . THR C 1 282 ? 7.492 24.424 -70.701 1.00 10.59 272 THR C N 1
ATOM 10134 C CA . THR C 1 282 ? 7.857 24.990 -69.409 1.00 9.73 272 THR C CA 1
ATOM 10135 C C . THR C 1 282 ? 6.663 25.658 -68.745 1.00 9.19 272 THR C C 1
ATOM 10136 O O . THR C 1 282 ? 5.876 26.354 -69.393 1.00 10.40 272 THR C O 1
ATOM 10140 N N . CYS C 1 283 ? 6.543 25.431 -67.442 1.00 9.84 273 CYS C N 1
ATOM 10141 C CA . CYS C 1 283 ? 5.537 26.076 -66.616 1.00 10.03 273 CYS C CA 1
ATOM 10142 C C . CYS C 1 283 ? 6.014 27.402 -66.051 1.00 9.42 273 CYS C C 1
ATOM 10143 O O . CYS C 1 283 ? 5.322 27.994 -65.215 1.00 9.74 273 CYS C O 1
ATOM 10146 N N . SER C 1 284 ? 7.174 27.884 -66.489 1.00 11.17 274 SER C N 1
ATOM 10147 C CA . SER C 1 284 ? 7.655 29.221 -66.155 1.00 7.80 274 SER C CA 1
ATOM 10148 C C . SER C 1 284 ? 7.847 30.038 -67.431 1.00 11.67 274 SER C C 1
ATOM 10149 O O . SER C 1 284 ? 8.949 30.526 -67.702 1.00 10.98 274 SER C O 1
ATOM 10152 N N . PRO C 1 285 ? 6.790 30.211 -68.239 1.00 12.21 275 PRO C N 1
ATOM 10153 C CA . PRO C 1 285 ? 6.959 30.939 -69.508 1.00 10.52 275 PRO C CA 1
ATOM 10154 C C . PRO C 1 285 ? 7.252 32.416 -69.321 1.00 10.77 275 PRO C C 1
ATOM 10155 O O . PRO C 1 285 ? 7.711 33.064 -70.270 1.00 11.57 275 PRO C O 1
ATOM 10159 N N . TYR C 1 286 ? 6.990 32.967 -68.135 1.00 9.75 276 TYR C N 1
ATOM 10160 C CA . TYR C 1 286 ? 7.331 34.349 -67.822 1.00 10.18 276 TYR C CA 1
ATOM 10161 C C . TYR C 1 286 ? 8.835 34.570 -67.716 1.00 11.20 276 TYR C C 1
ATOM 10162 O O . TYR C 1 286 ? 9.272 35.723 -67.629 1.00 13.91 276 TYR C O 1
ATOM 10171 N N . LEU C 1 287 ? 9.630 33.502 -67.707 1.00 12.93 277 LEU C N 1
ATOM 10172 C CA . LEU C 1 287 ? 11.082 33.610 -67.736 1.00 12.68 277 LEU C CA 1
ATOM 10173 C C . LEU C 1 287 ? 11.646 33.648 -69.148 1.00 14.31 277 LEU C C 1
ATOM 10174 O O . LEU C 1 287 ? 12.830 33.961 -69.318 1.00 15.83 277 LEU C O 1
ATOM 10179 N N . LEU C 1 288 ? 10.834 33.331 -70.155 1.00 13.58 278 LEU C N 1
ATOM 10180 C CA . LEU C 1 288 ? 11.293 33.319 -71.534 1.00 15.37 278 LEU C CA 1
ATOM 10181 C C . LEU C 1 288 ? 11.494 34.741 -72.046 1.00 14.08 278 LEU C C 1
ATOM 10182 O O . LEU C 1 288 ? 10.941 35.709 -71.514 1.00 14.12 278 LEU C O 1
ATOM 10187 N N . ASP C 1 289 ? 12.301 34.857 -73.105 1.00 16.52 279 ASP C N 1
ATOM 10188 C CA . ASP C 1 289 ? 12.467 36.146 -73.769 1.00 19.02 279 ASP C CA 1
ATOM 10189 C C . ASP C 1 289 ? 11.131 36.707 -74.237 1.00 18.82 279 ASP C C 1
ATOM 10190 O O . ASP C 1 289 ? 10.951 37.928 -74.279 1.00 18.55 279 ASP C O 1
ATOM 10195 N N . SER C 1 290 ? 10.184 35.833 -74.579 1.00 17.23 280 SER C N 1
ATOM 10196 C CA . SER C 1 290 ? 8.870 36.222 -75.075 1.00 16.68 280 SER C CA 1
ATOM 10197 C C . SER C 1 290 ? 7.915 36.671 -73.972 1.00 16.16 280 SER C C 1
ATOM 10198 O O . SER C 1 290 ? 6.726 36.855 -74.253 1.00 15.93 280 SER C O 1
ATOM 10201 N N . ALA C 1 291 ? 8.401 36.852 -72.747 1.00 14.21 281 ALA C N 1
ATOM 10202 C CA . ALA C 1 291 ? 7.524 37.187 -71.635 1.00 14.37 281 ALA C CA 1
ATOM 10203 C C . ALA C 1 291 ? 6.748 38.469 -71.932 1.00 18.09 281 ALA C C 1
ATOM 10204 O O . ALA C 1 291 ? 7.299 39.410 -72.517 1.00 17.03 281 ALA C O 1
ATOM 10206 N N . PRO C 1 292 ? 5.476 38.540 -71.549 1.00 16.61 282 PRO C N 1
ATOM 10207 C CA . PRO C 1 292 ? 4.674 39.731 -71.847 1.00 17.53 282 PRO C CA 1
ATOM 10208 C C . PRO C 1 292 ? 5.069 40.904 -70.963 1.00 17.11 282 PRO C C 1
ATOM 10209 O O . PRO C 1 292 ? 5.749 40.764 -69.944 1.00 16.70 282 PRO C O 1
ATOM 10213 N N . SER C 1 293 ? 4.618 42.084 -71.374 1.00 18.45 283 SER C N 1
ATOM 10214 C CA A SER C 1 293 ? 4.885 43.312 -70.643 0.47 18.73 283 SER C CA 1
ATOM 10215 C CA B SER C 1 293 ? 4.874 43.329 -70.666 0.53 18.73 283 SER C CA 1
ATOM 10216 C C . SER C 1 293 ? 3.659 43.731 -69.838 1.00 19.37 283 SER C C 1
ATOM 10217 O O . SER C 1 293 ? 2.567 43.175 -69.975 1.00 19.04 283 SER C O 1
ATOM 10222 N N . ALA C 1 294 ? 3.861 44.726 -68.978 1.00 17.62 284 ALA C N 1
ATOM 10223 C CA . ALA C 1 294 ? 2.764 45.255 -68.183 1.00 17.30 284 ALA C CA 1
ATOM 10224 C C . ALA C 1 294 ? 1.662 45.784 -69.092 1.00 19.63 284 ALA C C 1
ATOM 10225 O O . ALA C 1 294 ? 1.929 46.405 -70.125 1.00 20.93 284 ALA C O 1
ATOM 10227 N N . GLY C 1 295 ? 0.413 45.517 -68.710 1.00 14.95 285 GLY C N 1
ATOM 10228 C CA . GLY C 1 295 ? -0.734 45.934 -69.485 1.00 21.20 285 GLY C CA 1
ATOM 10229 C C . GLY C 1 295 ? -1.025 45.107 -70.719 1.00 16.67 285 GLY C C 1
ATOM 10230 O O . GLY C 1 295 ? -2.057 45.332 -71.363 1.00 20.76 285 GLY C O 1
ATOM 10231 N N . GLU C 1 296 ? -0.163 44.154 -71.069 1.00 16.54 286 GLU C N 1
ATOM 10232 C CA . GLU C 1 296 ? -0.343 43.371 -72.284 1.00 16.33 286 GLU C CA 1
ATOM 10233 C C . GLU C 1 296 ? -1.413 42.306 -72.078 1.00 16.33 286 GLU C C 1
ATOM 10234 O O . GLU C 1 296 ? -1.377 41.557 -71.096 1.00 15.73 286 GLU C O 1
ATOM 10240 N N . SER C 1 297 ? -2.359 42.234 -73.010 1.00 15.70 287 SER C N 1
ATOM 10241 C CA A SER C 1 297 ? -3.448 41.267 -72.946 0.55 14.02 287 SER C CA 1
ATOM 10242 C CA B SER C 1 297 ? -3.445 41.265 -72.939 0.45 14.03 287 SER C CA 1
ATOM 10243 C C . SER C 1 297 ? -2.992 39.953 -73.569 1.00 14.97 287 SER C C 1
ATOM 10244 O O . SER C 1 297 ? -2.701 39.899 -74.769 1.00 14.64 287 SER C O 1
ATOM 10249 N N . ILE C 1 298 ? -2.932 38.900 -72.756 1.00 12.27 288 ILE C N 1
ATOM 10250 C CA . ILE C 1 298 ? -2.494 37.582 -73.191 1.00 12.12 288 ILE C CA 1
ATOM 10251 C C . ILE C 1 298 ? -3.562 36.570 -72.797 1.00 12.59 288 ILE C C 1
ATOM 10252 O O . ILE C 1 298 ? -4.444 36.848 -71.986 1.00 12.87 288 ILE C O 1
ATOM 10257 N N . GLY C 1 299 ? -3.472 35.384 -73.392 1.00 10.50 289 GLY C N 1
ATOM 10258 C CA . GLY C 1 299 ? -4.379 34.301 -73.067 1.00 10.84 289 GLY C CA 1
ATOM 10259 C C . GLY C 1 299 ? -3.636 33.093 -72.539 1.00 10.53 289 GLY C C 1
ATOM 10260 O O . GLY C 1 299 ? -3.242 32.215 -73.309 1.00 10.53 289 GLY C O 1
ATOM 10261 N N . TRP C 1 300 ? -3.436 33.037 -71.226 1.00 9.60 290 TRP C N 1
ATOM 10262 C CA . TRP C 1 300 ? -2.595 32.025 -70.606 1.00 12.52 290 TRP C CA 1
ATOM 10263 C C . TRP C 1 300 ? -3.417 31.063 -69.763 1.00 11.17 290 TRP C C 1
ATOM 10264 O O . TRP C 1 300 ? -4.403 31.458 -69.133 1.00 10.93 290 TRP C O 1
ATOM 10275 N N . ALA C 1 301 ? -2.997 29.803 -69.765 1.00 8.69 291 ALA C N 1
ATOM 10276 C CA . ALA C 1 301 ? -3.347 28.822 -68.752 1.00 9.64 291 ALA C CA 1
ATOM 10277 C C . ALA C 1 301 ? -2.082 28.476 -67.962 1.00 8.90 291 ALA C C 1
ATOM 10278 O O . ALA C 1 301 ? -1.022 29.069 -68.186 1.00 10.82 291 ALA C O 1
ATOM 10280 N N . GLU C 1 302 ? -2.199 27.486 -67.066 1.00 10.63 292 GLU C N 1
ATOM 10281 C CA . GLU C 1 302 ? -1.252 27.175 -65.990 1.00 8.54 292 GLU C CA 1
ATOM 10282 C C . GLU C 1 302 ? -1.388 28.225 -64.894 1.00 8.18 292 GLU C C 1
ATOM 10283 O O . GLU C 1 302 ? -1.063 29.399 -65.098 1.00 11.27 292 GLU C O 1
ATOM 10289 N N . SER C 1 303 ? -1.863 27.794 -63.722 1.00 9.00 293 SER C N 1
ATOM 10290 C CA A SER C 1 303 ? -2.256 28.747 -62.689 0.55 10.95 293 SER C CA 1
ATOM 10291 C CA B SER C 1 303 ? -2.254 28.741 -62.682 0.45 10.96 293 SER C CA 1
ATOM 10292 C C . SER C 1 303 ? -1.082 29.606 -62.235 1.00 10.44 293 SER C C 1
ATOM 10293 O O . SER C 1 303 ? -1.234 30.817 -62.043 1.00 10.07 293 SER C O 1
ATOM 10298 N N . ASN C 1 304 ? 0.099 29.009 -62.056 1.00 10.03 294 ASN C N 1
ATOM 10299 C CA . ASN C 1 304 ? 1.203 29.817 -61.546 1.00 9.52 294 ASN C CA 1
ATOM 10300 C C . ASN C 1 304 ? 1.637 30.855 -62.573 1.00 10.94 294 ASN C C 1
ATOM 10301 O O . ASN C 1 304 ? 1.970 31.988 -62.212 1.00 12.14 294 ASN C O 1
ATOM 10306 N N . ALA C 1 305 ? 1.605 30.498 -63.861 1.00 10.03 295 ALA C N 1
ATOM 10307 C CA . ALA C 1 305 ? 1.980 31.453 -64.901 1.00 10.63 295 ALA C CA 1
ATOM 10308 C C . ALA C 1 305 ? 0.952 32.570 -65.016 1.00 10.60 295 ALA C C 1
ATOM 10309 O O . ALA C 1 305 ? 1.314 33.743 -65.173 1.00 11.61 295 ALA C O 1
ATOM 10311 N N . VAL C 1 306 ? -0.335 32.224 -64.941 1.00 10.31 296 VAL C N 1
ATOM 10312 C CA . VAL C 1 306 ? -1.386 33.238 -64.939 1.00 9.00 296 VAL C CA 1
ATOM 10313 C C . VAL C 1 306 ? -1.199 34.193 -63.768 1.00 12.99 296 VAL C C 1
ATOM 10314 O O . VAL C 1 306 ? -1.218 35.420 -63.933 1.00 12.68 296 VAL C O 1
ATOM 10318 N N . ILE C 1 307 ? -1.019 33.643 -62.566 1.00 9.65 297 ILE C N 1
ATOM 10319 C CA . ILE C 1 307 ? -0.928 34.489 -61.381 1.00 11.40 297 ILE C CA 1
ATOM 10320 C C . ILE C 1 307 ? 0.329 35.345 -61.434 1.00 11.00 297 ILE C C 1
ATOM 10321 O O . ILE C 1 307 ? 0.286 36.544 -61.140 1.00 12.97 297 ILE C O 1
ATOM 10326 N N . PHE C 1 308 ? 1.457 34.758 -61.844 1.00 11.84 298 PHE C N 1
ATOM 10327 C CA . PHE C 1 308 ? 2.688 35.535 -61.972 1.00 11.55 298 PHE C CA 1
ATOM 10328 C C . PHE C 1 308 ? 2.541 36.640 -63.011 1.00 12.65 298 PHE C C 1
ATOM 10329 O O . PHE C 1 308 ? 3.007 37.766 -62.799 1.00 13.31 298 PHE C O 1
ATOM 10337 N N . ALA C 1 309 ? 1.907 36.336 -64.146 1.00 11.13 299 ALA C N 1
ATOM 10338 C CA . ALA C 1 309 ? 1.763 37.330 -65.205 1.00 10.84 299 ALA C CA 1
ATOM 10339 C C . ALA C 1 309 ? 0.963 38.537 -64.726 1.00 13.24 299 ALA C C 1
ATOM 10340 O O . ALA C 1 309 ? 1.354 39.688 -64.959 1.00 12.77 299 ALA C O 1
ATOM 10342 N N . ASN C 1 310 ? -0.163 38.297 -64.052 1.00 12.76 300 ASN C N 1
ATOM 10343 C CA . ASN C 1 310 ? -0.958 39.409 -63.540 1.00 12.03 300 ASN C CA 1
ATOM 10344 C C . ASN C 1 310 ? -0.259 40.089 -62.369 1.00 14.88 300 ASN C C 1
ATOM 10345 O O . ASN C 1 310 ? -0.150 41.321 -62.325 1.00 13.82 300 ASN C O 1
ATOM 10350 N N . THR C 1 311 ? 0.234 39.295 -61.416 1.00 14.14 301 THR C N 1
ATOM 10351 C CA . THR C 1 311 ? 0.718 39.837 -60.149 1.00 13.45 301 THR C CA 1
ATOM 10352 C C . THR C 1 311 ? 2.065 40.527 -60.310 1.00 15.28 301 THR C C 1
ATOM 10353 O O . THR C 1 311 ? 2.234 41.684 -59.906 1.00 18.19 301 THR C O 1
ATOM 10357 N N . VAL C 1 312 ? 3.042 39.828 -60.881 1.00 11.67 302 VAL C N 1
ATOM 10358 C CA . VAL C 1 312 ? 4.413 40.325 -60.906 1.00 14.40 302 VAL C CA 1
ATOM 10359 C C . VAL C 1 312 ? 4.689 41.149 -62.158 1.00 18.38 302 VAL C C 1
ATOM 10360 O O . VAL C 1 312 ? 5.295 42.220 -62.079 1.00 17.32 302 VAL C O 1
ATOM 10364 N N . LEU C 1 313 ? 4.255 40.671 -63.326 1.00 17.04 303 LEU C N 1
ATOM 10365 C CA . LEU C 1 313 ? 4.524 41.386 -64.568 1.00 17.47 303 LEU C CA 1
ATOM 10366 C C . LEU C 1 313 ? 3.536 42.511 -64.829 1.00 19.11 303 LEU C C 1
ATOM 10367 O O . LEU C 1 313 ? 3.867 43.449 -65.562 1.00 18.32 303 LEU C O 1
ATOM 10372 N N . GLY C 1 314 ? 2.338 42.443 -64.256 1.00 16.56 304 GLY C N 1
ATOM 10373 C CA . GLY C 1 314 ? 1.316 43.413 -64.575 1.00 14.59 304 GLY C CA 1
ATOM 10374 C C . GLY C 1 314 ? 0.655 43.211 -65.917 1.00 14.84 304 GLY C C 1
ATOM 10375 O O . GLY C 1 314 ? -0.073 44.101 -66.370 1.00 16.88 304 GLY C O 1
ATOM 10376 N N . ALA C 1 315 ? 0.897 42.080 -66.577 1.00 14.79 305 ALA C N 1
ATOM 10377 C CA . ALA C 1 315 ? 0.146 41.723 -67.769 1.00 14.18 305 ALA C CA 1
ATOM 10378 C C . ALA C 1 315 ? -1.272 41.319 -67.372 1.00 14.34 305 ALA C C 1
ATOM 10379 O O . ALA C 1 315 ? -1.627 41.277 -66.191 1.00 13.63 305 ALA C O 1
ATOM 10381 N N . ARG C 1 316 ? -2.103 41.011 -68.367 1.00 11.89 306 ARG C N 1
ATOM 10382 C CA . ARG C 1 316 ? -3.519 40.757 -68.126 1.00 11.12 306 ARG C CA 1
ATOM 10383 C C . ARG C 1 316 ? -3.924 39.427 -68.743 1.00 13.42 306 ARG C C 1
ATOM 10384 O O . ARG C 1 316 ? -3.834 39.254 -69.962 1.00 13.68 306 ARG C O 1
ATOM 10392 N N . THR C 1 317 ? -4.388 38.500 -67.906 1.00 13.11 307 THR C N 1
ATOM 10393 C CA . THR C 1 317 ? -4.985 37.269 -68.406 1.00 12.73 307 THR C CA 1
ATOM 10394 C C . THR C 1 317 ? -5.838 36.643 -67.316 1.00 11.19 307 THR C C 1
ATOM 10395 O O . THR C 1 317 ? -5.430 36.584 -66.154 1.00 11.14 307 THR C O 1
ATOM 10399 N N . ALA C 1 318 ? -7.023 36.182 -67.698 1.00 11.41 308 ALA C N 1
ATOM 10400 C CA . ALA C 1 318 ? -7.796 35.342 -66.805 1.00 9.58 308 ALA C CA 1
ATOM 10401 C C . ALA C 1 318 ? -7.055 34.026 -66.577 1.00 9.87 308 ALA C C 1
ATOM 10402 O O . ALA C 1 318 ? -6.107 33.681 -67.289 1.00 12.12 308 ALA C O 1
ATOM 10404 N N . LYS C 1 319 ? -7.489 33.289 -65.559 1.00 10.93 309 LYS C N 1
ATOM 10405 C CA . LYS C 1 319 ? -6.983 31.934 -65.346 1.00 9.67 309 LYS C CA 1
ATOM 10406 C C . LYS C 1 319 ? -7.783 31.013 -66.255 1.00 11.36 309 LYS C C 1
ATOM 10407 O O . LYS C 1 319 ? -8.803 30.442 -65.865 1.00 13.38 309 LYS C O 1
ATOM 10413 N N . HIS C 1 320 ? -7.321 30.880 -67.489 1.00 9.04 310 HIS C N 1
ATOM 10414 C CA . HIS C 1 320 ? -8.080 30.144 -68.489 1.00 12.16 310 HIS C CA 1
ATOM 10415 C C . HIS C 1 320 ? -7.948 28.645 -68.257 1.00 7.01 310 HIS C C 1
ATOM 10416 O O . HIS C 1 320 ? -6.834 28.148 -68.068 1.00 12.03 310 HIS C O 1
ATOM 10423 N N . PRO C 1 321 ? -9.051 27.904 -68.252 1.00 11.85 311 PRO C N 1
ATOM 10424 C CA . PRO C 1 321 ? -8.956 26.449 -68.121 1.00 11.80 311 PRO C CA 1
ATOM 10425 C C . PRO C 1 321 ? -8.245 25.835 -69.316 1.00 9.92 311 PRO C C 1
ATOM 10426 O O . PRO C 1 321 ? -8.220 26.402 -70.412 1.00 12.25 311 PRO C O 1
ATOM 10430 N N . ASP C 1 322 ? -7.649 24.664 -69.086 1.00 10.09 312 ASP C N 1
ATOM 10431 C CA . ASP C 1 322 ? -7.155 23.855 -70.190 1.00 11.04 312 ASP C CA 1
ATOM 10432 C C . ASP C 1 322 ? -8.259 23.675 -71.223 1.00 9.21 312 ASP C C 1
ATOM 10433 O O . ASP C 1 322 ? -9.439 23.589 -70.876 1.00 12.17 312 ASP C O 1
ATOM 10438 N N . PHE C 1 323 ? -7.851 23.631 -72.496 1.00 11.36 313 PHE C N 1
ATOM 10439 C CA . PHE C 1 323 ? -8.701 23.524 -73.685 1.00 12.09 313 PHE C CA 1
ATOM 10440 C C . PHE C 1 323 ? -9.164 24.903 -74.140 1.00 9.22 313 PHE C C 1
ATOM 10441 O O . PHE C 1 323 ? -9.082 25.221 -75.331 1.00 11.21 313 PHE C O 1
ATOM 10449 N N . LEU C 1 324 ? -9.651 25.733 -73.211 1.00 12.42 314 LEU C N 1
ATOM 10450 C CA . LEU C 1 324 ? -9.959 27.113 -73.571 1.00 11.51 314 LEU C CA 1
ATOM 10451 C C . LEU C 1 324 ? -8.701 27.863 -73.985 1.00 12.95 314 LEU C C 1
ATOM 10452 O O . LEU C 1 324 ? -8.763 28.746 -74.848 1.00 11.72 314 LEU C O 1
ATOM 10457 N N . ASP C 1 325 ? -7.552 27.514 -73.399 1.00 11.68 315 ASP C N 1
ATOM 10458 C CA . ASP C 1 325 ? -6.299 28.138 -73.811 1.00 10.06 315 ASP C CA 1
ATOM 10459 C C . ASP C 1 325 ? -6.063 27.950 -75.305 1.00 11.95 315 ASP C C 1
ATOM 10460 O O . ASP C 1 325 ? -5.740 28.907 -76.017 1.00 11.91 315 ASP C O 1
ATOM 10465 N N . LEU C 1 326 ? -6.261 26.727 -75.807 1.00 11.47 316 LEU C N 1
ATOM 10466 C CA . LEU C 1 326 ? -6.077 26.483 -77.235 1.00 11.34 316 LEU C CA 1
ATOM 10467 C C . LEU C 1 326 ? -7.109 27.234 -78.065 1.00 10.55 316 LEU C C 1
ATOM 10468 O O . LEU C 1 326 ? -6.776 27.781 -79.123 1.00 12.45 316 LEU C O 1
ATOM 10473 N N . CYS C 1 327 ? -8.365 27.267 -77.605 1.00 11.51 317 CYS C N 1
ATOM 10474 C CA . CYS C 1 327 ? -9.395 28.014 -78.322 1.00 10.20 317 CYS C CA 1
ATOM 10475 C C . CYS C 1 327 ? -9.007 29.480 -78.462 1.00 10.98 317 CYS C C 1
ATOM 10476 O O . CYS C 1 327 ? -9.155 30.074 -79.535 1.00 12.92 317 CYS C O 1
ATOM 10479 N N . ILE C 1 328 ? -8.480 30.073 -77.392 1.00 9.68 318 ILE C N 1
ATOM 10480 C CA . ILE C 1 328 ? -8.074 31.473 -77.437 1.00 8.98 318 ILE C CA 1
ATOM 10481 C C . ILE C 1 328 ? -6.882 31.655 -78.369 1.00 10.91 318 ILE C C 1
ATOM 10482 O O . ILE C 1 328 ? -6.812 32.630 -79.127 1.00 13.09 318 ILE C O 1
ATOM 10487 N N . ALA C 1 329 ? -5.931 30.717 -78.338 1.00 10.96 319 ALA C N 1
ATOM 10488 C CA . ALA C 1 329 ? -4.767 30.808 -79.213 1.00 11.18 319 ALA C CA 1
ATOM 10489 C C . ALA C 1 329 ? -5.146 30.636 -80.680 1.00 11.96 319 ALA C C 1
ATOM 10490 O O . ALA C 1 329 ? -4.498 31.217 -81.556 1.00 13.31 319 ALA C O 1
ATOM 10492 N N . MET C 1 330 ? -6.187 29.852 -80.964 1.00 10.35 320 MET C N 1
ATOM 10493 C CA . MET C 1 330 ? -6.595 29.626 -82.346 1.00 13.73 320 MET C CA 1
ATOM 10494 C C . MET C 1 330 ? -7.335 30.822 -82.931 1.00 17.18 320 MET C C 1
ATOM 10495 O O . MET C 1 330 ? -7.329 31.013 -84.154 1.00 17.90 320 MET C O 1
ATOM 10500 N N . THR C 1 331 ? -7.974 31.629 -82.084 1.00 13.18 321 THR C N 1
ATOM 10501 C CA . THR C 1 331 ? -8.772 32.759 -82.535 1.00 16.00 321 THR C CA 1
ATOM 10502 C C . THR C 1 331 ? -8.126 34.108 -82.268 1.00 17.67 321 THR C C 1
ATOM 10503 O O . THR C 1 331 ? -8.507 35.091 -82.909 1.00 16.63 321 THR C O 1
ATOM 10507 N N . GLY C 1 332 ? -7.166 34.177 -81.349 1.00 15.91 322 GLY C N 1
ATOM 10508 C CA . GLY C 1 332 ? -6.653 35.457 -80.909 1.00 13.33 322 GLY C CA 1
ATOM 10509 C C . GLY C 1 332 ? -7.626 36.262 -80.079 1.00 13.58 322 GLY C C 1
ATOM 10510 O O . GLY C 1 332 ? -7.433 37.468 -79.915 1.00 13.97 322 GLY C O 1
ATOM 10511 N N . ARG C 1 333 ? -8.673 35.630 -79.549 1.00 13.62 323 ARG C N 1
ATOM 10512 C CA . ARG C 1 333 ? -9.724 36.324 -78.818 1.00 14.16 323 ARG C CA 1
ATOM 10513 C C . ARG C 1 333 ? -10.019 35.608 -77.509 1.00 13.77 323 ARG C C 1
ATOM 10514 O O . ARG C 1 333 ? -10.033 34.374 -77.453 1.00 16.44 323 ARG C O 1
ATOM 10522 N N . ALA C 1 334 ? -10.272 36.391 -76.470 1.00 13.63 324 ALA C N 1
ATOM 10523 C CA . ALA C 1 334 ? -10.670 35.916 -75.156 1.00 10.99 324 ALA C CA 1
ATOM 10524 C C . ALA C 1 334 ? -11.868 36.722 -74.686 1.00 13.35 324 ALA C C 1
ATOM 10525 O O . ALA C 1 334 ? -12.082 37.850 -75.143 1.00 14.89 324 ALA C O 1
ATOM 10527 N N . PRO C 1 335 ? -12.682 36.170 -73.786 1.00 12.72 325 PRO C N 1
ATOM 10528 C CA . PRO C 1 335 ? -13.782 36.960 -73.218 1.00 15.80 325 PRO C CA 1
ATOM 10529 C C . PRO C 1 335 ? -13.243 38.161 -72.456 1.00 16.65 325 PRO C C 1
ATOM 10530 O O . PRO C 1 335 ? -12.321 38.040 -71.647 1.00 15.14 325 PRO C O 1
ATOM 10534 N N . LEU C 1 336 ? -13.808 39.333 -72.737 1.00 16.00 326 LEU C N 1
ATOM 10535 C CA . LEU C 1 336 ? -13.427 40.546 -72.016 1.00 18.59 326 LEU C CA 1
ATOM 10536 C C . LEU C 1 336 ? -14.138 40.510 -70.672 1.00 19.28 326 LEU C C 1
ATOM 10537 O O . LEU C 1 336 ? -15.246 41.025 -70.509 1.00 20.37 326 LEU C O 1
ATOM 10542 N N . SER C 1 337 ? -13.492 39.872 -69.701 1.00 17.36 327 SER C N 1
ATOM 10543 C CA . SER C 1 337 ? -14.072 39.673 -68.385 1.00 19.27 327 SER C CA 1
ATOM 10544 C C . SER C 1 337 ? -12.941 39.528 -67.380 1.00 17.46 327 SER C C 1
ATOM 10545 O O . SER C 1 337 ? -11.766 39.434 -67.745 1.00 15.91 327 SER C O 1
ATOM 10548 N N . GLY C 1 338 ? -13.312 39.505 -66.103 1.00 21.06 328 GLY C N 1
ATOM 10549 C CA . GLY C 1 338 ? -12.323 39.318 -65.057 1.00 18.29 328 GLY C CA 1
ATOM 10550 C C . GLY C 1 338 ? -11.220 40.351 -65.130 1.00 17.86 328 GLY C C 1
ATOM 10551 O O . GLY C 1 338 ? -11.454 41.533 -65.401 1.00 18.18 328 GLY C O 1
ATOM 10552 N N . VAL C 1 339 ? -9.986 39.889 -64.934 1.00 15.64 329 VAL C N 1
ATOM 10553 C CA . VAL C 1 339 ? -8.849 40.780 -64.730 1.00 13.90 329 VAL C CA 1
ATOM 10554 C C . VAL C 1 339 ? -8.343 41.357 -66.049 1.00 12.06 329 VAL C C 1
ATOM 10555 O O . VAL C 1 339 ? -7.322 42.052 -66.079 1.00 14.30 329 VAL C O 1
ATOM 10559 N N . TYR C 1 340 ? -9.045 41.079 -67.151 1.00 15.93 330 TYR C N 1
ATOM 10560 C CA . TYR C 1 340 ? -8.803 41.855 -68.362 1.00 14.89 330 TYR C CA 1
ATOM 10561 C C . TYR C 1 340 ? -9.267 43.294 -68.194 1.00 15.81 330 TYR C C 1
ATOM 10562 O O . TYR C 1 340 ? -8.813 44.174 -68.934 1.00 18.05 330 TYR C O 1
ATOM 10571 N N . LEU C 1 341 ? -10.151 43.546 -67.232 1.00 20.34 331 LEU C N 1
ATOM 10572 C CA . LEU C 1 341 ? -10.682 44.872 -66.954 1.00 18.71 331 LEU C CA 1
ATOM 10573 C C . LEU C 1 341 ? -10.056 45.404 -65.672 1.00 21.25 331 LEU C C 1
ATOM 10574 O O . LEU C 1 341 ? -9.960 44.679 -64.676 1.00 19.55 331 LEU C O 1
ATOM 10579 N N . GLU C 1 342 ? -9.640 46.673 -65.703 1.00 27.83 332 GLU C N 1
ATOM 10580 C CA . GLU C 1 342 ? -8.887 47.249 -64.592 1.00 24.89 332 GLU C CA 1
ATOM 10581 C C . GLU C 1 342 ? -9.689 47.228 -63.295 1.00 23.55 332 GLU C C 1
ATOM 10582 O O . GLU C 1 342 ? -9.137 46.959 -62.221 1.00 26.62 332 GLU C O 1
ATOM 10588 N N . GLU C 1 343 ? -10.993 47.506 -63.375 1.00 24.93 333 GLU C N 1
ATOM 10589 C CA . GLU C 1 343 ? -11.821 47.522 -62.172 1.00 25.63 333 GLU C CA 1
ATOM 10590 C C . GLU C 1 343 ? -11.828 46.169 -61.473 1.00 30.65 333 GLU C C 1
ATOM 10591 O O . GLU C 1 343 ? -11.952 46.105 -60.245 1.00 25.22 333 GLU C O 1
ATOM 10597 N N . ASN C 1 344 ? -11.696 45.083 -62.230 1.00 24.54 334 ASN C N 1
ATOM 10598 C CA . ASN C 1 344 ? -11.710 43.747 -61.652 1.00 23.92 334 ASN C CA 1
ATOM 10599 C C . ASN C 1 344 ? -10.348 43.313 -61.126 1.00 23.04 334 ASN C C 1
ATOM 10600 O O . ASN C 1 344 ? -10.239 42.208 -60.586 1.00 23.90 334 ASN C O 1
ATOM 10605 N N . ARG C 1 345 ? -9.316 44.143 -61.280 1.00 18.54 335 ARG C N 1
ATOM 10606 C CA . ARG C 1 345 ? -8.016 43.896 -60.673 1.00 17.74 335 ARG C CA 1
ATOM 10607 C C . ARG C 1 345 ? -7.838 44.626 -59.351 1.00 23.96 335 ARG C C 1
ATOM 10608 O O . ARG C 1 345 ? -6.821 44.419 -58.680 1.00 20.86 335 ARG C O 1
ATOM 10616 N N . ARG C 1 346 ? -8.790 45.470 -58.970 1.00 20.73 336 ARG C N 1
ATOM 10617 C CA . ARG C 1 346 ? -8.688 46.174 -57.704 1.00 25.07 336 ARG C CA 1
ATOM 10618 C C . ARG C 1 346 ? -8.747 45.174 -56.551 1.00 18.09 336 ARG C C 1
ATOM 10619 O O . ARG C 1 346 ? -9.493 44.189 -56.623 1.00 20.13 336 ARG C O 1
ATOM 10627 N N . PRO C 1 347 ? -7.967 45.382 -55.492 1.00 23.60 337 PRO C N 1
ATOM 10628 C CA . PRO C 1 347 ? -7.996 44.456 -54.352 1.00 22.79 337 PRO C CA 1
ATOM 10629 C C . PRO C 1 347 ? -9.407 44.263 -53.818 1.00 22.07 337 PRO C C 1
ATOM 10630 O O . PRO C 1 347 ? -10.152 45.223 -53.606 1.00 23.92 337 PRO C O 1
ATOM 10634 N N . GLN C 1 348 ? -9.775 43.001 -53.613 1.00 19.15 338 GLN C N 1
ATOM 10635 C CA . GLN C 1 348 ? -11.110 42.641 -53.171 1.00 18.30 338 GLN C CA 1
ATOM 10636 C C . GLN C 1 348 ? -11.148 42.168 -51.725 1.00 20.41 338 GLN C C 1
ATOM 10637 O O . GLN C 1 348 ? -12.239 42.032 -51.160 1.00 21.63 338 GLN C O 1
ATOM 10643 N N . ARG C 1 349 ? -9.988 41.927 -51.119 1.00 21.39 339 ARG C N 1
ATOM 10644 C CA . ARG C 1 349 ? -9.862 41.669 -49.694 1.00 20.26 339 ARG C CA 1
ATOM 10645 C C . ARG C 1 349 ? -8.463 42.091 -49.273 1.00 20.32 339 ARG C C 1
ATOM 10646 O O . ARG C 1 349 ? -7.516 42.010 -50.060 1.00 21.41 339 ARG C O 1
ATOM 10654 N N . ILE C 1 350 ? -8.342 42.560 -48.035 1.00 20.74 340 ILE C N 1
ATOM 10655 C CA . ILE C 1 350 ? -7.075 43.024 -47.482 1.00 23.67 340 ILE C CA 1
ATOM 10656 C C . ILE C 1 350 ? -6.589 41.994 -46.473 1.00 19.85 340 ILE C C 1
ATOM 10657 O O . ILE C 1 350 ? -7.373 41.506 -45.650 1.00 22.09 340 ILE C O 1
ATOM 10662 N N . VAL C 1 351 ? -5.303 41.658 -46.541 1.00 20.22 341 VAL C N 1
ATOM 10663 C CA . VAL C 1 351 ? -4.699 40.662 -45.662 1.00 19.00 341 VAL C CA 1
ATOM 10664 C C . VAL C 1 351 ? -3.485 41.291 -44.995 1.00 18.44 341 VAL C C 1
ATOM 10665 O O . VAL C 1 351 ? -2.495 41.606 -45.667 1.00 17.14 341 VAL C O 1
ATOM 10669 N N . ASP C 1 352 ? -3.552 41.465 -43.677 1.00 20.02 342 ASP C N 1
ATOM 10670 C CA . ASP C 1 352 ? -2.399 41.883 -42.889 1.00 19.24 342 ASP C CA 1
ATOM 10671 C C . ASP C 1 352 ? -1.603 40.636 -42.524 1.00 17.87 342 ASP C C 1
ATOM 10672 O O . ASP C 1 352 ? -2.070 39.798 -41.747 1.00 19.56 342 ASP C O 1
ATOM 10677 N N . VAL C 1 353 ? -0.408 40.507 -43.093 1.00 17.59 343 VAL C N 1
ATOM 10678 C CA . VAL C 1 353 ? 0.434 39.333 -42.899 1.00 18.32 343 VAL C CA 1
ATOM 10679 C C . VAL C 1 353 ? 1.499 39.660 -41.865 1.00 16.77 343 VAL C C 1
ATOM 10680 O O . VAL C 1 353 ? 2.208 40.669 -41.988 1.00 20.76 343 VAL C O 1
ATOM 10684 N N . ALA C 1 354 ? 1.610 38.813 -40.844 1.00 19.25 344 ALA C N 1
ATOM 10685 C CA . ALA C 1 354 ? 2.659 38.975 -39.847 1.00 19.79 344 ALA C CA 1
ATOM 10686 C C . ALA C 1 354 ? 4.029 38.930 -40.510 1.00 23.95 344 ALA C C 1
ATOM 10687 O O . ALA C 1 354 ? 4.263 38.157 -41.441 1.00 19.86 344 ALA C O 1
ATOM 10689 N N . LEU C 1 355 ? 4.938 39.781 -40.036 1.00 21.45 345 LEU C N 1
ATOM 10690 C CA . LEU C 1 355 ? 6.309 39.832 -40.541 1.00 19.94 345 LEU C CA 1
ATOM 10691 C C . LEU C 1 355 ? 7.254 39.454 -39.409 1.00 21.06 345 LEU C C 1
ATOM 10692 O O . LEU C 1 355 ? 7.683 40.317 -38.626 1.00 24.98 345 LEU C O 1
ATOM 10697 N N . PRO C 1 356 ? 7.595 38.177 -39.274 1.00 24.71 346 PRO C N 1
ATOM 10698 C CA . PRO C 1 356 ? 8.569 37.773 -38.259 1.00 21.76 346 PRO C CA 1
ATOM 10699 C C . PRO C 1 356 ? 9.990 38.113 -38.683 1.00 24.68 346 PRO C C 1
ATOM 10700 O O . PRO C 1 356 ? 10.282 38.359 -39.854 1.00 21.22 346 PRO C O 1
ATOM 10704 N N . ALA C 1 357 ? 10.877 38.123 -37.695 1.00 23.63 347 ALA C N 1
ATOM 10705 C CA . ALA C 1 357 ? 12.291 38.321 -37.959 1.00 29.25 347 ALA C CA 1
ATOM 10706 C C . ALA C 1 357 ? 12.941 37.001 -38.364 1.00 22.50 347 ALA C C 1
ATOM 10707 O O . ALA C 1 357 ? 12.464 35.914 -38.030 1.00 25.54 347 ALA C O 1
ATOM 10709 N N . GLY C 1 358 ? 14.045 37.108 -39.097 1.00 24.78 348 GLY C N 1
ATOM 10710 C CA . GLY C 1 358 ? 14.751 35.922 -39.542 1.00 20.62 348 GLY C CA 1
ATOM 10711 C C . GLY C 1 358 ? 14.129 35.229 -40.732 1.00 20.38 348 GLY C C 1
ATOM 10712 O O . GLY C 1 358 ? 14.217 34.001 -40.840 1.00 19.62 348 GLY C O 1
ATOM 10713 N N . ILE C 1 359 ? 13.497 35.987 -41.630 1.00 21.81 349 ILE C N 1
ATOM 10714 C CA . ILE C 1 359 ? 12.898 35.408 -42.826 1.00 20.89 349 ILE C CA 1
ATOM 10715 C C . ILE C 1 359 ? 13.954 34.678 -43.644 1.00 17.13 349 ILE C C 1
ATOM 10716 O O . ILE C 1 359 ? 15.085 35.156 -43.805 1.00 20.34 349 ILE C O 1
ATOM 10721 N N . ASP C 1 360 ? 13.596 33.502 -44.152 1.00 17.13 350 ASP C N 1
ATOM 10722 C CA . ASP C 1 360 ? 14.351 32.879 -45.231 1.00 16.00 350 ASP C CA 1
ATOM 10723 C C . ASP C 1 360 ? 13.399 32.607 -46.398 1.00 18.67 350 ASP C C 1
ATOM 10724 O O . ASP C 1 360 ? 12.234 33.015 -46.385 1.00 15.84 350 ASP C O 1
ATOM 10729 N N . ASP C 1 361 ? 13.906 31.900 -47.409 1.00 14.50 351 ASP C N 1
ATOM 10730 C CA . ASP C 1 361 ? 13.168 31.721 -48.656 1.00 16.55 351 ASP C CA 1
ATOM 10731 C C . ASP C 1 361 ? 11.885 30.917 -48.488 1.00 14.56 351 ASP C C 1
ATOM 10732 O O . ASP C 1 361 ? 10.986 31.040 -49.324 1.00 12.74 351 ASP C O 1
ATOM 10737 N N . ALA C 1 362 ? 11.782 30.088 -47.445 1.00 13.03 352 ALA C N 1
ATOM 10738 C CA . ALA C 1 362 ? 10.581 29.282 -47.247 1.00 12.49 352 ALA C CA 1
ATOM 10739 C C . ALA C 1 362 ? 9.379 30.124 -46.841 1.00 12.16 352 ALA C C 1
ATOM 10740 O O . ALA C 1 362 ? 8.237 29.673 -46.995 1.00 14.15 352 ALA C O 1
ATOM 10742 N N . PHE C 1 363 ? 9.615 31.333 -46.326 1.00 14.53 353 PHE C N 1
ATOM 10743 C CA . PHE C 1 363 ? 8.524 32.212 -45.920 1.00 15.10 353 PHE C CA 1
ATOM 10744 C C . PHE C 1 363 ? 7.564 32.479 -47.073 1.00 16.60 353 PHE C C 1
ATOM 10745 O O . PHE C 1 363 ? 6.342 32.423 -46.901 1.00 15.27 353 PHE C O 1
ATOM 10753 N N . TRP C 1 364 ? 8.103 32.734 -48.268 1.00 12.70 354 TRP C N 1
ATOM 10754 C CA . TRP C 1 364 ? 7.266 33.248 -49.352 1.00 14.04 354 TRP C CA 1
ATOM 10755 C C . TRP C 1 364 ? 6.318 32.199 -49.921 1.00 12.87 354 TRP C C 1
ATOM 10756 O O . TRP C 1 364 ? 5.126 32.510 -50.095 1.00 12.75 354 TRP C O 1
ATOM 10767 N N . PRO C 1 365 ? 6.745 30.968 -50.234 1.00 12.04 355 PRO C N 1
ATOM 10768 C CA . PRO C 1 365 ? 5.748 29.961 -50.637 1.00 10.77 355 PRO C CA 1
ATOM 10769 C C . PRO C 1 365 ? 4.721 29.671 -49.554 1.00 12.18 355 PRO C C 1
ATOM 10770 O O . PRO C 1 365 ? 3.542 29.470 -49.868 1.00 12.62 355 PRO C O 1
ATOM 10774 N N . LEU C 1 366 ? 5.126 29.661 -48.281 1.00 11.85 356 LEU C N 1
ATOM 10775 C CA . LEU C 1 366 ? 4.152 29.429 -47.219 1.00 11.71 356 LEU C CA 1
ATOM 10776 C C . LEU C 1 366 ? 3.124 30.552 -47.160 1.00 9.77 356 LEU C C 1
ATOM 10777 O O . LEU C 1 366 ? 1.925 30.297 -47.009 1.00 12.95 356 LEU C O 1
ATOM 10782 N N . VAL C 1 367 ? 3.574 31.804 -47.289 1.00 11.11 357 VAL C N 1
ATOM 10783 C CA . VAL C 1 367 ? 2.645 32.932 -47.253 1.00 11.59 357 VAL C CA 1
ATOM 10784 C C . VAL C 1 367 ? 1.651 32.842 -48.404 1.00 12.97 357 VAL C C 1
ATOM 10785 O O . VAL C 1 367 ? 0.452 33.090 -48.229 1.00 14.61 357 VAL C O 1
ATOM 10789 N N . GLY C 1 368 ? 2.127 32.485 -49.598 1.00 12.18 358 GLY C N 1
ATOM 10790 C CA . GLY C 1 368 ? 1.213 32.322 -50.716 1.00 10.92 358 GLY C CA 1
ATOM 10791 C C . GLY C 1 368 ? 0.195 31.226 -50.470 1.00 10.82 358 GLY C C 1
ATOM 10792 O O . GLY C 1 368 ? -0.993 31.393 -50.753 1.00 12.77 358 GLY C O 1
ATOM 10793 N N . TYR C 1 369 ? 0.650 30.094 -49.930 1.00 11.09 359 TYR C N 1
ATOM 10794 C CA . TYR C 1 369 ? -0.249 28.997 -49.584 1.00 9.46 359 TYR C CA 1
ATOM 10795 C C . TYR C 1 369 ? -1.316 29.448 -48.593 1.00 12.45 359 TYR C C 1
ATOM 10796 O O . TYR C 1 369 ? -2.508 29.175 -48.775 1.00 11.30 359 TYR C O 1
ATOM 10805 N N . LEU C 1 370 ? -0.902 30.150 -47.534 1.00 12.62 360 LEU C N 1
ATOM 10806 C CA . LEU C 1 370 ? -1.849 30.579 -46.513 1.00 13.03 360 LEU C CA 1
ATOM 10807 C C . LEU C 1 370 ? -2.749 31.701 -47.011 1.00 13.19 360 LEU C C 1
ATOM 10808 O O . LEU C 1 370 ? -3.909 31.791 -46.596 1.00 15.20 360 LEU C O 1
ATOM 10813 N N . ALA C 1 371 ? -2.234 32.569 -47.884 1.00 14.51 361 ALA C N 1
ATOM 10814 C CA . ALA C 1 371 ? -3.070 33.618 -48.458 1.00 11.39 361 ALA C CA 1
ATOM 10815 C C . ALA C 1 371 ? -4.211 33.023 -49.270 1.00 15.38 361 ALA C C 1
ATOM 10816 O O . ALA C 1 371 ? -5.343 33.519 -49.222 1.00 12.83 361 ALA C O 1
ATOM 10818 N N . GLY C 1 372 ? -3.933 31.954 -50.018 1.00 15.85 362 GLY C N 1
ATOM 10819 C CA . GLY C 1 372 ? -4.991 31.296 -50.766 1.00 13.89 362 GLY C CA 1
ATOM 10820 C C . GLY C 1 372 ? -6.040 30.670 -49.867 1.00 15.40 362 GLY C C 1
ATOM 10821 O O . GLY C 1 372 ? -7.236 30.744 -50.151 1.00 17.01 362 GLY C O 1
ATOM 10822 N N . LYS C 1 373 ? -5.608 30.042 -48.771 1.00 15.11 363 LYS C N 1
ATOM 10823 C CA . LYS C 1 373 ? -6.570 29.480 -47.828 1.00 15.97 363 LYS C CA 1
ATOM 10824 C C . LYS C 1 373 ? -7.394 30.578 -47.167 1.00 17.25 363 LYS C C 1
ATOM 10825 O O . LYS C 1 373 ? -8.595 30.402 -46.926 1.00 18.33 363 LYS C O 1
ATOM 10831 N N . ALA C 1 374 ? -6.769 31.722 -46.880 1.00 18.65 364 ALA C N 1
ATOM 10832 C CA . ALA C 1 374 ? -7.500 32.831 -46.277 1.00 19.50 364 ALA C CA 1
ATOM 10833 C C . ALA C 1 374 ? -8.406 33.515 -47.292 1.00 20.64 364 ALA C C 1
ATOM 10834 O O . ALA C 1 374 ? -9.500 33.977 -46.945 1.00 19.44 364 ALA C O 1
ATOM 10836 N N . VAL C 1 375 ? -7.965 33.600 -48.544 1.00 16.63 365 VAL C N 1
ATOM 10837 C CA . VAL C 1 375 ? -8.693 34.316 -49.590 1.00 17.04 365 VAL C CA 1
ATOM 10838 C C . VAL C 1 375 ? -8.830 33.408 -50.809 1.00 17.96 365 VAL C C 1
ATOM 10839 O O . VAL C 1 375 ? -8.123 33.602 -51.809 1.00 17.24 365 VAL C O 1
ATOM 10843 N N . PRO C 1 376 ? -9.720 32.413 -50.778 1.00 18.34 366 PRO C N 1
ATOM 10844 C CA . PRO C 1 376 ? -9.768 31.420 -51.858 1.00 15.52 366 PRO C CA 1
ATOM 10845 C C . PRO C 1 376 ? -10.588 31.804 -53.079 1.00 19.13 366 PRO C C 1
ATOM 10846 O O . PRO C 1 376 ? -10.504 31.095 -54.091 1.00 15.86 366 PRO C O 1
ATOM 10850 N N . ASP C 1 377 ? -11.358 32.896 -53.031 1.00 19.14 367 ASP C N 1
ATOM 10851 C CA . ASP C 1 377 ? -12.297 33.185 -54.108 1.00 20.88 367 ASP C CA 1
ATOM 10852 C C . ASP C 1 377 ? -12.304 34.643 -54.552 1.00 23.27 367 ASP C C 1
ATOM 10853 O O . ASP C 1 377 ? -13.232 35.046 -55.264 1.00 22.48 367 ASP C O 1
ATOM 10858 N N . CYS C 1 378 ? -11.321 35.446 -54.156 1.00 23.27 368 CYS C N 1
ATOM 10859 C CA . CYS C 1 378 ? -11.220 36.822 -54.624 1.00 19.26 368 CYS C CA 1
ATOM 10860 C C . CYS C 1 378 ? -9.757 37.243 -54.562 1.00 14.74 368 CYS C C 1
ATOM 10861 O O . CYS C 1 378 ? -8.886 36.479 -54.133 1.00 16.89 368 CYS C O 1
ATOM 10864 N N . ILE C 1 379 ? -9.478 38.457 -55.027 1.00 15.22 369 ILE C N 1
ATOM 10865 C CA . ILE C 1 379 ? -8.122 38.939 -55.207 1.00 12.96 369 ILE C CA 1
ATOM 10866 C C . ILE C 1 379 ? -7.669 39.604 -53.889 1.00 17.75 369 ILE C C 1
ATOM 10867 O O . ILE C 1 379 ? -8.271 40.616 -53.508 1.00 20.85 369 ILE C O 1
ATOM 10872 N N . PRO C 1 380 ? -6.659 39.077 -53.220 1.00 15.63 370 PRO C N 1
ATOM 10873 C CA . PRO C 1 380 ? -6.191 39.702 -51.978 1.00 16.59 370 PRO C CA 1
ATOM 10874 C C . PRO C 1 380 ? -5.075 40.709 -52.204 1.00 17.86 370 PRO C C 1
ATOM 10875 O O . PRO C 1 380 ? -4.324 40.651 -53.180 1.00 17.61 370 PRO C O 1
ATOM 10879 N N . LEU C 1 381 ? -4.980 41.649 -51.267 1.00 19.60 371 LEU C N 1
ATOM 10880 C CA . LEU C 1 381 ? -3.831 42.536 -51.137 1.00 17.62 371 LEU C CA 1
ATOM 10881 C C . LEU C 1 381 ? -3.100 42.164 -49.855 1.00 17.97 371 LEU C C 1
ATOM 10882 O O . LEU C 1 381 ? -3.667 42.270 -48.762 1.00 21.53 371 LEU C O 1
ATOM 10887 N N . LEU C 1 382 ? -1.857 41.716 -49.990 1.00 17.91 372 LEU C N 1
ATOM 10888 C CA . LEU C 1 382 ? -1.049 41.306 -48.849 1.00 18.03 372 LEU C CA 1
ATOM 10889 C C . LEU C 1 382 ? -0.268 42.511 -48.335 1.00 17.65 372 LEU C C 1
ATOM 10890 O O . LEU C 1 382 ? 0.577 43.060 -49.052 1.00 18.34 372 LEU C O 1
ATOM 10895 N N . ARG C 1 383 ? -0.553 42.926 -47.104 1.00 22.78 373 ARG C N 1
ATOM 10896 C CA . ARG C 1 383 ? 0.082 44.092 -46.509 1.00 22.37 373 ARG C CA 1
ATOM 10897 C C . ARG C 1 383 ? 1.050 43.681 -45.407 1.00 23.45 373 ARG C C 1
ATOM 10898 O O . ARG C 1 383 ? 0.927 42.612 -44.803 1.00 22.34 373 ARG C O 1
ATOM 10906 N N . GLY C 1 384 ? 2.023 44.557 -45.153 1.00 18.82 374 GLY C N 1
ATOM 10907 C CA . GLY C 1 384 ? 2.980 44.373 -44.083 1.00 18.69 374 GLY C CA 1
ATOM 10908 C C . GLY C 1 384 ? 4.282 43.713 -44.477 1.00 19.50 374 GLY C C 1
ATOM 10909 O O . GLY C 1 384 ? 5.137 43.505 -43.606 1.00 22.16 374 GLY C O 1
ATOM 10910 N N . LEU C 1 385 ? 4.471 43.390 -45.756 1.00 19.80 375 LEU C N 1
ATOM 10911 C CA . LEU C 1 385 ? 5.623 42.614 -46.192 1.00 21.59 375 LEU C CA 1
ATOM 10912 C C . LEU C 1 385 ? 6.576 43.373 -47.104 1.00 23.18 375 LEU C C 1
ATOM 10913 O O . LEU C 1 385 ? 7.632 42.829 -47.445 1.00 23.74 375 LEU C O 1
ATOM 10918 N N . GLY C 1 386 ? 6.238 44.601 -47.503 1.00 29.18 376 GLY C N 1
ATOM 10919 C CA . GLY C 1 386 ? 7.033 45.294 -48.507 1.00 29.65 376 GLY C CA 1
ATOM 10920 C C . GLY C 1 386 ? 8.491 45.455 -48.119 1.00 28.80 376 GLY C C 1
ATOM 10921 O O . GLY C 1 386 ? 9.384 45.319 -48.959 1.00 33.15 376 GLY C O 1
ATOM 10922 N N . ALA C 1 387 ? 8.754 45.738 -46.841 1.00 26.24 377 ALA C N 1
ATOM 10923 C CA . ALA C 1 387 ? 10.123 45.968 -46.395 1.00 30.62 377 ALA C CA 1
ATOM 10924 C C . ALA C 1 387 ? 10.968 44.701 -46.384 1.00 32.51 377 ALA C C 1
ATOM 10925 O O . ALA C 1 387 ? 12.195 44.799 -46.275 1.00 29.55 377 ALA C O 1
ATOM 10927 N N . ALA C 1 388 ? 10.351 43.521 -46.488 1.00 29.43 378 ALA C N 1
ATOM 10928 C CA . ALA C 1 388 ? 11.116 42.285 -46.591 1.00 25.68 378 ALA C CA 1
ATOM 10929 C C . ALA C 1 388 ? 11.728 42.095 -47.971 1.00 22.63 378 ALA C C 1
ATOM 10930 O O . ALA C 1 388 ? 12.619 41.253 -48.127 1.00 25.02 378 ALA C O 1
ATOM 10932 N N . LYS C 1 389 ? 11.261 42.852 -48.967 1.00 22.81 379 LYS C N 1
ATOM 10933 C CA . LYS C 1 389 ? 11.799 42.882 -50.323 1.00 28.47 379 LYS C CA 1
ATOM 10934 C C . LYS C 1 389 ? 11.964 41.481 -50.900 1.00 27.75 379 LYS C C 1
ATOM 10935 O O . LYS C 1 389 ? 13.096 41.008 -51.070 1.00 21.92 379 LYS C O 1
ATOM 10941 N N . PRO C 1 390 ? 10.873 40.787 -51.209 1.00 19.35 380 PRO C N 1
ATOM 10942 C CA . PRO C 1 390 ? 11.000 39.467 -51.830 1.00 17.72 380 PRO C CA 1
ATOM 10943 C C . PRO C 1 390 ? 11.5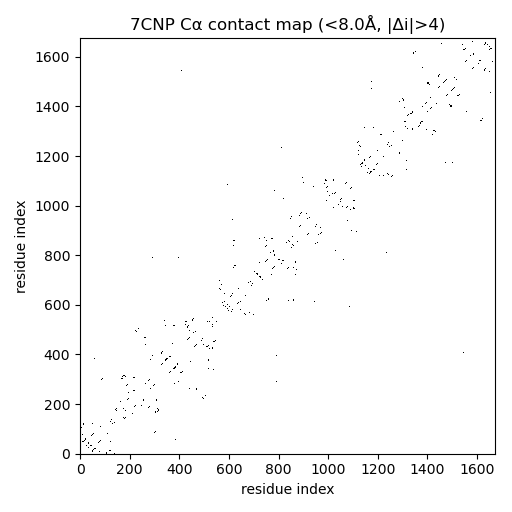91 39.572 -53.226 1.00 18.12 380 PRO C C 1
ATOM 10944 O O . PRO C 1 390 ? 11.347 40.531 -53.961 1.00 19.43 380 PRO C O 1
ATOM 10948 N N . SER C 1 391 ? 12.386 38.569 -53.583 1.00 17.54 381 SER C N 1
ATOM 10949 C CA . SER C 1 391 ? 12.966 38.517 -54.912 1.00 19.51 381 SER C CA 1
ATOM 10950 C C . SER C 1 391 ? 11.920 38.076 -55.932 1.00 17.03 381 SER C C 1
ATOM 10951 O O . SER C 1 391 ? 10.798 37.691 -55.591 1.00 16.42 381 SER C O 1
ATOM 10954 N N . ARG C 1 392 ? 12.304 38.142 -57.208 1.00 18.32 382 ARG C N 1
ATOM 10955 C CA . ARG C 1 392 ? 11.449 37.608 -58.261 1.00 18.33 382 ARG C CA 1
ATOM 10956 C C . ARG C 1 392 ? 11.141 36.138 -58.013 1.00 14.89 382 ARG C C 1
ATOM 10957 O O . ARG C 1 392 ? 9.994 35.701 -58.164 1.00 16.99 382 ARG C O 1
ATOM 10965 N N . ASP C 1 393 ? 12.156 35.360 -57.626 1.00 15.10 383 ASP C N 1
ATOM 10966 C CA . ASP C 1 393 ? 11.942 33.944 -57.353 1.00 15.64 383 ASP C CA 1
ATOM 10967 C C . ASP C 1 393 ? 11.063 33.736 -56.127 1.00 14.53 383 ASP C C 1
ATOM 10968 O O . ASP C 1 393 ? 10.282 32.777 -56.084 1.00 14.65 383 ASP C O 1
ATOM 10973 N N . ASP C 1 394 ? 11.179 34.612 -55.124 1.00 14.10 384 ASP C N 1
ATOM 10974 C CA . ASP C 1 394 ? 10.276 34.549 -53.978 1.00 12.86 384 ASP C CA 1
ATOM 10975 C C . ASP C 1 394 ? 8.832 34.748 -54.417 1.00 12.89 384 ASP C C 1
ATOM 10976 O O . ASP C 1 394 ? 7.934 34.001 -54.008 1.00 12.61 384 ASP C O 1
ATOM 10981 N N . LEU C 1 395 ? 8.590 35.767 -55.247 1.00 13.72 385 LEU C N 1
ATOM 10982 C CA . LEU C 1 395 ? 7.243 36.020 -55.744 1.00 12.93 385 LEU C CA 1
ATOM 10983 C C . LEU C 1 395 ? 6.763 34.872 -56.617 1.00 11.73 385 LEU C C 1
ATOM 10984 O O . LEU C 1 395 ? 5.579 34.514 -56.595 1.00 11.71 385 LEU C O 1
ATOM 10989 N N . LYS C 1 396 ? 7.677 34.282 -57.387 1.00 11.67 386 LYS C N 1
ATOM 10990 C CA . LYS C 1 396 ? 7.353 33.127 -58.216 1.00 15.19 386 LYS C CA 1
ATOM 10991 C C . LYS C 1 396 ? 6.878 31.954 -57.364 1.00 12.38 386 LYS C C 1
ATOM 10992 O O . LYS C 1 396 ? 5.860 31.320 -57.666 1.00 11.25 386 LYS C O 1
ATOM 10998 N N . ALA C 1 397 ? 7.595 31.663 -56.276 1.00 11.40 387 ALA C N 1
ATOM 10999 C CA . ALA C 1 397 ? 7.190 30.574 -55.393 1.00 10.81 387 ALA C CA 1
ATOM 11000 C C . ALA C 1 397 ? 5.895 30.907 -54.660 1.00 11.38 387 ALA C C 1
ATOM 11001 O O . ALA C 1 397 ? 5.043 30.032 -54.465 1.00 12.34 387 ALA C O 1
ATOM 11003 N N . LEU C 1 398 ? 5.736 32.165 -54.240 1.00 12.20 388 LEU C N 1
ATOM 11004 C CA . LEU C 1 398 ? 4.513 32.575 -53.558 1.00 10.22 388 LEU C CA 1
ATOM 11005 C C . LEU C 1 398 ? 3.312 32.469 -54.485 1.00 11.46 388 LEU C C 1
ATOM 11006 O O . LEU C 1 398 ? 2.241 32.000 -54.080 1.00 12.03 388 LEU C O 1
ATOM 11011 N N . CYS C 1 399 ? 3.481 32.893 -55.734 1.00 9.80 389 CYS C N 1
ATOM 11012 C CA . CYS C 1 399 ? 2.367 32.892 -56.668 1.00 10.39 389 CYS C CA 1
ATOM 11013 C C . CYS C 1 399 ? 1.918 31.465 -56.966 1.00 7.92 389 CYS C C 1
ATOM 11014 O O . CYS C 1 399 ? 0.715 31.187 -57.053 1.00 10.60 389 CYS C O 1
ATOM 11017 N N . ALA C 1 400 ? 2.875 30.542 -57.094 1.00 10.02 390 ALA C N 1
ATOM 11018 C CA . ALA C 1 400 ? 2.535 29.149 -57.369 1.00 12.70 390 ALA C CA 1
ATOM 11019 C C . ALA C 1 400 ? 1.799 28.518 -56.199 1.00 9.22 390 ALA C C 1
ATOM 11020 O O . ALA C 1 400 ? 0.828 27.780 -56.396 1.00 10.67 390 ALA C O 1
ATOM 11022 N N . ALA C 1 401 ? 2.256 28.781 -54.973 1.00 10.73 391 ALA C N 1
ATOM 11023 C CA . ALA C 1 401 ? 1.574 28.235 -53.806 1.00 10.36 391 ALA C CA 1
ATOM 11024 C C . ALA C 1 401 ? 0.188 28.846 -53.645 1.00 8.98 391 ALA C C 1
ATOM 11025 O O . ALA C 1 401 ? -0.763 28.153 -53.265 1.00 10.48 391 ALA C O 1
ATOM 11027 N N . PHE C 1 402 ? 0.057 30.144 -53.933 1.00 10.06 392 PHE C N 1
ATOM 11028 C CA . PHE C 1 402 ? -1.251 30.790 -53.869 1.00 10.16 392 PHE C CA 1
ATOM 11029 C C . PHE C 1 402 ? -2.234 30.137 -54.832 1.00 14.22 392 PHE C C 1
ATOM 11030 O O . PHE C 1 402 ? -3.423 30.004 -54.522 1.00 12.45 392 PHE C O 1
ATOM 11038 N N . GLY C 1 403 ? -1.752 29.713 -56.002 1.00 11.76 393 GLY C N 1
ATOM 11039 C CA . GLY C 1 403 ? -2.627 29.053 -56.954 1.00 10.42 393 GLY C CA 1
ATOM 11040 C C . GLY C 1 403 ? -3.249 27.779 -56.421 1.00 17.03 393 GLY C C 1
ATOM 11041 O O . GLY C 1 403 ? -4.399 27.468 -56.740 1.00 19.50 393 GLY C O 1
ATOM 11042 N N . THR C 1 404 ? -2.516 27.039 -55.587 1.00 10.92 394 THR C N 1
ATOM 11043 C CA . THR C 1 404 ? -2.996 25.731 -55.149 1.00 12.86 394 THR C CA 1
ATOM 11044 C C . THR C 1 404 ? -4.233 25.839 -54.269 1.00 13.27 394 THR C C 1
ATOM 11045 O O . THR C 1 404 ? -5.108 24.969 -54.324 1.00 15.01 394 THR C O 1
ATOM 11049 N N . THR C 1 405 ? -4.329 26.889 -53.459 1.00 13.54 395 THR C N 1
ATOM 11050 C CA . THR C 1 405 ? -5.399 27.013 -52.482 1.00 14.76 395 THR C CA 1
ATOM 11051 C C . THR C 1 405 ? -6.418 28.079 -52.843 1.00 14.38 395 THR C C 1
ATOM 11052 O O . THR C 1 405 ? -7.331 28.334 -52.052 1.00 16.20 395 THR C O 1
ATOM 11056 N N . SER C 1 406 ? -6.299 28.702 -54.011 1.00 15.07 396 SER C N 1
ATOM 11057 C CA A SER C 1 406 ? -7.185 29.787 -54.396 0.56 13.48 396 SER C CA 1
ATOM 11058 C CA B SER C 1 406 ? -7.175 29.795 -54.400 0.44 13.50 396 SER C CA 1
ATOM 11059 C C . SER C 1 406 ? -7.658 29.592 -55.829 1.00 17.88 396 SER C C 1
ATOM 11060 O O . SER C 1 406 ? -7.113 28.788 -56.590 1.00 17.54 396 SER C O 1
ATOM 11065 N N . ALA C 1 407 ? -8.691 30.351 -56.184 1.00 14.28 397 ALA C N 1
ATOM 11066 C CA . ALA C 1 407 ? -9.207 30.383 -57.542 1.00 16.31 397 ALA C CA 1
ATOM 11067 C C . ALA C 1 407 ? -8.790 31.631 -58.303 1.00 15.63 397 ALA C C 1
ATOM 11068 O O . ALA C 1 407 ? -8.840 31.632 -59.537 1.00 17.46 397 ALA C O 1
ATOM 11070 N N . SER C 1 408 ? -8.345 32.667 -57.599 1.00 15.20 398 SER C N 1
ATOM 11071 C CA A SER C 1 408 ? -8.130 33.954 -58.232 0.49 14.98 398 SER C CA 1
ATOM 11072 C CA B SER C 1 408 ? -8.116 33.965 -58.213 0.51 14.99 398 SER C CA 1
ATOM 11073 C C . SER C 1 408 ? -6.919 33.922 -59.161 1.00 12.29 398 SER C C 1
ATOM 11074 O O . SER C 1 408 ? -5.941 33.212 -58.908 1.00 14.49 398 SER C O 1
ATOM 11079 N N . PRO C 1 409 ? -6.965 34.686 -60.252 1.00 14.51 399 PRO C N 1
ATOM 11080 C CA . PRO C 1 409 ? -5.835 34.747 -61.184 1.00 11.66 399 PRO C CA 1
ATOM 11081 C C . PRO C 1 409 ? -4.750 35.740 -60.801 1.00 11.51 399 PRO C C 1
ATOM 11082 O O . PRO C 1 409 ? -3.776 35.871 -61.551 1.00 12.43 399 PRO C O 1
ATOM 11086 N N . MET C 1 410 ? -4.878 36.439 -59.675 1.00 12.50 400 MET C N 1
ATOM 11087 C CA . MET C 1 410 ? -3.850 37.392 -59.283 1.00 11.88 400 MET C CA 1
ATOM 11088 C C . MET C 1 410 ? -4.000 37.741 -57.811 1.00 12.43 400 MET C C 1
ATOM 11089 O O . MET C 1 410 ? -5.010 37.442 -57.170 1.00 13.83 400 MET C O 1
ATOM 11094 N N . LEU C 1 411 ? -2.954 38.370 -57.286 1.00 11.29 401 LEU C N 1
ATOM 11095 C CA . LEU C 1 411 ? -2.971 38.979 -55.967 1.00 17.10 401 LEU C CA 1
ATOM 11096 C C . LEU C 1 411 ? -2.094 40.221 -56.028 1.00 17.30 401 LEU C C 1
ATOM 11097 O O . LEU C 1 411 ? -1.466 40.508 -57.051 1.00 15.68 401 LEU C O 1
ATOM 11102 N N . HIS C 1 412 ? -2.069 40.970 -54.930 1.00 15.61 402 HIS C N 1
ATOM 11103 C CA . HIS C 1 412 ? -1.195 42.125 -54.794 1.00 16.10 402 HIS C CA 1
ATOM 11104 C C . HIS C 1 412 ? -0.385 41.990 -53.516 1.00 15.74 402 HIS C C 1
ATOM 11105 O O . HIS C 1 412 ? -0.863 41.453 -52.513 1.00 16.94 402 HIS C O 1
ATOM 11112 N N . ILE C 1 413 ? 0.845 42.490 -53.553 1.00 16.27 403 ILE C N 1
ATOM 11113 C CA . ILE C 1 413 ? 1.689 42.564 -52.368 1.00 17.74 403 ILE C CA 1
ATOM 11114 C C . ILE C 1 413 ? 2.143 44.008 -52.222 1.00 22.67 403 ILE C C 1
ATOM 11115 O O . ILE C 1 413 ? 2.915 44.509 -53.049 1.00 22.45 403 ILE C O 1
ATOM 11120 N N . GLU C 1 414 ? 1.651 44.676 -51.180 1.00 23.17 404 GLU C N 1
ATOM 11121 C CA . GLU C 1 414 ? 2.009 46.059 -50.895 1.00 26.13 404 GLU C CA 1
ATOM 11122 C C . GLU C 1 414 ? 3.522 46.237 -50.856 1.00 23.22 404 GLU C C 1
ATOM 11123 O O . GLU C 1 414 ? 4.232 45.490 -50.178 1.00 23.78 404 GLU C O 1
ATOM 11129 N N . GLY C 1 415 ? 4.011 47.226 -51.604 1.00 24.14 405 GLY C N 1
ATOM 11130 C CA . GLY C 1 415 ? 5.431 47.511 -51.650 1.00 24.41 405 GLY C CA 1
ATOM 11131 C C . GLY C 1 415 ? 6.267 46.540 -52.451 1.00 27.69 405 GLY C C 1
ATOM 11132 O O . GLY C 1 415 ? 7.498 46.591 -52.364 1.00 30.46 405 GLY C O 1
ATOM 11133 N N . ALA C 1 416 ? 5.647 45.657 -53.233 1.00 26.29 406 ALA C N 1
ATOM 11134 C CA . ALA C 1 416 ? 6.404 44.671 -53.993 1.00 22.63 406 ALA C CA 1
ATOM 11135 C C . ALA C 1 416 ? 5.938 44.595 -55.442 1.00 19.18 406 ALA C C 1
ATOM 11136 O O . ALA C 1 416 ? 6.755 44.676 -56.365 1.00 22.98 406 ALA C O 1
ATOM 11138 N N . THR C 1 417 ? 4.616 44.441 -55.655 1.00 19.70 407 THR C N 1
ATOM 11139 C CA . THR C 1 417 ? 4.128 44.216 -57.008 1.00 21.78 407 THR C CA 1
ATOM 11140 C C . THR C 1 417 ? 3.618 45.517 -57.628 1.00 23.64 407 THR C C 1
ATOM 11141 O O . THR C 1 417 ? 3.140 46.407 -56.917 1.00 25.22 407 THR C O 1
ATOM 11145 N N . PRO C 1 418 ? 3.709 45.652 -58.958 1.00 23.85 408 PRO C N 1
ATOM 11146 C CA . PRO C 1 418 ? 3.557 46.983 -59.578 1.00 22.88 408 PRO C CA 1
ATOM 11147 C C . PRO C 1 418 ? 2.164 47.585 -59.484 1.00 23.88 408 PRO C C 1
ATOM 11148 O O . PRO C 1 418 ? 2.038 48.810 -59.617 1.00 23.74 408 PRO C O 1
ATOM 11152 N N . GLU C 1 419 ? 1.116 46.790 -59.273 1.00 18.70 409 GLU C N 1
ATOM 11153 C CA . GLU C 1 419 ? -0.245 47.310 -59.222 1.00 18.87 409 GLU C CA 1
ATOM 11154 C C . GLU C 1 419 ? -0.817 47.346 -57.809 1.00 20.49 409 GLU C C 1
ATOM 11155 O O . GLU C 1 419 ? -2.028 47.532 -57.650 1.00 22.50 409 GLU C O 1
ATOM 11161 N N . ALA C 1 420 ? 0.020 47.181 -56.781 1.00 22.27 410 ALA C N 1
ATOM 11162 C CA . ALA C 1 420 ? -0.491 47.092 -55.418 1.00 22.37 410 ALA C CA 1
ATOM 11163 C C . ALA C 1 420 ? -1.128 48.392 -54.943 1.00 26.47 410 ALA C C 1
ATOM 11164 O O . ALA C 1 420 ? -1.851 48.382 -53.940 1.00 25.73 410 ALA C O 1
ATOM 11166 N N . GLY C 1 421 ? -0.881 49.503 -55.635 1.00 27.13 411 GLY C N 1
ATOM 11167 C CA . GLY C 1 421 ? -1.476 50.773 -55.267 1.00 22.90 411 GLY C CA 1
ATOM 11168 C C . GLY C 1 421 ? -2.894 50.984 -55.744 1.00 31.37 411 GLY C C 1
ATOM 11169 O O . GLY C 1 421 ? -3.509 51.988 -55.371 1.00 30.30 411 GLY C O 1
ATOM 11170 N N . LEU C 1 422 ? -3.418 50.073 -56.566 1.00 22.25 412 LEU C N 1
ATOM 11171 C CA . LEU C 1 422 ? -4.804 50.158 -57.008 1.00 27.13 412 LEU C CA 1
ATOM 11172 C C . LEU C 1 422 ? -5.732 50.285 -55.808 1.00 30.60 412 LEU C C 1
ATOM 11173 O O . LEU C 1 422 ? -5.578 49.579 -54.808 1.00 29.91 412 LEU C O 1
ATOM 11178 N N . ALA C 1 423 ? -6.685 51.200 -55.910 1.00 31.59 413 ALA C N 1
ATOM 11179 C CA . ALA C 1 423 ? -7.619 51.442 -54.822 1.00 32.07 413 ALA C CA 1
ATOM 11180 C C . ALA C 1 423 ? -8.408 50.175 -54.521 1.00 29.29 413 ALA C C 1
ATOM 11181 O O . ALA C 1 423 ? -9.062 49.632 -55.427 1.00 28.67 413 ALA C O 1
ATOM 11183 N N . PRO C 1 424 ? -8.364 49.660 -53.292 1.00 25.73 414 PRO C N 1
ATOM 11184 C CA . PRO C 1 424 ? -9.180 48.489 -52.959 1.00 25.84 414 PRO C CA 1
ATOM 11185 C C . PRO C 1 424 ? -10.652 48.758 -53.226 1.00 29.93 414 PRO C C 1
ATOM 11186 O O . PRO C 1 424 ? -11.110 49.902 -53.207 1.00 27.63 414 PRO C O 1
ATOM 11190 N N . LEU C 1 425 ? -11.389 47.686 -53.500 1.00 26.55 415 LEU C N 1
ATOM 11191 C CA . LEU C 1 425 ? -12.829 47.807 -53.659 1.00 27.24 415 LEU C CA 1
ATOM 11192 C C . LEU C 1 425 ? -13.454 48.322 -52.369 1.00 31.57 415 LEU C C 1
ATOM 11193 O O . LEU C 1 425 ? -12.934 48.108 -51.270 1.00 28.98 415 LEU C O 1
ATOM 11198 N N . GLU C 1 426 ? -14.584 49.016 -52.512 1.00 29.45 416 GLU C N 1
ATOM 11199 C CA . GLU C 1 426 ? -15.278 49.551 -51.348 1.00 29.38 416 GLU C CA 1
ATOM 11200 C C . GLU C 1 426 ? -15.820 48.450 -50.444 1.00 26.27 416 GLU C C 1
ATOM 11201 O O . GLU C 1 426 ? -16.104 48.713 -49.270 1.00 28.65 416 GLU C O 1
ATOM 11207 N N . THR C 1 427 ? -15.952 47.228 -50.957 1.00 26.45 417 THR C N 1
ATOM 11208 C CA . THR C 1 427 ? -16.472 46.095 -50.204 1.00 25.51 417 THR C CA 1
ATOM 11209 C C . THR C 1 427 ? -15.379 45.242 -49.567 1.00 25.25 417 THR C C 1
ATOM 11210 O O . THR C 1 427 ? -15.700 44.256 -48.895 1.00 23.17 417 THR C O 1
ATOM 11214 N N . ALA C 1 428 ? -14.109 45.594 -49.755 1.00 22.86 418 ALA C N 1
ATOM 11215 C CA . ALA C 1 428 ? -13.010 44.734 -49.332 1.00 23.48 418 ALA C CA 1
ATOM 11216 C C . ALA C 1 428 ? -12.902 44.698 -47.811 1.00 23.60 418 ALA C C 1
ATOM 11217 O O . ALA C 1 428 ? -12.662 45.728 -47.172 1.00 25.35 418 ALA C O 1
ATOM 11219 N N . GLU C 1 429 ? -13.068 43.510 -47.237 1.00 23.95 419 GLU C N 1
ATOM 11220 C CA . GLU C 1 429 ? -12.841 43.302 -45.817 1.00 23.25 419 GLU C CA 1
ATOM 11221 C C . GLU C 1 429 ? -11.347 43.141 -45.538 1.00 27.16 419 GLU C C 1
ATOM 11222 O O . GLU C 1 429 ? -10.526 42.999 -46.448 1.00 22.34 419 GLU C O 1
ATOM 11228 N N . THR C 1 430 ? -10.997 43.160 -44.254 1.00 23.47 420 THR C N 1
ATOM 11229 C CA . THR C 1 430 ? -9.621 42.974 -43.814 1.00 23.77 420 THR C CA 1
ATOM 11230 C C . THR C 1 430 ? -9.530 41.719 -42.959 1.00 27.20 420 THR C C 1
ATOM 11231 O O . THR C 1 430 ? -10.314 41.544 -42.020 1.00 22.08 420 THR C O 1
ATOM 11235 N N . VAL C 1 431 ? -8.584 40.845 -43.295 1.00 20.37 421 VAL C N 1
ATOM 11236 C CA . VAL C 1 431 ? -8.292 39.645 -42.528 1.00 23.56 421 VAL C CA 1
ATOM 11237 C C . VAL C 1 431 ? -6.797 39.624 -42.224 1.00 18.07 421 VAL C C 1
ATOM 11238 O O . VAL C 1 431 ? -6.041 40.486 -42.672 1.00 23.24 421 VAL C O 1
ATOM 11242 N N . THR C 1 432 ? -6.375 38.628 -41.450 1.00 23.49 422 THR C N 1
ATOM 11243 C CA . THR C 1 432 ? -4.984 38.509 -41.042 1.00 25.63 422 THR C CA 1
ATOM 11244 C C . THR C 1 432 ? -4.454 37.116 -41.346 1.00 21.39 422 THR C C 1
ATOM 11245 O O . THR C 1 432 ? -5.209 36.144 -41.428 1.00 22.41 422 THR C O 1
ATOM 11249 N N . ILE C 1 433 ? -3.139 37.041 -41.521 1.00 19.80 423 ILE C N 1
ATOM 11250 C CA . ILE C 1 433 ? -2.391 35.795 -41.431 1.00 22.76 423 ILE C CA 1
ATOM 11251 C C . ILE C 1 433 ? -1.416 35.979 -40.281 1.00 18.61 423 ILE C C 1
ATOM 11252 O O . ILE C 1 433 ? -0.482 36.787 -40.372 1.00 18.94 423 ILE C O 1
ATOM 11257 N N . SER C 1 434 ? -1.639 35.251 -39.195 1.00 22.53 424 SER C N 1
ATOM 11258 C CA . SER C 1 434 ? -0.864 35.426 -37.980 1.00 21.56 424 SER C CA 1
ATOM 11259 C C . SER C 1 434 ? 0.337 34.486 -37.960 1.00 21.15 424 SER C C 1
ATOM 11260 O O . SER C 1 434 ? 0.468 33.579 -38.784 1.00 18.79 424 SER C O 1
ATOM 11263 N N . LEU C 1 435 ? 1.221 34.713 -36.986 1.00 21.46 425 LEU C N 1
ATOM 11264 C CA . LEU C 1 435 ? 2.315 33.778 -36.759 1.00 19.17 425 LEU C CA 1
ATOM 11265 C C . LEU C 1 435 ? 1.792 32.392 -36.410 1.00 17.41 425 LEU C C 1
ATOM 11266 O O . LEU C 1 435 ? 2.414 31.385 -36.764 1.00 20.55 425 LEU C O 1
ATOM 11271 N N . GLU C 1 436 ? 0.649 32.321 -35.723 1.00 20.71 426 GLU C N 1
ATOM 11272 C CA . GLU C 1 436 ? 0.044 31.030 -35.417 1.00 21.50 426 GLU C CA 1
ATOM 11273 C C . GLU C 1 436 ? -0.468 30.347 -36.679 1.00 19.37 426 GLU C C 1
ATOM 11274 O O . GLU C 1 436 ? -0.360 29.123 -36.814 1.00 18.91 426 GLU C O 1
ATOM 11280 N N . ASP C 1 437 ? -1.035 31.119 -37.612 1.00 19.26 427 ASP C N 1
ATOM 11281 C CA . ASP C 1 437 ? -1.404 30.555 -38.907 1.00 18.66 427 ASP C CA 1
ATOM 11282 C C . ASP C 1 437 ? -0.186 29.978 -39.617 1.00 15.94 427 ASP C C 1
ATOM 11283 O O . ASP C 1 437 ? -0.266 28.911 -40.239 1.00 16.33 427 ASP C O 1
ATOM 11288 N N . MET C 1 438 ? 0.953 30.670 -39.532 1.00 15.94 428 MET C N 1
ATOM 11289 C CA . MET C 1 438 ? 2.158 30.209 -40.212 1.00 15.09 428 MET C CA 1
ATOM 11290 C C . MET C 1 438 ? 2.707 28.943 -39.571 1.00 18.85 428 MET C C 1
ATOM 11291 O O . MET C 1 438 ? 3.136 28.019 -40.273 1.00 17.56 428 MET C O 1
ATOM 11296 N N . ALA C 1 439 ? 2.714 28.887 -38.237 1.00 17.31 429 ALA C N 1
ATOM 11297 C CA . ALA C 1 439 ? 3.179 27.684 -37.559 1.00 16.71 429 ALA C CA 1
ATOM 11298 C C . ALA C 1 439 ? 2.310 26.486 -37.916 1.00 20.03 429 ALA C C 1
ATOM 11299 O O . ALA C 1 439 ? 2.816 25.371 -38.091 1.00 18.72 429 ALA C O 1
ATOM 11301 N N . ALA C 1 440 ? 0.998 26.700 -38.037 1.00 16.86 430 ALA C N 1
ATOM 11302 C CA . ALA C 1 440 ? 0.103 25.608 -38.402 1.00 20.81 430 ALA C CA 1
ATOM 11303 C C . ALA C 1 440 ? 0.314 25.181 -39.848 1.00 18.57 430 ALA C C 1
ATOM 11304 O O . ALA C 1 440 ? 0.316 23.982 -40.153 1.00 20.37 430 ALA C O 1
ATOM 11306 N N . GLY C 1 441 ? 0.483 26.146 -40.753 1.00 18.42 431 GLY C N 1
ATOM 11307 C CA . GLY C 1 441 ? 0.733 25.802 -42.143 1.00 15.02 431 GLY C CA 1
ATOM 11308 C C . GLY C 1 441 ? 2.056 25.088 -42.328 1.00 18.04 431 GLY C C 1
ATOM 11309 O O . GLY C 1 441 ? 2.172 24.175 -43.150 1.00 19.18 431 GLY C O 1
ATOM 11310 N N . TRP C 1 442 ? 3.069 25.485 -41.556 1.00 15.51 432 TRP C N 1
ATOM 11311 C CA . TRP C 1 442 ? 4.366 24.823 -41.637 1.00 16.07 432 TRP C CA 1
ATOM 11312 C C . TRP C 1 442 ? 4.262 23.363 -41.218 1.00 21.42 432 TRP C C 1
ATOM 11313 O O . TRP C 1 442 ? 4.759 22.470 -41.913 1.00 23.13 432 TRP C O 1
ATOM 11324 N N . SER C 1 443 ? 3.622 23.102 -40.074 1.00 20.82 433 SER C N 1
ATOM 11325 C CA . SER C 1 443 ? 3.438 21.723 -39.632 1.00 25.88 433 SER C CA 1
ATOM 11326 C C . SER C 1 443 ? 2.589 20.939 -40.622 1.00 26.24 433 SER C C 1
ATOM 11327 O O . SER C 1 443 ? 2.820 19.744 -40.842 1.00 26.79 433 SER C O 1
ATOM 11330 N N . LEU C 1 444 ? 1.606 21.600 -41.236 1.00 20.92 434 LEU C N 1
ATOM 11331 C CA . LEU C 1 444 ? 0.736 20.924 -42.192 1.00 24.22 434 LEU C CA 1
ATOM 11332 C C . LEU C 1 444 ? 1.519 20.429 -43.400 1.00 27.18 434 LEU C C 1
ATOM 11333 O O . LEU C 1 444 ? 1.401 19.265 -43.796 1.00 27.18 434 LEU C O 1
ATOM 11338 N N . LEU C 1 445 ? 2.328 21.291 -44.000 1.00 21.78 435 LEU C N 1
ATOM 11339 C CA . LEU C 1 445 ? 3.101 20.884 -45.165 1.00 20.58 435 LEU C CA 1
ATOM 11340 C C . LEU C 1 445 ? 4.282 20.003 -44.806 1.00 27.90 435 LEU C C 1
ATOM 11341 O O . LEU C 1 445 ? 5.206 19.842 -45.611 1.00 23.84 435 LEU C O 1
ATOM 11346 N N . ASN C 1 446 ? 4.255 19.398 -43.622 1.00 32.93 436 ASN C N 1
ATOM 11347 C CA . ASN C 1 446 ? 5.433 18.751 -43.072 1.00 34.59 436 ASN C CA 1
ATOM 11348 C C . ASN C 1 446 ? 5.084 17.438 -42.384 1.00 38.67 436 ASN C C 1
ATOM 11349 O O . ASN C 1 446 ? 5.772 17.019 -41.446 1.00 33.62 436 ASN C O 1
ATOM 11354 N N . GLU C 1 447 ? 4.023 16.777 -42.843 1.00 39.06 437 GLU C N 1
ATOM 11355 C CA . GLU C 1 447 ? 3.624 15.477 -42.311 1.00 36.44 437 GLU C CA 1
ATOM 11356 C C . GLU C 1 447 ? 4.458 14.408 -43.010 1.00 37.25 437 GLU C C 1
ATOM 11357 O O . GLU C 1 447 ? 4.054 13.828 -44.019 1.00 34.36 437 GLU C O 1
ATOM 11363 N N . GLY C 1 448 ? 5.649 14.154 -42.466 1.00 36.07 438 GLY C N 1
ATOM 11364 C CA . GLY C 1 448 ? 6.558 13.186 -43.037 1.00 33.08 438 GLY C CA 1
ATOM 11365 C C . GLY C 1 448 ? 7.735 12.858 -42.137 1.00 27.14 438 GLY C C 1
ATOM 11366 O O . GLY C 1 448 ? 8.061 13.596 -41.202 1.00 34.46 438 GLY C O 1
ATOM 11367 N N . PRO C 1 449 ? 8.402 11.742 -42.415 1.00 19.56 439 PRO C N 1
ATOM 11368 C CA . PRO C 1 449 ? 9.547 11.329 -41.598 1.00 25.03 439 PRO C CA 1
ATOM 11369 C C . PRO C 1 449 ? 10.791 12.142 -41.935 1.00 30.24 439 PRO C C 1
ATOM 11370 O O . PRO C 1 449 ? 10.824 12.923 -42.885 1.00 28.09 439 PRO C O 1
ATOM 11374 N N . GLU C 1 450 ? 11.834 11.935 -41.133 1.00 32.68 440 GLU C N 1
ATOM 11375 C CA . GLU C 1 450 ? 13.083 12.655 -41.342 1.00 30.40 440 GLU C CA 1
ATOM 11376 C C . GLU C 1 450 ? 14.022 11.956 -42.315 1.00 34.27 440 GLU C C 1
ATOM 11377 O O . GLU C 1 450 ? 14.923 12.606 -42.855 1.00 36.75 440 GLU C O 1
ATOM 11383 N N . GLU C 1 451 ? 13.824 10.667 -42.568 1.00 27.12 441 GLU C N 1
ATOM 11384 C CA . GLU C 1 451 ? 14.518 9.991 -43.657 1.00 30.27 441 GLU C CA 1
ATOM 11385 C C . GLU C 1 451 ? 13.854 10.366 -44.977 1.00 23.46 441 GLU C C 1
ATOM 11386 O O . GLU C 1 451 ? 12.642 10.190 -45.137 1.00 24.72 441 GLU C O 1
ATOM 11392 N N . VAL C 1 452 ? 14.639 10.887 -45.919 1.00 22.43 442 VAL C N 1
ATOM 11393 C CA . VAL C 1 452 ? 14.159 11.169 -47.265 1.00 18.68 442 VAL C CA 1
ATOM 11394 C C . VAL C 1 452 ? 15.145 10.584 -48.264 1.00 22.18 442 VAL C C 1
ATOM 11395 O O . VAL C 1 452 ? 16.345 10.472 -47.992 1.00 22.55 442 VAL C O 1
ATOM 11399 N N . GLN C 1 453 ? 14.627 10.207 -49.430 1.00 15.48 443 GLN C N 1
ATOM 11400 C CA . GLN C 1 453 ? 15.439 9.646 -50.498 1.00 20.77 443 GLN C CA 1
ATOM 11401 C C . GLN C 1 453 ? 15.434 10.512 -51.746 1.00 17.10 443 GLN C C 1
ATOM 11402 O O . GLN C 1 453 ? 16.032 10.125 -52.758 1.00 18.29 443 GLN C O 1
ATOM 11408 N N . LEU C 1 454 ? 14.776 11.666 -51.707 1.00 14.41 444 LEU C N 1
ATOM 11409 C CA . LEU C 1 454 ? 14.656 12.518 -52.878 1.00 12.88 444 LEU C CA 1
ATOM 11410 C C . LEU C 1 454 ? 14.451 13.954 -52.428 1.00 12.85 444 LEU C C 1
ATOM 11411 O O . LEU C 1 454 ? 13.695 14.214 -51.488 1.00 13.63 444 LEU C O 1
ATOM 11416 N N . VAL C 1 455 ? 15.138 14.875 -53.095 1.00 13.11 445 VAL C N 1
ATOM 11417 C CA . VAL C 1 455 ? 14.910 16.306 -52.948 1.00 12.44 445 VAL C CA 1
ATOM 11418 C C . VAL C 1 455 ? 14.356 16.815 -54.271 1.00 14.50 445 VAL C C 1
ATOM 11419 O O . VAL C 1 455 ? 14.941 16.566 -55.333 1.00 14.13 445 VAL C O 1
ATOM 11423 N N . ALA C 1 456 ? 13.221 17.508 -54.208 1.00 11.48 446 ALA C N 1
ATOM 11424 C CA . ALA C 1 456 ? 12.460 17.906 -55.389 1.00 11.28 446 ALA C CA 1
ATOM 11425 C C . ALA C 1 456 ? 12.415 19.426 -55.464 1.00 10.77 446 ALA C C 1
ATOM 11426 O O . ALA C 1 456 ? 11.810 20.075 -54.606 1.00 12.06 446 ALA C O 1
ATOM 11428 N N . ILE C 1 457 ? 13.047 19.994 -56.487 1.00 9.67 447 ILE C N 1
ATOM 11429 C CA . ILE C 1 457 ? 13.086 21.436 -56.687 1.00 11.21 447 ILE C CA 1
ATOM 11430 C C . ILE C 1 457 ? 12.658 21.739 -58.118 1.00 12.14 447 ILE C C 1
ATOM 11431 O O . ILE C 1 457 ? 12.980 20.988 -59.045 1.00 10.89 447 ILE C O 1
ATOM 11436 N N . GLY C 1 458 ? 11.905 22.820 -58.297 1.00 11.36 448 GLY C N 1
ATOM 11437 C CA . GLY C 1 458 ? 11.551 23.247 -59.638 1.00 9.87 448 GLY C CA 1
ATOM 11438 C C . GLY C 1 458 ? 10.079 23.169 -59.988 1.00 11.24 448 GLY C C 1
ATOM 11439 O O . GLY C 1 458 ? 9.733 22.972 -61.155 1.00 10.44 448 GLY C O 1
ATOM 11440 N N . SER C 1 459 ? 9.203 23.321 -58.998 1.00 1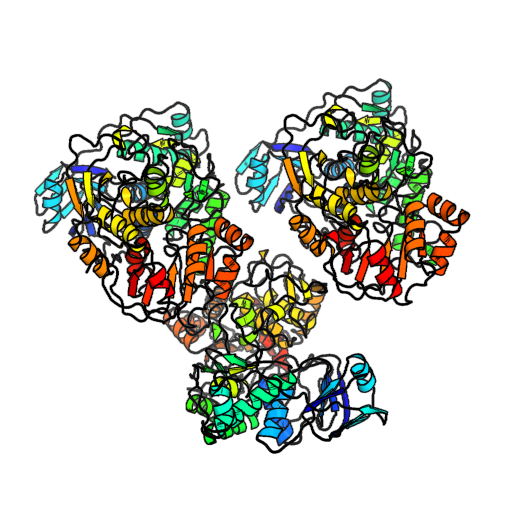0.45 449 SER C N 1
ATOM 11441 C CA . SER C 1 459 ? 7.772 23.509 -59.240 1.00 9.83 449 SER C CA 1
ATOM 11442 C C . SER C 1 459 ? 7.374 24.867 -58.680 1.00 9.56 449 SER C C 1
ATOM 11443 O O . SER C 1 459 ? 7.254 25.022 -57.452 1.00 12.34 449 SER C O 1
ATOM 11446 N N . PRO C 1 460 ? 7.182 25.890 -59.525 1.00 9.70 450 PRO C N 1
ATOM 11447 C CA . PRO C 1 460 ? 7.307 25.840 -60.986 1.00 10.39 450 PRO C CA 1
ATOM 11448 C C . PRO C 1 460 ? 8.757 25.787 -61.449 1.00 12.88 450 PRO C C 1
ATOM 11449 O O . PRO C 1 460 ? 9.658 26.004 -60.636 1.00 11.26 450 PRO C O 1
ATOM 11453 N N . HIS C 1 461 ? 8.950 25.511 -62.739 1.00 9.78 451 HIS C N 1
ATOM 11454 C CA . HIS C 1 461 ? 10.269 25.325 -63.335 1.00 11.05 451 HIS C CA 1
ATOM 11455 C C . HIS C 1 461 ? 11.270 26.347 -62.819 1.00 9.95 451 HIS C C 1
ATOM 11456 O O . HIS C 1 461 ? 10.988 27.546 -62.774 1.00 10.98 451 HIS C O 1
ATOM 11463 N N . ALA C 1 462 ? 12.443 25.856 -62.430 1.00 9.88 452 ALA C N 1
ATOM 11464 C CA . ALA C 1 462 ? 13.441 26.694 -61.781 1.00 10.81 452 ALA C CA 1
ATOM 11465 C C . ALA C 1 462 ? 13.958 27.775 -62.722 1.00 13.78 452 ALA C C 1
ATOM 11466 O O . ALA C 1 462 ? 14.179 27.538 -63.913 1.00 11.91 452 ALA C O 1
ATOM 11468 N N . SER C 1 463 ? 14.147 28.973 -62.174 1.00 9.78 453 SER C N 1
ATOM 11469 C CA . SER C 1 463 ? 14.823 30.044 -62.882 1.00 10.80 453 SER C CA 1
ATOM 11470 C C . SER C 1 463 ? 16.330 29.805 -62.866 1.00 12.23 453 SER C C 1
ATOM 11471 O O . SER C 1 463 ? 16.846 28.981 -62.106 1.00 13.89 453 SER C O 1
ATOM 11474 N N . LEU C 1 464 ? 17.044 30.536 -63.726 1.00 13.82 454 LEU C N 1
ATOM 11475 C CA . LEU C 1 464 ? 18.500 30.481 -63.680 1.00 12.07 454 LEU C CA 1
ATOM 11476 C C . LEU C 1 464 ? 19.012 30.941 -62.324 1.00 15.35 454 LEU C C 1
ATOM 11477 O O . LEU C 1 464 ? 19.910 30.319 -61.745 1.00 16.29 454 LEU C O 1
ATOM 11482 N N . GLU C 1 465 ? 18.439 32.025 -61.799 1.00 15.58 455 GLU C N 1
ATOM 11483 C CA . GLU C 1 465 ? 18.810 32.496 -60.470 1.00 21.39 455 GLU C CA 1
ATOM 11484 C C . GLU C 1 465 ? 18.582 31.416 -59.419 1.00 16.88 455 GLU C C 1
ATOM 11485 O O . GLU C 1 465 ? 19.377 31.274 -58.481 1.00 17.46 455 GLU C O 1
ATOM 11491 N N . GLU C 1 466 ? 17.510 30.632 -59.568 1.00 14.62 456 GLU C N 1
ATOM 11492 C CA . GLU C 1 466 ? 17.233 29.574 -58.601 1.00 15.64 456 GLU C CA 1
ATOM 11493 C C . GLU C 1 466 ? 18.252 28.442 -58.701 1.00 15.21 456 GLU C C 1
ATOM 11494 O O . GLU C 1 466 ? 18.668 27.891 -57.674 1.00 16.26 456 GLU C O 1
ATOM 11500 N N . CYS C 1 467 ? 18.673 28.074 -59.917 1.00 13.18 457 CYS C N 1
ATOM 11501 C CA . CYS C 1 467 ? 19.747 27.086 -60.029 1.00 15.88 457 CYS C CA 1
ATOM 11502 C C . CYS C 1 467 ? 21.061 27.614 -59.461 1.00 14.36 457 CYS C C 1
ATOM 11503 O O . CYS C 1 467 ? 21.806 26.865 -58.821 1.00 15.31 457 CYS C O 1
ATOM 11506 N N . ARG C 1 468 ? 21.364 28.899 -59.671 1.00 17.46 458 ARG C N 1
ATOM 11507 C CA . ARG C 1 468 ? 22.581 29.462 -59.090 1.00 16.33 458 ARG C CA 1
ATOM 11508 C C . ARG C 1 468 ? 22.508 29.474 -57.568 1.00 18.93 458 ARG C C 1
ATOM 11509 O O . ARG C 1 468 ? 23.504 29.192 -56.892 1.00 17.65 458 ARG C O 1
ATOM 11517 N N . ALA C 1 469 ? 21.337 29.794 -57.009 1.00 16.57 459 ALA C N 1
ATOM 11518 C CA . ALA C 1 469 ? 21.183 29.770 -55.558 1.00 17.48 459 ALA C CA 1
ATOM 11519 C C . ALA C 1 469 ? 21.357 28.359 -55.012 1.00 19.81 459 ALA C C 1
ATOM 11520 O O . ALA C 1 469 ? 21.983 28.162 -53.964 1.00 17.90 459 ALA C O 1
ATOM 11522 N N . LEU C 1 470 ? 20.810 27.363 -55.715 1.00 14.31 460 LEU C N 1
ATOM 11523 C CA . LEU C 1 470 ? 20.972 25.976 -55.292 1.00 12.61 460 LEU C CA 1
ATOM 11524 C C . LEU C 1 470 ? 22.441 25.570 -55.280 1.00 15.83 460 LEU C C 1
ATOM 11525 O O . LEU C 1 470 ? 22.907 24.926 -54.331 1.00 17.10 460 LEU C O 1
ATOM 11530 N N . ALA C 1 471 ? 23.187 25.937 -56.324 1.00 15.61 461 ALA C N 1
ATOM 11531 C CA . ALA C 1 471 ? 24.609 25.609 -56.359 1.00 18.62 461 ALA C CA 1
ATOM 11532 C C . ALA C 1 471 ? 25.362 26.309 -55.235 1.00 23.17 461 ALA C C 1
ATOM 11533 O O . ALA C 1 471 ? 26.292 25.740 -54.652 1.00 20.90 461 ALA C O 1
ATOM 11535 N N . ALA C 1 472 ? 24.964 27.541 -54.909 1.00 17.43 462 ALA C N 1
ATOM 11536 C CA . ALA C 1 472 ? 25.633 28.277 -53.839 1.00 16.80 462 ALA C CA 1
ATOM 11537 C C . ALA C 1 472 ? 25.476 27.577 -52.494 1.00 21.14 462 ALA C C 1
ATOM 11538 O O . ALA C 1 472 ? 26.429 27.508 -51.708 1.00 22.74 462 ALA C O 1
ATOM 11540 N N . VAL C 1 473 ? 24.283 27.051 -52.207 1.00 16.72 463 VAL C N 1
ATOM 11541 C CA . VAL C 1 473 ? 24.081 26.356 -50.939 1.00 17.49 463 VAL C CA 1
ATOM 11542 C C . VAL C 1 473 ? 24.883 25.061 -50.910 1.00 18.43 463 VAL C C 1
ATOM 11543 O O . VAL C 1 473 ? 25.426 24.676 -49.867 1.00 17.15 463 VAL C O 1
ATOM 11547 N N . PHE C 1 474 ? 24.982 24.375 -52.052 1.00 17.66 464 PHE C N 1
ATOM 11548 C CA . PHE C 1 474 ? 25.770 23.149 -52.105 1.00 19.10 464 PHE C CA 1
ATOM 11549 C C . PHE C 1 474 ? 27.237 23.417 -51.799 1.00 19.81 464 PHE C C 1
ATOM 11550 O O . PHE C 1 474 ? 27.918 22.552 -51.239 1.00 21.49 464 PHE C O 1
ATOM 11558 N N . ASN C 1 475 ? 27.735 24.603 -52.158 1.00 19.80 465 ASN C N 1
ATOM 11559 C CA . ASN C 1 475 ? 29.067 25.061 -51.756 1.00 20.31 465 ASN C CA 1
ATOM 11560 C C . ASN C 1 475 ? 30.152 24.068 -52.174 1.00 23.43 465 ASN C C 1
ATOM 11561 O O . ASN C 1 475 ? 31.111 23.821 -51.441 1.00 26.81 465 ASN C O 1
ATOM 11566 N N . GLY C 1 476 ? 29.992 23.485 -53.360 1.00 21.91 466 GLY C N 1
ATOM 11567 C CA . GLY C 1 476 ? 30.979 22.570 -53.897 1.00 30.33 466 GLY C CA 1
ATOM 11568 C C . GLY C 1 476 ? 30.944 21.166 -53.339 1.00 24.95 466 GLY C C 1
ATOM 11569 O O . GLY C 1 476 ? 31.840 20.374 -53.650 1.00 28.88 466 GLY C O 1
ATOM 11570 N N . ARG C 1 477 ? 29.945 20.827 -52.533 1.00 24.63 467 ARG C N 1
ATOM 11571 C CA . ARG C 1 477 ? 29.844 19.506 -51.931 1.00 20.78 467 ARG C CA 1
ATOM 11572 C C . ARG C 1 477 ? 28.882 18.630 -52.725 1.00 21.75 467 ARG C C 1
ATOM 11573 O O . ARG C 1 477 ? 27.992 19.118 -53.424 1.00 18.91 467 ARG C O 1
ATOM 11581 N N . LYS C 1 478 ? 29.074 17.320 -52.603 1.00 18.75 468 LYS C N 1
ATOM 11582 C CA . LYS C 1 478 ? 28.307 16.337 -53.355 1.00 19.19 468 LYS C CA 1
ATOM 11583 C C . LYS C 1 478 ? 27.257 15.684 -52.467 1.00 20.99 468 LYS C C 1
ATOM 11584 O O . LYS C 1 478 ? 27.510 15.393 -51.294 1.00 20.03 468 LYS C O 1
ATOM 11590 N N . ARG C 1 479 ? 26.079 15.448 -53.041 1.00 16.03 469 ARG C N 1
ATOM 11591 C CA . ARG C 1 479 ? 24.982 14.851 -52.293 1.00 16.53 469 ARG C CA 1
ATOM 11592 C C . ARG C 1 479 ? 25.360 13.478 -51.747 1.00 16.13 469 ARG C C 1
ATOM 11593 O O . ARG C 1 479 ? 26.214 12.774 -52.295 1.00 17.93 469 ARG C O 1
ATOM 11601 N N . HIS C 1 480 ? 24.719 13.117 -50.639 1.00 15.28 470 HIS C N 1
ATOM 11602 C CA . HIS C 1 480 ? 24.724 11.740 -50.169 1.00 16.44 470 HIS C CA 1
ATOM 11603 C C . HIS C 1 480 ? 24.123 10.836 -51.237 1.00 18.32 470 HIS C C 1
ATOM 11604 O O . HIS C 1 480 ? 23.121 11.181 -51.869 1.00 15.98 470 HIS C O 1
ATOM 11611 N N . ALA C 1 481 ? 24.745 9.674 -51.449 1.00 17.44 471 ALA C N 1
ATOM 11612 C CA . ALA C 1 481 ? 24.292 8.780 -52.510 1.00 19.38 471 ALA C CA 1
ATOM 11613 C C . ALA C 1 481 ? 22.862 8.297 -52.299 1.00 19.04 471 ALA C C 1
ATOM 11614 O O . ALA C 1 481 ? 22.193 7.933 -53.273 1.00 21.14 471 ALA C O 1
ATOM 11616 N N . ASP C 1 482 ? 22.374 8.301 -51.056 1.00 19.34 472 ASP C N 1
ATOM 11617 C CA . ASP C 1 482 ? 21.042 7.802 -50.738 1.00 17.91 472 ASP C CA 1
ATOM 11618 C C . ASP C 1 482 ? 19.933 8.805 -51.023 1.00 18.48 472 ASP C C 1
ATOM 11619 O O . ASP C 1 482 ? 18.758 8.435 -50.947 1.00 19.57 472 ASP C O 1
ATOM 11624 N N . VAL C 1 483 ? 20.262 10.057 -51.328 1.00 17.60 473 VAL C N 1
ATOM 11625 C CA . VAL C 1 483 ? 19.260 11.101 -51.532 1.00 16.10 473 VAL C CA 1
ATOM 11626 C C . VAL C 1 483 ? 19.463 11.671 -52.928 1.00 18.24 473 VAL C C 1
ATOM 11627 O O . VAL C 1 483 ? 20.389 12.457 -53.162 1.00 19.60 473 VAL C O 1
ATOM 11631 N N . ALA C 1 484 ? 18.591 11.288 -53.858 1.00 17.34 474 ALA C N 1
ATOM 11632 C CA . ALA C 1 484 ? 18.602 11.892 -55.181 1.00 18.59 474 ALA C CA 1
ATOM 11633 C C . ALA C 1 484 ? 18.136 13.340 -55.101 1.00 14.89 474 ALA C C 1
ATOM 11634 O O . ALA C 1 484 ? 17.299 13.703 -54.271 1.00 14.08 474 ALA C O 1
ATOM 11636 N N . VAL C 1 485 ? 18.699 14.178 -55.967 1.00 13.55 475 VAL C N 1
ATOM 11637 C CA . VAL C 1 485 ? 18.343 15.589 -56.042 1.00 15.23 475 VAL C CA 1
ATOM 11638 C C . VAL C 1 485 ? 17.984 15.891 -57.485 1.00 13.47 475 VAL C C 1
ATOM 11639 O O . VAL C 1 485 ? 18.838 15.791 -58.373 1.00 16.68 475 VAL C O 1
ATOM 11643 N N . ILE C 1 486 ? 16.729 16.254 -57.721 1.00 12.65 476 ILE C N 1
ATOM 11644 C CA . ILE C 1 486 ? 16.219 16.460 -59.068 1.00 12.73 476 ILE C CA 1
ATOM 11645 C C . ILE C 1 486 ? 15.658 17.869 -59.166 1.00 11.41 476 ILE C C 1
ATOM 11646 O O . ILE C 1 486 ? 14.832 18.276 -58.341 1.00 11.89 476 ILE C O 1
ATOM 11651 N N . VAL C 1 487 ? 16.123 18.611 -60.167 1.00 12.09 477 VAL C N 1
ATOM 11652 C CA . VAL C 1 487 ? 15.622 19.940 -60.488 1.00 12.45 477 VAL C CA 1
ATOM 11653 C C . VAL C 1 487 ? 14.908 19.857 -61.826 1.00 11.26 477 VAL C C 1
ATOM 11654 O O . VAL C 1 487 ? 15.467 19.340 -62.799 1.00 14.27 477 VAL C O 1
ATOM 11658 N N . THR C 1 488 ? 13.678 20.357 -61.875 1.00 10.47 478 THR C N 1
ATOM 11659 C CA . THR C 1 488 ? 12.942 20.469 -63.125 1.00 11.30 478 THR C CA 1
ATOM 11660 C C . THR C 1 488 ? 12.978 21.920 -63.589 1.00 10.18 478 THR C C 1
ATOM 11661 O O . THR C 1 488 ? 12.719 22.837 -62.802 1.00 12.27 478 THR C O 1
ATOM 11665 N N . ALA C 1 489 ? 13.317 22.124 -64.858 1.00 11.55 479 ALA C N 1
ATOM 11666 C CA . ALA C 1 489 ? 13.450 23.465 -65.402 1.00 12.63 479 ALA C CA 1
ATOM 11667 C C . ALA C 1 489 ? 13.131 23.426 -66.887 1.00 12.20 479 ALA C C 1
ATOM 11668 O O . ALA C 1 489 ? 13.077 22.360 -67.507 1.00 15.13 479 ALA C O 1
ATOM 11670 N N . GLY C 1 490 ? 12.914 24.609 -67.452 1.00 11.13 480 GLY C N 1
ATOM 11671 C CA . GLY C 1 490 ? 12.708 24.716 -68.880 1.00 12.28 480 GLY C CA 1
ATOM 11672 C C . GLY C 1 490 ? 14.010 24.599 -69.649 1.00 14.13 480 GLY C C 1
ATOM 11673 O O . GLY C 1 490 ? 15.093 24.893 -69.139 1.00 15.61 480 GLY C O 1
ATOM 11674 N N . GLN C 1 491 ? 13.890 24.161 -70.904 1.00 16.10 481 GLN C N 1
ATOM 11675 C CA . GLN C 1 491 ? 15.069 23.943 -71.735 1.00 15.99 481 GLN C CA 1
ATOM 11676 C C . GLN C 1 491 ? 15.916 25.204 -71.849 1.00 20.76 481 GLN C C 1
ATOM 11677 O O . GLN C 1 491 ? 17.150 25.138 -71.797 1.00 20.26 481 GLN C O 1
ATOM 11683 N N . GLN C 1 492 ? 15.272 26.365 -71.988 1.00 18.78 482 GLN C N 1
ATOM 11684 C CA . GLN C 1 492 ? 16.019 27.603 -72.189 1.00 20.05 482 GLN C CA 1
ATOM 11685 C C . GLN C 1 492 ? 16.835 27.970 -70.953 1.00 25.29 482 GLN C C 1
ATOM 11686 O O . GLN C 1 492 ? 17.953 28.485 -71.073 1.00 21.58 482 GLN C O 1
ATOM 11692 N N . VAL C 1 493 ? 16.305 27.697 -69.758 1.00 20.09 483 VAL C N 1
ATOM 11693 C CA . VAL C 1 493 ? 17.068 27.950 -68.540 1.00 19.28 483 VAL C CA 1
ATOM 11694 C C . VAL C 1 493 ? 18.218 26.960 -68.424 1.00 19.20 483 VAL C C 1
ATOM 11695 O O . VAL C 1 493 ? 19.334 27.321 -68.032 1.00 21.44 483 VAL C O 1
ATOM 11699 N N . ILE C 1 494 ? 17.963 25.698 -68.770 1.00 18.24 484 ILE C N 1
ATOM 11700 C CA . ILE C 1 494 ? 19.006 24.680 -68.713 1.00 20.06 484 ILE C CA 1
ATOM 11701 C C . ILE C 1 494 ? 20.145 25.033 -69.661 1.00 20.06 484 ILE C C 1
ATOM 11702 O O . ILE C 1 494 ? 21.324 24.865 -69.329 1.00 21.17 484 ILE C O 1
ATOM 11707 N N . ASP C 1 495 ? 19.813 25.549 -70.849 1.00 20.44 485 ASP C N 1
ATOM 11708 C CA . ASP C 1 495 ? 20.850 26.005 -71.770 1.00 23.23 485 ASP C CA 1
ATOM 11709 C C . ASP C 1 495 ? 21.648 27.158 -71.173 1.00 25.40 485 ASP C C 1
ATOM 11710 O O . ASP C 1 495 ? 22.878 27.196 -71.288 1.00 23.08 485 ASP C O 1
ATOM 11715 N N . ALA C 1 496 ? 20.963 28.107 -70.530 1.00 21.11 486 ALA C N 1
AT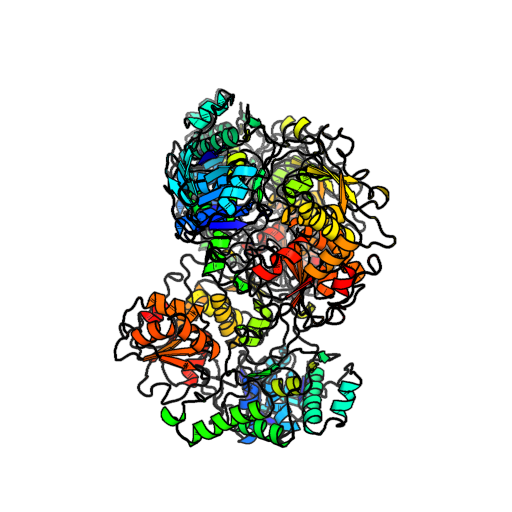OM 11716 C CA . ALA C 1 496 ? 21.658 29.238 -69.923 1.00 20.20 486 ALA C CA 1
ATOM 11717 C C . ALA C 1 496 ? 22.526 28.791 -68.753 1.00 24.30 486 ALA C C 1
ATOM 11718 O O . ALA C 1 496 ? 23.643 29.292 -68.574 1.00 21.74 486 ALA C O 1
ATOM 11720 N N . ALA C 1 497 ? 22.028 27.855 -67.942 1.00 22.65 487 ALA C N 1
ATOM 11721 C CA . ALA C 1 497 ? 22.845 27.306 -66.865 1.00 21.89 487 ALA C CA 1
ATOM 11722 C C . ALA C 1 497 ? 24.034 26.527 -67.411 1.00 23.31 487 ALA C C 1
ATOM 11723 O O . ALA C 1 497 ? 25.081 26.455 -66.757 1.00 22.21 487 ALA C O 1
ATOM 11725 N N . GLY C 1 498 ? 23.895 25.939 -68.599 1.00 24.55 488 GLY C N 1
ATOM 11726 C CA . GLY C 1 498 ? 25.023 25.253 -69.205 1.00 22.83 488 GLY C CA 1
ATOM 11727 C C . GLY C 1 498 ? 26.133 26.204 -69.608 1.00 26.25 488 GLY C C 1
ATOM 11728 O O . GLY C 1 498 ? 27.316 25.873 -69.499 1.00 32.08 488 GLY C O 1
ATOM 11729 N N . LYS C 1 499 ? 25.770 27.406 -70.062 1.00 28.13 489 LYS C N 1
ATOM 11730 C CA . LYS C 1 499 ? 26.773 28.349 -70.544 1.00 25.36 489 LYS C CA 1
ATOM 11731 C C . LYS C 1 499 ? 27.530 29.033 -69.411 1.00 26.17 489 LYS C C 1
ATOM 11732 O O . LYS C 1 499 ? 28.710 29.360 -69.578 1.00 28.45 489 LYS C O 1
ATOM 11738 N N . ASP C 1 500 ? 26.890 29.258 -68.263 1.00 24.27 490 ASP C N 1
ATOM 11739 C CA . ASP C 1 500 ? 27.503 30.026 -67.185 1.00 21.26 490 ASP C CA 1
ATOM 11740 C C . ASP C 1 500 ? 28.114 29.150 -66.096 1.00 22.96 490 ASP C C 1
ATOM 11741 O O . ASP C 1 500 ? 28.521 29.672 -65.053 1.00 24.36 490 ASP C O 1
ATOM 11746 N N . GLY C 1 501 ? 28.186 27.837 -66.312 1.00 24.58 491 GLY C N 1
ATOM 11747 C CA . GLY C 1 501 ? 28.829 26.933 -65.383 1.00 22.63 491 GLY C CA 1
ATOM 11748 C C . GLY C 1 501 ? 27.931 26.353 -64.311 1.00 21.78 491 GLY C C 1
ATOM 11749 O O . GLY C 1 501 ? 28.348 25.410 -63.625 1.00 23.04 491 GLY C O 1
ATOM 11750 N N . THR C 1 502 ? 26.715 26.878 -64.145 1.00 21.44 492 THR C N 1
ATOM 11751 C CA . THR C 1 502 ? 25.842 26.408 -63.073 1.00 20.34 492 THR C CA 1
ATOM 11752 C C . THR C 1 502 ? 25.438 24.952 -63.279 1.00 22.26 492 THR C C 1
ATOM 11753 O O . THR C 1 502 ? 25.365 24.179 -62.317 1.00 20.03 492 THR C O 1
ATOM 11757 N N . LEU C 1 503 ? 25.183 24.557 -64.529 1.00 21.34 493 LEU C N 1
ATOM 11758 C CA . LEU C 1 503 ? 24.728 23.196 -64.798 1.00 19.85 493 LEU C CA 1
ATOM 11759 C C . LEU C 1 503 ? 25.782 22.171 -64.396 1.00 21.74 493 LEU C C 1
ATOM 11760 O O . LEU C 1 503 ? 25.476 21.184 -63.716 1.00 21.32 493 LEU C O 1
ATOM 11765 N N . GLN C 1 504 ? 27.034 22.389 -64.808 1.00 22.84 494 GLN C N 1
ATOM 11766 C CA . GLN C 1 504 ? 28.095 21.454 -64.451 1.00 20.98 494 GLN C CA 1
ATOM 11767 C C . GLN C 1 504 ? 28.354 21.444 -62.950 1.00 19.85 494 GLN C C 1
ATOM 11768 O O . GLN C 1 504 ? 28.681 20.393 -62.387 1.00 27.21 494 GLN C O 1
ATOM 11774 N N . SER C 1 505 ? 28.209 22.594 -62.286 1.00 18.18 495 SER C N 1
ATOM 11775 C CA . SER C 1 505 ? 28.366 22.631 -60.835 1.00 20.08 495 SER C CA 1
ATOM 11776 C C . SER C 1 505 ? 27.295 21.795 -60.144 1.00 21.56 495 SER C C 1
ATOM 11777 O O . SER C 1 505 ? 27.586 21.065 -59.189 1.00 22.27 495 SER C O 1
ATOM 11780 N N . LEU C 1 506 ? 26.048 21.888 -60.614 1.00 19.53 496 LEU C N 1
ATOM 11781 C CA . LEU C 1 506 ? 24.988 21.060 -60.048 1.00 19.06 496 LEU C CA 1
ATOM 11782 C C . LEU C 1 506 ? 25.242 19.583 -60.318 1.00 21.09 496 LEU C C 1
ATOM 11783 O O . LEU C 1 506 ? 25.048 18.740 -59.434 1.00 19.34 496 LEU C O 1
ATOM 11788 N N . LYS C 1 507 ? 25.677 19.251 -61.536 1.00 21.23 497 LYS C N 1
ATOM 11789 C CA . LYS C 1 507 ? 25.997 17.862 -61.850 1.00 18.98 497 LYS C CA 1
ATOM 11790 C C . LYS C 1 507 ? 27.145 17.355 -60.987 1.00 21.11 497 LYS C C 1
ATOM 11791 O O . LYS C 1 507 ? 27.157 16.186 -60.584 1.00 23.94 497 LYS C O 1
ATOM 11797 N N . ASP C 1 508 ? 28.117 18.224 -60.687 1.00 22.16 498 ASP C N 1
ATOM 11798 C CA . ASP C 1 508 ? 29.225 17.836 -59.819 1.00 23.30 498 ASP C CA 1
ATOM 11799 C C . ASP C 1 508 ? 28.729 17.437 -58.436 1.00 25.18 498 ASP C C 1
ATOM 11800 O O . ASP C 1 508 ? 29.296 16.541 -57.799 1.00 22.36 498 ASP C O 1
ATOM 11805 N N . SER C 1 509 ? 27.678 18.099 -57.950 1.00 19.04 499 SER C N 1
ATOM 11806 C CA . SER C 1 509 ? 27.071 17.765 -56.667 1.00 18.17 499 SER C CA 1
ATOM 11807 C C . SER C 1 509 ? 26.095 16.600 -56.757 1.00 17.04 499 SER C C 1
ATOM 11808 O O . SER C 1 509 ? 25.505 16.230 -55.736 1.00 20.22 499 SER C O 1
ATOM 11811 N N . GLY C 1 510 ? 25.917 16.011 -57.936 1.00 16.14 500 GLY C N 1
ATOM 11812 C CA . GLY C 1 510 ? 25.007 14.898 -58.106 1.00 16.23 500 GLY C CA 1
ATOM 11813 C C . GLY C 1 510 ? 23.577 15.279 -58.412 1.00 15.66 500 GLY C C 1
ATOM 11814 O O . GLY C 1 510 ? 22.698 14.412 -58.361 1.00 16.39 500 GLY C O 1
ATOM 11815 N N . VAL C 1 511 ? 23.315 16.542 -58.728 1.00 19.16 501 VAL C N 1
ATOM 11816 C CA . VAL C 1 511 ? 21.957 17.000 -58.999 1.00 14.72 501 VAL C CA 1
ATOM 11817 C C . VAL C 1 511 ? 21.582 16.635 -60.429 1.00 16.69 501 VAL C C 1
ATOM 11818 O O . VAL C 1 511 ? 22.354 16.873 -61.367 1.00 22.11 501 VAL C O 1
ATOM 11822 N N . GLN C 1 512 ? 20.401 16.045 -60.596 1.00 14.65 502 GLN C N 1
ATOM 11823 C CA . GLN C 1 512 ? 19.851 15.770 -61.915 1.00 17.31 502 GLN C CA 1
ATOM 11824 C C . GLN C 1 512 ? 18.948 16.927 -62.320 1.00 16.19 502 GLN C C 1
ATOM 11825 O O . GLN C 1 512 ? 18.032 17.291 -61.579 1.00 17.02 502 GLN C O 1
ATOM 11831 N N . VAL C 1 513 ? 19.220 17.512 -63.483 1.00 14.20 503 VAL C N 1
ATOM 11832 C CA . VAL C 1 513 ? 18.457 18.646 -63.994 1.00 14.48 503 VAL C CA 1
ATOM 11833 C C . VAL C 1 513 ? 17.679 18.171 -65.213 1.00 15.69 503 VAL C C 1
ATOM 11834 O O . VAL C 1 513 ? 18.274 17.804 -66.234 1.00 18.44 503 VAL C O 1
ATOM 11838 N N . LEU C 1 514 ? 16.349 18.187 -65.107 1.00 14.38 504 LEU C N 1
ATOM 11839 C CA . LEU C 1 514 ? 15.474 17.605 -66.114 1.00 14.25 504 LEU C CA 1
ATOM 11840 C C . LEU C 1 514 ? 14.711 18.684 -66.862 1.00 14.24 504 LEU C C 1
ATOM 11841 O O . LEU C 1 514 ? 14.160 19.597 -66.232 1.00 12.49 504 LEU C O 1
ATOM 11846 N N . PRO C 1 515 ? 14.642 18.607 -68.186 1.00 12.14 505 PRO C N 1
ATOM 11847 C CA . PRO C 1 515 ? 13.795 19.521 -68.951 1.00 12.21 505 PRO C CA 1
ATOM 11848 C C . PRO C 1 515 ? 12.382 18.969 -69.110 1.00 13.01 505 PRO C C 1
ATOM 11849 O O . PRO C 1 515 ? 12.104 17.802 -68.823 1.00 15.22 505 PRO C O 1
ATOM 11853 N N . ASP C 1 516 ? 11.490 19.849 -69.572 1.00 13.15 506 ASP C N 1
ATOM 11854 C CA . ASP C 1 516 ? 10.158 19.488 -70.058 1.00 11.54 506 ASP C CA 1
ATOM 11855 C C . ASP C 1 516 ? 9.233 19.015 -68.945 1.00 11.66 506 ASP C C 1
ATOM 11856 O O . ASP C 1 516 ? 8.118 19.528 -68.796 1.00 13.95 506 ASP C O 1
ATOM 11861 N N . LEU C 1 517 ? 9.675 18.016 -68.185 1.00 12.00 507 LEU C N 1
ATOM 11862 C CA . LEU C 1 517 ? 8.910 17.525 -67.051 1.00 12.94 507 LEU C CA 1
ATOM 11863 C C . LEU C 1 517 ? 8.843 18.567 -65.946 1.00 8.90 507 LEU C C 1
ATOM 11864 O O . LEU C 1 517 ? 9.710 19.434 -65.819 1.00 10.72 507 LEU C O 1
ATOM 11869 N N . CYS C 1 518 ? 7.799 18.466 -65.134 1.00 11.25 508 CYS C N 1
ATOM 11870 C CA . CYS C 1 518 ? 7.750 19.146 -63.856 1.00 13.20 508 CYS C CA 1
ATOM 11871 C C . CYS C 1 518 ? 7.277 18.152 -62.808 1.00 11.50 508 CYS C C 1
ATOM 11872 O O . CYS C 1 518 ? 6.852 17.037 -63.121 1.00 11.68 508 CYS C O 1
ATOM 11875 N N . TRP C 1 519 ? 7.349 18.569 -61.545 1.00 13.34 509 TRP C N 1
ATOM 11876 C CA . TRP C 1 519 ? 6.876 17.705 -60.476 1.00 10.36 509 TRP C CA 1
ATOM 11877 C C . TRP C 1 519 ? 5.391 17.405 -60.611 1.00 12.15 509 TRP C C 1
ATOM 11878 O O . TRP C 1 519 ? 4.935 16.360 -60.136 1.00 12.72 509 TRP C O 1
ATOM 11889 N N . CYS C 1 520 ? 4.642 18.265 -61.303 1.00 12.67 510 CYS C N 1
ATOM 11890 C CA . CYS C 1 520 ? 3.242 17.967 -61.570 1.00 10.54 510 CYS C CA 1
ATOM 11891 C C . CYS C 1 520 ? 3.081 16.799 -62.533 1.00 11.87 510 CYS C C 1
ATOM 11892 O O . CYS C 1 520 ? 2.098 16.055 -62.441 1.00 13.39 510 CYS C O 1
ATOM 11895 N N . SER C 1 521 ? 4.028 16.618 -63.458 1.00 9.61 511 SER C N 1
ATOM 11896 C CA . SER C 1 521 ? 3.879 15.655 -64.540 1.00 11.98 511 SER C CA 1
ATOM 11897 C C . SER C 1 521 ? 4.864 14.499 -64.477 1.00 12.78 511 SER C C 1
ATOM 11898 O O . SER C 1 521 ? 4.747 13.569 -65.284 1.00 15.72 511 SER C O 1
ATOM 11901 N N . ILE C 1 522 ? 5.830 14.534 -63.559 1.00 11.92 512 ILE C N 1
ATOM 11902 C CA . ILE C 1 522 ? 6.848 13.496 -63.494 1.00 14.29 512 ILE C CA 1
ATOM 11903 C C . ILE C 1 522 ? 6.205 12.162 -63.124 1.00 15.11 512 ILE C C 1
ATOM 11904 O O . ILE C 1 522 ? 5.144 12.107 -62.489 1.00 15.94 512 ILE C O 1
ATOM 11909 N N . SER C 1 523 ? 6.841 11.071 -63.548 1.00 15.49 513 SER C N 1
ATOM 11910 C CA . SER C 1 523 ? 6.329 9.734 -63.282 1.00 19.39 513 SER C CA 1
ATOM 11911 C C . SER C 1 523 ? 7.503 8.780 -63.133 1.00 17.17 513 SER C C 1
ATOM 11912 O O . SER C 1 523 ? 8.637 9.094 -63.502 1.00 16.23 513 SER C O 1
ATOM 11915 N N . GLU C 1 524 ? 7.215 7.602 -62.587 1.00 18.42 514 GLU C N 1
ATOM 11916 C CA . GLU C 1 524 ? 8.235 6.578 -62.440 1.00 20.98 514 GLU C CA 1
ATOM 11917 C C . GLU C 1 524 ? 8.661 6.055 -63.813 1.00 19.66 514 GLU C C 1
ATOM 11918 O O . GLU C 1 524 ? 7.857 6.013 -64.747 1.00 23.29 514 GLU C O 1
ATOM 11924 N N . PRO C 1 525 ? 9.931 5.640 -63.965 1.00 18.92 515 PRO C N 1
ATOM 11925 C CA . PRO C 1 525 ? 10.970 5.616 -62.931 1.00 20.43 515 PRO C CA 1
ATOM 11926 C C . PRO C 1 525 ? 11.808 6.893 -62.852 1.00 17.93 515 PRO C C 1
ATOM 11927 O O . PRO C 1 525 ? 12.775 6.929 -62.088 1.00 17.85 515 PRO C O 1
ATOM 11931 N N . VAL C 1 526 ? 11.458 7.918 -63.634 1.00 17.88 516 VAL C N 1
ATOM 11932 C CA . VAL C 1 526 ? 12.170 9.188 -63.527 1.00 18.42 516 VAL C CA 1
ATOM 11933 C C . VAL C 1 526 ? 11.987 9.768 -62.131 1.00 14.10 516 VAL C C 1
ATOM 11934 O O . VAL C 1 526 ? 12.946 10.233 -61.502 1.00 16.10 516 VAL C O 1
ATOM 11938 N N . PHE C 1 527 ? 10.763 9.747 -61.627 1.00 15.09 517 PHE C N 1
ATOM 11939 C CA . PHE C 1 527 ? 10.545 9.785 -60.190 1.00 16.17 517 PHE C CA 1
ATOM 11940 C C . PHE C 1 527 ? 11.040 8.451 -59.648 1.00 17.95 517 PHE C C 1
ATOM 11941 O O . PHE C 1 527 ? 10.423 7.419 -59.941 1.00 16.63 517 PHE C O 1
ATOM 11949 N N . PRO C 1 528 ? 12.141 8.409 -58.898 1.00 19.86 518 PRO C N 1
ATOM 11950 C CA . PRO C 1 528 ? 12.746 7.113 -58.555 1.00 22.63 518 PRO C CA 1
ATOM 11951 C C . PRO C 1 528 ? 11.811 6.265 -57.703 1.00 19.72 518 PRO C C 1
ATOM 11952 O O . PRO C 1 528 ? 11.262 6.730 -56.703 1.00 16.64 518 PRO C O 1
ATOM 11956 N N . THR C 1 529 ? 11.634 5.006 -58.119 1.00 20.48 519 THR C N 1
ATOM 11957 C CA . THR C 1 529 ? 10.664 4.128 -57.470 1.00 21.16 519 THR C CA 1
ATOM 11958 C C . THR C 1 529 ? 11.008 3.883 -56.005 1.00 19.74 519 THR C C 1
ATOM 11959 O O . THR C 1 529 ? 10.106 3.726 -55.174 1.00 20.61 519 THR C O 1
ATOM 11963 N N . LYS C 1 530 ? 12.299 3.862 -55.665 1.00 22.34 520 LYS C N 1
ATOM 11964 C CA . LYS C 1 530 ? 12.718 3.621 -54.289 1.00 19.17 520 LYS C CA 1
ATOM 11965 C C . LYS C 1 530 ? 12.280 4.717 -53.330 1.00 25.24 520 LYS C C 1
ATOM 11966 O O . LYS C 1 530 ? 12.359 4.515 -52.113 1.00 25.23 520 LYS C O 1
ATOM 11972 N N . THR C 1 531 ? 11.837 5.863 -53.842 1.00 23.79 521 THR C N 1
ATOM 11973 C CA . THR C 1 531 ? 11.472 6.979 -52.983 1.00 21.29 521 THR C CA 1
ATOM 11974 C C . THR C 1 531 ? 10.314 6.599 -52.071 1.00 17.78 521 THR C C 1
ATOM 11975 O O . THR C 1 531 ? 9.277 6.113 -52.530 1.00 21.52 521 THR C O 1
ATOM 11979 N N . ARG C 1 532 ? 10.506 6.803 -50.771 1.00 23.38 522 ARG C N 1
ATOM 11980 C CA . ARG C 1 532 ? 9.440 6.690 -49.785 1.00 21.92 522 ARG C CA 1
ATOM 11981 C C . ARG C 1 532 ? 9.027 8.036 -49.220 1.00 15.16 522 ARG C C 1
ATOM 11982 O O . ARG C 1 532 ? 7.843 8.256 -48.957 1.00 19.18 522 ARG C O 1
ATOM 11990 N N . ALA C 1 533 ? 9.984 8.941 -49.035 1.00 18.14 523 ALA C N 1
ATOM 11991 C CA . ALA C 1 533 ? 9.720 10.293 -48.573 1.00 16.83 523 ALA C CA 1
ATOM 11992 C C . ALA C 1 533 ? 10.624 11.252 -49.329 1.00 15.96 523 ALA C C 1
ATOM 11993 O O . ALA C 1 533 ? 11.769 10.920 -49.647 1.00 16.55 523 ALA C O 1
ATOM 11995 N N . LEU C 1 534 ? 10.104 12.440 -49.618 1.00 14.11 524 LEU C N 1
ATOM 11996 C CA . LEU C 1 534 ? 10.855 13.458 -50.333 1.00 13.32 524 LEU C CA 1
ATOM 11997 C C . LEU C 1 534 ? 10.694 14.797 -49.631 1.00 12.19 524 LEU C C 1
ATOM 11998 O O . LEU C 1 534 ? 9.704 15.038 -48.936 1.00 13.18 524 LEU C O 1
ATOM 12003 N N . MET C 1 535 ? 11.682 15.667 -49.817 1.00 13.51 525 MET C N 1
ATOM 12004 C CA . MET C 1 535 ? 11.601 17.046 -49.362 1.00 12.89 525 MET C CA 1
ATOM 12005 C C . MET C 1 535 ? 11.623 17.970 -50.569 1.00 14.58 525 MET C C 1
ATOM 12006 O O . MET C 1 535 ? 12.367 17.742 -51.529 1.00 12.52 525 MET C O 1
ATOM 12011 N N . THR C 1 536 ? 10.793 19.005 -50.519 1.00 12.78 526 THR C N 1
ATOM 12012 C CA . THR C 1 536 ? 10.707 19.998 -51.575 1.00 11.66 526 THR C CA 1
ATOM 12013 C C . THR C 1 536 ? 10.685 21.383 -50.950 1.00 12.84 526 THR C C 1
ATOM 12014 O O . THR C 1 536 ? 10.288 21.549 -49.795 1.00 13.10 526 THR C O 1
ATOM 12018 N N . ASN C 1 537 ? 11.137 22.378 -51.710 1.00 11.70 527 ASN C N 1
ATOM 12019 C CA . ASN C 1 537 ? 10.978 23.768 -51.312 1.00 12.20 527 ASN C CA 1
ATOM 12020 C C . ASN C 1 537 ? 9.789 24.418 -52.002 1.00 11.68 527 ASN C C 1
ATOM 12021 O O . ASN C 1 537 ? 9.559 25.621 -51.831 1.00 12.86 527 ASN C O 1
ATOM 12026 N N . SER C 1 538 ? 9.023 23.642 -52.764 1.00 9.03 528 SER C N 1
ATOM 12027 C CA . SER C 1 538 ? 7.842 24.135 -53.456 1.00 10.23 528 SER C CA 1
ATOM 12028 C C . SER C 1 538 ? 6.632 24.016 -52.538 1.00 10.92 528 SER C C 1
ATOM 12029 O O . SER C 1 538 ? 6.298 22.915 -52.088 1.00 12.14 528 SER C O 1
ATOM 12032 N N . GLY C 1 539 ? 5.985 25.145 -52.250 1.00 10.79 529 GLY C N 1
ATOM 12033 C CA . GLY C 1 539 ? 4.698 25.078 -51.580 1.00 10.39 529 GLY C CA 1
ATOM 12034 C C . GLY C 1 539 ? 3.664 24.353 -52.420 1.00 9.37 529 GLY C C 1
ATOM 12035 O O . GLY C 1 539 ? 2.839 23.597 -51.898 1.00 9.27 529 GLY C O 1
ATOM 12036 N N . LYS C 1 540 ? 3.714 24.557 -53.739 1.00 10.99 530 LYS C N 1
ATOM 12037 C CA . LYS C 1 540 ? 2.770 23.910 -54.645 1.00 11.67 530 LYS C CA 1
ATOM 12038 C C . LYS C 1 540 ? 2.935 22.394 -54.630 1.00 11.29 530 LYS C C 1
ATOM 12039 O O . LYS C 1 540 ? 1.959 21.655 -54.457 1.00 10.62 530 LYS C O 1
ATOM 12045 N N . TYR C 1 541 ? 4.165 21.908 -54.816 1.00 11.79 531 TYR C N 1
ATOM 12046 C CA . TYR C 1 541 ? 4.369 20.463 -54.820 1.00 10.60 531 TYR C CA 1
ATOM 12047 C C . TYR C 1 541 ? 4.197 19.866 -53.431 1.00 12.22 531 TYR C C 1
ATOM 12048 O O . TYR C 1 541 ? 3.795 18.705 -53.309 1.00 12.39 531 TYR C O 1
ATOM 12057 N N . ALA C 1 542 ? 4.492 20.630 -52.377 1.00 13.47 532 ALA C N 1
ATOM 12058 C CA . ALA C 1 542 ? 4.211 20.142 -51.030 1.00 11.77 532 ALA C CA 1
ATOM 12059 C C . ALA C 1 542 ? 2.736 19.795 -50.878 1.00 14.19 532 ALA C C 1
ATOM 12060 O O . ALA C 1 542 ? 2.385 18.802 -50.230 1.00 15.46 532 ALA C O 1
ATOM 12062 N N . HIS C 1 543 ? 1.862 20.589 -51.495 1.00 11.78 533 HIS C N 1
ATOM 12063 C CA . HIS C 1 543 ? 0.429 20.328 -51.418 1.00 15.67 533 HIS C CA 1
ATOM 12064 C C . HIS C 1 543 ? 0.031 19.146 -52.296 1.00 15.37 533 HIS C C 1
ATOM 12065 O O . HIS C 1 543 ? -0.652 18.221 -51.839 1.00 15.59 533 HIS C O 1
ATOM 12072 N N . TYR C 1 544 ? 0.450 19.161 -53.565 1.00 11.91 534 TYR C N 1
ATOM 12073 C CA . TYR C 1 544 ? 0.013 18.153 -54.527 1.00 12.29 534 TYR C CA 1
ATOM 12074 C C . TYR C 1 544 ? 0.811 16.862 -54.428 1.00 12.46 534 TYR C C 1
ATOM 12075 O O . TYR C 1 544 ? 0.295 15.795 -54.779 1.00 15.75 534 TYR C O 1
ATOM 12084 N N . GLY C 1 545 ? 2.063 16.947 -53.989 1.00 14.59 535 GLY C N 1
ATOM 12085 C CA . GLY C 1 545 ? 2.971 15.823 -53.963 1.00 12.60 535 GLY C CA 1
ATOM 12086 C C . GLY C 1 545 ? 2.433 14.540 -53.358 1.00 14.01 535 GLY C C 1
ATOM 12087 O O . GLY C 1 545 ? 2.551 13.466 -53.956 1.00 16.93 535 GLY C O 1
ATOM 12088 N N . PRO C 1 546 ? 1.856 14.610 -52.152 1.00 14.28 536 PRO C N 1
ATOM 12089 C CA . PRO C 1 546 ? 1.375 13.367 -51.519 1.00 16.15 536 PRO C CA 1
ATOM 12090 C C . PRO C 1 546 ? 0.364 12.609 -52.363 1.00 17.32 536 PRO C C 1
ATOM 12091 O O . PRO C 1 546 ? 0.500 11.392 -52.545 1.00 17.61 536 PRO C O 1
ATOM 12095 N N . GLY C 1 547 ? -0.647 13.299 -52.894 1.00 15.17 537 GLY C N 1
ATOM 12096 C CA . GLY C 1 547 ? -1.655 12.622 -53.693 1.00 18.48 537 GLY C CA 1
ATOM 12097 C C . GLY C 1 547 ? -1.155 12.183 -55.054 1.00 15.44 537 GLY C C 1
ATOM 12098 O O . GLY C 1 547 ? -1.593 11.152 -55.575 1.00 21.68 537 GLY C O 1
ATOM 12099 N N . LEU C 1 548 ? -0.241 12.952 -55.650 1.00 16.67 538 LEU C N 1
ATOM 12100 C CA . LEU C 1 548 ? 0.299 12.581 -56.955 1.00 15.13 538 LEU C CA 1
ATOM 12101 C C . LEU C 1 548 ? 1.272 11.415 -56.843 1.00 19.12 538 LEU C C 1
ATOM 12102 O O . LEU C 1 548 ? 1.290 10.527 -57.704 1.00 20.48 538 LEU C O 1
ATOM 12107 N N . SER C 1 549 ? 2.093 11.406 -55.793 1.00 17.28 539 SER C N 1
ATOM 12108 C CA . SER C 1 549 ? 3.216 10.484 -55.686 1.00 22.27 539 SER C CA 1
ATOM 12109 C C . SER C 1 549 ? 2.914 9.239 -54.868 1.00 19.61 539 SER C C 1
ATOM 12110 O O . SER C 1 549 ? 3.551 8.203 -55.085 1.00 23.01 539 SER C O 1
ATOM 12113 N N . GLY C 1 550 ? 1.971 9.311 -53.934 1.00 19.69 540 GLY C N 1
ATOM 12114 C CA . GLY C 1 550 ? 1.848 8.277 -52.931 1.00 22.72 540 GLY C CA 1
ATOM 12115 C C . GLY C 1 550 ? 2.964 8.259 -51.913 1.00 25.19 540 GLY C C 1
ATOM 12116 O O . GLY C 1 550 ? 3.006 7.347 -51.079 1.00 27.36 540 GLY C O 1
ATOM 12117 N N . ARG C 1 551 ? 3.868 9.233 -51.953 1.00 20.93 541 ARG C N 1
ATOM 12118 C CA . ARG C 1 551 ? 4.996 9.327 -51.040 1.00 19.93 541 ARG C CA 1
ATOM 12119 C C . ARG C 1 551 ? 4.740 10.400 -49.989 1.00 20.81 541 ARG C C 1
ATOM 12120 O O . ARG C 1 551 ? 3.929 11.309 -50.177 1.00 18.44 541 ARG C O 1
ATOM 12128 N N . ALA C 1 552 ? 5.448 10.280 -48.871 1.00 18.90 542 ALA C N 1
ATOM 12129 C CA . ALA C 1 552 ? 5.457 11.347 -47.882 1.00 20.19 542 ALA C CA 1
ATOM 12130 C C . ALA C 1 552 ? 6.249 12.533 -48.417 1.00 18.44 542 ALA C C 1
ATOM 12131 O O . ALA C 1 552 ? 7.310 12.370 -49.025 1.00 18.14 542 ALA C O 1
ATOM 12133 N N . VAL C 1 553 ? 5.724 13.735 -48.205 1.00 22.21 543 VAL C N 1
ATOM 12134 C CA . VAL C 1 553 ? 6.328 14.951 -48.733 1.00 18.26 543 VAL C CA 1
ATOM 12135 C C . VAL C 1 553 ? 6.581 15.912 -47.583 1.00 22.40 543 VAL C C 1
ATOM 12136 O O . VAL C 1 553 ? 5.681 16.183 -46.780 1.00 27.53 543 VAL C O 1
ATOM 12140 N N . ARG C 1 554 ? 7.807 16.415 -47.503 1.00 18.12 544 ARG C N 1
ATOM 12141 C CA . ARG C 1 554 ? 8.200 17.415 -46.523 1.00 18.48 544 ARG C CA 1
ATOM 12142 C C . ARG C 1 554 ? 8.458 18.734 -47.236 1.00 18.36 544 ARG C C 1
ATOM 12143 O O . ARG C 1 554 ? 8.980 18.752 -48.354 1.00 15.89 544 ARG C O 1
ATOM 12151 N N . PHE C 1 555 ? 8.095 19.833 -46.582 1.00 20.18 545 PHE C N 1
ATOM 12152 C CA . PHE C 1 555 ? 8.293 21.177 -47.107 1.00 16.73 545 PHE C CA 1
ATOM 12153 C C . PHE C 1 555 ? 9.352 21.885 -46.275 1.00 18.12 545 PHE C C 1
ATOM 12154 O O . PHE C 1 555 ? 9.248 21.939 -45.046 1.00 19.57 545 PHE C O 1
ATOM 12162 N N . GLY C 1 556 ? 10.370 22.422 -46.943 1.00 14.32 546 GLY C N 1
ATOM 12163 C CA . GLY C 1 556 ? 11.430 23.125 -46.253 1.00 14.34 546 GLY C CA 1
ATOM 12164 C C . GLY C 1 556 ? 12.004 24.225 -47.118 1.00 18.89 546 GLY C C 1
ATOM 12165 O O . GLY C 1 556 ? 11.601 24.417 -48.267 1.00 14.21 546 GLY C O 1
ATOM 12166 N N . SER C 1 557 ? 12.953 24.959 -46.546 1.00 13.35 547 SER C N 1
ATOM 12167 C CA . SER C 1 557 ? 13.653 25.990 -47.292 1.00 11.61 547 SER C CA 1
ATOM 12168 C C . SER C 1 557 ? 14.632 25.352 -48.274 1.00 12.47 547 SER C C 1
ATOM 12169 O O . SER C 1 557 ? 14.836 24.135 -48.293 1.00 15.01 547 SER C O 1
ATOM 12172 N N . LEU C 1 558 ? 15.239 26.200 -49.108 1.00 14.24 548 LEU C N 1
ATOM 12173 C CA . LEU C 1 558 ? 16.267 25.721 -50.025 1.00 12.76 548 LEU C CA 1
ATOM 12174 C C . LEU C 1 558 ? 17.392 25.026 -49.270 1.00 16.69 548 LEU C C 1
ATOM 12175 O O . LEU C 1 558 ? 17.856 23.953 -49.674 1.00 15.84 548 LEU C O 1
ATOM 12180 N N . ALA C 1 559 ? 17.827 25.611 -48.153 1.00 15.16 549 ALA C N 1
ATOM 12181 C CA . ALA C 1 559 ? 18.929 25.028 -47.398 1.00 16.02 549 ALA C CA 1
ATOM 12182 C C . ALA C 1 559 ? 18.501 23.778 -46.639 1.00 16.57 549 ALA C C 1
ATOM 12183 O O . ALA C 1 559 ? 19.304 22.852 -46.481 1.00 16.53 549 ALA C O 1
ATOM 12185 N N . ASP C 1 560 ? 17.254 23.733 -46.155 1.00 15.05 550 ASP C N 1
ATOM 12186 C CA . ASP C 1 560 ? 16.717 22.483 -45.624 1.00 15.15 550 ASP C CA 1
ATOM 12187 C C . ASP C 1 560 ? 16.838 21.371 -46.654 1.00 17.73 550 ASP C C 1
ATOM 12188 O O . ASP C 1 560 ? 17.182 20.230 -46.322 1.00 16.63 550 ASP C O 1
ATOM 12193 N N . CYS C 1 561 ? 16.562 21.698 -47.915 1.00 15.30 551 CYS C N 1
ATOM 12194 C CA . CYS C 1 561 ? 16.619 20.709 -48.980 1.00 15.83 551 CYS C CA 1
ATOM 12195 C C . CYS C 1 561 ? 18.049 20.230 -49.194 1.00 14.12 551 CYS C C 1
ATOM 12196 O O . CYS C 1 561 ? 18.307 19.025 -49.305 1.00 17.29 551 CYS C O 1
ATOM 12199 N N . VAL C 1 562 ? 18.997 21.169 -49.246 1.00 16.64 552 VAL C N 1
ATOM 12200 C CA . VAL C 1 562 ? 20.387 20.813 -49.513 1.00 14.99 552 VAL C CA 1
ATOM 12201 C C . VAL C 1 562 ? 20.988 20.056 -48.333 1.00 15.16 552 VAL C C 1
ATOM 12202 O O . VAL C 1 562 ? 21.730 19.084 -48.520 1.00 15.04 552 VAL C O 1
ATOM 12206 N N . GLU C 1 563 ? 20.681 20.480 -47.103 1.00 15.77 553 GLU C N 1
ATOM 12207 C CA . GLU C 1 563 ? 21.171 19.745 -45.939 1.00 18.49 553 GLU C CA 1
ATOM 12208 C C . GLU C 1 563 ? 20.645 18.315 -45.936 1.00 20.53 553 GLU C C 1
ATOM 12209 O O . GLU C 1 563 ? 21.371 17.379 -45.583 1.00 20.37 553 GLU C O 1
ATOM 12215 N N . SER C 1 564 ? 19.384 18.126 -46.338 1.00 16.13 554 SER C N 1
ATOM 12216 C CA . SER C 1 564 ? 18.847 16.777 -46.476 1.00 14.89 554 SER C CA 1
ATOM 12217 C C . SER C 1 564 ? 19.627 15.983 -47.512 1.00 17.83 554 SER C C 1
ATOM 12218 O O . SER C 1 564 ? 19.950 14.810 -47.294 1.00 20.75 554 SER C O 1
ATOM 12221 N N . ALA C 1 565 ? 19.944 16.612 -48.644 1.00 18.29 555 ALA C N 1
ATOM 12222 C CA . ALA C 1 565 ? 20.694 15.929 -49.690 1.00 19.88 555 ALA C CA 1
ATOM 12223 C C . ALA C 1 565 ? 22.097 15.565 -49.222 1.00 19.76 555 ALA C C 1
ATOM 12224 O O . ALA C 1 565 ? 22.593 14.469 -49.511 1.00 23.17 555 ALA C O 1
ATOM 12226 N N . LEU C 1 566 ? 22.753 16.473 -48.497 1.00 18.58 556 LEU C N 1
ATOM 12227 C CA . LEU C 1 566 ? 24.138 16.244 -48.103 1.00 21.21 556 LEU C CA 1
ATOM 12228 C C . LEU C 1 566 ? 24.251 15.205 -46.995 1.00 25.17 556 LEU C C 1
ATOM 12229 O O . LEU C 1 566 ? 25.233 14.456 -46.951 1.00 23.91 556 LEU C O 1
ATOM 12234 N N . THR C 1 567 ? 23.266 15.141 -46.100 1.00 23.85 557 THR C N 1
ATOM 12235 C CA . THR C 1 567 ? 23.325 14.257 -44.944 1.00 30.03 557 THR C CA 1
ATOM 12236 C C . THR C 1 567 ? 22.429 13.036 -45.054 1.00 31.30 557 THR C C 1
ATOM 12237 O O . THR C 1 567 ? 22.775 11.984 -44.514 1.00 41.98 557 THR C O 1
ATOM 12241 N N . GLY C 1 568 ? 21.292 13.146 -45.734 1.00 31.60 558 GLY C N 1
ATOM 12242 C CA . GLY C 1 568 ? 20.327 12.070 -45.817 1.00 35.30 558 GLY C CA 1
ATOM 12243 C C . GLY C 1 568 ? 19.093 12.270 -44.968 1.00 32.06 558 GLY C C 1
ATOM 12244 O O . GLY C 1 568 ? 18.155 11.468 -45.071 1.00 32.30 558 GLY C O 1
ATOM 12245 N N . ARG C 1 569 ? 19.054 13.310 -44.138 1.00 34.72 559 ARG C N 1
ATOM 12246 C CA . ARG C 1 569 ? 17.974 13.498 -43.182 1.00 36.47 559 ARG C CA 1
ATOM 12247 C C . ARG C 1 569 ? 17.466 14.930 -43.220 1.00 33.32 559 ARG C C 1
ATOM 12248 O O . ARG C 1 569 ? 18.253 15.882 -43.253 1.00 30.17 559 ARG C O 1
ATOM 12256 N N . ALA C 1 570 ? 16.142 15.069 -43.207 1.00 32.39 560 ALA C N 1
ATOM 12257 C CA . ALA C 1 570 ? 15.471 16.359 -43.073 1.00 34.04 560 ALA C CA 1
ATOM 12258 C C . ALA C 1 570 ? 14.958 16.448 -41.643 1.00 35.38 560 ALA C C 1
ATOM 12259 O O . ALA C 1 570 ? 13.925 15.866 -41.304 1.00 31.16 560 ALA C O 1
ATOM 12261 N N . VAL C 1 571 ? 15.689 17.170 -40.797 1.00 30.22 561 VAL C N 1
ATOM 12262 C CA . VAL C 1 571 ? 15.305 17.274 -39.397 1.00 36.22 561 VAL C CA 1
ATOM 12263 C C . VAL C 1 571 ? 13.993 18.040 -39.281 1.00 39.69 561 VAL C C 1
ATOM 12264 O O . VAL C 1 571 ? 13.717 18.971 -40.052 1.00 38.66 561 VAL C O 1
ATOM 12268 N N . SER C 1 572 ? 13.165 17.634 -38.324 1.00 39.48 562 SER C N 1
ATOM 12269 C CA . SER C 1 572 ? 11.858 18.249 -38.110 1.00 43.31 562 SER C CA 1
ATOM 12270 C C . SER C 1 572 ? 11.938 19.532 -37.292 1.00 46.59 562 SER C C 1
ATOM 12271 O O . SER C 1 572 ? 11.118 19.753 -36.397 1.00 50.79 562 SER C O 1
ATOM 12274 N N . ARG C 1 573 ? 12.910 20.392 -37.582 1.00 48.09 563 ARG C N 1
ATOM 12275 C CA . ARG C 1 573 ? 13.153 21.596 -36.801 1.00 36.64 563 ARG C CA 1
ATOM 12276 C C . ARG C 1 573 ? 12.606 22.829 -37.511 1.00 36.45 563 ARG C C 1
ATOM 12277 O O . ARG C 1 573 ? 12.398 22.842 -38.728 1.00 42.93 563 ARG C O 1
ATOM 12285 N N . LEU C 1 574 ? 12.384 23.876 -36.723 1.00 36.82 564 LEU C N 1
ATOM 12286 C CA . LEU C 1 574 ? 11.719 25.085 -37.176 1.00 21.89 564 LEU C CA 1
ATOM 12287 C C . LEU C 1 574 ? 12.691 26.018 -37.895 1.00 35.36 564 LEU C C 1
ATOM 12288 O O . LEU C 1 574 ? 13.880 26.068 -37.565 1.00 31.14 564 LEU C O 1
ATOM 12293 N N . PRO C 1 575 ? 12.205 26.774 -38.874 1.00 27.57 565 PRO C N 1
ATOM 12294 C CA . PRO C 1 575 ? 12.988 27.900 -39.383 1.00 23.91 565 PRO C CA 1
ATOM 12295 C C . PRO C 1 575 ? 13.105 28.967 -38.308 1.00 20.97 565 PRO C C 1
ATOM 12296 O O . PRO C 1 575 ? 12.334 29.003 -37.347 1.00 24.46 565 PRO C O 1
ATOM 12300 N N . VAL C 1 576 ? 14.094 29.846 -38.478 1.00 20.91 566 VAL C N 1
ATOM 12301 C CA . VAL C 1 576 ? 14.351 30.863 -37.460 1.00 23.20 566 VAL C CA 1
ATOM 12302 C C . VAL C 1 576 ? 13.126 31.748 -37.264 1.00 24.43 566 VAL C C 1
ATOM 12303 O O . VAL C 1 576 ? 12.809 32.151 -36.138 1.00 24.73 566 VAL C O 1
ATOM 12307 N N . TRP C 1 577 ? 12.403 32.043 -38.347 1.00 20.43 567 TRP C N 1
ATOM 12308 C CA . TRP C 1 577 ? 11.252 32.935 -38.251 1.00 21.80 567 TRP C CA 1
ATOM 12309 C C . TRP C 1 577 ? 10.050 32.294 -37.568 1.00 22.79 567 TRP C C 1
ATOM 12310 O O . TRP C 1 577 ? 9.047 32.985 -37.347 1.00 21.89 567 TRP C O 1
ATOM 12321 N N . LEU C 1 578 ? 10.118 31.009 -37.227 1.00 20.08 568 LEU C N 1
ATOM 12322 C CA . LEU C 1 578 ? 9.098 30.363 -36.417 1.00 23.61 568 LEU C CA 1
ATOM 12323 C C . LEU C 1 578 ? 9.608 29.978 -35.037 1.00 26.04 568 LEU C C 1
ATOM 12324 O O . LEU C 1 578 ? 8.864 29.366 -34.263 1.00 30.63 568 LEU C O 1
ATOM 12329 N N . SER C 1 579 ? 10.850 30.325 -34.708 1.00 29.91 569 SER C N 1
ATOM 12330 C CA . SER C 1 579 ? 11.464 29.921 -33.448 1.00 36.69 569 SER C CA 1
ATOM 12331 C C . SER C 1 579 ? 11.399 31.036 -32.408 1.00 36.97 569 SER C C 1
ATOM 12332 O O . SER C 1 579 ? 10.464 31.836 -32.397 1.00 38.85 569 SER C O 1
#

Nearest PDB structures (foldseek):
  7cnp-assembly3_C  TM=9.998E-01  e=0.000E+00  Agrobacterium tumefaciens
  7cnq-assembly4_D  TM=9.996E-01  e=0.000E+00  Agrobacterium tumefaciens
  7d2r-assembly1_A  TM=9.994E-01  e=0.000E+00  Agrobacterium tumefaciens
  7cns-assembly1_A-2  TM=9.468E-01  e=2.460E-36  Thermococcus kodakarensis KOD1
  7cns-assembly1_B  TM=8.406E-01  e=2.369E-08  Thermococcus kodakarensis KOD1